Protein 6KA4 (pdb70)

Secondary structure (DSSP, 8-state):
--SHHHHHHHHHHHHHHHHTGGG-SS-HHHHHHHHHHHHHHHHHHHHHHHHH--GGGTTTTTGGGHHHHHHHHHHHHHHHHHHHHHH-SSS-HHHHHHHHTT--HIIIIIHHHHHHHHHHHHHHHHHHHHT-SS-HHHHHHHHHHHHHHS-TT--SHHHHHHHHTGGGT--HHHHHHHHTTTHHHHHHHHHHHHHHHHH-SSHHHHHHHHHHHHHTTSTT-----EETHHHHHSS--PEEPP--EEEE-TTSS-EEEEEEES-HHHHHHHHTTGGG---TTB--EEEEEESSS-SEEEEEEE----BHHHHHHHH----HHHHHHHHHHHHHHHHHHHHTT---S---STTEEEEE--SSS-SS-EEEEE---S-----TTSS-HHHHT-----TTTTHHHHHHHHHHHHH-S-S-SGGGGSSSTHHHHHHTT--PPPPTTS-HHHHHHHHHHS-SSTTTSPPHHHHHHHHHHHHHHHHH-GGGT-----SS-HHHHHHHHHHHHTGGG-SS--GGGHHHHHHHHHHHHHHT--/--SHHHHHHHHHHHHHHHHTGGG-SS-HHHHHHHHHHHHHHHHHHHHHHHHH--GGGTTTTTGGGHHHHHHHHHHHHHHHHHHHHHH-SSS-HHHHHHHHTT--HIIIIIHHHHHHHHHHHHHHHHHHHHT-SS-HHHHHHHHHHHHHHS-TT--SHHHHHHHHTGGGT--HHHHHHHHTTTHHHHHHHHHHHHHHHHH-SSHHHHHHHHHHHHHTTSTT-----EETHHHHHSS--PEEPP--EEEE-TTSS-EEEEEEES-HHHHHHHHTTGGG---TTB--EEEEEESSS-SEEEEEEE----BHHHHHHHH----HHHHHHHHHHHHHHHHHHHHTT---S---STTEEEEE--SSS-SS-EEEEE---S-----TTSS-HHHHT-----TTTTHHHHHHHHHHHHH-S-S-SGGGGSSSTHHHHHHTT--PPPPTTS-HHHHHHHHHHS-SSTTTSPPHHHHHHHHHHHHHHHHH-GGGT-----SS-HHHHHHHHHHHHTGGG-SS--GGGHHHHHHHHHHHHHHT--/--SHHHHHHHHHHHHHHHHTGGG-SS-HHHHHHHHHHHHHHHHHHHHHHHHH--GGGTTTTTGGGHHHHHHHHHHHHHHHHHHHHHH-SSS-HHHHHHHHTT--HIIIIIHHHHHHHHHHHHHHHHHHHHT-SS-HHHHHHHHHHHHHHS-TT--SHHHHHHHHTGGGT--HHHHHHHHTTTHHHHHHHHHHHHHHHHH-SSHHHHHHHHHHHHHTTSTT-----EETHHHHHSS--PEEPP--EEEE-TTSS-EEEEEEES-HHHHHHHHTTGGG---TTB--EEEEEESSS-SEEEEEEE----BHHHHHHHH----HHHHHHHHHHHHHHHHHHHHTT---S---STTEEEEE--SSS-SS-EEEEE---S-----TTSS-HHHHT-----TTTTHHHHHHHHHHHHH-S-S-SGGGGSSSTHHHHHHTT--PPPPTTS-HHHHHHHHHHS-SSTTTSPPHHHHHHHHHHHHHHHHH-GGGT-----SS-HHHHHHHHHHHHTGGG-SS--GGGHHHHHHHHHHHHHHT--/--SHHHHHHHHHHHHHHHHTGGG-SS-HHHHHHHHHHHHHHHHHHHHHHHHH--GGGTTTTTGGGHHHHHHHHHHHHHHHHHHHHHH-SSS-HHHHHHHHTT--HIIIIIHHHHHHHHHHHHHHHHHHHHT-SS-HHHHHHHHHHHHHHS-TT--SHHHHHHHHTGGGT--HHHHHHHHTTTHHHHHHHHHHHHHHHHH-SSHHHHHHHHHHHHHTTSTT-----EETHHHHHSS--PEEPP--EEEE-TTSS-EEEEEEES-HHHHHHHHTTGGG---TTB--EEEEEESSS-SEEEEEEE----BHHHHHHHH----HHHHHHHHHHHHHHHHHHHHTT---S---STTEEEEE--SSS-SS-EEEEE---S-----TTSS-HHHHT-----TTTTHHHHHHHHHHHHH-S-S-SGGGGSSSTHHHHHHTT--PPPPTTS-HHHHHHHHHHS-SSTTTSPPHHHHHHHHHHHHHHHHH-GGGT-----SS-HHHHHHHHHHHHTGGG-SS--GGGHHHHHHHHHHHHHHT--

Organism: Arabidopsis thaliana (NCBI:txid3702)

Solvent-accessible surface area: 88966 Å² total; per-residue (Å²): 32,82,25,1,44,32,2,2,31,9,1,2,0,1,72,0,8,11,34,4,64,59,41,5,56,6,0,49,63,6,0,25,1,1,26,58,0,3,42,22,2,21,98,29,3,10,73,24,0,89,59,42,11,80,15,147,32,46,76,102,66,18,146,61,3,62,17,0,2,79,22,4,9,38,15,3,41,22,0,16,30,9,0,93,64,1,9,55,40,149,58,46,23,27,2,11,0,0,21,8,10,15,8,65,23,0,9,35,21,15,0,7,30,0,0,1,5,1,11,0,0,9,12,0,3,14,41,1,1,30,71,4,4,216,54,109,113,28,18,61,39,14,109,63,23,16,53,23,15,11,43,133,74,4,17,44,43,62,4,0,45,58,62,19,0,115,62,5,7,4,39,119,76,29,30,64,68,17,115,33,8,60,33,7,10,46,46,39,3,36,78,45,0,98,94,48,100,121,55,12,108,53,159,45,48,85,70,1,0,42,2,0,12,79,28,6,48,86,63,135,99,57,65,64,31,9,71,9,46,11,1,90,76,10,210,112,52,93,65,94,162,145,128,78,58,58,30,0,29,2,43,72,53,32,0,7,0,20,34,10,125,28,95,7,90,61,37,63,95,80,3,31,68,8,20,75,6,11,14,3,4,2,4,22,8,6,0,0,0,10,57,129,135,95,154,34,0,42,0,0,6,60,30,22,171,84,20,0,16,90,29,7,144,100,78,97,105,26,50,27,14,5,1,0,21,0,2,5,12,0,0,16,0,0,8,26,0,22,24,91,145,41,67,1,21,64,0,28,10,68,28,0,11,4,92,76,28,47,96,121,9,9,135,50,14,5,18,0,18,0,34,28,14,6,16,90,52,115,127,49,27,35,93,1,14,74,38,27,59,112,190,168,91,46,63,37,8,1,1,1,3,5,1,0,0,5,6,8,1,22,15,11,90,101,13,24,93,112,18,126,151,73,58,95,122,29,30,166,40,4,158,52,80,56,41,13,144,27,53,195,124,24,27,136,12,2,2,35,8,0,96,53,1,14,85,66,53,56,116,91,3,9,63,4,10,2,0,0,3,0,0,1,0,0,24,7,20,4,1,27,28,42,109,24,66,115,150,82,33,38,132,27,48,3,4,96,0,1,60,78,0,37,143,90,33,68,23,130,84,65,99,65,16,120,15,10,42,1,0,7,6,6,6,0,1,49,1,10,19,64,68,81,104,161,32,82,25,1,44,32,2,2,32,8,1,2,0,1,71,0,8,10,33,4,63,59,42,5,57,6,0,50,63,6,0,23,1,1,26,57,0,4,43,23,1,23,97,30,4,11,73,23,0,88,60,43,11,80,16,151,32,47,75,102,68,16,146,61,3,62,18,0,2,78,23,3,8,37,14,4,40,21,0,16,29,10,0,93,64,1,10,55,40,148,57,45,22,27,2,11,0,0,21,7,12,14,7,65,24,0,10,34,21,15,0,7,29,0,0,1,5,1,11,0,0,9,11,0,2,14,42,1,1,29,71,3,5,219,55,110,113,28,18,60,40,14,114,64,23,15,54,23,15,10,43,133,72,4,16,42,42,63,4,0,44,56,60,17,0,114,62,6,7,5,38,118,76,32,29,61,68,17,115,34,9,57,33,7,10,47,47,41,2,35,77,45,0,99,94,48,100,120,57,12,108,54,159,44,49,87,68,1,0,43,2,0,12,80,28,7,48,85,64,136,98,56,65,64,30,9,72,10,47,11,1,90,76,9,212,112,50,92,65,94,162,144,125,78,57,58,29,0,28,3,42,71,52,33,0,8,1,19,33,9,126,29,94,7,90,62,37,61,96,82,2,32,69,8,20,76,5,12,13,3,3,1,4,23,7,6,0,0,0,10,57,128,134,92,154,34,0,42,0,0,7,59,31,21,169,84,19,0,16,89,30,6,144,100,79,97,105,26,50,28,14,5,1,0,20,1,2,6,12,0,0,16,0,0,8,26,0,23,24,90,143,43,68,1,21,66,0,27,11,68,28,0,12,5,91,76,29,47,97,121,8,9,136,50,17,5,20,0,18,0,36,29,14,5,16,92,53,118,128,48,28,36,96,1,14,72,38,26,59,112,190,171,90,46,62,37,9,0,1,1,3,5,1,0,1,4,6,7,2,22,16,12,87,102,12,26,93,113,18,125,147,74,57,95,124,29,29,165,40,3,158,51,80,56,40,11,145,25,54,195,128,22,27,134,12,2,3,36,8,0,95,55,1,13,88,66,52,56,118,90,2,9,64,4,9,2,0,0,4,0,0,1,0,0,23,8,20,5,1,29,28,43,108,24,64,116,150,82,34,40,133,28,47,3,4,95,0,0,60,78,0,37,143,93,32,67,23,132,84,66,100,66,16,120,15,10,42,2,0,7,6,5,7,0,1,49,2,10,20,63,69,79,105,162,32,82,25,0,44,32,2,2,31,8,1,1,1,0,72,0,8,10,36,4,63,58,40,5,54,7,0,49,65,5,0,23,1,1,27,57,0,4,43,23,1,22,98,29,3,10,75,23,0,88,61,43,12,82,16,149,32,46,76,102,68,18,144,61,3,60,16,0,2,80,23,3,8,35,13,3,42,21,0,15,30,9,0,92,66,1,9,56,40,148,58,44,23,27,1,11,0,0,24,6,10,15,8,66,24,0,9,34,19,15,0,6,29,0,0,1,5,0,11,0,0,9,12,0,2,14,43,1,2,30,70,4,4,217,53,110,113,26,19,59,41,14,109,65,21,15,55,23,15,10,43,135,73,4,17,41,44,62,4,1,44,57,62,18,0,115,61,6,8,4,39,121,77,30,29,61,66,17,116,33,9,59,34,6,11,46,48,41,2,36,79,45,0,98,94,48,100,120,56,13,107,53,160,44,50,86,71,2,0,43,3,0,12,81,27,6,49,86,63,134,99,57,66,64,31,8,72,9,47,12,2,91,76,10,212,111,50,93,64,93,163,145,126,78,59,58,29,0,30,2,42,71,53,33,0,9,1,20,34,10,128,29,94,8,90,60,37,64,95,82,2,33,68,8,19,77,6,12,14,3,4,1,5,23,7,6,0,0,0,10,57,128,137,92,156,35,0,43,0,0,6,59,30,20,169,84,18,1,16,89,29,6,143,101,80,97,106,27,51,27,16,6,1,0,20,0,2,6,11,1,0,16,0,0,8,28,0,22,24,92,145,41,67,0,20,64,0,28,11,69,26,0,12,5,90,78,28,47,97,121,9,9,135,50,14,6,20,0,18,0,34,29,14,6,16,92,52,114,126,49,28,36,94,1,15,74,37,28,59,112,191,164,90,45,62,36,9,0,1,1,3,5,0,0,1,5,6,7,1,23,16,11,88,101,12,26,93,113,16,125,148,74,58,93,122,29,30,166,39,4,159,51,78,56,42,12,143,24,53,194,126,22,27,134,12,1,4,35,7,0,96,54,0,15,85,65,51,58,119,90,3,8,64,4,10,1,0,0,4,0,0,1,0,0,24,7,21,5,0,26,27,43,108,24,66,116,148,83,33,39,132,27,46,4,6,94,0,0,60,78,0,36,142,92,32,67,23,130,84,68,97,65,16,119,14,11,42,1,1,6,6,7,7,0,1,49,1,10,21,66,67,80,105,161,32,84,26,0,43,33,2,2,32,8,1,2,0,0,70,0,8,10,35,4,62,57,41,5,55,5,0,50,66,5,0,23,1,1,27,58,0,4,42,23,2,24,97,27,3,11,75,23,0,89,59,44,11,83,15,151,32,45,76,102,68,18,147,60,3,61,18,0,2,79,22,3,9,35,15,3,41,22,0,16,29,11,0,92,66,1,9,57,39,149,59,46,24,27,2,10,0,0,22,8,10,14,7,66,26,0,10,35,20,16,0,6,29,0,0,1,5,0,11,0,0,10,12,0,2,14,42,1,2,31,71,3,5,219,55,111,113,28,18,61,38,14,112,63,22,14,53,22,15,10,41,132,75,4,17,41,43,63,3,1,43,58,61,18,0,114,63,5,7,5,38,120,76,30,29,61,67,17,113,33,9,61,34,6,10,46,46,40,2,35,79,44,0,98,93,48,99,119,57,13,107,54,156,44,48,86,67,1,0,44,2,0,12,80,28,6,49,85,64,134,98,56,65,63,31,9,72,9,47,11,1,90,76,10,214,111,51,95,66,94,164,146,127,76,57,60,28,0,29,2,43,72,53,34,0,8,0,20,34,10,126,29,94,8,88,60,36,63,96,81,2,33,69,7,18,76,6,12,13,2,3,1,3,23,8,7,0,0,0,10,58,130,136,92,155,34,0,43,0,0,7,60,30,22,170,84,20,0,16,88,29,7,144,101,80,96,104,29,51,26,14,5,1,0,21,0,2,7,10,1,0,16,0,0,7,27,0,22,24,92,147,43,67,0,21,65,0,29,11,69,28,0,12,4,92,76,28,48,97,120,9,8,136,50,14,5,20,0,19,0,35,29,15,5,16,92,54,116,126,47,26,36,97,1,14,74,38,26,59,112,190,166,89,45,63,36,9,0,1,1,3,5,1,0,0,5,6,8,1,23,16,11,87,100,12,25,93,110,18,126,150,75,57,95,122,30,30,166,38,4,157,52,81,56,42,13,144,26,54,195,126,22,27,135,11,2,4,35,8,0,94,53,1,14,88,65,53,55,118,89,2,10,63,5,10,1,0,0,4,0,0,2,0,0,24,7,20,6,1,27,28,44,107,24,67,116,150,84,33,39,131,27,47,3,4,94,0,1,59,78,0,38,145,91,32,67,22,129,84,68,98,66,15,121,16,11,42,1,1,6,6,5,6,0,1,51,1,11,20,66,68,79,105,162

Nearest PDB structures (foldseek):
  6ka4-assembly1_A  TM=1.002E+00  e=5.781E-83  Arabidopsis thaliana
  8bio-assembly1_A  TM=7.791E-01  e=4.865E-10  Homo sapiens
  2xvd-assembly1_A  TM=7.569E-01  e=4.105E-09  Homo sapiens
  5ap6-assembly1_A  TM=7.247E-01  e=1.006E-07  Homo sapiens
  5o91-assembly1_A  TM=7.457E-01  e=2.447E-07  Homo sapiens

Radius of gyration: 41.65 Å; Cα contacts (8 Å, |Δi|>4): 3086; chains: 4; bounding box: 110×105×90 Å

Structure (mmCIF, N/CA/C/O backbone):
data_6KA4
#
_entry.id   6KA4
#
loop_
_atom_site.group_PDB
_atom_site.id
_atom_site.type_symbol
_atom_site.label_atom_id
_atom_site.label_alt_id
_atom_site.label_comp_id
_atom_site.label_asym_id
_atom_site.label_entity_id
_atom_site.label_seq_id
_atom_site.pdbx_PDB_ins_code
_atom_site.Cartn_x
_atom_site.Cartn_y
_atom_site.Cartn_z
_atom_site.occupancy
_atom_site.B_iso_or_equiv
_atom_site.auth_seq_id
_atom_site.auth_comp_id
_atom_site.auth_asym_id
_atom_site.auth_atom_id
_atom_site.pdbx_PDB_model_num
ATOM 1 N N . MET A 1 1 ? 137.748 110.428 142.722 1.00 51.88 1 MET A N 1
ATOM 2 C CA . MET A 1 1 ? 137.888 110.114 141.306 1.00 51.88 1 MET A CA 1
ATOM 3 C C . MET A 1 1 ? 137.361 108.719 141.020 1.00 51.88 1 MET A C 1
ATOM 4 O O . MET A 1 1 ? 137.078 107.960 141.944 1.00 51.88 1 MET A O 1
ATOM 9 N N . ASP A 1 2 ? 137.202 108.415 139.730 1.00 51.42 2 ASP A N 1
ATOM 10 C CA . ASP A 1 2 ? 136.705 107.143 139.214 1.00 51.42 2 ASP A CA 1
ATOM 11 C C . ASP A 1 2 ? 135.214 106.967 139.450 1.00 51.42 2 ASP A C 1
ATOM 12 O O . ASP A 1 2 ? 134.611 106.018 138.944 1.00 51.42 2 ASP A O 1
ATOM 17 N N . GLN A 1 3 ? 134.607 107.875 140.206 1.00 46.62 3 GLN A N 1
ATOM 18 C CA . GLN A 1 3 ? 133.162 107.973 140.313 1.00 46.62 3 GLN A CA 1
ATOM 19 C C . GLN A 1 3 ? 132.799 109.373 139.862 1.00 46.62 3 GLN A C 1
ATOM 20 O O . GLN A 1 3 ? 131.794 109.585 139.182 1.00 46.62 3 GLN A O 1
ATOM 26 N N . PHE A 1 4 ? 133.639 110.332 140.251 1.00 41.44 4 PHE A N 1
ATOM 27 C CA . PHE A 1 4 ? 133.468 111.714 139.827 1.00 41.44 4 PHE A CA 1
ATOM 28 C C . PHE A 1 4 ? 133.595 111.849 138.319 1.00 41.44 4 PHE A C 1
ATOM 29 O O . PHE A 1 4 ? 132.807 112.556 137.679 1.00 41.44 4 PHE A O 1
ATOM 37 N N . ARG A 1 5 ? 134.580 111.174 137.733 1.00 42.74 5 ARG A N 1
ATOM 38 C CA . ARG A 1 5 ? 134.733 111.208 136.287 1.00 42.74 5 ARG A CA 1
ATOM 39 C C . ARG A 1 5 ? 133.551 110.555 135.584 1.00 42.74 5 ARG A C 1
ATOM 40 O O . ARG A 1 5 ? 133.133 111.015 134.517 1.00 42.74 5 ARG A O 1
ATOM 48 N N . GLU A 1 6 ? 132.989 109.497 136.165 1.00 41.99 6 GLU A N 1
ATOM 49 C CA . GLU A 1 6 ? 131.815 108.875 135.566 1.00 41.99 6 GLU A CA 1
ATOM 50 C C . GLU A 1 6 ? 130.621 109.817 135.596 1.00 41.99 6 GLU A C 1
ATOM 51 O O . GLU A 1 6 ? 129.837 109.866 134.642 1.00 41.99 6 GLU A O 1
ATOM 57 N N . ILE A 1 7 ? 130.461 110.567 136.685 1.00 39.43 7 ILE A N 1
ATOM 58 C CA . ILE A 1 7 ? 129.423 111.589 136.734 1.00 39.43 7 ILE A CA 1
ATOM 59 C C . ILE A 1 7 ? 129.654 112.626 135.652 1.00 39.43 7 ILE A C 1
ATOM 60 O O . ILE A 1 7 ? 128.716 113.048 134.965 1.00 39.43 7 ILE A O 1
ATOM 65 N N . GLY A 1 8 ? 130.900 113.063 135.489 1.00 39.42 8 GLY A N 1
ATOM 66 C CA . GLY A 1 8 ? 131.193 114.027 134.444 1.00 39.42 8 GLY A CA 1
ATOM 67 C C . GLY A 1 8 ? 130.817 113.510 133.072 1.00 39.42 8 GLY A C 1
ATOM 68 O O . GLY A 1 8 ? 130.256 114.238 132.250 1.00 39.42 8 GLY A O 1
ATOM 69 N N . GLU A 1 9 ? 131.094 112.233 132.813 1.00 41.45 9 GLU A N 1
ATOM 70 C CA . GLU A 1 9 ? 130.831 111.705 131.481 1.00 41.45 9 GLU A CA 1
ATOM 71 C C . GLU A 1 9 ? 129.340 111.493 131.252 1.00 41.45 9 GLU A C 1
ATOM 72 O O . GLU A 1 9 ? 128.842 111.713 130.145 1.00 41.45 9 GLU A O 1
ATOM 78 N N . VAL A 1 10 ? 128.600 111.093 132.284 1.00 37.23 10 VAL A N 1
ATOM 79 C CA . VAL A 1 10 ? 127.157 110.960 132.120 1.00 37.23 10 VAL A CA 1
ATOM 80 C C . VAL A 1 10 ? 126.525 112.326 131.897 1.00 37.23 10 VAL A C 1
ATOM 81 O O . VAL A 1 10 ? 125.591 112.480 131.099 1.00 37.23 10 VAL A O 1
ATOM 85 N N . LEU A 1 11 ? 127.039 113.346 132.581 1.00 35.87 11 LEU A N 1
ATOM 86 C CA . LEU A 1 11 ? 126.556 114.702 132.362 1.00 35.87 11 LEU A CA 1
ATOM 87 C C . LEU A 1 11 ? 126.870 115.176 130.950 1.00 35.87 11 LEU A C 1
ATOM 88 O O . LEU A 1 11 ? 126.047 115.843 130.312 1.00 35.87 11 LEU A O 1
ATOM 93 N N . GLY A 1 12 ? 128.053 114.840 130.441 1.00 38.95 12 GLY A N 1
ATOM 94 C CA . GLY A 1 12 ? 128.361 115.154 129.057 1.00 38.95 12 GLY A CA 1
ATOM 95 C C . GLY A 1 12 ? 127.441 114.442 128.084 1.00 38.95 12 GLY A C 1
ATOM 96 O O . GLY A 1 12 ? 127.063 114.997 127.050 1.00 38.95 12 GLY A O 1
ATOM 97 N N . SER A 1 13 ? 127.075 113.202 128.397 1.00 37.95 13 SER A N 1
ATOM 98 C CA . SER A 1 13 ? 126.119 112.479 127.567 1.00 37.95 13 SER A CA 1
ATOM 99 C C . SER A 1 13 ? 124.778 113.194 127.537 1.00 37.95 13 SER A C 1
ATOM 100 O O . SER A 1 13 ? 124.146 113.316 126.481 1.00 37.95 13 SER A O 1
ATOM 103 N N . ILE A 1 14 ? 124.323 113.673 128.695 1.00 38.31 14 ILE A N 1
ATOM 104 C CA . ILE A 1 14 ? 123.064 114.414 128.736 1.00 38.31 14 ILE A CA 1
ATOM 105 C C . ILE A 1 14 ? 123.166 115.690 127.914 1.00 38.31 14 ILE A C 1
ATOM 106 O O . ILE A 1 14 ? 122.218 116.074 127.224 1.00 38.31 14 ILE A O 1
ATOM 111 N N . ARG A 1 15 ? 124.305 116.379 127.985 1.00 38.08 15 ARG A N 1
ATOM 112 C CA . ARG A 1 15 ? 124.468 117.588 127.182 1.00 38.08 15 ARG A CA 1
ATOM 113 C C . ARG A 1 15 ? 124.424 117.274 125.691 1.00 38.08 15 ARG A C 1
ATOM 114 O O . ARG A 1 15 ? 123.808 118.007 124.905 1.00 38.08 15 ARG A O 1
ATOM 122 N N . ALA A 1 16 ? 125.069 116.180 125.285 1.00 40.76 16 ALA A N 1
ATOM 123 C CA . ALA A 1 16 ? 125.022 115.772 123.885 1.00 40.76 16 ALA A CA 1
ATOM 124 C C . ALA A 1 16 ? 123.598 115.476 123.450 1.00 40.76 16 ALA A C 1
ATOM 125 O O . ALA A 1 16 ? 123.184 115.856 122.351 1.00 40.76 16 ALA A O 1
ATOM 127 N N . LEU A 1 17 ? 122.837 114.788 124.298 1.00 42.00 17 LEU A N 1
ATOM 128 C CA . LEU A 1 17 ? 121.438 114.525 123.989 1.00 42.00 17 LEU A CA 1
ATOM 129 C C . LEU A 1 17 ? 120.654 115.821 123.861 1.00 42.00 17 LEU A C 1
ATOM 130 O O . LEU A 1 17 ? 119.839 115.977 122.948 1.00 42.00 17 LEU A O 1
ATOM 135 N N . MET A 1 18 ? 120.890 116.762 124.769 1.00 44.56 18 MET A N 1
ATOM 136 C CA . MET A 1 18 ? 120.130 117.999 124.811 1.00 44.56 18 MET A CA 1
ATOM 137 C C . MET A 1 18 ? 120.556 118.981 123.734 1.00 44.56 18 MET A C 1
ATOM 138 O O . MET A 1 18 ? 119.939 120.042 123.614 1.00 44.56 18 MET A O 1
ATOM 143 N N . VAL A 1 19 ? 121.617 118.679 122.984 1.00 43.54 19 VAL A N 1
ATOM 144 C CA . VAL A 1 19 ? 121.933 119.486 121.805 1.00 43.54 19 VAL A CA 1
ATOM 145 C C . VAL A 1 19 ? 120.714 119.608 120.903 1.00 43.54 19 VAL A C 1
ATOM 146 O O . VAL A 1 19 ? 120.360 120.702 120.450 1.00 43.54 19 VAL A O 1
ATOM 150 N N . PHE A 1 20 ? 120.054 118.487 120.627 1.00 47.70 20 PHE A N 1
ATOM 151 C CA . PHE A 1 20 ? 118.811 118.489 119.857 1.00 47.70 20 PHE A CA 1
ATOM 152 C C . PHE A 1 20 ? 117.633 118.821 120.771 1.00 47.70 20 PHE A C 1
ATOM 153 O O . PHE A 1 20 ? 116.703 118.044 120.963 1.00 47.70 20 PHE A O 1
ATOM 161 N N . LYS A 1 21 ? 117.704 120.024 121.338 1.00 49.49 21 LYS A N 1
ATOM 162 C CA . LYS A 1 21 ? 116.748 120.432 122.358 1.00 49.49 21 LYS A CA 1
ATOM 163 C C . LYS A 1 21 ? 115.368 120.667 121.766 1.00 49.49 21 LYS A C 1
ATOM 164 O O . LYS A 1 21 ? 114.358 120.305 122.376 1.00 49.49 21 LYS A O 1
ATOM 170 N N . ASP A 1 22 ? 115.303 121.265 120.579 1.00 53.34 22 ASP A N 1
ATOM 171 C CA . ASP A 1 22 ? 114.013 121.640 120.015 1.00 53.34 22 ASP A CA 1
ATOM 172 C C . ASP A 1 22 ? 113.201 120.425 119.594 1.00 53.34 22 ASP A C 1
ATOM 173 O O . ASP A 1 22 ? 111.994 120.539 119.365 1.00 53.34 22 ASP A O 1
ATOM 178 N N . SER A 1 23 ? 113.834 119.258 119.486 1.00 51.82 23 SER A N 1
ATOM 179 C CA . SER A 1 23 ? 113.086 118.061 119.122 1.00 51.82 23 SER A CA 1
ATOM 180 C C . SER A 1 23 ? 112.197 117.594 120.265 1.00 51.82 23 SER A C 1
ATOM 181 O O . SER A 1 23 ? 111.286 116.785 120.060 1.00 51.82 23 SER A O 1
ATOM 184 N N . ILE A 1 24 ? 112.452 118.079 121.480 1.00 51.37 24 ILE A N 1
ATOM 185 C CA . ILE A 1 24 ? 111.553 117.789 122.587 1.00 51.37 24 ILE A CA 1
ATOM 186 C C . ILE A 1 24 ? 110.336 118.688 122.479 1.00 51.37 24 ILE A C 1
ATOM 187 O O . ILE A 1 24 ? 110.455 119.916 122.385 1.00 51.37 24 ILE A O 1
ATOM 192 N N . GLN A 1 25 ? 109.154 118.083 122.497 1.00 57.63 25 GLN A N 1
ATOM 193 C CA . GLN A 1 25 ? 107.917 118.821 122.286 1.00 57.63 25 GLN A CA 1
ATOM 194 C C . GLN A 1 25 ? 107.234 119.219 123.587 1.00 57.63 25 GLN A C 1
ATOM 195 O O . GLN A 1 25 ? 106.477 120.193 123.616 1.00 57.63 25 GLN A O 1
ATOM 201 N N . ILE A 1 26 ? 107.481 118.481 124.669 1.00 53.64 26 ILE A N 1
ATOM 202 C CA . ILE A 1 26 ? 106.727 118.674 125.902 1.00 53.64 26 ILE A CA 1
ATOM 203 C C . ILE A 1 26 ? 107.598 119.002 127.108 1.00 53.64 26 ILE A C 1
ATOM 204 O O . ILE A 1 26 ? 107.141 119.727 128.005 1.00 53.64 26 ILE A O 1
ATOM 209 N N . ASN A 1 27 ? 108.839 118.525 127.151 1.00 49.83 27 ASN A N 1
ATOM 210 C CA . ASN A 1 27 ? 109.672 118.670 128.337 1.00 49.83 27 ASN A CA 1
ATOM 211 C C . ASN A 1 27 ? 110.887 119.553 128.099 1.00 49.83 27 ASN A C 1
ATOM 212 O O . ASN A 1 27 ? 111.911 119.368 128.762 1.00 49.83 27 ASN A O 1
ATOM 217 N N . GLN A 1 28 ? 110.817 120.497 127.164 1.00 49.83 28 GLN A N 1
ATOM 218 C CA . GLN A 1 28 ? 111.996 121.307 126.884 1.00 49.83 28 GLN A CA 1
ATOM 219 C C . GLN A 1 28 ? 112.419 122.097 128.113 1.00 49.83 28 GLN A C 1
ATOM 220 O O . GLN A 1 28 ? 113.607 122.157 128.447 1.00 49.83 28 GLN A O 1
ATOM 226 N N . ARG A 1 29 ? 111.454 122.687 128.817 1.00 48.22 29 ARG A N 1
ATOM 227 C CA . ARG A 1 29 ? 111.779 123.456 130.010 1.00 48.22 29 ARG A CA 1
ATOM 228 C C . ARG A 1 29 ? 112.248 122.556 131.145 1.00 48.22 29 ARG A C 1
ATOM 229 O O . ARG A 1 29 ? 113.210 122.886 131.845 1.00 48.22 29 ARG A O 1
ATOM 237 N N . GLN A 1 30 ? 111.589 121.416 131.345 1.00 47.27 30 GLN A N 1
ATOM 238 C CA . GLN A 1 30 ? 112.000 120.516 132.415 1.00 47.27 30 GLN A CA 1
ATOM 239 C C . GLN A 1 30 ? 113.351 119.880 132.124 1.00 47.27 30 GLN A C 1
ATOM 240 O O . GLN A 1 30 ? 114.176 119.727 133.030 1.00 47.27 30 GLN A O 1
ATOM 246 N N . CYS A 1 31 ? 113.598 119.491 130.874 1.00 44.44 31 CYS A N 1
ATOM 247 C CA . CYS A 1 31 ? 114.908 118.949 130.535 1.00 44.44 31 CYS A CA 1
ATOM 248 C C . CYS A 1 31 ? 115.993 120.006 130.687 1.00 44.44 31 CYS A C 1
ATOM 249 O O . CYS A 1 31 ? 117.093 119.714 131.173 1.00 44.44 31 CYS A O 1
ATOM 252 N N . SER A 1 32 ? 115.706 121.242 130.281 1.00 43.01 32 SER A N 1
ATOM 253 C CA . SER A 1 32 ? 116.663 122.316 130.507 1.00 43.01 32 SER A CA 1
ATOM 254 C C . SER A 1 32 ? 116.928 122.537 131.986 1.00 43.01 32 SER A C 1
ATOM 255 O O . SER A 1 32 ? 118.072 122.784 132.369 1.00 43.01 32 SER A O 1
ATOM 258 N N . LEU A 1 33 ? 115.897 122.460 132.826 1.00 42.52 33 LEU A N 1
ATOM 259 C CA . LEU A 1 33 ? 116.106 122.595 134.261 1.00 42.52 33 LEU A CA 1
ATOM 260 C C . LEU A 1 33 ? 116.948 121.458 134.816 1.00 42.52 33 LEU A C 1
ATOM 261 O O . LEU A 1 33 ? 117.815 121.688 135.663 1.00 42.52 33 LEU A O 1
ATOM 266 N N . LEU A 1 34 ? 116.707 120.229 134.365 1.00 40.49 34 LEU A N 1
ATOM 267 C CA . LEU A 1 34 ? 117.544 119.119 134.802 1.00 40.49 34 LEU A CA 1
ATOM 268 C C . LEU A 1 34 ? 118.996 119.346 134.424 1.00 40.49 34 LEU A C 1
ATOM 269 O O . LEU A 1 34 ? 119.895 119.117 135.238 1.00 40.49 34 LEU A O 1
ATOM 274 N N . LEU A 1 35 ? 119.245 119.782 133.194 1.00 40.99 35 LEU A N 1
ATOM 275 C CA . LEU A 1 35 ? 120.620 120.044 132.796 1.00 40.99 35 LEU A CA 1
ATOM 276 C C . LEU A 1 35 ? 121.232 121.161 133.630 1.00 40.99 35 LEU A C 1
ATOM 277 O O . LEU A 1 35 ? 122.374 121.044 134.089 1.00 40.99 35 LEU A O 1
ATOM 282 N N . ASP A 1 36 ? 120.488 122.245 133.848 1.00 42.77 36 ASP A N 1
ATOM 283 C CA . ASP A 1 36 ? 121.013 123.386 134.581 1.00 42.77 36 ASP A CA 1
ATOM 284 C C . ASP A 1 36 ? 121.245 123.085 136.051 1.00 42.77 36 ASP A C 1
ATOM 285 O O . ASP A 1 36 ? 122.065 123.757 136.680 1.00 42.77 36 ASP A O 1
ATOM 290 N N . LEU A 1 37 ? 120.538 122.109 136.614 1.00 40.11 37 LEU A N 1
ATOM 291 C CA . LEU A 1 37 ? 120.812 121.709 137.987 1.00 40.11 37 LEU A CA 1
ATOM 292 C C . LEU A 1 37 ? 121.941 120.701 138.084 1.00 40.11 37 LEU A C 1
ATOM 293 O O . LEU A 1 37 ? 122.766 120.791 138.996 1.00 40.11 37 LEU A O 1
ATOM 298 N N . PHE A 1 38 ? 121.987 119.721 137.185 1.00 37.29 38 PHE A N 1
ATOM 299 C CA . PHE A 1 38 ? 123.094 118.782 137.228 1.00 37.29 38 PHE A CA 1
ATOM 300 C C . PHE A 1 38 ? 124.413 119.491 136.986 1.00 37.29 38 PHE A C 1
ATOM 301 O O . PHE A 1 38 ? 125.405 119.200 137.661 1.00 37.29 38 PHE A O 1
ATOM 309 N N . THR A 1 39 ? 124.439 120.444 136.055 1.00 37.93 39 THR A N 1
ATOM 310 C CA . THR A 1 39 ? 125.657 121.200 135.810 1.00 37.93 39 THR A CA 1
ATOM 311 C C . THR A 1 39 ? 126.068 122.000 137.036 1.00 37.93 39 THR A C 1
ATOM 312 O O . THR A 1 39 ? 127.250 122.039 137.383 1.00 37.93 39 THR A O 1
ATOM 316 N N . ALA A 1 40 ? 125.113 122.640 137.709 1.00 38.22 40 ALA A N 1
ATOM 317 C CA . ALA A 1 40 ? 125.451 123.425 138.891 1.00 38.22 40 ALA A CA 1
ATOM 318 C C . ALA A 1 40 ? 125.945 122.549 140.031 1.00 38.22 40 ALA A C 1
ATOM 319 O O . ALA A 1 40 ? 126.909 122.912 140.717 1.00 38.22 40 ALA A O 1
ATOM 321 N N . ALA A 1 41 ? 125.303 121.403 140.253 1.00 40.13 41 ALA A N 1
ATOM 322 C CA . ALA A 1 41 ? 125.776 120.479 141.274 1.00 40.13 41 ALA A CA 1
ATOM 323 C C . ALA A 1 41 ? 127.177 119.987 140.965 1.00 40.13 41 ALA A C 1
ATOM 324 O O . ALA A 1 41 ? 128.022 119.913 141.863 1.00 40.13 41 ALA A O 1
ATOM 326 N N . TYR A 1 42 ? 127.439 119.653 139.707 1.00 39.65 42 TYR A N 1
ATOM 327 C CA . TYR A 1 42 ? 128.768 119.232 139.299 1.00 39.65 42 TYR A CA 1
ATOM 328 C C . TYR A 1 42 ? 129.799 120.332 139.497 1.00 39.65 42 TYR A C 1
ATOM 329 O O . TYR A 1 42 ? 130.904 120.056 139.969 1.00 39.65 42 TYR A O 1
ATOM 338 N N . GLU A 1 43 ? 129.459 121.574 139.154 1.00 43.53 43 GLU A N 1
ATOM 339 C CA . GLU A 1 43 ? 130.381 122.685 139.367 1.00 43.53 43 GLU A CA 1
ATOM 340 C C . GLU A 1 43 ? 130.704 122.861 140.841 1.00 43.53 43 GLU A C 1
ATOM 341 O O . GLU A 1 43 ? 131.872 123.021 141.210 1.00 43.53 43 GLU A O 1
ATOM 347 N N . SER A 1 44 ? 129.686 122.842 141.699 1.00 40.80 44 SER A N 1
ATOM 348 C CA . SER A 1 44 ? 129.939 123.008 143.124 1.00 40.80 44 SER A CA 1
ATOM 349 C C . SER A 1 44 ? 130.761 121.861 143.690 1.00 40.80 44 SER A C 1
ATOM 350 O O . SER A 1 44 ? 131.665 122.095 144.498 1.00 40.80 44 SER A O 1
ATOM 353 N N . ILE A 1 45 ? 130.474 120.628 143.279 1.00 39.81 45 ILE A N 1
ATOM 354 C CA . ILE A 1 45 ? 131.246 119.491 143.766 1.00 39.81 45 ILE A CA 1
ATOM 355 C C . ILE A 1 45 ? 132.695 119.592 143.317 1.00 39.81 45 ILE A C 1
ATOM 356 O O . ILE A 1 45 ? 133.619 119.336 144.097 1.00 39.81 45 ILE A O 1
ATOM 361 N N . SER A 1 46 ? 132.923 119.966 142.058 1.00 40.74 46 SER A N 1
ATOM 362 C CA . SER A 1 46 ? 134.290 120.117 141.578 1.00 40.74 46 SER A CA 1
ATOM 363 C C . SER A 1 46 ? 135.031 121.211 142.329 1.00 40.74 46 SER A C 1
ATOM 364 O O . SER A 1 46 ? 136.200 121.034 142.685 1.00 40.74 46 SER A O 1
ATOM 367 N N . VAL A 1 47 ? 134.376 122.345 142.575 1.00 42.61 47 VAL A N 1
ATOM 368 C CA . VAL A 1 47 ? 135.025 123.424 143.309 1.00 42.61 47 VAL A CA 1
ATOM 369 C C . VAL A 1 47 ? 135.361 122.980 144.724 1.00 42.61 47 VAL A C 1
ATOM 370 O O . VAL A 1 47 ? 136.449 123.266 145.238 1.00 42.61 47 VAL A O 1
ATOM 374 N N . SER A 1 48 ? 134.441 122.275 145.378 1.00 44.11 48 SER A N 1
ATOM 375 C CA . SER A 1 48 ? 134.692 121.845 146.744 1.00 44.11 48 SER A CA 1
ATOM 376 C C . SER A 1 48 ? 135.751 120.760 146.829 1.00 44.11 48 SER A C 1
ATOM 377 O O . SER A 1 48 ? 136.402 120.639 147.868 1.00 44.11 48 SER A O 1
ATOM 380 N N . MET A 1 49 ? 135.932 119.961 145.778 1.00 44.17 49 MET A N 1
ATOM 381 C CA . MET A 1 49 ? 137.037 119.008 145.782 1.00 44.17 49 MET A CA 1
ATOM 382 C C . MET A 1 49 ? 138.366 119.692 145.497 1.00 44.17 49 MET A C 1
ATOM 383 O O . MET A 1 49 ? 139.391 119.333 146.082 1.00 44.17 49 MET A O 1
ATOM 388 N N . ARG A 1 50 ? 138.373 120.673 144.597 1.00 49.38 50 ARG A N 1
ATOM 389 C CA . ARG A 1 50 ? 139.579 121.470 144.397 1.00 49.38 50 ARG A CA 1
ATOM 390 C C . ARG A 1 50 ? 140.026 122.123 145.695 1.00 49.38 50 ARG A C 1
ATOM 391 O O . ARG A 1 50 ? 141.198 122.032 146.074 1.00 49.38 50 ARG A O 1
ATOM 399 N N . SER A 1 51 ? 139.108 122.792 146.385 1.00 48.92 51 SER A N 1
ATOM 400 C CA . SER A 1 51 ? 139.491 123.541 147.570 1.00 48.92 51 SER A CA 1
ATOM 401 C C . SER A 1 51 ? 139.891 122.636 148.724 1.00 48.92 51 SER A C 1
ATOM 402 O O . SER A 1 51 ? 140.807 122.975 149.477 1.00 48.92 51 SER A O 1
ATOM 405 N N . ASN A 1 52 ? 139.240 121.485 148.875 1.00 50.00 52 ASN A N 1
ATOM 406 C CA . ASN A 1 52 ? 139.382 120.702 150.094 1.00 50.00 52 ASN A CA 1
ATOM 407 C C . ASN A 1 52 ? 140.378 119.557 149.959 1.00 50.00 52 ASN A C 1
ATOM 408 O O . ASN A 1 52 ? 141.189 119.332 150.860 1.00 50.00 52 ASN A O 1
ATOM 413 N N . LEU A 1 53 ? 140.337 118.831 148.854 1.00 49.16 53 LEU A N 1
ATOM 414 C CA . LEU A 1 53 ? 141.021 117.554 148.752 1.00 49.16 53 LEU A CA 1
ATOM 415 C C . LEU A 1 53 ? 142.350 117.684 148.022 1.00 49.16 53 LEU A C 1
ATOM 416 O O . LEU A 1 53 ? 142.570 118.601 147.230 1.00 49.16 53 LEU A O 1
ATOM 421 N N . ARG A 1 54 ? 143.242 116.740 148.305 1.00 57.64 54 ARG A N 1
ATOM 422 C CA . ARG A 1 54 ? 144.555 116.667 147.683 1.00 57.64 54 ARG A CA 1
ATOM 423 C C . ARG A 1 54 ? 144.595 115.476 146.741 1.00 57.64 54 ARG A C 1
ATOM 424 O O . ARG A 1 54 ? 144.254 114.359 147.137 1.00 57.64 54 ARG A O 1
ATOM 432 N N . PHE A 1 55 ? 145.018 115.715 145.503 1.00 53.69 55 PHE A N 1
ATOM 433 C CA . PHE A 1 55 ? 145.030 114.663 144.499 1.00 53.69 55 PHE A CA 1
ATOM 434 C C . PHE A 1 55 ? 146.131 113.638 144.719 1.00 53.69 55 PHE A C 1
ATOM 435 O O . PHE A 1 55 ? 145.989 112.501 144.261 1.00 53.69 55 PHE A O 1
ATOM 443 N N . LYS A 1 56 ? 147.216 114.009 145.399 1.00 54.93 56 LYS A N 1
ATOM 444 C CA . LYS A 1 56 ? 148.300 113.062 145.638 1.00 54.93 56 LYS A CA 1
ATOM 445 C C . LYS A 1 56 ? 147.809 111.850 146.415 1.00 54.93 56 LYS A C 1
ATOM 446 O O . LYS A 1 56 ? 148.299 110.733 146.215 1.00 54.93 56 LYS A O 1
ATOM 452 N N . GLU A 1 57 ? 146.835 112.050 147.299 1.00 57.48 57 GLU A N 1
ATOM 453 C CA . GLU A 1 57 ? 146.267 110.993 148.122 1.00 57.48 57 GLU A CA 1
ATOM 454 C C . GLU A 1 57 ? 144.986 110.430 147.527 1.00 57.48 57 GLU A C 1
ATOM 455 O O . GLU A 1 57 ? 144.076 110.051 148.268 1.00 57.48 57 GLU A O 1
ATOM 461 N N . LYS A 1 58 ? 144.906 110.369 146.198 1.00 57.21 58 LYS A N 1
ATOM 462 C CA . LYS A 1 58 ? 143.685 109.943 145.527 1.00 57.21 58 LYS A CA 1
ATOM 463 C C . LYS A 1 58 ? 143.282 108.529 145.912 1.00 57.21 58 LYS A C 1
ATOM 464 O O . LYS A 1 58 ? 142.104 108.260 146.166 1.00 57.21 58 LYS A O 1
ATOM 470 N N . ASN A 1 59 ? 144.243 107.613 145.959 1.00 59.93 59 ASN A N 1
ATOM 471 C CA . ASN A 1 59 ? 143.915 106.197 146.016 1.00 59.93 59 ASN A CA 1
ATOM 472 C C . ASN A 1 59 ? 143.696 105.676 147.429 1.00 59.93 59 ASN A C 1
ATOM 473 O O . ASN A 1 59 ? 143.168 104.572 147.586 1.00 59.93 59 ASN A O 1
ATOM 478 N N . THR A 1 60 ? 144.074 106.432 148.455 1.00 58.86 60 THR A N 1
ATOM 479 C CA . THR A 1 60 ? 144.021 105.934 149.823 1.00 58.86 60 THR A CA 1
ATOM 480 C C . THR A 1 60 ? 143.008 106.659 150.693 1.00 58.86 60 THR A C 1
ATOM 481 O O . THR A 1 60 ? 142.261 106.015 151.434 1.00 58.86 60 THR A O 1
ATOM 485 N N . LYS A 1 61 ? 142.961 107.985 150.635 1.00 56.14 61 LYS A N 1
ATOM 486 C CA . LYS A 1 61 ? 142.153 108.766 151.557 1.00 56.14 61 LYS A CA 1
ATOM 487 C C . LYS A 1 61 ? 140.842 109.244 150.952 1.00 56.14 61 LYS A C 1
ATOM 488 O O . LYS A 1 61 ? 140.176 110.094 151.548 1.00 56.14 61 LYS A O 1
ATOM 494 N N . TRP A 1 62 ? 140.456 108.735 149.784 1.00 50.93 62 TRP A N 1
ATOM 495 C CA . TRP A 1 62 ? 139.183 109.097 149.175 1.00 50.93 62 TRP A CA 1
ATOM 496 C C . TRP A 1 62 ? 138.183 107.951 149.212 1.00 50.93 62 TRP A C 1
ATOM 497 O O . TRP A 1 62 ? 137.189 107.978 148.483 1.00 50.93 62 TRP A O 1
ATOM 508 N N . LYS A 1 63 ? 138.427 106.939 150.040 1.00 52.05 63 LYS A N 1
ATOM 509 C CA . LYS A 1 63 ? 137.524 105.800 150.108 1.00 52.05 63 LYS A CA 1
ATOM 510 C C . LYS A 1 63 ? 136.133 106.185 150.586 1.00 52.05 63 LYS A C 1
ATOM 511 O O . LYS A 1 63 ? 135.166 105.501 150.243 1.00 52.05 63 LYS A O 1
ATOM 517 N N . ILE A 1 64 ? 136.006 107.267 151.349 1.00 47.67 64 ILE A N 1
ATOM 518 C CA . ILE A 1 64 ? 134.702 107.662 151.863 1.00 47.67 64 ILE A CA 1
ATOM 519 C C . ILE A 1 64 ? 133.826 108.314 150.799 1.00 47.67 64 ILE A C 1
ATOM 520 O O . ILE A 1 64 ? 132.595 108.292 150.928 1.00 47.67 64 ILE A O 1
ATOM 525 N N . LEU A 1 65 ? 134.416 108.872 149.745 1.00 44.86 65 LEU A N 1
ATOM 526 C CA . LEU A 1 65 ? 133.638 109.523 148.700 1.00 44.86 65 LEU A CA 1
ATOM 527 C C . LEU A 1 65 ? 133.057 108.558 147.684 1.00 44.86 65 LEU A C 1
ATOM 528 O O . LEU A 1 65 ? 132.319 108.997 146.800 1.00 44.86 65 LEU A O 1
ATOM 533 N N . GLU A 1 66 ? 133.381 107.271 147.765 1.00 48.73 66 GLU A N 1
ATOM 534 C CA . GLU A 1 66 ? 132.968 106.346 146.720 1.00 48.73 66 GLU A CA 1
ATOM 535 C C . GLU A 1 66 ? 131.450 106.239 146.641 1.00 48.73 66 GLU A C 1
ATOM 536 O O . GLU A 1 66 ? 130.861 106.384 145.566 1.00 48.73 66 GLU A O 1
ATOM 542 N N . GLN A 1 67 ? 130.794 106.010 147.775 1.00 48.34 67 GLN A N 1
ATOM 543 C CA . GLN A 1 67 ? 129.364 105.723 147.734 1.00 48.34 67 GLN A CA 1
ATOM 544 C C . GLN A 1 67 ? 128.486 106.954 147.541 1.00 48.34 67 GLN A C 1
ATOM 545 O O . GLN A 1 67 ? 127.498 106.853 146.793 1.00 48.34 67 GLN A O 1
ATOM 551 N N . PRO A 1 68 ? 128.728 108.097 148.188 1.00 44.08 68 PRO A N 1
ATOM 552 C CA . PRO A 1 68 ? 127.927 109.280 147.845 1.00 44.08 68 PRO A CA 1
ATOM 553 C C . PRO A 1 68 ? 128.040 109.669 146.384 1.00 44.08 68 PRO A C 1
ATOM 554 O O . PRO A 1 68 ? 127.041 110.042 145.752 1.00 44.08 68 PRO A O 1
ATOM 558 N N . LEU A 1 69 ? 129.241 109.564 145.817 1.00 42.80 69 LEU A N 1
ATOM 559 C CA . LEU A 1 69 ? 129.404 109.866 144.404 1.00 42.80 69 LEU A CA 1
ATOM 560 C C . LEU A 1 69 ? 128.727 108.812 143.543 1.00 42.80 69 LEU A C 1
ATOM 561 O O . LEU A 1 69 ? 128.206 109.127 142.473 1.00 42.80 69 LEU A O 1
ATOM 566 N N . ARG A 1 70 ? 128.708 107.557 143.995 1.00 44.90 70 ARG A N 1
ATOM 567 C CA . ARG A 1 70 ? 127.931 106.551 143.281 1.00 44.90 70 ARG A CA 1
ATOM 568 C C . ARG A 1 70 ? 126.458 106.907 143.257 1.00 44.90 70 ARG A C 1
ATOM 569 O O . ARG A 1 70 ? 125.793 106.752 142.227 1.00 44.90 70 ARG A O 1
ATOM 577 N N . GLU A 1 71 ? 125.923 107.365 144.383 1.00 46.55 71 GLU A N 1
ATOM 578 C CA . GLU A 1 71 ? 124.508 107.711 144.426 1.00 46.55 71 GLU A CA 1
ATOM 579 C C . GLU A 1 71 ? 124.194 108.906 143.542 1.00 46.55 71 GLU A C 1
ATOM 580 O O . GLU A 1 71 ? 123.167 108.912 142.852 1.00 46.55 71 GLU A O 1
ATOM 586 N N . LEU A 1 72 ? 125.064 109.913 143.528 1.00 40.47 72 LEU A N 1
ATOM 587 C CA . LEU A 1 72 ? 124.882 111.008 142.584 1.00 40.47 72 LEU A CA 1
ATOM 588 C C . LEU A 1 72 ? 125.005 110.555 141.140 1.00 40.47 72 LEU A C 1
ATOM 589 O O . LEU A 1 72 ? 124.273 111.052 140.278 1.00 40.47 72 LEU A O 1
ATOM 594 N N . LEU A 1 73 ? 125.907 109.618 140.866 1.00 41.52 73 LEU A N 1
ATOM 595 C CA . LEU A 1 73 ? 125.994 109.021 139.542 1.00 41.52 73 LEU A CA 1
ATOM 596 C C . LEU A 1 73 ? 124.676 108.381 139.152 1.00 41.52 73 LEU A C 1
ATOM 597 O O . LEU A 1 73 ? 124.218 108.538 138.020 1.00 41.52 73 LEU A O 1
ATOM 602 N N . TRP A 1 74 ? 124.064 107.642 140.071 1.00 46.21 74 TRP A N 1
ATOM 603 C CA . TRP A 1 74 ? 122.780 107.019 139.788 1.00 46.21 74 TRP A CA 1
ATOM 604 C C . TRP A 1 74 ? 121.700 108.053 139.518 1.00 46.21 74 TRP A C 1
ATOM 605 O O . TRP A 1 74 ? 120.883 107.871 138.607 1.00 46.21 74 TRP A O 1
ATOM 616 N N . VAL A 1 75 ? 121.685 109.136 140.287 1.00 40.24 75 VAL A N 1
ATOM 617 C CA . VAL A 1 75 ? 120.695 110.181 140.057 1.00 40.24 75 VAL A CA 1
ATOM 618 C C . VAL A 1 75 ? 120.872 110.793 138.673 1.00 40.24 75 VAL A C 1
ATOM 619 O O . VAL A 1 75 ? 119.897 111.007 137.941 1.00 40.24 75 VAL A O 1
ATOM 623 N N . VAL A 1 76 ? 122.113 111.085 138.289 1.00 40.07 76 VAL A N 1
ATOM 624 C CA . VAL A 1 76 ? 122.338 111.669 136.970 1.00 40.07 76 VAL A CA 1
ATOM 625 C C . VAL A 1 76 ? 122.011 110.667 135.870 1.00 40.07 76 VAL A C 1
ATOM 626 O O . VAL A 1 76 ? 121.496 111.044 134.812 1.00 40.07 76 VAL A O 1
ATOM 630 N N . ARG A 1 77 ? 122.289 109.385 136.090 1.00 44.32 77 ARG A N 1
ATOM 631 C CA . ARG A 1 77 ? 121.946 108.374 135.099 1.00 44.32 77 ARG A CA 1
ATOM 632 C C . ARG A 1 77 ? 120.447 108.217 134.936 1.00 44.32 77 ARG A C 1
ATOM 633 O O . ARG A 1 77 ? 119.992 107.850 133.850 1.00 44.32 77 ARG A O 1
ATOM 641 N N . GLU A 1 78 ? 119.674 108.456 135.989 1.00 47.30 78 GLU A N 1
ATOM 642 C CA . GLU A 1 78 ? 118.228 108.497 135.840 1.00 47.30 78 GLU A CA 1
ATOM 643 C C . GLU A 1 78 ? 117.749 109.759 135.143 1.00 47.30 78 GLU A C 1
ATOM 644 O O . GLU A 1 78 ? 116.788 109.698 134.369 1.00 47.30 78 GLU A O 1
ATOM 650 N N . GLY A 1 79 ? 118.396 110.894 135.393 1.00 41.65 79 GLY A N 1
ATOM 651 C CA . GLY A 1 79 ? 118.089 112.084 134.622 1.00 41.65 79 GLY A CA 1
ATOM 652 C C . GLY A 1 79 ? 118.330 111.893 133.139 1.00 41.65 79 GLY A C 1
ATOM 653 O O . GLY A 1 79 ? 117.553 112.376 132.310 1.00 41.65 79 GLY A O 1
ATOM 654 N N . GLU A 1 80 ? 119.401 111.183 132.787 1.00 42.17 80 GLU A N 1
ATOM 655 C CA . GLU A 1 80 ? 119.678 110.903 131.381 1.00 42.17 80 GLU A CA 1
ATOM 656 C C . GLU A 1 80 ? 118.588 110.041 130.762 1.00 42.17 80 GLU A C 1
ATOM 657 O O . GLU A 1 80 ? 118.175 110.276 129.621 1.00 42.17 80 GLU A O 1
ATOM 663 N N . ALA A 1 81 ? 118.127 109.026 131.488 1.00 41.46 81 ALA A N 1
ATOM 664 C CA . ALA A 1 81 ? 117.020 108.220 131.000 1.00 41.46 81 ALA A CA 1
ATOM 665 C C . ALA A 1 81 ? 115.758 109.045 130.834 1.00 41.46 81 ALA A C 1
ATOM 666 O O . ALA A 1 81 ? 115.022 108.839 129.868 1.00 41.46 81 ALA A O 1
ATOM 668 N N . TYR A 1 82 ? 115.498 109.974 131.749 1.00 42.59 82 TYR A N 1
ATOM 669 C CA . TYR A 1 82 ? 114.357 110.867 131.589 1.00 42.59 82 TYR A CA 1
ATOM 670 C C . TYR A 1 82 ? 114.481 111.698 130.323 1.00 42.59 82 TYR A C 1
ATOM 671 O O . TYR A 1 82 ? 113.498 111.885 129.597 1.00 42.59 82 TYR A O 1
ATOM 680 N N . VAL A 1 83 ? 115.677 112.216 130.042 1.00 40.64 83 VAL A N 1
ATOM 681 C CA . VAL A 1 83 ? 115.854 113.018 128.834 1.00 40.64 83 VAL A CA 1
ATOM 682 C C . VAL A 1 83 ? 115.639 112.171 127.586 1.00 40.64 83 VAL A C 1
ATOM 683 O O . VAL A 1 83 ? 114.936 112.584 126.658 1.00 40.64 83 VAL A O 1
ATOM 687 N N . ARG A 1 84 ? 116.232 110.977 127.536 1.00 45.50 84 ARG A N 1
ATOM 688 C CA . ARG A 1 84 ? 116.000 110.109 126.384 1.00 45.50 84 ARG A CA 1
ATOM 689 C C . ARG A 1 84 ? 114.539 109.716 126.240 1.00 45.50 84 ARG A C 1
ATOM 690 O O . ARG A 1 84 ? 114.066 109.553 125.114 1.00 45.50 84 ARG A O 1
ATOM 698 N N . MET A 1 85 ? 113.820 109.554 127.346 1.00 47.58 85 MET A N 1
ATOM 699 C CA . MET A 1 85 ? 112.389 109.297 127.258 1.00 47.58 85 MET A CA 1
ATOM 700 C C . MET A 1 85 ? 111.656 110.492 126.671 1.00 47.58 85 MET A C 1
ATOM 701 O O . MET A 1 85 ? 110.758 110.330 125.841 1.00 47.58 85 MET A O 1
ATOM 706 N N . SER A 1 86 ? 112.020 111.699 127.092 1.00 45.50 86 SER A N 1
ATOM 707 C CA . SER A 1 86 ? 111.312 112.884 126.629 1.00 45.50 86 SER A CA 1
ATOM 708 C C . SER A 1 86 ? 111.717 113.304 125.228 1.00 45.50 86 SER A C 1
ATOM 709 O O . SER A 1 86 ? 111.040 114.144 124.631 1.00 45.50 86 SER A O 1
ATOM 712 N N . LEU A 1 87 ? 112.797 112.747 124.691 1.00 47.43 87 LEU A N 1
ATOM 713 C CA . LEU A 1 87 ? 113.337 113.194 123.417 1.00 47.43 87 LEU A CA 1
ATOM 714 C C . LEU A 1 87 ? 113.258 112.150 122.315 1.00 47.43 87 LEU A C 1
ATOM 715 O O . LEU A 1 87 ? 113.335 112.515 121.139 1.00 47.43 87 LEU A O 1
ATOM 720 N N . GLU A 1 88 ? 113.087 110.879 122.654 1.00 58.82 88 GLU A N 1
ATOM 721 C CA . GLU A 1 88 ? 113.066 109.840 121.641 1.00 58.82 88 GLU A CA 1
ATOM 722 C C . GLU A 1 88 ? 111.874 110.027 120.707 1.00 58.82 88 GLU A C 1
ATOM 723 O O . GLU A 1 88 ? 110.823 110.524 121.116 1.00 58.82 88 GLU A O 1
ATOM 729 N N . PRO A 1 89 ? 112.019 109.651 119.437 1.00 65.02 89 PRO A N 1
ATOM 730 C CA . PRO A 1 89 ? 110.895 109.699 118.498 1.00 65.02 89 PRO A CA 1
ATOM 731 C C . PRO A 1 89 ? 110.103 108.405 118.396 1.00 65.02 89 PRO A C 1
ATOM 732 O O . PRO A 1 89 ? 109.296 108.274 117.471 1.00 65.02 89 PRO A O 1
ATOM 736 N N . LYS A 1 90 ? 110.324 107.458 119.309 1.00 69.22 90 LYS A N 1
ATOM 737 C CA . LYS A 1 90 ? 109.644 106.170 119.230 1.00 69.22 90 LYS A CA 1
ATOM 738 C C . LYS A 1 90 ? 108.133 106.338 119.322 1.00 69.22 90 LYS A C 1
ATOM 739 O O . LYS A 1 90 ? 107.380 105.676 118.597 1.00 69.22 90 LYS A O 1
ATOM 745 N N . LEU A 1 91 ? 107.673 107.216 120.204 1.00 69.05 91 LEU A N 1
ATOM 746 C CA . LEU A 1 91 ? 106.250 107.455 120.401 1.00 69.05 91 LEU A CA 1
ATOM 747 C C . LEU A 1 91 ? 105.824 108.718 119.668 1.00 69.05 91 LEU A C 1
ATOM 748 O O . LEU A 1 91 ? 106.619 109.643 119.488 1.00 69.05 91 LEU A O 1
ATOM 753 N N . GLY A 1 92 ? 104.563 108.750 119.250 1.00 66.85 92 GLY A N 1
ATOM 754 C CA . GLY A 1 92 ? 104.050 109.908 118.553 1.00 66.85 92 GLY A CA 1
ATOM 755 C C . GLY A 1 92 ? 103.809 111.079 119.482 1.00 66.85 92 GLY A C 1
ATOM 756 O O . GLY A 1 92 ? 103.929 110.981 120.702 1.00 66.85 92 GLY A O 1
ATOM 757 N N . PHE A 1 93 ? 103.462 112.219 118.881 1.00 63.80 93 PHE A N 1
ATOM 758 C CA . PHE A 1 93 ? 103.223 113.420 119.672 1.00 63.80 93 PHE A CA 1
ATOM 759 C C . PHE A 1 93 ? 102.040 113.243 120.612 1.00 63.80 93 PHE A C 1
ATOM 760 O O . PHE A 1 93 ? 102.073 113.711 121.752 1.00 63.80 93 PHE A O 1
ATOM 768 N N . TRP A 1 94 ? 100.972 112.597 120.145 1.00 69.04 94 TRP A N 1
ATOM 769 C CA . TRP A 1 94 ? 99.792 112.434 120.986 1.00 69.04 94 TRP A CA 1
ATOM 770 C C . TRP A 1 94 ? 100.049 111.448 122.117 1.00 69.04 94 TRP A C 1
ATOM 771 O O . TRP A 1 94 ? 99.638 111.680 123.260 1.00 69.04 94 TRP A O 1
ATOM 782 N N . ALA A 1 95 ? 100.711 110.331 121.812 1.00 66.63 95 ALA A N 1
ATOM 783 C CA . ALA A 1 95 ? 101.041 109.367 122.854 1.00 66.63 95 ALA A CA 1
ATOM 784 C C . ALA A 1 95 ? 101.956 109.987 123.893 1.00 66.63 95 ALA A C 1
ATOM 785 O O . ALA A 1 95 ? 101.912 109.619 125.071 1.00 66.63 95 ALA A O 1
ATOM 787 N N . LYS A 1 96 ? 102.801 110.925 123.472 1.00 62.81 96 LYS A N 1
ATOM 788 C CA . LYS A 1 96 ? 103.664 111.617 124.418 1.00 62.81 96 LYS A CA 1
ATOM 789 C C . LYS A 1 96 ? 102.880 112.642 125.222 1.00 62.81 96 LYS A C 1
ATOM 790 O O . LYS A 1 96 ? 103.135 112.832 126.414 1.00 62.81 96 LYS A O 1
ATOM 796 N N . ALA A 1 97 ? 101.914 113.310 124.588 1.00 61.34 97 ALA A N 1
ATOM 797 C CA . ALA A 1 97 ? 101.171 114.363 125.268 1.00 61.34 97 ALA A CA 1
ATOM 798 C C . ALA A 1 97 ? 100.233 113.792 126.313 1.00 61.34 97 ALA A C 1
ATOM 799 O O . ALA A 1 97 ? 99.985 114.422 127.345 1.00 61.34 97 ALA A O 1
ATOM 801 N N . ILE A 1 98 ? 99.687 112.604 126.060 1.00 64.74 98 ILE A N 1
ATOM 802 C CA . ILE A 1 98 ? 98.811 111.991 127.051 1.00 64.74 98 ILE A CA 1
ATOM 803 C C . ILE A 1 98 ? 99.589 111.629 128.306 1.00 64.74 98 ILE A C 1
ATOM 804 O O . ILE A 1 98 ? 99.065 111.723 129.421 1.00 64.74 98 ILE A O 1
ATOM 809 N N . VAL A 1 99 ? 100.849 111.224 128.156 1.00 60.27 99 VAL A N 1
ATOM 810 C CA . VAL A 1 99 ? 101.609 110.740 129.303 1.00 60.27 99 VAL A CA 1
ATOM 811 C C . VAL A 1 99 ? 102.311 111.879 130.032 1.00 60.27 99 VAL A C 1
ATOM 812 O O . VAL A 1 99 ? 102.330 111.917 131.265 1.00 60.27 99 VAL A O 1
ATOM 816 N N . LEU A 1 100 ? 102.900 112.819 129.298 1.00 55.65 100 LEU A N 1
ATOM 817 C CA . LEU A 1 100 ? 103.815 113.789 129.884 1.00 55.65 100 LEU A CA 1
ATOM 818 C C . LEU A 1 100 ? 103.208 115.173 130.068 1.00 55.65 100 LEU A C 1
ATOM 819 O O . LEU A 1 100 ? 103.938 116.111 130.397 1.00 55.65 100 LEU A O 1
ATOM 824 N N . HIS A 1 101 ? 101.904 115.335 129.865 1.00 60.80 101 HIS A N 1
ATOM 825 C CA . HIS A 1 101 ? 101.318 116.657 130.037 1.00 60.80 101 HIS A CA 1
ATOM 826 C C . HIS A 1 101 ? 101.264 117.086 131.493 1.00 60.80 101 HIS A C 1
ATOM 827 O O . HIS A 1 101 ? 101.218 118.288 131.770 1.00 60.80 101 HIS A O 1
ATOM 834 N N . SER A 1 102 ? 101.262 116.138 132.423 1.00 57.02 102 SER A N 1
ATOM 835 C CA . SER A 1 102 ? 101.193 116.425 133.851 1.00 57.02 102 SER A CA 1
ATOM 836 C C . SER A 1 102 ? 102.159 115.521 134.599 1.00 57.02 102 SER A C 1
ATOM 837 O O . SER A 1 102 ? 101.811 114.884 135.593 1.00 57.02 102 SER A O 1
ATOM 840 N N . ASN A 1 103 ? 103.390 115.434 134.106 1.00 54.21 103 ASN A N 1
ATOM 841 C CA . ASN A 1 103 ? 104.321 114.436 134.608 1.00 54.21 103 ASN A CA 1
ATOM 842 C C . ASN A 1 103 ? 104.760 114.717 136.036 1.00 54.21 103 ASN A C 1
ATOM 843 O O . ASN A 1 103 ? 104.526 113.898 136.929 1.00 54.21 103 ASN A O 1
ATOM 848 N N . ARG A 1 104 ? 105.400 115.861 136.258 1.00 52.96 104 ARG A N 1
ATOM 849 C CA . ARG A 1 104 ? 106.048 116.218 137.516 1.00 52.96 104 ARG A CA 1
ATOM 850 C C . ARG A 1 104 ? 107.142 115.240 137.914 1.00 52.96 104 ARG A C 1
ATOM 851 O O . ARG A 1 104 ? 107.561 115.238 139.072 1.00 52.96 104 ARG A O 1
ATOM 859 N N . ASP A 1 105 ? 107.610 114.395 136.994 1.00 49.96 105 ASP A N 1
ATOM 860 C CA . ASP A 1 105 ? 108.705 113.492 137.330 1.00 49.96 105 ASP A CA 1
ATOM 861 C C . ASP A 1 105 ? 109.979 114.257 137.626 1.00 49.96 105 ASP A C 1
ATOM 862 O O . ASP A 1 105 ? 110.783 113.818 138.452 1.00 49.96 105 ASP A O 1
ATOM 867 N N . CYS A 1 106 ? 110.182 115.394 136.970 1.00 48.71 106 CYS A N 1
ATOM 868 C CA . CYS A 1 106 ? 111.402 116.166 137.151 1.00 48.71 106 CYS A CA 1
ATOM 869 C C . CYS A 1 106 ? 111.617 116.545 138.607 1.00 48.71 106 CYS A C 1
ATOM 870 O O . CYS A 1 106 ? 112.515 116.009 139.261 1.00 48.71 106 CYS A O 1
ATOM 873 N N . THR A 1 107 ? 110.753 117.407 139.142 1.00 47.10 107 THR A N 1
ATOM 874 C CA . THR A 1 107 ? 111.025 117.993 140.449 1.00 47.10 107 THR A CA 1
ATOM 875 C C . THR A 1 107 ? 110.765 117.014 141.583 1.00 47.10 107 THR A C 1
ATOM 876 O O . THR A 1 107 ? 111.278 117.208 142.689 1.00 47.10 107 THR A O 1
ATOM 880 N N . GLU A 1 108 ? 109.969 115.977 141.353 1.00 47.35 108 GLU A N 1
ATOM 881 C CA . GLU A 1 108 ? 109.662 115.057 142.439 1.00 47.35 108 GLU A CA 1
ATOM 882 C C . GLU A 1 108 ? 110.564 113.832 142.449 1.00 47.35 108 GLU A C 1
ATOM 883 O O . GLU A 1 108 ? 110.916 113.340 143.523 1.00 47.35 108 GLU A O 1
ATOM 889 N N . LEU A 1 109 ? 110.910 113.288 141.285 1.00 45.10 109 LEU A N 1
ATOM 890 C CA . LEU A 1 109 ? 111.924 112.240 141.277 1.00 45.10 109 LEU A CA 1
ATOM 891 C C . LEU A 1 109 ? 113.330 112.815 141.212 1.00 45.10 109 LEU A C 1
ATOM 892 O O . LEU A 1 109 ? 114.102 112.700 142.166 1.00 45.10 109 LEU A O 1
ATOM 897 N N . HIS A 1 110 ? 113.666 113.475 140.108 1.00 44.56 110 HIS A N 1
ATOM 898 C CA . HIS A 1 110 ? 115.066 113.710 139.797 1.00 44.56 110 HIS A CA 1
ATOM 899 C C . HIS A 1 110 ? 115.635 114.861 140.606 1.00 44.56 110 HIS A C 1
ATOM 900 O O . HIS A 1 110 ? 116.700 114.729 141.210 1.00 44.56 110 HIS A O 1
ATOM 907 N N . ILE A 1 111 ? 114.937 115.991 140.637 1.00 42.50 111 ILE A N 1
ATOM 908 C CA . ILE A 1 111 ? 115.431 117.118 141.416 1.00 42.50 111 ILE A CA 1
ATOM 909 C C . ILE A 1 111 ? 115.435 116.773 142.897 1.00 42.50 111 ILE A C 1
ATOM 910 O O . ILE A 1 111 ? 116.349 117.154 143.635 1.00 42.50 111 ILE A O 1
ATOM 915 N N . HIS A 1 112 ? 114.421 116.042 143.353 1.00 42.36 112 HIS A N 1
ATOM 916 C CA . HIS A 1 112 ? 114.375 115.638 144.752 1.00 42.36 112 HIS A CA 1
ATOM 917 C C . HIS A 1 112 ? 115.539 114.725 145.105 1.00 42.36 112 HIS A C 1
ATOM 918 O O . HIS A 1 112 ? 116.186 114.909 146.140 1.00 42.36 112 HIS A O 1
ATOM 925 N N . ASN A 1 113 ? 115.824 113.734 144.259 1.00 40.14 113 ASN A N 1
ATOM 926 C CA . ASN A 1 113 ? 116.954 112.853 144.524 1.00 40.14 113 ASN A CA 1
ATOM 927 C C . ASN A 1 113 ? 118.264 113.624 144.500 1.00 40.14 113 ASN A C 1
ATOM 928 O O . ASN A 1 113 ? 119.137 113.400 145.344 1.00 40.14 113 ASN A O 1
ATOM 933 N N . LEU A 1 114 ? 118.417 114.544 143.550 1.00 38.69 114 LEU A N 1
ATOM 934 C CA . LEU A 1 114 ? 119.635 115.342 143.484 1.00 38.69 114 LEU A CA 1
ATOM 935 C C . LEU A 1 114 ? 119.817 116.176 144.744 1.00 38.69 114 LEU A C 1
ATOM 936 O O . LEU A 1 114 ? 120.921 116.263 145.294 1.00 38.69 114 LEU A O 1
ATOM 941 N N . LEU A 1 115 ? 118.742 116.806 145.216 1.00 39.24 115 LEU A N 1
ATOM 942 C CA . LEU A 1 115 ? 118.867 117.702 146.358 1.00 39.24 115 LEU A CA 1
ATOM 943 C C . LEU A 1 115 ? 118.963 116.931 147.662 1.00 39.24 115 LEU A C 1
ATOM 944 O O . LEU A 1 115 ? 119.383 117.482 148.683 1.00 39.24 115 LEU A O 1
ATOM 949 N N . SER A 1 116 ? 118.559 115.662 147.662 1.00 40.19 116 SER A N 1
ATOM 950 C CA . SER A 1 116 ? 118.785 114.849 148.850 1.00 40.19 116 SER A CA 1
ATOM 951 C C . SER A 1 116 ? 120.128 114.138 148.778 1.00 40.19 116 SER A C 1
ATOM 952 O O . SER A 1 116 ? 120.576 113.548 149.766 1.00 40.19 116 SER A O 1
ATOM 955 N N . CYS A 1 117 ? 120.776 114.161 147.612 1.00 42.52 117 CYS A N 1
ATOM 956 C CA . CYS A 1 117 ? 122.058 113.478 147.484 1.00 42.52 117 CYS A CA 1
ATOM 957 C C . CYS A 1 117 ? 123.228 114.444 147.612 1.00 42.52 117 CYS A C 1
ATOM 958 O O . CYS A 1 117 ? 124.327 114.038 147.998 1.00 42.52 117 CYS A O 1
ATOM 961 N N . LEU A 1 118 ? 123.027 115.716 147.276 1.00 41.27 118 LEU A N 1
ATOM 962 C CA . LEU A 1 118 ? 124.105 116.685 147.472 1.00 41.27 118 LEU A CA 1
ATOM 963 C C . LEU A 1 118 ? 124.553 116.830 148.920 1.00 41.27 118 LEU A C 1
ATOM 964 O O . LEU A 1 118 ? 125.773 116.915 149.142 1.00 41.27 118 LEU A O 1
ATOM 969 N N . PRO A 1 119 ? 123.674 116.918 149.921 1.00 41.44 119 PRO A N 1
ATOM 970 C CA . PRO A 1 119 ? 124.179 117.015 151.298 1.00 41.44 119 PRO A CA 1
ATOM 971 C C . PRO A 1 119 ? 125.084 115.866 151.686 1.00 41.44 119 PRO A C 1
ATOM 972 O O . PRO A 1 119 ? 126.084 116.080 152.383 1.00 41.44 119 PRO A O 1
ATOM 976 N N . ILE A 1 120 ? 124.771 114.653 151.239 1.00 41.68 120 ILE A N 1
ATOM 977 C CA . ILE A 1 120 ? 125.620 113.510 151.547 1.00 41.68 120 ILE A CA 1
ATOM 978 C C . ILE A 1 120 ? 127.011 113.716 150.977 1.00 41.68 120 ILE A C 1
ATOM 979 O O . ILE A 1 120 ? 128.017 113.491 151.658 1.00 41.68 120 ILE A O 1
ATOM 984 N N . ILE A 1 121 ? 127.092 114.158 149.722 1.00 41.15 121 ILE A N 1
ATOM 985 C CA . ILE A 1 121 ? 128.387 114.367 149.085 1.00 41.15 121 ILE A CA 1
ATOM 986 C C . ILE A 1 121 ? 129.156 115.475 149.782 1.00 41.15 121 ILE A C 1
ATOM 987 O O . ILE A 1 121 ? 130.359 115.350 150.028 1.00 41.15 121 ILE A O 1
ATOM 992 N N . VAL A 1 122 ? 128.485 116.579 150.097 1.00 43.54 122 VAL A N 1
ATOM 993 C CA . VAL A 1 122 ? 129.171 117.693 150.744 1.00 43.54 122 VAL A CA 1
ATOM 994 C C . VAL A 1 122 ? 129.734 117.258 152.086 1.00 43.54 122 VAL A C 1
ATOM 995 O O . VAL A 1 122 ? 130.902 117.519 152.400 1.00 43.54 122 VAL A O 1
ATOM 999 N N . GLU A 1 123 ? 128.925 116.571 152.889 1.00 47.47 123 GLU A N 1
ATOM 1000 C CA . GLU A 1 123 ? 129.382 116.152 154.206 1.00 47.47 123 GLU A CA 1
ATOM 1001 C C . GLU A 1 123 ? 130.514 115.137 154.090 1.00 47.47 123 GLU A C 1
ATOM 1002 O O . GLU A 1 123 ? 131.480 115.177 154.862 1.00 47.47 123 GLU A O 1
ATOM 1008 N N . ALA A 1 124 ? 130.426 114.232 153.113 1.00 43.60 124 ALA A N 1
ATOM 1009 C CA . ALA A 1 124 ? 131.502 113.272 152.905 1.00 43.60 124 ALA A CA 1
ATOM 1010 C C . ALA A 1 124 ? 132.789 113.968 152.497 1.00 43.60 124 ALA A C 1
ATOM 1011 O O . ALA A 1 124 ? 133.877 113.571 152.924 1.00 43.60 124 ALA A O 1
ATOM 1013 N N . ILE A 1 125 ? 132.689 115.002 151.663 1.00 43.74 125 ILE A N 1
ATOM 1014 C CA . ILE A 1 125 ? 133.877 115.745 151.257 1.00 43.74 125 ILE A CA 1
ATOM 1015 C C . ILE A 1 125 ? 134.504 116.443 152.452 1.00 43.74 125 ILE A C 1
ATOM 1016 O O . ILE A 1 125 ? 135.731 116.457 152.601 1.00 43.74 125 ILE A O 1
ATOM 1021 N N . GLU A 1 126 ? 133.684 117.040 153.321 1.00 49.43 126 GLU A N 1
ATOM 1022 C CA . GLU A 1 126 ? 134.249 117.641 154.526 1.00 49.43 126 GLU A CA 1
ATOM 1023 C C . GLU A 1 126 ? 134.973 116.604 155.374 1.00 49.43 126 GLU A C 1
ATOM 1024 O O . GLU A 1 126 ? 136.097 116.843 155.834 1.00 49.43 126 GLU A O 1
ATOM 1030 N N . THR A 1 127 ? 134.357 115.441 155.584 1.00 48.76 127 THR A N 1
ATOM 1031 C CA . THR A 1 127 ? 135.008 114.425 156.405 1.00 48.76 127 THR A CA 1
ATOM 1032 C C . THR A 1 127 ? 136.280 113.905 155.751 1.00 48.76 127 THR A C 1
ATOM 1033 O O . THR A 1 127 ? 137.219 113.499 156.442 1.00 48.76 127 THR A O 1
ATOM 1037 N N . ALA A 1 128 ? 136.325 113.887 154.420 1.00 48.29 128 ALA A N 1
ATOM 1038 C CA . ALA A 1 128 ? 137.538 113.453 153.737 1.00 48.29 128 ALA A CA 1
ATOM 1039 C C . ALA A 1 128 ? 138.613 114.525 153.801 1.00 48.29 128 ALA A C 1
ATOM 1040 O O . ALA A 1 128 ? 139.809 114.219 153.765 1.00 48.29 128 ALA A O 1
ATOM 1042 N N . SER A 1 129 ? 138.206 115.793 153.879 1.00 50.27 129 SER A N 1
ATOM 1043 C CA . SER A 1 129 ? 139.178 116.875 153.961 1.00 50.27 129 SER A CA 1
ATOM 1044 C C . SER A 1 129 ? 139.855 116.905 155.323 1.00 50.27 129 SER A C 1
ATOM 1045 O O . SER A 1 129 ? 141.053 117.191 155.420 1.00 50.27 129 SER A O 1
ATOM 1048 N N . GLU A 1 130 ? 139.104 116.616 156.388 1.00 54.92 130 GLU A N 1
ATOM 1049 C CA . GLU A 1 130 ? 139.689 116.655 157.724 1.00 54.92 130 GLU A CA 1
ATOM 1050 C C . GLU A 1 130 ? 140.838 115.667 157.857 1.00 54.92 130 GLU A C 1
ATOM 1051 O O . GLU A 1 130 ? 141.864 115.980 158.465 1.00 54.92 130 GLU A O 1
ATOM 1057 N N . VAL A 1 131 ? 140.686 114.466 157.301 1.00 55.29 131 VAL A N 1
ATOM 1058 C CA . VAL A 1 131 ? 141.740 113.463 157.423 1.00 55.29 131 VAL A CA 1
ATOM 1059 C C . VAL A 1 131 ? 142.787 113.656 156.332 1.00 55.29 131 VAL A C 1
ATOM 1060 O O . VAL A 1 131 ? 143.827 112.986 156.321 1.00 55.29 131 VAL A O 1
ATOM 1064 N N . SER A 1 132 ? 142.532 114.563 155.397 1.00 58.16 132 SER A N 1
ATOM 1065 C CA . SER A 1 132 ? 143.479 114.793 154.313 1.00 58.16 132 SER A CA 1
ATOM 1066 C C . SER A 1 132 ? 144.733 115.483 154.830 1.00 58.16 132 SER A C 1
ATOM 1067 O O . SER A 1 132 ? 144.695 116.224 155.814 1.00 58.16 132 SER A O 1
ATOM 1070 N N . GLY A 1 133 ? 145.848 115.235 154.157 1.00 65.30 133 GLY A N 1
ATOM 1071 C CA . GLY A 1 133 ? 147.101 115.870 154.502 1.00 65.30 133 GLY A CA 1
ATOM 1072 C C . GLY A 1 133 ? 147.893 115.086 155.533 1.00 65.30 133 GLY A C 1
ATOM 1073 O O . GLY A 1 133 ? 147.497 114.014 155.989 1.00 65.30 133 GLY A O 1
ATOM 1074 N N . TRP A 1 134 ? 149.048 115.637 155.891 1.00 77.19 134 TRP A N 1
ATOM 1075 C CA . TRP A 1 134 ? 149.904 115.063 156.917 1.00 77.19 134 TRP A CA 1
ATOM 1076 C C . TRP A 1 134 ? 150.160 116.027 158.066 1.00 77.19 134 TRP A C 1
ATOM 1077 O O . TRP A 1 134 ? 150.865 115.670 159.014 1.00 77.19 134 TRP A O 1
ATOM 1088 N N . ASP A 1 135 ? 149.608 117.234 158.004 1.00 73.59 135 ASP A N 1
ATOM 1089 C CA . ASP A 1 135 ? 149.821 118.261 159.016 1.00 73.59 135 ASP A CA 1
ATOM 1090 C C . ASP A 1 135 ? 148.628 118.266 159.962 1.00 73.59 135 ASP A C 1
ATOM 1091 O O . ASP A 1 135 ? 147.491 118.480 159.532 1.00 73.59 135 ASP A O 1
ATOM 1096 N N . GLU A 1 136 ? 148.893 118.036 161.248 1.00 70.37 136 GLU A N 1
ATOM 1097 C CA . GLU A 1 136 ? 147.809 117.967 162.222 1.00 70.37 136 GLU A CA 1
ATOM 1098 C C . GLU A 1 136 ? 147.169 119.331 162.436 1.00 70.37 136 GLU A C 1
ATOM 1099 O O . GLU A 1 136 ? 145.996 119.423 162.813 1.00 70.37 136 GLU A O 1
ATOM 1105 N N . GLU A 1 137 ? 147.927 120.405 162.213 1.00 68.27 137 GLU A N 1
ATOM 1106 C CA . GLU A 1 137 ? 147.346 121.736 162.326 1.00 68.27 137 GLU A CA 1
ATOM 1107 C C . GLU A 1 137 ? 146.272 121.953 161.272 1.00 68.27 137 GLU A C 1
ATOM 1108 O O . GLU A 1 137 ? 145.213 122.522 161.562 1.00 68.27 137 GLU A O 1
ATOM 1114 N N . GLU A 1 138 ? 146.517 121.489 160.046 1.00 64.76 138 GLU A N 1
ATOM 1115 C CA . GLU A 1 138 ? 145.499 121.566 159.005 1.00 64.76 138 GLU A CA 1
ATOM 1116 C C . GLU A 1 138 ? 144.255 120.792 159.405 1.00 64.76 138 GLU A C 1
ATOM 1117 O O . GLU A 1 138 ? 143.129 121.261 159.207 1.00 64.76 138 GLU A O 1
ATOM 1123 N N . MET A 1 139 ? 144.446 119.598 159.960 1.00 62.48 139 MET A N 1
ATOM 1124 C CA . MET A 1 139 ? 143.317 118.777 160.368 1.00 62.48 139 MET A CA 1
ATOM 1125 C C . MET A 1 139 ? 142.503 119.476 161.447 1.00 62.48 139 MET A C 1
ATOM 1126 O O . MET A 1 139 ? 141.269 119.512 161.381 1.00 62.48 139 MET A O 1
ATOM 1131 N N . SER A 1 140 ? 143.179 120.051 162.441 1.00 59.63 140 SER A N 1
ATOM 1132 C CA . SER A 1 140 ? 142.474 120.743 163.512 1.00 59.63 140 SER A CA 1
ATOM 1133 C C . SER A 1 140 ? 141.719 121.952 162.982 1.00 59.63 140 SER A C 1
ATOM 1134 O O . SER A 1 140 ? 140.577 122.207 163.381 1.00 59.63 140 SER A O 1
ATOM 1137 N N . LYS A 1 141 ? 142.339 122.711 162.081 1.00 56.59 141 LYS A N 1
ATOM 1138 C CA . LYS A 1 141 ? 141.679 123.886 161.524 1.00 56.59 141 LYS A CA 1
ATOM 1139 C C . LYS A 1 141 ? 140.450 123.501 160.710 1.00 56.59 141 LYS A C 1
ATOM 1140 O O . LYS A 1 141 ? 139.398 124.145 160.814 1.00 56.59 141 LYS A O 1
ATOM 1146 N N . LYS A 1 142 ? 140.553 122.447 159.900 1.00 55.55 142 LYS A N 1
ATOM 1147 C CA . LYS A 1 142 ? 139.389 121.998 159.146 1.00 55.55 142 LYS A CA 1
ATOM 1148 C C . LYS A 1 142 ? 138.290 121.497 160.068 1.00 55.55 142 LYS A C 1
ATOM 1149 O O . LYS A 1 142 ? 137.104 121.750 159.815 1.00 55.55 142 LYS A O 1
ATOM 1155 N N . ARG A 1 143 ? 138.658 120.781 161.131 1.00 54.26 143 ARG A N 1
ATOM 1156 C CA . ARG A 1 143 ? 137.662 120.364 162.104 1.00 54.26 143 ARG A CA 1
ATOM 1157 C C . ARG A 1 143 ? 136.965 121.561 162.723 1.00 54.26 143 ARG A C 1
ATOM 1158 O O . ARG A 1 143 ? 135.749 121.532 162.921 1.00 54.26 143 ARG A O 1
ATOM 1166 N N . LEU A 1 144 ? 137.713 122.619 163.026 1.00 51.17 144 LEU A N 1
ATOM 1167 C CA . LEU A 1 144 ? 137.096 123.830 163.548 1.00 51.17 144 LEU A CA 1
ATOM 1168 C C . LEU A 1 144 ? 136.119 124.441 162.555 1.00 51.17 144 LEU A C 1
ATOM 1169 O O . LEU A 1 144 ? 135.018 124.847 162.944 1.00 51.17 144 LEU A O 1
ATOM 1174 N N . VAL A 1 145 ? 136.497 124.509 161.278 1.00 50.30 145 VAL A N 1
ATOM 1175 C CA . VAL A 1 145 ? 135.604 125.087 160.275 1.00 50.30 145 VAL A CA 1
ATOM 1176 C C . VAL A 1 145 ? 134.306 124.295 160.200 1.00 50.30 145 VAL A C 1
ATOM 1177 O O . VAL A 1 145 ? 133.204 124.860 160.240 1.00 50.30 145 VAL A O 1
ATOM 1181 N N . HIS A 1 146 ? 134.415 122.972 160.103 1.00 51.61 146 HIS A N 1
ATOM 1182 C CA . HIS A 1 146 ? 133.215 122.158 159.967 1.00 51.61 146 HIS A CA 1
ATOM 1183 C C . HIS A 1 146 ? 132.389 122.119 161.242 1.00 51.61 146 HIS A C 1
ATOM 1184 O O . HIS A 1 146 ? 131.167 121.967 161.172 1.00 51.61 146 HIS A O 1
ATOM 1191 N N . SER A 1 147 ? 133.017 122.257 162.408 1.00 52.07 147 SER A N 1
ATOM 1192 C CA . SER A 1 147 ? 132.245 122.323 163.638 1.00 52.07 147 SER A CA 1
ATOM 1193 C C . SER A 1 147 ? 131.534 123.653 163.789 1.00 52.07 147 SER A C 1
ATOM 1194 O O . SER A 1 147 ? 130.463 123.700 164.398 1.00 52.07 147 SER A O 1
ATOM 1197 N N . ASN A 1 148 ? 132.099 124.731 163.260 1.00 50.33 148 ASN A N 1
ATOM 1198 C CA . ASN A 1 148 ? 131.399 126.005 163.273 1.00 50.33 148 ASN A CA 1
ATOM 1199 C C . ASN A 1 148 ? 130.366 126.120 162.169 1.00 50.33 148 ASN A C 1
ATOM 1200 O O . ASN A 1 148 ? 129.526 127.022 162.223 1.00 50.33 148 ASN A O 1
ATOM 1205 N N . LYS A 1 149 ? 130.407 125.242 161.167 1.00 47.67 149 LYS A N 1
ATOM 1206 C CA . LYS A 1 149 ? 129.329 125.230 160.185 1.00 47.67 149 LYS A CA 1
ATOM 1207 C C . LYS A 1 149 ? 128.041 124.673 160.778 1.00 47.67 149 LYS A C 1
ATOM 1208 O O . LYS A 1 149 ? 126.965 125.244 160.580 1.00 47.67 149 LYS A O 1
ATOM 1214 N N . TYR A 1 150 ? 128.130 123.573 161.521 1.00 49.52 150 TYR A N 1
ATOM 1215 C CA . TYR A 1 150 ? 126.966 122.851 162.032 1.00 49.52 150 TYR A CA 1
ATOM 1216 C C . TYR A 1 150 ? 126.585 123.261 163.445 1.00 49.52 150 TYR A C 1
ATOM 1217 O O . TYR A 1 150 ? 126.016 122.463 164.189 1.00 49.52 150 TYR A O 1
ATOM 1226 N N . MET A 1 151 ? 126.886 124.483 163.852 1.00 53.37 151 MET A N 1
ATOM 1227 C CA . MET A 1 151 ? 126.507 124.911 165.186 1.00 53.37 151 MET A CA 1
ATOM 1228 C C . MET A 1 151 ? 125.073 125.434 165.200 1.00 53.37 151 MET A C 1
ATOM 1229 O O . MET A 1 151 ? 124.502 125.797 164.170 1.00 53.37 151 MET A O 1
ATOM 1234 N N . LYS A 1 152 ? 124.493 125.457 166.399 1.00 55.11 152 LYS A N 1
ATOM 1235 C CA . LYS A 1 152 ? 123.044 125.520 166.554 1.00 55.11 152 LYS A CA 1
ATOM 1236 C C . LYS A 1 152 ? 122.424 126.803 166.025 1.00 55.11 152 LYS A C 1
ATOM 1237 O O . LYS A 1 152 ? 121.278 126.769 165.573 1.00 55.11 152 LYS A O 1
ATOM 1243 N N . GLN A 1 153 ? 123.126 127.933 166.078 1.00 53.49 153 GLN A N 1
ATOM 1244 C CA . GLN A 1 153 ? 122.467 129.180 165.713 1.00 53.49 153 GLN A CA 1
ATOM 1245 C C . GLN A 1 153 ? 122.097 129.239 164.239 1.00 53.49 153 GLN A C 1
ATOM 1246 O O . GLN A 1 153 ? 121.286 130.086 163.856 1.00 53.49 153 GLN A O 1
ATOM 1252 N N . TRP A 1 154 ? 122.653 128.362 163.410 1.00 49.73 154 TRP A N 1
ATOM 1253 C CA . TRP A 1 154 ? 122.227 128.276 162.014 1.00 49.73 154 TRP A CA 1
ATOM 1254 C C . TRP A 1 154 ? 121.065 127.308 161.847 1.00 49.73 154 TRP A C 1
ATOM 1255 O O . TRP A 1 154 ? 121.098 126.417 161.007 1.00 49.73 154 TRP A O 1
ATOM 1266 N N . ASN A 1 155 ? 120.015 127.472 162.643 1.00 52.99 155 ASN A N 1
ATOM 1267 C CA . ASN A 1 155 ? 118.809 126.660 162.503 1.00 52.99 155 ASN A CA 1
ATOM 1268 C C . ASN A 1 155 ? 117.675 127.594 162.116 1.00 52.99 155 ASN A C 1
ATOM 1269 O O . ASN A 1 155 ? 116.900 128.054 162.956 1.00 52.99 155 ASN A O 1
ATOM 1274 N N . ASP A 1 156 ? 117.584 127.864 160.822 1.00 52.84 156 ASP A N 1
ATOM 1275 C CA . ASP A 1 156 ? 116.463 128.570 160.231 1.00 52.84 156 ASP A CA 1
ATOM 1276 C C . ASP A 1 156 ? 116.588 128.421 158.730 1.00 52.84 156 ASP A C 1
ATOM 1277 O O . ASP A 1 156 ? 117.693 128.457 158.186 1.00 52.84 156 ASP A O 1
ATOM 1282 N N . SER A 1 157 ? 115.448 128.236 158.068 1.00 50.29 157 SER A N 1
ATOM 1283 C CA . SER A 1 157 ? 115.472 128.093 156.620 1.00 50.29 157 SER A CA 1
ATOM 1284 C C . SER A 1 157 ? 116.135 129.289 155.958 1.00 50.29 157 SER A C 1
ATOM 1285 O O . SER A 1 157 ? 116.932 129.121 155.029 1.00 50.29 157 SER A O 1
ATOM 1288 N N . GLN A 1 158 ? 115.851 130.494 156.438 1.00 53.43 158 GLN A N 1
ATOM 1289 C CA . GLN A 1 158 ? 116.434 131.671 155.817 1.00 53.43 158 GLN A CA 1
ATOM 1290 C C . GLN A 1 158 ? 117.902 131.837 156.181 1.00 53.43 158 GLN A C 1
ATOM 1291 O O . GLN A 1 158 ? 118.707 132.217 155.325 1.00 53.43 158 GLN A O 1
ATOM 1297 N N . MET A 1 159 ? 118.268 131.538 157.426 1.00 50.56 159 MET A N 1
ATOM 1298 C CA . MET A 1 159 ? 119.677 131.520 157.804 1.00 50.56 159 MET A CA 1
ATOM 1299 C C . MET A 1 159 ? 120.467 130.565 156.923 1.00 50.56 159 MET A C 1
ATOM 1300 O O . MET A 1 159 ? 121.539 130.916 156.411 1.00 50.56 159 MET A O 1
ATOM 1305 N N . PHE A 1 160 ? 119.949 129.354 156.740 1.00 45.47 160 PHE A N 1
ATOM 1306 C CA . PHE A 1 160 ? 120.648 128.348 155.956 1.00 45.47 160 PHE A CA 1
ATOM 1307 C C . PHE A 1 160 ? 120.725 128.745 154.490 1.00 45.47 160 PHE A C 1
ATOM 1308 O O . PHE A 1 160 ? 121.767 128.570 153.852 1.00 45.47 160 PHE A O 1
ATOM 1316 N N . THR A 1 161 ? 119.634 129.274 153.932 1.00 47.93 161 THR A N 1
ATOM 1317 C CA . THR A 1 161 ? 119.678 129.721 152.546 1.00 47.93 161 THR A CA 1
ATOM 1318 C C . THR A 1 161 ? 120.626 130.890 152.353 1.00 47.93 161 THR A C 1
ATOM 1319 O O . THR A 1 161 ? 121.169 131.055 151.258 1.00 47.93 161 THR A O 1
ATOM 1323 N N . TRP A 1 162 ? 120.830 131.713 153.380 1.00 50.34 162 TRP A N 1
ATOM 1324 C CA . TRP A 1 162 ? 121.824 132.770 153.268 1.00 50.34 162 TRP A CA 1
ATOM 1325 C C . TRP A 1 162 ? 123.231 132.202 153.288 1.00 50.34 162 TRP A C 1
ATOM 1326 O O . TRP A 1 162 ? 124.001 132.395 152.343 1.00 50.34 162 TRP A O 1
ATOM 1337 N N . LYS A 1 163 ? 123.587 131.498 154.360 1.00 46.41 163 LYS A N 1
ATOM 1338 C CA . LYS A 1 163 ? 124.968 131.055 154.509 1.00 46.41 163 LYS A CA 1
ATOM 1339 C C . LYS A 1 163 ? 125.323 129.962 153.511 1.00 46.41 163 LYS A C 1
ATOM 1340 O O . LYS A 1 163 ? 126.361 130.028 152.846 1.00 46.41 163 LYS A O 1
ATOM 1346 N N . PHE A 1 164 ? 124.466 128.952 153.379 1.00 45.87 164 PHE A N 1
ATOM 1347 C CA . PHE A 1 164 ? 124.814 127.726 152.672 1.00 45.87 164 PHE A CA 1
ATOM 1348 C C . PHE A 1 164 ? 123.945 127.497 151.444 1.00 45.87 164 PHE A C 1
ATOM 1349 O O . PHE A 1 164 ? 123.829 126.368 150.968 1.00 45.87 164 PHE A O 1
ATOM 1357 N N . GLY A 1 165 ? 123.320 128.552 150.927 1.00 47.81 165 GLY A N 1
ATOM 1358 C CA . GLY A 1 165 ? 122.406 128.371 149.812 1.00 47.81 165 GLY A CA 1
ATOM 1359 C C . GLY A 1 165 ? 123.095 127.847 148.568 1.00 47.81 165 GLY A C 1
ATOM 1360 O O . GLY A 1 165 ? 122.681 126.838 147.994 1.00 47.81 165 GLY A O 1
ATOM 1361 N N . ARG A 1 166 ? 124.174 128.509 148.151 1.00 48.38 166 ARG A N 1
ATOM 1362 C CA . ARG A 1 166 ? 124.841 128.144 146.908 1.00 48.38 166 ARG A CA 1
ATOM 1363 C C . ARG A 1 166 ? 125.462 126.758 146.962 1.00 48.38 166 ARG A C 1
ATOM 1364 O O . ARG A 1 166 ? 125.603 126.116 145.919 1.00 48.38 166 ARG A O 1
ATOM 1372 N N . GLU A 1 167 ? 125.841 126.287 148.148 1.00 52.26 167 GLU A N 1
ATOM 1373 C CA . GLU A 1 167 ? 126.486 124.984 148.253 1.00 52.26 167 GLU A CA 1
ATOM 1374 C C . GLU A 1 167 ? 125.520 123.855 147.924 1.00 52.26 167 GLU A C 1
ATOM 1375 O O . GLU A 1 167 ? 125.910 122.860 147.304 1.00 52.26 167 GLU A O 1
ATOM 1381 N N . TYR A 1 168 ? 124.258 123.987 148.329 1.00 47.01 168 TYR A N 1
ATOM 1382 C CA . TYR A 1 168 ? 123.275 122.920 148.199 1.00 47.01 168 TYR A CA 1
ATOM 1383 C C . TYR A 1 168 ? 122.238 123.211 147.121 1.00 47.01 168 TYR A C 1
ATOM 1384 O O . TYR A 1 168 ? 121.161 122.615 147.121 1.00 47.01 168 TYR A O 1
ATOM 1393 N N . LEU A 1 169 ? 122.546 124.126 146.205 1.00 45.61 169 LEU A N 1
ATOM 1394 C CA . LEU A 1 169 ? 121.674 124.442 145.075 1.00 45.61 169 LEU A CA 1
ATOM 1395 C C . LEU A 1 169 ? 120.293 124.897 145.517 1.00 45.61 169 LEU A C 1
ATOM 1396 O O . LEU A 1 169 ? 119.288 124.542 144.903 1.00 45.61 169 LEU A O 1
ATOM 1401 N N . VAL A 1 170 ? 120.222 125.682 146.578 1.00 48.35 170 VAL A N 1
ATOM 1402 C CA . VAL A 1 170 ? 118.985 126.327 146.984 1.00 48.35 170 VAL A CA 1
ATOM 1403 C C . VAL A 1 170 ? 119.275 127.818 147.007 1.00 48.35 170 VAL A C 1
ATOM 1404 O O . VAL A 1 170 ? 119.784 128.359 147.995 1.00 48.35 170 VAL A O 1
ATOM 1408 N N . THR A 1 171 ? 118.928 128.453 145.907 1.00 53.45 171 THR A N 1
ATOM 1409 C CA . THR A 1 171 ? 119.093 129.875 145.700 1.00 53.45 171 THR A CA 1
ATOM 1410 C C . THR A 1 171 ? 117.757 130.410 145.193 1.00 53.45 171 THR A C 1
ATOM 1411 O O . THR A 1 171 ? 116.878 129.645 144.784 1.00 53.45 171 THR A O 1
ATOM 1415 N N . GLU A 1 172 ? 117.579 131.723 145.213 1.00 55.25 172 GLU A N 1
ATOM 1416 C CA . GLU A 1 172 ? 116.307 132.271 144.765 1.00 55.25 172 GLU A CA 1
ATOM 1417 C C . GLU A 1 172 ? 116.020 131.905 143.307 1.00 55.25 172 GLU A C 1
ATOM 1418 O O . GLU A 1 172 ? 114.886 131.574 142.969 1.00 55.25 172 GLU A O 1
ATOM 1424 N N . ASP A 1 173 ? 117.030 131.961 142.445 1.00 55.38 173 ASP A N 1
ATOM 1425 C CA . ASP A 1 173 ? 116.820 131.586 141.057 1.00 55.38 173 ASP A CA 1
ATOM 1426 C C . ASP A 1 173 ? 116.440 130.111 140.896 1.00 55.38 173 ASP A C 1
ATOM 1427 O O . ASP A 1 173 ? 115.525 129.789 140.146 1.00 55.38 173 ASP A O 1
ATOM 1432 N N . PHE A 1 174 ? 117.140 129.213 141.590 1.00 50.28 174 PHE A N 1
ATOM 1433 C CA . PHE A 1 174 ? 116.835 127.780 141.500 1.00 50.28 174 PHE A CA 1
ATOM 1434 C C . PHE A 1 174 ? 115.470 127.404 142.066 1.00 50.28 174 PHE A C 1
ATOM 1435 O O . PHE A 1 174 ? 114.753 126.593 141.490 1.00 50.28 174 PHE A O 1
ATOM 1443 N N . CYS A 1 175 ? 115.135 127.989 143.208 1.00 52.67 175 CYS A N 1
ATOM 1444 C CA . CYS A 1 175 ? 113.846 127.790 143.861 1.00 52.67 175 CYS A CA 1
ATOM 1445 C C . CYS A 1 175 ? 112.705 128.322 143.006 1.00 52.67 175 CYS A C 1
ATOM 1446 O O . CYS A 1 175 ? 111.619 127.733 142.980 1.00 52.67 175 CYS A O 1
ATOM 1449 N N . ASN A 1 176 ? 112.925 129.432 142.299 1.00 52.79 176 ASN A N 1
ATOM 1450 C CA . ASN A 1 176 ? 111.908 129.912 141.373 1.00 52.79 176 ASN A CA 1
ATOM 1451 C C . ASN A 1 176 ? 111.753 128.984 140.179 1.00 52.79 176 ASN A C 1
ATOM 1452 O O . ASN A 1 176 ? 110.632 128.763 139.711 1.00 52.79 176 ASN A O 1
ATOM 1457 N N . ARG A 1 177 ? 112.851 128.441 139.668 1.00 48.97 177 ARG A N 1
ATOM 1458 C CA . ARG A 1 177 ? 112.775 127.582 138.497 1.00 48.97 177 ARG A CA 1
ATOM 1459 C C . ARG A 1 177 ? 112.249 126.191 138.809 1.00 48.97 177 ARG A C 1
ATOM 1460 O O . ARG A 1 177 ? 111.830 125.490 137.887 1.00 48.97 177 ARG A O 1
ATOM 1468 N N . PHE A 1 178 ? 112.267 125.766 140.073 1.00 47.97 178 PHE A N 1
ATOM 1469 C CA . PHE A 1 178 ? 111.668 124.479 140.407 1.00 47.97 178 PHE A CA 1
ATOM 1470 C C . PHE A 1 178 ? 110.180 124.468 140.105 1.00 47.97 178 PHE A C 1
ATOM 1471 O O . PHE A 1 178 ? 109.629 123.422 139.747 1.00 47.97 178 PHE A O 1
ATOM 1479 N N . GLU A 1 179 ? 109.513 125.608 140.251 1.00 54.54 179 GLU A N 1
ATOM 1480 C CA . GLU A 1 179 ? 108.077 125.697 140.029 1.00 54.54 179 GLU A CA 1
ATOM 1481 C C . GLU A 1 179 ? 107.719 126.271 138.668 1.00 54.54 179 GLU A C 1
ATOM 1482 O O . GLU A 1 179 ? 106.828 125.745 137.999 1.00 54.54 179 GLU A O 1
ATOM 1488 N N . SER A 1 180 ? 108.400 127.329 138.230 1.00 52.16 180 SER A N 1
ATOM 1489 C CA . SER A 1 180 ? 108.061 128.003 136.984 1.00 52.16 180 SER A CA 1
ATOM 1490 C C . SER A 1 180 ? 108.700 127.352 135.771 1.00 52.16 180 SER A C 1
ATOM 1491 O O . SER A 1 180 ? 108.803 127.987 134.716 1.00 52.16 180 SER A O 1
ATOM 1494 N N . ALA A 1 181 ? 109.151 126.108 135.891 1.00 51.00 181 ALA A N 1
ATOM 1495 C CA . ALA A 1 181 ? 109.590 125.342 134.740 1.00 51.00 181 ALA A CA 1
ATOM 1496 C C . ALA A 1 181 ? 108.615 124.247 134.363 1.00 51.00 181 ALA A C 1
ATOM 1497 O O . ALA A 1 181 ? 108.818 123.586 133.342 1.00 51.00 181 ALA A O 1
ATOM 1499 N N . TRP A 1 182 ? 107.580 124.023 135.164 1.00 52.40 182 TRP A N 1
ATOM 1500 C CA . TRP A 1 182 ? 106.486 123.146 134.788 1.00 52.40 182 TRP A CA 1
ATOM 1501 C C . TRP A 1 182 ? 105.264 123.908 134.313 1.00 52.40 182 TRP A C 1
ATOM 1502 O O . TRP A 1 182 ? 104.462 123.362 133.555 1.00 52.40 182 TRP A O 1
ATOM 1513 N N . THR A 1 183 ? 105.100 125.156 134.740 1.00 51.47 183 THR A N 1
ATOM 1514 C CA . THR A 1 183 ? 104.053 125.982 134.162 1.00 51.47 183 THR A CA 1
ATOM 1515 C C . THR A 1 183 ? 104.427 126.481 132.778 1.00 51.47 183 THR A C 1
ATOM 1516 O O . THR A 1 183 ? 103.539 126.676 131.942 1.00 51.47 183 THR A O 1
ATOM 1520 N N . GLU A 1 184 ? 105.729 126.695 132.551 1.00 53.69 184 GLU A N 1
ATOM 1521 C CA . GLU A 1 184 ? 106.262 127.193 131.276 1.00 53.69 184 GLU A CA 1
ATOM 1522 C C . GLU A 1 184 ? 106.042 126.263 130.091 1.00 53.69 184 GLU A C 1
ATOM 1523 O O . GLU A 1 184 ? 105.645 126.708 129.020 1.00 53.69 184 GLU A O 1
ATOM 1529 N N . ASP A 1 185 ? 106.317 124.977 130.276 1.00 53.34 185 ASP A N 1
ATOM 1530 C CA . ASP A 1 185 ? 106.053 123.987 129.245 1.00 53.34 185 ASP A CA 1
ATOM 1531 C C . ASP A 1 185 ? 104.583 123.621 129.156 1.00 53.34 185 ASP A C 1
ATOM 1532 O O . ASP A 1 185 ? 104.123 123.232 128.082 1.00 53.34 185 ASP A O 1
ATOM 1537 N N . ARG A 1 186 ? 103.838 123.747 130.251 1.00 53.75 186 ARG A N 1
ATOM 1538 C CA . ARG A 1 186 ? 102.388 123.635 130.175 1.00 53.75 186 ARG A CA 1
ATOM 1539 C C . ARG A 1 186 ? 101.805 124.708 129.265 1.00 53.75 186 ARG A C 1
ATOM 1540 O O . ARG A 1 186 ? 100.975 124.409 128.400 1.00 53.75 186 ARG A O 1
ATOM 1548 N N . TRP A 1 187 ? 102.236 125.958 129.434 1.00 50.74 187 TRP A N 1
ATOM 1549 C CA . TRP A 1 187 ? 101.775 127.020 128.547 1.00 50.74 187 TRP A CA 1
ATOM 1550 C C . TRP A 1 187 ? 102.165 126.744 127.105 1.00 50.74 187 TRP A C 1
ATOM 1551 O O . TRP A 1 187 ? 101.370 126.967 126.185 1.00 50.74 187 TRP A O 1
ATOM 1562 N N . ILE A 1 188 ? 103.397 126.283 126.886 1.00 50.77 188 ILE A N 1
ATOM 1563 C CA . ILE A 1 188 ? 103.847 125.991 125.530 1.00 50.77 188 ILE A CA 1
ATOM 1564 C C . ILE A 1 188 ? 103.006 124.885 124.915 1.00 50.77 188 ILE A C 1
ATOM 1565 O O . ILE A 1 188 ? 102.650 124.942 123.733 1.00 50.77 188 ILE A O 1
ATOM 1570 N N . LEU A 1 189 ? 102.688 123.857 125.696 1.00 52.17 189 LEU A N 1
ATOM 1571 C CA . LEU A 1 189 ? 101.839 122.785 125.202 1.00 52.17 189 LEU A CA 1
ATOM 1572 C C . LEU A 1 189 ? 100.448 123.296 124.868 1.00 52.17 189 LEU A C 1
ATOM 1573 O O . LEU A 1 189 ? 99.867 122.884 123.861 1.00 52.17 189 LEU A O 1
ATOM 1578 N N . ILE A 1 190 ? 99.898 124.186 125.693 1.00 55.78 190 ILE A N 1
ATOM 1579 C CA . ILE A 1 190 ? 98.596 124.765 125.380 1.00 55.78 190 ILE A CA 1
ATOM 1580 C C . ILE A 1 190 ? 98.653 125.526 124.064 1.00 55.78 190 ILE A C 1
ATOM 1581 O O . ILE A 1 190 ? 97.736 125.440 123.242 1.00 55.78 190 ILE A O 1
ATOM 1586 N N . LYS A 1 191 ? 99.722 126.292 123.848 1.00 56.22 191 LYS A N 1
ATOM 1587 C CA . LYS A 1 191 ? 99.840 127.034 122.597 1.00 56.22 191 LYS A CA 1
ATOM 1588 C C . LYS A 1 191 ? 99.952 126.093 121.405 1.00 56.22 191 LYS A C 1
ATOM 1589 O O . LYS A 1 191 ? 99.287 126.291 120.381 1.00 56.22 191 LYS A O 1
ATOM 1595 N N . GLU A 1 192 ? 100.778 125.058 121.522 1.00 62.31 192 GLU A N 1
ATOM 1596 C CA . GLU A 1 192 ? 100.926 124.089 120.445 1.00 62.31 192 GLU A CA 1
ATOM 1597 C C . GLU A 1 192 ? 99.643 123.325 120.170 1.00 62.31 192 GLU A C 1
ATOM 1598 O O . GLU A 1 192 ? 99.412 122.922 119.026 1.00 62.31 192 GLU A O 1
ATOM 1604 N N . LEU A 1 193 ? 98.805 123.120 121.181 1.00 61.65 193 LEU A N 1
ATOM 1605 C CA . LEU A 1 193 ? 97.502 122.507 120.984 1.00 61.65 193 LEU A CA 1
ATOM 1606 C C . LEU A 1 193 ? 96.496 123.442 120.344 1.00 61.65 193 LEU A C 1
ATOM 1607 O O . LEU A 1 193 ? 95.707 122.998 119.510 1.00 61.65 193 LEU A O 1
ATOM 1612 N N . GLN A 1 194 ? 96.486 124.718 120.727 1.00 62.71 194 GLN A N 1
ATOM 1613 C CA . GLN A 1 194 ? 95.599 125.665 120.066 1.00 62.71 194 GLN A CA 1
ATOM 1614 C C . GLN A 1 194 ? 95.921 125.778 118.587 1.00 62.71 194 GLN A C 1
ATOM 1615 O O . GLN A 1 194 ? 95.015 125.962 117.768 1.00 62.71 194 GLN A O 1
ATOM 1621 N N . GLU A 1 195 ? 97.201 125.682 118.227 1.00 68.51 195 GLU A N 1
ATOM 1622 C CA . GLU A 1 195 ? 97.561 125.676 116.815 1.00 68.51 195 GLU A CA 1
ATOM 1623 C C . GLU A 1 195 ? 96.975 124.471 116.095 1.00 68.51 195 GLU A C 1
ATOM 1624 O O . GLU A 1 195 ? 96.432 124.610 114.994 1.00 68.51 195 GLU A O 1
ATOM 1630 N N . LYS A 1 196 ? 97.064 123.288 116.696 1.00 68.93 196 LYS A N 1
ATOM 1631 C CA . LYS A 1 196 ? 96.491 122.087 116.112 1.00 68.93 196 LYS A CA 1
ATOM 1632 C C . LYS A 1 196 ? 94.977 122.032 116.247 1.00 68.93 196 LYS A C 1
ATOM 1633 O O . LYS A 1 196 ? 94.342 121.207 115.586 1.00 68.93 196 LYS A O 1
ATOM 1639 N N . LYS A 1 197 ? 94.394 122.880 117.094 1.00 72.00 197 LYS A N 1
ATOM 1640 C CA . LYS A 1 197 ? 92.945 122.913 117.238 1.00 72.00 197 LYS A CA 1
ATOM 1641 C C . LYS A 1 197 ? 92.274 123.325 115.941 1.00 72.00 197 LYS A C 1
ATOM 1642 O O . LYS A 1 197 ? 91.211 122.801 115.593 1.00 72.00 197 LYS A O 1
ATOM 1648 N N . GLN A 1 198 ? 92.866 124.277 115.226 1.00 73.44 198 GLN A N 1
ATOM 1649 C CA . GLN A 1 198 ? 92.286 124.782 113.996 1.00 73.44 198 GLN A CA 1
ATOM 1650 C C . GLN A 1 198 ? 93.095 124.454 112.751 1.00 73.44 198 GLN A C 1
ATOM 1651 O O . GLN A 1 198 ? 92.538 124.498 111.650 1.00 73.44 198 GLN A O 1
ATOM 1657 N N . SER A 1 199 ? 94.377 124.121 112.887 1.00 74.42 199 SER A N 1
ATOM 1658 C CA . SER A 1 199 ? 95.208 123.797 111.736 1.00 74.42 199 SER A CA 1
ATOM 1659 C C . SER A 1 199 ? 95.635 122.336 111.712 1.00 74.42 199 SER A C 1
ATOM 1660 O O . SER A 1 199 ? 96.610 121.996 111.034 1.00 74.42 199 SER A O 1
ATOM 1663 N N . GLY A 1 200 ? 94.935 121.466 112.430 1.00 82.54 200 GLY A N 1
ATOM 1664 C CA . GLY A 1 200 ? 95.264 120.056 112.409 1.00 82.54 200 GLY A CA 1
ATOM 1665 C C . GLY A 1 200 ? 94.946 119.415 111.075 1.00 82.54 200 GLY A C 1
ATOM 1666 O O . GLY A 1 200 ? 94.171 119.966 110.287 1.00 82.54 200 GLY A O 1
ATOM 1667 N N . SER A 1 201 ? 95.542 118.255 110.806 1.00 91.03 201 SER A N 1
ATOM 1668 C CA . SER A 1 201 ? 95.329 117.599 109.521 1.00 91.03 201 SER A CA 1
ATOM 1669 C C . SER A 1 201 ? 93.955 116.942 109.442 1.00 91.03 201 SER A C 1
ATOM 1670 O O . SER A 1 201 ? 93.265 117.057 108.424 1.00 91.03 201 SER A O 1
ATOM 1673 N N . SER A 1 202 ? 93.537 116.257 110.503 1.00 92.03 202 SER A N 1
ATOM 1674 C CA . SER A 1 202 ? 92.358 115.401 110.467 1.00 92.03 202 SER A CA 1
ATOM 1675 C C . SER A 1 202 ? 91.318 115.879 111.467 1.00 92.03 202 SER A C 1
ATOM 1676 O O . SER A 1 202 ? 91.640 116.613 112.406 1.00 92.03 202 SER A O 1
ATOM 1679 N N . LYS A 1 203 ? 90.071 115.459 111.256 1.00 91.97 203 LYS A N 1
ATOM 1680 C CA . LYS A 1 203 ? 88.980 115.749 112.175 1.00 91.97 203 LYS A CA 1
ATOM 1681 C C . LYS A 1 203 ? 89.197 115.053 113.509 1.00 91.97 203 LYS A C 1
ATOM 1682 O O . LYS A 1 203 ? 88.848 115.593 114.567 1.00 91.97 203 LYS A O 1
ATOM 1688 N N . HIS A 1 204 ? 89.759 113.845 113.475 1.00 93.63 204 HIS A N 1
ATOM 1689 C CA . HIS A 1 204 ? 90.059 113.159 114.726 1.00 93.63 204 HIS A CA 1
ATOM 1690 C C . HIS A 1 204 ? 91.055 113.952 115.557 1.00 93.63 204 HIS A C 1
ATOM 1691 O O . HIS A 1 204 ? 90.882 114.101 116.771 1.00 93.63 204 HIS A O 1
ATOM 1698 N N . GLU A 1 205 ? 92.106 114.473 114.924 1.00 87.04 205 GLU A N 1
ATOM 1699 C CA . GLU A 1 205 ? 93.014 115.358 115.639 1.00 87.04 205 GLU A CA 1
ATOM 1700 C C . GLU A 1 205 ? 92.343 116.666 116.027 1.00 87.04 205 GLU A C 1
ATOM 1701 O O . GLU A 1 205 ? 92.698 117.245 117.058 1.00 87.04 205 GLU A O 1
ATOM 1707 N N . ARG A 1 206 ? 91.385 117.139 115.228 1.00 85.34 206 ARG A N 1
ATOM 1708 C CA . ARG A 1 206 ? 90.596 118.297 115.632 1.00 85.34 206 ARG A CA 1
ATOM 1709 C C . ARG A 1 206 ? 89.939 118.055 116.982 1.00 85.34 206 ARG A C 1
ATOM 1710 O O . ARG A 1 206 ? 89.953 118.929 117.856 1.00 85.34 206 ARG A O 1
ATOM 1718 N N . LYS A 1 207 ? 89.354 116.874 117.170 1.00 86.52 207 LYS A N 1
ATOM 1719 C CA . LYS A 1 207 ? 88.745 116.540 118.448 1.00 86.52 207 LYS A CA 1
ATOM 1720 C C . LYS A 1 207 ? 89.768 116.244 119.534 1.00 86.52 207 LYS A C 1
ATOM 1721 O O . LYS A 1 207 ? 89.513 116.548 120.702 1.00 86.52 207 LYS A O 1
ATOM 1727 N N . MET A 1 208 ? 90.913 115.663 119.176 1.00 81.63 208 MET A N 1
ATOM 1728 C CA . MET A 1 208 ? 91.963 115.400 120.157 1.00 81.63 208 MET A CA 1
ATOM 1729 C C . MET A 1 208 ? 92.481 116.690 120.775 1.00 81.63 208 MET A C 1
ATOM 1730 O O . MET A 1 208 ? 92.706 116.762 121.990 1.00 81.63 208 MET A O 1
ATOM 1735 N N . ALA A 1 209 ? 92.697 117.712 119.948 1.00 79.05 209 ALA A N 1
ATOM 1736 C CA . ALA A 1 209 ? 93.171 118.990 120.464 1.00 79.05 209 ALA A CA 1
ATOM 1737 C C . ALA A 1 209 ? 92.157 119.608 121.415 1.00 79.05 209 ALA A C 1
ATOM 1738 O O . ALA A 1 209 ? 92.530 120.138 122.466 1.00 79.05 209 ALA A O 1
ATOM 1740 N N . ASP A 1 210 ? 90.870 119.557 121.063 1.00 82.36 210 ASP A N 1
ATOM 1741 C CA . ASP A 1 210 ? 89.840 120.064 121.964 1.00 82.36 210 ASP A CA 1
ATOM 1742 C C . ASP A 1 210 ? 89.838 119.285 123.268 1.00 82.36 210 ASP A C 1
ATOM 1743 O O . ASP A 1 210 ? 89.727 119.866 124.355 1.00 82.36 210 ASP A O 1
ATOM 1748 N N . PHE A 1 211 ? 89.962 117.962 123.169 1.00 79.96 211 PHE A N 1
ATOM 1749 C CA . PHE A 1 211 ? 90.065 117.111 124.345 1.00 79.96 211 PHE A CA 1
ATOM 1750 C C . PHE A 1 211 ? 91.165 117.568 125.278 1.00 79.96 211 PHE A C 1
ATOM 1751 O O . PHE A 1 211 ? 90.925 117.804 126.465 1.00 79.96 211 PHE A O 1
ATOM 1759 N N . LEU A 1 212 ? 92.373 117.717 124.761 1.00 75.24 212 LEU A N 1
ATOM 1760 C CA . LEU A 1 212 ? 93.481 118.045 125.639 1.00 75.24 212 LEU A CA 1
ATOM 1761 C C . LEU A 1 212 ? 93.439 119.485 126.126 1.00 75.24 212 LEU A C 1
ATOM 1762 O O . LEU A 1 212 ? 93.818 119.742 127.273 1.00 75.24 212 LEU A O 1
ATOM 1767 N N . LEU A 1 213 ? 92.966 120.423 125.305 1.00 74.44 213 LEU A N 1
ATOM 1768 C CA . LEU A 1 213 ? 92.812 121.795 125.771 1.00 74.44 213 LEU A CA 1
ATOM 1769 C C . LEU A 1 213 ? 91.825 121.876 126.925 1.00 74.44 213 LEU A C 1
ATOM 1770 O O . LEU A 1 213 ? 92.094 122.533 127.936 1.00 74.44 213 LEU A O 1
ATOM 1775 N N . LYS A 1 214 ? 90.671 121.217 126.798 1.00 80.20 214 LYS A N 1
ATOM 1776 C CA . LYS A 1 214 ? 89.728 121.210 127.908 1.00 80.20 214 LYS A CA 1
ATOM 1777 C C . LYS A 1 214 ? 90.281 120.423 129.086 1.00 80.20 214 LYS A C 1
ATOM 1778 O O . LYS A 1 214 ? 89.941 120.698 130.242 1.00 80.20 214 LYS A O 1
ATOM 1784 N N . HIS A 1 215 ? 91.138 119.440 128.813 1.00 76.95 215 HIS A N 1
ATOM 1785 C CA . HIS A 1 215 ? 91.714 118.646 129.886 1.00 76.95 215 HIS A CA 1
ATOM 1786 C C . HIS A 1 215 ? 92.735 119.433 130.686 1.00 76.95 215 HIS A C 1
ATOM 1787 O O . HIS A 1 215 ? 92.992 119.109 131.849 1.00 76.95 215 HIS A O 1
ATOM 1794 N N . LEU A 1 216 ? 93.335 120.456 130.089 1.00 72.37 216 LEU A N 1
ATOM 1795 C CA . LEU A 1 216 ? 94.404 121.205 130.743 1.00 72.37 216 LEU A CA 1
ATOM 1796 C C . LEU A 1 216 ? 93.909 122.607 131.072 1.00 72.37 216 LEU A C 1
ATOM 1797 O O . LEU A 1 216 ? 94.152 123.546 130.310 1.00 72.37 216 LEU A O 1
ATOM 1802 N N . GLY A 1 217 ? 93.225 122.735 132.204 1.00 89.47 217 GLY A N 1
ATOM 1803 C CA . GLY A 1 217 ? 93.012 124.043 132.817 1.00 89.47 217 GLY A CA 1
ATOM 1804 C C . GLY A 1 217 ? 92.485 125.114 131.890 1.00 89.47 217 GLY A C 1
ATOM 1805 O O . GLY A 1 217 ? 93.012 126.233 131.877 1.00 89.47 217 GLY A O 1
ATOM 1806 N N . ASP A 1 218 ? 91.461 124.799 131.102 1.00 98.58 218 ASP A N 1
ATOM 1807 C CA . ASP A 1 218 ? 90.840 125.789 130.224 1.00 98.58 218 ASP A CA 1
ATOM 1808 C C . ASP A 1 218 ? 89.672 126.417 130.975 1.00 98.58 218 ASP A C 1
ATOM 1809 O O . ASP A 1 218 ? 88.633 125.783 131.176 1.00 98.58 218 ASP A O 1
ATOM 1814 N N . GLY A 1 219 ? 89.843 127.669 131.395 1.00 104.83 219 GLY A N 1
ATOM 1815 C CA . GLY A 1 219 ? 88.827 128.317 132.198 1.00 104.83 219 GLY A CA 1
ATOM 1816 C C . GLY A 1 219 ? 88.816 127.886 133.645 1.00 104.83 219 GLY A C 1
ATOM 1817 O O . GLY A 1 219 ? 87.831 128.130 134.347 1.00 104.83 219 GLY A O 1
ATOM 1818 N N . ASN A 1 220 ? 89.889 127.238 134.106 1.00 108.34 220 ASN A N 1
ATOM 1819 C CA . ASN A 1 220 ? 89.989 126.704 135.467 1.00 108.34 220 ASN A CA 1
ATOM 1820 C C . ASN A 1 220 ? 88.849 125.731 135.760 1.00 108.34 220 ASN A C 1
ATOM 1821 O O . ASN A 1 220 ? 88.412 125.569 136.902 1.00 108.34 220 ASN A O 1
ATOM 1826 N N . GLU A 1 221 ? 88.366 125.070 134.713 1.00 108.63 221 GLU A N 1
ATOM 1827 C CA . GLU A 1 221 ? 87.348 124.036 134.823 1.00 108.63 221 GLU A CA 1
ATOM 1828 C C . GLU A 1 221 ? 87.952 122.643 134.883 1.00 108.63 221 GLU A C 1
ATOM 1829 O O . GLU A 1 221 ? 87.345 121.699 134.370 1.00 108.63 221 GLU A O 1
ATOM 1835 N N . SER A 1 222 ? 88.969 122.448 135.710 1.00 105.93 222 SER A N 1
ATOM 1836 C CA . SER A 1 222 ? 89.728 121.191 135.712 1.00 105.93 222 SER A CA 1
ATOM 1837 C C . SER A 1 222 ? 89.021 119.842 135.925 1.00 105.93 222 SER A C 1
ATOM 1838 O O . SER A 1 222 ? 89.384 118.866 135.266 1.00 105.93 222 SER A O 1
ATOM 1841 N N . PRO A 1 223 ? 88.023 119.764 136.818 1.00 101.00 223 PRO A N 1
ATOM 1842 C CA . PRO A 1 223 ? 87.433 118.427 136.980 1.00 101.00 223 PRO A CA 1
ATOM 1843 C C . PRO A 1 223 ? 86.275 118.121 136.023 1.00 101.00 223 PRO A C 1
ATOM 1844 O O . PRO A 1 223 ? 85.179 118.653 136.192 1.00 101.00 223 PRO A O 1
ATOM 1848 N N . LYS A 1 224 ? 86.529 117.259 135.038 1.00 95.90 224 LYS A N 1
ATOM 1849 C CA . LYS A 1 224 ? 85.514 116.854 134.062 1.00 95.90 224 LYS A CA 1
ATOM 1850 C C . LYS A 1 224 ? 85.866 115.549 133.337 1.00 95.90 224 LYS A C 1
ATOM 1851 O O . LYS A 1 224 ? 87.016 115.120 133.343 1.00 95.90 224 LYS A O 1
ATOM 1857 N N . LEU A 1 225 ? 84.867 114.928 132.715 1.00 92.66 225 LEU A N 1
ATOM 1858 C CA . LEU A 1 225 ? 85.054 113.697 131.960 1.00 92.66 225 LEU A CA 1
ATOM 1859 C C . LEU A 1 225 ? 84.505 113.867 130.550 1.00 92.66 225 LEU A C 1
ATOM 1860 O O . LEU A 1 225 ? 83.416 114.419 130.359 1.00 92.66 225 LEU A O 1
ATOM 1865 N N . PHE A 1 226 ? 85.261 113.391 129.572 1.00 89.71 226 PHE A N 1
ATOM 1866 C CA . PHE A 1 226 ? 84.990 113.642 128.170 1.00 89.71 226 PHE A CA 1
ATOM 1867 C C . PHE A 1 226 ? 84.373 112.415 127.510 1.00 89.71 226 PHE A C 1
ATOM 1868 O O . PHE A 1 226 ? 84.503 111.298 128.016 1.00 89.71 226 PHE A O 1
ATOM 1876 N N . PRO A 1 227 ? 83.681 112.596 126.385 1.00 90.66 227 PRO A N 1
ATOM 1877 C CA . PRO A 1 227 ? 83.040 111.454 125.727 1.00 90.66 227 PRO A CA 1
ATOM 1878 C C . PRO A 1 227 ? 84.048 110.380 125.350 1.00 90.66 227 PRO A C 1
ATOM 1879 O O . PRO A 1 227 ? 85.157 110.666 124.899 1.00 90.66 227 PRO A O 1
ATOM 1883 N N . SER A 1 228 ? 83.640 109.126 125.540 1.00 92.61 228 SER A N 1
ATOM 1884 C CA . SER A 1 228 ? 84.515 107.991 125.280 1.00 92.61 228 SER A CA 1
ATOM 1885 C C . SER A 1 228 ? 84.723 107.734 123.798 1.00 92.61 228 SER A C 1
ATOM 1886 O O . SER A 1 228 ? 85.527 106.865 123.447 1.00 92.61 228 SER A O 1
ATOM 1889 N N . SER A 1 229 ? 84.016 108.455 122.926 1.00 92.81 229 SER A N 1
ATOM 1890 C CA . SER A 1 229 ? 84.166 108.242 121.493 1.00 92.81 229 SER A CA 1
ATOM 1891 C C . SER A 1 229 ? 85.599 108.489 121.043 1.00 92.81 229 SER A C 1
ATOM 1892 O O . SER A 1 229 ? 86.050 107.918 120.044 1.00 92.81 229 SER A O 1
ATOM 1895 N N . LEU A 1 230 ? 86.331 109.334 121.771 1.00 90.94 230 LEU A N 1
ATOM 1896 C CA . LEU A 1 230 ? 87.711 109.624 121.398 1.00 90.94 230 LEU A CA 1
ATOM 1897 C C . LEU A 1 230 ? 88.573 108.375 121.459 1.00 90.94 230 LEU A C 1
ATOM 1898 O O . LEU A 1 230 ? 89.575 108.267 120.745 1.00 90.94 230 LEU A O 1
ATOM 1903 N N . LEU A 1 231 ? 88.266 107.465 122.378 1.00 93.18 231 LEU A N 1
ATOM 1904 C CA . LEU A 1 231 ? 89.021 106.221 122.434 1.00 93.18 231 LEU A CA 1
ATOM 1905 C C . LEU A 1 231 ? 88.759 105.374 121.188 1.00 93.18 231 LEU A C 1
ATOM 1906 O O . LEU A 1 231 ? 89.678 104.832 120.576 1.00 93.18 231 LEU A O 1
ATOM 1911 N N . ASP A 1 232 ? 87.482 105.274 120.828 1.00 96.32 232 ASP A N 1
ATOM 1912 C CA . ASP A 1 232 ? 87.018 104.509 119.670 1.00 96.32 232 ASP A CA 1
ATOM 1913 C C . ASP A 1 232 ? 87.438 105.066 118.313 1.00 96.32 232 ASP A C 1
ATOM 1914 O O . ASP A 1 232 ? 87.782 104.324 117.396 1.00 96.32 232 ASP A O 1
ATOM 1919 N N . ASN A 1 233 ? 87.379 106.381 118.181 1.00 96.99 233 ASN A N 1
ATOM 1920 C CA . ASN A 1 233 ? 87.696 107.021 116.915 1.00 96.99 233 ASN A CA 1
ATOM 1921 C C . ASN A 1 233 ? 89.122 106.832 116.413 1.00 96.99 233 ASN A C 1
ATOM 1922 O O . ASN A 1 233 ? 89.337 106.642 115.217 1.00 96.99 233 ASN A O 1
ATOM 1927 N N . THR A 1 234 ? 90.099 106.869 117.310 1.00 30.00 234 THR A N 1
ATOM 1928 C CA . THR A 1 234 ? 91.477 106.793 116.852 1.00 30.00 234 THR A CA 1
ATOM 1929 C C . THR A 1 234 ? 91.753 105.615 115.924 1.00 30.00 234 THR A C 1
ATOM 1930 O O . THR A 1 234 ? 91.336 104.484 116.168 1.00 30.00 234 THR A O 1
ATOM 1934 N N . LYS A 1 235 ? 92.473 105.924 114.851 1.00 100.77 235 LYS A N 1
ATOM 1935 C CA . LYS A 1 235 ? 92.880 104.971 113.830 1.00 100.77 235 LYS A CA 1
ATOM 1936 C C . LYS A 1 235 ? 93.115 103.598 114.447 1.00 100.77 235 LYS A C 1
ATOM 1937 O O . LYS A 1 235 ? 92.670 102.590 113.903 1.00 100.77 235 LYS A O 1
ATOM 1943 N N . ASP A 1 236 ? 93.796 103.556 115.588 1.00 103.92 236 ASP A N 1
ATOM 1944 C CA . ASP A 1 236 ? 94.031 102.287 116.264 1.00 103.92 236 ASP A CA 1
ATOM 1945 C C . ASP A 1 236 ? 93.637 102.341 117.736 1.00 103.92 236 ASP A C 1
ATOM 1946 O O . ASP A 1 236 ? 94.190 103.123 118.506 1.00 103.92 236 ASP A O 1
ATOM 1951 N N . TYR A 1 237 ? 92.677 101.506 118.119 1.00 98.57 237 TYR A N 1
ATOM 1952 C CA . TYR A 1 237 ? 92.239 101.424 119.508 1.00 98.57 237 TYR A CA 1
ATOM 1953 C C . TYR A 1 237 ? 91.884 99.995 119.899 1.00 98.57 237 TYR A C 1
ATOM 1954 O O . TYR A 1 237 ? 90.711 99.673 120.076 1.00 98.57 237 TYR A O 1
ATOM 1963 N N . GLN A 1 238 ? 92.883 99.136 120.038 1.00 99.09 238 GLN A N 1
ATOM 1964 C CA . GLN A 1 238 ? 92.605 97.758 120.407 1.00 99.09 238 GLN A CA 1
ATOM 1965 C C . GLN A 1 238 ? 92.664 97.643 121.916 1.00 99.09 238 GLN A C 1
ATOM 1966 O O . GLN A 1 238 ? 93.660 98.021 122.527 1.00 99.09 238 GLN A O 1
ATOM 1972 N N . VAL A 1 239 ? 91.605 97.122 122.526 1.00 99.12 239 VAL A N 1
ATOM 1973 C CA . VAL A 1 239 ? 91.609 96.992 123.979 1.00 99.12 239 VAL A CA 1
ATOM 1974 C C . VAL A 1 239 ? 92.035 95.564 124.309 1.00 99.12 239 VAL A C 1
ATOM 1975 O O . VAL A 1 239 ? 91.410 94.591 123.888 1.00 99.12 239 VAL A O 1
ATOM 1979 N N . LYS A 1 240 ? 93.143 95.439 125.028 1.00 99.63 240 LYS A N 1
ATOM 1980 C CA . LYS A 1 240 ? 93.707 94.128 125.300 1.00 99.63 240 LYS A CA 1
ATOM 1981 C C . LYS A 1 240 ? 93.020 93.490 126.502 1.00 99.63 240 LYS A C 1
ATOM 1982 O O . LYS A 1 240 ? 92.371 94.162 127.306 1.00 99.63 240 LYS A O 1
ATOM 1988 N N . LYS A 1 241 ? 93.159 92.171 126.608 1.00 103.94 241 LYS A N 1
ATOM 1989 C CA . LYS A 1 241 ? 92.480 91.421 127.656 1.00 103.94 241 LYS A CA 1
ATOM 1990 C C . LYS A 1 241 ? 93.120 91.677 129.014 1.00 103.94 241 LYS A C 1
ATOM 1991 O O . LYS A 1 241 ? 94.343 91.794 129.131 1.00 103.94 241 LYS A O 1
ATOM 1997 N N . ARG A 1 242 ? 92.280 91.754 130.041 1.00 105.36 242 ARG A N 1
ATOM 1998 C CA . ARG A 1 242 ? 92.731 92.180 131.358 1.00 105.36 242 ARG A CA 1
ATOM 1999 C C . ARG A 1 242 ? 93.415 91.041 132.101 1.00 105.36 242 ARG A C 1
ATOM 2000 O O . ARG A 1 242 ? 93.029 89.875 131.983 1.00 105.36 242 ARG A O 1
ATOM 2008 N N . LEU A 1 243 ? 94.438 91.390 132.875 1.00 103.18 243 LEU A N 1
ATOM 2009 C CA . LEU A 1 243 ? 95.180 90.414 133.660 1.00 103.18 243 LEU A CA 1
ATOM 2010 C C . LEU A 1 243 ? 95.766 91.055 134.915 1.00 103.18 243 LEU A C 1
ATOM 2011 O O . LEU A 1 243 ? 95.714 92.272 135.083 1.00 103.18 243 LEU A O 1
ATOM 2013 N N . GLN A 1 248 ? 89.178 94.369 136.386 1.00 97.22 248 GLN A N 1
ATOM 2014 C CA . GLN A 1 248 ? 88.702 95.739 136.248 1.00 97.22 248 GLN A CA 1
ATOM 2015 C C . GLN A 1 248 ? 89.763 96.622 135.604 1.00 97.22 248 GLN A C 1
ATOM 2016 O O . GLN A 1 248 ? 89.508 97.782 135.294 1.00 97.22 248 GLN A O 1
ATOM 2022 N N . TYR A 1 249 ? 90.939 96.054 135.382 1.00 94.33 249 TYR A N 1
ATOM 2023 C CA . TYR A 1 249 ? 92.011 96.781 134.730 1.00 94.33 249 TYR A CA 1
ATOM 2024 C C . TYR A 1 249 ? 92.299 96.090 133.405 1.00 94.33 249 TYR A C 1
ATOM 2025 O O . TYR A 1 249 ? 92.514 94.879 133.358 1.00 94.33 249 TYR A O 1
ATOM 2034 N N . LYS A 1 250 ? 92.304 96.867 132.329 1.00 91.79 250 LYS A N 1
ATOM 2035 C CA . LYS A 1 250 ? 92.544 96.324 131.001 1.00 91.79 250 LYS A CA 1
ATOM 2036 C C . LYS A 1 250 ? 93.681 97.071 130.334 1.00 91.79 250 LYS A C 1
ATOM 2037 O O . LYS A 1 250 ? 93.934 98.233 130.640 1.00 91.79 250 LYS A O 1
ATOM 2043 N N . GLU A 1 251 ? 94.363 96.397 129.418 1.00 93.72 251 GLU A N 1
ATOM 2044 C CA . GLU A 1 251 ? 95.536 96.982 128.762 1.00 93.72 251 GLU A CA 1
ATOM 2045 C C . GLU A 1 251 ? 95.190 97.707 127.464 1.00 93.72 251 GLU A C 1
ATOM 2046 O O . GLU A 1 251 ? 95.519 97.251 126.372 1.00 93.72 251 GLU A O 1
ATOM 2052 N N . ILE A 1 252 ? 94.540 98.865 127.572 1.00 88.03 252 ILE A N 1
ATOM 2053 C CA . ILE A 1 252 ? 94.312 99.695 126.397 1.00 88.03 252 ILE A CA 1
ATOM 2054 C C . ILE A 1 252 ? 95.649 100.169 125.841 1.00 88.03 252 ILE A C 1
ATOM 2055 O O . ILE A 1 252 ? 96.606 100.407 126.588 1.00 88.03 252 ILE A O 1
ATOM 2060 N N . THR A 1 253 ? 95.735 100.273 124.509 1.00 88.66 253 THR A N 1
ATOM 2061 C CA . THR A 1 253 ? 96.964 100.670 123.811 1.00 88.66 253 THR A CA 1
ATOM 2062 C C . THR A 1 253 ? 96.603 101.718 122.755 1.00 88.66 253 THR A C 1
ATOM 2063 O O . THR A 1 253 ? 97.001 101.616 121.597 1.00 88.66 253 THR A O 1
ATOM 2067 N N . TRP A 1 254 ? 95.844 102.734 123.162 1.00 86.03 254 TRP A N 1
ATOM 2068 C CA . TRP A 1 254 ? 95.022 103.444 122.187 1.00 86.03 254 TRP A CA 1
ATOM 2069 C C . TRP A 1 254 ? 95.818 104.472 121.387 1.00 86.03 254 TRP A C 1
ATOM 2070 O O . TRP A 1 254 ? 95.357 104.922 120.334 1.00 86.03 254 TRP A O 1
ATOM 2081 N N . LEU A 1 255 ? 97.012 104.844 121.838 1.00 83.13 255 LEU A N 1
ATOM 2082 C CA . LEU A 1 255 ? 97.913 105.637 121.007 1.00 83.13 255 LEU A CA 1
ATOM 2083 C C . LEU A 1 255 ? 99.143 104.868 120.558 1.00 83.13 255 LEU A C 1
ATOM 2084 O O . LEU A 1 255 ? 100.137 105.487 120.169 1.00 83.13 255 LEU A O 1
ATOM 2089 N N . GLY A 1 256 ? 99.106 103.545 120.600 1.00 87.04 256 GLY A N 1
ATOM 2090 C CA . GLY A 1 256 ? 100.279 102.746 120.338 1.00 87.04 256 GLY A CA 1
ATOM 2091 C C . GLY A 1 256 ? 101.150 102.530 121.553 1.00 87.04 256 GLY A C 1
ATOM 2092 O O . GLY A 1 256 ? 102.029 101.663 121.523 1.00 87.04 256 GLY A O 1
ATOM 2093 N N . GLU A 1 257 ? 100.926 103.294 122.615 1.00 86.02 257 GLU A N 1
ATOM 2094 C CA . GLU A 1 257 ? 101.581 103.089 123.896 1.00 86.02 257 GLU A CA 1
ATOM 2095 C C . GLU A 1 257 ? 100.584 102.443 124.843 1.00 86.02 257 GLU A C 1
ATOM 2096 O O . GLU A 1 257 ? 99.491 102.976 125.057 1.00 86.02 257 GLU A O 1
ATOM 2102 N N . SER A 1 258 ? 100.956 101.295 125.398 1.00 81.42 258 SER A N 1
ATOM 2103 C CA . SER A 1 258 ? 100.038 100.529 126.224 1.00 81.42 258 SER A CA 1
ATOM 2104 C C . SER A 1 258 ? 99.714 101.263 127.520 1.00 81.42 258 SER A C 1
ATOM 2105 O O . SER A 1 258 ? 100.600 101.801 128.187 1.00 81.42 258 SER A O 1
ATOM 2108 N N . PHE A 1 259 ? 98.432 101.277 127.874 1.00 78.62 259 PHE A N 1
ATOM 2109 C CA . PHE A 1 259 ? 97.951 101.905 129.094 1.00 78.62 259 PHE A CA 1
ATOM 2110 C C . PHE A 1 259 ? 97.074 100.926 129.853 1.00 78.62 259 PHE A C 1
ATOM 2111 O O . PHE A 1 259 ? 96.472 100.026 129.267 1.00 78.62 259 PHE A O 1
ATOM 2119 N N . ALA A 1 260 ? 96.993 101.112 131.164 1.00 79.43 260 ALA A N 1
ATOM 2120 C CA . ALA A 1 260 ? 96.062 100.341 131.970 1.00 79.43 260 ALA A CA 1
ATOM 2121 C C . ALA A 1 260 ? 94.724 101.060 132.017 1.00 79.43 260 ALA A C 1
ATOM 2122 O O . ALA A 1 260 ? 94.669 102.272 132.243 1.00 79.43 260 ALA A O 1
ATOM 2124 N N . LEU A 1 261 ? 93.646 100.318 131.795 1.00 87.40 261 LEU A N 1
ATOM 2125 C CA . LEU A 1 261 ? 92.309 100.887 131.709 1.00 87.40 261 LEU A CA 1
A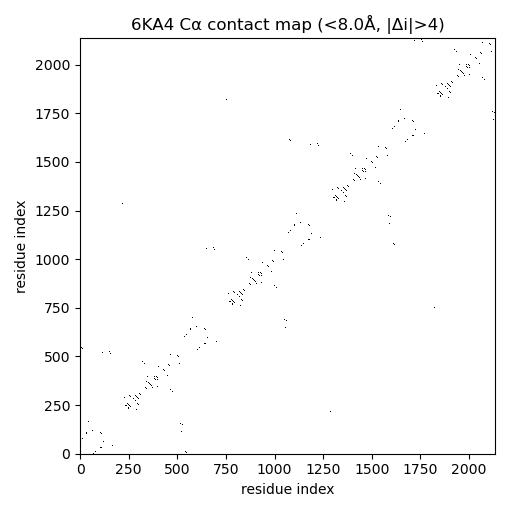TOM 2126 C C . LEU A 1 261 ? 91.442 100.337 132.826 1.00 87.40 261 LEU A C 1
ATOM 2127 O O . LEU A 1 261 ? 91.242 99.123 132.920 1.00 87.40 261 LEU A O 1
ATOM 2132 N N . ARG A 1 262 ? 90.910 101.229 133.654 1.00 90.75 262 ARG A N 1
ATOM 2133 C CA . ARG A 1 262 ? 89.940 100.863 134.675 1.00 90.75 262 ARG A CA 1
ATOM 2134 C C . ARG A 1 262 ? 88.575 101.370 134.244 1.00 90.75 262 ARG A C 1
ATOM 2135 O O . ARG A 1 262 ? 88.393 102.574 134.042 1.00 90.75 262 ARG A O 1
ATOM 2143 N N . HIS A 1 263 ? 87.622 100.455 134.110 1.00 96.35 263 HIS A N 1
ATOM 2144 C CA . HIS A 1 263 ? 86.278 100.805 133.684 1.00 96.35 263 HIS A CA 1
ATOM 2145 C C . HIS A 1 263 ? 85.273 100.122 134.596 1.00 96.35 263 HIS A C 1
ATOM 2146 O O . HIS A 1 263 ? 85.413 98.943 134.929 1.00 96.35 263 HIS A O 1
ATOM 2153 N N . PHE A 1 264 ? 84.258 100.881 134.994 1.00 96.56 264 PHE A N 1
ATOM 2154 C CA . PHE A 1 264 ? 83.292 100.441 135.985 1.00 96.56 264 PHE A CA 1
ATOM 2155 C C . PHE A 1 264 ? 81.928 101.004 135.625 1.00 96.56 264 PHE A C 1
ATOM 2156 O O . PHE A 1 264 ? 81.821 101.993 134.896 1.00 96.56 264 PHE A O 1
ATOM 2164 N N . PHE A 1 265 ? 80.884 100.367 136.144 1.00 98.87 265 PHE A N 1
ATOM 2165 C CA . PHE A 1 265 ? 79.508 100.748 135.854 1.00 98.87 265 PHE A CA 1
ATOM 2166 C C . PHE A 1 265 ? 78.847 101.273 137.119 1.00 98.87 265 PHE A C 1
ATOM 2167 O O . PHE A 1 265 ? 78.923 100.638 138.176 1.00 98.87 265 PHE A O 1
ATOM 2175 N N . GLY A 1 266 ? 78.208 102.432 137.004 1.00 101.93 266 GLY A N 1
ATOM 2176 C CA . GLY A 1 266 ? 77.489 103.046 138.104 1.00 101.93 266 GLY A CA 1
ATOM 2177 C C . GLY A 1 266 ? 76.914 104.362 137.637 1.00 101.93 266 GLY A C 1
ATOM 2178 O O . GLY A 1 266 ? 77.158 104.807 136.514 1.00 101.93 266 GLY A O 1
ATOM 2179 N N . ASP A 1 267 ? 76.142 104.993 138.519 1.00 104.83 267 ASP A N 1
ATOM 2180 C CA . ASP A 1 267 ? 75.555 106.293 138.206 1.00 104.83 267 ASP A CA 1
ATOM 2181 C C . ASP A 1 267 ? 76.669 107.339 138.294 1.00 104.83 267 ASP A C 1
ATOM 2182 O O . ASP A 1 267 ? 76.892 107.987 139.316 1.00 104.83 267 ASP A O 1
ATOM 2187 N N . ILE A 1 268 ? 77.375 107.483 137.175 1.00 104.51 268 ILE A N 1
ATOM 2188 C CA . ILE A 1 268 ? 78.610 108.253 137.106 1.00 104.51 268 ILE A CA 1
ATOM 2189 C C . ILE A 1 268 ? 78.331 109.704 137.464 1.00 104.51 268 ILE A C 1
ATOM 2190 O O . ILE A 1 268 ? 79.150 110.362 138.115 1.00 104.51 268 ILE A O 1
ATOM 2195 N N . ASP A 1 269 ? 77.172 110.210 137.047 1.00 106.15 269 ASP A N 1
ATOM 2196 C CA . ASP A 1 269 ? 76.790 111.566 137.423 1.00 106.15 269 ASP A CA 1
ATOM 2197 C C . ASP A 1 269 ? 76.690 111.700 138.938 1.00 106.15 269 ASP A C 1
ATOM 2198 O O . ASP A 1 269 ? 77.037 112.745 139.501 1.00 106.15 269 ASP A O 1
ATOM 2203 N N . ALA A 1 270 ? 76.228 110.648 139.617 1.00 101.31 270 ALA A N 1
ATOM 2204 C CA . ALA A 1 270 ? 76.166 110.685 141.075 1.00 101.31 270 ALA A CA 1
ATOM 2205 C C . ALA A 1 270 ? 77.546 110.504 141.694 1.00 101.31 270 ALA A C 1
ATOM 2206 O O . ALA A 1 270 ? 77.845 111.088 142.741 1.00 101.31 270 ALA A O 1
ATOM 2208 N N . LEU A 1 271 ? 78.395 109.693 141.069 1.00 96.51 271 LEU A N 1
ATOM 2209 C CA . LEU A 1 271 ? 79.753 109.465 141.546 1.00 96.51 271 LEU A CA 1
ATOM 2210 C C . LEU A 1 271 ? 80.725 110.531 141.066 1.00 96.51 271 LEU A C 1
ATOM 2211 O O . LEU A 1 271 ? 81.905 110.484 141.423 1.00 96.51 271 LEU A O 1
ATOM 2216 N N . LEU A 1 272 ? 80.253 111.482 140.264 1.00 94.14 272 LEU A N 1
ATOM 2217 C CA . LEU A 1 272 ? 81.128 112.535 139.758 1.00 94.14 272 LEU A CA 1
ATOM 2218 C C . LEU A 1 272 ? 81.821 113.349 140.845 1.00 94.14 272 LEU A C 1
ATOM 2219 O O . LEU A 1 272 ? 83.039 113.566 140.724 1.00 94.14 272 LEU A O 1
ATOM 2224 N N . PRO A 1 273 ? 81.149 113.829 141.900 1.00 94.35 273 PRO A N 1
ATOM 2225 C CA . PRO A 1 273 ? 81.842 114.739 142.827 1.00 94.35 273 PRO A CA 1
ATOM 2226 C C . PRO A 1 273 ? 82.975 114.092 143.604 1.00 94.35 273 PRO A C 1
ATOM 2227 O O . PRO A 1 273 ? 83.777 114.811 144.211 1.00 94.35 273 PRO A O 1
ATOM 2231 N N . GLN A 1 274 ? 83.064 112.762 143.627 1.00 92.13 274 GLN A N 1
ATOM 2232 C CA . GLN A 1 274 ? 84.157 112.136 144.364 1.00 92.13 274 GLN A CA 1
ATOM 2233 C C . GLN A 1 274 ? 85.272 111.681 143.431 1.00 92.13 274 GLN A C 1
ATOM 2234 O O . GLN A 1 274 ? 86.394 111.423 143.880 1.00 92.13 274 GLN A O 1
ATOM 2240 N N . ILE A 1 275 ? 84.989 111.573 142.132 1.00 86.54 275 ILE A N 1
ATOM 2241 C CA . ILE A 1 275 ? 86.046 111.263 141.172 1.00 86.54 275 ILE A CA 1
ATOM 2242 C C . ILE A 1 275 ? 86.684 112.549 140.664 1.00 86.54 275 ILE A C 1
ATOM 2243 O O . ILE A 1 275 ? 87.820 112.555 140.170 1.00 86.54 275 ILE A O 1
ATOM 2248 N N . THR A 1 276 ? 85.964 113.657 140.788 1.00 87.05 276 THR A N 1
ATOM 2249 C CA . THR A 1 276 ? 86.424 114.992 140.437 1.00 87.05 276 THR A CA 1
ATOM 2250 C C . THR A 1 276 ? 87.718 115.357 141.161 1.00 87.05 276 THR A C 1
ATOM 2251 O O . THR A 1 276 ? 88.652 115.848 140.516 1.00 87.05 276 THR A O 1
ATOM 2255 N N . PRO A 1 277 ? 87.832 115.154 142.480 1.00 82.16 277 PRO A N 1
ATOM 2256 C CA . PRO A 1 277 ? 89.140 115.376 143.112 1.00 82.16 277 PRO A CA 1
ATOM 2257 C C . PRO A 1 277 ? 90.204 114.427 142.604 1.00 82.16 277 PRO A C 1
ATOM 2258 O O . PRO A 1 277 ? 91.387 114.779 142.561 1.00 82.16 277 PRO A O 1
ATOM 2262 N N . LEU A 1 278 ? 89.799 113.221 142.206 1.00 75.13 278 LEU A N 1
ATOM 2263 C CA . LEU A 1 278 ? 90.762 112.173 141.895 1.00 75.13 278 LEU A CA 1
ATOM 2264 C C . LEU A 1 278 ? 91.510 112.457 140.602 1.00 75.13 278 LEU A C 1
ATOM 2265 O O . LEU A 1 278 ? 92.677 112.082 140.456 1.00 75.13 278 LEU A O 1
ATOM 2270 N N . LEU A 1 279 ? 90.852 113.104 139.642 1.00 75.38 279 LEU A N 1
ATOM 2271 C CA . LEU A 1 279 ? 91.471 113.276 138.332 1.00 75.38 279 LEU A CA 1
ATOM 2272 C C . LEU A 1 279 ? 92.570 114.333 138.356 1.00 75.38 279 LEU A C 1
ATOM 2273 O O . LEU A 1 279 ? 93.285 114.513 137.366 1.00 75.38 279 LEU A O 1
ATOM 2278 N N . SER A 1 280 ? 92.712 115.053 139.469 1.00 70.73 280 SER A N 1
ATOM 2279 C CA . SER A 1 280 ? 93.651 116.170 139.497 1.00 70.73 280 SER A CA 1
ATOM 2280 C C . SER A 1 280 ? 95.053 115.733 139.913 1.00 70.73 280 SER A C 1
ATOM 2281 O O . SER A 1 280 ? 96.024 116.467 139.698 1.00 70.73 280 SER A O 1
ATOM 2284 N N . LEU A 1 281 ? 95.183 114.549 140.510 1.00 63.83 281 LEU A N 1
ATOM 2285 C CA . LEU A 1 281 ? 96.449 114.118 141.097 1.00 63.83 281 LEU A CA 1
ATOM 2286 C C . LEU A 1 281 ? 97.543 113.876 140.068 1.00 63.83 281 LEU A C 1
ATOM 2287 O O . LEU A 1 281 ? 97.262 113.472 138.937 1.00 63.83 281 LEU A O 1
ATOM 2292 N N . SER A 1 282 ? 98.797 114.109 140.461 1.00 58.68 282 SER A N 1
ATOM 2293 C CA . SER A 1 282 ? 99.947 113.815 139.606 1.00 58.68 282 SER A CA 1
ATOM 2294 C C . SER A 1 282 ? 101.181 113.740 140.500 1.00 58.68 282 SER A C 1
ATOM 2295 O O . SER A 1 282 ? 101.603 114.753 141.058 1.00 58.68 282 SER A O 1
ATOM 2298 N N . HIS A 1 283 ? 101.754 112.548 140.623 1.00 52.46 283 HIS A N 1
ATOM 2299 C CA . HIS A 1 283 ? 102.968 112.343 141.392 1.00 52.46 283 HIS A CA 1
ATOM 2300 C C . HIS A 1 283 ? 103.718 111.146 140.830 1.00 52.46 283 HIS A C 1
ATOM 2301 O O . HIS A 1 283 ? 103.095 110.181 140.375 1.00 52.46 283 HIS A O 1
ATOM 2308 N N . PRO A 1 284 ? 105.050 111.185 140.839 1.00 51.57 284 PRO A N 1
ATOM 2309 C CA . PRO A 1 284 ? 105.814 110.052 140.305 1.00 51.57 284 PRO A CA 1
ATOM 2310 C C . PRO A 1 284 ? 105.556 108.747 141.023 1.00 51.57 284 PRO A C 1
ATOM 2311 O O . PRO A 1 284 ? 105.651 107.686 140.397 1.00 51.57 284 PRO A O 1
ATOM 2315 N N . ASN A 1 285 ? 105.247 108.780 142.316 1.00 51.58 285 ASN A N 1
ATOM 2316 C CA . ASN A 1 285 ? 104.998 107.568 143.079 1.00 51.58 285 ASN A CA 1
ATOM 2317 C C . ASN A 1 285 ? 103.514 107.266 143.210 1.00 51.58 285 ASN A C 1
ATOM 2318 O O . ASN A 1 285 ? 103.103 106.573 144.143 1.00 51.58 285 ASN A O 1
ATOM 2323 N N . ILE A 1 286 ? 102.707 107.773 142.285 1.00 53.71 286 ILE A N 1
ATOM 2324 C CA . ILE A 1 286 ? 101.272 107.557 142.270 1.00 53.71 286 ILE A CA 1
ATOM 2325 C C . ILE A 1 286 ? 100.882 107.093 140.877 1.00 53.71 286 ILE A C 1
ATOM 2326 O O . ILE A 1 286 ? 101.247 107.703 139.872 1.00 53.71 286 ILE A O 1
ATOM 2331 N N . VAL A 1 287 ? 100.136 105.999 140.820 1.00 55.20 287 VAL A N 1
ATOM 2332 C CA . VAL A 1 287 ? 99.551 105.533 139.568 1.00 55.20 287 VAL A CA 1
ATOM 2333 C C . VAL A 1 287 ? 98.244 106.300 139.427 1.00 55.20 287 VAL A C 1
ATOM 2334 O O . VAL A 1 287 ? 97.184 105.851 139.858 1.00 55.20 287 VAL A O 1
ATOM 2338 N N . TYR A 1 288 ? 98.325 107.481 138.831 1.00 59.09 288 TYR A N 1
ATOM 2339 C CA . TYR A 1 288 ? 97.193 108.387 138.750 1.00 59.09 288 TYR A CA 1
ATOM 2340 C C . TYR A 1 288 ? 96.492 108.258 137.409 1.00 59.09 288 TYR A C 1
ATOM 2341 O O . TYR A 1 288 ? 96.990 107.628 136.475 1.00 59.09 288 TYR A O 1
ATOM 2350 N N . TYR A 1 289 ? 95.321 108.872 137.326 1.00 69.64 289 TYR A N 1
ATOM 2351 C CA . TYR A 1 289 ? 94.450 108.752 136.167 1.00 69.64 289 TYR A CA 1
ATOM 2352 C C . TYR A 1 289 ? 94.755 109.889 135.205 1.00 69.64 289 TYR A C 1
ATOM 2353 O O . TYR A 1 289 ? 94.573 111.062 135.538 1.00 69.64 289 TYR A O 1
ATOM 2362 N N . LEU A 1 290 ? 95.222 109.533 134.010 1.00 71.96 290 LEU A N 1
ATOM 2363 C CA . LEU A 1 290 ? 95.585 110.540 133.022 1.00 71.96 290 LEU A CA 1
ATOM 2364 C C . LEU A 1 290 ? 94.355 111.249 132.471 1.00 71.96 290 LEU A C 1
ATOM 2365 O O . LEU A 1 290 ? 94.328 112.482 132.383 1.00 71.96 290 LEU A O 1
ATOM 2370 N N . CYS A 1 291 ? 93.326 110.490 132.102 1.00 80.92 291 CYS A N 1
ATOM 2371 C CA . CYS A 1 291 ? 92.145 111.039 131.457 1.00 80.92 291 CYS A CA 1
ATOM 2372 C C . CYS A 1 291 ? 90.917 110.263 131.906 1.00 80.92 291 CYS A C 1
ATOM 2373 O O . CYS A 1 291 ? 91.010 109.098 132.299 1.00 80.92 291 CYS A O 1
ATOM 2376 N N . GLY A 1 292 ? 89.763 110.918 131.835 1.00 87.27 292 GLY A N 1
ATOM 2377 C CA . GLY A 1 292 ? 88.513 110.278 132.196 1.00 87.27 292 GLY A CA 1
ATOM 2378 C C . GLY A 1 292 ? 87.514 110.271 131.059 1.00 87.27 292 GLY A C 1
ATOM 2379 O O . GLY A 1 292 ? 87.389 111.261 130.335 1.00 87.27 292 GLY A O 1
ATOM 2380 N N . PHE A 1 293 ? 86.793 109.168 130.886 1.00 90.74 293 PHE A N 1
ATOM 2381 C CA . PHE A 1 293 ? 85.858 109.015 129.781 1.00 90.74 293 PHE A CA 1
ATOM 2382 C C . PHE A 1 293 ? 84.529 108.460 130.268 1.00 90.74 293 PHE A C 1
ATOM 2383 O O . PHE A 1 293 ? 84.496 107.460 130.992 1.00 90.74 293 PHE A O 1
ATOM 2391 N N . THR A 1 294 ? 83.441 109.109 129.859 1.00 98.86 294 THR A N 1
ATOM 2392 C CA . THR A 1 294 ? 82.088 108.583 129.987 1.00 98.86 294 THR A CA 1
ATOM 2393 C C . THR A 1 294 ? 81.449 108.635 128.611 1.00 98.86 294 THR A C 1
ATOM 2394 O O . THR A 1 294 ? 81.765 109.528 127.820 1.00 98.86 294 THR A O 1
ATOM 2398 N N . ASP A 1 295 ? 80.563 107.682 128.317 1.00 103.65 295 ASP A N 1
ATOM 2399 C CA . ASP A 1 295 ? 79.968 107.630 126.985 1.00 103.65 295 ASP A CA 1
ATOM 2400 C C . ASP A 1 295 ? 79.126 108.870 126.703 1.00 103.65 295 ASP A C 1
ATOM 2401 O O . ASP A 1 295 ? 79.505 109.721 125.889 1.00 103.65 295 ASP A O 1
ATOM 2406 N N . GLU A 1 296 ? 77.979 108.988 127.367 1.00 108.81 296 GLU A N 1
ATOM 2407 C CA . GLU A 1 296 ? 77.121 110.162 127.251 1.00 108.81 296 GLU A CA 1
ATOM 2408 C C . GLU A 1 296 ? 76.581 110.543 128.620 1.00 108.81 296 GLU A C 1
ATOM 2409 O O . GLU A 1 296 ? 75.374 110.762 128.774 1.00 108.81 296 GLU A O 1
ATOM 2415 N N . GLU A 1 297 ? 77.463 110.601 129.619 1.00 110.95 297 GLU A N 1
ATOM 2416 C CA . GLU A 1 297 ? 77.099 110.661 131.030 1.00 110.95 297 GLU A CA 1
ATOM 2417 C C . GLU A 1 297 ? 76.274 109.455 131.442 1.00 110.95 297 GLU A C 1
ATOM 2418 O O . GLU A 1 297 ? 75.388 109.567 132.295 1.00 110.95 297 GLU A O 1
ATOM 2424 N N . LYS A 1 298 ? 76.558 108.303 130.846 1.00 106.72 298 LYS A N 1
ATOM 2425 C CA . LYS A 1 298 ? 75.743 107.104 130.950 1.00 106.72 298 LYS A CA 1
ATOM 2426 C C . LYS A 1 298 ? 76.454 106.069 131.803 1.00 106.72 298 LYS A C 1
ATOM 2427 O O . LYS A 1 298 ? 77.410 106.391 132.515 1.00 106.72 298 LYS A O 1
ATOM 2433 N N . LYS A 1 299 ? 75.948 104.841 131.742 1.00 105.31 299 LYS A N 1
ATOM 2434 C CA . LYS A 1 299 ? 76.308 103.692 132.577 1.00 105.31 299 LYS A CA 1
ATOM 2435 C C . LYS A 1 299 ? 77.806 103.704 132.877 1.00 105.31 299 LYS A C 1
ATOM 2436 O O . LYS A 1 299 ? 78.185 103.787 134.056 1.00 105.31 299 LYS A O 1
ATOM 2442 N N . GLU A 1 300 ? 78.682 103.660 131.876 1.00 100.46 300 GLU A N 1
ATOM 2443 C CA . GLU A 1 300 ? 80.055 103.260 132.141 1.00 100.46 300 GLU A CA 1
ATOM 2444 C C . GLU A 1 300 ? 81.002 104.456 132.099 1.00 100.46 300 GLU A C 1
ATOM 2445 O O . GLU A 1 300 ? 80.786 105.438 131.386 1.00 100.46 300 GLU A O 1
ATOM 2451 N N . CYS A 1 301 ? 82.070 104.353 132.887 1.00 96.44 301 CYS A N 1
ATOM 2452 C CA . CYS A 1 301 ? 83.155 105.321 132.899 1.00 96.44 301 CYS A CA 1
ATOM 2453 C C . CYS A 1 301 ? 84.461 104.623 132.556 1.00 96.44 301 CYS A C 1
ATOM 2454 O O . CYS A 1 301 ? 84.708 103.497 132.996 1.00 96.44 301 CYS A O 1
ATOM 2457 N N . PHE A 1 302 ? 85.293 105.297 131.771 1.00 92.07 302 PHE A N 1
ATOM 2458 C CA . PHE A 1 302 ? 86.575 104.761 131.342 1.00 92.07 302 PHE A CA 1
ATOM 2459 C C . PHE A 1 302 ? 87.684 105.600 131.955 1.00 92.07 302 PHE A C 1
ATOM 2460 O O . PHE A 1 302 ? 87.798 106.794 131.660 1.00 92.07 302 PHE A O 1
ATOM 2468 N N . LEU A 1 303 ? 88.498 104.975 132.797 1.00 83.74 303 LEU A N 1
ATOM 2469 C CA . LEU A 1 303 ? 89.600 105.642 133.474 1.00 83.74 303 LEU A CA 1
ATOM 2470 C C . LEU A 1 303 ? 90.902 105.049 132.962 1.00 83.74 303 LEU A C 1
ATOM 2471 O O . LEU A 1 303 ? 91.114 103.837 133.059 1.00 83.74 303 LEU A O 1
ATOM 2476 N N . VAL A 1 304 ? 91.768 105.897 132.427 1.00 77.62 304 VAL A N 1
ATOM 2477 C CA . VAL A 1 304 ? 93.007 105.455 131.807 1.00 77.62 304 VAL A CA 1
ATOM 2478 C C . VAL A 1 304 ? 94.167 105.753 132.744 1.00 77.62 304 VAL A C 1
ATOM 2479 O O . VAL A 1 304 ? 94.235 106.828 133.354 1.00 77.62 304 VAL A O 1
ATOM 2483 N N . MET A 1 305 ? 95.064 104.784 132.885 1.00 74.97 305 MET A N 1
ATOM 2484 C CA . MET A 1 305 ? 96.175 104.843 133.819 1.00 74.97 305 MET A CA 1
ATOM 2485 C C . MET A 1 305 ? 97.463 104.552 133.070 1.00 74.97 305 MET A C 1
ATOM 2486 O O . MET A 1 305 ? 97.448 104.143 131.907 1.00 74.97 305 MET A O 1
ATOM 2491 N N . GLU A 1 306 ? 98.590 104.761 133.740 1.00 74.54 306 GLU A N 1
ATOM 2492 C CA . GLU A 1 306 ? 99.855 104.281 133.212 1.00 74.54 306 GLU A CA 1
ATOM 2493 C C . GLU A 1 306 ? 100.013 102.802 133.532 1.00 74.54 306 GLU A C 1
ATOM 2494 O O . GLU A 1 306 ? 99.624 102.334 134.605 1.00 74.54 306 GLU A O 1
ATOM 2500 N N . LEU A 1 307 ? 100.585 102.062 132.589 1.00 75.81 307 LEU A N 1
ATOM 2501 C CA . LEU A 1 307 ? 100.611 100.608 132.674 1.00 75.81 307 LEU A CA 1
ATOM 2502 C C . LEU A 1 307 ? 101.848 100.141 133.424 1.00 75.81 307 LEU A C 1
ATOM 2503 O O . LEU A 1 307 ? 102.977 100.395 132.994 1.00 75.81 307 LEU A O 1
ATOM 2508 N N . MET A 1 308 ? 101.629 99.459 134.543 1.00 74.08 308 MET A N 1
ATOM 2509 C CA . MET A 1 308 ? 102.665 98.720 135.245 1.00 74.08 308 MET A CA 1
ATOM 2510 C C . MET A 1 308 ? 102.105 97.361 135.618 1.00 74.08 308 MET A C 1
ATOM 2511 O O . MET A 1 308 ? 100.917 97.234 135.924 1.00 74.08 308 MET A O 1
ATOM 2516 N N . ARG A 1 309 ? 102.961 96.345 135.592 1.00 77.26 309 ARG A N 1
ATOM 2517 C CA . ARG A 1 309 ? 102.509 94.966 135.700 1.00 77.26 309 ARG A CA 1
ATOM 2518 C C . ARG A 1 309 ? 102.901 94.317 137.018 1.00 77.26 309 ARG A C 1
ATOM 2519 O O . ARG A 1 309 ? 102.036 93.830 137.747 1.00 77.26 309 ARG A O 1
ATOM 2527 N N . LYS A 1 310 ? 104.188 94.304 137.342 1.00 72.40 310 LYS A N 1
ATOM 2528 C CA . LYS A 1 310 ? 104.685 93.578 138.501 1.00 72.40 310 LYS A CA 1
ATOM 2529 C C . LYS A 1 310 ? 104.480 94.405 139.760 1.00 72.40 310 LYS A C 1
ATOM 2530 O O . LYS A 1 310 ? 104.808 95.595 139.787 1.00 72.40 310 LYS A O 1
ATOM 2536 N N . THR A 1 311 ? 103.931 93.777 140.795 1.00 69.89 311 THR A N 1
ATOM 2537 C CA . THR A 1 311 ? 103.765 94.441 142.074 1.00 69.89 311 THR A CA 1
ATOM 2538 C C . THR A 1 311 ? 104.911 94.075 143.007 1.00 69.89 311 THR A C 1
ATOM 2539 O O . THR A 1 311 ? 105.656 93.120 142.783 1.00 69.89 311 THR A O 1
ATOM 2543 N N . LEU A 1 312 ? 105.044 94.848 144.078 1.00 67.45 312 LEU A N 1
ATOM 2544 C CA . LEU A 1 312 ? 106.036 94.551 145.099 1.00 67.45 312 LEU A CA 1
ATOM 2545 C C . LEU A 1 312 ? 105.779 93.202 145.753 1.00 67.45 312 LEU A C 1
ATOM 2546 O O . LEU A 1 312 ? 106.730 92.463 146.042 1.00 67.45 312 LEU A O 1
ATOM 2551 N N . GLY A 1 313 ? 104.508 92.862 145.972 1.00 71.72 313 GLY A N 1
ATOM 2552 C CA . GLY A 1 313 ? 104.187 91.599 146.610 1.00 71.72 313 GLY A CA 1
ATOM 2553 C C . GLY A 1 313 ? 104.656 90.398 145.813 1.00 71.72 313 GLY A C 1
ATOM 2554 O O . GLY A 1 313 ? 105.261 89.478 146.365 1.00 71.72 313 GLY A O 1
ATOM 2555 N N . MET A 1 314 ? 104.394 90.390 144.506 1.00 75.42 314 MET A N 1
ATOM 2556 C CA . MET A 1 314 ? 104.853 89.264 143.706 1.00 75.42 314 MET A CA 1
ATOM 2557 C C . MET A 1 314 ? 106.244 89.479 143.132 1.00 75.42 314 MET A C 1
ATOM 2558 O O . MET A 1 314 ? 106.720 88.629 142.373 1.00 75.42 314 MET A O 1
ATOM 2563 N N . HIS A 1 315 ? 106.897 90.588 143.461 1.00 72.97 315 HIS A N 1
ATOM 2564 C CA . HIS A 1 315 ? 108.307 90.745 143.140 1.00 72.97 315 HIS A CA 1
ATOM 2565 C C . HIS A 1 315 ? 109.209 90.210 144.237 1.00 72.97 315 HIS A C 1
ATOM 2566 O O . HIS A 1 315 ? 110.209 89.541 143.943 1.00 72.97 315 HIS A O 1
ATOM 2573 N N . ILE A 1 316 ? 108.881 90.494 145.498 1.00 76.13 316 ILE A N 1
ATOM 2574 C CA . ILE A 1 316 ? 109.686 89.956 146.586 1.00 76.13 316 ILE A CA 1
ATOM 2575 C C . ILE A 1 316 ? 109.643 88.436 146.582 1.00 76.13 316 ILE A C 1
ATOM 2576 O O . ILE A 1 316 ? 110.676 87.778 146.745 1.00 76.13 316 ILE A O 1
ATOM 2581 N N . LYS A 1 317 ? 108.463 87.850 146.381 1.00 79.69 317 LYS A N 1
ATOM 2582 C CA . LYS A 1 317 ? 108.418 86.398 146.282 1.00 79.69 317 LYS A CA 1
ATOM 2583 C C . LYS A 1 317 ? 109.082 85.883 145.014 1.00 79.69 317 LYS A C 1
ATOM 2584 O O . LYS A 1 317 ? 109.373 84.686 144.936 1.00 79.69 317 LYS A O 1
ATOM 2590 N N . GLU A 1 318 ? 109.321 86.745 144.024 1.00 81.60 318 GLU A N 1
ATOM 2591 C CA . GLU A 1 318 ? 110.090 86.322 142.859 1.00 81.60 318 GLU A CA 1
ATOM 2592 C C . GLU A 1 318 ? 111.561 86.138 143.209 1.00 81.60 318 GLU A C 1
ATOM 2593 O O . GLU A 1 318 ? 112.169 85.120 142.859 1.00 81.60 318 GLU A O 1
ATOM 2599 N N . VAL A 1 319 ? 112.154 87.114 143.910 1.00 81.10 319 VAL A N 1
ATOM 2600 C CA . VAL A 1 319 ? 113.590 87.054 144.192 1.00 81.10 319 VAL A CA 1
ATOM 2601 C C . VAL A 1 319 ? 113.925 86.233 145.425 1.00 81.10 319 VAL A C 1
ATOM 2602 O O . VAL A 1 319 ? 115.096 86.185 145.823 1.00 81.10 319 VAL A O 1
ATOM 2606 N N . CYS A 1 320 ? 112.945 85.580 146.038 1.00 83.03 320 CYS A N 1
ATOM 2607 C CA . CYS A 1 320 ? 113.207 84.753 147.208 1.00 83.03 320 CYS A CA 1
ATOM 2608 C C . CYS A 1 320 ? 112.616 83.360 147.036 1.00 83.03 320 CYS A C 1
ATOM 2609 O O . CYS A 1 320 ? 112.760 82.504 147.909 1.00 83.03 320 CYS A O 1
ATOM 2612 N N . THR A 1 327 ? 117.319 89.039 151.867 1.00 73.76 327 THR A N 1
ATOM 2613 C CA . THR A 1 327 ? 116.517 89.340 150.688 1.00 73.76 327 THR A CA 1
ATOM 2614 C C . THR A 1 327 ? 117.001 90.627 150.034 1.00 73.76 327 THR A C 1
ATOM 2615 O O . THR A 1 327 ? 118.158 90.725 149.634 1.00 73.76 327 THR A O 1
ATOM 2619 N N . LEU A 1 328 ? 116.109 91.608 149.922 1.00 67.27 328 LEU A N 1
ATOM 2620 C CA . LEU A 1 328 ? 116.503 92.911 149.412 1.00 67.27 328 LEU A CA 1
ATOM 2621 C C . LEU A 1 328 ? 117.511 93.561 150.348 1.00 67.27 328 LEU A C 1
ATOM 2622 O O . LEU A 1 328 ? 117.430 93.437 151.572 1.00 67.27 328 LEU A O 1
ATOM 2627 N N . SER A 1 329 ? 118.476 94.257 149.758 1.00 61.33 329 SER A N 1
ATOM 2628 C CA . SER A 1 329 ? 119.474 94.935 150.561 1.00 61.33 329 SER A CA 1
ATOM 2629 C C . SER A 1 329 ? 118.858 96.141 151.262 1.00 61.33 329 SER A C 1
ATOM 2630 O O . SER A 1 329 ? 117.764 96.609 150.924 1.00 61.33 329 SER A O 1
ATOM 2633 N N . LEU A 1 330 ? 119.575 96.631 152.267 1.00 57.80 330 LEU A N 1
ATOM 2634 C CA . LEU A 1 330 ? 119.102 97.796 153.004 1.00 57.80 330 LEU A CA 1
ATOM 2635 C C . LEU A 1 330 ? 118.927 99.033 152.139 1.00 57.80 330 LEU A C 1
ATOM 2636 O O . LEU A 1 330 ? 117.894 99.703 152.291 1.00 57.80 330 LEU A O 1
ATOM 2641 N N . PRO A 1 331 ? 119.867 99.423 151.273 1.00 56.82 331 PRO A N 1
ATOM 2642 C CA . PRO A 1 331 ? 119.610 100.614 150.451 1.00 56.82 331 PRO A CA 1
ATOM 2643 C C . PRO A 1 331 ? 118.406 100.463 149.540 1.00 56.82 331 PRO A C 1
ATOM 2644 O O . PRO A 1 331 ? 117.657 101.428 149.347 1.00 56.82 331 PRO A O 1
ATOM 2648 N N . VAL A 1 332 ? 118.184 99.271 148.985 1.00 56.68 332 VAL A N 1
ATOM 2649 C CA . VAL A 1 332 ? 117.017 99.062 148.136 1.00 56.68 332 VAL A CA 1
ATOM 2650 C C . VAL A 1 332 ? 115.737 99.210 148.944 1.00 56.68 332 VAL A C 1
ATOM 2651 O O . VAL A 1 332 ? 114.785 99.880 148.517 1.00 56.68 332 VAL A O 1
ATOM 2655 N N . ALA A 1 333 ? 115.694 98.593 150.125 1.00 56.93 333 ALA A N 1
ATOM 2656 C CA . ALA A 1 333 ? 114.516 98.719 150.968 1.00 56.93 333 ALA A CA 1
ATOM 2657 C C . ALA A 1 333 ? 114.284 100.160 151.388 1.00 56.93 333 ALA A C 1
ATOM 2658 O O . ALA A 1 333 ? 113.141 100.620 151.405 1.00 56.93 333 ALA A O 1
ATOM 2660 N N . VAL A 1 334 ? 115.350 100.889 151.714 1.00 54.99 334 VAL A N 1
ATOM 2661 C CA . VAL A 1 334 ? 115.199 102.274 152.140 1.00 54.99 334 VAL A CA 1
ATOM 2662 C C . VAL A 1 334 ? 114.698 103.139 150.994 1.00 54.99 334 VAL A C 1
ATOM 2663 O O . VAL A 1 334 ? 113.866 104.026 151.196 1.00 54.99 334 VAL A O 1
ATOM 2667 N N . ASP A 1 335 ? 115.191 102.908 149.775 1.00 57.17 335 ASP A N 1
ATOM 2668 C CA . ASP A 1 335 ? 114.672 103.671 148.645 1.00 57.17 335 ASP A CA 1
ATOM 2669 C C . ASP A 1 335 ? 113.205 103.371 148.380 1.00 57.17 335 ASP A C 1
ATOM 2670 O O . ASP A 1 335 ? 112.430 104.293 148.095 1.00 57.17 335 ASP A O 1
ATOM 2675 N N . LEU A 1 336 ? 112.799 102.103 148.466 1.00 55.21 336 LEU A N 1
ATOM 2676 C CA . LEU A 1 336 ? 111.378 101.808 148.329 1.00 55.21 336 LEU A CA 1
ATOM 2677 C C . LEU A 1 336 ? 110.564 102.504 149.407 1.00 55.21 336 LEU A C 1
ATOM 2678 O O . LEU A 1 336 ? 109.501 103.071 149.122 1.00 55.21 336 LEU A O 1
ATOM 2683 N N . MET A 1 337 ? 111.044 102.470 150.649 1.00 55.14 337 MET A N 1
ATOM 2684 C CA . MET A 1 337 ? 110.315 103.112 151.733 1.00 55.14 337 MET A CA 1
ATOM 2685 C C . MET A 1 337 ? 110.200 104.604 151.504 1.00 55.14 337 MET A C 1
ATOM 2686 O O . MET A 1 337 ? 109.139 105.185 151.734 1.00 55.14 337 MET A O 1
ATOM 2691 N N . LEU A 1 338 ? 111.280 105.236 151.054 1.00 50.02 338 LEU A N 1
ATOM 2692 C CA . LEU A 1 338 ? 111.249 106.666 150.793 1.00 50.02 338 LEU A CA 1
ATOM 2693 C C . LEU A 1 338 ? 110.274 107.012 149.681 1.00 50.02 338 LEU A C 1
ATOM 2694 O O . LEU A 1 338 ? 109.527 107.987 149.799 1.00 50.02 338 LEU A O 1
ATOM 2699 N N . GLN A 1 339 ? 110.260 106.231 148.602 1.00 52.52 339 GLN A N 1
ATOM 2700 C CA . GLN A 1 339 ? 109.316 106.514 147.528 1.00 52.52 339 GLN A CA 1
ATOM 2701 C C . GLN A 1 339 ? 107.874 106.332 147.982 1.00 52.52 339 GLN A C 1
ATOM 2702 O O . GLN A 1 339 ? 107.014 107.160 147.663 1.00 52.52 339 GLN A O 1
ATOM 2708 N N . ILE A 1 340 ? 107.593 105.269 148.735 1.00 49.75 340 ILE A N 1
ATOM 2709 C CA . ILE A 1 340 ? 106.237 105.055 149.224 1.00 49.75 340 ILE A CA 1
ATOM 2710 C C . ILE A 1 340 ? 105.822 106.176 150.166 1.00 49.75 340 ILE A C 1
ATOM 2711 O O . ILE A 1 340 ? 104.690 106.671 150.104 1.00 49.75 340 ILE A O 1
ATOM 2716 N N . ALA A 1 341 ? 106.723 106.593 151.056 1.00 50.54 341 ALA A N 1
ATOM 2717 C CA . ALA A 1 341 ? 106.411 107.678 151.975 1.00 50.54 341 ALA A CA 1
ATOM 2718 C C . ALA A 1 341 ? 106.178 108.984 151.237 1.00 50.54 341 ALA A C 1
ATOM 2719 O O . ALA A 1 341 ? 105.301 109.762 151.623 1.00 50.54 341 ALA A O 1
ATOM 2721 N N . LEU A 1 342 ? 106.952 109.249 150.189 1.00 49.75 342 LEU A N 1
ATOM 2722 C CA . LEU A 1 342 ? 106.721 110.439 149.384 1.00 49.75 342 LEU A CA 1
ATOM 2723 C C . LEU A 1 342 ? 105.374 110.390 148.685 1.00 49.75 342 LEU A C 1
ATOM 2724 O O . LEU A 1 342 ? 104.699 111.419 148.582 1.00 49.75 342 LEU A O 1
ATOM 2729 N N . GLY A 1 343 ? 104.972 109.219 148.193 1.00 52.47 343 GLY A N 1
ATOM 2730 C CA . GLY A 1 343 ? 103.645 109.103 147.617 1.00 52.47 343 GLY A CA 1
ATOM 2731 C C . GLY A 1 343 ? 102.551 109.372 148.631 1.00 52.47 343 GLY A C 1
ATOM 2732 O O . GLY A 1 343 ? 101.629 110.155 148.376 1.00 52.47 343 GLY A O 1
ATOM 2733 N N . MET A 1 344 ? 102.652 108.754 149.806 1.00 54.74 344 MET A N 1
ATOM 2734 C CA . MET A 1 344 ? 101.608 108.937 150.804 1.00 54.74 344 MET A CA 1
ATOM 2735 C C . MET A 1 344 ? 101.556 110.345 151.368 1.00 54.74 344 MET A C 1
ATOM 2736 O O . MET A 1 344 ? 100.464 110.824 151.680 1.00 54.74 344 MET A O 1
ATOM 2741 N N . GLU A 1 345 ? 102.689 111.026 151.533 1.00 56.49 345 GLU A N 1
ATOM 2742 C CA . GLU A 1 345 ? 102.579 112.396 152.009 1.00 56.49 345 GLU A CA 1
ATOM 2743 C C . GLU A 1 345 ? 101.894 113.285 150.989 1.00 56.49 345 GLU A C 1
ATOM 2744 O O . GLU A 1 345 ? 101.203 114.232 151.376 1.00 56.49 345 GLU A O 1
ATOM 2750 N N . TYR A 1 346 ? 102.055 112.993 149.698 1.00 56.37 346 TYR A N 1
ATOM 2751 C CA . TYR A 1 346 ? 101.316 113.736 148.690 1.00 56.37 346 TYR A CA 1
ATOM 2752 C C . TYR A 1 346 ? 99.831 113.430 148.773 1.00 56.37 346 TYR A C 1
ATOM 2753 O O . TYR A 1 346 ? 99.002 114.343 148.722 1.00 56.37 346 TYR A O 1
ATOM 2762 N N . LEU A 1 347 ? 99.477 112.149 148.902 1.00 56.72 347 LEU A N 1
ATOM 2763 C CA . LEU A 1 347 ? 98.065 111.803 149.012 1.00 56.72 347 LEU A CA 1
ATOM 2764 C C . LEU A 1 347 ? 97.432 112.436 150.242 1.00 56.72 347 LEU A C 1
ATOM 2765 O O . LEU A 1 347 ? 96.341 113.008 150.160 1.00 56.72 347 LEU A O 1
ATOM 2770 N N . HIS A 1 348 ? 98.107 112.352 151.385 1.00 57.58 348 HIS A N 1
ATOM 2771 C CA . HIS A 1 348 ? 97.566 112.932 152.605 1.00 57.58 348 HIS A CA 1
ATOM 2772 C C . HIS A 1 348 ? 97.478 114.444 152.511 1.00 57.58 348 HIS A C 1
ATOM 2773 O O . HIS A 1 348 ? 96.575 115.048 153.097 1.00 57.58 348 HIS A O 1
ATOM 2780 N N . SER A 1 349 ? 98.399 115.073 151.781 1.00 61.72 349 SER A N 1
ATOM 2781 C CA . SER A 1 349 ? 98.308 116.511 151.575 1.00 61.72 349 SER A CA 1
ATOM 2782 C C . SER A 1 349 ? 97.051 116.886 150.810 1.00 61.72 349 SER A C 1
ATOM 2783 O O . SER A 1 349 ? 96.571 118.017 150.925 1.00 61.72 349 SER A O 1
ATOM 2786 N N . LYS A 1 350 ? 96.507 115.959 150.021 1.00 61.86 350 LYS A N 1
ATOM 2787 C CA . LYS A 1 350 ? 95.293 116.204 149.258 1.00 61.86 350 LYS A CA 1
ATOM 2788 C C . LYS A 1 350 ? 94.077 115.532 149.880 1.00 61.86 350 LYS A C 1
ATOM 2789 O O . LYS A 1 350 ? 93.142 115.155 149.169 1.00 61.86 350 LYS A O 1
ATOM 2795 N N . ARG A 1 351 ? 94.092 115.354 151.199 1.00 67.46 351 ARG A N 1
ATOM 2796 C CA . ARG A 1 351 ? 92.921 114.987 151.991 1.00 67.46 351 ARG A CA 1
ATOM 2797 C C . ARG A 1 351 ? 92.298 113.664 151.567 1.00 67.46 351 ARG A C 1
ATOM 2798 O O . ARG A 1 351 ? 91.136 113.400 151.883 1.00 67.46 351 ARG A O 1
ATOM 2806 N N . ILE A 1 352 ? 93.034 112.817 150.855 1.00 63.00 352 ILE A N 1
ATOM 2807 C CA . ILE A 1 352 ? 92.546 111.497 150.484 1.00 63.00 352 ILE A CA 1
ATOM 2808 C C . ILE A 1 352 ? 93.547 110.462 150.967 1.00 63.00 352 ILE A C 1
ATOM 2809 O O . ILE A 1 352 ? 94.759 110.644 150.831 1.00 63.00 352 ILE A O 1
ATOM 2814 N N . TYR A 1 353 ? 93.035 109.382 151.548 1.00 66.11 353 TYR A N 1
ATOM 2815 C CA . TYR A 1 353 ? 93.855 108.416 152.257 1.00 66.11 353 TYR A CA 1
ATOM 2816 C C . TYR A 1 353 ? 93.672 107.036 151.651 1.00 66.11 353 TYR A C 1
ATOM 2817 O O . TYR A 1 353 ? 92.558 106.629 151.315 1.00 66.11 353 TYR A O 1
ATOM 2826 N N . HIS A 1 354 ? 94.757 106.295 151.479 1.00 63.54 354 HIS A N 1
ATOM 2827 C CA . HIS A 1 354 ? 94.601 104.963 150.925 1.00 63.54 354 HIS A CA 1
ATOM 2828 C C . HIS A 1 354 ? 93.787 104.230 151.970 1.00 63.54 354 HIS A C 1
ATOM 2829 O O . HIS A 1 354 ? 94.101 104.308 153.155 1.00 63.54 354 HIS A O 1
ATOM 2836 N N . GLY A 1 355 ? 92.746 103.517 151.558 1.00 64.20 355 GLY A N 1
ATOM 2837 C CA . GLY A 1 355 ? 91.941 102.811 152.537 1.00 64.20 355 GLY A CA 1
ATOM 2838 C C . GLY A 1 355 ? 92.771 101.756 153.233 1.00 64.20 355 GLY A C 1
ATOM 2839 O O . GLY A 1 355 ? 92.744 101.623 154.454 1.00 64.20 355 GLY A O 1
ATOM 2840 N N . GLU A 1 356 ? 93.431 100.932 152.432 1.00 67.21 356 GLU A N 1
ATOM 2841 C CA . GLU A 1 356 ? 94.309 99.903 152.949 1.00 67.21 356 GLU A CA 1
ATOM 2842 C C . GLU A 1 356 ? 95.582 99.915 152.126 1.00 67.21 356 GLU A C 1
ATOM 2843 O O . GLU A 1 356 ? 95.525 99.910 150.900 1.00 67.21 356 GLU A O 1
ATOM 2849 N N . LEU A 1 357 ? 96.731 99.912 152.787 1.00 63.81 357 LEU A N 1
ATOM 2850 C CA . LEU A 1 357 ? 97.987 99.898 152.059 1.00 63.81 357 LEU A CA 1
ATOM 2851 C C . LEU A 1 357 ? 98.611 98.535 152.284 1.00 63.81 357 LEU A C 1
ATOM 2852 O O . LEU A 1 357 ? 98.868 98.134 153.415 1.00 63.81 357 LEU A O 1
ATOM 2857 N N . ASN A 1 358 ? 98.871 97.837 151.191 1.00 67.37 358 ASN A N 1
ATOM 2858 C CA . ASN A 1 358 ? 99.420 96.494 151.237 1.00 67.37 358 ASN A CA 1
ATOM 2859 C C . ASN A 1 358 ? 100.576 96.401 150.275 1.00 67.37 358 ASN A C 1
ATOM 2860 O O . ASN A 1 358 ? 100.754 97.272 149.430 1.00 67.37 358 ASN A O 1
ATOM 2865 N N . PRO A 1 359 ? 101.383 95.340 150.400 1.00 67.47 359 PRO A N 1
ATOM 2866 C CA . PRO A 1 359 ? 102.510 95.112 149.495 1.00 67.47 359 PRO A CA 1
ATOM 2867 C C . PRO A 1 359 ? 102.002 94.925 148.067 1.00 67.47 359 PRO A C 1
ATOM 2868 O O . PRO A 1 359 ? 102.615 95.427 147.132 1.00 67.47 359 PRO A O 1
ATOM 2872 N N . SER A 1 360 ? 100.886 94.222 147.909 1.00 64.52 360 SER A N 1
ATOM 2873 C CA . SER A 1 360 ? 100.295 93.989 146.604 1.00 64.52 360 SER A CA 1
ATOM 2874 C C . SER A 1 360 ? 99.905 95.306 145.944 1.00 64.52 360 SER A C 1
ATOM 2875 O O . SER A 1 360 ? 100.047 95.458 144.734 1.00 64.52 360 SER A O 1
ATOM 2878 N N . ASN A 1 361 ? 99.398 96.252 146.728 1.00 63.46 361 ASN A N 1
ATOM 2879 C CA . ASN A 1 361 ? 98.972 97.527 146.168 1.00 63.46 361 ASN A CA 1
ATOM 2880 C C . ASN A 1 361 ? 100.133 98.481 145.930 1.00 63.46 361 ASN A C 1
ATOM 2881 O O . ASN A 1 361 ? 99.954 99.698 146.010 1.00 63.46 361 ASN A O 1
ATOM 2886 N N . ILE A 1 362 ? 101.320 97.959 145.649 1.00 61.88 362 ILE A N 1
ATOM 2887 C CA . ILE A 1 362 ? 102.481 98.779 145.344 1.00 61.88 362 ILE A CA 1
ATOM 2888 C C . ILE A 1 362 ? 103.114 98.221 144.080 1.00 61.88 362 ILE A C 1
ATOM 2889 O O . ILE A 1 362 ? 103.824 97.210 144.129 1.00 61.88 362 ILE A O 1
ATOM 2894 N N . LEU A 1 363 ? 102.861 98.873 142.952 1.00 61.40 363 LEU A N 1
ATOM 2895 C CA . LEU A 1 363 ? 103.453 98.476 141.684 1.00 61.40 363 LEU A CA 1
ATOM 2896 C C . LEU A 1 363 ? 104.897 98.942 141.636 1.00 61.40 363 LEU A C 1
ATOM 2897 O O . LEU A 1 363 ? 105.183 100.108 141.912 1.00 61.40 363 LEU A O 1
ATOM 2902 N N . VAL A 1 364 ? 105.799 98.039 141.276 1.00 60.74 364 VAL A N 1
ATOM 2903 C CA . VAL A 1 364 ? 107.210 98.367 141.184 1.00 60.74 364 VAL A CA 1
ATOM 2904 C C . VAL A 1 364 ? 107.704 98.078 139.776 1.00 60.74 364 VAL A C 1
ATOM 2905 O O . VAL A 1 364 ? 107.184 97.218 139.060 1.00 60.74 364 VAL A O 1
ATOM 2909 N N . LYS A 1 365 ? 108.725 98.822 139.380 1.00 59.62 365 LYS A N 1
ATOM 2910 C CA . LYS A 1 365 ? 109.390 98.673 138.098 1.00 59.62 365 LYS A CA 1
ATOM 2911 C C . LYS A 1 365 ? 110.869 98.961 138.293 1.00 59.62 365 LYS A C 1
ATOM 2912 O O . LYS A 1 365 ? 111.223 100.015 138.832 1.00 59.62 365 LYS A O 1
ATOM 2918 N N . PRO A 1 366 ? 111.756 98.064 137.883 1.00 57.72 366 PRO A N 1
ATOM 2919 C CA . PRO A 1 366 ? 113.183 98.284 138.117 1.00 57.72 366 PRO A CA 1
ATOM 2920 C C . PRO A 1 366 ? 113.685 99.519 137.389 1.00 57.72 366 PRO A C 1
ATOM 2921 O O . PRO A 1 366 ? 113.092 99.993 136.419 1.00 57.72 366 PRO A O 1
ATOM 2925 N N . ARG A 1 367 ? 114.803 100.036 137.879 1.00 61.36 367 ARG A N 1
ATOM 2926 C CA . ARG A 1 367 ? 115.393 101.250 137.347 1.00 61.36 367 ARG A CA 1
ATOM 2927 C C . ARG A 1 367 ? 116.049 100.971 136.001 1.00 61.36 367 ARG A C 1
ATOM 2928 O O . ARG A 1 367 ? 115.834 99.931 135.375 1.00 61.36 367 ARG A O 1
ATOM 2936 N N . SER A 1 368 ? 116.854 101.933 135.548 1.00 62.91 368 SER A N 1
ATOM 2937 C CA . SER A 1 368 ? 117.576 101.774 134.292 1.00 62.91 368 SER A CA 1
ATOM 2938 C C . SER A 1 368 ? 118.464 100.538 134.288 1.00 62.91 368 SER A C 1
ATOM 2939 O O . SER A 1 368 ? 118.790 100.026 133.211 1.00 62.91 368 SER A O 1
ATOM 2942 N N . ASN A 1 369 ? 118.874 100.065 135.465 1.00 66.56 369 ASN A N 1
ATOM 2943 C CA . ASN A 1 369 ? 119.796 98.957 135.701 1.00 66.56 369 ASN A CA 1
ATOM 2944 C C . ASN A 1 369 ? 121.226 99.332 135.349 1.00 66.56 369 ASN A C 1
ATOM 2945 O O . ASN A 1 369 ? 122.148 98.569 135.658 1.00 66.56 369 ASN A O 1
ATOM 2950 N N . GLN A 1 370 ? 121.444 100.487 134.722 1.00 62.23 370 GLN A N 1
ATOM 2951 C CA . GLN A 1 370 ? 122.785 101.038 134.614 1.00 62.23 370 GLN A CA 1
ATOM 2952 C C . GLN A 1 370 ? 123.203 101.675 135.930 1.00 62.23 370 GLN A C 1
ATOM 2953 O O . GLN A 1 370 ? 124.396 101.743 136.242 1.00 62.23 370 GLN A O 1
ATOM 2959 N N . SER A 1 371 ? 122.226 102.138 136.712 1.00 61.38 371 SER A N 1
ATOM 2960 C CA . SER A 1 371 ? 122.534 102.789 137.978 1.00 61.38 371 SER A CA 1
ATOM 2961 C C . SER A 1 371 ? 122.968 101.778 139.033 1.00 61.38 371 SER A C 1
ATOM 2962 O O . SER A 1 371 ? 124.114 101.808 139.492 1.00 61.38 371 SER A O 1
ATOM 2965 N N . GLY A 1 372 ? 122.081 100.866 139.416 1.00 65.34 372 GLY A N 1
ATOM 2966 C CA . GLY A 1 372 ? 122.419 99.940 140.479 1.00 65.34 372 GLY A CA 1
ATOM 2967 C C . GLY A 1 372 ? 121.797 98.585 140.240 1.00 65.34 372 GLY A C 1
ATOM 2968 O O . GLY A 1 372 ? 121.042 98.378 139.289 1.00 65.34 372 GLY A O 1
ATOM 2969 N N . ASP A 1 373 ? 122.132 97.656 141.130 1.00 66.22 373 ASP A N 1
ATOM 2970 C CA . ASP A 1 373 ? 121.641 96.288 141.070 1.00 66.22 373 ASP A CA 1
ATOM 2971 C C . ASP A 1 373 ? 120.575 96.090 142.133 1.00 66.22 373 ASP A C 1
ATOM 2972 O O . ASP A 1 373 ? 120.838 96.273 143.325 1.00 66.22 373 ASP A O 1
ATOM 2977 N N . GLY A 1 374 ? 119.376 95.717 141.699 1.00 62.16 374 GLY A N 1
ATOM 2978 C CA . GLY A 1 374 ? 118.274 95.501 142.603 1.00 62.16 374 GLY A CA 1
ATOM 2979 C C . GLY A 1 374 ? 117.508 96.744 142.986 1.00 62.16 374 GLY A C 1
ATOM 2980 O O . GLY A 1 374 ? 116.481 96.629 143.664 1.00 62.16 374 GLY A O 1
ATOM 2981 N N . TYR A 1 375 ? 117.964 97.924 142.577 1.00 58.30 375 TYR A N 1
ATOM 2982 C CA . TYR A 1 375 ? 117.232 99.155 142.825 1.00 58.30 375 TYR A CA 1
ATOM 2983 C C . TYR A 1 375 ? 115.998 99.190 141.946 1.00 58.30 375 TYR A C 1
ATOM 2984 O O . TYR A 1 375 ? 116.020 98.717 140.807 1.00 58.30 375 TYR A O 1
ATOM 2993 N N . LEU A 1 376 ? 114.922 99.754 142.478 1.00 55.56 376 LEU A N 1
ATOM 2994 C CA . LEU A 1 376 ? 113.662 99.757 141.759 1.00 55.56 376 LEU A CA 1
ATOM 2995 C C . LEU A 1 376 ? 112.767 100.839 142.333 1.00 55.56 376 LEU A C 1
ATOM 2996 O O . LEU A 1 376 ? 112.787 101.092 143.538 1.00 55.56 376 LEU A O 1
ATOM 3001 N N . LEU A 1 377 ? 112.000 101.480 141.462 1.00 56.01 377 LEU A N 1
ATOM 3002 C CA . LEU A 1 377 ? 111.080 102.530 141.861 1.00 56.01 377 LEU A CA 1
ATOM 3003 C C . LEU A 1 377 ? 109.657 102.001 141.806 1.00 56.01 377 LEU A C 1
ATOM 3004 O O . LEU A 1 377 ? 109.269 101.327 140.850 1.00 56.01 377 LEU A O 1
ATOM 3009 N N . GLY A 1 378 ? 108.892 102.295 142.842 1.00 53.94 378 GLY A N 1
ATOM 3010 C CA . GLY A 1 378 ? 107.555 101.750 142.995 1.00 53.94 378 GLY A CA 1
ATOM 3011 C C . GLY A 1 378 ? 106.527 102.847 143.173 1.00 53.94 378 GLY A C 1
ATOM 3012 O O . GLY A 1 378 ? 106.836 103.918 143.692 1.00 53.94 378 GLY A O 1
ATOM 3013 N N . LYS A 1 379 ? 105.305 102.568 142.743 1.00 55.59 379 LYS A N 1
ATOM 3014 C CA . LYS A 1 379 ? 104.192 103.485 142.892 1.00 55.59 379 LYS A CA 1
ATOM 3015 C C . LYS A 1 379 ? 103.060 102.776 143.616 1.00 55.59 379 LYS A C 1
ATOM 3016 O O . LYS A 1 379 ? 103.066 101.554 143.778 1.00 55.59 379 LYS A O 1
ATOM 3022 N N . ILE A 1 380 ? 102.079 103.558 144.045 1.00 54.97 380 ILE A N 1
ATOM 3023 C CA . ILE A 1 380 ? 100.937 103.066 144.801 1.00 54.97 380 ILE A CA 1
ATOM 3024 C C . ILE A 1 380 ? 99.671 103.371 144.014 1.00 54.97 380 ILE A C 1
ATOM 3025 O O . ILE A 1 380 ? 99.557 104.438 143.403 1.00 54.97 380 ILE A O 1
ATOM 3030 N N . PHE A 1 381 ? 98.735 102.428 144.006 1.00 61.18 381 PHE A N 1
ATOM 3031 C CA . PHE A 1 381 ? 97.501 102.595 143.257 1.00 61.18 381 PHE A CA 1
ATOM 3032 C C . PHE A 1 381 ? 96.337 102.006 144.038 1.00 61.18 381 PHE A C 1
ATOM 3033 O O . PHE A 1 381 ? 96.517 101.335 145.056 1.00 61.18 381 PHE A O 1
ATOM 3041 N N . GLY A 1 382 ? 95.135 102.257 143.533 1.00 64.76 382 GLY A N 1
ATOM 3042 C CA . GLY A 1 382 ? 93.928 101.762 144.152 1.00 64.76 382 GLY A CA 1
ATOM 3043 C C . GLY A 1 382 ? 93.372 102.636 145.246 1.00 64.76 382 GLY A C 1
ATOM 3044 O O . GLY A 1 382 ? 92.353 102.277 145.846 1.00 64.76 382 GLY A O 1
ATOM 3045 N N . PHE A 1 383 ? 94.007 103.772 145.524 1.00 63.75 383 PHE A N 1
ATOM 3046 C CA . PHE A 1 383 ? 93.518 104.664 146.568 1.00 63.75 383 PHE A CA 1
ATOM 3047 C C . PHE A 1 383 ? 92.142 105.222 146.237 1.00 63.75 383 PHE A C 1
ATOM 3048 O O . PHE A 1 383 ? 91.284 105.332 147.120 1.00 63.75 383 PHE A O 1
ATOM 3056 N N . GLY A 1 384 ? 91.907 105.575 144.982 1.00 77.84 384 GLY A N 1
ATOM 3057 C CA . GLY A 1 384 ? 90.663 106.222 144.634 1.00 77.84 384 GLY A CA 1
ATOM 3058 C C . GLY A 1 384 ? 89.503 105.253 144.538 1.00 77.84 384 GLY A C 1
ATOM 3059 O O . GLY A 1 384 ? 89.672 104.036 144.462 1.00 77.84 384 GLY A O 1
ATOM 3060 N N . LEU A 1 385 ? 88.298 105.824 144.530 1.00 90.19 385 LEU A N 1
ATOM 3061 C CA . LEU A 1 385 ? 87.055 105.061 144.437 1.00 90.19 385 LEU A CA 1
ATOM 3062 C C . LEU A 1 385 ? 87.031 103.917 145.444 1.00 90.19 385 LEU A C 1
ATOM 3063 O O . LEU A 1 385 ? 86.957 102.740 145.088 1.00 90.19 385 LEU A O 1
ATOM 3068 N N . ASN A 1 386 ? 87.111 104.279 146.724 1.00 92.59 386 ASN A N 1
ATOM 3069 C CA . ASN A 1 386 ? 86.984 103.282 147.779 1.00 92.59 386 ASN A CA 1
ATOM 3070 C C . ASN A 1 386 ? 85.652 102.547 147.678 1.00 92.59 386 ASN A C 1
ATOM 3071 O O . ASN A 1 386 ? 85.601 101.318 147.795 1.00 92.59 386 ASN A O 1
ATOM 3076 N N . SER A 1 387 ? 84.568 103.282 147.451 1.00 96.30 387 SER A N 1
ATOM 3077 C CA . SER A 1 387 ? 83.284 102.652 147.183 1.00 96.30 387 SER A CA 1
ATOM 3078 C C . SER A 1 387 ? 83.269 102.063 145.779 1.00 96.30 387 SER A C 1
ATOM 3079 O O . SER A 1 387 ? 83.818 102.646 144.840 1.00 96.30 387 SER A O 1
ATOM 3082 N N . VAL A 1 388 ? 82.632 100.901 145.643 1.00 96.98 388 VAL A N 1
ATOM 3083 C CA . VAL A 1 388 ? 82.530 100.186 144.372 1.00 96.98 388 VAL A CA 1
ATOM 3084 C C . VAL A 1 388 ? 83.912 99.892 143.801 1.00 96.98 388 VAL A C 1
ATOM 3085 O O . VAL A 1 388 ? 84.359 100.551 142.862 1.00 96.98 388 VAL A O 1
ATOM 3089 N N . PRO A 1 406 ? 95.137 88.807 154.669 1.00 91.89 406 PRO A N 1
ATOM 3090 C CA . PRO A 1 406 ? 93.861 89.225 155.258 1.00 91.89 406 PRO A CA 1
ATOM 3091 C C . PRO A 1 406 ? 94.010 90.289 156.343 1.00 91.89 406 PRO A C 1
ATOM 3092 O O . PRO A 1 406 ? 94.481 91.389 156.065 1.00 91.89 406 PRO A O 1
ATOM 3096 N N . PHE A 1 407 ? 93.610 89.956 157.570 1.00 93.73 407 PHE A N 1
ATOM 3097 C CA . PHE A 1 407 ? 93.565 90.924 158.668 1.00 93.73 407 PHE A CA 1
ATOM 3098 C C . PHE A 1 407 ? 94.953 91.066 159.298 1.00 93.73 407 PHE A C 1
ATOM 3099 O O . PHE A 1 407 ? 95.232 90.616 160.409 1.00 93.73 407 PHE A O 1
ATOM 3107 N N . ILE A 1 408 ? 95.841 91.716 158.557 1.00 82.40 408 ILE A N 1
ATOM 3108 C CA . ILE A 1 408 ? 97.188 92.013 159.022 1.00 82.40 408 ILE A CA 1
ATOM 3109 C C . ILE A 1 408 ? 97.518 93.490 158.867 1.00 82.40 408 ILE A C 1
ATOM 3110 O O . ILE A 1 408 ? 97.874 94.161 159.833 1.00 82.40 408 ILE A O 1
ATOM 3115 N N . TRP A 1 409 ? 97.393 94.013 157.649 1.00 77.08 409 TRP A N 1
ATOM 3116 C CA . TRP A 1 409 ? 97.840 95.373 157.377 1.00 77.08 409 TRP A CA 1
ATOM 3117 C C . TRP A 1 409 ? 96.908 96.403 157.996 1.00 77.08 409 TRP A C 1
ATOM 3118 O O . TRP A 1 409 ? 97.223 97.597 158.022 1.00 77.08 409 TRP A O 1
ATOM 3129 N N . TYR A 1 410 ? 95.756 95.966 158.492 1.00 80.63 410 TYR A N 1
ATOM 3130 C CA . TYR A 1 410 ? 94.832 96.885 159.138 1.00 80.63 410 TYR A CA 1
ATOM 3131 C C . TYR A 1 410 ? 95.390 97.358 160.472 1.00 80.63 410 TYR A C 1
ATOM 3132 O O . TYR A 1 410 ? 96.026 96.599 161.208 1.00 80.63 410 TYR A O 1
ATOM 3141 N N . SER A 1 411 ? 95.136 98.623 160.790 1.00 82.80 411 SER A N 1
ATOM 3142 C CA . SER A 1 411 ? 95.513 99.154 162.084 1.00 82.80 411 SER A CA 1
ATOM 3143 C C . SER A 1 411 ? 94.654 98.519 163.175 1.00 82.80 411 SER A C 1
ATOM 3144 O O . SER A 1 411 ? 93.538 98.068 162.909 1.00 82.80 411 SER A O 1
ATOM 3147 N N . PRO A 1 412 ? 95.161 98.459 164.409 1.00 85.49 412 PRO A N 1
ATOM 3148 C CA . PRO A 1 412 ? 94.420 97.751 165.467 1.00 85.49 412 PRO A CA 1
ATOM 3149 C C . PRO A 1 412 ? 93.004 98.256 165.682 1.00 85.49 412 PRO A C 1
ATOM 3150 O O . PRO A 1 412 ? 92.062 97.455 165.692 1.00 85.49 412 PRO A O 1
ATOM 3154 N N . GLU A 1 413 ? 92.823 99.567 165.849 1.00 87.21 413 GLU A N 1
ATOM 3155 C CA . GLU A 1 413 ? 91.485 100.092 166.098 1.00 87.21 413 GLU A CA 1
ATOM 3156 C C . GLU A 1 413 ? 90.556 99.815 164.921 1.00 87.21 413 GLU A C 1
ATOM 3157 O O . GLU A 1 413 ? 89.380 99.492 165.115 1.00 87.21 413 GLU A O 1
ATOM 3163 N N . VAL A 1 414 ? 91.067 99.924 163.696 1.00 87.71 414 VAL A N 1
ATOM 3164 C CA . VAL A 1 414 ? 90.276 99.521 162.541 1.00 87.71 414 VAL A CA 1
ATOM 3165 C C . VAL A 1 414 ? 90.059 98.019 162.554 1.00 87.71 414 VAL A C 1
ATOM 3166 O O . VAL A 1 414 ? 88.989 97.533 162.170 1.00 87.71 414 VAL A O 1
ATOM 3170 N N . LEU A 1 415 ? 91.054 97.257 163.009 1.00 90.18 415 LEU A N 1
ATOM 3171 C CA . LEU A 1 415 ? 90.911 95.807 163.047 1.00 90.18 415 LEU A CA 1
ATOM 3172 C C . LEU A 1 415 ? 89.831 95.387 164.036 1.00 90.18 415 LEU A C 1
ATOM 3173 O O . LEU A 1 415 ? 89.171 94.358 163.851 1.00 90.18 415 LEU A O 1
ATOM 3178 N N . GLU A 1 416 ? 89.629 96.176 165.086 1.00 91.66 416 GLU A N 1
ATOM 3179 C CA . GLU A 1 416 ? 88.578 95.924 166.059 1.00 91.66 416 GLU A CA 1
ATOM 3180 C C . GLU A 1 416 ? 87.300 96.683 165.746 1.00 91.66 416 GLU A C 1
ATOM 3181 O O . GLU A 1 416 ? 86.606 97.112 166.672 1.00 91.66 416 GLU A O 1
ATOM 3187 N N . GLU A 1 417 ? 86.986 96.878 164.469 1.00 92.49 417 GLU A N 1
ATOM 3188 C CA . GLU A 1 417 ? 85.762 97.564 164.080 1.00 92.49 417 GLU A CA 1
ATOM 3189 C C . GLU A 1 417 ? 84.656 96.541 163.864 1.00 92.49 417 GLU A C 1
ATOM 3190 O O . GLU A 1 417 ? 84.670 95.797 162.878 1.00 92.49 417 GLU A O 1
ATOM 3196 N N . GLN A 1 418 ? 83.699 96.497 164.788 1.00 94.32 418 GLN A N 1
ATOM 3197 C CA . GLN A 1 418 ? 82.528 95.640 164.649 1.00 94.32 418 GLN A CA 1
ATOM 3198 C C . GLN A 1 418 ? 81.261 96.472 164.483 1.00 94.32 418 GLN A C 1
ATOM 3199 O O . GLN A 1 418 ? 80.972 97.350 165.296 1.00 94.32 418 GLN A O 1
ATOM 3205 N N . LYS A 1 428 ? 88.597 104.473 160.151 1.00 77.56 428 LYS A N 1
ATOM 3206 C CA . LYS A 1 428 ? 87.959 104.564 158.842 1.00 77.56 428 LYS A CA 1
ATOM 3207 C C . LYS A 1 428 ? 88.761 105.439 157.885 1.00 77.56 428 LYS A C 1
ATOM 3208 O O . LYS A 1 428 ? 88.490 106.634 157.759 1.00 77.56 428 LYS A O 1
ATOM 3214 N N . TYR A 1 429 ? 89.744 104.836 157.215 1.00 75.44 429 TYR A N 1
ATOM 3215 C CA . TYR A 1 429 ? 90.587 105.538 156.252 1.00 75.44 429 TYR A CA 1
ATOM 3216 C C . TYR A 1 429 ? 91.266 106.747 156.873 1.00 75.44 429 TYR A C 1
ATOM 3217 O O . TYR A 1 429 ? 91.495 107.749 156.190 1.00 75.44 429 TYR A O 1
ATOM 3226 N N . SER A 1 430 ? 91.588 106.676 158.160 1.00 73.22 430 SER A N 1
ATOM 3227 C CA . SER A 1 430 ? 92.209 107.814 158.822 1.00 73.22 430 SER A CA 1
ATOM 3228 C C . SER A 1 430 ? 93.639 107.989 158.337 1.00 73.22 430 SER A C 1
ATOM 3229 O O . SER A 1 430 ? 94.259 107.038 157.853 1.00 73.22 430 SER A O 1
ATOM 3232 N N . ASP A 1 431 ? 94.167 109.207 158.458 1.00 72.12 431 ASP A N 1
ATOM 3233 C CA . ASP A 1 431 ? 95.540 109.473 158.059 1.00 72.12 431 ASP A CA 1
ATOM 3234 C C . ASP A 1 431 ? 96.550 108.652 158.844 1.00 72.12 431 ASP A C 1
ATOM 3235 O O . ASP A 1 431 ? 97.640 108.386 158.334 1.00 72.12 431 ASP A O 1
ATOM 3240 N N . LYS A 1 432 ? 96.222 108.254 160.070 1.00 70.54 432 LYS A N 1
ATOM 3241 C CA . LYS A 1 432 ? 97.120 107.443 160.876 1.00 70.54 432 LYS A CA 1
ATOM 3242 C C . LYS A 1 432 ? 96.871 105.951 160.725 1.00 70.54 432 LYS A C 1
ATOM 3243 O O . LYS A 1 432 ? 97.725 105.155 161.124 1.00 70.54 432 LYS A O 1
ATOM 3249 N N . SER A 1 433 ? 95.730 105.555 160.166 1.00 71.97 433 SER A N 1
ATOM 3250 C CA . SER A 1 433 ? 95.418 104.139 160.032 1.00 71.97 433 SER A CA 1
ATOM 3251 C C . SER A 1 433 ? 96.212 103.466 158.926 1.00 71.97 433 SER A C 1
ATOM 3252 O O . SER A 1 433 ? 96.319 102.236 158.923 1.00 71.97 433 SER A O 1
ATOM 3255 N N . ASP A 1 434 ? 96.764 104.233 157.989 1.00 67.16 434 ASP A N 1
ATOM 3256 C CA . ASP A 1 434 ? 97.626 103.669 156.962 1.00 67.16 434 ASP A CA 1
ATOM 3257 C C . ASP A 1 434 ? 99.102 103.927 157.220 1.00 67.16 434 ASP A C 1
ATOM 3258 O O . ASP A 1 434 ? 99.941 103.284 156.588 1.00 67.16 434 ASP A O 1
ATOM 3263 N N . VAL A 1 435 ? 99.442 104.858 158.114 1.00 63.54 435 VAL A N 1
ATOM 3264 C CA . VAL A 1 435 ? 100.818 104.937 158.588 1.00 63.54 435 VAL A CA 1
ATOM 3265 C C . VAL A 1 435 ? 101.191 103.644 159.291 1.00 63.54 435 VAL A C 1
ATOM 3266 O O . VAL A 1 435 ? 102.310 103.140 159.151 1.00 63.54 435 VAL A O 1
ATOM 3270 N N . TYR A 1 436 ? 100.252 103.083 160.052 1.00 70.44 436 TYR A N 1
ATOM 3271 C CA . TYR A 1 436 ? 100.442 101.743 160.588 1.00 70.44 436 TYR A CA 1
ATOM 3272 C C . TYR A 1 436 ? 100.686 100.747 159.468 1.00 70.44 436 TYR A C 1
ATOM 3273 O O . TYR A 1 436 ? 101.577 99.896 159.565 1.00 70.44 436 TYR A O 1
ATOM 3282 N N . SER A 1 437 ? 99.899 100.832 158.399 1.00 67.84 437 SER A N 1
ATOM 3283 C CA . SER A 1 437 ? 100.101 99.933 157.274 1.00 67.84 437 SER A CA 1
ATOM 3284 C C . SER A 1 437 ? 101.466 100.139 156.635 1.00 67.84 437 SER A C 1
ATOM 3285 O O . SER A 1 437 ? 102.129 99.162 156.272 1.00 67.84 437 SER A O 1
ATOM 3288 N N . PHE A 1 438 ? 101.899 101.391 156.486 1.00 62.64 438 PHE A N 1
ATOM 3289 C CA . PHE A 1 438 ? 103.201 101.641 155.884 1.00 62.64 438 PHE A CA 1
ATOM 3290 C C . PHE A 1 438 ? 104.312 101.048 156.730 1.00 62.64 438 PHE A C 1
ATOM 3291 O O . PHE A 1 438 ? 105.250 100.448 156.197 1.00 62.64 438 PHE A O 1
ATOM 3299 N N . GLY A 1 439 ? 104.232 101.215 158.049 1.00 66.54 439 GLY A N 1
ATOM 3300 C CA . GLY A 1 439 ? 105.182 100.562 158.927 1.00 66.54 439 GLY A CA 1
ATOM 3301 C C . GLY A 1 439 ? 105.123 99.057 158.852 1.00 66.54 439 GLY A C 1
ATOM 3302 O O . GLY A 1 439 ? 106.155 98.393 158.995 1.00 66.54 439 GLY A O 1
ATOM 3303 N N . MET A 1 440 ? 103.934 98.507 158.630 1.00 70.58 440 MET A N 1
ATOM 3304 C CA . MET A 1 440 ? 103.764 97.068 158.499 1.00 70.58 440 MET A CA 1
ATOM 3305 C C . MET A 1 440 ? 104.477 96.558 157.250 1.00 70.58 440 MET A C 1
ATOM 3306 O O . MET A 1 440 ? 105.224 95.570 157.303 1.00 70.58 440 MET A O 1
ATOM 3311 N N . VAL A 1 441 ? 104.276 97.252 156.127 1.00 69.32 441 VAL A N 1
ATOM 3312 C CA . VAL A 1 441 ? 104.984 96.947 154.888 1.00 69.32 441 VAL A CA 1
ATOM 3313 C C . VAL A 1 441 ? 106.475 97.193 155.051 1.00 69.32 441 VAL A C 1
ATOM 3314 O O . VAL A 1 441 ? 107.299 96.485 154.462 1.00 69.32 441 VAL A O 1
ATOM 3318 N N . SER A 1 442 ? 106.848 98.204 155.834 1.00 68.21 442 SER A N 1
ATOM 3319 C CA . SER A 1 442 ? 108.254 98.453 156.115 1.00 68.21 442 SER A CA 1
ATOM 3320 C C . SER A 1 442 ? 108.911 97.250 156.768 1.00 68.21 442 SER A C 1
ATOM 3321 O O . SER A 1 442 ? 110.020 96.862 156.382 1.00 68.21 442 SER A O 1
ATOM 3324 N N . PHE A 1 443 ? 108.237 96.642 157.745 1.00 73.19 443 PHE A N 1
ATOM 3325 C CA . PHE A 1 443 ? 108.745 95.403 158.317 1.00 73.19 443 PHE A CA 1
ATOM 3326 C C . PHE A 1 443 ? 108.885 94.335 157.248 1.00 73.19 443 PHE A C 1
ATOM 3327 O O . PHE A 1 443 ? 109.883 93.604 157.215 1.00 73.19 443 PHE A O 1
ATOM 3335 N N . GLU A 1 444 ? 107.892 94.232 156.365 1.00 74.66 444 GLU A N 1
ATOM 3336 C CA . GLU A 1 444 ? 107.944 93.229 155.310 1.00 74.66 444 GLU A CA 1
ATOM 3337 C C . GLU A 1 444 ? 109.149 93.438 154.402 1.00 74.66 444 GLU A C 1
ATOM 3338 O O . GLU A 1 444 ? 109.816 92.468 154.031 1.00 74.66 444 GLU A O 1
ATOM 3344 N N . LEU A 1 445 ? 109.441 94.687 154.035 1.00 70.61 445 LEU A N 1
ATOM 3345 C CA . LEU A 1 445 ? 110.592 94.958 153.179 1.00 70.61 445 LEU A CA 1
ATOM 3346 C C . LEU A 1 445 ? 111.897 94.574 153.861 1.00 70.61 445 LEU A C 1
ATOM 3347 O O . LEU A 1 445 ? 112.772 93.965 153.238 1.00 70.61 445 LEU A O 1
ATOM 3352 N N . LEU A 1 446 ? 112.045 94.917 155.141 1.00 70.13 446 LEU A N 1
ATOM 3353 C CA . LEU A 1 446 ? 113.297 94.640 155.838 1.00 70.13 446 LEU A CA 1
ATOM 3354 C C . LEU A 1 446 ? 113.531 93.145 155.991 1.00 70.13 446 LEU A C 1
ATOM 3355 O O . LEU A 1 446 ? 114.511 92.603 155.471 1.00 70.13 446 LEU A O 1
ATOM 3360 N N . THR A 1 447 ? 112.641 92.459 156.707 1.00 73.78 447 THR A N 1
ATOM 3361 C CA . THR A 1 447 ? 112.870 91.045 156.965 1.00 73.78 447 THR A CA 1
ATOM 3362 C C . THR A 1 447 ? 112.656 90.194 155.727 1.00 73.78 447 THR A C 1
ATOM 3363 O O . THR A 1 447 ? 113.100 89.043 155.696 1.00 73.78 447 THR A O 1
ATOM 3367 N N . GLY A 1 448 ? 111.975 90.722 154.715 1.00 78.33 448 GLY A N 1
ATOM 3368 C CA . GLY A 1 448 ? 111.733 89.975 153.504 1.00 78.33 448 GLY A CA 1
ATOM 3369 C C . GLY A 1 448 ? 110.700 88.885 153.631 1.00 78.33 448 GLY A C 1
ATOM 3370 O O . GLY A 1 448 ? 110.415 88.209 152.636 1.00 78.33 448 GLY A O 1
ATOM 3371 N N . LYS A 1 449 ? 110.127 88.692 154.813 1.00 82.84 449 LYS A N 1
ATOM 3372 C CA . LYS A 1 449 ? 109.128 87.667 155.059 1.00 82.84 449 LYS A CA 1
ATOM 3373 C C . LYS A 1 449 ? 107.778 88.326 155.283 1.00 82.84 449 LYS A C 1
ATOM 3374 O O . LYS A 1 449 ? 107.699 89.424 155.842 1.00 82.84 449 LYS A O 1
ATOM 3380 N N . VAL A 1 450 ? 106.719 87.661 154.839 1.00 86.27 450 VAL A N 1
ATOM 3381 C CA . VAL A 1 450 ? 105.382 88.138 155.201 1.00 86.27 450 VAL A CA 1
ATOM 3382 C C . VAL A 1 450 ? 105.220 88.045 156.711 1.00 86.27 450 VAL A C 1
ATOM 3383 O O . VAL A 1 450 ? 105.644 87.047 157.318 1.00 86.27 450 VAL A O 1
ATOM 3387 N N . PRO A 1 451 ? 104.671 89.058 157.361 1.00 86.96 451 PRO A N 1
ATOM 3388 C CA . PRO A 1 451 ? 104.657 89.080 158.824 1.00 86.96 451 PRO A CA 1
ATOM 3389 C C . PRO A 1 451 ? 103.741 88.018 159.407 1.00 86.96 451 PRO A C 1
ATOM 3390 O O . PRO A 1 451 ? 102.852 87.490 158.736 1.00 86.96 451 PRO A O 1
ATOM 3394 N N . PHE A 1 452 ? 103.981 87.708 160.681 1.00 95.50 452 PHE A N 1
ATOM 3395 C CA . PHE A 1 452 ? 103.220 86.696 161.407 1.00 95.50 452 PHE A CA 1
ATOM 3396 C C . PHE A 1 452 ? 103.313 85.338 160.722 1.00 95.50 452 PHE A C 1
ATOM 3397 O O . PHE A 1 452 ? 102.340 84.585 160.652 1.00 95.50 452 PHE A O 1
ATOM 3405 N N . GLU A 1 453 ? 104.497 85.034 160.193 1.00 110.09 453 GLU A N 1
ATOM 3406 C CA . GLU A 1 453 ? 104.783 83.675 159.754 1.00 110.09 453 GLU A CA 1
ATOM 3407 C C . GLU A 1 453 ? 104.763 82.710 160.933 1.00 110.09 453 GLU A C 1
ATOM 3408 O O . GLU A 1 453 ? 104.219 81.605 160.834 1.00 110.09 453 GLU A O 1
ATOM 3414 N N . ASP A 1 454 ? 105.344 83.121 162.064 1.00 116.52 454 ASP A N 1
ATOM 3415 C CA . ASP A 1 454 ? 105.405 82.255 163.237 1.00 116.52 454 ASP A CA 1
ATOM 3416 C C . ASP A 1 454 ? 104.027 82.005 163.836 1.00 116.52 454 ASP A C 1
ATOM 3417 O O . ASP A 1 454 ? 103.722 80.877 164.239 1.00 116.52 454 ASP A O 1
ATOM 3422 N N . SER A 1 455 ? 103.182 83.030 163.897 1.00 115.17 455 SER A N 1
ATOM 3423 C CA . SER A 1 455 ? 101.862 82.909 164.499 1.00 115.17 455 SER A CA 1
ATOM 3424 C C . SER A 1 455 ? 100.882 82.150 163.618 1.00 115.17 455 SER A C 1
ATOM 3425 O O . SER A 1 455 ? 99.686 82.127 163.922 1.00 115.17 455 SER A O 1
ATOM 3428 N N . HIS A 1 456 ? 101.365 81.518 162.544 1.00 119.24 456 HIS A N 1
ATOM 3429 C CA . HIS A 1 456 ? 100.479 80.812 161.625 1.00 119.24 456 HIS A CA 1
ATOM 3430 C C . HIS A 1 456 ? 99.709 79.700 162.322 1.00 119.24 456 HIS A C 1
ATOM 3431 O O . HIS A 1 456 ? 98.677 79.248 161.814 1.00 119.24 456 HIS A O 1
ATOM 3438 N N . LEU A 1 457 ? 100.201 79.234 163.472 1.00 120.46 457 LEU A N 1
ATOM 3439 C CA . LEU A 1 457 ? 99.475 78.219 164.225 1.00 120.46 457 LEU A CA 1
ATOM 3440 C C . LEU A 1 457 ? 98.115 78.735 164.670 1.00 120.46 457 LEU A C 1
ATOM 3441 O O . LEU A 1 457 ? 97.109 78.021 164.579 1.00 120.46 457 LEU A O 1
ATOM 3446 N N . GLN A 1 458 ? 98.062 79.972 165.150 1.00 118.36 458 GLN A N 1
ATOM 3447 C CA . GLN A 1 458 ? 96.800 80.550 165.587 1.00 118.36 458 GLN A CA 1
ATOM 3448 C C . GLN A 1 458 ? 95.890 80.814 164.395 1.00 118.36 458 GLN A C 1
ATOM 3449 O O . GLN A 1 458 ? 96.328 81.304 163.352 1.00 118.36 458 GLN A O 1
ATOM 3455 N N . GLY A 1 459 ? 94.614 80.478 164.555 1.00 116.21 459 GLY A N 1
ATOM 3456 C CA . GLY A 1 459 ? 93.631 80.748 163.527 1.00 116.21 459 GLY A CA 1
ATOM 3457 C C . GLY A 1 459 ? 92.641 81.806 163.963 1.00 116.21 459 GLY A C 1
ATOM 3458 O O . GLY A 1 459 ? 91.804 81.561 164.836 1.00 116.21 459 GLY A O 1
ATOM 3459 N N . ASP A 1 460 ? 92.756 82.999 163.382 1.00 110.59 460 ASP A N 1
ATOM 3460 C CA . ASP A 1 460 ? 91.907 84.157 163.649 1.00 110.59 460 ASP A CA 1
ATOM 3461 C C . ASP A 1 460 ? 92.067 84.693 165.066 1.00 110.59 460 ASP A C 1
ATOM 3462 O O . ASP A 1 460 ? 91.454 85.711 165.412 1.00 110.59 460 ASP A O 1
ATOM 3467 N N . LYS A 1 461 ? 92.882 84.049 165.897 1.00 111.80 461 LYS A N 1
ATOM 3468 C CA . LYS A 1 461 ? 93.244 84.612 167.188 1.00 111.80 461 LYS A CA 1
ATOM 3469 C C . LYS A 1 461 ? 94.183 85.796 167.053 1.00 111.80 461 LYS A C 1
ATOM 3470 O O . LYS A 1 461 ? 94.321 86.572 168.006 1.00 111.80 461 LYS A O 1
ATOM 3476 N N . MET A 1 462 ? 94.828 85.943 165.893 1.00 108.52 462 MET A N 1
ATOM 3477 C CA . MET A 1 462 ? 95.640 87.123 165.630 1.00 108.52 462 MET A CA 1
ATOM 3478 C C . MET A 1 462 ? 94.829 88.396 165.791 1.00 108.52 462 MET A C 1
ATOM 3479 O O . MET A 1 462 ? 95.347 89.400 166.284 1.00 108.52 462 MET A O 1
ATOM 3484 N N . SER A 1 463 ? 93.557 88.371 165.387 1.00 105.48 463 SER A N 1
ATOM 3485 C CA . SER A 1 463 ? 92.730 89.569 165.448 1.00 105.48 463 SER A CA 1
ATOM 3486 C C . SER A 1 463 ? 92.627 90.113 166.865 1.00 105.48 463 SER A C 1
ATOM 3487 O O . SER A 1 463 ? 92.740 91.325 167.070 1.00 105.48 463 SER A O 1
ATOM 3490 N N . ARG A 1 464 ? 92.422 89.243 167.849 1.00 106.15 464 ARG A N 1
ATOM 3491 C CA . ARG A 1 464 ? 92.461 89.669 169.241 1.00 106.15 464 ARG A CA 1
ATOM 3492 C C . ARG A 1 464 ? 93.873 89.984 169.707 1.00 106.15 464 ARG A C 1
ATOM 3493 O O . ARG A 1 464 ? 94.060 90.885 170.533 1.00 106.15 464 ARG A O 1
ATOM 3501 N N . ASN A 1 465 ? 94.870 89.266 169.187 1.00 103.71 465 ASN A N 1
ATOM 3502 C CA . ASN A 1 465 ? 96.248 89.504 169.596 1.00 103.71 465 ASN A CA 1
ATOM 3503 C C . ASN A 1 465 ? 96.721 90.899 169.213 1.00 103.71 465 ASN A C 1
ATOM 3504 O O . ASN A 1 465 ? 97.434 91.540 169.991 1.00 103.71 465 ASN A O 1
ATOM 3509 N N . ILE A 1 466 ? 96.343 91.381 168.029 1.00 100.64 466 ILE A N 1
ATOM 3510 C CA . ILE A 1 466 ? 96.781 92.702 167.589 1.00 100.64 466 ILE A CA 1
ATOM 3511 C C . ILE A 1 466 ? 96.220 93.779 168.505 1.00 100.64 466 ILE A C 1
ATOM 3512 O O . ILE A 1 466 ? 96.864 94.806 168.744 1.00 100.64 466 ILE A O 1
ATOM 3517 N N . ARG A 1 467 ? 95.006 93.572 169.017 1.00 105.35 467 ARG A N 1
ATOM 3518 C CA . ARG A 1 467 ? 94.465 94.504 169.999 1.00 105.35 467 ARG A CA 1
ATOM 3519 C C . ARG A 1 467 ? 95.374 94.596 171.213 1.00 105.35 467 ARG A C 1
ATOM 3520 O O . ARG A 1 467 ? 95.651 95.694 171.710 1.00 105.35 467 ARG A O 1
ATOM 3528 N N . ALA A 1 468 ? 95.846 93.457 171.706 1.00 104.61 468 ALA A N 1
ATOM 3529 C CA . ALA A 1 468 ? 96.891 93.468 172.716 1.00 104.61 468 ALA A CA 1
ATOM 3530 C C . ALA A 1 468 ? 98.186 93.970 172.096 1.00 104.61 468 ALA A C 1
ATOM 3531 O O . ALA A 1 468 ? 98.359 93.946 170.875 1.00 104.61 468 ALA A O 1
ATOM 3533 N N . GLY A 1 469 ? 99.101 94.430 172.937 1.00 102.56 469 GLY A N 1
ATOM 3534 C CA . GLY A 1 469 ? 100.325 95.000 172.417 1.00 102.56 469 GLY A CA 1
ATOM 3535 C C . GLY A 1 469 ? 101.282 93.962 171.872 1.00 102.56 469 GLY A C 1
ATOM 3536 O O . GLY A 1 469 ? 102.388 93.798 172.395 1.00 102.56 469 GLY A O 1
ATOM 3537 N N . GLU A 1 470 ? 100.876 93.253 170.820 1.00 93.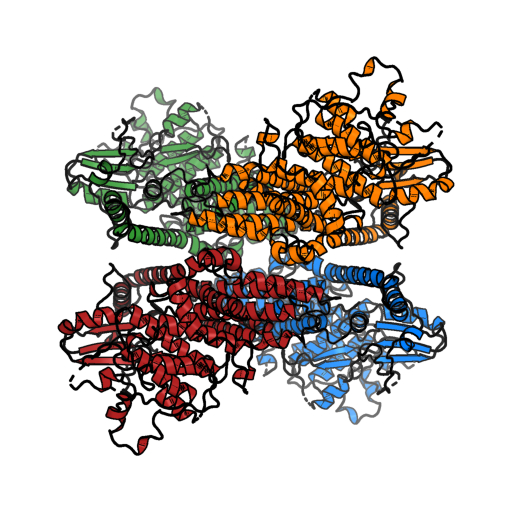58 470 GLU A N 1
ATOM 3538 C CA . GLU A 1 470 ? 101.724 92.262 170.177 1.00 93.58 470 GLU A CA 1
ATOM 3539 C C . GLU A 1 470 ? 101.946 92.652 168.725 1.00 93.58 470 GLU A C 1
ATOM 3540 O O . GLU A 1 470 ? 100.988 92.873 167.980 1.00 93.58 470 GLU A O 1
ATOM 3546 N N . ARG A 1 471 ? 103.212 92.718 168.331 1.00 81.21 471 ARG A N 1
ATOM 3547 C CA . ARG A 1 471 ? 103.640 93.059 166.986 1.00 81.21 471 ARG A CA 1
ATOM 3548 C C . ARG A 1 471 ? 104.703 92.070 166.537 1.00 81.21 471 ARG A C 1
ATOM 3549 O O . ARG A 1 471 ? 105.366 91.453 167.375 1.00 81.21 471 ARG A O 1
ATOM 3557 N N . PRO A 1 472 ? 104.881 91.885 165.230 1.00 79.16 472 PRO A N 1
ATOM 3558 C CA . PRO A 1 472 ? 105.890 90.929 164.761 1.00 79.16 472 PRO A CA 1
ATOM 3559 C C . PRO A 1 472 ? 107.284 91.352 165.188 1.00 79.16 472 PRO A C 1
ATOM 3560 O O . PRO A 1 472 ? 107.590 92.543 165.271 1.00 79.16 472 PRO A O 1
ATOM 3564 N N . LEU A 1 473 ? 108.128 90.366 165.466 1.00 75.95 473 LEU A N 1
ATOM 3565 C CA . LEU A 1 473 ? 109.463 90.631 165.978 1.00 75.95 473 LEU A CA 1
ATOM 3566 C C . LEU A 1 473 ? 110.502 90.551 164.866 1.00 75.95 473 LEU A C 1
ATOM 3567 O O . LEU A 1 473 ? 110.454 89.688 163.988 1.00 75.95 473 LEU A O 1
ATOM 3572 N N . PHE A 1 474 ? 111.445 91.466 164.916 1.00 74.39 474 PHE A N 1
ATOM 3573 C CA . PHE A 1 474 ? 112.511 91.557 163.940 1.00 74.39 474 PHE A CA 1
ATOM 3574 C C . PHE A 1 474 ? 113.601 90.544 164.231 1.00 74.39 474 PHE A C 1
ATOM 3575 O O . PHE A 1 474 ? 113.741 90.071 165.362 1.00 74.39 474 PHE A O 1
ATOM 3583 N N . PRO A 1 475 ? 114.381 90.165 163.226 1.00 78.36 475 PRO A N 1
ATOM 3584 C CA . PRO A 1 475 ? 115.652 89.499 163.506 1.00 78.36 475 PRO A CA 1
ATOM 3585 C C . PRO A 1 475 ? 116.623 90.479 164.141 1.00 78.36 475 PRO A C 1
ATOM 3586 O O . PRO A 1 475 ? 116.580 91.685 163.887 1.00 78.36 475 PRO A O 1
ATOM 3590 N N . PHE A 1 476 ? 117.505 89.948 164.986 1.00 82.65 476 PHE A N 1
ATOM 3591 C CA . PHE A 1 476 ? 118.417 90.812 165.727 1.00 82.65 476 PHE A CA 1
ATOM 3592 C C . PHE A 1 476 ? 119.440 91.464 164.806 1.00 82.65 476 PHE A C 1
ATOM 3593 O O . PHE A 1 476 ? 119.993 92.521 165.131 1.00 82.65 476 PHE A O 1
ATOM 3601 N N . ASN A 1 477 ? 119.705 90.853 163.649 1.00 82.83 477 ASN A N 1
ATOM 3602 C CA . ASN A 1 477 ? 120.679 91.414 162.718 1.00 82.83 477 ASN A CA 1
ATOM 3603 C C . ASN A 1 477 ? 120.256 92.769 162.168 1.00 82.83 477 ASN A C 1
ATOM 3604 O O . ASN A 1 477 ? 121.121 93.551 161.758 1.00 82.83 477 ASN A O 1
ATOM 3609 N N . SER A 1 478 ? 118.961 93.061 162.144 1.00 75.53 478 SER A N 1
ATOM 3610 C CA . SER A 1 478 ? 118.495 94.293 161.527 1.00 75.53 478 SER A CA 1
ATOM 3611 C C . SER A 1 478 ? 119.013 95.502 162.302 1.00 75.53 478 SER A C 1
ATOM 3612 O O . SER A 1 478 ? 119.011 95.498 163.536 1.00 75.53 478 SER A O 1
ATOM 3615 N N . PRO A 1 479 ? 119.456 96.545 161.610 1.00 69.22 479 PRO A N 1
ATOM 3616 C CA . PRO A 1 479 ? 120.053 97.696 162.288 1.00 69.22 479 PRO A CA 1
ATOM 3617 C C . PRO A 1 479 ? 119.026 98.454 163.116 1.00 69.22 479 PRO A C 1
ATOM 3618 O O . PRO A 1 479 ? 117.839 98.509 162.798 1.00 69.22 479 PRO A O 1
ATOM 3622 N N . LYS A 1 480 ? 119.521 99.057 164.195 1.00 66.73 480 LYS A N 1
ATOM 3623 C CA . LYS A 1 480 ? 118.632 99.703 165.152 1.00 66.73 480 LYS A CA 1
ATOM 3624 C C . LYS A 1 480 ? 117.919 100.900 164.542 1.00 66.73 480 LYS A C 1
ATOM 3625 O O . LYS A 1 480 ? 116.722 101.099 164.777 1.00 66.73 480 LYS A O 1
ATOM 3631 N N . PHE A 1 481 ? 118.631 101.709 163.763 1.00 65.45 481 PHE A N 1
ATOM 3632 C CA . PHE A 1 481 ? 118.102 102.996 163.337 1.00 65.45 481 PHE A CA 1
ATOM 3633 C C . PHE A 1 481 ? 116.876 102.833 162.447 1.00 65.45 481 PHE A C 1
ATOM 3634 O O . PHE A 1 481 ? 115.887 103.557 162.582 1.00 65.45 481 PHE A O 1
ATOM 3642 N N . ILE A 1 482 ? 116.955 101.882 161.522 1.00 65.14 482 ILE A N 1
ATOM 3643 C CA . ILE A 1 482 ? 115.864 101.657 160.582 1.00 65.14 482 ILE A CA 1
ATOM 3644 C C . ILE A 1 482 ? 114.631 101.129 161.296 1.00 65.14 482 ILE A C 1
ATOM 3645 O O . ILE A 1 482 ? 113.528 101.658 161.117 1.00 65.14 482 ILE A O 1
ATOM 3650 N N . THR A 1 483 ? 114.801 100.095 162.118 1.00 66.82 483 THR A N 1
ATOM 3651 C CA . THR A 1 483 ? 113.666 99.424 162.734 1.00 66.82 483 THR A CA 1
ATOM 3652 C C . THR A 1 483 ? 112.952 100.260 163.779 1.00 66.82 483 THR A C 1
ATOM 3653 O O . THR A 1 483 ? 111.860 99.887 164.199 1.00 66.82 483 THR A O 1
ATOM 3657 N N . ASN A 1 484 ? 113.526 101.386 164.195 1.00 66.29 484 ASN A N 1
ATOM 3658 C CA . ASN A 1 484 ? 112.837 102.238 165.155 1.00 66.29 484 ASN A CA 1
ATOM 3659 C C . ASN A 1 484 ? 111.615 102.887 164.526 1.00 66.29 484 ASN A C 1
ATOM 3660 O O . ASN A 1 484 ? 110.634 103.185 165.218 1.00 66.29 484 ASN A O 1
ATOM 3665 N N . LEU A 1 485 ? 111.659 103.128 163.215 1.00 64.82 485 LEU A N 1
ATOM 3666 C CA . LEU A 1 485 ? 110.472 103.607 162.518 1.00 64.82 485 LEU A CA 1
ATOM 3667 C C . LEU A 1 485 ? 109.350 102.588 162.592 1.00 64.82 485 LEU A C 1
ATOM 3668 O O . LEU A 1 485 ? 108.191 102.944 162.824 1.00 64.82 485 LEU A O 1
ATOM 3673 N N . THR A 1 486 ? 109.669 101.316 162.371 1.00 68.63 486 THR A N 1
ATOM 3674 C CA . THR A 1 486 ? 108.645 100.286 162.447 1.00 68.63 486 THR A CA 1
ATOM 3675 C C . THR A 1 486 ? 108.064 100.191 163.850 1.00 68.63 486 THR A C 1
ATOM 3676 O O . THR A 1 486 ? 106.843 100.079 164.009 1.00 68.63 486 THR A O 1
ATOM 3680 N N . LYS A 1 487 ? 108.909 100.260 164.884 1.00 69.79 487 LYS A N 1
ATOM 3681 C CA . LYS A 1 487 ? 108.369 100.299 166.238 1.00 69.79 487 LYS A CA 1
ATOM 3682 C C . LYS A 1 487 ? 107.512 101.532 166.481 1.00 69.79 487 LYS A C 1
ATOM 3683 O O . LYS A 1 487 ? 106.563 101.472 167.268 1.00 69.79 487 LYS A O 1
ATOM 3689 N N . ARG A 1 488 ? 107.813 102.652 165.829 1.00 69.81 488 ARG A N 1
ATOM 3690 C CA . ARG A 1 488 ? 107.059 103.859 166.141 1.00 69.81 488 ARG A CA 1
ATOM 3691 C C . ARG A 1 488 ? 105.776 103.937 165.325 1.00 69.81 488 ARG A C 1
ATOM 3692 O O . ARG A 1 488 ? 104.793 104.548 165.758 1.00 69.81 488 ARG A O 1
ATOM 3700 N N . CYS A 1 489 ? 105.763 103.327 164.141 1.00 70.40 489 CYS A N 1
ATOM 3701 C CA . CYS A 1 489 ? 104.525 103.233 163.379 1.00 70.40 489 CYS A CA 1
ATOM 3702 C C . CYS A 1 489 ? 103.614 102.157 163.954 1.00 70.40 489 CYS A C 1
ATOM 3703 O O . CYS A 1 489 ? 102.388 102.232 163.821 1.00 70.40 489 CYS A O 1
ATOM 3706 N N . TRP A 1 490 ? 104.195 101.152 164.606 1.00 74.36 490 TRP A N 1
ATOM 3707 C CA . TRP A 1 490 ? 103.413 100.105 165.246 1.00 74.36 490 TRP A CA 1
ATOM 3708 C C . TRP A 1 490 ? 102.702 100.577 166.499 1.00 74.36 490 TRP A C 1
ATOM 3709 O O . TRP A 1 490 ? 101.873 99.831 167.028 1.00 74.36 490 TRP A O 1
ATOM 3720 N N . HIS A 1 491 ? 103.009 101.774 166.986 1.00 76.57 491 HIS A N 1
ATOM 3721 C CA . HIS A 1 491 ? 102.595 102.172 168.324 1.00 76.57 491 HIS A CA 1
ATOM 3722 C C . HIS A 1 491 ? 101.084 102.084 168.473 1.00 76.57 491 HIS A C 1
ATOM 3723 O O . HIS A 1 491 ? 100.334 102.465 167.571 1.00 76.57 491 HIS A O 1
ATOM 3730 N N . ALA A 1 492 ? 100.641 101.559 169.616 1.00 78.48 492 ALA A N 1
ATOM 3731 C CA . ALA A 1 492 ? 99.215 101.343 169.827 1.00 78.48 492 ALA A CA 1
ATOM 3732 C C . ALA A 1 492 ? 98.445 102.655 169.803 1.00 78.48 492 ALA A C 1
ATOM 3733 O O . ALA A 1 492 ? 97.353 102.730 169.230 1.00 78.48 492 ALA A O 1
ATOM 3735 N N . ASP A 1 493 ? 98.995 103.696 170.416 1.00 78.90 493 ASP A N 1
ATOM 3736 C CA . ASP A 1 493 ? 98.308 104.977 170.443 1.00 78.90 493 ASP A CA 1
ATOM 3737 C C . ASP A 1 493 ? 98.286 105.576 169.040 1.00 78.90 493 ASP A C 1
ATOM 3738 O O . ASP A 1 493 ? 99.344 105.804 168.446 1.00 78.90 493 ASP A O 1
ATOM 3743 N N . PRO A 1 494 ? 97.102 105.838 168.480 1.00 77.75 494 PRO A N 1
ATOM 3744 C CA . PRO A 1 494 ? 97.055 106.400 167.120 1.00 77.75 494 PRO A CA 1
ATOM 3745 C C . PRO A 1 494 ? 97.764 107.732 166.991 1.00 77.75 494 PRO A C 1
ATOM 3746 O O . PRO A 1 494 ? 98.328 108.026 165.931 1.00 77.75 494 PRO A O 1
ATOM 3750 N N . ASN A 1 495 ? 97.749 108.553 168.041 1.00 79.26 495 ASN A N 1
ATOM 3751 C CA . ASN A 1 495 ? 98.333 109.886 167.942 1.00 79.26 495 ASN A CA 1
ATOM 3752 C C . ASN A 1 495 ? 99.844 109.825 167.781 1.00 79.26 495 ASN A C 1
ATOM 3753 O O . ASN A 1 495 ? 100.432 110.641 167.063 1.00 79.26 495 ASN A O 1
ATOM 3758 N N . GLN A 1 496 ? 100.494 108.867 168.442 1.00 77.31 496 GLN A N 1
ATOM 3759 C CA . GLN A 1 496 ? 101.949 108.907 168.527 1.00 77.31 496 GLN A CA 1
ATOM 3760 C C . GLN A 1 496 ? 102.609 108.456 167.232 1.00 77.31 496 GLN A C 1
ATOM 3761 O O . GLN A 1 496 ? 103.816 108.647 167.048 1.00 77.31 496 GLN A O 1
ATOM 3767 N N . ARG A 1 497 ? 101.851 107.846 166.328 1.00 72.21 497 ARG A N 1
ATOM 3768 C CA . ARG A 1 497 ? 102.429 107.474 165.047 1.00 72.21 497 ARG A CA 1
ATOM 3769 C C . ARG A 1 497 ? 102.837 108.729 164.283 1.00 72.21 497 ARG A C 1
ATOM 3770 O O . ARG A 1 497 ? 102.046 109.672 164.167 1.00 72.21 497 ARG A O 1
ATOM 3778 N N . PRO A 1 498 ? 104.056 108.784 163.758 1.00 64.87 498 PRO A N 1
ATOM 3779 C CA . PRO A 1 498 ? 104.498 109.977 163.039 1.00 64.87 498 PRO A CA 1
ATOM 3780 C C . PRO A 1 498 ? 103.771 110.134 161.718 1.00 64.87 498 PRO A C 1
ATOM 3781 O O . PRO A 1 498 ? 103.362 109.161 161.082 1.00 64.87 498 PRO A O 1
ATOM 3785 N N . THR A 1 499 ? 103.618 111.387 161.304 1.00 59.28 499 THR A N 1
ATOM 3786 C CA . THR A 1 499 ? 103.019 111.657 160.010 1.00 59.28 499 THR A CA 1
ATOM 3787 C C . THR A 1 499 ? 103.974 111.255 158.895 1.00 59.28 499 THR A C 1
ATOM 3788 O O . THR A 1 499 ? 105.152 110.973 159.120 1.00 59.28 499 THR A O 1
ATOM 3792 N N . PHE A 1 500 ? 103.446 111.219 157.675 1.00 55.12 500 PHE A N 1
ATOM 3793 C CA . PHE A 1 500 ? 104.284 110.842 156.547 1.00 55.12 500 PHE A CA 1
ATOM 3794 C C . PHE A 1 500 ? 105.293 111.920 156.195 1.00 55.12 500 PHE A C 1
ATOM 3795 O O . PHE A 1 500 ? 106.401 111.593 155.761 1.00 55.12 500 PHE A O 1
ATOM 3803 N N . SER A 1 501 ? 104.949 113.192 156.381 1.00 57.04 501 SER A N 1
ATOM 3804 C CA . SER A 1 501 ? 105.925 114.247 156.152 1.00 57.04 501 SER A CA 1
ATOM 3805 C C . SER A 1 501 ? 107.090 114.160 157.122 1.00 57.04 501 SER A C 1
ATOM 3806 O O . SER A 1 501 ? 108.149 114.732 156.848 1.00 57.04 501 SER A O 1
ATOM 3809 N N . SER A 1 502 ? 106.922 113.468 158.247 1.00 56.37 502 SER A N 1
ATOM 3810 C CA . SER A 1 502 ? 108.025 113.228 159.167 1.00 56.37 502 SER A CA 1
ATOM 3811 C C . SER A 1 502 ? 108.739 111.921 158.884 1.00 56.37 502 SER A C 1
ATOM 3812 O O . SER A 1 502 ? 109.965 111.852 159.013 1.00 56.37 502 SER A O 1
ATOM 3815 N N . ILE A 1 503 ? 108.000 110.881 158.499 1.00 53.02 503 ILE A N 1
ATOM 3816 C CA . ILE A 1 503 ? 108.646 109.630 158.140 1.00 53.02 503 ILE A CA 1
ATOM 3817 C C . ILE A 1 503 ? 109.547 109.801 156.933 1.00 53.02 503 ILE A C 1
ATOM 3818 O O . ILE A 1 503 ? 110.638 109.223 156.892 1.00 53.02 503 ILE A O 1
ATOM 3823 N N . SER A 1 504 ? 109.130 110.592 155.945 1.00 51.95 504 SER A N 1
ATOM 3824 C CA . SER A 1 504 ? 109.962 110.788 154.764 1.00 51.95 504 SER A CA 1
ATOM 3825 C C . SER A 1 504 ? 111.286 111.440 155.128 1.00 51.95 504 SER A C 1
ATOM 3826 O O . SER A 1 504 ? 112.352 110.978 154.709 1.00 51.95 504 SER A O 1
ATOM 3829 N N . ARG A 1 505 ? 111.245 112.513 155.915 1.00 53.17 505 ARG A N 1
ATOM 3830 C CA . ARG A 1 505 ? 112.480 113.210 156.241 1.00 53.17 505 ARG A CA 1
ATOM 3831 C C . ARG A 1 505 ? 113.327 112.466 157.259 1.00 53.17 505 ARG A C 1
ATOM 3832 O O . ARG A 1 505 ? 114.517 112.763 157.379 1.00 53.17 505 ARG A O 1
ATOM 3840 N N . ILE A 1 506 ? 112.756 111.518 157.997 1.00 50.41 506 ILE A N 1
ATOM 3841 C CA . ILE A 1 506 ? 113.591 110.574 158.729 1.00 50.41 506 ILE A CA 1
ATOM 3842 C C . ILE A 1 506 ? 114.284 109.632 157.757 1.00 50.41 506 ILE A C 1
ATOM 3843 O O . ILE A 1 506 ? 115.491 109.390 157.854 1.00 50.41 506 ILE A O 1
ATOM 3848 N N . LEU A 1 507 ? 113.528 109.099 156.795 1.00 49.00 507 LEU A N 1
ATOM 3849 C CA . LEU A 1 507 ? 114.068 108.093 155.891 1.00 49.00 507 LEU A CA 1
ATOM 3850 C C . LEU A 1 507 ? 115.196 108.634 155.031 1.00 49.00 507 LEU A C 1
ATOM 3851 O O . LEU A 1 507 ? 116.195 107.938 154.826 1.00 49.00 507 LEU A O 1
ATOM 3856 N N . ARG A 1 508 ? 115.065 109.847 154.503 1.00 47.72 508 ARG A N 1
ATOM 3857 C CA . ARG A 1 508 ? 116.144 110.347 153.666 1.00 47.72 508 ARG A CA 1
ATOM 3858 C C . ARG A 1 508 ? 117.405 110.634 154.464 1.00 47.72 508 ARG A C 1
ATOM 3859 O O . ARG A 1 508 ? 118.506 110.522 153.915 1.00 47.72 508 ARG A O 1
ATOM 3867 N N . TYR A 1 509 ? 117.285 110.953 155.749 1.00 49.40 509 TYR A N 1
ATOM 3868 C CA . TYR A 1 509 ? 118.470 111.076 156.582 1.00 49.40 509 TYR A CA 1
ATOM 3869 C C . TYR A 1 509 ? 119.094 109.732 156.913 1.00 49.40 509 TYR A C 1
ATOM 3870 O O . TYR A 1 509 ? 120.324 109.629 156.982 1.00 49.40 509 TYR A O 1
ATOM 3879 N N . ILE A 1 510 ? 118.282 108.699 157.124 1.00 49.00 510 ILE A N 1
ATOM 3880 C CA . ILE A 1 510 ? 118.851 107.365 157.252 1.00 49.00 510 ILE A CA 1
ATOM 3881 C C . ILE A 1 510 ? 119.529 106.931 155.968 1.00 49.00 510 ILE A C 1
ATOM 3882 O O . ILE A 1 510 ? 120.546 106.231 156.017 1.00 49.00 510 ILE A O 1
ATOM 3887 N N . LYS A 1 511 ? 118.992 107.326 154.819 1.00 48.48 511 LYS A N 1
ATOM 3888 C CA . LYS A 1 511 ? 119.671 107.063 153.560 1.00 48.48 511 LYS A CA 1
ATOM 3889 C C . LYS A 1 511 ? 121.017 107.768 153.507 1.00 48.48 511 LYS A C 1
ATOM 3890 O O . LYS A 1 511 ? 121.987 107.206 152.990 1.00 48.48 511 LYS A O 1
ATOM 3896 N N . ARG A 1 512 ? 121.100 108.988 154.043 1.00 49.65 512 ARG A N 1
ATOM 3897 C CA . ARG A 1 512 ? 122.382 109.683 154.109 1.00 49.65 512 ARG A CA 1
ATOM 3898 C C . ARG A 1 512 ? 123.393 108.900 154.929 1.00 49.65 512 ARG A C 1
ATOM 3899 O O . ARG A 1 512 ? 124.522 108.662 154.482 1.00 49.65 512 ARG A O 1
ATOM 3907 N N . PHE A 1 513 ? 123.008 108.492 156.136 1.00 54.58 513 PHE A N 1
ATOM 3908 C CA . PHE A 1 513 ? 123.922 107.711 156.960 1.00 54.58 513 PHE A CA 1
ATOM 3909 C C . PHE A 1 513 ? 124.302 106.411 156.270 1.00 54.58 513 PHE A C 1
ATOM 3910 O O . PHE A 1 513 ? 125.467 106.007 156.287 1.00 54.58 513 PHE A O 1
ATOM 3918 N N . LEU A 1 514 ? 123.330 105.747 155.650 1.00 51.49 514 LEU A N 1
ATOM 3919 C CA . LEU A 1 514 ? 123.610 104.489 154.975 1.00 51.49 514 LEU A CA 1
ATOM 3920 C C . LEU A 1 514 ? 124.506 104.702 153.762 1.00 51.49 514 LEU A C 1
ATOM 3921 O O . LEU A 1 514 ? 125.098 103.751 153.242 1.00 51.49 514 LEU A O 1
ATOM 3926 N N . ALA A 1 515 ? 124.609 105.945 153.289 1.00 51.06 515 ALA A N 1
ATOM 3927 C CA . ALA A 1 515 ? 125.476 106.229 152.151 1.00 51.06 515 ALA A CA 1
ATOM 3928 C C . ALA A 1 515 ? 126.910 106.481 152.592 1.00 51.06 515 ALA A C 1
ATOM 3929 O O . ALA A 1 515 ? 127.855 106.133 151.877 1.00 51.06 515 ALA A O 1
ATOM 3931 N N . LEU A 1 516 ? 127.096 107.096 153.759 1.00 50.53 516 LEU A N 1
ATOM 3932 C CA . LEU A 1 516 ? 128.445 107.427 154.207 1.00 50.53 516 LEU A CA 1
ATOM 3933 C C . LEU A 1 516 ? 129.275 106.177 154.462 1.00 50.53 516 LEU A C 1
ATOM 3934 O O . LEU A 1 516 ? 130.417 106.075 154.004 1.00 50.53 516 LEU A O 1
ATOM 3939 N N . ASN A 1 517 ? 128.722 105.213 155.191 1.00 60.07 517 ASN A N 1
ATOM 3940 C CA . ASN A 1 517 ? 129.454 104.000 155.536 1.00 60.07 517 ASN A CA 1
ATOM 3941 C C . ASN A 1 517 ? 128.787 102.773 154.929 1.00 60.07 517 ASN A C 1
ATOM 3942 O O . ASN A 1 517 ? 127.854 102.213 155.526 1.00 60.07 517 ASN A O 1
ATOM 3947 N N . PRO A 1 518 ? 129.223 102.334 153.747 1.00 64.40 518 PRO A N 1
ATOM 3948 C CA . PRO A 1 518 ? 128.598 101.156 153.132 1.00 64.40 518 PRO A CA 1
ATOM 3949 C C . PRO A 1 518 ? 128.669 99.906 153.986 1.00 64.40 518 PRO A C 1
ATOM 3950 O O . PRO A 1 518 ? 127.786 99.046 153.884 1.00 64.40 518 PRO A O 1
ATOM 3954 N N . GLU A 1 519 ? 129.698 99.774 154.825 1.00 69.66 519 GLU A N 1
ATOM 3955 C CA . GLU A 1 519 ? 129.902 98.530 155.562 1.00 69.66 519 GLU A CA 1
ATOM 3956 C C . GLU A 1 519 ? 128.742 98.239 156.505 1.00 69.66 519 GLU A C 1
ATOM 3957 O O . GLU A 1 519 ? 128.584 97.107 156.974 1.00 69.66 519 GLU A O 1
ATOM 3963 N N . CYS A 1 520 ? 127.926 99.250 156.801 1.00 70.68 520 CYS A N 1
ATOM 3964 C CA . CYS A 1 520 ? 126.784 99.047 157.683 1.00 70.68 520 CYS A CA 1
ATOM 3965 C C . CYS A 1 520 ? 125.806 98.031 157.111 1.00 70.68 520 CYS A C 1
ATOM 3966 O O . CYS A 1 520 ? 125.297 97.172 157.839 1.00 70.68 520 CYS A O 1
ATOM 3969 N N . TYR A 1 521 ? 125.520 98.115 155.809 1.00 67.74 521 TYR A N 1
ATOM 3970 C CA . TYR A 1 521 ? 124.495 97.248 155.239 1.00 67.74 521 TYR A CA 1
ATOM 3971 C C . TYR A 1 521 ? 125.092 95.981 154.641 1.00 67.74 521 TYR A C 1
ATOM 3972 O O . TYR A 1 521 ? 124.422 94.944 154.583 1.00 67.74 521 TYR A O 1
ATOM 3981 N N . SER A 1 522 ? 126.340 96.038 154.191 1.00 72.89 522 SER A N 1
ATOM 3982 C CA . SER A 1 522 ? 126.967 94.876 153.572 1.00 72.89 522 SER A CA 1
ATOM 3983 C C . SER A 1 522 ? 127.774 94.072 154.585 1.00 72.89 522 SER A C 1
ATOM 3984 O O . SER A 1 522 ? 128.267 92.988 154.277 1.00 72.89 522 SER A O 1
ATOM 3987 N N . SER A 1 529 ? 128.879 96.961 165.820 1.00 79.38 529 SER A N 1
ATOM 3988 C CA . SER A 1 529 ? 127.839 97.982 165.784 1.00 79.38 529 SER A CA 1
ATOM 3989 C C . SER A 1 529 ? 128.291 99.187 164.969 1.00 79.38 529 SER A C 1
ATOM 3990 O O . SER A 1 529 ? 129.198 99.916 165.367 1.00 79.38 529 SER A O 1
ATOM 3993 N N . ILE A 1 530 ? 127.648 99.387 163.821 1.00 74.43 530 ILE A N 1
ATOM 3994 C CA . ILE A 1 530 ? 128.023 100.447 162.894 1.00 74.43 530 ILE A CA 1
ATOM 3995 C C . ILE A 1 530 ? 126.966 101.545 162.964 1.00 74.43 530 ILE A C 1
ATOM 3996 O O . ILE A 1 530 ? 127.135 102.629 162.395 1.00 74.43 530 ILE A O 1
ATOM 4001 N N . ALA A 1 531 ? 125.886 101.285 163.697 1.00 70.25 531 ALA A N 1
ATOM 4002 C CA . ALA A 1 531 ? 124.754 102.187 163.833 1.00 70.25 531 ALA A CA 1
ATOM 4003 C C . ALA A 1 531 ? 125.170 103.490 164.506 1.00 70.25 531 ALA A C 1
ATOM 4004 O O . ALA A 1 531 ? 126.136 103.513 165.274 1.00 70.25 531 ALA A O 1
ATOM 4006 N N . PRO A 1 532 ? 124.467 104.588 164.237 1.00 68.48 532 PRO A N 1
ATOM 4007 C CA . PRO A 1 532 ? 124.822 105.862 164.863 1.00 68.48 532 PRO A CA 1
ATOM 4008 C C . PRO A 1 532 ? 124.472 105.883 166.340 1.00 68.48 532 PRO A C 1
ATOM 4009 O O . PRO A 1 532 ? 124.006 104.901 166.921 1.00 68.48 532 PRO A O 1
ATOM 4013 N N . THR A 1 533 ? 124.703 107.045 166.946 1.00 69.86 533 THR A N 1
ATOM 4014 C CA . THR A 1 533 ? 124.472 107.207 168.375 1.00 69.86 533 THR A CA 1
ATOM 4015 C C . THR A 1 533 ? 123.029 107.604 168.664 1.00 69.86 533 THR A C 1
ATOM 4016 O O . THR A 1 533 ? 122.322 106.923 169.414 1.00 69.86 533 THR A O 1
ATOM 4020 N N . VAL A 1 534 ? 122.578 108.708 168.072 1.00 68.34 534 VAL A N 1
ATOM 4021 C CA . VAL A 1 534 ? 121.282 109.275 168.418 1.00 68.34 534 VAL A CA 1
ATOM 4022 C C . VAL A 1 534 ? 120.173 108.512 167.705 1.00 68.34 534 VAL A C 1
ATOM 4023 O O . VAL A 1 534 ? 120.356 108.003 166.593 1.00 68.34 534 VAL A O 1
ATOM 4027 N N . ASP A 1 535 ? 119.016 108.414 168.355 1.00 67.80 535 ASP A N 1
ATOM 4028 C CA . ASP A 1 535 ? 117.822 107.904 167.699 1.00 67.80 535 ASP A CA 1
ATOM 4029 C C . ASP A 1 535 ? 117.231 109.001 166.827 1.00 67.80 535 ASP A C 1
ATOM 4030 O O . ASP A 1 535 ? 117.000 110.119 167.293 1.00 67.80 535 ASP A O 1
ATOM 4035 N N . TYR A 1 536 ? 116.975 108.675 165.560 1.00 63.23 536 TYR A N 1
ATOM 4036 C CA . TYR A 1 536 ? 116.518 109.691 164.619 1.00 63.23 536 TYR A CA 1
ATOM 4037 C C . TYR A 1 536 ? 115.111 110.166 164.950 1.00 63.23 536 TYR A C 1
ATOM 4038 O O . TYR A 1 536 ? 114.779 111.339 164.744 1.00 63.23 536 TYR A O 1
ATOM 4047 N N . CYS A 1 537 ? 114.267 109.269 165.457 1.00 68.94 537 CYS A N 1
ATOM 4048 C CA . CYS A 1 537 ? 112.909 109.661 165.811 1.00 68.94 537 CYS A CA 1
ATOM 4049 C C . CYS A 1 537 ? 112.907 110.732 166.892 1.00 68.94 537 CYS A C 1
ATOM 4050 O O . CYS A 1 537 ? 112.081 111.651 166.854 1.00 68.94 537 CYS A O 1
ATOM 4053 N N . GLU A 1 538 ? 113.851 110.628 167.820 1.00 69.21 538 GLU A N 1
ATOM 4054 C CA . GLU A 1 538 ? 113.988 111.598 168.892 1.00 69.21 538 GLU A CA 1
ATOM 4055 C C . GLU A 1 538 ? 114.311 112.945 168.271 1.00 69.21 538 GLU A C 1
ATOM 4056 O O . GLU A 1 538 ? 113.826 113.980 168.718 1.00 69.21 538 GLU A O 1
ATOM 4062 N N . ILE A 1 539 ? 115.150 112.927 167.241 1.00 64.41 539 ILE A N 1
ATOM 4063 C CA . ILE A 1 539 ? 115.520 114.151 166.552 1.00 64.41 539 ILE A CA 1
ATOM 4064 C C . ILE A 1 539 ? 114.297 114.785 165.910 1.00 64.41 539 ILE A C 1
ATOM 4065 O O . ILE A 1 539 ? 114.120 115.998 165.961 1.00 64.41 539 ILE A O 1
ATOM 4070 N N . GLU A 1 540 ? 113.449 113.958 165.309 1.00 63.19 540 GLU A N 1
ATOM 4071 C CA . GLU A 1 540 ? 112.244 114.460 164.665 1.00 63.19 540 GLU A CA 1
ATOM 4072 C C . GLU A 1 540 ? 111.317 115.110 165.675 1.00 63.19 540 GLU A C 1
ATOM 4073 O O . GLU A 1 540 ? 110.740 116.159 165.409 1.00 63.19 540 GLU A O 1
ATOM 4079 N N . THR A 1 541 ? 111.182 114.490 166.840 1.00 66.31 541 THR A N 1
ATOM 4080 C CA . THR A 1 541 ? 110.326 115.044 167.873 1.00 66.31 541 THR A CA 1
ATOM 4081 C C . THR A 1 541 ? 110.871 116.398 168.310 1.00 66.31 541 THR A C 1
ATOM 4082 O O . THR A 1 541 ? 110.110 117.332 168.546 1.00 66.31 541 THR A O 1
ATOM 4086 N N . LYS A 1 542 ? 112.192 116.505 168.419 1.00 67.43 542 LYS A N 1
ATOM 4087 C CA . LYS A 1 542 ? 112.798 117.774 168.804 1.00 67.43 542 LYS A CA 1
ATOM 4088 C C . LYS A 1 542 ? 112.556 118.852 167.759 1.00 67.43 542 LYS A C 1
ATOM 4089 O O . LYS A 1 542 ? 112.173 119.980 168.095 1.00 67.43 542 LYS A O 1
ATOM 4095 N N . LEU A 1 543 ? 112.761 118.518 166.488 1.00 65.47 543 LEU A N 1
ATOM 4096 C CA . LEU A 1 543 ? 112.694 119.512 165.429 1.00 65.47 543 LEU A CA 1
ATOM 4097 C C . LEU A 1 543 ? 111.273 119.922 165.088 1.00 65.47 543 LEU A C 1
ATOM 4098 O O . LEU A 1 543 ? 111.069 121.041 164.610 1.00 65.47 543 LEU A O 1
ATOM 4103 N N . LEU A 1 544 ? 110.290 119.048 165.311 1.00 68.66 544 LEU A N 1
ATOM 4104 C CA . LEU A 1 544 ? 108.911 119.437 165.046 1.00 68.66 544 LEU A CA 1
ATOM 4105 C C . LEU A 1 544 ? 108.480 120.606 165.916 1.00 68.66 544 LEU A C 1
ATOM 4106 O O . LEU A 1 544 ? 107.863 121.552 165.416 1.00 68.66 544 LEU A O 1
ATOM 4111 N N . GLN A 1 545 ? 108.792 120.569 167.210 1.00 70.95 545 GLN A N 1
ATOM 4112 C CA . GLN A 1 545 ? 108.430 121.693 168.062 1.00 70.95 545 GLN A CA 1
ATOM 4113 C C . GLN A 1 545 ? 109.376 122.872 167.865 1.00 70.95 545 GLN A C 1
ATOM 4114 O O . GLN A 1 545 ? 108.941 124.028 167.902 1.00 70.95 545 GLN A O 1
ATOM 4120 N N . LYS A 1 546 ? 110.666 122.606 167.646 1.00 67.46 546 LYS A N 1
ATOM 4121 C CA . LYS A 1 546 ? 111.622 123.702 167.530 1.00 67.46 546 LYS A CA 1
ATOM 4122 C C . LYS A 1 546 ? 111.402 124.506 166.258 1.00 67.46 546 LYS A C 1
ATOM 4123 O O . LYS A 1 546 ? 111.470 125.740 166.278 1.00 67.46 546 LYS A O 1
ATOM 4129 N N . LEU A 1 547 ? 111.133 123.832 165.142 1.00 67.05 547 LEU A N 1
ATOM 4130 C CA . LEU A 1 547 ? 111.063 124.489 163.846 1.00 67.05 547 LEU A CA 1
ATOM 4131 C C . LEU A 1 547 ? 109.651 124.613 163.298 1.00 67.05 547 LEU A C 1
ATOM 4132 O O . LEU A 1 547 ? 109.466 125.267 162.266 1.00 67.05 547 LEU A O 1
ATOM 4137 N N . SER A 1 548 ? 108.660 124.012 163.954 1.00 70.27 548 SER A N 1
ATOM 4138 C CA . SER A 1 548 ? 107.267 124.059 163.512 1.00 70.27 548 SER A CA 1
ATOM 4139 C C . SER A 1 548 ? 107.120 123.491 162.100 1.00 70.27 548 SER A C 1
ATOM 4140 O O . SER A 1 548 ? 106.545 124.108 161.202 1.00 70.27 548 SER A O 1
ATOM 4143 N N . TRP A 1 549 ? 107.660 122.287 161.917 1.00 64.50 549 TRP A N 1
ATOM 4144 C CA . TRP A 1 549 ? 107.525 121.589 160.647 1.00 64.50 549 TRP A CA 1
ATOM 4145 C C . TRP A 1 549 ? 106.141 120.995 160.443 1.00 64.50 549 TRP A C 1
ATOM 4146 O O . TRP A 1 549 ? 105.787 120.667 159.306 1.00 64.50 549 TRP A O 1
ATOM 4157 N N . GLU A 1 550 ? 105.354 120.848 161.508 1.00 75.32 550 GLU A N 1
ATOM 4158 C CA . GLU A 1 550 ? 104.006 120.310 161.381 1.00 75.32 550 GLU A CA 1
ATOM 4159 C C . GLU A 1 550 ? 103.037 121.298 160.750 1.00 75.32 550 GLU A C 1
ATOM 4160 O O . GLU A 1 550 ? 101.896 120.921 160.464 1.00 75.32 550 GLU A O 1
ATOM 4166 N N . SER A 1 551 ? 103.455 122.547 160.538 1.00 76.94 551 SER A N 1
ATOM 4167 C CA . SER A 1 551 ? 102.566 123.528 159.928 1.00 76.94 551 SER A CA 1
ATOM 4168 C C . SER A 1 551 ? 102.227 123.150 158.494 1.00 76.94 551 SER A C 1
ATOM 4169 O O . SER A 1 551 ? 101.114 123.409 158.022 1.00 76.94 551 SER A O 1
ATOM 4172 N N . THR A 1 552 ? 103.171 122.541 157.783 1.00 76.56 552 THR A N 1
ATOM 4173 C CA . THR A 1 552 ? 102.993 122.174 156.386 1.00 76.56 552 THR A CA 1
ATOM 4174 C C . THR A 1 552 ? 102.766 120.674 156.276 1.00 76.56 552 THR A C 1
ATOM 4175 O O . THR A 1 552 ? 103.565 119.883 156.789 1.00 76.56 552 THR A O 1
ATOM 4179 N N . GLU A 1 553 ? 101.677 120.288 155.609 1.00 76.76 553 GLU A N 1
ATOM 4180 C CA . GLU A 1 553 ? 101.419 118.871 155.375 1.00 76.76 553 GLU A CA 1
ATOM 4181 C C . GLU A 1 553 ? 102.420 118.283 154.389 1.00 76.76 553 GLU A C 1
ATOM 4182 O O . GLU A 1 553 ? 102.909 117.166 154.581 1.00 76.76 553 GLU A O 1
ATOM 4188 N N . LEU A 1 554 ? 102.733 119.017 153.325 1.00 66.90 554 LEU A N 1
ATOM 4189 C CA . LEU A 1 554 ? 103.646 118.558 152.288 1.00 66.90 554 LEU A CA 1
ATOM 4190 C C . LEU A 1 554 ? 104.859 119.474 152.242 1.00 66.90 554 LEU A C 1
ATOM 4191 O O . LEU A 1 554 ? 104.733 120.689 152.426 1.00 66.90 554 LEU A O 1
ATOM 4196 N N . THR A 1 555 ? 106.027 118.889 151.990 1.00 62.01 555 THR A N 1
ATOM 4197 C CA . THR A 1 555 ? 107.284 119.623 151.959 1.00 62.01 555 THR A CA 1
ATOM 4198 C C . THR A 1 555 ? 107.721 119.822 150.515 1.00 62.01 555 THR A C 1
ATOM 4199 O O . THR A 1 555 ? 107.922 118.848 149.784 1.00 62.01 555 THR A O 1
ATOM 4203 N N . LYS A 1 556 ? 107.874 121.080 150.114 1.00 53.58 556 LYS A N 1
ATOM 4204 C CA . LYS A 1 556 ? 108.377 121.389 148.787 1.00 53.58 556 LYS A CA 1
ATOM 4205 C C . LYS A 1 556 ? 109.859 121.049 148.686 1.00 53.58 556 LYS A C 1
ATOM 4206 O O . LYS A 1 556 ? 110.578 121.001 149.686 1.00 53.58 556 LYS A O 1
ATOM 4212 N N . VAL A 1 557 ? 110.311 120.803 147.455 1.00 47.66 557 VAL A N 1
ATOM 4213 C CA . VAL A 1 557 ? 111.627 120.206 147.238 1.00 47.66 557 VAL A CA 1
ATOM 4214 C C . VAL A 1 557 ? 112.736 121.173 147.625 1.00 47.66 557 VAL A C 1
ATOM 4215 O O . VAL A 1 557 ? 113.829 120.758 148.023 1.00 47.66 557 VAL A O 1
ATOM 4219 N N . SER A 1 558 ? 112.476 122.475 147.527 1.00 49.07 558 SER A N 1
ATOM 4220 C CA . SER A 1 558 ? 113.505 123.446 147.872 1.00 49.07 558 SER A CA 1
ATOM 4221 C C . SER A 1 558 ? 113.864 123.407 149.349 1.00 49.07 558 SER A C 1
ATOM 4222 O O . SER A 1 558 ? 114.871 124.000 149.746 1.00 49.07 558 SER A O 1
ATOM 4225 N N . GLN A 1 559 ? 113.063 122.734 150.171 1.00 47.94 559 GLN A N 1
ATOM 4226 C CA . GLN A 1 559 ? 113.317 122.632 151.599 1.00 47.94 559 GLN A CA 1
ATOM 4227 C C . GLN A 1 559 ? 114.095 121.385 151.989 1.00 47.94 559 GLN A C 1
ATOM 4228 O O . GLN A 1 559 ? 114.432 121.237 153.165 1.00 47.94 559 GLN A O 1
ATOM 4234 N N . VAL A 1 560 ? 114.376 120.486 151.047 1.00 43.31 560 VAL A N 1
ATOM 4235 C CA . VAL A 1 560 ? 115.009 119.213 151.406 1.00 43.31 560 VAL A CA 1
ATOM 4236 C C . VAL A 1 560 ? 116.396 119.395 152.000 1.00 43.31 560 VAL A C 1
ATOM 4237 O O . VAL A 1 560 ? 116.669 118.818 153.064 1.00 43.31 560 VAL A O 1
ATOM 4241 N N . PRO A 1 561 ? 117.325 120.141 151.389 1.00 43.88 561 PRO A N 1
ATOM 4242 C CA . PRO A 1 561 ? 118.661 120.241 151.992 1.00 43.88 561 PRO A CA 1
ATOM 4243 C C . PRO A 1 561 ? 118.654 120.891 153.357 1.00 43.88 561 PRO A C 1
ATOM 4244 O O . PRO A 1 561 ? 119.468 120.523 154.211 1.00 43.88 561 PRO A O 1
ATOM 4248 N N . PHE A 1 562 ? 117.757 121.847 153.596 1.00 45.62 562 PHE A N 1
ATOM 4249 C CA . PHE A 1 562 ? 117.701 122.462 154.915 1.00 45.62 562 PHE A CA 1
ATOM 4250 C C . PHE A 1 562 ? 117.295 121.454 155.973 1.00 45.62 562 PHE A C 1
ATOM 4251 O O . PHE A 1 562 ? 117.833 121.460 157.082 1.00 45.62 562 PHE A O 1
ATOM 4259 N N . GLN A 1 563 ? 116.333 120.590 155.658 1.00 48.82 563 GLN A N 1
ATOM 4260 C CA . GLN A 1 563 ? 115.922 119.582 156.624 1.00 48.82 563 GLN A CA 1
ATOM 4261 C C . GLN A 1 563 ? 117.044 118.601 156.925 1.00 48.82 563 GLN A C 1
ATOM 4262 O O . GLN A 1 563 ? 117.289 118.287 158.095 1.00 48.82 563 GLN A O 1
ATOM 4268 N N . MET A 1 564 ? 117.746 118.121 155.897 1.00 45.83 564 MET A N 1
ATOM 4269 C CA . MET A 1 564 ? 118.877 117.239 156.158 1.00 45.83 564 MET A CA 1
ATOM 4270 C C . MET A 1 564 ? 119.992 117.966 156.890 1.00 45.83 564 MET A C 1
ATOM 4271 O O . MET A 1 564 ? 120.799 117.329 157.573 1.00 45.83 564 MET A O 1
ATOM 4276 N N . PHE A 1 565 ? 120.063 119.287 156.750 1.00 46.31 565 PHE A N 1
ATOM 4277 C CA . PHE A 1 565 ? 121.044 120.070 157.490 1.00 46.31 565 PHE A CA 1
ATOM 4278 C C . PHE A 1 565 ? 120.644 120.227 158.949 1.00 46.31 565 PHE A C 1
ATOM 4279 O O . PHE A 1 565 ? 121.490 120.127 159.844 1.00 46.31 565 PHE A O 1
ATOM 4287 N N . ALA A 1 566 ? 119.360 120.470 159.207 1.00 49.29 566 ALA A N 1
ATOM 4288 C CA . ALA A 1 566 ? 118.891 120.606 160.579 1.00 49.29 566 ALA A CA 1
ATOM 4289 C C . ALA A 1 566 ? 119.083 119.320 161.359 1.00 49.29 566 ALA A C 1
ATOM 4290 O O . ALA A 1 566 ? 119.425 119.365 162.544 1.00 49.29 566 ALA A O 1
ATOM 4292 N N . TYR A 1 567 ? 118.868 118.172 160.723 1.00 54.00 567 TYR A N 1
ATOM 4293 C CA . TYR A 1 567 ? 119.108 116.910 161.410 1.00 54.00 567 TYR A CA 1
ATOM 4294 C C . TYR A 1 567 ? 120.560 116.793 161.846 1.00 54.00 567 TYR A C 1
ATOM 4295 O O . TYR A 1 567 ? 120.847 116.384 162.978 1.00 54.00 567 TYR A O 1
ATOM 4304 N N . ARG A 1 568 ? 121.490 117.146 160.959 1.00 52.60 568 ARG A N 1
ATOM 4305 C CA . ARG A 1 568 ? 122.905 117.050 161.291 1.00 52.60 568 ARG A CA 1
ATOM 4306 C C . ARG A 1 568 ? 123.276 117.996 162.421 1.00 52.60 568 ARG A C 1
ATOM 4307 O O . ARG A 1 568 ? 124.127 117.663 163.252 1.00 52.60 568 ARG A O 1
ATOM 4315 N N . VAL A 1 569 ? 122.654 119.172 162.468 1.00 52.38 569 VAL A N 1
ATOM 4316 C CA . VAL A 1 569 ? 122.917 120.096 163.564 1.00 52.38 569 VAL A CA 1
ATOM 4317 C C . VAL A 1 569 ? 122.516 119.473 164.893 1.00 52.38 569 VAL A C 1
ATOM 4318 O O . VAL A 1 569 ? 123.248 119.569 165.885 1.00 52.38 569 VAL A O 1
ATOM 4322 N N . VAL A 1 570 ? 121.357 118.815 164.936 1.00 56.37 570 VAL A N 1
ATOM 4323 C CA . VAL A 1 570 ? 120.902 118.221 166.186 1.00 56.37 570 VAL A CA 1
ATOM 4324 C C . VAL A 1 570 ? 121.803 117.071 166.613 1.00 56.37 570 VAL A C 1
ATOM 4325 O O . VAL A 1 570 ? 122.057 116.895 167.809 1.00 56.37 570 VAL A O 1
ATOM 4329 N N . GLU A 1 571 ? 122.297 116.266 165.671 1.00 58.29 571 GLU A N 1
ATOM 4330 C CA . GLU A 1 571 ? 123.272 115.248 166.057 1.00 58.29 571 GLU A CA 1
ATOM 4331 C C . GLU A 1 571 ? 124.524 115.878 166.645 1.00 58.29 571 GLU A C 1
ATOM 4332 O O . GLU A 1 571 ? 125.006 115.454 167.702 1.00 58.29 571 GLU A O 1
ATOM 4338 N N . ARG A 1 572 ? 125.071 116.887 165.968 1.00 59.36 572 ARG A N 1
ATOM 4339 C CA . ARG A 1 572 ? 126.312 117.490 166.436 1.00 59.36 572 ARG A CA 1
ATOM 4340 C C . ARG A 1 572 ? 126.151 118.090 167.823 1.00 59.36 572 ARG A C 1
ATOM 4341 O O . ARG A 1 572 ? 127.052 117.968 168.659 1.00 59.36 572 ARG A O 1
ATOM 4349 N N . ALA A 1 573 ? 125.015 118.735 168.090 1.00 64.98 573 ALA A N 1
ATOM 4350 C CA . ALA A 1 573 ? 124.755 119.248 169.427 1.00 64.98 573 ALA A CA 1
ATOM 4351 C C . ALA A 1 573 ? 124.619 118.135 170.456 1.00 64.98 573 ALA A C 1
ATOM 4352 O O . ALA A 1 573 ? 124.777 118.393 171.653 1.00 64.98 573 ALA A O 1
ATOM 4354 N N . LYS A 1 574 ? 124.336 116.907 170.023 1.00 67.27 574 LYS A N 1
ATOM 4355 C CA . LYS A 1 574 ? 124.124 115.788 170.927 1.00 67.27 574 LYS A CA 1
ATOM 4356 C C . LYS A 1 574 ? 125.290 114.807 170.934 1.00 67.27 574 LYS A C 1
ATOM 4357 O O . LYS A 1 574 ? 125.102 113.636 171.277 1.00 67.27 574 LYS A O 1
ATOM 4363 N N . THR A 1 575 ? 126.487 115.253 170.549 1.00 72.69 575 THR A N 1
ATOM 4364 C CA . THR A 1 575 ? 127.656 114.391 170.680 1.00 72.69 575 THR A CA 1
ATOM 4365 C C . THR A 1 575 ? 128.015 114.179 172.143 1.00 72.69 575 THR A C 1
ATOM 4366 O O . THR A 1 575 ? 128.408 113.075 172.538 1.00 72.69 575 THR A O 1
ATOM 4370 N N . CYS A 1 576 ? 127.888 115.223 172.958 1.00 77.05 576 CYS A N 1
ATOM 4371 C CA . CYS A 1 576 ? 128.199 115.169 174.386 1.00 77.05 576 CYS A CA 1
ATOM 4372 C C . CYS A 1 576 ? 129.614 114.658 174.647 1.00 77.05 576 CYS A C 1
ATOM 4373 O O . CYS A 1 576 ? 130.061 114.596 175.792 1.00 77.05 576 CYS A O 1
ATOM 4376 N N . MET B 1 1 ? 123.560 110.392 116.001 1.00 51.88 1 MET D N 1
ATOM 4377 C CA . MET B 1 1 ? 123.421 110.079 117.418 1.00 51.88 1 MET D CA 1
ATOM 4378 C C . MET B 1 1 ? 123.950 108.685 117.705 1.00 51.88 1 MET D C 1
ATOM 4379 O O . MET B 1 1 ? 124.233 107.925 116.782 1.00 51.88 1 MET D O 1
ATOM 4384 N N . ASP B 1 2 ? 124.110 108.383 118.996 1.00 51.42 2 ASP D N 1
ATOM 4385 C CA . ASP B 1 2 ? 124.608 107.112 119.513 1.00 51.42 2 ASP D CA 1
ATOM 4386 C C . ASP B 1 2 ? 126.099 106.937 119.276 1.00 51.42 2 ASP D C 1
ATOM 4387 O O . ASP B 1 2 ? 126.703 105.989 119.783 1.00 51.42 2 ASP D O 1
ATOM 4392 N N . GLN B 1 3 ? 126.705 107.844 118.519 1.00 46.62 3 GLN D N 1
ATOM 4393 C CA . GLN B 1 3 ? 128.150 107.943 118.411 1.00 46.62 3 GLN D CA 1
ATOM 4394 C C . GLN B 1 3 ? 128.512 109.344 118.860 1.00 46.62 3 GLN D C 1
ATOM 4395 O O . GLN B 1 3 ? 129.517 109.558 119.539 1.00 46.62 3 GLN D O 1
ATOM 4401 N N . PHE B 1 4 ? 127.671 110.302 118.470 1.00 41.44 4 PHE D N 1
ATOM 4402 C CA . PHE B 1 4 ? 127.841 111.685 118.892 1.00 41.44 4 PHE D CA 1
ATOM 4403 C C . PHE B 1 4 ? 127.715 111.821 120.400 1.00 41.44 4 PHE D C 1
ATOM 4404 O O . PHE B 1 4 ? 128.503 112.530 121.039 1.00 41.44 4 PHE D O 1
ATOM 4412 N N . ARG B 1 5 ? 126.731 111.146 120.987 1.00 42.74 5 ARG D N 1
ATOM 4413 C CA . ARG B 1 5 ? 126.579 111.182 122.433 1.00 42.74 5 ARG D CA 1
ATOM 4414 C C . ARG B 1 5 ? 127.762 110.531 123.137 1.00 42.74 5 ARG D C 1
ATOM 4415 O O . ARG B 1 5 ? 128.180 110.993 124.203 1.00 42.74 5 ARG D O 1
ATOM 4423 N N . GLU B 1 6 ? 128.324 109.473 122.557 1.00 41.99 6 GLU D N 1
ATOM 4424 C CA . GLU B 1 6 ? 129.499 108.852 123.156 1.00 41.99 6 GLU D CA 1
ATOM 4425 C C . GLU B 1 6 ? 130.692 109.795 123.124 1.00 41.99 6 GLU D C 1
ATOM 4426 O O . GLU B 1 6 ? 131.477 109.846 124.077 1.00 41.99 6 GLU D O 1
ATOM 4432 N N . ILE B 1 7 ? 130.851 110.544 122.034 1.00 39.43 7 ILE D N 1
ATOM 4433 C CA . ILE B 1 7 ? 131.888 111.567 121.983 1.00 39.43 7 ILE D CA 1
ATOM 4434 C C . ILE B 1 7 ? 131.657 112.605 123.064 1.00 39.43 7 ILE D C 1
ATOM 4435 O O . ILE B 1 7 ? 132.595 113.028 123.749 1.00 39.43 7 ILE D O 1
ATOM 4440 N N . GLY B 1 8 ? 130.411 113.041 123.227 1.00 39.42 8 GLY D N 1
ATOM 4441 C CA . GLY B 1 8 ? 130.118 114.006 124.271 1.00 39.42 8 GLY D CA 1
ATOM 4442 C C . GLY B 1 8 ? 130.495 113.491 125.643 1.00 39.42 8 GLY D C 1
ATOM 4443 O O . GLY B 1 8 ? 131.056 114.221 126.464 1.00 39.42 8 GLY D O 1
ATOM 4444 N N . GLU B 1 9 ? 130.219 112.214 125.904 1.00 41.45 9 GLU D N 1
ATOM 4445 C CA . GLU B 1 9 ? 130.483 111.688 127.236 1.00 41.45 9 GLU D CA 1
ATOM 4446 C C . GLU B 1 9 ? 131.975 111.478 127.465 1.00 41.45 9 GLU D C 1
ATOM 4447 O O . GLU B 1 9 ? 132.473 111.699 128.571 1.00 41.45 9 GLU D O 1
ATOM 4453 N N . VAL B 1 10 ? 132.714 111.077 126.433 1.00 37.23 10 VAL D N 1
ATOM 4454 C CA . VAL B 1 10 ? 134.157 110.945 126.596 1.00 37.23 10 VAL D CA 1
ATOM 4455 C C . VAL B 1 10 ? 134.789 112.312 126.817 1.00 37.23 10 VAL D C 1
ATOM 4456 O O . VAL B 1 10 ? 135.723 112.468 127.614 1.00 37.23 10 VAL D O 1
ATOM 4460 N N . LEU B 1 11 ? 134.273 113.331 126.132 1.00 35.87 11 LEU D N 1
ATOM 4461 C CA . LEU B 1 11 ? 134.755 114.687 126.349 1.00 35.87 11 LEU D CA 1
ATOM 4462 C C . LEU B 1 11 ? 134.442 115.163 127.761 1.00 35.87 11 LEU D C 1
ATOM 4463 O O . LEU B 1 11 ? 135.265 115.831 128.397 1.00 35.87 11 LEU D O 1
ATOM 4468 N N . GLY B 1 12 ? 133.259 114.827 128.271 1.00 38.95 12 GLY D N 1
ATOM 4469 C CA . GLY B 1 12 ? 132.952 115.142 129.655 1.00 38.95 12 GLY D CA 1
ATOM 4470 C C . GLY B 1 12 ? 133.873 114.432 130.628 1.00 38.95 12 GLY D C 1
ATOM 4471 O O . GLY B 1 12 ? 134.251 114.989 131.661 1.00 38.95 12 GLY D O 1
ATOM 4472 N N . SER B 1 13 ? 134.240 113.192 130.316 1.00 37.95 13 SER D N 1
ATOM 4473 C CA . SER B 1 13 ? 135.197 112.471 131.147 1.00 37.95 13 SER D CA 1
ATOM 4474 C C . SER B 1 13 ? 136.538 113.187 131.175 1.00 37.95 13 SER D C 1
ATOM 4475 O O . SER B 1 13 ? 137.170 113.311 132.230 1.00 37.95 13 SER D O 1
ATOM 4478 N N . ILE B 1 14 ? 136.991 113.665 130.016 1.00 38.31 14 ILE D N 1
ATOM 4479 C CA . ILE B 1 14 ? 138.250 114.407 129.973 1.00 38.31 14 ILE D CA 1
ATOM 4480 C C . ILE B 1 14 ? 138.147 115.684 130.794 1.00 38.31 14 ILE D C 1
ATOM 4481 O O . ILE B 1 14 ? 139.095 116.069 131.483 1.00 38.31 14 ILE D O 1
ATOM 4486 N N . ARG B 1 15 ? 137.008 116.372 130.723 1.00 38.08 15 ARG D N 1
ATOM 4487 C CA . ARG B 1 15 ? 136.844 117.581 131.524 1.00 38.08 15 ARG D CA 1
ATOM 4488 C C . ARG B 1 15 ? 136.889 117.269 133.015 1.00 38.08 15 ARG D C 1
ATOM 4489 O O . ARG B 1 15 ? 137.505 118.004 133.800 1.00 38.08 15 ARG D O 1
ATOM 4497 N N . ALA B 1 16 ? 136.246 116.175 133.423 1.00 40.76 16 ALA D N 1
ATOM 4498 C CA . ALA B 1 16 ? 136.294 115.769 134.824 1.00 40.76 16 ALA D CA 1
ATOM 4499 C C . ALA B 1 16 ? 137.718 115.475 135.258 1.00 40.76 16 ALA D C 1
ATOM 4500 O O . ALA B 1 16 ? 138.133 115.857 136.356 1.00 40.76 16 ALA D O 1
ATOM 4502 N N . LEU B 1 17 ? 138.479 114.786 134.411 1.00 42.00 17 LEU D N 1
ATOM 4503 C CA . LEU B 1 17 ? 139.879 114.525 134.719 1.00 42.00 17 LEU D CA 1
ATOM 4504 C C . LEU B 1 17 ? 140.662 115.822 134.845 1.00 42.00 17 LEU D C 1
ATOM 4505 O O . LEU B 1 17 ? 141.477 115.979 135.757 1.00 42.00 17 LEU D O 1
ATOM 4510 N N . MET B 1 18 ? 140.424 116.761 133.936 1.00 44.56 18 MET D N 1
ATOM 4511 C CA . MET B 1 18 ? 141.183 117.999 133.892 1.00 44.56 18 MET D CA 1
ATOM 4512 C C . MET B 1 18 ? 140.757 118.982 134.968 1.00 44.56 18 MET D C 1
ATOM 4513 O O . MET B 1 18 ? 141.374 120.044 135.086 1.00 44.56 18 MET D O 1
ATOM 4518 N N . VAL B 1 19 ? 139.697 118.680 135.719 1.00 43.54 19 VAL D N 1
ATOM 4519 C CA . VAL B 1 19 ? 139.381 119.488 136.897 1.00 43.54 19 VAL D CA 1
ATOM 4520 C C . VAL B 1 19 ? 140.601 119.612 137.798 1.00 43.54 19 VAL D C 1
ATOM 4521 O O . VAL B 1 19 ? 140.954 120.707 138.250 1.00 43.54 19 VAL D O 1
ATOM 4525 N N . PHE B 1 20 ? 141.262 118.492 138.075 1.00 47.70 20 PHE D N 1
ATOM 4526 C CA . PHE B 1 20 ? 142.505 118.496 138.844 1.00 47.70 20 PHE D CA 1
ATOM 4527 C C . PHE B 1 20 ? 143.682 118.828 137.929 1.00 47.70 20 PHE D C 1
ATOM 4528 O O . PHE B 1 20 ? 144.613 118.051 137.738 1.00 47.70 20 PHE D O 1
ATOM 4536 N N . LYS B 1 21 ? 143.610 120.030 137.361 1.00 49.49 21 LYS D N 1
ATOM 4537 C CA . LYS B 1 21 ? 144.565 120.438 136.340 1.00 49.49 21 LYS D CA 1
ATOM 4538 C C . LYS B 1 21 ? 145.945 120.674 136.931 1.00 49.49 21 LYS D C 1
ATOM 4539 O O . LYS B 1 21 ? 146.955 120.312 136.320 1.00 49.49 21 LYS D O 1
ATOM 4545 N N . ASP B 1 22 ? 146.011 121.274 138.117 1.00 53.34 22 ASP D N 1
ATOM 4546 C CA . ASP B 1 22 ? 147.301 121.651 138.680 1.00 53.34 22 ASP D CA 1
ATOM 4547 C C . ASP B 1 22 ? 148.114 120.437 139.102 1.00 53.34 22 ASP D C 1
ATOM 4548 O O . ASP B 1 22 ? 149.321 120.552 139.330 1.00 53.34 22 ASP D O 1
ATOM 4553 N N . SER B 1 23 ? 147.482 119.269 139.211 1.00 51.82 23 SER D N 1
ATOM 4554 C CA . SER B 1 23 ? 148.231 118.073 139.577 1.00 51.82 23 SER D CA 1
ATOM 4555 C C . SER B 1 23 ? 149.120 117.606 138.434 1.00 51.82 23 SER D C 1
ATOM 4556 O O . SER B 1 23 ? 150.031 116.798 138.639 1.00 51.82 23 SER D O 1
ATOM 4559 N N . ILE B 1 24 ? 148.863 118.089 137.218 1.00 51.37 24 ILE D N 1
ATOM 4560 C CA . ILE B 1 24 ? 149.762 117.798 136.111 1.00 51.37 24 ILE D CA 1
ATOM 4561 C C . ILE B 1 24 ? 150.978 118.698 136.217 1.00 51.37 24 ILE D C 1
ATOM 4562 O O . ILE B 1 24 ? 150.858 119.926 136.310 1.00 51.37 24 ILE D O 1
ATOM 4567 N N . GLN B 1 25 ? 152.161 118.094 136.199 1.00 57.63 25 GLN D N 1
ATOM 4568 C CA . GLN B 1 25 ? 153.397 118.833 136.408 1.00 57.63 25 GLN D CA 1
ATOM 4569 C C . GLN B 1 25 ? 154.079 119.230 135.106 1.00 57.63 25 GLN D C 1
ATOM 4570 O O . GLN B 1 25 ? 154.835 120.205 135.076 1.00 57.63 25 GLN D O 1
ATOM 4576 N N . ILE B 1 26 ? 153.832 118.491 134.026 1.00 53.64 26 ILE D N 1
ATOM 4577 C CA . ILE B 1 26 ? 154.585 118.683 132.792 1.00 53.64 26 ILE D CA 1
ATOM 4578 C C . ILE B 1 26 ? 153.713 119.009 131.586 1.00 53.64 26 ILE D C 1
ATOM 4579 O O . ILE B 1 26 ? 154.169 119.733 130.688 1.00 53.64 26 ILE D O 1
ATOM 4584 N N . ASN B 1 27 ? 152.473 118.531 131.544 1.00 49.83 27 ASN D N 1
ATOM 4585 C CA . ASN B 1 27 ? 151.639 118.673 130.359 1.00 49.83 27 ASN D CA 1
ATOM 4586 C C . ASN B 1 27 ? 150.423 119.556 130.596 1.00 49.83 27 ASN D C 1
ATOM 4587 O O . ASN B 1 27 ? 149.399 119.369 129.934 1.00 49.83 27 ASN D O 1
ATOM 4592 N N . GLN B 1 28 ? 150.493 120.501 131.530 1.00 49.83 28 GLN D N 1
ATOM 4593 C CA . GLN B 1 28 ? 149.314 121.311 131.810 1.00 49.83 28 GLN D CA 1
ATOM 4594 C C . GLN B 1 28 ? 148.889 122.099 130.580 1.00 49.83 28 GLN D C 1
ATOM 4595 O O . GLN B 1 28 ? 147.701 122.157 130.247 1.00 49.83 28 GLN D O 1
ATOM 4601 N N . ARG B 1 29 ? 149.853 122.688 129.875 1.00 48.22 29 ARG D N 1
ATOM 4602 C CA . ARG B 1 29 ? 149.527 123.456 128.681 1.00 48.22 29 ARG D CA 1
ATOM 4603 C C . ARG B 1 29 ? 149.058 122.554 127.547 1.00 48.22 29 ARG D C 1
ATOM 4604 O O . ARG B 1 29 ? 148.095 122.882 126.848 1.00 48.22 29 ARG D O 1
ATOM 4612 N N . GLN B 1 30 ? 149.718 121.414 127.348 1.00 47.27 30 GLN D N 1
ATOM 4613 C CA . GLN B 1 30 ? 149.307 120.513 126.280 1.00 47.27 30 GLN D CA 1
ATOM 4614 C C . GLN B 1 30 ? 147.957 119.876 126.572 1.00 47.27 30 GLN D C 1
ATOM 4615 O O . GLN B 1 30 ? 147.131 119.721 125.667 1.00 47.27 30 GLN D O 1
ATOM 4621 N N . CYS B 1 31 ? 147.711 119.488 127.823 1.00 44.44 31 CYS D N 1
ATOM 4622 C CA . CYS B 1 31 ? 146.401 118.946 128.164 1.00 44.44 31 CYS D CA 1
ATOM 4623 C C . CYS B 1 31 ? 145.315 120.002 128.011 1.00 44.44 31 CYS D C 1
ATOM 4624 O O . CYS B 1 31 ? 144.215 119.708 127.526 1.00 44.44 31 CYS D O 1
ATOM 4627 N N . SER B 1 32 ? 145.602 121.238 128.415 1.00 43.01 32 SER D N 1
ATOM 4628 C CA . SER B 1 32 ? 144.644 122.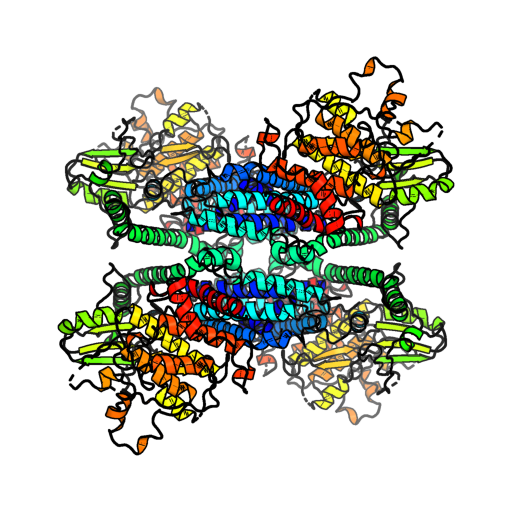311 128.188 1.00 43.01 32 SER D CA 1
ATOM 4629 C C . SER B 1 32 ? 144.378 122.530 126.709 1.00 43.01 32 SER D C 1
ATOM 4630 O O . SER B 1 32 ? 143.233 122.776 126.327 1.00 43.01 32 SER D O 1
ATOM 4633 N N . LEU B 1 33 ? 145.408 122.453 125.869 1.00 42.52 33 LEU D N 1
ATOM 4634 C CA . LEU B 1 33 ? 145.198 122.586 124.434 1.00 42.52 33 LEU D CA 1
ATOM 4635 C C . LEU B 1 33 ? 144.357 121.448 123.881 1.00 42.52 33 LEU D C 1
ATOM 4636 O O . LEU B 1 33 ? 143.489 121.676 123.034 1.00 42.52 33 LEU D O 1
ATOM 4641 N N . LEU B 1 34 ? 144.599 120.219 124.333 1.00 40.49 34 LEU D N 1
ATOM 4642 C CA . LEU B 1 34 ? 143.762 119.108 123.898 1.00 40.49 34 LEU D CA 1
ATOM 4643 C C . LEU B 1 34 ? 142.311 119.335 124.277 1.00 40.49 34 LEU D C 1
ATOM 4644 O O . LEU B 1 34 ? 141.411 119.104 123.463 1.00 40.49 34 LEU D O 1
ATOM 4649 N N . LEU B 1 35 ? 142.062 119.772 125.506 1.00 40.99 35 LEU D N 1
ATOM 4650 C CA . LEU B 1 35 ? 140.687 120.033 125.905 1.00 40.99 35 LEU D CA 1
ATOM 4651 C C . LEU B 1 35 ? 140.074 121.149 125.070 1.00 40.99 35 LEU D C 1
ATOM 4652 O O . LEU B 1 35 ? 138.931 121.030 124.611 1.00 40.99 35 LEU D O 1
ATOM 4657 N N . ASP B 1 36 ? 140.817 122.233 124.850 1.00 42.77 36 ASP D N 1
ATOM 4658 C CA . ASP B 1 36 ? 140.290 123.373 124.116 1.00 42.77 36 ASP D CA 1
ATOM 4659 C C . ASP B 1 36 ? 140.058 123.070 122.646 1.00 42.77 36 ASP D C 1
ATOM 4660 O O . ASP B 1 36 ? 139.237 123.740 122.017 1.00 42.77 36 ASP D O 1
ATOM 4665 N N . LEU B 1 37 ? 140.765 122.094 122.084 1.00 40.11 37 LEU D N 1
ATOM 4666 C CA . LEU B 1 37 ? 140.491 121.692 120.712 1.00 40.11 37 LEU D CA 1
ATOM 4667 C C . LEU B 1 37 ? 139.362 120.683 120.617 1.00 40.11 37 LEU D C 1
ATOM 4668 O O . LEU B 1 37 ? 138.537 120.771 119.705 1.00 40.11 37 LEU D O 1
ATOM 4673 N N . PHE B 1 38 ? 139.318 119.704 121.517 1.00 37.29 38 PHE D N 1
ATOM 4674 C CA . PHE B 1 38 ? 138.211 118.764 121.476 1.00 37.29 38 PHE D CA 1
ATOM 4675 C C . PHE B 1 38 ? 136.892 119.472 121.718 1.00 37.29 38 PHE D C 1
ATOM 4676 O O . PHE B 1 38 ? 135.900 119.180 121.044 1.00 37.29 38 PHE D O 1
ATOM 4684 N N . THR B 1 39 ? 136.866 120.426 122.647 1.00 37.93 39 THR D N 1
ATOM 4685 C CA . THR B 1 39 ? 135.647 121.182 122.892 1.00 37.93 39 THR D CA 1
ATOM 4686 C C . THR B 1 39 ? 135.235 121.980 121.666 1.00 37.93 39 THR D C 1
ATOM 4687 O O . THR B 1 39 ? 134.053 122.017 121.319 1.00 37.93 39 THR D O 1
ATOM 4691 N N . ALA B 1 40 ? 136.189 122.620 120.991 1.00 38.22 40 ALA D N 1
ATOM 4692 C CA . ALA B 1 40 ? 135.850 123.403 119.808 1.00 38.22 40 ALA D CA 1
ATOM 4693 C C . ALA B 1 40 ? 135.356 122.525 118.670 1.00 38.22 40 ALA D C 1
ATOM 4694 O O . ALA B 1 40 ? 134.391 122.886 117.984 1.00 38.22 40 ALA D O 1
ATOM 4696 N N . ALA B 1 41 ? 135.998 121.379 118.449 1.00 40.13 41 ALA D N 1
ATOM 4697 C CA . ALA B 1 41 ? 135.525 120.454 117.429 1.00 40.13 41 ALA D CA 1
ATOM 4698 C C . ALA B 1 41 ? 134.125 119.961 117.740 1.00 40.13 41 ALA D C 1
ATOM 4699 O O . ALA B 1 41 ? 133.280 119.885 116.842 1.00 40.13 41 ALA D O 1
ATOM 4701 N N . TYR B 1 42 ? 133.864 119.628 118.998 1.00 39.65 42 TYR D N 1
ATOM 4702 C CA . TYR B 1 42 ? 132.536 119.207 119.408 1.00 39.65 42 TYR D CA 1
ATOM 4703 C C . TYR B 1 42 ? 131.504 120.306 119.209 1.00 39.65 42 TYR D C 1
ATOM 4704 O O . TYR B 1 42 ? 130.399 120.028 118.738 1.00 39.65 42 TYR D O 1
ATOM 4713 N N . GLU B 1 43 ? 131.843 121.548 119.550 1.00 43.53 43 GLU D N 1
ATOM 4714 C CA . GLU B 1 43 ? 130.920 122.658 119.336 1.00 43.53 43 GLU D CA 1
ATOM 4715 C C . GLU B 1 43 ? 130.596 122.832 117.862 1.00 43.53 43 GLU D C 1
ATOM 4716 O O . GLU B 1 43 ? 129.428 122.991 117.494 1.00 43.53 43 GLU D O 1
ATOM 4722 N N . SER B 1 44 ? 131.613 122.813 117.004 1.00 40.80 44 SER D N 1
ATOM 4723 C CA . SER B 1 44 ? 131.359 122.977 115.579 1.00 40.80 44 SER D CA 1
ATOM 4724 C C . SER B 1 44 ? 130.538 121.829 115.015 1.00 40.80 44 SER D C 1
ATOM 4725 O O . SER B 1 44 ? 129.633 122.061 114.207 1.00 40.80 44 SER D O 1
ATOM 4728 N N . ILE B 1 45 ? 130.826 120.596 115.427 1.00 39.81 45 ILE D N 1
ATOM 4729 C CA . ILE B 1 45 ? 130.055 119.458 114.942 1.00 39.81 45 ILE D CA 1
ATOM 4730 C C . ILE B 1 45 ? 128.606 119.559 115.392 1.00 39.81 45 ILE D C 1
ATOM 4731 O O . ILE B 1 45 ? 127.682 119.301 114.613 1.00 39.81 45 ILE D O 1
ATOM 4736 N N . SER B 1 46 ? 128.378 119.934 116.650 1.00 40.74 46 SER D N 1
ATOM 4737 C CA . SER B 1 46 ? 127.012 120.085 117.131 1.00 40.74 46 SER D CA 1
ATOM 4738 C C . SER B 1 46 ? 126.269 121.177 116.379 1.00 40.74 46 SER D C 1
ATOM 4739 O O . SER B 1 46 ? 125.100 120.999 116.024 1.00 40.74 46 SER D O 1
ATOM 4742 N N . VAL B 1 47 ? 126.923 122.311 116.131 1.00 42.61 47 VAL D N 1
ATOM 4743 C CA . VAL B 1 47 ? 126.273 123.389 115.396 1.00 42.61 47 VAL D CA 1
ATOM 4744 C C . VAL B 1 47 ? 125.936 122.943 113.982 1.00 42.61 47 VAL D C 1
ATOM 4745 O O . VAL B 1 47 ? 124.848 123.227 113.468 1.00 42.61 47 VAL D O 1
ATOM 4749 N N . SER B 1 48 ? 126.857 122.238 113.328 1.00 44.11 48 SER D N 1
ATOM 4750 C CA . SER B 1 48 ? 126.605 121.806 111.963 1.00 44.11 48 SER D CA 1
ATOM 4751 C C . SER B 1 48 ? 125.547 120.720 111.880 1.00 44.11 48 SER D C 1
ATOM 4752 O O . SER B 1 48 ? 124.895 120.597 110.842 1.00 44.11 48 SER D O 1
ATOM 4755 N N . MET B 1 49 ? 125.367 119.922 112.932 1.00 44.17 49 MET D N 1
ATOM 4756 C CA . MET B 1 49 ? 124.263 118.968 112.930 1.00 44.17 49 MET D CA 1
ATOM 4757 C C . MET B 1 49 ? 122.934 119.652 113.215 1.00 44.17 49 MET D C 1
ATOM 4758 O O . MET B 1 49 ? 121.908 119.291 112.631 1.00 44.17 49 MET D O 1
ATOM 4763 N N . ARG B 1 50 ? 122.926 120.634 114.114 1.00 49.38 50 ARG D N 1
ATOM 4764 C CA . ARG B 1 50 ? 121.720 121.430 114.313 1.00 49.38 50 ARG D CA 1
ATOM 4765 C C . ARG B 1 50 ? 121.272 122.081 113.015 1.00 49.38 50 ARG D C 1
ATOM 4766 O O . ARG B 1 50 ? 120.099 121.989 112.637 1.00 49.38 50 ARG D O 1
ATOM 4774 N N . SER B 1 51 ? 122.189 122.750 112.323 1.00 48.92 51 SER D N 1
ATOM 4775 C CA . SER B 1 51 ? 121.804 123.497 111.138 1.00 48.92 51 SER D CA 1
ATOM 4776 C C . SER B 1 51 ? 121.404 122.590 109.985 1.00 48.92 51 SER D C 1
ATOM 4777 O O . SER B 1 51 ? 120.488 122.928 109.232 1.00 48.92 51 SER D O 1
ATOM 4780 N N . ASN B 1 52 ? 122.056 121.440 109.835 1.00 50.00 52 ASN D N 1
ATOM 4781 C CA . ASN B 1 52 ? 121.914 120.655 108.617 1.00 50.00 52 ASN D CA 1
ATOM 4782 C C . ASN B 1 52 ? 120.919 119.509 108.754 1.00 50.00 52 ASN D C 1
ATOM 4783 O O . ASN B 1 52 ? 120.108 119.283 107.854 1.00 50.00 52 ASN D O 1
ATOM 4788 N N . LEU B 1 53 ? 120.961 118.785 109.860 1.00 49.16 53 LEU D N 1
ATOM 4789 C CA . LEU B 1 53 ? 120.278 117.507 109.964 1.00 49.16 53 LEU D CA 1
ATOM 4790 C C . LEU B 1 53 ? 118.950 117.637 110.695 1.00 49.16 53 LEU D C 1
ATOM 4791 O O . LEU B 1 53 ? 118.729 118.555 111.486 1.00 49.16 53 LEU D O 1
ATOM 4796 N N . ARG B 1 54 ? 118.058 116.692 110.414 1.00 57.64 54 ARG D N 1
ATOM 4797 C CA . ARG B 1 54 ? 116.746 116.619 111.037 1.00 57.64 54 ARG D CA 1
ATOM 4798 C C . ARG B 1 54 ? 116.707 115.429 111.980 1.00 57.64 54 ARG D C 1
ATOM 4799 O O . ARG B 1 54 ? 117.049 114.312 111.585 1.00 57.64 54 ARG D O 1
ATOM 4807 N N . PHE B 1 55 ? 116.285 115.669 113.218 1.00 53.69 55 PHE D N 1
ATOM 4808 C CA . PHE B 1 55 ? 116.274 114.619 114.223 1.00 53.69 55 PHE D CA 1
ATOM 4809 C C . PHE B 1 55 ? 115.174 113.593 114.005 1.00 53.69 55 PHE D C 1
ATOM 4810 O O . PHE B 1 55 ? 115.317 112.456 114.465 1.00 53.69 55 PHE D O 1
ATOM 4818 N N . LYS B 1 56 ? 114.088 113.962 113.326 1.00 54.93 56 LYS D N 1
ATOM 4819 C CA . LYS B 1 56 ? 113.005 113.014 113.088 1.00 54.93 56 LYS D CA 1
ATOM 4820 C C . LYS B 1 56 ? 113.496 111.801 112.313 1.00 54.93 56 LYS D C 1
ATOM 4821 O O . LYS B 1 56 ? 113.007 110.684 112.514 1.00 54.93 56 LYS D O 1
ATOM 4827 N N . GLU B 1 57 ? 114.469 112.001 111.428 1.00 57.48 57 GLU D N 1
ATOM 4828 C CA . GLU B 1 57 ? 115.038 110.943 110.606 1.00 57.48 57 GLU D CA 1
ATOM 4829 C C . GLU B 1 57 ? 116.319 110.382 111.201 1.00 57.48 57 GLU D C 1
ATOM 4830 O O . GLU B 1 57 ? 117.229 110.003 110.460 1.00 57.48 57 GLU D O 1
ATOM 4836 N N . LYS B 1 58 ? 116.400 110.323 112.530 1.00 57.21 58 LYS D N 1
ATOM 4837 C CA . LYS B 1 58 ? 117.622 109.898 113.201 1.00 57.21 58 LYS D CA 1
ATOM 4838 C C . LYS B 1 58 ? 118.026 108.484 112.817 1.00 57.21 58 LYS D C 1
ATOM 4839 O O . LYS B 1 58 ? 119.204 108.216 112.563 1.00 57.21 58 LYS D O 1
ATOM 4845 N N . ASN B 1 59 ? 117.066 107.567 112.772 1.00 59.93 59 ASN D N 1
ATOM 4846 C CA . ASN B 1 59 ? 117.395 106.152 112.716 1.00 59.93 59 ASN D CA 1
ATOM 4847 C C . ASN B 1 59 ? 117.613 105.629 111.304 1.00 59.93 59 ASN D C 1
ATOM 4848 O O . ASN B 1 59 ? 118.142 104.525 111.148 1.00 59.93 59 ASN D O 1
ATOM 4853 N N . THR B 1 60 ? 117.234 106.383 110.277 1.00 58.86 60 THR D N 1
ATOM 4854 C CA . THR B 1 60 ? 117.287 105.884 108.910 1.00 58.86 60 THR D CA 1
ATOM 4855 C C . THR B 1 60 ? 118.298 106.608 108.038 1.00 58.86 60 THR D C 1
ATOM 4856 O O . THR B 1 60 ? 119.045 105.964 107.298 1.00 58.86 60 THR D O 1
ATOM 4860 N N . LYS B 1 61 ? 118.344 107.935 108.095 1.00 56.14 61 LYS D N 1
ATOM 4861 C CA . LYS B 1 61 ? 119.151 108.715 107.171 1.00 56.14 61 LYS D CA 1
ATOM 4862 C C . LYS B 1 61 ? 120.462 109.195 107.775 1.00 56.14 61 LYS D C 1
ATOM 4863 O O . LYS B 1 61 ? 121.127 110.045 107.177 1.00 56.14 61 LYS D O 1
ATOM 4869 N N . TRP B 1 62 ? 120.849 108.688 108.943 1.00 50.93 62 TRP D N 1
ATOM 4870 C CA . TRP B 1 62 ? 122.122 109.051 109.551 1.00 50.93 62 TRP D CA 1
ATOM 4871 C C . TRP B 1 62 ? 123.123 107.906 109.515 1.00 50.93 62 TRP D C 1
ATOM 4872 O O . TRP B 1 62 ? 124.118 107.935 110.243 1.00 50.93 62 TRP D O 1
ATOM 4883 N N . LYS B 1 63 ? 122.880 106.893 108.688 1.00 52.05 63 LYS D N 1
ATOM 4884 C CA . LYS B 1 63 ? 123.783 105.754 108.621 1.00 52.05 63 LYS D CA 1
ATOM 4885 C C . LYS B 1 63 ? 125.174 106.140 108.142 1.00 52.05 63 LYS D C 1
ATOM 4886 O O . LYS B 1 63 ? 126.142 105.457 108.485 1.00 52.05 63 LYS D O 1
ATOM 4892 N N . ILE B 1 64 ? 125.300 107.221 107.377 1.00 47.67 64 ILE D N 1
ATOM 4893 C CA . ILE B 1 64 ? 126.603 107.616 106.862 1.00 47.67 64 ILE D CA 1
ATOM 4894 C C . ILE B 1 64 ? 127.479 108.270 107.925 1.00 47.67 64 ILE D C 1
ATOM 4895 O O . ILE B 1 64 ? 128.710 108.249 107.795 1.00 47.67 64 ILE D O 1
ATOM 4900 N N . LEU B 1 65 ? 126.889 108.829 108.978 1.00 44.86 65 LEU D N 1
ATOM 4901 C CA . LEU B 1 65 ? 127.667 109.482 110.022 1.00 44.86 65 LEU D CA 1
ATOM 4902 C C . LEU B 1 65 ? 128.250 108.519 111.039 1.00 44.86 65 LEU D C 1
ATOM 4903 O O . LEU B 1 65 ? 128.988 108.960 111.922 1.00 44.86 65 LEU D O 1
ATOM 4908 N N . GLU B 1 66 ? 127.927 107.232 110.960 1.00 48.73 66 GLU D N 1
ATOM 4909 C CA . GLU B 1 66 ? 128.341 106.308 112.006 1.00 48.73 66 GLU D CA 1
ATOM 4910 C C . GLU B 1 66 ? 129.859 106.202 112.084 1.00 48.73 66 GLU D C 1
ATOM 4911 O O . GLU B 1 66 ? 130.449 106.349 113.158 1.00 48.73 66 GLU D O 1
ATOM 4917 N N . GLN B 1 67 ? 130.515 105.973 110.950 1.00 48.34 67 GLN D N 1
ATOM 4918 C CA . GLN B 1 67 ? 131.945 105.687 110.990 1.00 48.34 67 GLN D CA 1
ATOM 4919 C C . GLN B 1 67 ? 132.822 106.919 111.181 1.00 48.34 67 GLN D C 1
ATOM 4920 O O . GLN B 1 67 ? 133.811 106.819 111.929 1.00 48.34 67 GLN D O 1
ATOM 4926 N N . PRO B 1 68 ? 132.579 108.061 110.533 1.00 44.08 68 PRO D N 1
ATOM 4927 C CA . PRO B 1 68 ? 133.379 109.245 110.874 1.00 44.08 68 PRO D CA 1
ATOM 4928 C C . PRO B 1 68 ? 133.267 109.635 112.334 1.00 44.08 68 PRO D C 1
ATOM 4929 O O . PRO B 1 68 ? 134.266 110.010 112.965 1.00 44.08 68 PRO D O 1
ATOM 4933 N N . LEU B 1 69 ? 132.066 109.530 112.902 1.00 42.80 69 LEU D N 1
ATOM 4934 C CA . LEU B 1 69 ? 131.904 109.834 114.315 1.00 42.80 69 LEU D CA 1
ATOM 4935 C C . LEU B 1 69 ? 132.582 108.782 115.177 1.00 42.80 69 LEU D C 1
ATOM 4936 O O . LEU B 1 69 ? 133.104 109.098 116.246 1.00 42.80 69 LEU D O 1
ATOM 4941 N N . ARG B 1 70 ? 132.602 107.526 114.726 1.00 44.90 70 ARG D N 1
ATOM 4942 C CA . ARG B 1 70 ? 133.380 106.521 115.441 1.00 44.90 70 ARG D CA 1
ATOM 4943 C C . ARG B 1 70 ? 134.853 106.879 115.464 1.00 44.90 70 ARG D C 1
ATOM 4944 O O . ARG B 1 70 ? 135.519 106.725 116.494 1.00 44.90 70 ARG D O 1
ATOM 4952 N N . GLU B 1 71 ? 135.387 107.336 114.337 1.00 46.55 71 GLU D N 1
ATOM 4953 C CA . GLU B 1 71 ? 136.801 107.683 114.293 1.00 46.55 71 GLU D CA 1
ATOM 4954 C C . GLU B 1 71 ? 137.115 108.879 115.175 1.00 46.55 71 GLU D C 1
ATOM 4955 O O . GLU B 1 71 ? 138.142 108.887 115.864 1.00 46.55 71 GLU D O 1
ATOM 4961 N N . LEU B 1 72 ? 136.244 109.885 115.188 1.00 40.47 72 LEU D N 1
ATOM 4962 C CA . LEU B 1 72 ? 136.426 110.982 116.131 1.00 40.47 72 LEU D CA 1
ATOM 4963 C C . LEU B 1 72 ? 136.304 110.530 117.575 1.00 40.47 72 LEU D C 1
ATOM 4964 O O . LEU B 1 72 ? 137.036 111.029 118.436 1.00 40.47 72 LEU D O 1
ATOM 4969 N N . LEU B 1 73 ? 135.403 109.593 117.851 1.00 41.52 73 LEU D N 1
ATOM 4970 C CA . LEU B 1 73 ? 135.317 108.998 119.176 1.00 41.52 73 LEU D CA 1
ATOM 4971 C C . LEU B 1 73 ? 136.636 108.359 119.566 1.00 41.52 73 LEU D C 1
ATOM 4972 O O . LEU B 1 73 ? 137.095 108.518 120.697 1.00 41.52 73 LEU D O 1
ATOM 4977 N N . TRP B 1 74 ? 137.248 107.620 118.647 1.00 46.21 74 TRP D N 1
ATOM 4978 C CA . TRP B 1 74 ? 138.533 106.998 118.930 1.00 46.21 74 TRP D CA 1
ATOM 4979 C C . TRP B 1 74 ? 139.612 108.033 119.198 1.00 46.21 74 TRP D C 1
ATOM 4980 O O . TRP B 1 74 ? 140.430 107.853 120.109 1.00 46.21 74 TRP D O 1
ATOM 4991 N N . VAL B 1 75 ? 139.626 109.115 118.428 1.00 40.24 75 VAL D N 1
ATOM 4992 C CA . VAL B 1 75 ? 140.615 110.161 118.656 1.00 40.24 75 VAL D CA 1
ATOM 4993 C C . VAL B 1 75 ? 140.439 110.775 120.039 1.00 40.24 75 VAL D C 1
ATOM 4994 O O . VAL B 1 75 ? 141.414 110.990 120.771 1.00 40.24 75 VAL D O 1
ATOM 4998 N N . VAL B 1 76 ? 139.198 111.066 120.424 1.00 40.07 76 VAL D N 1
ATOM 4999 C CA . VAL B 1 76 ? 138.973 111.652 121.742 1.00 40.07 76 VAL D CA 1
ATOM 5000 C C . VAL B 1 76 ? 139.301 110.651 122.843 1.00 40.07 76 VAL D C 1
ATOM 5001 O O . VAL B 1 76 ? 139.817 111.030 123.901 1.00 40.07 76 VAL D O 1
ATOM 5005 N N . ARG B 1 77 ? 139.024 109.369 122.625 1.00 44.32 77 ARG D N 1
ATOM 5006 C CA . ARG B 1 77 ? 139.369 108.359 123.617 1.00 44.32 77 ARG D CA 1
ATOM 5007 C C . ARG B 1 77 ? 140.868 108.204 123.779 1.00 44.32 77 ARG D C 1
ATOM 5008 O O . ARG B 1 77 ? 141.324 107.839 124.866 1.00 44.32 77 ARG D O 1
ATOM 5016 N N . GLU B 1 78 ? 141.640 108.442 122.726 1.00 47.30 78 GLU D N 1
ATOM 5017 C CA . GLU B 1 78 ? 143.086 108.484 122.874 1.00 47.30 78 GLU D CA 1
ATOM 5018 C C . GLU B 1 78 ? 143.565 109.748 123.569 1.00 47.30 78 GLU D C 1
ATOM 5019 O O . GLU B 1 78 ? 144.526 109.688 124.342 1.00 47.30 78 GLU D O 1
ATOM 5025 N N . GLY B 1 79 ? 142.916 110.882 123.318 1.00 41.65 79 GLY D N 1
ATOM 5026 C CA . GLY B 1 79 ? 143.223 112.073 124.087 1.00 41.65 79 GLY D CA 1
ATOM 5027 C C . GLY B 1 79 ? 142.983 111.884 125.571 1.00 41.65 79 GLY D C 1
ATOM 5028 O O . GLY B 1 79 ? 143.760 112.368 126.398 1.00 41.65 79 GLY D O 1
ATOM 5029 N N . GLU B 1 80 ? 141.913 111.173 125.924 1.00 42.17 80 GLU D N 1
ATOM 5030 C CA . GLU B 1 80 ? 141.637 110.895 127.331 1.00 42.17 80 GLU D CA 1
ATOM 5031 C C . GLU B 1 80 ? 142.728 110.035 127.950 1.00 42.17 80 GLU D C 1
ATOM 5032 O O . GLU B 1 80 ? 143.142 110.271 129.090 1.00 42.17 80 GLU D O 1
ATOM 5038 N N . ALA B 1 81 ? 143.189 109.019 127.225 1.00 41.46 81 ALA D N 1
ATOM 5039 C CA . ALA B 1 81 ? 144.297 108.214 127.713 1.00 41.46 81 ALA D CA 1
ATOM 5040 C C . ALA B 1 81 ? 145.559 109.041 127.878 1.00 41.46 81 ALA D C 1
ATOM 5041 O O . ALA B 1 81 ? 146.295 108.836 128.843 1.00 41.46 81 ALA D O 1
ATOM 5043 N N . TYR B 1 82 ? 145.817 109.969 126.961 1.00 42.59 82 TYR D N 1
ATOM 5044 C CA . TYR B 1 82 ? 146.958 110.863 127.119 1.00 42.59 82 TYR D CA 1
ATOM 5045 C C . TYR B 1 82 ? 146.834 111.695 128.384 1.00 42.59 82 TYR D C 1
ATOM 5046 O O . TYR B 1 82 ? 147.817 111.884 129.110 1.00 42.59 82 TYR D O 1
ATOM 5055 N N . VAL B 1 83 ? 145.638 112.213 128.666 1.00 40.64 83 VAL D N 1
ATOM 5056 C CA . VAL B 1 83 ? 145.461 113.016 129.873 1.00 40.64 83 VAL D CA 1
ATOM 5057 C C . VAL B 1 83 ? 145.677 112.171 131.122 1.00 40.64 83 VAL D C 1
ATOM 5058 O O . VAL B 1 83 ? 146.381 112.586 132.049 1.00 40.64 83 VAL D O 1
ATOM 5062 N N . ARG B 1 84 ? 145.085 110.976 131.173 1.00 45.50 84 ARG D N 1
ATOM 5063 C CA . ARG B 1 84 ? 145.319 110.110 132.326 1.00 45.50 84 ARG D CA 1
ATOM 5064 C C . ARG B 1 84 ? 146.780 109.718 132.470 1.00 45.50 84 ARG D C 1
ATOM 5065 O O . ARG B 1 84 ? 147.254 109.557 133.596 1.00 45.50 84 ARG D O 1
ATOM 5073 N N . MET B 1 85 ? 147.498 109.556 131.364 1.00 47.58 85 MET D N 1
ATOM 5074 C CA . MET B 1 85 ? 148.930 109.300 131.451 1.00 47.58 85 MET D CA 1
ATOM 5075 C C . MET B 1 85 ? 149.662 110.496 132.036 1.00 47.58 85 MET D C 1
ATOM 5076 O O . MET B 1 85 ? 150.561 110.336 132.866 1.00 47.58 85 MET D O 1
ATOM 5081 N N . SER B 1 86 ? 149.297 111.702 131.614 1.00 45.50 86 SER D N 1
ATOM 5082 C CA . SER B 1 86 ? 150.004 112.888 132.075 1.00 45.50 86 SER D CA 1
ATOM 5083 C C . SER B 1 86 ? 149.600 113.310 133.476 1.00 45.50 86 SER D C 1
ATOM 5084 O O . SER B 1 86 ? 150.277 114.151 134.071 1.00 45.50 86 SER D O 1
ATOM 5087 N N . LEU B 1 87 ? 148.521 112.753 134.014 1.00 47.43 87 LEU D N 1
ATOM 5088 C CA . LEU B 1 87 ? 147.981 113.201 135.288 1.00 47.43 87 LEU D CA 1
ATOM 5089 C C . LEU B 1 87 ? 148.062 112.158 136.391 1.00 47.43 87 LEU D C 1
ATOM 5090 O O . LEU B 1 87 ? 147.985 112.525 137.567 1.00 47.43 87 LEU D O 1
ATOM 5095 N N . GLU B 1 88 ? 148.233 110.887 136.054 1.00 58.82 88 GLU D N 1
ATOM 5096 C CA . GLU B 1 88 ? 148.256 109.849 137.068 1.00 58.82 88 GLU D CA 1
ATOM 5097 C C . GLU B 1 88 ? 149.448 110.038 138.001 1.00 58.82 88 GLU D C 1
ATOM 5098 O O . GLU B 1 88 ? 150.499 110.536 137.591 1.00 58.82 88 GLU D O 1
ATOM 5104 N N . PRO B 1 89 ? 149.304 109.664 139.272 1.00 65.02 89 PRO D N 1
ATOM 5105 C CA . PRO B 1 89 ? 150.429 109.714 140.210 1.00 65.02 89 PRO D CA 1
ATOM 5106 C C . PRO B 1 89 ? 151.222 108.421 140.313 1.00 65.02 89 PRO D C 1
ATOM 5107 O O . PRO B 1 89 ? 152.029 108.292 141.238 1.00 65.02 89 PRO D O 1
ATOM 5111 N N . LYS B 1 90 ? 151.001 107.472 139.401 1.00 69.22 90 LYS D N 1
ATOM 5112 C CA . LYS B 1 90 ? 151.682 106.185 139.481 1.00 69.22 90 LYS D CA 1
ATOM 5113 C C . LYS B 1 90 ? 153.193 106.354 139.388 1.00 69.22 90 LYS D C 1
ATOM 5114 O O . LYS B 1 90 ? 153.947 105.694 140.114 1.00 69.22 90 LYS D O 1
ATOM 5120 N N . LEU B 1 91 ? 153.652 107.231 138.505 1.00 69.05 91 LEU D N 1
ATOM 5121 C CA . LEU B 1 91 ? 155.074 107.471 138.307 1.00 69.05 91 LEU D CA 1
ATOM 5122 C C . LEU B 1 91 ? 155.500 108.735 139.038 1.00 69.05 91 LEU D C 1
ATOM 5123 O O . LEU B 1 91 ? 154.704 109.660 139.217 1.00 69.05 91 LEU D O 1
ATOM 5128 N N . GLY B 1 92 ? 156.761 108.769 139.455 1.00 66.85 92 GLY D N 1
ATOM 5129 C CA . GLY B 1 92 ? 157.274 109.928 140.150 1.00 66.85 92 GLY D CA 1
ATOM 5130 C C . GLY B 1 92 ? 157.513 111.098 139.220 1.00 66.85 92 GLY D C 1
ATOM 5131 O O . GLY B 1 92 ? 157.392 110.999 138.000 1.00 66.85 92 GLY D O 1
ATOM 5132 N N . PHE B 1 93 ? 157.860 112.239 139.819 1.00 63.80 93 PHE D N 1
ATOM 5133 C CA . PHE B 1 93 ? 158.097 113.439 139.026 1.00 63.80 93 PHE D CA 1
ATOM 5134 C C . PHE B 1 93 ? 159.280 113.262 138.086 1.00 63.80 93 PHE D C 1
ATOM 5135 O O . PHE B 1 93 ? 159.246 113.729 136.945 1.00 63.80 93 PHE D O 1
ATOM 5143 N N . TRP B 1 94 ? 160.348 112.618 138.553 1.00 69.04 94 TRP D N 1
ATOM 5144 C CA . TRP B 1 94 ? 161.528 112.454 137.712 1.00 69.04 94 TRP D CA 1
ATOM 5145 C C . TRP B 1 94 ? 161.271 111.467 136.582 1.00 69.04 94 TRP D C 1
ATOM 5146 O O . TRP B 1 94 ? 161.681 111.698 135.438 1.00 69.04 94 TRP D O 1
ATOM 5157 N N . ALA B 1 95 ? 160.610 110.350 136.889 1.00 66.63 95 ALA D N 1
ATOM 5158 C CA . ALA B 1 95 ? 160.280 109.384 135.848 1.00 66.63 95 ALA D CA 1
ATOM 5159 C C . ALA B 1 95 ? 159.364 110.002 134.809 1.00 66.63 95 ALA D C 1
ATOM 5160 O O . ALA B 1 95 ? 159.408 109.633 133.631 1.00 66.63 95 ALA D O 1
ATOM 5162 N N . LYS B 1 96 ? 158.519 110.940 135.229 1.00 62.81 96 LYS D N 1
ATOM 5163 C CA . LYS B 1 96 ? 157.655 111.630 134.283 1.00 62.81 96 LYS D CA 1
ATOM 5164 C C . LYS B 1 96 ? 158.437 112.655 133.477 1.00 62.81 96 LYS D C 1
ATOM 5165 O O . LYS B 1 96 ? 158.181 112.843 132.285 1.00 62.81 96 LYS D O 1
ATOM 5171 N N . ALA B 1 97 ? 159.403 113.324 134.110 1.00 61.34 97 ALA D N 1
ATOM 5172 C CA . ALA B 1 97 ? 160.145 114.377 133.428 1.00 61.34 97 ALA D CA 1
ATOM 5173 C C . ALA B 1 97 ? 161.083 113.805 132.383 1.00 61.34 97 ALA D C 1
ATOM 5174 O O . ALA B 1 97 ? 161.330 114.434 131.350 1.00 61.34 97 ALA D O 1
ATOM 5176 N N . ILE B 1 98 ? 161.630 112.618 132.637 1.00 64.74 98 ILE D N 1
ATOM 5177 C CA . ILE B 1 98 ? 162.506 112.004 131.646 1.00 64.74 98 ILE D CA 1
ATOM 5178 C C . ILE B 1 98 ? 161.727 111.640 130.392 1.00 64.74 98 ILE D C 1
ATOM 5179 O O . ILE B 1 98 ? 162.250 111.733 129.277 1.00 64.74 98 ILE D O 1
ATOM 5184 N N . VAL B 1 99 ? 160.468 111.235 130.544 1.00 60.27 99 VAL D N 1
ATOM 5185 C CA . VAL B 1 99 ? 159.707 110.748 129.398 1.00 60.27 99 VAL D CA 1
ATOM 5186 C C . VAL B 1 99 ? 159.004 111.886 128.668 1.00 60.27 99 VAL D C 1
ATOM 5187 O O . VAL B 1 99 ? 158.984 111.922 127.435 1.00 60.27 99 VAL D O 1
ATOM 5191 N N . LEU B 1 100 ? 158.415 112.826 129.401 1.00 55.65 100 LEU D N 1
ATOM 5192 C CA . LEU B 1 100 ? 157.499 113.795 128.814 1.00 55.65 100 LEU D CA 1
ATOM 5193 C C . LEU B 1 100 ? 158.104 115.179 128.628 1.00 55.65 100 LEU D C 1
ATOM 5194 O O . LEU B 1 100 ? 157.374 116.116 128.298 1.00 55.65 100 LEU D O 1
ATOM 5199 N N . HIS B 1 101 ? 159.408 115.343 128.830 1.00 60.80 101 HIS D N 1
ATOM 5200 C CA . HIS B 1 101 ? 159.993 116.665 128.656 1.00 60.80 101 HIS D CA 1
ATOM 5201 C C . HIS B 1 101 ? 160.046 117.092 127.200 1.00 60.80 101 HIS D C 1
ATOM 5202 O O . HIS B 1 101 ? 160.091 118.294 126.921 1.00 60.80 101 HIS D O 1
ATOM 5209 N N . SER B 1 102 ? 160.048 116.143 126.271 1.00 57.02 102 SER D N 1
ATOM 5210 C CA . SER B 1 102 ? 160.116 116.428 124.842 1.00 57.02 102 SER D CA 1
ATOM 5211 C C . SER B 1 102 ? 159.150 115.522 124.096 1.00 57.02 102 SER D C 1
ATOM 5212 O O . SER B 1 102 ? 159.498 114.884 123.103 1.00 57.02 102 SER D O 1
ATOM 5215 N N . ASN B 1 103 ? 157.920 115.435 124.590 1.00 54.21 103 ASN D N 1
ATOM 5216 C CA . ASN B 1 103 ? 156.989 114.436 124.090 1.00 54.21 103 ASN D CA 1
ATOM 5217 C C . ASN B 1 103 ? 156.549 114.715 122.662 1.00 54.21 103 ASN D C 1
ATOM 5218 O O . ASN B 1 103 ? 156.783 113.895 121.770 1.00 54.21 103 ASN D O 1
ATOM 5223 N N . ARG B 1 104 ? 155.908 115.858 122.439 1.00 52.96 104 ARG D N 1
ATOM 5224 C CA . ARG B 1 104 ? 155.259 116.213 121.181 1.00 52.96 104 ARG D CA 1
ATOM 5225 C C . ARG B 1 104 ? 154.166 115.233 120.784 1.00 52.96 104 ARG D C 1
ATOM 5226 O O . ARG B 1 104 ? 153.746 115.230 119.627 1.00 52.96 104 ARG D O 1
ATOM 5234 N N . ASP B 1 105 ? 153.699 114.389 121.706 1.00 49.96 105 ASP D N 1
ATOM 5235 C CA . ASP B 1 105 ? 152.604 113.485 121.372 1.00 49.96 105 ASP D CA 1
ATOM 5236 C C . ASP B 1 105 ? 151.330 114.248 121.075 1.00 49.96 105 ASP D C 1
ATOM 5237 O O . ASP B 1 105 ? 150.525 113.808 120.250 1.00 49.96 105 ASP D O 1
ATOM 5242 N N . CYS B 1 106 ? 151.126 115.386 121.730 1.00 48.71 106 CYS D N 1
ATOM 5243 C CA . CYS B 1 106 ? 149.905 116.157 121.549 1.00 48.71 106 CYS D CA 1
ATOM 5244 C C . CYS B 1 106 ? 149.689 116.534 120.093 1.00 48.71 106 CYS D C 1
ATOM 5245 O O . CYS B 1 106 ? 148.791 115.996 119.440 1.00 48.71 106 CYS D O 1
ATOM 5248 N N . THR B 1 107 ? 150.552 117.396 119.556 1.00 47.10 107 THR D N 1
ATOM 5249 C CA . THR B 1 107 ? 150.279 117.980 118.248 1.00 47.10 107 THR D CA 1
ATOM 5250 C C . THR B 1 107 ? 150.539 117.000 117.115 1.00 47.10 107 THR D C 1
ATOM 5251 O O . THR B 1 107 ? 150.025 117.192 116.010 1.00 47.10 107 THR D O 1
ATOM 5255 N N . GLU B 1 108 ? 151.336 115.964 117.346 1.00 47.35 108 GLU D N 1
ATOM 5256 C CA . GLU B 1 108 ? 151.643 115.043 116.261 1.00 47.35 108 GLU D CA 1
ATOM 5257 C C . GLU B 1 108 ? 150.742 113.817 116.253 1.00 47.35 108 GLU D C 1
ATOM 5258 O O . GLU B 1 108 ? 150.390 113.323 115.180 1.00 47.35 108 GLU D O 1
ATOM 5264 N N . LEU B 1 109 ? 150.397 113.274 117.418 1.00 45.10 109 LEU D N 1
ATOM 5265 C CA . LEU B 1 109 ? 149.384 112.225 117.428 1.00 45.10 109 LEU D CA 1
ATOM 5266 C C . LEU B 1 109 ? 147.977 112.799 117.493 1.00 45.10 109 LEU D C 1
ATOM 5267 O O . LEU B 1 109 ? 147.205 112.683 116.540 1.00 45.10 109 LEU D O 1
ATOM 5272 N N . HIS B 1 110 ? 147.642 113.460 118.597 1.00 44.56 110 HIS D N 1
ATOM 5273 C CA . HIS B 1 110 ? 146.242 113.695 118.908 1.00 44.56 110 HIS D CA 1
ATOM 5274 C C . HIS B 1 110 ? 145.671 114.844 118.098 1.00 44.56 110 HIS D C 1
ATOM 5275 O O . HIS B 1 110 ? 144.606 114.711 117.495 1.00 44.56 110 HIS D O 1
ATOM 5282 N N . ILE B 1 111 ? 146.368 115.975 118.065 1.00 42.50 111 ILE D N 1
ATOM 5283 C CA . ILE B 1 111 ? 145.873 117.100 117.285 1.00 42.50 111 ILE D CA 1
ATOM 5284 C C . ILE B 1 111 ? 145.868 116.754 115.805 1.00 42.50 111 ILE D C 1
ATOM 5285 O O . ILE B 1 111 ? 144.954 117.133 115.067 1.00 42.50 111 ILE D O 1
ATOM 5290 N N . HIS B 1 112 ? 146.883 116.023 115.349 1.00 42.36 112 HIS D N 1
ATOM 5291 C CA . HIS B 1 112 ? 146.928 115.617 113.950 1.00 42.36 112 HIS D CA 1
ATOM 5292 C C . HIS B 1 112 ? 145.765 114.703 113.599 1.00 42.36 112 HIS D C 1
ATOM 5293 O O . HIS B 1 112 ? 145.117 114.885 112.564 1.00 42.36 112 HIS D O 1
ATOM 5300 N N . ASN B 1 113 ? 145.481 113.713 114.447 1.00 40.14 113 ASN D N 1
ATOM 5301 C CA . ASN B 1 113 ? 144.351 112.830 114.184 1.00 40.14 113 ASN D CA 1
ATOM 5302 C C . ASN B 1 113 ? 143.041 113.600 114.207 1.00 40.14 113 ASN D C 1
ATOM 5303 O O . ASN B 1 113 ? 142.167 113.375 113.364 1.00 40.14 113 ASN D O 1
ATOM 5308 N N . LEU B 1 114 ? 142.888 114.521 115.156 1.00 38.69 114 LEU D N 1
ATOM 5309 C CA . LEU B 1 114 ? 141.669 115.319 115.222 1.00 38.69 114 LEU D CA 1
ATOM 5310 C C . LEU B 1 114 ? 141.486 116.151 113.961 1.00 38.69 114 LEU D C 1
ATOM 5311 O O . LEU B 1 114 ? 140.381 116.236 113.412 1.00 38.69 114 LEU D O 1
ATOM 5316 N N . LEU B 1 115 ? 142.560 116.781 113.488 1.00 39.24 115 LEU D N 1
ATOM 5317 C CA . LEU B 1 115 ? 142.434 117.676 112.345 1.00 39.24 115 LEU D CA 1
ATOM 5318 C C . LEU B 1 115 ? 142.337 116.903 111.042 1.00 39.24 115 LEU D C 1
ATOM 5319 O O . LEU B 1 115 ? 141.916 117.452 110.020 1.00 39.24 115 LEU D O 1
ATOM 5324 N N . SER B 1 116 ? 142.742 115.634 111.043 1.00 40.19 116 SER D N 1
ATOM 5325 C CA . SER B 1 116 ? 142.516 114.819 109.856 1.00 40.19 116 SER D CA 1
ATOM 5326 C C . SER B 1 116 ? 141.174 114.108 109.930 1.00 40.19 116 SER D C 1
ATOM 5327 O O . SER B 1 116 ? 140.726 113.516 108.943 1.00 40.19 116 SER D O 1
ATOM 5330 N N . CYS B 1 117 ? 140.527 114.132 111.096 1.00 42.52 117 CYS D N 1
ATOM 5331 C CA . CYS B 1 117 ? 139.245 113.448 111.226 1.00 42.52 117 CYS D CA 1
ATOM 5332 C C . CYS B 1 117 ? 138.074 114.413 111.097 1.00 42.52 117 CYS D C 1
ATOM 5333 O O . CYS B 1 117 ? 136.975 114.005 110.713 1.00 42.52 117 CYS D O 1
ATOM 5336 N N . LEU B 1 118 ? 138.275 115.685 111.432 1.00 41.27 118 LEU D N 1
ATOM 5337 C CA . LEU B 1 118 ? 137.196 116.653 111.235 1.00 41.27 118 LEU D CA 1
ATOM 5338 C C . LEU B 1 118 ? 136.747 116.796 109.787 1.00 41.27 118 LEU D C 1
ATOM 5339 O O . LEU B 1 118 ? 135.526 116.880 109.566 1.00 41.27 118 LEU D O 1
ATOM 5344 N N . PRO B 1 119 ? 137.625 116.883 108.785 1.00 41.44 119 PRO D N 1
ATOM 5345 C CA . PRO B 1 119 ? 137.119 116.978 107.409 1.00 41.44 119 PRO D CA 1
ATOM 5346 C C . PRO B 1 119 ? 136.215 115.828 107.023 1.00 41.44 119 PRO D C 1
ATOM 5347 O O . PRO B 1 119 ? 135.214 116.040 106.326 1.00 41.44 119 PRO D O 1
ATOM 5351 N N . ILE B 1 120 ? 136.529 114.616 107.471 1.00 41.68 120 ILE D N 1
ATOM 5352 C CA . ILE B 1 120 ? 135.681 113.472 107.165 1.00 41.68 120 ILE D CA 1
ATOM 5353 C C . ILE B 1 120 ? 134.290 113.677 107.736 1.00 41.68 120 ILE D C 1
ATOM 5354 O O . ILE B 1 120 ? 133.284 113.451 107.055 1.00 41.68 120 ILE D O 1
ATOM 5359 N N . ILE B 1 121 ? 134.209 114.121 108.990 1.00 41.15 121 ILE D N 1
ATOM 5360 C CA . ILE B 1 121 ? 132.914 114.330 109.628 1.00 41.15 121 ILE D CA 1
ATOM 5361 C C . ILE B 1 121 ? 132.144 115.436 108.930 1.00 41.15 121 ILE D C 1
ATOM 5362 O O . ILE B 1 121 ? 130.941 115.310 108.685 1.00 41.15 121 ILE D O 1
ATOM 5367 N N . VAL B 1 122 ? 132.814 116.540 108.613 1.00 43.54 122 VAL D N 1
ATOM 5368 C CA . VAL B 1 122 ? 132.127 117.653 107.965 1.00 43.54 122 VAL D CA 1
ATOM 5369 C C . VAL B 1 122 ? 131.563 117.216 106.624 1.00 43.54 122 VAL D C 1
ATOM 5370 O O . VAL B 1 122 ? 130.395 117.476 106.310 1.00 43.54 122 VAL D O 1
ATOM 5374 N N . GLU B 1 123 ? 132.372 116.529 105.821 1.00 47.47 123 GLU D N 1
ATOM 5375 C CA . GLU B 1 123 ? 131.915 116.108 104.505 1.00 47.47 123 GLU D CA 1
ATOM 5376 C C . GLU B 1 123 ? 130.784 115.092 104.623 1.00 47.47 123 GLU D C 1
ATOM 5377 O O . GLU B 1 123 ? 129.817 115.130 103.851 1.00 47.47 123 GLU D O 1
ATOM 5383 N N . ALA B 1 124 ? 130.873 114.188 105.601 1.00 43.60 124 ALA D N 1
ATOM 5384 C CA . ALA B 1 124 ? 129.798 113.228 105.811 1.00 43.60 124 ALA D CA 1
ATOM 5385 C C . ALA B 1 124 ? 128.511 113.923 106.219 1.00 43.60 124 ALA D C 1
ATOM 5386 O O . ALA B 1 124 ? 127.423 113.525 105.793 1.00 43.60 124 ALA D O 1
ATOM 5388 N N . ILE B 1 125 ? 128.610 114.958 107.051 1.00 43.74 125 ILE D N 1
ATOM 5389 C CA . ILE B 1 125 ? 127.422 115.701 107.457 1.00 43.74 125 ILE D CA 1
ATOM 5390 C C . ILE B 1 125 ? 126.794 116.397 106.262 1.00 43.74 125 ILE D C 1
ATOM 5391 O O . ILE B 1 125 ? 125.567 116.410 106.113 1.00 43.74 125 ILE D O 1
ATOM 5396 N N . GLU B 1 126 ? 127.613 116.993 105.391 1.00 49.43 126 GLU D N 1
ATOM 5397 C CA . GLU B 1 126 ? 127.047 117.592 104.186 1.00 49.43 126 GLU D CA 1
ATOM 5398 C C . GLU B 1 126 ? 126.323 116.554 103.340 1.00 49.43 126 GLU D C 1
ATOM 5399 O O . GLU B 1 126 ? 125.198 116.791 102.880 1.00 49.43 126 GLU D O 1
ATOM 5405 N N . THR B 1 127 ? 126.940 115.391 103.131 1.00 48.76 127 THR D N 1
ATOM 5406 C CA . THR B 1 127 ? 126.289 114.373 102.312 1.00 48.76 127 THR D CA 1
ATOM 5407 C C . THR B 1 127 ? 125.018 113.853 102.967 1.00 48.76 127 THR D C 1
ATOM 5408 O O . THR B 1 127 ? 124.079 113.446 102.277 1.00 48.76 127 THR D O 1
ATOM 5412 N N . ALA B 1 128 ? 124.974 113.837 104.298 1.00 48.29 128 ALA D N 1
ATOM 5413 C CA . ALA B 1 128 ? 123.761 113.403 104.982 1.00 48.29 128 ALA D CA 1
ATOM 5414 C C . ALA B 1 128 ? 122.685 114.474 104.918 1.00 48.29 128 ALA D C 1
ATOM 5415 O O . ALA B 1 128 ? 121.490 114.167 104.955 1.00 48.29 128 ALA D O 1
ATOM 5417 N N . SER B 1 129 ? 123.091 115.742 104.838 1.00 50.27 129 SER D N 1
ATOM 5418 C CA . SER B 1 129 ? 122.119 116.823 104.755 1.00 50.27 129 SER D CA 1
ATOM 5419 C C . SER B 1 129 ? 121.441 116.851 103.393 1.00 50.27 129 SER D C 1
ATOM 5420 O O . SER B 1 129 ? 120.242 117.136 103.297 1.00 50.27 129 SER D O 1
ATOM 5423 N N . GLU B 1 130 ? 122.191 116.561 102.328 1.00 54.92 130 GLU D N 1
ATOM 5424 C CA . GLU B 1 130 ? 121.605 116.598 100.993 1.00 54.92 130 GLU D CA 1
ATOM 5425 C C . GLU B 1 130 ? 120.457 115.609 100.862 1.00 54.92 130 GLU D C 1
ATOM 5426 O O . GLU B 1 130 ? 119.430 115.920 100.254 1.00 54.92 130 GLU D O 1
ATOM 5432 N N . VAL B 1 131 ? 120.610 114.409 101.419 1.00 55.29 131 VAL D N 1
ATOM 5433 C CA . VAL B 1 131 ? 119.557 113.405 101.299 1.00 55.29 131 VAL D CA 1
ATOM 5434 C C . VAL B 1 131 ? 118.511 113.598 102.390 1.00 55.29 131 VAL D C 1
ATOM 5435 O O . VAL B 1 131 ? 117.471 112.928 102.403 1.00 55.29 131 VAL D O 1
ATOM 5439 N N . SER B 1 132 ? 118.765 114.507 103.324 1.00 58.16 132 SER D N 1
ATOM 5440 C CA . SER B 1 132 ? 117.819 114.737 104.408 1.00 58.16 132 SER D CA 1
ATOM 5441 C C . SER B 1 132 ? 116.564 115.426 103.891 1.00 58.16 132 SER D C 1
ATOM 5442 O O . SER B 1 132 ? 116.601 116.166 102.906 1.00 58.16 132 SER D O 1
ATOM 5445 N N . GLY B 1 133 ? 115.450 115.178 104.565 1.00 65.30 133 GLY D N 1
ATOM 5446 C CA . GLY B 1 133 ? 114.196 115.811 104.220 1.00 65.30 133 GLY D CA 1
ATOM 5447 C C . GLY B 1 133 ? 113.404 115.026 103.191 1.00 65.30 133 GLY D C 1
ATOM 5448 O O . GLY B 1 133 ? 113.801 113.953 102.736 1.00 65.30 133 GLY D O 1
ATOM 5449 N N . TRP B 1 134 ? 112.248 115.575 102.833 1.00 77.19 134 TRP D N 1
ATOM 5450 C CA . TRP B 1 134 ? 111.392 114.999 101.808 1.00 77.19 134 TRP D CA 1
ATOM 5451 C C . TRP B 1 134 ? 111.135 115.962 100.658 1.00 77.19 134 TRP D C 1
ATOM 5452 O O . TRP B 1 134 ? 110.429 115.603 99.711 1.00 77.19 134 TRP D O 1
ATOM 5463 N N . ASP B 1 135 ? 111.686 117.169 100.718 1.00 73.59 135 ASP D N 1
ATOM 5464 C CA . ASP B 1 135 ? 111.471 118.195 99.705 1.00 73.59 135 ASP D CA 1
ATOM 5465 C C . ASP B 1 135 ? 112.664 118.199 98.758 1.00 73.59 135 ASP D C 1
ATOM 5466 O O . ASP B 1 135 ? 113.801 118.415 99.187 1.00 73.59 135 ASP D O 1
ATOM 5471 N N . GLU B 1 136 ? 112.398 117.968 97.473 1.00 70.37 136 GLU D N 1
ATOM 5472 C CA . GLU B 1 136 ? 113.482 117.898 96.498 1.00 70.37 136 GLU D CA 1
ATOM 5473 C C . GLU B 1 136 ? 114.120 119.262 96.282 1.00 70.37 136 GLU D C 1
ATOM 5474 O O . GLU B 1 136 ? 115.293 119.355 95.904 1.00 70.37 136 GLU D O 1
ATOM 5480 N N . GLU B 1 137 ? 113.362 120.336 96.504 1.00 68.27 137 GLU D N 1
ATOM 5481 C CA . GLU B 1 137 ? 113.942 121.667 96.389 1.00 68.27 137 GLU D CA 1
ATOM 5482 C C . GLU B 1 137 ? 115.016 121.887 97.442 1.00 68.27 137 GLU D C 1
ATOM 5483 O O . GLU B 1 137 ? 116.075 122.456 97.151 1.00 68.27 137 GLU D O 1
ATOM 5489 N N . GLU B 1 138 ? 114.772 121.424 98.669 1.00 64.76 138 GLU D N 1
ATOM 5490 C CA . GLU B 1 138 ? 115.791 121.503 99.709 1.00 64.76 138 GLU D CA 1
ATOM 5491 C C . GLU B 1 138 ? 117.035 120.729 99.309 1.00 64.76 138 GLU D C 1
ATOM 5492 O O . GLU B 1 138 ? 118.161 121.200 99.506 1.00 64.76 138 GLU D O 1
ATOM 5498 N N . MET B 1 139 ? 116.845 119.535 98.756 1.00 62.48 139 MET D N 1
ATOM 5499 C CA . MET B 1 139 ? 117.974 118.714 98.348 1.00 62.48 139 MET D CA 1
ATOM 5500 C C . MET B 1 139 ? 118.787 119.412 97.268 1.00 62.48 139 MET D C 1
ATOM 5501 O O . MET B 1 139 ? 120.021 119.449 97.333 1.00 62.48 139 MET D O 1
ATOM 5506 N N . SER B 1 140 ? 118.110 119.985 96.273 1.00 59.63 140 SER D N 1
ATOM 5507 C CA . SER B 1 140 ? 118.814 120.677 95.201 1.00 59.63 140 SER D CA 1
ATOM 5508 C C . SER B 1 140 ? 119.568 121.887 95.729 1.00 59.63 140 SER D C 1
ATOM 5509 O O . SER B 1 140 ? 120.710 122.142 95.329 1.00 59.63 140 SER D O 1
ATOM 5512 N N . LYS B 1 141 ? 118.948 122.647 96.630 1.00 56.59 141 LYS D N 1
ATOM 5513 C CA . LYS B 1 141 ? 119.607 123.823 97.185 1.00 56.59 141 LYS D CA 1
ATOM 5514 C C . LYS B 1 141 ? 120.837 123.440 97.998 1.00 56.59 141 LYS D C 1
ATOM 5515 O O . LYS B 1 141 ? 121.889 124.084 97.893 1.00 56.59 141 LYS D O 1
ATOM 5521 N N . LYS B 1 142 ? 120.736 122.387 98.810 1.00 55.55 142 LYS D N 1
ATOM 5522 C CA . LYS B 1 142 ? 121.900 121.940 99.564 1.00 55.55 142 LYS D CA 1
ATOM 5523 C C . LYS B 1 142 ? 122.999 121.438 98.642 1.00 55.55 142 LYS D C 1
ATOM 5524 O O . LYS B 1 142 ? 124.185 121.692 98.894 1.00 55.55 142 LYS D O 1
ATOM 5530 N N . ARG B 1 143 ? 122.631 120.721 97.580 1.00 54.26 143 ARG D N 1
ATOM 5531 C CA . ARG B 1 143 ? 123.627 120.303 96.607 1.00 54.26 143 ARG D CA 1
ATOM 5532 C C . ARG B 1 143 ? 124.323 121.500 95.986 1.00 54.26 143 ARG D C 1
ATOM 5533 O O . ARG B 1 143 ? 125.538 121.472 95.787 1.00 54.26 143 ARG D O 1
ATOM 5541 N N . LEU B 1 144 ? 123.574 122.557 95.682 1.00 51.17 144 LEU D N 1
ATOM 5542 C CA . LEU B 1 144 ? 124.189 123.768 95.158 1.00 51.17 144 LEU D CA 1
ATOM 5543 C C . LEU B 1 144 ? 125.166 124.381 96.150 1.00 51.17 144 LEU D C 1
ATOM 5544 O O . LEU B 1 144 ? 126.267 124.787 95.759 1.00 51.17 144 LEU D O 1
ATOM 5549 N N . VAL B 1 145 ? 124.789 124.450 97.427 1.00 50.30 145 VAL D N 1
ATOM 5550 C CA . VAL B 1 145 ? 125.682 125.030 98.428 1.00 50.30 145 VAL D CA 1
ATOM 5551 C C . VAL B 1 145 ? 126.981 124.239 98.504 1.00 50.30 145 VAL D C 1
ATOM 5552 O O . VAL B 1 145 ? 128.083 124.805 98.462 1.00 50.30 145 VAL D O 1
ATOM 5556 N N . HIS B 1 146 ? 126.873 122.916 98.602 1.00 51.61 146 HIS D N 1
ATOM 5557 C CA . HIS B 1 146 ? 128.074 122.103 98.739 1.00 51.61 146 HIS D CA 1
ATOM 5558 C C . HIS B 1 146 ? 128.899 122.063 97.463 1.00 51.61 146 HIS D C 1
ATOM 5559 O O . HIS B 1 146 ? 130.121 121.912 97.533 1.00 51.61 146 HIS D O 1
ATOM 5566 N N . SER B 1 147 ? 128.270 122.199 96.297 1.00 52.07 147 SER D N 1
ATOM 5567 C CA . SER B 1 147 ? 129.041 122.264 95.067 1.00 52.07 147 SER D CA 1
ATOM 5568 C C . SER B 1 147 ? 129.751 123.595 94.914 1.00 52.07 147 SER D C 1
ATOM 5569 O O . SER B 1 147 ? 130.822 123.642 94.304 1.00 52.07 147 SER D O 1
ATOM 5572 N N . ASN B 1 148 ? 129.186 124.673 95.442 1.00 50.33 148 ASN D N 1
ATOM 5573 C CA . ASN B 1 148 ? 129.885 125.947 95.427 1.00 50.33 148 ASN D CA 1
ATOM 5574 C C . ASN B 1 148 ? 130.918 126.065 96.530 1.00 50.33 148 ASN D C 1
ATOM 5575 O O . ASN B 1 148 ? 131.758 126.967 96.474 1.00 50.33 148 ASN D O 1
ATOM 5580 N N . LYS B 1 149 ? 130.879 125.188 97.533 1.00 47.67 149 LYS D N 1
ATOM 5581 C CA . LYS B 1 149 ? 131.957 125.178 98.514 1.00 47.67 149 LYS D CA 1
ATOM 5582 C C . LYS B 1 149 ? 133.245 124.621 97.921 1.00 47.67 149 LYS D C 1
ATOM 5583 O O . LYS B 1 149 ? 134.321 125.193 98.118 1.00 47.67 149 LYS D O 1
ATOM 5589 N N . TYR B 1 150 ? 133.157 123.520 97.180 1.00 49.52 150 TYR D N 1
ATOM 5590 C CA . TYR B 1 150 ? 134.321 122.798 96.669 1.00 49.52 150 TYR D CA 1
ATOM 5591 C C . TYR B 1 150 ? 134.701 123.207 95.255 1.00 49.52 150 TYR D C 1
ATOM 5592 O O . TYR B 1 150 ? 135.270 122.408 94.512 1.00 49.52 150 TYR D O 1
ATOM 5601 N N . MET B 1 151 ? 134.399 124.428 94.847 1.00 53.37 151 MET D N 1
ATOM 5602 C CA . MET B 1 151 ? 134.776 124.855 93.512 1.00 53.37 151 MET D CA 1
ATOM 5603 C C . MET B 1 151 ? 136.210 125.379 93.497 1.00 53.37 151 MET D C 1
ATOM 5604 O O . MET B 1 151 ? 136.781 125.744 94.526 1.00 53.37 151 MET D O 1
ATOM 5609 N N . LYS B 1 152 ? 136.789 125.401 92.297 1.00 55.11 152 LYS D N 1
ATOM 5610 C CA . LYS B 1 152 ? 138.238 125.465 92.141 1.00 55.11 152 LYS D CA 1
ATOM 5611 C C . LYS B 1 152 ? 138.857 126.749 92.668 1.00 55.11 152 LYS D C 1
ATOM 5612 O O . LYS B 1 152 ? 140.004 126.716 93.120 1.00 55.11 152 LYS D O 1
ATOM 5618 N N . GLN B 1 153 ? 138.155 127.878 92.614 1.00 53.49 153 GLN D N 1
ATOM 5619 C CA . GLN B 1 153 ? 138.813 129.126 92.977 1.00 53.49 153 GLN D CA 1
ATOM 5620 C C . GLN B 1 153 ? 139.184 129.187 94.451 1.00 53.49 153 GLN D C 1
ATOM 5621 O O . GLN B 1 153 ? 139.994 130.036 94.832 1.00 53.49 153 GLN D O 1
ATOM 5627 N N . TRP B 1 154 ? 138.629 128.311 95.281 1.00 49.73 154 TRP D N 1
ATOM 5628 C CA . TRP B 1 154 ? 139.056 128.227 96.677 1.00 49.73 154 TRP D CA 1
ATOM 5629 C C . TRP B 1 154 ? 140.219 127.260 96.845 1.00 49.73 154 TRP D C 1
ATOM 5630 O O . TRP B 1 154 ? 140.187 126.370 97.686 1.00 49.73 154 TRP D O 1
ATOM 5641 N N . ASN B 1 155 ? 141.268 127.424 96.048 1.00 52.99 155 ASN D N 1
ATOM 5642 C CA . ASN B 1 155 ? 142.475 126.613 96.188 1.00 52.99 155 ASN D CA 1
ATOM 5643 C C . ASN B 1 155 ? 143.608 127.549 96.573 1.00 52.99 155 ASN D C 1
ATOM 5644 O O . ASN B 1 155 ? 144.382 128.008 95.732 1.00 52.99 155 ASN D O 1
ATOM 5649 N N . ASP B 1 156 ? 143.700 127.820 97.867 1.00 52.84 156 ASP D N 1
ATOM 5650 C CA . ASP B 1 156 ? 144.821 128.528 98.456 1.00 52.84 156 ASP D CA 1
ATOM 5651 C C . ASP B 1 156 ? 144.697 128.381 99.958 1.00 52.84 156 ASP D C 1
ATOM 5652 O O . ASP B 1 156 ? 143.592 128.416 100.502 1.00 52.84 156 ASP D O 1
ATOM 5657 N N . SER B 1 157 ? 145.837 128.197 100.619 1.00 50.29 157 SER D N 1
ATOM 5658 C CA . SER B 1 157 ? 145.814 128.056 102.067 1.00 50.29 157 SER D CA 1
ATOM 5659 C C . SER B 1 157 ? 145.151 129.253 102.728 1.00 50.29 157 SER D C 1
ATOM 5660 O O . SER B 1 157 ? 144.354 129.085 103.658 1.00 50.29 157 SER D O 1
ATOM 5663 N N . GLN B 1 158 ? 145.433 130.457 102.247 1.00 53.43 158 GLN D N 1
ATOM 5664 C CA . GLN B 1 158 ? 144.850 131.634 102.866 1.00 53.43 158 GLN D CA 1
ATOM 5665 C C . GLN B 1 158 ? 143.382 131.799 102.503 1.00 53.43 158 GLN D C 1
ATOM 5666 O O . GLN B 1 158 ? 142.577 132.179 103.359 1.00 53.43 158 GLN D O 1
ATOM 5672 N N . MET B 1 159 ? 143.015 131.498 101.259 1.00 50.56 159 MET D N 1
ATOM 5673 C CA . MET B 1 159 ? 141.606 131.478 100.882 1.00 50.56 159 MET D CA 1
ATOM 5674 C C . MET B 1 159 ? 140.817 130.524 101.764 1.00 50.56 159 MET D C 1
ATOM 5675 O O . MET B 1 159 ? 139.745 130.875 102.276 1.00 50.56 159 MET D O 1
ATOM 5680 N N . PHE B 1 160 ? 141.336 129.314 101.948 1.00 45.47 160 PHE D N 1
ATOM 5681 C CA . PHE B 1 160 ? 140.638 128.308 102.734 1.00 45.47 160 PHE D CA 1
ATOM 5682 C C . PHE B 1 160 ? 140.562 128.707 104.200 1.00 45.47 160 PHE D C 1
ATOM 5683 O O . PHE B 1 160 ? 139.521 128.532 104.839 1.00 45.47 160 PHE D O 1
ATOM 5691 N N . THR B 1 161 ? 141.653 129.237 104.756 1.00 47.93 161 THR D N 1
ATOM 5692 C CA . THR B 1 161 ? 141.609 129.686 106.142 1.00 47.93 161 THR D CA 1
ATOM 5693 C C . THR B 1 161 ? 140.661 130.855 106.334 1.00 47.93 161 THR D C 1
ATOM 5694 O O . THR B 1 161 ? 140.118 131.021 107.429 1.00 47.93 161 THR D O 1
ATOM 5698 N N . TRP B 1 162 ? 140.455 131.676 105.306 1.00 50.34 162 TRP D N 1
ATOM 5699 C CA . TRP B 1 162 ? 139.461 132.733 105.417 1.00 50.34 162 TRP D CA 1
ATOM 5700 C C . TRP B 1 162 ? 138.054 132.163 105.399 1.00 50.34 162 TRP D C 1
ATOM 5701 O O . TRP B 1 162 ? 137.285 132.357 106.344 1.00 50.34 162 TRP D O 1
ATOM 5712 N N . LYS B 1 163 ? 137.698 131.458 104.328 1.00 46.41 163 LYS D N 1
ATOM 5713 C CA . LYS B 1 163 ? 136.317 131.014 104.180 1.00 46.41 163 LYS D CA 1
ATOM 5714 C C . LYS B 1 163 ? 135.964 129.922 105.180 1.00 46.41 163 LYS D C 1
ATOM 5715 O O . LYS B 1 163 ? 134.926 129.988 105.846 1.00 46.41 163 LYS D O 1
ATOM 5721 N N . PHE B 1 164 ? 136.822 128.912 105.313 1.00 45.87 164 PHE D N 1
ATOM 5722 C CA . PHE B 1 164 ? 136.475 127.687 106.022 1.00 45.87 164 PHE D CA 1
ATOM 5723 C C . PHE B 1 164 ? 137.345 127.460 107.249 1.00 45.87 164 PHE D C 1
ATOM 5724 O O . PHE B 1 164 ? 137.462 126.332 107.727 1.00 45.87 164 PHE D O 1
ATOM 5732 N N . GLY B 1 165 ? 137.969 128.516 107.765 1.00 47.81 165 GLY D N 1
ATOM 5733 C CA . GLY B 1 165 ? 138.884 128.337 108.879 1.00 47.81 165 GLY D CA 1
ATOM 5734 C C . GLY B 1 165 ? 138.196 127.814 110.124 1.00 47.81 165 GLY D C 1
ATOM 5735 O O . GLY B 1 165 ? 138.611 126.807 110.699 1.00 47.81 165 GLY D O 1
ATOM 5736 N N . ARG B 1 166 ? 137.117 128.476 110.541 1.00 48.38 166 ARG D N 1
ATOM 5737 C CA . ARG B 1 166 ? 136.451 128.112 111.785 1.00 48.38 166 ARG D CA 1
ATOM 5738 C C . ARG B 1 166 ? 135.831 126.726 111.733 1.00 48.38 166 ARG D C 1
ATOM 5739 O O . ARG B 1 166 ? 135.691 126.085 112.777 1.00 48.38 166 ARG D O 1
ATOM 5747 N N . GLU B 1 167 ? 135.452 126.253 110.548 1.00 52.26 167 GLU D N 1
ATOM 5748 C CA . GLU B 1 167 ? 134.808 124.949 110.445 1.00 52.26 167 GLU D CA 1
ATOM 5749 C C . GLU B 1 167 ? 135.775 123.821 110.775 1.00 52.26 167 GLU D C 1
ATOM 5750 O O . GLU B 1 167 ? 135.386 122.827 111.396 1.00 52.26 167 GLU D O 1
ATOM 5756 N N . TYR B 1 168 ? 137.036 123.954 110.369 1.00 47.01 168 TYR D N 1
ATOM 5757 C CA . TYR B 1 168 ? 138.020 122.888 110.500 1.00 47.01 168 TYR D CA 1
ATOM 5758 C C . TYR B 1 168 ? 139.058 123.181 111.577 1.00 47.01 168 TYR D C 1
ATOM 5759 O O . TYR B 1 168 ? 140.135 122.586 111.577 1.00 47.01 168 TYR D O 1
ATOM 5768 N N . LEU B 1 169 ? 138.750 124.097 112.492 1.00 45.61 169 LEU D N 1
ATOM 5769 C CA . LEU B 1 169 ? 139.622 124.415 113.621 1.00 45.61 169 LEU D CA 1
ATOM 5770 C C . LEU B 1 169 ? 141.002 124.871 113.177 1.00 45.61 169 LEU D C 1
ATOM 5771 O O . LEU B 1 169 ? 142.008 124.517 113.791 1.00 45.61 169 LEU D O 1
ATOM 5776 N N . VAL B 1 170 ? 141.072 125.654 112.115 1.00 48.35 170 VAL D N 1
ATOM 5777 C CA . VAL B 1 170 ? 142.308 126.300 111.708 1.00 48.35 170 VAL D CA 1
ATOM 5778 C C . VAL B 1 170 ? 142.017 127.790 111.683 1.00 48.35 170 VAL D C 1
ATOM 5779 O O . VAL B 1 170 ? 141.507 128.330 110.695 1.00 48.35 170 VAL D O 1
ATOM 5783 N N . THR B 1 171 ? 142.364 128.427 112.782 1.00 53.45 171 THR D N 1
ATOM 5784 C CA . THR B 1 171 ? 142.199 129.849 112.987 1.00 53.45 171 THR D CA 1
ATOM 5785 C C . THR B 1 171 ? 143.534 130.386 113.493 1.00 53.45 171 THR D C 1
ATOM 5786 O O . THR B 1 171 ? 144.414 129.622 113.902 1.00 53.45 171 THR D O 1
ATOM 5790 N N . GLU B 1 172 ? 143.711 131.699 113.471 1.00 55.25 172 GLU D N 1
ATOM 5791 C CA . GLU B 1 172 ? 144.983 132.249 113.918 1.00 55.25 172 GLU D CA 1
ATOM 5792 C C . GLU B 1 172 ? 145.271 131.885 115.376 1.00 55.25 172 GLU D C 1
ATOM 5793 O O . GLU B 1 172 ? 146.406 131.555 115.714 1.00 55.25 172 GLU D O 1
ATOM 5799 N N . ASP B 1 173 ? 144.262 131.941 116.238 1.00 55.38 173 ASP D N 1
ATOM 5800 C CA . ASP B 1 173 ? 144.473 131.568 117.627 1.00 55.38 173 ASP D CA 1
ATOM 5801 C C . ASP B 1 173 ? 144.854 130.093 117.789 1.00 55.38 173 ASP D C 1
ATOM 5802 O O . ASP B 1 173 ? 145.770 129.773 118.539 1.00 55.38 173 ASP D O 1
ATOM 5807 N N . PHE B 1 174 ? 144.155 129.194 117.097 1.00 50.28 174 PHE D N 1
ATOM 5808 C CA . PHE B 1 174 ? 144.461 127.761 117.189 1.00 50.28 174 PHE D CA 1
ATOM 5809 C C . PHE B 1 174 ? 145.826 127.386 116.622 1.00 50.28 174 PHE D C 1
ATOM 5810 O O . PHE B 1 174 ? 146.544 126.576 117.199 1.00 50.28 174 PHE D O 1
ATOM 5818 N N . CYS B 1 175 ? 146.159 127.969 115.479 1.00 52.67 175 CYS D N 1
ATOM 5819 C CA . CYS B 1 175 ? 147.448 127.771 114.826 1.00 52.67 175 CYS D CA 1
ATOM 5820 C C . CYS B 1 175 ? 148.589 128.305 115.679 1.00 52.67 175 CYS D C 1
ATOM 5821 O O . CYS B 1 175 ? 149.676 127.716 115.705 1.00 52.67 175 CYS D O 1
ATOM 5824 N N . ASN B 1 176 ? 148.369 129.415 116.385 1.00 52.79 176 ASN D N 1
ATOM 5825 C CA . ASN B 1 176 ? 149.386 129.897 117.310 1.00 52.79 176 ASN D CA 1
ATOM 5826 C C . ASN B 1 176 ? 149.543 128.971 118.505 1.00 52.79 176 ASN D C 1
ATOM 5827 O O . ASN B 1 176 ? 150.664 128.751 118.973 1.00 52.79 176 ASN D O 1
ATOM 5832 N N . ARG B 1 177 ? 148.445 128.428 119.017 1.00 48.97 177 ARG D N 1
ATOM 5833 C CA . ARG B 1 177 ? 148.523 127.570 120.189 1.00 48.97 177 ARG D CA 1
ATOM 5834 C C . ARG B 1 177 ? 149.050 126.179 119.879 1.00 48.97 177 ARG D C 1
ATOM 5835 O O . ARG B 1 177 ? 149.470 125.480 120.801 1.00 48.97 177 ARG D O 1
ATOM 5843 N N . PHE B 1 178 ? 149.031 125.753 118.615 1.00 47.97 178 PHE D N 1
ATOM 5844 C CA . PHE B 1 178 ? 149.631 124.466 118.283 1.00 47.97 178 PHE D CA 1
ATOM 5845 C C . PHE B 1 178 ? 151.119 124.456 118.584 1.00 47.97 178 PHE D C 1
ATOM 5846 O O . PHE B 1 178 ? 151.671 123.411 118.943 1.00 47.97 178 PHE D O 1
ATOM 5854 N N . GLU B 1 179 ? 151.785 125.597 118.436 1.00 54.54 179 GLU D N 1
ATOM 5855 C CA . GLU B 1 179 ? 153.221 125.687 118.657 1.00 54.54 179 GLU D CA 1
ATOM 5856 C C . GLU B 1 179 ? 153.580 126.263 120.017 1.00 54.54 179 GLU D C 1
ATOM 5857 O O . GLU B 1 179 ? 154.471 125.738 120.686 1.00 54.54 179 GLU D O 1
ATOM 5863 N N . SER B 1 180 ? 152.898 127.321 120.454 1.00 52.16 180 SER D N 1
ATOM 5864 C CA . SER B 1 180 ? 153.237 127.997 121.699 1.00 52.16 180 SER D CA 1
ATOM 5865 C C . SER B 1 180 ? 152.600 127.347 122.913 1.00 52.16 180 SER D C 1
ATOM 5866 O O . SER B 1 180 ? 152.497 127.983 123.967 1.00 52.16 180 SER D O 1
ATOM 5869 N N . ALA B 1 181 ? 152.149 126.102 122.795 1.00 51.00 181 ALA D N 1
ATOM 5870 C CA . ALA B 1 181 ? 151.712 125.337 123.947 1.00 51.00 181 ALA D CA 1
ATOM 5871 C C . ALA B 1 181 ? 152.688 124.244 124.325 1.00 51.00 181 ALA D C 1
ATOM 5872 O O . ALA B 1 181 ? 152.486 123.584 125.347 1.00 51.00 181 ALA D O 1
ATOM 5874 N N . TRP B 1 182 ? 153.722 124.019 123.524 1.00 52.40 182 TRP D N 1
ATOM 5875 C CA . TRP B 1 182 ? 154.817 123.144 123.900 1.00 52.40 182 TRP D CA 1
ATOM 5876 C C . TRP B 1 182 ? 156.039 123.907 124.373 1.00 52.40 182 TRP D C 1
ATOM 5877 O O . TRP B 1 182 ? 156.842 123.363 125.132 1.00 52.40 182 TRP D O 1
ATOM 5888 N N . THR B 1 183 ? 156.202 125.155 123.945 1.00 51.47 183 THR D N 1
ATOM 5889 C CA . THR B 1 183 ? 157.249 125.982 124.521 1.00 51.47 183 THR D CA 1
ATOM 5890 C C . THR B 1 183 ? 156.875 126.483 125.905 1.00 51.47 183 THR D C 1
ATOM 5891 O O . THR B 1 183 ? 157.763 126.680 126.740 1.00 51.47 183 THR D O 1
ATOM 5895 N N . GLU B 1 184 ? 155.573 126.696 126.132 1.00 53.69 184 GLU D N 1
ATOM 5896 C CA . GLU B 1 184 ? 155.040 127.195 127.407 1.00 53.69 184 GLU D CA 1
ATOM 5897 C C . GLU B 1 184 ? 155.262 126.267 128.593 1.00 53.69 184 GLU D C 1
ATOM 5898 O O . GLU B 1 184 ? 155.659 126.714 129.663 1.00 53.69 184 GLU D O 1
ATOM 5904 N N . ASP B 1 185 ? 154.988 124.981 128.410 1.00 53.34 185 ASP D N 1
ATOM 5905 C CA . ASP B 1 185 ? 155.253 123.992 129.442 1.00 53.34 185 ASP D CA 1
ATOM 5906 C C . ASP B 1 185 ? 156.723 123.627 129.530 1.00 53.34 185 ASP D C 1
ATOM 5907 O O . ASP B 1 185 ? 157.184 123.240 130.605 1.00 53.34 185 ASP D O 1
ATOM 5912 N N . ARG B 1 186 ? 157.468 123.753 128.435 1.00 53.75 186 ARG D N 1
ATOM 5913 C CA . ARG B 1 186 ? 158.918 123.642 128.510 1.00 53.75 186 ARG D CA 1
ATOM 5914 C C . ARG B 1 186 ? 159.501 124.716 129.418 1.00 53.75 186 ARG D C 1
ATOM 5915 O O . ARG B 1 186 ? 160.331 124.419 130.283 1.00 53.75 186 ARG D O 1
ATOM 5923 N N . TRP B 1 187 ? 159.068 125.966 129.248 1.00 50.74 187 TRP D N 1
ATOM 5924 C CA . TRP B 1 187 ? 159.529 127.029 130.133 1.00 50.74 187 TRP D CA 1
ATOM 5925 C C . TRP B 1 187 ? 159.140 126.755 131.576 1.00 50.74 187 TRP D C 1
ATOM 5926 O O . TRP B 1 187 ? 159.936 126.980 132.495 1.00 50.74 187 TRP D O 1
ATOM 5937 N N . ILE B 1 188 ? 157.909 126.293 131.796 1.00 50.77 188 ILE D N 1
ATOM 5938 C CA . ILE B 1 188 ? 157.460 126.003 133.153 1.00 50.77 188 ILE D CA 1
ATOM 5939 C C . ILE B 1 188 ? 158.302 124.898 133.769 1.00 50.77 188 ILE D C 1
ATOM 5940 O O . ILE B 1 188 ? 158.659 124.957 134.950 1.00 50.77 188 ILE D O 1
ATOM 5945 N N . LEU B 1 189 ? 158.620 123.869 132.989 1.00 52.17 189 LEU D N 1
ATOM 5946 C CA . LEU B 1 189 ? 159.471 122.798 133.484 1.00 52.17 189 LEU D CA 1
ATOM 5947 C C . LEU B 1 189 ? 160.861 123.311 133.816 1.00 52.17 189 LEU D C 1
ATOM 5948 O O . LEU B 1 189 ? 161.443 122.901 134.823 1.00 52.17 189 LEU D O 1
ATOM 5953 N N . ILE B 1 190 ? 161.410 124.200 132.990 1.00 55.78 190 ILE D N 1
ATOM 5954 C CA . ILE B 1 190 ? 162.712 124.781 133.301 1.00 55.78 190 ILE D CA 1
ATOM 5955 C C . ILE B 1 190 ? 162.655 125.543 134.616 1.00 55.78 190 ILE D C 1
ATOM 5956 O O . ILE B 1 190 ? 163.573 125.459 135.438 1.00 55.78 190 ILE D O 1
ATOM 5961 N N . LYS B 1 191 ? 161.586 126.309 134.832 1.00 56.22 191 LYS D N 1
ATOM 5962 C CA . LYS B 1 191 ? 161.468 127.052 136.082 1.00 56.22 191 LYS D CA 1
ATOM 5963 C C . LYS B 1 191 ? 161.357 126.113 137.275 1.00 56.22 191 LYS D C 1
ATOM 5964 O O . LYS B 1 191 ? 162.023 126.313 138.299 1.00 56.22 191 LYS D O 1
ATOM 5970 N N . GLU B 1 192 ? 160.532 125.077 137.160 1.00 62.31 192 GLU D N 1
ATOM 5971 C CA . GLU B 1 192 ? 160.385 124.109 138.238 1.00 62.31 192 GLU D CA 1
ATOM 5972 C C . GLU B 1 192 ? 161.669 123.347 138.514 1.00 62.31 192 GLU D C 1
ATOM 5973 O O . GLU B 1 192 ? 161.901 122.945 139.658 1.00 62.31 192 GLU D O 1
ATOM 5979 N N . LEU B 1 193 ? 162.507 123.141 137.502 1.00 61.65 193 LEU D N 1
ATOM 5980 C CA . LEU B 1 193 ? 163.810 122.529 137.699 1.00 61.65 193 LEU D CA 1
ATOM 5981 C C . LEU B 1 193 ? 164.816 123.466 138.338 1.00 61.65 193 LEU D C 1
ATOM 5982 O O . LEU B 1 193 ? 165.606 123.023 139.172 1.00 61.65 193 LEU D O 1
ATOM 5987 N N . GLN B 1 194 ? 164.825 124.741 137.953 1.00 62.71 194 GLN D N 1
ATOM 5988 C CA . GLN B 1 194 ? 165.711 125.690 138.612 1.00 62.71 194 GLN D CA 1
ATOM 5989 C C . GLN B 1 194 ? 165.390 125.804 140.091 1.00 62.71 194 GLN D C 1
ATOM 5990 O O . GLN B 1 194 ? 166.297 125.990 140.909 1.00 62.71 194 GLN D O 1
ATOM 5996 N N . GLU B 1 195 ? 164.111 125.708 140.452 1.00 68.51 195 GLU D N 1
ATOM 5997 C CA . GLU B 1 195 ? 163.751 125.703 141.864 1.00 68.51 195 GLU D CA 1
ATOM 5998 C C . GLU B 1 195 ? 164.339 124.500 142.586 1.00 68.51 195 GLU D C 1
ATOM 5999 O O . GLU B 1 195 ? 164.882 124.641 143.686 1.00 68.51 195 GLU D O 1
ATOM 6005 N N . LYS B 1 196 ? 164.250 123.316 141.986 1.00 68.93 196 LYS D N 1
ATOM 6006 C CA . LYS B 1 196 ? 164.825 122.116 142.571 1.00 68.93 196 LYS D CA 1
ATOM 6007 C C . LYS B 1 196 ? 166.339 122.062 142.435 1.00 68.93 196 LYS D C 1
ATOM 6008 O O . LYS B 1 196 ? 166.975 121.238 143.097 1.00 68.93 196 LYS D O 1
ATOM 6014 N N . LYS B 1 197 ? 166.920 122.909 141.587 1.00 72.00 197 LYS D N 1
ATOM 6015 C CA . LYS B 1 197 ? 168.369 122.943 141.442 1.00 72.00 197 LYS D CA 1
ATOM 6016 C C . LYS B 1 197 ? 169.041 123.358 142.738 1.00 72.00 197 LYS D C 1
ATOM 6017 O O . LYS B 1 197 ? 170.104 122.835 143.086 1.00 72.00 197 LYS D O 1
ATOM 6023 N N . GLN B 1 198 ? 168.448 124.310 143.452 1.00 73.44 198 GLN D N 1
ATOM 6024 C CA . GLN B 1 198 ? 169.029 124.817 144.681 1.00 73.44 198 GLN D CA 1
ATOM 6025 C C . GLN B 1 198 ? 168.221 124.490 145.927 1.00 73.44 198 GLN D C 1
ATOM 6026 O O . GLN B 1 198 ? 168.778 124.536 147.028 1.00 73.44 198 GLN D O 1
ATOM 6032 N N . SER B 1 199 ? 166.939 124.156 145.792 1.00 74.42 199 SER D N 1
ATOM 6033 C CA . SER B 1 199 ? 166.109 123.833 146.944 1.00 74.42 199 SER D CA 1
ATOM 6034 C C . SER B 1 199 ? 165.683 122.371 146.970 1.00 74.42 199 SER D C 1
ATOM 6035 O O . SER B 1 199 ? 164.709 122.031 147.649 1.00 74.42 199 SER D O 1
ATOM 6038 N N . GLY B 1 200 ? 166.383 121.501 146.253 1.00 82.54 200 GLY D N 1
ATOM 6039 C CA . GLY B 1 200 ? 166.055 120.091 146.276 1.00 82.54 200 GLY D CA 1
ATOM 6040 C C . GLY B 1 200 ? 166.375 119.452 147.611 1.00 82.54 200 GLY D C 1
ATOM 6041 O O . GLY B 1 200 ? 167.150 120.004 148.398 1.00 82.54 200 GLY D O 1
ATOM 6042 N N . SER B 1 201 ? 165.780 118.292 147.882 1.00 91.03 201 SER D N 1
ATOM 6043 C CA . SER B 1 201 ? 165.994 117.637 149.167 1.00 91.03 201 SER D CA 1
ATOM 6044 C C . SER B 1 201 ? 167.369 116.982 149.246 1.00 91.03 201 SER D C 1
ATOM 6045 O O . SER B 1 201 ? 168.059 117.098 150.264 1.00 91.03 201 SER D O 1
ATOM 6048 N N . SER B 1 202 ? 167.787 116.296 148.186 1.00 92.03 202 SER D N 1
ATOM 6049 C CA . SER B 1 202 ? 168.966 115.440 148.222 1.00 92.03 202 SER D CA 1
ATOM 6050 C C . SER B 1 202 ? 170.005 115.918 147.221 1.00 92.03 202 SER D C 1
ATOM 6051 O O . SER B 1 202 ? 169.682 116.651 146.281 1.00 92.03 202 SER D O 1
ATOM 6054 N N . LYS B 1 203 ? 171.253 115.499 147.432 1.00 91.97 203 LYS D N 1
ATOM 6055 C CA . LYS B 1 203 ? 172.343 115.789 146.512 1.00 91.97 203 LYS D CA 1
ATOM 6056 C C . LYS B 1 203 ? 172.126 115.091 145.179 1.00 91.97 203 LYS D C 1
ATOM 6057 O O . LYS B 1 203 ? 172.474 115.630 144.120 1.00 91.97 203 LYS D O 1
ATOM 6063 N N . HIS B 1 204 ? 171.565 113.883 145.215 1.00 93.63 204 HIS D N 1
ATOM 6064 C CA . HIS B 1 204 ? 171.264 113.195 143.965 1.00 93.63 204 HIS D CA 1
ATOM 6065 C C . HIS B 1 204 ? 170.267 113.986 143.133 1.00 93.63 204 HIS D C 1
ATOM 6066 O O . HIS B 1 204 ? 170.439 114.134 141.919 1.00 93.63 204 HIS D O 1
ATOM 6073 N N . GLU B 1 205 ? 169.216 114.507 143.766 1.00 87.04 205 GLU D N 1
ATOM 6074 C CA . GLU B 1 205 ? 168.307 115.390 143.051 1.00 87.04 205 GLU D CA 1
ATOM 6075 C C . GLU B 1 205 ? 168.977 116.698 142.661 1.00 87.04 205 GLU D C 1
ATOM 6076 O O . GLU B 1 205 ? 168.621 117.276 141.629 1.00 87.04 205 GLU D O 1
ATOM 6082 N N . ARG B 1 206 ? 169.935 117.173 143.458 1.00 85.34 206 ARG D N 1
ATOM 6083 C CA . ARG B 1 206 ? 170.723 118.331 143.052 1.00 85.34 206 ARG D CA 1
ATOM 6084 C C . ARG B 1 206 ? 171.379 118.088 141.702 1.00 85.34 206 ARG D C 1
ATOM 6085 O O . ARG B 1 206 ? 171.364 118.961 140.827 1.00 85.34 206 ARG D O 1
ATOM 6093 N N . LYS B 1 207 ? 171.965 116.907 141.515 1.00 86.52 207 LYS D N 1
ATOM 6094 C CA . LYS B 1 207 ? 172.573 116.572 140.238 1.00 86.52 207 LYS D CA 1
ATOM 6095 C C . LYS B 1 207 ? 171.550 116.274 139.153 1.00 86.52 207 LYS D C 1
ATOM 6096 O O . LYS B 1 207 ? 171.804 116.577 137.984 1.00 86.52 207 LYS D O 1
ATOM 6102 N N . MET B 1 208 ? 170.406 115.693 139.512 1.00 81.63 208 MET D N 1
ATOM 6103 C CA . MET B 1 208 ? 169.355 115.428 138.532 1.00 81.63 208 MET D CA 1
ATOM 6104 C C . MET B 1 208 ? 168.836 116.716 137.913 1.00 81.63 208 MET D C 1
ATOM 6105 O O . MET B 1 208 ? 168.610 116.787 136.698 1.00 81.63 208 MET D O 1
ATOM 6110 N N . ALA B 1 209 ? 168.620 117.739 138.738 1.00 79.05 209 ALA D N 1
ATOM 6111 C CA . ALA B 1 209 ? 168.144 119.016 138.221 1.00 79.05 209 ALA D CA 1
ATOM 6112 C C . ALA B 1 209 ? 169.157 119.634 137.269 1.00 79.05 209 ALA D C 1
ATOM 6113 O O . ALA B 1 209 ? 168.783 120.162 136.217 1.00 79.05 209 ALA D O 1
ATOM 6115 N N . ASP B 1 210 ? 170.445 119.584 137.620 1.00 82.36 210 ASP D N 1
ATOM 6116 C CA . ASP B 1 210 ? 171.474 120.091 136.718 1.00 82.36 210 ASP D CA 1
ATOM 6117 C C . ASP B 1 210 ? 171.475 119.310 135.415 1.00 82.36 210 ASP D C 1
ATOM 6118 O O . ASP B 1 210 ? 171.585 119.890 134.327 1.00 82.36 210 ASP D O 1
ATOM 6123 N N . PHE B 1 211 ? 171.352 117.987 135.515 1.00 79.96 211 PHE D N 1
ATOM 6124 C CA . PHE B 1 211 ? 171.249 117.135 134.341 1.00 79.96 211 PHE D CA 1
ATOM 6125 C C . PHE B 1 211 ? 170.149 117.590 133.408 1.00 79.96 211 PHE D C 1
ATOM 6126 O O . PHE B 1 211 ? 170.388 117.824 132.220 1.00 79.96 211 PHE D O 1
ATOM 6134 N N . LEU B 1 212 ? 168.941 117.738 133.925 1.00 75.24 212 LEU D N 1
ATOM 6135 C CA . LEU B 1 212 ? 167.832 118.064 133.048 1.00 75.24 212 LEU D CA 1
ATOM 6136 C C . LEU B 1 212 ? 167.872 119.504 132.559 1.00 75.24 212 LEU D C 1
ATOM 6137 O O . LEU B 1 212 ? 167.493 119.759 131.412 1.00 75.24 212 LEU D O 1
ATOM 6142 N N . LEU B 1 213 ? 168.345 120.443 133.378 1.00 74.44 213 LEU D N 1
ATOM 6143 C CA . LEU B 1 213 ? 168.498 121.815 132.910 1.00 74.44 213 LEU D CA 1
ATOM 6144 C C . LEU B 1 213 ? 169.484 121.895 131.756 1.00 74.44 213 LEU D C 1
ATOM 6145 O O . LEU B 1 213 ? 169.214 122.551 130.744 1.00 74.44 213 LEU D O 1
ATOM 6150 N N . LYS B 1 214 ? 170.639 121.237 131.883 1.00 80.20 214 LYS D N 1
ATOM 6151 C CA . LYS B 1 214 ? 171.581 121.229 130.772 1.00 80.20 214 LYS D CA 1
ATOM 6152 C C . LYS B 1 214 ? 171.028 120.441 129.596 1.00 80.20 214 LYS D C 1
ATOM 6153 O O . LYS B 1 214 ? 171.367 120.714 128.439 1.00 80.20 214 LYS D O 1
ATOM 6159 N N . HIS B 1 215 ? 170.172 119.457 129.870 1.00 76.95 215 HIS D N 1
ATOM 6160 C CA . HIS B 1 215 ? 169.596 118.661 128.799 1.00 76.95 215 HIS D CA 1
ATOM 6161 C C . HIS B 1 215 ? 168.574 119.447 127.998 1.00 76.95 215 HIS D C 1
ATOM 6162 O O . HIS B 1 215 ? 168.316 119.121 126.836 1.00 76.95 215 HIS D O 1
ATOM 6169 N N . LEU B 1 216 ? 167.973 120.470 128.594 1.00 72.37 216 LEU D N 1
ATOM 6170 C CA . LEU B 1 216 ? 166.903 121.217 127.940 1.00 72.37 216 LEU D CA 1
ATOM 6171 C C . LEU B 1 216 ? 167.397 122.619 127.609 1.00 72.37 216 LEU D C 1
ATOM 6172 O O . LEU B 1 216 ? 167.154 123.559 128.370 1.00 72.37 216 LEU D O 1
ATOM 6177 N N . GLY B 1 217 ? 168.080 122.746 126.476 1.00 89.47 217 GLY D N 1
ATOM 6178 C CA . GLY B 1 217 ? 168.292 124.054 125.862 1.00 89.47 217 GLY D CA 1
ATOM 6179 C C . GLY B 1 217 ? 168.819 125.126 126.787 1.00 89.47 217 GLY D C 1
ATOM 6180 O O . GLY B 1 217 ? 168.291 126.245 126.799 1.00 89.47 217 GLY D O 1
ATOM 6181 N N . ASP B 1 218 ? 169.843 124.813 127.575 1.00 98.58 218 ASP D N 1
ATOM 6182 C CA . ASP B 1 218 ? 170.464 125.805 128.451 1.00 98.58 218 ASP D CA 1
ATOM 6183 C C . ASP B 1 218 ? 171.631 126.433 127.699 1.00 98.58 218 ASP D C 1
ATOM 6184 O O . ASP B 1 218 ? 172.671 125.799 127.498 1.00 98.58 218 ASP D O 1
ATOM 6189 N N . GLY B 1 219 ? 171.459 127.684 127.277 1.00 104.83 219 GLY D N 1
ATOM 6190 C CA . GLY B 1 219 ? 172.474 128.332 126.473 1.00 104.83 219 GLY D CA 1
ATOM 6191 C C . GLY B 1 219 ? 172.484 127.899 125.026 1.00 104.83 219 GLY D C 1
ATOM 6192 O O . GLY B 1 219 ? 173.469 128.143 124.323 1.00 104.83 219 GLY D O 1
ATOM 6193 N N . ASN B 1 220 ? 171.412 127.249 124.567 1.00 108.34 220 ASN D N 1
ATOM 6194 C CA . ASN B 1 220 ? 171.311 126.714 123.206 1.00 108.34 220 ASN D CA 1
ATOM 6195 C C . ASN B 1 220 ? 172.452 125.741 122.914 1.00 108.34 220 ASN D C 1
ATOM 6196 O O . ASN B 1 220 ? 172.888 125.578 121.772 1.00 108.34 220 ASN D O 1
ATOM 6201 N N . GLU B 1 221 ? 172.936 125.082 123.962 1.00 108.63 221 GLU D N 1
ATOM 6202 C CA . GLU B 1 221 ? 173.955 124.049 123.852 1.00 108.63 221 GLU D CA 1
ATOM 6203 C C . GLU B 1 221 ? 173.352 122.655 123.794 1.00 108.63 221 GLU D C 1
ATOM 6204 O O . GLU B 1 221 ? 173.960 121.712 124.308 1.00 108.63 221 GLU D O 1
ATOM 6210 N N . SER B 1 222 ? 172.334 122.458 122.968 1.00 105.93 222 SER D N 1
ATOM 6211 C CA . SER B 1 222 ? 171.576 121.201 122.968 1.00 105.93 222 SER D CA 1
ATOM 6212 C C . SER B 1 222 ? 172.284 119.852 122.757 1.00 105.93 222 SER D C 1
ATOM 6213 O O . SER B 1 222 ? 171.922 118.876 123.417 1.00 105.93 222 SER D O 1
ATOM 6216 N N . PRO B 1 223 ? 173.282 119.773 121.863 1.00 101.00 223 PRO D N 1
ATOM 6217 C CA . PRO B 1 223 ? 173.873 118.437 121.702 1.00 101.00 223 PRO D CA 1
ATOM 6218 C C . PRO B 1 223 ? 175.032 118.133 122.659 1.00 101.00 223 PRO D C 1
ATOM 6219 O O . PRO B 1 223 ? 176.127 118.665 122.489 1.00 101.00 223 PRO D O 1
ATOM 6223 N N . LYS B 1 224 ? 174.779 117.272 123.645 1.00 95.90 224 LYS D N 1
ATOM 6224 C CA . LYS B 1 224 ? 175.795 116.869 124.621 1.00 95.90 224 LYS D CA 1
ATOM 6225 C C . LYS B 1 224 ? 175.444 115.565 125.348 1.00 95.90 224 LYS D C 1
ATOM 6226 O O . LYS B 1 224 ? 174.294 115.135 125.343 1.00 95.90 224 LYS D O 1
ATOM 6232 N N . LEU B 1 225 ? 176.444 114.945 125.970 1.00 92.66 225 LEU D N 1
ATOM 6233 C CA . LEU B 1 225 ? 176.258 113.715 126.727 1.00 92.66 225 LEU D CA 1
ATOM 6234 C C . LEU B 1 225 ? 176.808 113.887 128.136 1.00 92.66 225 LEU D C 1
ATOM 6235 O O . LEU B 1 225 ? 177.897 114.440 128.326 1.00 92.66 225 LEU D O 1
ATOM 6240 N N . PHE B 1 226 ? 176.053 113.412 129.115 1.00 89.71 226 PHE D N 1
ATOM 6241 C CA . PHE B 1 226 ? 176.325 113.665 130.517 1.00 89.71 226 PHE D CA 1
ATOM 6242 C C . PHE B 1 226 ? 176.943 112.439 131.178 1.00 89.71 226 PHE D C 1
ATOM 6243 O O . PHE B 1 226 ? 176.814 111.321 130.674 1.00 89.71 226 PHE D O 1
ATOM 6251 N N . PRO B 1 227 ? 177.636 112.622 132.302 1.00 90.66 227 PRO D N 1
ATOM 6252 C CA . PRO B 1 227 ? 178.278 111.481 132.961 1.00 90.66 227 PRO D CA 1
ATOM 6253 C C . PRO B 1 227 ? 177.271 110.407 133.340 1.00 90.66 227 PRO D C 1
ATOM 6254 O O . PRO B 1 227 ? 176.162 110.693 133.792 1.00 90.66 227 PRO D O 1
ATOM 6258 N N . SER B 1 228 ? 177.680 109.153 133.152 1.00 92.61 228 SER D N 1
ATOM 6259 C CA . SER B 1 228 ? 176.806 108.018 133.414 1.00 92.61 228 SER D CA 1
ATOM 6260 C C . SER B 1 228 ? 176.599 107.763 134.896 1.00 92.61 228 SER D C 1
ATOM 6261 O O . SER B 1 228 ? 175.796 106.893 135.249 1.00 92.61 228 SER D O 1
ATOM 6264 N N . SER B 1 229 ? 177.306 108.485 135.767 1.00 92.81 229 SER D N 1
ATOM 6265 C CA . SER B 1 229 ? 177.157 108.274 137.200 1.00 92.81 229 SER D CA 1
ATOM 6266 C C . SER B 1 229 ? 175.724 108.520 137.651 1.00 92.81 229 SER D C 1
ATOM 6267 O O . SER B 1 229 ? 175.274 107.950 138.651 1.00 92.81 229 SER D O 1
ATOM 6270 N N . LEU B 1 230 ? 174.991 109.364 136.922 1.00 90.94 230 LEU D N 1
ATOM 6271 C CA . LEU B 1 230 ? 173.611 109.653 137.296 1.00 90.94 230 LEU D CA 1
ATOM 6272 C C . LEU B 1 230 ? 172.750 108.403 137.237 1.00 90.94 230 LEU D C 1
ATOM 6273 O O . LEU B 1 230 ? 171.748 108.296 137.952 1.00 90.94 230 LEU D O 1
ATOM 6278 N N . LEU B 1 231 ? 173.057 107.493 136.319 1.00 93.18 231 LEU D N 1
ATOM 6279 C CA . LEU B 1 231 ? 172.303 106.248 136.265 1.00 93.18 231 LEU D CA 1
ATOM 6280 C C . LEU B 1 231 ? 172.566 105.403 137.512 1.00 93.18 231 LEU D C 1
ATOM 6281 O O . LEU B 1 231 ? 171.648 104.861 138.125 1.00 93.18 231 LEU D O 1
ATOM 6286 N N . ASP B 1 232 ? 173.844 105.304 137.871 1.00 96.32 232 ASP D N 1
ATOM 6287 C CA . ASP B 1 232 ? 174.309 104.541 139.030 1.00 96.32 232 ASP D CA 1
ATOM 6288 C C . ASP B 1 232 ? 173.889 105.099 140.386 1.00 96.32 232 ASP D C 1
ATOM 6289 O O . ASP B 1 232 ? 173.547 104.358 141.304 1.00 96.32 232 ASP D O 1
ATOM 6294 N N . ASN B 1 233 ? 173.947 106.415 140.517 1.00 96.99 233 ASN D N 1
ATOM 6295 C CA . ASN B 1 233 ? 173.631 107.056 141.782 1.00 96.99 233 ASN D CA 1
ATOM 6296 C C . ASN B 1 233 ? 172.205 106.866 142.285 1.00 96.99 233 ASN D C 1
ATOM 6297 O O . ASN B 1 233 ? 171.991 106.678 143.481 1.00 96.99 233 ASN D O 1
ATOM 6302 N N . THR B 1 234 ? 171.228 106.902 141.389 1.00 30.00 234 THR D N 1
ATOM 6303 C CA . THR B 1 234 ? 169.850 106.825 141.848 1.00 30.00 234 THR D CA 1
ATOM 6304 C C . THR B 1 234 ? 169.575 105.648 142.777 1.00 30.00 234 THR D C 1
ATOM 6305 O O . THR B 1 234 ? 169.993 104.517 142.534 1.00 30.00 234 THR D O 1
ATOM 6309 N N . LYS B 1 235 ? 168.856 105.958 143.850 1.00 100.77 235 LYS D N 1
ATOM 6310 C CA . LYS B 1 235 ? 168.450 105.006 144.873 1.00 100.77 235 LYS D CA 1
ATOM 6311 C C . LYS B 1 235 ? 168.216 103.632 144.258 1.00 100.77 235 LYS D C 1
ATOM 6312 O O . LYS B 1 235 ? 168.662 102.625 144.803 1.00 100.77 235 LYS D O 1
ATOM 6318 N N . ASP B 1 236 ? 167.534 103.588 143.117 1.00 103.92 236 ASP D N 1
ATOM 6319 C CA . ASP B 1 236 ? 167.300 102.318 142.443 1.00 103.92 236 ASP D CA 1
ATOM 6320 C C . ASP B 1 236 ? 167.693 102.370 140.970 1.00 103.92 236 ASP D C 1
ATOM 6321 O O . ASP B 1 236 ? 167.139 103.151 140.200 1.00 103.92 236 ASP D O 1
ATOM 6326 N N . TYR B 1 237 ? 168.653 101.536 140.588 1.00 98.57 237 TYR D N 1
ATOM 6327 C CA . TYR B 1 237 ? 169.091 101.452 139.199 1.00 98.57 237 TYR D CA 1
ATOM 6328 C C . TYR B 1 237 ? 169.446 100.023 138.809 1.00 98.57 237 TYR D C 1
ATOM 6329 O O . TYR B 1 237 ? 170.620 99.702 138.632 1.00 98.57 237 TYR D O 1
ATOM 6338 N N . GLN B 1 238 ? 168.448 99.163 138.672 1.00 99.09 238 GLN D N 1
ATOM 6339 C CA . GLN B 1 238 ? 168.727 97.785 138.305 1.00 99.09 238 GLN D CA 1
ATOM 6340 C C . GLN B 1 238 ? 168.667 97.668 136.796 1.00 99.09 238 GLN D C 1
ATOM 6341 O O . GLN B 1 238 ? 167.670 98.044 136.185 1.00 99.09 238 GLN D O 1
ATOM 6347 N N . VAL B 1 239 ? 169.726 97.147 136.186 1.00 99.12 239 VAL D N 1
ATOM 6348 C CA . VAL B 1 239 ? 169.721 97.015 134.733 1.00 99.12 239 VAL D CA 1
ATOM 6349 C C . VAL B 1 239 ? 169.296 95.586 134.405 1.00 99.12 239 VAL D C 1
ATOM 6350 O O . VAL B 1 239 ? 169.922 94.614 134.827 1.00 99.12 239 VAL D O 1
ATOM 6354 N N . LYS B 1 240 ? 168.188 95.459 133.687 1.00 99.63 240 LYS D N 1
ATOM 6355 C CA . LYS B 1 240 ? 167.625 94.148 133.417 1.00 99.63 240 LYS D CA 1
ATOM 6356 C C . LYS B 1 240 ? 168.311 93.509 132.215 1.00 99.63 240 LYS D C 1
ATOM 6357 O O . LYS B 1 240 ? 168.959 94.180 131.410 1.00 99.63 240 LYS D O 1
ATOM 6363 N N . LYS B 1 241 ? 168.173 92.189 132.111 1.00 103.94 241 LYS D N 1
ATOM 6364 C CA . LYS B 1 241 ? 168.852 91.439 131.064 1.00 103.94 241 LYS D CA 1
ATOM 6365 C C . LYS B 1 241 ? 168.211 91.692 129.706 1.00 103.94 241 LYS D C 1
ATOM 6366 O O . LYS B 1 241 ? 166.988 91.808 129.589 1.00 103.94 241 LYS D O 1
ATOM 6372 N N . ARG B 1 242 ? 169.051 91.769 128.678 1.00 105.36 242 ARG D N 1
ATOM 6373 C CA . ARG B 1 242 ? 168.598 92.193 127.361 1.00 105.36 242 ARG D CA 1
ATOM 6374 C C . ARG B 1 242 ? 167.915 91.052 126.620 1.00 105.36 242 ARG D C 1
ATOM 6375 O O . ARG B 1 242 ? 168.302 89.887 126.739 1.00 105.36 242 ARG D O 1
ATOM 6383 N N . LEU B 1 243 ? 166.891 91.400 125.846 1.00 103.18 243 LEU D N 1
ATOM 6384 C CA . LEU B 1 243 ? 166.149 90.422 125.063 1.00 103.18 243 LEU D CA 1
ATOM 6385 C C . LEU B 1 243 ? 165.562 91.061 123.807 1.00 103.18 243 LEU D C 1
ATOM 6386 O O . LEU B 1 243 ? 165.613 92.278 123.638 1.00 103.18 243 LEU D O 1
ATOM 6388 N N . GLN B 1 248 ? 172.147 94.378 122.328 1.00 97.22 248 GLN D N 1
ATOM 6389 C CA . GLN B 1 248 ? 172.622 95.749 122.464 1.00 97.22 248 GLN D CA 1
ATOM 6390 C C . GLN B 1 248 ? 171.560 96.632 123.107 1.00 97.22 248 GLN D C 1
ATOM 6391 O O . GLN B 1 248 ? 171.815 97.792 123.416 1.00 97.22 248 GLN D O 1
ATOM 6397 N N . TYR B 1 249 ? 170.385 96.063 123.331 1.00 94.33 249 TYR D N 1
ATOM 6398 C CA . TYR B 1 249 ? 169.313 96.790 123.983 1.00 94.33 249 TYR D CA 1
ATOM 6399 C C . TYR B 1 249 ? 169.026 96.101 125.309 1.00 94.33 249 TYR D C 1
ATOM 6400 O O . TYR B 1 249 ? 168.812 94.889 125.357 1.00 94.33 249 TYR D O 1
ATOM 6409 N N . LYS B 1 250 ? 169.021 96.879 126.384 1.00 91.79 250 LYS D N 1
ATOM 6410 C CA . LYS B 1 250 ? 168.782 96.337 127.712 1.00 91.79 250 LYS D CA 1
ATOM 6411 C C . LYS B 1 250 ? 167.645 97.084 128.379 1.00 91.79 250 LYS D C 1
ATOM 6412 O O . LYS B 1 250 ? 167.391 98.246 128.072 1.00 91.79 250 LYS D O 1
ATOM 6418 N N . GLU B 1 251 ? 166.964 96.411 129.296 1.00 93.72 251 GLU D N 1
ATOM 6419 C CA . GLU B 1 251 ? 165.791 96.996 129.952 1.00 93.72 251 GLU D CA 1
ATOM 6420 C C . GLU B 1 251 ? 166.138 97.723 131.249 1.00 93.72 251 GLU D C 1
ATOM 6421 O O . GLU B 1 251 ? 165.810 97.268 132.342 1.00 93.72 251 GLU D O 1
ATOM 6427 N N . ILE B 1 252 ? 166.787 98.881 131.139 1.00 88.03 252 ILE D N 1
ATOM 6428 C CA . ILE B 1 252 ? 167.015 99.713 132.313 1.00 88.03 252 ILE D CA 1
ATOM 6429 C C . ILE B 1 252 ? 165.678 100.186 132.869 1.00 88.03 252 ILE D C 1
ATOM 6430 O O . ILE B 1 252 ? 164.720 100.423 132.123 1.00 88.03 252 ILE D O 1
ATOM 6435 N N . THR B 1 253 ? 165.592 100.292 134.201 1.00 88.66 253 THR D N 1
ATOM 6436 C CA . THR B 1 253 ? 164.363 100.689 134.900 1.00 88.66 253 THR D CA 1
ATOM 6437 C C . THR B 1 253 ? 164.724 101.739 135.954 1.00 88.66 253 THR D C 1
ATOM 6438 O O . THR B 1 253 ? 164.327 101.638 137.112 1.00 88.66 253 THR D O 1
ATOM 6442 N N . TRP B 1 254 ? 165.482 102.755 135.545 1.00 86.03 254 TRP D N 1
ATOM 6443 C CA . TRP B 1 254 ? 166.304 103.467 136.519 1.00 86.03 254 TRP D CA 1
ATOM 6444 C C . TRP B 1 254 ? 165.508 104.495 137.318 1.00 86.03 254 TRP D C 1
ATOM 6445 O O . TRP B 1 254 ? 165.969 104.947 138.370 1.00 86.03 254 TRP D O 1
ATOM 6456 N N . LEU B 1 255 ? 164.313 104.865 136.867 1.00 83.13 255 LEU D N 1
ATOM 6457 C CA . LEU B 1 255 ? 163.412 105.659 137.698 1.00 83.13 255 LEU D CA 1
ATOM 6458 C C . LEU B 1 255 ? 162.183 104.889 138.149 1.00 83.13 255 LEU D C 1
ATOM 6459 O O . LEU B 1 255 ? 161.189 105.508 138.537 1.00 83.13 255 LEU D O 1
ATOM 6464 N N . GLY B 1 256 ? 162.221 103.566 138.108 1.00 87.04 256 GLY D N 1
ATOM 6465 C CA . GLY B 1 256 ? 161.049 102.767 138.372 1.00 87.04 256 GLY D CA 1
ATOM 6466 C C . GLY B 1 256 ? 160.177 102.549 137.158 1.00 87.04 256 GLY D C 1
ATOM 6467 O O . GLY B 1 256 ? 159.299 101.681 137.189 1.00 87.04 256 GLY D O 1
ATOM 6468 N N . GLU B 1 257 ? 160.400 103.311 136.095 1.00 86.02 257 GLU D N 1
ATOM 6469 C CA . GLU B 1 257 ? 159.745 103.104 134.814 1.00 86.02 257 GLU D CA 1
ATOM 6470 C C . GLU B 1 257 ? 160.741 102.458 133.868 1.00 86.02 257 GLU D C 1
ATOM 6471 O O . GLU B 1 257 ? 161.834 102.992 133.652 1.00 86.02 257 GLU D O 1
ATOM 6477 N N . SER B 1 258 ? 160.370 101.309 133.314 1.00 81.42 258 SER D N 1
ATOM 6478 C CA . SER B 1 258 ? 161.288 100.543 132.489 1.00 81.42 258 SER D CA 1
ATOM 6479 C C . SER B 1 258 ? 161.611 101.275 131.192 1.00 81.42 258 SER D C 1
ATOM 6480 O O . SER B 1 258 ? 160.724 101.812 130.524 1.00 81.42 258 SER D O 1
ATOM 6483 N N . PHE B 1 259 ? 162.893 101.290 130.837 1.00 78.62 259 PHE D N 1
ATOM 6484 C CA . PHE B 1 259 ? 163.372 101.917 129.616 1.00 78.62 259 PHE D CA 1
ATOM 6485 C C . PHE B 1 259 ? 164.250 100.937 128.857 1.00 78.62 259 PHE D C 1
ATOM 6486 O O . PHE B 1 259 ? 164.853 100.039 129.444 1.00 78.62 259 PHE D O 1
ATOM 6494 N N . ALA B 1 260 ? 164.330 101.122 127.546 1.00 79.43 260 ALA D N 1
ATOM 6495 C CA . ALA B 1 260 ? 165.261 100.350 126.741 1.00 79.43 260 ALA D CA 1
ATOM 6496 C C . ALA B 1 260 ? 166.598 101.070 126.692 1.00 79.43 260 ALA D C 1
ATOM 6497 O O . ALA B 1 260 ? 166.652 102.282 126.464 1.00 79.43 260 ALA D O 1
ATOM 6499 N N . LEU B 1 261 ? 167.677 100.330 126.914 1.00 87.40 261 LEU D N 1
ATOM 6500 C CA . LEU B 1 261 ? 169.013 100.900 126.999 1.00 87.40 261 LEU D CA 1
ATOM 6501 C C . LEU B 1 261 ? 169.880 100.349 125.882 1.00 87.40 261 LEU D C 1
ATOM 6502 O O . LEU B 1 261 ? 170.081 99.135 125.789 1.00 87.40 261 LEU D O 1
ATOM 6507 N N . ARG B 1 262 ? 170.411 101.240 125.052 1.00 90.75 262 ARG D N 1
ATOM 6508 C CA . ARG B 1 262 ? 171.381 100.874 124.031 1.00 90.75 262 ARG D CA 1
ATOM 6509 C C . ARG B 1 262 ? 172.746 101.382 124.461 1.00 90.75 262 ARG D C 1
ATOM 6510 O O . ARG B 1 262 ? 172.927 102.587 124.661 1.00 90.75 262 ARG D O 1
ATOM 6518 N N . HIS B 1 263 ? 173.699 100.468 124.595 1.00 96.35 263 HIS D N 1
ATOM 6519 C CA . HIS B 1 263 ? 175.043 100.820 125.020 1.00 96.35 263 HIS D CA 1
ATOM 6520 C C . HIS B 1 263 ? 176.048 100.136 124.108 1.00 96.35 263 HIS D C 1
ATOM 6521 O O . HIS B 1 263 ? 175.909 98.957 123.777 1.00 96.35 263 HIS D O 1
ATOM 6528 N N . PHE B 1 264 ? 177.062 100.896 123.709 1.00 96.56 264 PHE D N 1
ATOM 6529 C CA . PHE B 1 264 ? 178.028 100.455 122.718 1.00 96.56 264 PHE D CA 1
ATOM 6530 C C . PHE B 1 264 ? 179.392 101.020 123.076 1.00 96.56 264 PHE D C 1
ATOM 6531 O O . PHE B 1 264 ? 179.499 102.010 123.804 1.00 96.56 264 PHE D O 1
ATOM 6539 N N . PHE B 1 265 ? 180.436 100.383 122.557 1.00 98.87 265 PHE D N 1
ATOM 6540 C CA . PHE B 1 265 ? 181.812 100.765 122.846 1.00 98.87 265 PHE D CA 1
ATOM 6541 C C . PHE B 1 265 ? 182.472 101.289 121.580 1.00 98.87 265 PHE D C 1
ATOM 6542 O O . PHE B 1 265 ? 182.396 100.653 120.524 1.00 98.87 265 PHE D O 1
ATOM 6550 N N . GLY B 1 266 ? 183.110 102.449 121.693 1.00 101.93 266 GLY D N 1
ATOM 6551 C CA . GLY B 1 266 ? 183.828 103.062 120.592 1.00 101.93 266 GLY D CA 1
ATOM 6552 C C . GLY B 1 266 ? 184.402 104.379 121.057 1.00 101.93 266 GLY D C 1
ATOM 6553 O O . GLY B 1 266 ? 184.159 104.825 122.179 1.00 101.93 266 GLY D O 1
ATOM 6554 N N . ASP B 1 267 ? 185.173 105.010 120.173 1.00 104.83 267 ASP D N 1
ATOM 6555 C CA . ASP B 1 267 ? 185.759 106.310 120.484 1.00 104.83 267 ASP D CA 1
ATOM 6556 C C . ASP B 1 267 ? 184.644 107.355 120.396 1.00 104.83 267 ASP D C 1
ATOM 6557 O O . ASP B 1 267 ? 184.420 108.002 119.373 1.00 104.83 267 ASP D O 1
ATOM 6562 N N . ILE B 1 268 ? 183.939 107.500 121.515 1.00 104.51 268 ILE D N 1
ATOM 6563 C CA . ILE B 1 268 ? 182.703 108.269 121.584 1.00 104.51 268 ILE D CA 1
ATOM 6564 C C . ILE B 1 268 ? 182.981 109.720 121.224 1.00 104.51 268 ILE D C 1
ATOM 6565 O O . ILE B 1 268 ? 182.161 110.377 120.573 1.00 104.51 268 ILE D O 1
ATOM 6570 N N . ASP B 1 269 ? 184.140 110.228 121.639 1.00 106.15 269 ASP D N 1
ATOM 6571 C CA . ASP B 1 269 ? 184.521 111.583 121.262 1.00 106.15 269 ASP D CA 1
ATOM 6572 C C . ASP B 1 269 ? 184.620 111.716 119.746 1.00 106.15 269 ASP D C 1
ATOM 6573 O O . ASP B 1 269 ? 184.272 112.760 119.182 1.00 106.15 269 ASP D O 1
ATOM 6578 N N . ALA B 1 270 ? 185.082 110.663 119.068 1.00 101.31 270 ALA D N 1
ATOM 6579 C CA . ALA B 1 270 ? 185.143 110.698 117.610 1.00 101.31 270 ALA D CA 1
ATOM 6580 C C . ALA B 1 270 ? 183.763 110.515 116.992 1.00 101.31 270 ALA D C 1
ATOM 6581 O O . ALA B 1 270 ? 183.463 111.098 115.945 1.00 101.31 270 ALA D O 1
ATOM 6583 N N . LEU B 1 271 ? 182.915 109.705 117.619 1.00 96.51 271 LEU D N 1
ATOM 6584 C CA . LEU B 1 271 ? 181.557 109.475 117.143 1.00 96.51 271 LEU D CA 1
ATOM 6585 C C . LEU B 1 271 ? 180.584 110.541 117.622 1.00 96.51 271 LEU D C 1
ATOM 6586 O O . LEU B 1 271 ? 179.404 110.492 117.266 1.00 96.51 271 LEU D O 1
ATOM 6591 N N . LEU B 1 272 ? 181.056 111.493 118.423 1.00 94.14 272 LEU D N 1
ATOM 6592 C CA . LEU B 1 272 ? 180.181 112.546 118.928 1.00 94.14 272 LEU D CA 1
ATOM 6593 C C . LEU B 1 272 ? 179.486 113.358 117.840 1.00 94.14 272 LEU D C 1
ATOM 6594 O O . LEU B 1 272 ? 178.268 113.574 117.962 1.00 94.14 272 LEU D O 1
ATOM 6599 N N . PRO B 1 273 ? 180.157 113.837 116.784 1.00 94.35 273 PRO D N 1
ATOM 6600 C CA . PRO B 1 273 ? 179.463 114.746 115.857 1.00 94.35 273 PRO D CA 1
ATOM 6601 C C . PRO B 1 273 ? 178.330 114.097 115.081 1.00 94.35 273 PRO D C 1
ATOM 6602 O O . PRO B 1 273 ? 177.527 114.814 114.474 1.00 94.35 273 PRO D O 1
ATOM 6606 N N . GLN B 1 274 ? 178.242 112.767 115.060 1.00 92.13 274 GLN D N 1
ATOM 6607 C CA . GLN B 1 274 ? 177.149 112.139 114.324 1.00 92.13 274 GLN D CA 1
ATOM 6608 C C . GLN B 1 274 ? 176.035 111.684 115.259 1.00 92.13 274 GLN D C 1
ATOM 6609 O O . GLN B 1 274 ? 174.913 111.425 114.811 1.00 92.13 274 GLN D O 1
ATOM 6615 N N . ILE B 1 275 ? 176.319 111.578 116.558 1.00 86.54 275 ILE D N 1
ATOM 6616 C CA . ILE B 1 275 ? 175.263 111.268 117.519 1.00 86.54 275 ILE D CA 1
ATOM 6617 C C . ILE B 1 275 ? 174.624 112.555 118.025 1.00 86.54 275 ILE D C 1
ATOM 6618 O O . ILE B 1 275 ? 173.488 112.560 118.520 1.00 86.54 275 ILE D O 1
ATOM 6623 N N . THR B 1 276 ? 175.343 113.663 117.900 1.00 87.05 276 THR D N 1
ATOM 6624 C CA . THR B 1 276 ? 174.882 114.998 118.249 1.00 87.05 276 THR D CA 1
ATOM 6625 C C . THR B 1 276 ? 173.588 115.361 117.525 1.00 87.05 276 THR D C 1
ATOM 6626 O O . THR B 1 276 ? 172.654 115.852 118.170 1.00 87.05 276 THR D O 1
ATOM 6630 N N . PRO B 1 277 ? 173.473 115.156 116.207 1.00 82.16 277 PRO D N 1
ATOM 6631 C CA . PRO B 1 277 ? 172.164 115.377 115.575 1.00 82.16 277 PRO D CA 1
ATOM 6632 C C . PRO B 1 277 ? 171.101 114.427 116.085 1.00 82.16 277 PRO D C 1
ATOM 6633 O O . PRO B 1 277 ? 169.918 114.779 116.128 1.00 82.16 277 PRO D O 1
ATOM 6637 N N . LEU B 1 278 ? 171.508 113.222 116.484 1.00 75.13 278 LEU D N 1
ATOM 6638 C CA . LEU B 1 278 ? 170.546 112.174 116.797 1.00 75.13 278 LEU D CA 1
ATOM 6639 C C . LEU B 1 278 ? 169.798 112.459 118.090 1.00 75.13 278 LEU D C 1
ATOM 6640 O O . LEU B 1 278 ? 168.631 112.083 118.238 1.00 75.13 278 LEU D O 1
ATOM 6645 N N . LEU B 1 279 ? 170.456 113.108 119.049 1.00 75.38 279 LEU D N 1
ATOM 6646 C CA . LEU B 1 279 ? 169.838 113.281 120.359 1.00 75.38 279 LEU D CA 1
ATOM 6647 C C . LEU B 1 279 ? 168.738 114.337 120.335 1.00 75.38 279 LEU D C 1
ATOM 6648 O O . LEU B 1 279 ? 168.023 114.518 121.325 1.00 75.38 279 LEU D O 1
ATOM 6653 N N . SER B 1 280 ? 168.595 115.055 119.221 1.00 70.73 280 SER D N 1
ATOM 6654 C CA . SER B 1 280 ? 167.655 116.172 119.192 1.00 70.73 280 SER D CA 1
ATOM 6655 C C . SER B 1 280 ? 166.253 115.733 118.777 1.00 70.73 280 SER D C 1
ATOM 6656 O O . SER B 1 280 ? 165.282 116.467 118.992 1.00 70.73 280 SER D O 1
ATOM 6659 N N . LEU B 1 281 ? 166.124 114.548 118.182 1.00 63.83 281 LEU D N 1
ATOM 6660 C CA . LEU B 1 281 ? 164.858 114.116 117.596 1.00 63.83 281 LEU D CA 1
ATOM 6661 C C . LEU B 1 281 ? 163.764 113.874 118.626 1.00 63.83 281 LEU D C 1
ATOM 6662 O O . LEU B 1 281 ? 164.046 113.472 119.758 1.00 63.83 281 LEU D O 1
ATOM 6667 N N . SER B 1 282 ? 162.510 114.106 118.234 1.00 58.68 282 SER D N 1
ATOM 6668 C CA . SER B 1 282 ? 161.361 113.812 119.090 1.00 58.68 282 SER D CA 1
ATOM 6669 C C . SER B 1 282 ? 160.126 113.735 118.197 1.00 58.68 282 SER D C 1
ATOM 6670 O O . SER B 1 282 ? 159.703 114.747 117.638 1.00 58.68 282 SER D O 1
ATOM 6673 N N . HIS B 1 283 ? 159.554 112.542 118.076 1.00 52.46 283 HIS D N 1
ATOM 6674 C CA . HIS B 1 283 ? 158.340 112.335 117.308 1.00 52.46 283 HIS D CA 1
ATOM 6675 C C . HIS B 1 283 ? 157.591 111.138 117.872 1.00 52.46 283 HIS D C 1
ATOM 6676 O O . HIS B 1 283 ? 158.215 110.174 118.327 1.00 52.46 283 HIS D O 1
ATOM 6683 N N . PRO B 1 284 ? 156.259 111.176 117.863 1.00 51.57 284 PRO D N 1
ATOM 6684 C CA . PRO B 1 284 ? 155.496 110.043 118.399 1.00 51.57 284 PRO D CA 1
ATOM 6685 C C . PRO B 1 284 ? 155.755 108.738 117.683 1.00 51.57 284 PRO D C 1
ATOM 6686 O O . PRO B 1 284 ? 155.661 107.677 118.310 1.00 51.57 284 PRO D O 1
ATOM 6690 N N . ASN B 1 285 ? 156.063 108.769 116.389 1.00 51.58 285 ASN D N 1
ATOM 6691 C CA . ASN B 1 285 ? 156.312 107.556 115.628 1.00 51.58 285 ASN D CA 1
ATOM 6692 C C . ASN B 1 285 ? 157.797 107.255 115.496 1.00 51.58 285 ASN D C 1
ATOM 6693 O O . ASN B 1 285 ? 158.207 106.562 114.564 1.00 51.58 285 ASN D O 1
ATOM 6698 N N . ILE B 1 286 ? 158.604 107.764 116.420 1.00 53.71 286 ILE D N 1
ATOM 6699 C CA . ILE B 1 286 ? 160.039 107.549 116.435 1.00 53.71 286 ILE D CA 1
ATOM 6700 C C . ILE B 1 286 ? 160.430 107.087 117.828 1.00 53.71 286 ILE D C 1
ATOM 6701 O O . ILE B 1 286 ? 160.065 107.698 118.832 1.00 53.71 286 ILE D O 1
ATOM 6706 N N . VAL B 1 287 ? 161.177 105.994 117.886 1.00 55.20 287 VAL D N 1
ATOM 6707 C CA . VAL B 1 287 ? 161.763 105.530 119.138 1.00 55.20 287 VAL D CA 1
ATOM 6708 C C . VAL B 1 287 ? 163.070 106.298 119.277 1.00 55.20 287 VAL D C 1
ATOM 6709 O O . VAL B 1 287 ? 164.130 105.850 118.846 1.00 55.20 287 VAL D O 1
ATOM 6713 N N . TYR B 1 288 ? 162.988 107.480 119.872 1.00 59.09 288 TYR D N 1
ATOM 6714 C CA . TYR B 1 288 ? 164.119 108.387 119.951 1.00 59.09 288 TYR D CA 1
ATOM 6715 C C . TYR B 1 288 ? 164.821 108.260 121.292 1.00 59.09 288 TYR D C 1
ATOM 6716 O O . TYR B 1 288 ? 164.324 107.631 122.227 1.00 59.09 288 TYR D O 1
ATOM 6725 N N . TYR B 1 289 ? 165.992 108.875 121.373 1.00 69.64 289 TYR D N 1
ATOM 6726 C CA . TYR B 1 289 ? 166.864 108.757 122.532 1.00 69.64 289 TYR D CA 1
ATOM 6727 C C . TYR B 1 289 ? 166.558 109.895 123.493 1.00 69.64 289 TYR D C 1
ATOM 6728 O O . TYR B 1 289 ? 166.739 111.068 123.158 1.00 69.64 289 TYR D O 1
ATOM 6737 N N . LEU B 1 290 ? 166.092 109.540 124.688 1.00 71.96 290 LEU D N 1
ATOM 6738 C CA . LEU B 1 290 ? 165.729 110.548 125.675 1.00 71.96 290 LEU D CA 1
ATOM 6739 C C . LEU B 1 290 ? 166.959 111.259 126.225 1.00 71.96 290 LEU D C 1
ATOM 6740 O O . LEU B 1 290 ? 166.985 112.492 126.311 1.00 71.96 290 LEU D O 1
ATOM 6745 N N . CYS B 1 291 ? 167.989 110.501 126.594 1.00 80.92 291 CYS D N 1
ATOM 6746 C CA . CYS B 1 291 ? 169.170 111.052 127.238 1.00 80.92 291 CYS D CA 1
ATOM 6747 C C . CYS B 1 291 ? 170.398 110.276 126.789 1.00 80.92 291 CYS D C 1
ATOM 6748 O O . CYS B 1 291 ? 170.306 109.111 126.397 1.00 80.92 291 CYS D O 1
ATOM 6751 N N . GLY B 1 292 ? 171.552 110.932 126.858 1.00 87.27 292 GLY D N 1
ATOM 6752 C CA . GLY B 1 292 ? 172.802 110.293 126.497 1.00 87.27 292 GLY D CA 1
ATOM 6753 C C . GLY B 1 292 ? 173.802 110.288 127.634 1.00 87.27 292 GLY D C 1
ATOM 6754 O O . GLY B 1 292 ? 173.926 111.279 128.356 1.00 87.27 292 GLY D O 1
ATOM 6755 N N . PHE B 1 293 ? 174.524 109.186 127.808 1.00 90.74 293 PHE D N 1
ATOM 6756 C CA . PHE B 1 293 ? 175.459 109.035 128.912 1.00 90.74 293 PHE D CA 1
ATOM 6757 C C . PHE B 1 293 ? 176.788 108.480 128.425 1.00 90.74 293 PHE D C 1
ATOM 6758 O O . PHE B 1 293 ? 176.822 107.480 127.702 1.00 90.74 293 PHE D O 1
ATOM 6766 N N . THR B 1 294 ? 177.876 109.131 128.833 1.00 98.86 294 THR D N 1
ATOM 6767 C CA . THR B 1 294 ? 179.230 108.606 128.705 1.00 98.86 294 THR D CA 1
ATOM 6768 C C . THR B 1 294 ? 179.869 108.660 130.080 1.00 98.86 294 THR D C 1
ATOM 6769 O O . THR B 1 294 ? 179.553 109.554 130.870 1.00 98.86 294 THR D O 1
ATOM 6773 N N . ASP B 1 295 ? 180.756 107.708 130.375 1.00 103.65 295 ASP D N 1
ATOM 6774 C CA . ASP B 1 295 ? 181.352 107.658 131.706 1.00 103.65 295 ASP D CA 1
ATOM 6775 C C . ASP B 1 295 ? 182.193 108.899 131.986 1.00 103.65 295 ASP D C 1
ATOM 6776 O O . ASP B 1 295 ? 181.814 109.751 132.800 1.00 103.65 295 ASP D O 1
ATOM 6781 N N . GLU B 1 296 ? 183.340 109.017 131.322 1.00 108.81 296 GLU D N 1
ATOM 6782 C CA . GLU B 1 296 ? 184.197 110.192 131.436 1.00 108.81 296 GLU D CA 1
ATOM 6783 C C . GLU B 1 296 ? 184.736 110.572 130.066 1.00 108.81 296 GLU D C 1
ATOM 6784 O O . GLU B 1 296 ? 185.943 110.791 129.911 1.00 108.81 296 GLU D O 1
ATOM 6790 N N . GLU B 1 297 ? 183.853 110.628 129.067 1.00 110.95 297 GLU D N 1
ATOM 6791 C CA . GLU B 1 297 ? 184.216 110.686 127.656 1.00 110.95 297 GLU D CA 1
ATOM 6792 C C . GLU B 1 297 ? 185.042 109.480 127.245 1.00 110.95 297 GLU D C 1
ATOM 6793 O O . GLU B 1 297 ? 185.927 109.592 126.391 1.00 110.95 297 GLU D O 1
ATOM 6799 N N . LYS B 1 298 ? 184.759 108.329 127.843 1.00 106.72 298 LYS D N 1
ATOM 6800 C CA . LYS B 1 298 ? 185.575 107.130 127.740 1.00 106.72 298 LYS D CA 1
ATOM 6801 C C . LYS B 1 298 ? 184.864 106.094 126.888 1.00 106.72 298 LYS D C 1
ATOM 6802 O O . LYS B 1 298 ? 183.908 106.414 126.176 1.00 106.72 298 LYS D O 1
ATOM 6808 N N . LYS B 1 299 ? 185.371 104.866 126.951 1.00 105.31 299 LYS D N 1
ATOM 6809 C CA . LYS B 1 299 ? 185.012 103.716 126.117 1.00 105.31 299 LYS D CA 1
ATOM 6810 C C . LYS B 1 299 ? 183.514 103.726 125.818 1.00 105.31 299 LYS D C 1
ATOM 6811 O O . LYS B 1 299 ? 183.134 103.808 124.639 1.00 105.31 299 LYS D O 1
ATOM 6817 N N . GLU B 1 300 ? 182.638 103.683 126.820 1.00 100.46 300 GLU D N 1
ATOM 6818 C CA . GLU B 1 300 ? 181.265 103.282 126.556 1.00 100.46 300 GLU D CA 1
ATOM 6819 C C . GLU B 1 300 ? 180.317 104.477 126.597 1.00 100.46 300 GLU D C 1
ATOM 6820 O O . GLU B 1 300 ? 180.533 105.460 127.309 1.00 100.46 300 GLU D O 1
ATOM 6826 N N . CYS B 1 301 ? 179.249 104.372 125.810 1.00 96.44 301 CYS D N 1
ATOM 6827 C CA . CYS B 1 301 ? 178.163 105.339 125.797 1.00 96.44 301 CYS D CA 1
ATOM 6828 C C . CYS B 1 301 ? 176.858 104.641 126.142 1.00 96.44 301 CYS D C 1
ATOM 6829 O O . CYS B 1 301 ? 176.612 103.514 125.704 1.00 96.44 301 CYS D O 1
ATOM 6832 N N . PHE B 1 302 ? 176.026 105.315 126.927 1.00 92.07 302 PHE D N 1
ATOM 6833 C CA . PHE B 1 302 ? 174.745 104.779 127.357 1.00 92.07 302 PHE D CA 1
ATOM 6834 C C . PHE B 1 302 ? 173.635 105.616 126.744 1.00 92.07 302 PHE D C 1
ATOM 6835 O O . PHE B 1 302 ? 173.520 106.810 127.037 1.00 92.07 302 PHE D O 1
ATOM 6843 N N . LEU B 1 303 ? 172.821 104.989 125.903 1.00 83.74 303 LEU D N 1
ATOM 6844 C CA . LEU B 1 303 ? 171.718 105.654 125.226 1.00 83.74 303 LEU D CA 1
ATOM 6845 C C . LEU B 1 303 ? 170.416 105.061 125.739 1.00 83.74 303 LEU D C 1
ATOM 6846 O O . LEU B 1 303 ? 170.205 103.849 125.644 1.00 83.74 303 LEU D O 1
ATOM 6851 N N . VAL B 1 304 ? 169.550 105.909 126.274 1.00 77.62 304 VAL D N 1
ATOM 6852 C CA . VAL B 1 304 ? 168.312 105.467 126.895 1.00 77.62 304 VAL D CA 1
ATOM 6853 C C . VAL B 1 304 ? 167.151 105.763 125.959 1.00 77.62 304 VAL D C 1
ATOM 6854 O O . VAL B 1 304 ? 167.082 106.837 125.347 1.00 77.62 304 VAL D O 1
ATOM 6858 N N . MET B 1 305 ? 166.255 104.793 125.819 1.00 74.97 305 MET D N 1
ATOM 6859 C CA . MET B 1 305 ? 165.143 104.850 124.886 1.00 74.97 305 MET D CA 1
ATOM 6860 C C . MET B 1 305 ? 163.856 104.559 125.636 1.00 74.97 305 MET D C 1
ATOM 6861 O O . MET B 1 305 ? 163.872 104.151 126.800 1.00 74.97 305 MET D O 1
ATOM 6866 N N . GLU B 1 306 ? 162.728 104.766 124.966 1.00 74.54 306 GLU D N 1
ATOM 6867 C CA . GLU B 1 306 ? 161.464 104.286 125.496 1.00 74.54 306 GLU D CA 1
ATOM 6868 C C . GLU B 1 306 ? 161.307 102.806 125.178 1.00 74.54 306 GLU D C 1
ATOM 6869 O O . GLU B 1 306 ? 161.696 102.337 124.105 1.00 74.54 306 GLU D O 1
ATOM 6875 N N . LEU B 1 307 ? 160.736 102.067 126.122 1.00 75.81 307 LEU D N 1
ATOM 6876 C CA . LEU B 1 307 ? 160.711 100.613 126.039 1.00 75.81 307 LEU D CA 1
ATOM 6877 C C . LEU B 1 307 ? 159.474 100.144 125.290 1.00 75.81 307 LEU D C 1
ATOM 6878 O O . LEU B 1 307 ? 158.345 100.398 125.721 1.00 75.81 307 LEU D O 1
ATOM 6883 N N . MET B 1 308 ? 159.693 99.461 124.172 1.00 74.08 308 MET D N 1
ATOM 6884 C CA . MET B 1 308 ? 158.657 98.720 123.472 1.00 74.08 308 MET D CA 1
ATOM 6885 C C . MET B 1 308 ? 159.218 97.361 123.100 1.00 74.08 308 MET D C 1
ATOM 6886 O O . MET B 1 308 ? 160.406 97.235 122.793 1.00 74.08 308 MET D O 1
ATOM 6891 N N . ARG B 1 309 ? 158.363 96.345 123.128 1.00 77.26 309 ARG D N 1
ATOM 6892 C CA . ARG B 1 309 ? 158.816 94.966 123.021 1.00 77.26 309 ARG D CA 1
ATOM 6893 C C . ARG B 1 309 ? 158.423 94.315 121.704 1.00 77.26 309 ARG D C 1
ATOM 6894 O O . ARG B 1 309 ? 159.288 93.827 120.975 1.00 77.26 309 ARG D O 1
ATOM 6902 N N . LYS B 1 310 ? 157.136 94.300 121.381 1.00 72.40 310 LYS D N 1
ATOM 6903 C CA . LYS B 1 310 ? 156.639 93.572 120.223 1.00 72.40 310 LYS D CA 1
ATOM 6904 C C . LYS B 1 310 ? 156.843 94.398 118.963 1.00 72.40 310 LYS D C 1
ATOM 6905 O O . LYS B 1 310 ? 156.514 95.588 118.935 1.00 72.40 310 LYS D O 1
ATOM 6911 N N . THR B 1 311 ? 157.391 93.769 117.929 1.00 69.89 311 THR D N 1
ATOM 6912 C CA . THR B 1 311 ? 157.556 94.432 116.649 1.00 69.89 311 THR D CA 1
ATOM 6913 C C . THR B 1 311 ? 156.410 94.064 115.717 1.00 69.89 311 THR D C 1
ATOM 6914 O O . THR B 1 311 ? 155.666 93.108 115.943 1.00 69.89 311 THR D O 1
ATOM 6918 N N . LEU B 1 312 ? 156.276 94.835 114.645 1.00 67.45 312 LEU D N 1
ATOM 6919 C CA . LEU B 1 312 ? 155.283 94.536 113.625 1.00 67.45 312 LEU D CA 1
ATOM 6920 C C . LEU B 1 312 ? 155.541 93.186 112.973 1.00 67.45 312 LEU D C 1
ATOM 6921 O O . LEU B 1 312 ? 154.590 92.446 112.685 1.00 67.45 312 LEU D O 1
ATOM 6926 N N . GLY B 1 313 ? 156.812 92.847 112.753 1.00 71.72 313 GLY D N 1
ATOM 6927 C CA . GLY B 1 313 ? 157.134 91.584 112.117 1.00 71.72 313 GLY D CA 1
ATOM 6928 C C . GLY B 1 313 ? 156.666 90.383 112.915 1.00 71.72 313 GLY D C 1
ATOM 6929 O O . GLY B 1 313 ? 156.061 89.462 112.365 1.00 71.72 313 GLY D O 1
ATOM 6930 N N . MET B 1 314 ? 156.929 90.377 114.222 1.00 75.42 314 MET D N 1
ATOM 6931 C CA . MET B 1 314 ? 156.471 89.252 115.024 1.00 75.42 314 MET D CA 1
ATOM 6932 C C . MET B 1 314 ? 155.080 89.466 115.599 1.00 75.42 314 MET D C 1
ATOM 6933 O O . MET B 1 314 ? 154.605 88.617 116.359 1.00 75.42 314 MET D O 1
ATOM 6938 N N . HIS B 1 315 ? 154.426 90.575 115.269 1.00 72.97 315 HIS D N 1
ATOM 6939 C CA . HIS B 1 315 ? 153.016 90.731 115.590 1.00 72.97 315 HIS D CA 1
ATOM 6940 C C . HIS B 1 315 ? 152.114 90.194 114.494 1.00 72.97 315 HIS D C 1
ATOM 6941 O O . HIS B 1 315 ? 151.115 89.524 114.790 1.00 72.97 315 HIS D O 1
ATOM 6948 N N . ILE B 1 316 ? 152.441 90.476 113.233 1.00 76.13 316 ILE D N 1
ATOM 6949 C CA . ILE B 1 316 ? 151.636 89.936 112.146 1.00 76.13 316 ILE D CA 1
ATOM 6950 C C . ILE B 1 316 ? 151.680 88.416 112.152 1.00 76.13 316 ILE D C 1
ATOM 6951 O O . ILE B 1 316 ? 150.647 87.757 111.990 1.00 76.13 316 ILE D O 1
ATOM 6956 N N . LYS B 1 317 ? 152.861 87.832 112.353 1.00 79.69 317 LYS D N 1
ATOM 6957 C CA . LYS B 1 317 ? 152.907 86.380 112.454 1.00 79.69 317 LYS D CA 1
ATOM 6958 C C . LYS B 1 317 ? 152.244 85.866 113.723 1.00 79.69 317 LYS D C 1
ATOM 6959 O O . LYS B 1 317 ? 151.954 84.669 113.802 1.00 79.69 317 LYS D O 1
ATOM 6965 N N . GLU B 1 318 ? 152.005 86.729 114.712 1.00 81.60 318 GLU D N 1
ATOM 6966 C CA . GLU B 1 318 ? 151.237 86.307 115.878 1.00 81.60 318 GLU D CA 1
ATOM 6967 C C . GLU B 1 318 ? 149.766 86.121 115.529 1.00 81.60 318 GLU D C 1
ATOM 6968 O O . GLU B 1 318 ? 149.159 85.103 115.881 1.00 81.60 318 GLU D O 1
ATOM 6974 N N . VAL B 1 319 ? 149.172 87.096 114.827 1.00 81.10 319 VAL D N 1
ATOM 6975 C CA . VAL B 1 319 ? 147.736 87.034 114.546 1.00 81.10 319 VAL D CA 1
ATOM 6976 C C . VAL B 1 319 ? 147.400 86.212 113.314 1.00 81.10 319 VAL D C 1
ATOM 6977 O O . VAL B 1 319 ? 146.229 86.162 112.917 1.00 81.10 319 VAL D O 1
ATOM 6981 N N . CYS B 1 320 ? 148.381 85.559 112.702 1.00 83.03 320 CYS D N 1
ATOM 6982 C CA . CYS B 1 320 ? 148.118 84.730 111.533 1.00 83.03 320 CYS D CA 1
ATOM 6983 C C . CYS B 1 320 ? 148.711 83.338 111.706 1.00 83.03 320 CYS D C 1
ATOM 6984 O O . CYS B 1 320 ? 148.567 82.480 110.834 1.00 83.03 320 CYS D O 1
ATOM 6987 N N . THR B 1 327 ? 144.000 89.007 106.871 1.00 73.76 327 THR D N 1
ATOM 6988 C CA . THR B 1 327 ? 144.803 89.310 108.049 1.00 73.76 327 THR D CA 1
ATOM 6989 C C . THR B 1 327 ? 144.318 90.597 108.702 1.00 73.76 327 THR D C 1
ATOM 6990 O O . THR B 1 327 ? 143.161 90.695 109.102 1.00 73.76 327 THR D O 1
ATOM 6994 N N . LEU B 1 328 ? 145.210 91.579 108.812 1.00 67.27 328 LEU D N 1
ATOM 6995 C CA . LEU B 1 328 ? 144.815 92.883 109.320 1.00 67.27 328 LEU D CA 1
ATOM 6996 C C . LEU B 1 328 ? 143.806 93.531 108.384 1.00 67.27 328 LEU D C 1
ATOM 6997 O O . LEU B 1 328 ? 143.886 93.405 107.160 1.00 67.27 328 LEU D O 1
ATOM 7002 N N . SER B 1 329 ? 142.841 94.227 108.974 1.00 61.33 329 SER D N 1
ATOM 7003 C CA . SER B 1 329 ? 141.842 94.903 108.171 1.00 61.33 329 SER D CA 1
ATOM 7004 C C . SER B 1 329 ? 142.456 96.108 107.468 1.00 61.33 329 SER D C 1
ATOM 7005 O O . SER B 1 329 ? 143.550 96.578 107.805 1.00 61.33 329 SER D O 1
ATOM 7008 N N . LEU B 1 330 ? 141.738 96.597 106.463 1.00 57.80 330 LEU D N 1
ATOM 7009 C CA . LEU B 1 330 ? 142.210 97.761 105.724 1.00 57.80 330 LEU D CA 1
ATOM 7010 C C . LEU B 1 330 ? 142.384 98.999 106.587 1.00 57.80 330 LEU D C 1
ATOM 7011 O O . LEU B 1 330 ? 143.417 99.670 106.434 1.00 57.80 330 LEU D O 1
ATOM 7016 N N . PRO B 1 331 ? 141.445 99.390 107.453 1.00 56.82 331 PRO D N 1
ATOM 7017 C CA . PRO B 1 331 ? 141.701 100.582 108.274 1.00 56.82 331 PRO D CA 1
ATOM 7018 C C . PRO B 1 331 ? 142.906 100.433 109.184 1.00 56.82 331 PRO D C 1
ATOM 7019 O O . PRO B 1 331 ? 143.654 101.399 109.375 1.00 56.82 331 PRO D O 1
ATOM 7023 N N . VAL B 1 332 ? 143.129 99.242 109.740 1.00 56.68 332 VAL D N 1
ATOM 7024 C CA . VAL B 1 332 ? 144.297 99.035 110.589 1.00 56.68 332 VAL D CA 1
ATOM 7025 C C . VAL B 1 332 ? 145.576 99.183 109.780 1.00 56.68 332 VAL D C 1
ATOM 7026 O O . VAL B 1 332 ? 146.528 99.854 110.206 1.00 56.68 332 VAL D O 1
ATOM 7030 N N . ALA B 1 333 ? 145.619 98.564 108.600 1.00 56.93 333 ALA D N 1
ATOM 7031 C CA . ALA B 1 333 ? 146.796 98.690 107.756 1.00 56.93 333 ALA D CA 1
ATOM 7032 C C . ALA B 1 333 ? 147.027 100.131 107.334 1.00 56.93 333 ALA D C 1
ATOM 7033 O O . ALA B 1 333 ? 148.170 100.592 107.316 1.00 56.93 333 ALA D O 1
ATOM 7035 N N . VAL B 1 334 ? 145.960 100.859 107.008 1.00 54.99 334 VAL D N 1
ATOM 7036 C CA . VAL B 1 334 ? 146.110 102.243 106.580 1.00 54.99 334 VAL D CA 1
ATOM 7037 C C . VAL B 1 334 ? 146.611 103.110 107.724 1.00 54.99 334 VAL D C 1
ATOM 7038 O O . VAL B 1 334 ? 147.442 103.997 107.521 1.00 54.99 334 VAL D O 1
ATOM 7042 N N . ASP B 1 335 ? 146.119 102.880 108.944 1.00 57.17 335 ASP D N 1
ATOM 7043 C CA . ASP B 1 335 ? 146.638 103.645 110.073 1.00 57.17 335 ASP D CA 1
ATOM 7044 C C . ASP B 1 335 ? 148.105 103.346 110.337 1.00 57.17 335 ASP D C 1
ATOM 7045 O O . ASP B 1 335 ? 148.880 104.269 110.621 1.00 57.17 335 ASP D O 1
ATOM 7050 N N . LEU B 1 336 ? 148.512 102.079 110.253 1.00 55.21 336 LEU D N 1
ATOM 7051 C CA . LEU B 1 336 ? 149.934 101.785 110.389 1.00 55.21 336 LEU D CA 1
ATOM 7052 C C . LEU B 1 336 ? 150.746 102.480 109.310 1.00 55.21 336 LEU D C 1
ATOM 7053 O O . LEU B 1 336 ? 151.809 103.048 109.593 1.00 55.21 336 LEU D O 1
ATOM 7058 N N . MET B 1 337 ? 150.266 102.444 108.068 1.00 55.14 337 MET D N 1
ATOM 7059 C CA . MET B 1 337 ? 150.994 103.085 106.983 1.00 55.14 337 MET D CA 1
ATOM 7060 C C . MET B 1 337 ? 151.108 104.578 107.210 1.00 55.14 337 MET D C 1
ATOM 7061 O O . MET B 1 337 ? 152.168 105.159 106.978 1.00 55.14 337 MET D O 1
ATOM 7066 N N . LEU B 1 338 ? 150.027 105.209 107.660 1.00 50.02 338 LEU D N 1
ATOM 7067 C CA . LEU B 1 338 ? 150.057 106.640 107.919 1.00 50.02 338 LEU D CA 1
ATOM 7068 C C . LEU B 1 338 ? 151.033 106.988 109.030 1.00 50.02 338 LEU D C 1
ATOM 7069 O O . LEU B 1 338 ? 151.779 107.963 108.910 1.00 50.02 338 LEU D O 1
ATOM 7074 N N . GLN B 1 339 ? 151.048 106.208 110.110 1.00 52.52 339 GLN D N 1
ATOM 7075 C CA . GLN B 1 339 ? 151.992 106.493 111.183 1.00 52.52 339 GLN D CA 1
ATOM 7076 C C . GLN B 1 339 ? 153.434 106.312 110.728 1.00 52.52 339 GLN D C 1
ATOM 7077 O O . GLN B 1 339 ? 154.294 107.141 111.046 1.00 52.52 339 GLN D O 1
ATOM 7083 N N . ILE B 1 340 ? 153.716 105.248 109.976 1.00 49.75 340 ILE D N 1
ATOM 7084 C CA . ILE B 1 340 ? 155.072 105.035 109.487 1.00 49.75 340 ILE D CA 1
ATOM 7085 C C . ILE B 1 340 ? 155.485 106.155 108.543 1.00 49.75 340 ILE D C 1
ATOM 7086 O O . ILE B 1 340 ? 156.617 106.651 108.604 1.00 49.75 340 ILE D O 1
ATOM 7091 N N . ALA B 1 341 ? 154.583 106.570 107.653 1.00 50.54 341 ALA D N 1
ATOM 7092 C CA . ALA B 1 341 ? 154.894 107.654 106.733 1.00 50.54 341 ALA D CA 1
ATOM 7093 C C . ALA B 1 341 ? 155.126 108.961 107.469 1.00 50.54 341 ALA D C 1
ATOM 7094 O O . ALA B 1 341 ? 156.002 109.739 107.081 1.00 50.54 341 ALA D O 1
ATOM 7096 N N . LEU B 1 342 ? 154.353 109.227 108.517 1.00 49.75 342 LEU D N 1
ATOM 7097 C CA . LEU B 1 342 ? 154.583 110.418 109.320 1.00 49.75 342 LEU D CA 1
ATOM 7098 C C . LEU B 1 342 ? 155.931 110.371 110.019 1.00 49.75 342 LEU D C 1
ATOM 7099 O O . LEU B 1 342 ? 156.605 111.401 110.120 1.00 49.75 342 LEU D O 1
ATOM 7104 N N . GLY B 1 343 ? 156.334 109.201 110.512 1.00 52.47 343 GLY D N 1
ATOM 7105 C CA . GLY B 1 343 ? 157.661 109.087 111.087 1.00 52.47 343 GLY D CA 1
ATOM 7106 C C . GLY B 1 343 ? 158.755 109.355 110.072 1.00 52.47 343 GLY D C 1
ATOM 7107 O O . GLY B 1 343 ? 159.676 110.139 110.326 1.00 52.47 343 GLY D O 1
ATOM 7108 N N . MET B 1 344 ? 158.653 108.736 108.898 1.00 54.74 344 MET D N 1
ATOM 7109 C CA . MET B 1 344 ? 159.697 108.918 107.899 1.00 54.74 344 MET D CA 1
ATOM 7110 C C . MET B 1 344 ? 159.747 110.326 107.333 1.00 54.74 344 MET D C 1
ATOM 7111 O O . MET B 1 344 ? 160.839 110.805 107.020 1.00 54.74 344 MET D O 1
ATOM 7116 N N . GLU B 1 345 ? 158.614 111.006 107.168 1.00 56.49 345 GLU D N 1
ATOM 7117 C CA . GLU B 1 345 ? 158.722 112.375 106.690 1.00 56.49 345 GLU D CA 1
ATOM 7118 C C . GLU B 1 345 ? 159.407 113.266 107.709 1.00 56.49 345 GLU D C 1
ATOM 7119 O O . GLU B 1 345 ? 160.097 114.213 107.320 1.00 56.49 345 GLU D O 1
ATOM 7125 N N . TYR B 1 346 ? 159.247 112.975 109.000 1.00 56.37 346 TYR D N 1
ATOM 7126 C CA . TYR B 1 346 ? 159.986 113.720 110.007 1.00 56.37 346 TYR D CA 1
ATOM 7127 C C . TYR B 1 346 ? 161.471 113.415 109.923 1.00 56.37 346 TYR D C 1
ATOM 7128 O O . TYR B 1 346 ? 162.300 114.329 109.973 1.00 56.37 346 TYR D O 1
ATOM 7137 N N . LEU B 1 347 ? 161.826 112.134 109.796 1.00 56.72 347 LEU D N 1
ATOM 7138 C CA . LEU B 1 347 ? 163.238 111.789 109.685 1.00 56.72 347 LEU D CA 1
ATOM 7139 C C . LEU B 1 347 ? 163.870 112.421 108.454 1.00 56.72 347 LEU D C 1
ATOM 7140 O O . LEU B 1 347 ? 164.961 112.994 108.535 1.00 56.72 347 LEU D O 1
ATOM 7145 N N . HIS B 1 348 ? 163.195 112.335 107.312 1.00 57.58 348 HIS D N 1
ATOM 7146 C CA . HIS B 1 348 ? 163.734 112.914 106.091 1.00 57.58 348 HIS D CA 1
ATOM 7147 C C . HIS B 1 348 ? 163.821 114.426 106.183 1.00 57.58 348 HIS D C 1
ATOM 7148 O O . HIS B 1 348 ? 164.723 115.030 105.595 1.00 57.58 348 HIS D O 1
ATOM 7155 N N . SER B 1 349 ? 162.900 115.056 106.912 1.00 61.72 349 SER D N 1
ATOM 7156 C CA . SER B 1 349 ? 162.990 116.494 107.116 1.00 61.72 349 SER D CA 1
ATOM 7157 C C . SER B 1 349 ? 164.247 116.871 107.880 1.00 61.72 349 SER D C 1
ATOM 7158 O O . SER B 1 349 ? 164.726 118.002 107.763 1.00 61.72 349 SER D O 1
ATOM 7161 N N . LYS B 1 350 ? 164.793 115.945 108.670 1.00 61.86 350 LYS D N 1
ATOM 7162 C CA . LYS B 1 350 ? 166.007 116.192 109.432 1.00 61.86 350 LYS D CA 1
ATOM 7163 C C . LYS B 1 350 ? 167.223 115.520 108.810 1.00 61.86 350 LYS D C 1
ATOM 7164 O O . LYS B 1 350 ? 168.159 115.145 109.521 1.00 61.86 350 LYS D O 1
ATOM 7170 N N . ARG B 1 351 ? 167.207 115.341 107.491 1.00 67.46 351 ARG D N 1
ATOM 7171 C CA . ARG B 1 351 ? 168.378 114.973 106.699 1.00 67.46 351 ARG D CA 1
ATOM 7172 C C . ARG B 1 351 ? 169.002 113.652 107.124 1.00 67.46 351 ARG D C 1
ATOM 7173 O O . ARG B 1 351 ? 170.164 113.388 106.808 1.00 67.46 351 ARG D O 1
ATOM 7181 N N . ILE B 1 352 ? 168.268 112.805 107.838 1.00 63.00 352 ILE D N 1
ATOM 7182 C CA . ILE B 1 352 ? 168.757 111.486 108.210 1.00 63.00 352 ILE D CA 1
ATOM 7183 C C . ILE B 1 352 ? 167.756 110.449 107.729 1.00 63.00 352 ILE D C 1
ATOM 7184 O O . ILE B 1 352 ? 166.544 110.631 107.866 1.00 63.00 352 ILE D O 1
ATOM 7189 N N . TYR B 1 353 ? 168.269 109.369 107.149 1.00 66.11 353 TYR D N 1
ATOM 7190 C CA . TYR B 1 353 ? 167.449 108.401 106.442 1.00 66.11 353 TYR D CA 1
ATOM 7191 C C . TYR B 1 353 ? 167.634 107.022 107.050 1.00 66.11 353 TYR D C 1
ATOM 7192 O O . TYR B 1 353 ? 168.748 106.617 107.385 1.00 66.11 353 TYR D O 1
ATOM 7201 N N . HIS B 1 354 ? 166.549 106.281 107.223 1.00 63.54 354 HIS D N 1
ATOM 7202 C CA . HIS B 1 354 ? 166.707 104.950 107.779 1.00 63.54 354 HIS D CA 1
ATOM 7203 C C . HIS B 1 354 ? 167.521 104.216 106.734 1.00 63.54 354 HIS D C 1
ATOM 7204 O O . HIS B 1 354 ? 167.206 104.292 105.549 1.00 63.54 354 HIS D O 1
ATOM 7211 N N . GLY B 1 355 ? 168.562 103.504 107.146 1.00 64.20 355 GLY D N 1
ATOM 7212 C CA . GLY B 1 355 ? 169.367 102.798 106.168 1.00 64.20 355 GLY D CA 1
ATOM 7213 C C . GLY B 1 355 ? 168.538 101.741 105.474 1.00 64.20 355 GLY D C 1
ATOM 7214 O O . GLY B 1 355 ? 168.564 101.607 104.253 1.00 64.20 355 GLY D O 1
ATOM 7215 N N . GLU B 1 356 ? 167.879 100.918 106.276 1.00 67.21 356 GLU D N 1
ATOM 7216 C CA . GLU B 1 356 ? 167.001 99.887 105.761 1.00 67.21 356 GLU D CA 1
ATOM 7217 C C . GLU B 1 356 ? 165.729 99.899 106.585 1.00 67.21 356 GLU D C 1
ATOM 7218 O O . GLU B 1 356 ? 165.786 99.896 107.811 1.00 67.21 356 GLU D O 1
ATOM 7224 N N . LEU B 1 357 ? 164.579 99.895 105.925 1.00 63.81 357 LEU D N 1
ATOM 7225 C CA . LEU B 1 357 ? 163.324 99.880 106.653 1.00 63.81 357 LEU D CA 1
ATOM 7226 C C . LEU B 1 357 ? 162.701 98.517 106.430 1.00 63.81 357 LEU D C 1
ATOM 7227 O O . LEU B 1 357 ? 162.443 98.114 105.300 1.00 63.81 357 LEU D O 1
ATOM 7232 N N . ASN B 1 358 ? 162.442 97.820 107.524 1.00 67.37 358 ASN D N 1
ATOM 7233 C CA . ASN B 1 358 ? 161.894 96.477 107.481 1.00 67.37 358 ASN D CA 1
ATOM 7234 C C . ASN B 1 358 ? 160.739 96.384 108.444 1.00 67.37 358 ASN D C 1
ATOM 7235 O O . ASN B 1 358 ? 160.560 97.255 109.287 1.00 67.37 358 ASN D O 1
ATOM 7240 N N . PRO B 1 359 ? 159.933 95.322 108.320 1.00 67.47 359 PRO D N 1
ATOM 7241 C CA . PRO B 1 359 ? 158.806 95.094 109.227 1.00 67.47 359 PRO D CA 1
ATOM 7242 C C . PRO B 1 359 ? 159.315 94.909 110.654 1.00 67.47 359 PRO D C 1
ATOM 7243 O O . PRO B 1 359 ? 158.702 95.412 111.588 1.00 67.47 359 PRO D O 1
ATOM 7247 N N . SER B 1 360 ? 160.432 94.207 110.813 1.00 64.52 360 SER D N 1
ATOM 7248 C CA . SER B 1 360 ? 161.024 93.977 112.117 1.00 64.52 360 SER D CA 1
ATOM 7249 C C . SER B 1 360 ? 161.413 95.295 112.775 1.00 64.52 360 SER D C 1
ATOM 7250 O O . SER B 1 360 ? 161.271 95.448 113.985 1.00 64.52 360 SER D O 1
ATOM 7253 N N . ASN B 1 361 ? 161.919 96.240 111.990 1.00 63.46 361 ASN D N 1
ATOM 7254 C CA . ASN B 1 361 ? 162.344 97.516 112.548 1.00 63.46 361 ASN D CA 1
ATOM 7255 C C . ASN B 1 361 ? 161.183 98.470 112.785 1.00 63.46 361 ASN D C 1
ATOM 7256 O O . ASN B 1 361 ? 161.361 99.687 112.704 1.00 63.46 361 ASN D O 1
ATOM 7261 N N . ILE B 1 362 ? 159.996 97.947 113.068 1.00 61.88 362 ILE D N 1
ATOM 7262 C CA . ILE B 1 362 ? 158.835 98.767 113.372 1.00 61.88 362 ILE D CA 1
ATOM 7263 C C . ILE B 1 362 ? 158.203 98.210 114.638 1.00 61.88 362 ILE D C 1
ATOM 7264 O O . ILE B 1 362 ? 157.494 97.198 114.590 1.00 61.88 362 ILE D O 1
ATOM 7269 N N . LEU B 1 363 ? 158.456 98.863 115.765 1.00 61.40 363 LEU D N 1
ATOM 7270 C CA . LEU B 1 363 ? 157.865 98.467 117.033 1.00 61.40 363 LEU D CA 1
ATOM 7271 C C . LEU B 1 363 ? 156.421 98.932 117.082 1.00 61.40 363 LEU D C 1
ATOM 7272 O O . LEU B 1 363 ? 156.134 100.098 116.804 1.00 61.40 363 LEU D O 1
ATOM 7277 N N . VAL B 1 364 ? 155.520 98.029 117.443 1.00 60.74 364 VAL D N 1
ATOM 7278 C CA . VAL B 1 364 ? 154.109 98.356 117.536 1.00 60.74 364 VAL D CA 1
ATOM 7279 C C . VAL B 1 364 ? 153.616 98.069 118.945 1.00 60.74 364 VAL D C 1
ATOM 7280 O O . VAL B 1 364 ? 154.137 97.210 119.661 1.00 60.74 364 VAL D O 1
ATOM 7284 N N . LYS B 1 365 ? 152.594 98.812 119.340 1.00 59.62 365 LYS D N 1
ATOM 7285 C CA . LYS B 1 365 ? 151.930 98.664 120.623 1.00 59.62 365 LYS D CA 1
ATOM 7286 C C . LYS B 1 365 ? 150.451 98.951 120.428 1.00 59.62 365 LYS D C 1
ATOM 7287 O O . LYS B 1 365 ? 150.096 100.004 119.888 1.00 59.62 365 LYS D O 1
ATOM 7293 N N . PRO B 1 366 ? 149.565 98.054 120.840 1.00 57.72 366 PRO D N 1
ATOM 7294 C CA . PRO B 1 366 ? 148.138 98.272 120.607 1.00 57.72 366 PRO D CA 1
ATOM 7295 C C . PRO B 1 366 ? 147.635 99.508 121.333 1.00 57.72 366 PRO D C 1
ATOM 7296 O O . PRO B 1 366 ? 148.228 99.984 122.302 1.00 57.72 366 PRO D O 1
ATOM 7300 N N . ARG B 1 367 ? 146.516 100.023 120.843 1.00 61.36 367 ARG D N 1
ATOM 7301 C CA . ARG B 1 367 ? 145.926 101.238 121.374 1.00 61.36 367 ARG D CA 1
ATOM 7302 C C . ARG B 1 367 ? 145.271 100.960 122.721 1.00 61.36 367 ARG D C 1
ATOM 7303 O O . ARG B 1 367 ? 145.487 99.921 123.348 1.00 61.36 367 ARG D O 1
ATOM 7311 N N . SER B 1 368 ? 144.465 101.922 123.173 1.00 62.91 368 SER D N 1
ATOM 7312 C CA . SER B 1 368 ? 143.744 101.764 124.430 1.00 62.91 368 SER D CA 1
ATOM 7313 C C . SER B 1 368 ? 142.857 100.527 124.436 1.00 62.91 368 SER D C 1
ATOM 7314 O O . SER B 1 368 ? 142.532 100.016 125.514 1.00 62.91 368 SER D O 1
ATOM 7317 N N . ASN B 1 369 ? 142.447 100.052 123.260 1.00 66.56 369 ASN D N 1
ATOM 7318 C CA . ASN B 1 369 ? 141.526 98.943 123.026 1.00 66.56 369 ASN D CA 1
ATOM 7319 C C . ASN B 1 369 ? 140.095 99.318 123.378 1.00 66.56 369 ASN D C 1
ATOM 7320 O O . ASN B 1 369 ? 139.174 98.554 123.071 1.00 66.56 369 ASN D O 1
ATOM 7325 N N . GLN B 1 370 ? 139.877 100.473 124.004 1.00 62.23 370 GLN D N 1
ATOM 7326 C CA . GLN B 1 370 ? 138.536 101.023 124.112 1.00 62.23 370 GLN D CA 1
ATOM 7327 C C . GLN B 1 370 ? 138.116 101.658 122.795 1.00 62.23 370 GLN D C 1
ATOM 7328 O O . GLN B 1 370 ? 136.923 101.725 122.484 1.00 62.23 370 GLN D O 1
ATOM 7334 N N . SER B 1 371 ? 139.092 102.121 122.012 1.00 61.38 371 SER D N 1
ATOM 7335 C CA . SER B 1 371 ? 138.783 102.770 120.746 1.00 61.38 371 SER D CA 1
ATOM 7336 C C . SER B 1 371 ? 138.349 101.758 119.692 1.00 61.38 371 SER D C 1
ATOM 7337 O O . SER B 1 371 ? 137.203 101.786 119.234 1.00 61.38 371 SER D O 1
ATOM 7340 N N . GLY B 1 372 ? 139.237 100.846 119.310 1.00 65.34 372 GLY D N 1
ATOM 7341 C CA . GLY B 1 372 ? 138.899 99.918 118.248 1.00 65.34 372 GLY D CA 1
ATOM 7342 C C . GLY B 1 372 ? 139.522 98.564 118.489 1.00 65.34 372 GLY D C 1
ATOM 7343 O O . GLY B 1 372 ? 140.278 98.359 119.439 1.00 65.34 372 GLY D O 1
ATOM 7344 N N . ASP B 1 373 ? 139.187 97.634 117.600 1.00 66.22 373 ASP D N 1
ATOM 7345 C CA . ASP B 1 373 ? 139.679 96.266 117.661 1.00 66.22 373 ASP D CA 1
ATOM 7346 C C . ASP B 1 373 ? 140.745 96.068 116.598 1.00 66.22 373 ASP D C 1
ATOM 7347 O O . ASP B 1 373 ? 140.481 96.249 115.406 1.00 66.22 373 ASP D O 1
ATOM 7352 N N . GLY B 1 374 ? 141.944 95.696 117.032 1.00 62.16 374 GLY D N 1
ATOM 7353 C CA . GLY B 1 374 ? 143.046 95.480 116.127 1.00 62.16 374 GLY D CA 1
ATOM 7354 C C . GLY B 1 374 ? 143.811 96.723 115.742 1.00 62.16 374 GLY D C 1
ATOM 7355 O O . GLY B 1 374 ? 144.837 96.608 115.064 1.00 62.16 374 GLY D O 1
ATOM 7356 N N . TYR B 1 375 ? 143.354 97.903 116.150 1.00 58.30 375 TYR D N 1
ATOM 7357 C CA . TYR B 1 375 ? 144.085 99.134 115.900 1.00 58.30 375 TYR D CA 1
ATOM 7358 C C . TYR B 1 375 ? 145.320 99.171 116.778 1.00 58.30 375 TYR D C 1
ATOM 7359 O O . TYR B 1 375 ? 145.299 98.700 117.918 1.00 58.30 375 TYR D O 1
ATOM 7368 N N . LEU B 1 376 ? 146.395 99.736 116.245 1.00 55.56 376 LEU D N 1
ATOM 7369 C CA . LEU B 1 376 ? 147.655 99.740 116.963 1.00 55.56 376 LEU D CA 1
ATOM 7370 C C . LEU B 1 376 ? 148.549 100.822 116.387 1.00 55.56 376 LEU D C 1
ATOM 7371 O O . LEU B 1 376 ? 148.528 101.074 115.182 1.00 55.56 376 LEU D O 1
ATOM 7376 N N . LEU B 1 377 ? 149.316 101.465 117.257 1.00 56.01 377 LEU D N 1
ATOM 7377 C CA . LEU B 1 377 ? 150.235 102.515 116.856 1.00 56.01 377 LEU D CA 1
ATOM 7378 C C . LEU B 1 377 ? 151.658 101.987 116.911 1.00 56.01 377 LEU D C 1
ATOM 7379 O O . LEU B 1 377 ? 152.048 101.315 117.867 1.00 56.01 377 LEU D O 1
ATOM 7384 N N . GLY B 1 378 ? 152.423 102.281 115.874 1.00 53.94 378 GLY D N 1
ATOM 7385 C CA . GLY B 1 378 ? 153.760 101.737 115.721 1.00 53.94 378 GLY D CA 1
ATOM 7386 C C . GLY B 1 378 ? 154.787 102.834 115.541 1.00 53.94 378 GLY D C 1
ATOM 7387 O O . GLY B 1 378 ? 154.477 103.904 115.021 1.00 53.94 378 GLY D O 1
ATOM 7388 N N . LYS B 1 379 ? 156.009 102.557 115.970 1.00 55.59 379 LYS D N 1
ATOM 7389 C CA . LYS B 1 379 ? 157.122 103.474 115.820 1.00 55.59 379 LYS D CA 1
ATOM 7390 C C . LYS B 1 379 ? 158.254 102.765 115.096 1.00 55.59 379 LYS D C 1
ATOM 7391 O O . LYS B 1 379 ? 158.249 101.543 114.935 1.00 55.59 379 LYS D O 1
ATOM 7397 N N . ILE B 1 380 ? 159.234 103.547 114.665 1.00 54.97 380 ILE D N 1
ATOM 7398 C CA . ILE B 1 380 ? 160.376 103.055 113.909 1.00 54.97 380 ILE D CA 1
ATOM 7399 C C . ILE B 1 380 ? 161.642 103.362 114.695 1.00 54.97 380 ILE D C 1
ATOM 7400 O O . ILE B 1 380 ? 161.756 104.430 115.304 1.00 54.97 380 ILE D O 1
ATOM 7405 N N . PHE B 1 381 ? 162.579 102.420 114.704 1.00 61.18 381 PHE D N 1
ATOM 7406 C CA . PHE B 1 381 ? 163.813 102.589 115.452 1.00 61.18 381 PHE D CA 1
ATOM 7407 C C . PHE B 1 381 ? 164.977 102.000 114.671 1.00 61.18 381 PHE D C 1
ATOM 7408 O O . PHE B 1 381 ? 164.797 101.328 113.654 1.00 61.18 381 PHE D O 1
ATOM 7416 N N . GLY B 1 382 ? 166.179 102.252 115.175 1.00 64.76 382 GLY D N 1
ATOM 7417 C CA . GLY B 1 382 ? 167.386 101.758 114.555 1.00 64.76 382 GLY D CA 1
ATOM 7418 C C . GLY B 1 382 ? 167.941 102.631 113.460 1.00 64.76 382 GLY D C 1
ATOM 7419 O O . GLY B 1 382 ? 168.960 102.272 112.860 1.00 64.76 382 GLY D O 1
ATOM 7420 N N . PHE B 1 383 ? 167.305 103.766 113.181 1.00 63.75 383 PHE D N 1
ATOM 7421 C CA . PHE B 1 383 ? 167.792 104.657 112.136 1.00 63.75 383 PHE D CA 1
ATOM 7422 C C . PHE B 1 383 ? 169.168 105.216 112.465 1.00 63.75 383 PHE D C 1
ATOM 7423 O O . PHE B 1 383 ? 170.026 105.326 111.581 1.00 63.75 383 PHE D O 1
ATOM 7431 N N . GLY B 1 384 ? 169.404 105.571 113.719 1.00 77.84 384 GLY D N 1
ATOM 7432 C CA . GLY B 1 384 ? 170.647 106.220 114.066 1.00 77.84 384 GLY D CA 1
ATOM 7433 C C . GLY B 1 384 ? 171.808 105.252 114.162 1.00 77.84 384 GLY D C 1
ATOM 7434 O O . GLY B 1 384 ? 171.640 104.035 114.240 1.00 77.84 384 GLY D O 1
ATOM 7435 N N . LEU B 1 385 ? 173.013 105.824 114.169 1.00 90.19 385 LEU D N 1
ATOM 7436 C CA . LEU B 1 385 ? 174.256 105.062 114.262 1.00 90.19 385 LEU D CA 1
ATOM 7437 C C . LEU B 1 385 ? 174.281 103.916 113.256 1.00 90.19 385 LEU D C 1
ATOM 7438 O O . LEU B 1 385 ? 174.356 102.740 113.614 1.00 90.19 385 LEU D O 1
ATOM 7443 N N . ASN B 1 386 ? 174.200 104.277 111.976 1.00 92.59 386 ASN D N 1
ATOM 7444 C CA . ASN B 1 386 ? 174.327 103.278 110.922 1.00 92.59 386 ASN D CA 1
ATOM 7445 C C . ASN B 1 386 ? 175.659 102.545 111.023 1.00 92.59 386 ASN D C 1
ATOM 7446 O O . ASN B 1 386 ? 175.711 101.315 110.908 1.00 92.59 386 ASN D O 1
ATOM 7451 N N . SER B 1 387 ? 176.743 103.281 111.249 1.00 96.30 387 SER D N 1
ATOM 7452 C CA . SER B 1 387 ? 178.028 102.652 111.517 1.00 96.30 387 SER D CA 1
ATOM 7453 C C . SER B 1 387 ? 178.044 102.065 112.922 1.00 96.30 387 SER D C 1
ATOM 7454 O O . SER B 1 387 ? 177.495 102.649 113.860 1.00 96.30 387 SER D O 1
ATOM 7457 N N . VAL B 1 388 ? 178.682 100.903 113.059 1.00 96.98 388 VAL D N 1
ATOM 7458 C CA . VAL B 1 388 ? 178.785 100.190 114.330 1.00 96.98 388 VAL D CA 1
ATOM 7459 C C . VAL B 1 388 ? 177.404 99.896 114.903 1.00 96.98 388 VAL D C 1
ATOM 7460 O O . VAL B 1 388 ? 176.957 100.556 115.841 1.00 96.98 388 VAL D O 1
ATOM 7464 N N . PRO B 1 406 ? 166.181 88.788 104.056 1.00 91.89 406 PRO D N 1
ATOM 7465 C CA . PRO B 1 406 ? 167.456 89.207 103.465 1.00 91.89 406 PRO D CA 1
ATOM 7466 C C . PRO B 1 406 ? 167.306 90.269 102.379 1.00 91.89 406 PRO D C 1
ATOM 7467 O O . PRO B 1 406 ? 166.834 91.369 102.656 1.00 91.89 406 PRO D O 1
ATOM 7471 N N . PHE B 1 407 ? 167.705 89.935 101.152 1.00 93.73 407 PHE D N 1
ATOM 7472 C CA . PHE B 1 407 ? 167.749 90.902 100.053 1.00 93.73 407 PHE D CA 1
ATOM 7473 C C . PHE B 1 407 ? 166.360 91.042 99.424 1.00 93.73 407 PHE D C 1
ATOM 7474 O O . PHE B 1 407 ? 166.081 90.590 98.313 1.00 93.73 407 PHE D O 1
ATOM 7482 N N . ILE B 1 408 ? 165.472 91.692 100.164 1.00 82.40 408 ILE D N 1
ATOM 7483 C CA . ILE B 1 408 ? 164.125 91.987 99.700 1.00 82.40 408 ILE D CA 1
ATOM 7484 C C . ILE B 1 408 ? 163.794 93.464 99.853 1.00 82.40 408 ILE D C 1
ATOM 7485 O O . ILE B 1 408 ? 163.436 94.134 98.886 1.00 82.40 408 ILE D O 1
ATOM 7490 N N . TRP B 1 409 ? 163.919 93.989 101.070 1.00 77.08 409 TRP D N 1
ATOM 7491 C CA . TRP B 1 409 ? 163.471 95.349 101.341 1.00 77.08 409 TRP D CA 1
ATOM 7492 C C . TRP B 1 409 ? 164.402 96.379 100.720 1.00 77.08 409 TRP D C 1
ATOM 7493 O O . TRP B 1 409 ? 164.086 97.573 100.693 1.00 77.08 409 TRP D O 1
ATOM 7504 N N . TYR B 1 410 ? 165.554 95.942 100.224 1.00 80.63 410 TYR D N 1
ATOM 7505 C CA . TYR B 1 410 ? 166.477 96.861 99.576 1.00 80.63 410 TYR D CA 1
ATOM 7506 C C . TYR B 1 410 ? 165.918 97.332 98.242 1.00 80.63 410 TYR D C 1
ATOM 7507 O O . TYR B 1 410 ? 165.282 96.571 97.507 1.00 80.63 410 TYR D O 1
ATOM 7516 N N . SER B 1 411 ? 166.170 98.597 97.922 1.00 82.80 411 SER D N 1
ATOM 7517 C CA . SER B 1 411 ? 165.792 99.126 96.628 1.00 82.80 411 SER D CA 1
ATOM 7518 C C . SER B 1 411 ? 166.651 98.490 95.537 1.00 82.80 411 SER D C 1
ATOM 7519 O O . SER B 1 411 ? 167.768 98.040 95.803 1.00 82.80 411 SER D O 1
ATOM 7522 N N . PRO B 1 412 ? 166.143 98.428 94.303 1.00 85.49 412 PRO D N 1
ATOM 7523 C CA . PRO B 1 412 ? 166.884 97.719 93.246 1.00 85.49 412 PRO D CA 1
ATOM 7524 C C . PRO B 1 412 ? 168.300 98.225 93.029 1.00 85.49 412 PRO D C 1
ATOM 7525 O O . PRO B 1 412 ? 169.242 97.425 93.020 1.00 85.49 412 PRO D O 1
ATOM 7529 N N . GLU B 1 413 ? 168.480 99.536 92.861 1.00 87.21 413 GLU D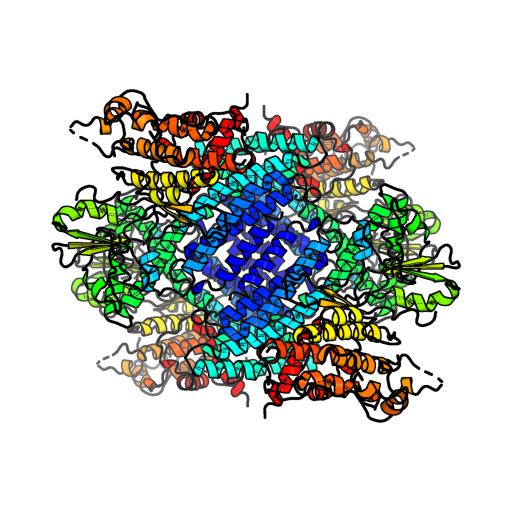 N 1
ATOM 7530 C CA . GLU B 1 413 ? 169.817 100.062 92.610 1.00 87.21 413 GLU D CA 1
ATOM 7531 C C . GLU B 1 413 ? 170.747 99.787 93.787 1.00 87.21 413 GLU D C 1
ATOM 7532 O O . GLU B 1 413 ? 171.923 99.465 93.593 1.00 87.21 413 GLU D O 1
ATOM 7538 N N . VAL B 1 414 ? 170.237 99.897 95.012 1.00 87.71 414 VAL D N 1
ATOM 7539 C CA . VAL B 1 414 ? 171.029 99.496 96.167 1.00 87.71 414 VAL D CA 1
ATOM 7540 C C . VAL B 1 414 ? 171.247 97.994 96.156 1.00 87.71 414 VAL D C 1
ATOM 7541 O O . VAL B 1 414 ? 172.317 97.510 96.540 1.00 87.71 414 VAL D O 1
ATOM 7545 N N . LEU B 1 415 ? 170.252 97.231 95.702 1.00 90.18 415 LEU D N 1
ATOM 7546 C CA . LEU B 1 415 ? 170.396 95.781 95.666 1.00 90.18 415 LEU D CA 1
ATOM 7547 C C . LEU B 1 415 ? 171.476 95.361 94.677 1.00 90.18 415 LEU D C 1
ATOM 7548 O O . LEU B 1 415 ? 172.137 94.332 94.863 1.00 90.18 415 LEU D O 1
ATOM 7553 N N . GLU B 1 416 ? 171.677 96.148 93.626 1.00 91.66 416 GLU D N 1
ATOM 7554 C CA . GLU B 1 416 ? 172.727 95.896 92.653 1.00 91.66 416 GLU D CA 1
ATOM 7555 C C . GLU B 1 416 ? 174.005 96.656 92.964 1.00 91.66 416 GLU D C 1
ATOM 7556 O O . GLU B 1 416 ? 174.698 97.085 92.037 1.00 91.66 416 GLU D O 1
ATOM 7562 N N . GLU B 1 417 ? 174.320 96.853 94.240 1.00 92.49 417 GLU D N 1
ATOM 7563 C CA . GLU B 1 417 ? 175.543 97.541 94.628 1.00 92.49 417 GLU D CA 1
ATOM 7564 C C . GLU B 1 417 ? 176.650 96.519 94.844 1.00 92.49 417 GLU D C 1
ATOM 7565 O O . GLU B 1 417 ? 176.637 95.776 95.831 1.00 92.49 417 GLU D O 1
ATOM 7571 N N . GLN B 1 418 ? 177.607 96.474 93.920 1.00 94.32 418 GLN D N 1
ATOM 7572 C CA . GLN B 1 418 ? 178.778 95.619 94.059 1.00 94.32 418 GLN D CA 1
ATOM 7573 C C . GLN B 1 418 ? 180.045 96.452 94.223 1.00 94.32 418 GLN D C 1
ATOM 7574 O O . GLN B 1 418 ? 180.333 97.329 93.409 1.00 94.32 418 GLN D O 1
ATOM 7580 N N . LYS B 1 428 ? 172.705 104.453 98.550 1.00 77.56 428 LYS D N 1
ATOM 7581 C CA . LYS B 1 428 ? 173.344 104.546 99.858 1.00 77.56 428 LYS D CA 1
ATOM 7582 C C . LYS B 1 428 ? 172.542 105.421 100.815 1.00 77.56 428 LYS D C 1
ATOM 7583 O O . LYS B 1 428 ? 172.812 106.617 100.939 1.00 77.56 428 LYS D O 1
ATOM 7589 N N . TYR B 1 429 ? 171.560 104.818 101.486 1.00 75.44 429 TYR D N 1
ATOM 7590 C CA . TYR B 1 429 ? 170.717 105.521 102.449 1.00 75.44 429 TYR D CA 1
ATOM 7591 C C . TYR B 1 429 ? 170.037 106.729 101.827 1.00 75.44 429 TYR D C 1
ATOM 7592 O O . TYR B 1 429 ? 169.807 107.731 102.508 1.00 75.44 429 TYR D O 1
ATOM 7601 N N . SER B 1 430 ? 169.714 106.656 100.540 1.00 73.22 430 SER D N 1
ATOM 7602 C CA . SER B 1 430 ? 169.092 107.792 99.877 1.00 73.22 430 SER D CA 1
ATOM 7603 C C . SER B 1 430 ? 167.662 107.967 100.362 1.00 73.22 430 SER D C 1
ATOM 7604 O O . SER B 1 430 ? 167.043 107.016 100.848 1.00 73.22 430 SER D O 1
ATOM 7607 N N . ASP B 1 431 ? 167.133 109.184 100.240 1.00 72.12 431 ASP D N 1
ATOM 7608 C CA . ASP B 1 431 ? 165.760 109.450 100.640 1.00 72.12 431 ASP D CA 1
ATOM 7609 C C . ASP B 1 431 ? 164.750 108.627 99.856 1.00 72.12 431 ASP D C 1
ATOM 7610 O O . ASP B 1 431 ? 163.660 108.361 100.367 1.00 72.12 431 ASP D O 1
ATOM 7615 N N . LYS B 1 432 ? 165.077 108.228 98.631 1.00 70.54 432 LYS D N 1
ATOM 7616 C CA . LYS B 1 432 ? 164.180 107.415 97.826 1.00 70.54 432 LYS D CA 1
ATOM 7617 C C . LYS B 1 432 ? 164.430 105.923 97.979 1.00 70.54 432 LYS D C 1
ATOM 7618 O O . LYS B 1 432 ? 163.576 105.126 97.581 1.00 70.54 432 LYS D O 1
ATOM 7624 N N . SER B 1 433 ? 165.571 105.529 98.538 1.00 71.97 433 SER D N 1
ATOM 7625 C CA . SER B 1 433 ? 165.885 104.113 98.673 1.00 71.97 433 SER D CA 1
ATOM 7626 C C . SER B 1 433 ? 165.092 103.441 99.781 1.00 71.97 433 SER D C 1
ATOM 7627 O O . SER B 1 433 ? 164.986 102.211 99.785 1.00 71.97 433 SER D O 1
ATOM 7630 N N . ASP B 1 434 ? 164.540 104.209 100.717 1.00 67.16 434 ASP D N 1
ATOM 7631 C CA . ASP B 1 434 ? 163.679 103.646 101.745 1.00 67.16 434 ASP D CA 1
ATOM 7632 C C . ASP B 1 434 ? 162.203 103.902 101.488 1.00 67.16 434 ASP D C 1
ATOM 7633 O O . ASP B 1 434 ? 161.364 103.259 102.121 1.00 67.16 434 ASP D O 1
ATOM 7638 N N . VAL B 1 435 ? 161.861 104.832 100.593 1.00 63.54 435 VAL D N 1
ATOM 7639 C CA . VAL B 1 435 ? 160.485 104.909 100.120 1.00 63.54 435 VAL D CA 1
ATOM 7640 C C . VAL B 1 435 ? 160.112 103.615 99.419 1.00 63.54 435 VAL D C 1
ATOM 7641 O O . VAL B 1 435 ? 158.994 103.110 99.560 1.00 63.54 435 VAL D O 1
ATOM 7645 N N . TYR B 1 436 ? 161.051 103.054 98.658 1.00 70.44 436 TYR D N 1
ATOM 7646 C CA . TYR B 1 436 ? 160.862 101.713 98.123 1.00 70.44 436 TYR D CA 1
ATOM 7647 C C . TYR B 1 436 ? 160.620 100.718 99.245 1.00 70.44 436 TYR D C 1
ATOM 7648 O O . TYR B 1 436 ? 159.729 99.866 99.149 1.00 70.44 436 TYR D O 1
ATOM 7657 N N . SER B 1 437 ? 161.407 100.805 100.313 1.00 67.84 437 SER D N 1
ATOM 7658 C CA . SER B 1 437 ? 161.207 99.907 101.440 1.00 67.84 437 SER D CA 1
ATOM 7659 C C . SER B 1 437 ? 159.842 100.113 102.079 1.00 67.84 437 SER D C 1
ATOM 7660 O O . SER B 1 437 ? 159.180 99.136 102.444 1.00 67.84 437 SER D O 1
ATOM 7663 N N . PHE B 1 438 ? 159.408 101.365 102.227 1.00 62.64 438 PHE D N 1
ATOM 7664 C CA . PHE B 1 438 ? 158.106 101.615 102.829 1.00 62.64 438 PHE D CA 1
ATOM 7665 C C . PHE B 1 438 ? 156.995 101.020 101.985 1.00 62.64 438 PHE D C 1
ATOM 7666 O O . PHE B 1 438 ? 156.058 100.420 102.519 1.00 62.64 438 PHE D O 1
ATOM 7674 N N . GLY B 1 439 ? 157.074 101.185 100.665 1.00 66.54 439 GLY D N 1
ATOM 7675 C CA . GLY B 1 439 ? 156.124 100.530 99.789 1.00 66.54 439 GLY D CA 1
ATOM 7676 C C . GLY B 1 439 ? 156.184 99.025 99.866 1.00 66.54 439 GLY D C 1
ATOM 7677 O O . GLY B 1 439 ? 155.153 98.360 99.724 1.00 66.54 439 GLY D O 1
ATOM 7678 N N . MET B 1 440 ? 157.374 98.477 100.088 1.00 70.58 440 MET D N 1
ATOM 7679 C CA . MET B 1 440 ? 157.545 97.038 100.220 1.00 70.58 440 MET D CA 1
ATOM 7680 C C . MET B 1 440 ? 156.833 96.529 101.470 1.00 70.58 440 MET D C 1
ATOM 7681 O O . MET B 1 440 ? 156.087 95.540 101.419 1.00 70.58 440 MET D O 1
ATOM 7686 N N . VAL B 1 441 ? 157.034 97.224 102.592 1.00 69.32 441 VAL D N 1
ATOM 7687 C CA . VAL B 1 441 ? 156.327 96.921 103.832 1.00 69.32 441 VAL D CA 1
ATOM 7688 C C . VAL B 1 441 ? 154.836 97.165 103.670 1.00 69.32 441 VAL D C 1
ATOM 7689 O O . VAL B 1 441 ? 154.013 96.457 104.260 1.00 69.32 441 VAL D O 1
ATOM 7693 N N . SER B 1 442 ? 154.462 98.175 102.886 1.00 68.21 442 SER D N 1
ATOM 7694 C CA . SER B 1 442 ? 153.055 98.422 102.605 1.00 68.21 442 SER D CA 1
ATOM 7695 C C . SER B 1 442 ? 152.399 97.218 101.954 1.00 68.21 442 SER D C 1
ATOM 7696 O O . SER B 1 442 ? 151.291 96.830 102.341 1.00 68.21 442 SER D O 1
ATOM 7699 N N . PHE B 1 443 ? 153.073 96.609 100.978 1.00 73.19 443 PHE D N 1
ATOM 7700 C CA . PHE B 1 443 ? 152.565 95.369 100.408 1.00 73.19 443 PHE D CA 1
ATOM 7701 C C . PHE B 1 443 ? 152.427 94.303 101.478 1.00 73.19 443 PHE D C 1
ATOM 7702 O O . PHE B 1 443 ? 151.430 93.571 101.513 1.00 73.19 443 PHE D O 1
ATOM 7710 N N . GLU B 1 444 ? 153.421 94.201 102.361 1.00 74.66 444 GLU D N 1
ATOM 7711 C CA . GLU B 1 444 ? 153.370 93.200 103.417 1.00 74.66 444 GLU D CA 1
ATOM 7712 C C . GLU B 1 444 ? 152.165 93.409 104.325 1.00 74.66 444 GLU D C 1
ATOM 7713 O O . GLU B 1 444 ? 151.499 92.439 104.698 1.00 74.66 444 GLU D O 1
ATOM 7719 N N . LEU B 1 445 ? 151.873 94.658 104.691 1.00 70.61 445 LEU D N 1
ATOM 7720 C CA . LEU B 1 445 ? 150.722 94.929 105.547 1.00 70.61 445 LEU D CA 1
ATOM 7721 C C . LEU B 1 445 ? 149.417 94.543 104.867 1.00 70.61 445 LEU D C 1
ATOM 7722 O O . LEU B 1 445 ? 148.543 93.935 105.491 1.00 70.61 445 LEU D O 1
ATOM 7727 N N . LEU B 1 446 ? 149.268 94.885 103.586 1.00 70.13 446 LEU D N 1
ATOM 7728 C CA . LEU B 1 446 ? 148.016 94.606 102.890 1.00 70.13 446 LEU D CA 1
ATOM 7729 C C . LEU B 1 446 ? 147.783 93.111 102.739 1.00 70.13 446 LEU D C 1
ATOM 7730 O O . LEU B 1 446 ? 146.803 92.568 103.261 1.00 70.13 446 LEU D O 1
ATOM 7735 N N . THR B 1 447 ? 148.673 92.424 102.024 1.00 73.78 447 THR D N 1
ATOM 7736 C CA . THR B 1 447 ? 148.445 91.010 101.768 1.00 73.78 447 THR D CA 1
ATOM 7737 C C . THR B 1 447 ? 148.660 90.161 103.007 1.00 73.78 447 THR D C 1
ATOM 7738 O O . THR B 1 447 ? 148.217 89.009 103.039 1.00 73.78 447 THR D O 1
ATOM 7742 N N . GLY B 1 448 ? 149.341 90.690 104.017 1.00 78.33 448 GLY D N 1
ATOM 7743 C CA . GLY B 1 448 ? 149.585 89.945 105.229 1.00 78.33 448 GLY D CA 1
ATOM 7744 C C . GLY B 1 448 ? 150.618 88.856 105.103 1.00 78.33 448 GLY D C 1
ATOM 7745 O O . GLY B 1 448 ? 150.905 88.181 106.099 1.00 78.33 448 GLY D O 1
ATOM 7746 N N . LYS B 1 449 ? 151.191 88.662 103.921 1.00 82.84 449 LYS D N 1
ATOM 7747 C CA . LYS B 1 449 ? 152.190 87.637 103.676 1.00 82.84 449 LYS D CA 1
ATOM 7748 C C . LYS B 1 449 ? 153.540 88.297 103.450 1.00 82.84 449 LYS D C 1
ATOM 7749 O O . LYS B 1 449 ? 153.618 89.394 102.889 1.00 82.84 449 LYS D O 1
ATOM 7755 N N . VAL B 1 450 ? 154.600 87.633 103.894 1.00 86.27 450 VAL D N 1
ATOM 7756 C CA . VAL B 1 450 ? 155.936 88.111 103.531 1.00 86.27 450 VAL D CA 1
ATOM 7757 C C . VAL B 1 450 ? 156.097 88.016 102.021 1.00 86.27 450 VAL D C 1
ATOM 7758 O O . VAL B 1 450 ? 155.674 87.017 101.415 1.00 86.27 450 VAL D O 1
ATOM 7762 N N . PRO B 1 451 ? 156.645 89.029 101.369 1.00 86.96 451 PRO D N 1
ATOM 7763 C CA . PRO B 1 451 ? 156.658 89.049 99.906 1.00 86.96 451 PRO D CA 1
ATOM 7764 C C . PRO B 1 451 ? 157.575 87.987 99.324 1.00 86.96 451 PRO D C 1
ATOM 7765 O O . PRO B 1 451 ? 158.464 87.460 99.995 1.00 86.96 451 PRO D O 1
ATOM 7769 N N . PHE B 1 452 ? 157.334 87.675 98.050 1.00 95.50 452 PHE D N 1
ATOM 7770 C CA . PHE B 1 452 ? 158.095 86.663 97.325 1.00 95.50 452 PHE D CA 1
ATOM 7771 C C . PHE B 1 452 ? 158.004 85.305 98.012 1.00 95.50 452 PHE D C 1
ATOM 7772 O O . PHE B 1 452 ? 158.977 84.553 98.082 1.00 95.50 452 PHE D O 1
ATOM 7780 N N . GLU B 1 453 ? 156.820 85.001 98.542 1.00 110.09 453 GLU D N 1
ATOM 7781 C CA . GLU B 1 453 ? 156.536 83.643 98.983 1.00 110.09 453 GLU D CA 1
ATOM 7782 C C . GLU B 1 453 ? 156.556 82.676 97.805 1.00 110.09 453 GLU D C 1
ATOM 7783 O O . GLU B 1 453 ? 157.101 81.572 97.905 1.00 110.09 453 GLU D O 1
ATOM 7789 N N . ASP B 1 454 ? 155.974 83.085 96.674 1.00 116.52 454 ASP D N 1
ATOM 7790 C CA . ASP B 1 454 ? 155.913 82.218 95.502 1.00 116.52 454 ASP D CA 1
ATOM 7791 C C . ASP B 1 454 ? 157.290 81.968 94.903 1.00 116.52 454 ASP D C 1
ATOM 7792 O O . ASP B 1 454 ? 157.596 80.840 94.501 1.00 116.52 454 ASP D O 1
ATOM 7797 N N . SER B 1 455 ? 158.135 82.994 94.840 1.00 115.17 455 SER D N 1
ATOM 7798 C CA . SER B 1 455 ? 159.454 82.873 94.237 1.00 115.17 455 SER D CA 1
ATOM 7799 C C . SER B 1 455 ? 160.435 82.116 95.119 1.00 115.17 455 SER D C 1
ATOM 7800 O O . SER B 1 455 ? 161.631 82.093 94.814 1.00 115.17 455 SER D O 1
ATOM 7803 N N . HIS B 1 456 ? 159.954 81.485 96.194 1.00 119.24 456 HIS D N 1
ATOM 7804 C CA . HIS B 1 456 ? 160.841 80.780 97.113 1.00 119.24 456 HIS D CA 1
ATOM 7805 C C . HIS B 1 456 ? 161.611 79.668 96.417 1.00 119.24 456 HIS D C 1
ATOM 7806 O O . HIS B 1 456 ? 162.644 79.218 96.925 1.00 119.24 456 HIS D O 1
ATOM 7813 N N . LEU B 1 457 ? 161.119 79.200 95.268 1.00 120.46 457 LEU D N 1
ATOM 7814 C CA . LEU B 1 457 ? 161.845 78.185 94.516 1.00 120.46 457 LEU D CA 1
ATOM 7815 C C . LEU B 1 457 ? 163.204 78.701 94.069 1.00 120.46 457 LEU D C 1
ATOM 7816 O O . LEU B 1 457 ? 164.211 77.988 94.160 1.00 120.46 457 LEU D O 1
ATOM 7821 N N . GLN B 1 458 ? 163.256 79.938 93.588 1.00 118.36 458 GLN D N 1
ATOM 7822 C CA . GLN B 1 458 ? 164.518 80.516 93.149 1.00 118.36 458 GLN D CA 1
ATOM 7823 C C . GLN B 1 458 ? 165.428 80.783 94.340 1.00 118.36 458 GLN D C 1
ATOM 7824 O O . GLN B 1 458 ? 164.990 81.274 95.383 1.00 118.36 458 GLN D O 1
ATOM 7830 N N . GLY B 1 459 ? 166.704 80.447 94.180 1.00 116.21 459 GLY D N 1
ATOM 7831 C CA . GLY B 1 459 ? 167.688 80.719 95.207 1.00 116.21 459 GLY D CA 1
ATOM 7832 C C . GLY B 1 459 ? 168.677 81.778 94.769 1.00 116.21 459 GLY D C 1
ATOM 7833 O O . GLY B 1 459 ? 169.513 81.532 93.896 1.00 116.21 459 GLY D O 1
ATOM 7834 N N . ASP B 1 460 ? 168.561 82.971 95.348 1.00 110.59 460 ASP D N 1
ATOM 7835 C CA . ASP B 1 460 ? 169.409 84.130 95.079 1.00 110.59 460 ASP D CA 1
ATOM 7836 C C . ASP B 1 460 ? 169.248 84.664 93.662 1.00 110.59 460 ASP D C 1
ATOM 7837 O O . ASP B 1 460 ? 169.860 85.682 93.314 1.00 110.59 460 ASP D O 1
ATOM 7842 N N . LYS B 1 461 ? 168.433 84.018 92.832 1.00 111.80 461 LYS D N 1
ATOM 7843 C CA . LYS B 1 461 ? 168.069 84.579 91.541 1.00 111.80 461 LYS D CA 1
ATOM 7844 C C . LYS B 1 461 ? 167.130 85.762 91.675 1.00 111.80 461 LYS D C 1
ATOM 7845 O O . LYS B 1 461 ? 166.990 86.537 90.721 1.00 111.80 461 LYS D O 1
ATOM 7851 N N . MET B 1 462 ? 166.485 85.910 92.835 1.00 108.52 462 MET D N 1
ATOM 7852 C CA . MET B 1 462 ? 165.672 87.090 93.097 1.00 108.52 462 MET D CA 1
ATOM 7853 C C . MET B 1 462 ? 166.482 88.364 92.934 1.00 108.52 462 MET D C 1
ATOM 7854 O O . MET B 1 462 ? 165.963 89.367 92.440 1.00 108.52 462 MET D O 1
ATOM 7859 N N . SER B 1 463 ? 167.755 88.340 93.337 1.00 105.48 463 SER D N 1
ATOM 7860 C CA . SER B 1 463 ? 168.581 89.539 93.274 1.00 105.48 463 SER D CA 1
ATOM 7861 C C . SER B 1 463 ? 168.682 90.081 91.856 1.00 105.48 463 SER D C 1
ATOM 7862 O O . SER B 1 463 ? 168.568 91.293 91.650 1.00 105.48 463 SER D O 1
ATOM 7865 N N . ARG B 1 464 ? 168.887 89.210 90.873 1.00 106.15 464 ARG D N 1
ATOM 7866 C CA . ARG B 1 464 ? 168.847 89.634 89.481 1.00 106.15 464 ARG D CA 1
ATOM 7867 C C . ARG B 1 464 ? 167.435 89.947 89.015 1.00 106.15 464 ARG D C 1
ATOM 7868 O O . ARG B 1 464 ? 167.246 90.847 88.188 1.00 106.15 464 ARG D O 1
ATOM 7876 N N . ASN B 1 465 ? 166.439 89.229 89.537 1.00 103.71 465 ASN D N 1
ATOM 7877 C CA . ASN B 1 465 ? 165.060 89.466 89.128 1.00 103.71 465 ASN D CA 1
ATOM 7878 C C . ASN B 1 465 ? 164.586 90.861 89.510 1.00 103.71 465 ASN D C 1
ATOM 7879 O O . ASN B 1 465 ? 163.872 91.500 88.732 1.00 103.71 465 ASN D O 1
ATOM 7884 N N . ILE B 1 466 ? 164.965 91.345 90.693 1.00 100.64 466 ILE D N 1
ATOM 7885 C CA . ILE B 1 466 ? 164.526 92.666 91.132 1.00 100.64 466 ILE D CA 1
ATOM 7886 C C . ILE B 1 466 ? 165.085 93.742 90.214 1.00 100.64 466 ILE D C 1
ATOM 7887 O O . ILE B 1 466 ? 164.441 94.768 89.974 1.00 100.64 466 ILE D O 1
ATOM 7892 N N . ARG B 1 467 ? 166.299 93.535 89.701 1.00 105.35 467 ARG D N 1
ATOM 7893 C CA . ARG B 1 467 ? 166.839 94.467 88.718 1.00 105.35 467 ARG D CA 1
ATOM 7894 C C . ARG B 1 467 ? 165.929 94.556 87.504 1.00 105.35 467 ARG D C 1
ATOM 7895 O O . ARG B 1 467 ? 165.651 95.653 87.006 1.00 105.35 467 ARG D O 1
ATOM 7903 N N . ALA B 1 468 ? 165.458 93.416 87.013 1.00 104.61 468 ALA D N 1
ATOM 7904 C CA . ALA B 1 468 ? 164.412 93.425 86.004 1.00 104.61 468 ALA D CA 1
ATOM 7905 C C . ALA B 1 468 ? 163.117 93.927 86.624 1.00 104.61 468 ALA D C 1
ATOM 7906 O O . ALA B 1 468 ? 162.945 93.904 87.845 1.00 104.61 468 ALA D O 1
ATOM 7908 N N . GLY B 1 469 ? 162.201 94.385 85.783 1.00 102.56 469 GLY D N 1
ATOM 7909 C CA . GLY B 1 469 ? 160.977 94.955 86.303 1.00 102.56 469 GLY D CA 1
ATOM 7910 C C . GLY B 1 469 ? 160.021 93.917 86.850 1.00 102.56 469 GLY D C 1
ATOM 7911 O O . GLY B 1 469 ? 158.915 93.751 86.328 1.00 102.56 469 GLY D O 1
ATOM 7912 N N . GLU B 1 470 ? 160.428 93.210 87.902 1.00 93.58 470 GLU D N 1
ATOM 7913 C CA . GLU B 1 470 ? 159.582 92.219 88.547 1.00 93.58 470 GLU D CA 1
ATOM 7914 C C . GLU B 1 470 ? 159.360 92.610 89.999 1.00 93.58 470 GLU D C 1
ATOM 7915 O O . GLU B 1 470 ? 160.319 92.833 90.743 1.00 93.58 470 GLU D O 1
ATOM 7921 N N . ARG B 1 471 ? 158.094 92.676 90.394 1.00 81.21 471 ARG D N 1
ATOM 7922 C CA . ARG B 1 471 ? 157.667 93.018 91.738 1.00 81.21 471 ARG D CA 1
ATOM 7923 C C . ARG B 1 471 ? 156.605 92.029 92.189 1.00 81.21 471 ARG D C 1
ATOM 7924 O O . ARG B 1 471 ? 155.942 91.410 91.352 1.00 81.21 471 ARG D O 1
ATOM 7932 N N . PRO B 1 472 ? 156.428 91.846 93.497 1.00 79.16 472 PRO D N 1
ATOM 7933 C CA . PRO B 1 472 ? 155.420 90.889 93.967 1.00 79.16 472 PRO D CA 1
ATOM 7934 C C . PRO B 1 472 ? 154.025 91.311 93.541 1.00 79.16 472 PRO D C 1
ATOM 7935 O O . PRO B 1 472 ? 153.718 92.501 93.456 1.00 79.16 472 PRO D O 1
ATOM 7939 N N . LEU B 1 473 ? 153.182 90.324 93.265 1.00 75.95 473 LEU D N 1
ATOM 7940 C CA . LEU B 1 473 ? 151.846 90.587 92.753 1.00 75.95 473 LEU D CA 1
ATOM 7941 C C . LEU B 1 473 ? 150.808 90.508 93.866 1.00 75.95 473 LEU D C 1
ATOM 7942 O O . LEU B 1 473 ? 150.857 89.646 94.745 1.00 75.95 473 LEU D O 1
ATOM 7947 N N . PHE B 1 474 ? 149.864 91.422 93.815 1.00 74.39 474 PHE D N 1
ATOM 7948 C CA . PHE B 1 474 ? 148.799 91.513 94.792 1.00 74.39 474 PHE D CA 1
ATOM 7949 C C . PHE B 1 474 ? 147.710 90.499 94.503 1.00 74.39 474 PHE D C 1
ATOM 7950 O O . PHE B 1 474 ? 147.569 90.025 93.372 1.00 74.39 474 PHE D O 1
ATOM 7958 N N . PRO B 1 475 ? 146.931 90.121 95.509 1.00 78.36 475 PRO D N 1
ATOM 7959 C CA . PRO B 1 475 ? 145.660 89.453 95.230 1.00 78.36 475 PRO D CA 1
ATOM 7960 C C . PRO B 1 475 ? 144.688 90.432 94.595 1.00 78.36 475 PRO D C 1
ATOM 7961 O O . PRO B 1 475 ? 144.730 91.638 94.847 1.00 78.36 475 PRO D O 1
ATOM 7965 N N . PHE B 1 476 ? 143.806 89.899 93.751 1.00 82.65 476 PHE D N 1
ATOM 7966 C CA . PHE B 1 476 ? 142.892 90.761 93.009 1.00 82.65 476 PHE D CA 1
ATOM 7967 C C . PHE B 1 476 ? 141.870 91.414 93.930 1.00 82.65 476 PHE D C 1
ATOM 7968 O O . PHE B 1 476 ? 141.316 92.470 93.604 1.00 82.65 476 PHE D O 1
ATOM 7976 N N . ASN B 1 477 ? 141.606 90.804 95.088 1.00 82.83 477 ASN D N 1
ATOM 7977 C CA . ASN B 1 477 ? 140.632 91.365 96.019 1.00 82.83 477 ASN D CA 1
ATOM 7978 C C . ASN B 1 477 ? 141.054 92.722 96.567 1.00 82.83 477 ASN D C 1
ATOM 7979 O O . ASN B 1 477 ? 140.189 93.503 96.976 1.00 82.83 477 ASN D O 1
ATOM 7984 N N . SER B 1 478 ? 142.349 93.015 96.590 1.00 75.53 478 SER D N 1
ATOM 7985 C CA . SER B 1 478 ? 142.814 94.248 97.205 1.00 75.53 478 SER D CA 1
ATOM 7986 C C . SER B 1 478 ? 142.295 95.455 96.429 1.00 75.53 478 SER D C 1
ATOM 7987 O O . SER B 1 478 ? 142.296 95.450 95.195 1.00 75.53 478 SER D O 1
ATOM 7990 N N . PRO B 1 479 ? 141.852 96.499 97.120 1.00 69.22 479 PRO D N 1
ATOM 7991 C CA . PRO B 1 479 ? 141.253 97.649 96.441 1.00 69.22 479 PRO D CA 1
ATOM 7992 C C . PRO B 1 479 ? 142.279 98.406 95.611 1.00 69.22 479 PRO D C 1
ATOM 7993 O O . PRO B 1 479 ? 143.466 98.463 95.928 1.00 69.22 479 PRO D O 1
ATOM 7997 N N . LYS B 1 480 ? 141.783 99.008 94.532 1.00 66.73 480 LYS D N 1
ATOM 7998 C CA . LYS B 1 480 ? 142.671 99.653 93.573 1.00 66.73 480 LYS D CA 1
ATOM 7999 C C . LYS B 1 480 ? 143.383 100.851 94.181 1.00 66.73 480 LYS D C 1
ATOM 8000 O O . LYS B 1 480 ? 144.580 101.051 93.945 1.00 66.73 480 LYS D O 1
ATOM 8006 N N . PHE B 1 481 ? 142.671 101.661 94.960 1.00 65.45 481 PHE D N 1
ATOM 8007 C CA . PHE B 1 481 ? 143.200 102.949 95.384 1.00 65.45 481 PHE D CA 1
ATOM 8008 C C . PHE B 1 481 ? 144.426 102.788 96.273 1.00 65.45 481 PHE D C 1
ATOM 8009 O O . PHE B 1 481 ? 145.415 103.512 96.137 1.00 65.45 481 PHE D O 1
ATOM 8017 N N . ILE B 1 482 ? 144.349 101.838 97.199 1.00 65.14 482 ILE D N 1
ATOM 8018 C CA . ILE B 1 482 ? 145.440 101.615 98.139 1.00 65.14 482 ILE D CA 1
ATOM 8019 C C . ILE B 1 482 ? 146.673 101.087 97.425 1.00 65.14 482 ILE D C 1
ATOM 8020 O O . ILE B 1 482 ? 147.776 101.617 97.603 1.00 65.14 482 ILE D O 1
ATOM 8025 N N . THR B 1 483 ? 146.504 100.052 96.604 1.00 66.82 483 THR D N 1
ATOM 8026 C CA . THR B 1 483 ? 147.639 99.381 95.988 1.00 66.82 483 THR D CA 1
ATOM 8027 C C . THR B 1 483 ? 148.351 100.216 94.942 1.00 66.82 483 THR D C 1
ATOM 8028 O O . THR B 1 483 ? 149.443 99.843 94.522 1.00 66.82 483 THR D O 1
ATOM 8032 N N . ASN B 1 484 ? 147.776 101.341 94.525 1.00 66.29 484 ASN D N 1
ATOM 8033 C CA . ASN B 1 484 ? 148.464 102.192 93.563 1.00 66.29 484 ASN D CA 1
ATOM 8034 C C . ASN B 1 484 ? 149.686 102.843 94.191 1.00 66.29 484 ASN D C 1
ATOM 8035 O O . ASN B 1 484 ? 150.666 103.141 93.498 1.00 66.29 484 ASN D O 1
ATOM 8040 N N . LEU B 1 485 ? 149.642 103.086 95.502 1.00 64.82 485 LEU D N 1
ATOM 8041 C CA . LEU B 1 485 ? 150.830 103.567 96.197 1.00 64.82 485 LEU D CA 1
ATOM 8042 C C . LEU B 1 485 ? 151.952 102.548 96.124 1.00 64.82 485 LEU D C 1
ATOM 8043 O O . LEU B 1 485 ? 153.111 102.905 95.891 1.00 64.82 485 LEU D O 1
ATOM 8048 N N . THR B 1 486 ? 151.634 101.276 96.347 1.00 68.63 486 THR D N 1
ATOM 8049 C CA . THR B 1 486 ? 152.659 100.247 96.271 1.00 68.63 486 THR D CA 1
ATOM 8050 C C . THR B 1 486 ? 153.239 100.151 94.868 1.00 68.63 486 THR D C 1
ATOM 8051 O O . THR B 1 486 ? 154.460 100.040 94.708 1.00 68.63 486 THR D O 1
ATOM 8055 N N . LYS B 1 487 ? 152.394 100.218 93.835 1.00 69.79 487 LYS D N 1
ATOM 8056 C CA . LYS B 1 487 ? 152.933 100.256 92.480 1.00 69.79 487 LYS D CA 1
ATOM 8057 C C . LYS B 1 487 ? 153.789 101.489 92.235 1.00 69.79 487 LYS D C 1
ATOM 8058 O O . LYS B 1 487 ? 154.737 101.429 91.448 1.00 69.79 487 LYS D O 1
ATOM 8064 N N . ARG B 1 488 ? 153.487 102.609 92.886 1.00 69.81 488 ARG D N 1
ATOM 8065 C CA . ARG B 1 488 ? 154.240 103.817 92.572 1.00 69.81 488 ARG D CA 1
ATOM 8066 C C . ARG B 1 488 ? 155.524 103.897 93.387 1.00 69.81 488 ARG D C 1
ATOM 8067 O O . ARG B 1 488 ? 156.506 104.508 92.953 1.00 69.81 488 ARG D O 1
ATOM 8075 N N . CYS B 1 489 ? 155.538 103.288 94.572 1.00 70.40 489 CYS D N 1
ATOM 8076 C CA . CYS B 1 489 ? 156.776 103.196 95.333 1.00 70.40 489 CYS D CA 1
ATOM 8077 C C . CYS B 1 489 ? 157.688 102.120 94.759 1.00 70.40 489 CYS D C 1
ATOM 8078 O O . CYS B 1 489 ? 158.914 102.196 94.891 1.00 70.40 489 CYS D O 1
ATOM 8081 N N . TRP B 1 490 ? 157.107 101.114 94.109 1.00 74.36 490 TRP D N 1
ATOM 8082 C CA . TRP B 1 490 ? 157.890 100.067 93.469 1.00 74.36 490 TRP D CA 1
ATOM 8083 C C . TRP B 1 490 ? 158.599 100.538 92.215 1.00 74.36 490 TRP D C 1
ATOM 8084 O O . TRP B 1 490 ? 159.429 99.792 91.687 1.00 74.36 490 TRP D O 1
ATOM 8095 N N . HIS B 1 491 ? 158.291 101.734 91.727 1.00 76.57 491 HIS D N 1
ATOM 8096 C CA . HIS B 1 491 ? 158.704 102.130 90.388 1.00 76.57 491 HIS D CA 1
ATOM 8097 C C . HIS B 1 491 ? 160.215 102.043 90.238 1.00 76.57 491 HIS D C 1
ATOM 8098 O O . HIS B 1 491 ? 160.965 102.426 91.139 1.00 76.57 491 HIS D O 1
ATOM 8105 N N . ALA B 1 492 ? 160.658 101.517 89.096 1.00 78.48 492 ALA D N 1
ATOM 8106 C CA . ALA B 1 492 ? 162.084 101.302 88.884 1.00 78.48 492 ALA D CA 1
ATOM 8107 C C . ALA B 1 492 ? 162.853 102.615 88.906 1.00 78.48 492 ALA D C 1
ATOM 8108 O O . ALA B 1 492 ? 163.945 102.691 89.478 1.00 78.48 492 ALA D O 1
ATOM 8110 N N . ASP B 1 493 ? 162.302 103.654 88.292 1.00 78.90 493 ASP D N 1
ATOM 8111 C CA . ASP B 1 493 ? 162.988 104.936 88.263 1.00 78.90 493 ASP D CA 1
ATOM 8112 C C . ASP B 1 493 ? 163.010 105.537 89.665 1.00 78.90 493 ASP D C 1
ATOM 8113 O O . ASP B 1 493 ? 161.952 105.765 90.260 1.00 78.90 493 ASP D O 1
ATOM 8118 N N . PRO B 1 494 ? 164.194 105.800 90.224 1.00 77.75 494 PRO D N 1
ATOM 8119 C CA . PRO B 1 494 ? 164.242 106.364 91.584 1.00 77.75 494 PRO D CA 1
ATOM 8120 C C . PRO B 1 494 ? 163.532 107.696 91.711 1.00 77.75 494 PRO D C 1
ATOM 8121 O O . PRO B 1 494 ? 162.968 107.991 92.771 1.00 77.75 494 PRO D O 1
ATOM 8125 N N . ASN B 1 495 ? 163.545 108.515 90.660 1.00 79.26 495 ASN D N 1
ATOM 8126 C CA . ASN B 1 495 ? 162.960 109.848 90.758 1.00 79.26 495 ASN D CA 1
ATOM 8127 C C . ASN B 1 495 ? 161.450 109.786 90.920 1.00 79.26 495 ASN D C 1
ATOM 8128 O O . ASN B 1 495 ? 160.861 110.603 91.637 1.00 79.26 495 ASN D O 1
ATOM 8133 N N . GLN B 1 496 ? 160.800 108.827 90.260 1.00 77.31 496 GLN D N 1
ATOM 8134 C CA . GLN B 1 496 ? 159.345 108.866 90.176 1.00 77.31 496 GLN D CA 1
ATOM 8135 C C . GLN B 1 496 ? 158.686 108.416 91.472 1.00 77.31 496 GLN D C 1
ATOM 8136 O O . GLN B 1 496 ? 157.479 108.606 91.657 1.00 77.31 496 GLN D O 1
ATOM 8142 N N . ARG B 1 497 ? 159.445 107.807 92.377 1.00 72.21 497 ARG D N 1
ATOM 8143 C CA . ARG B 1 497 ? 158.868 107.437 93.658 1.00 72.21 497 ARG D CA 1
ATOM 8144 C C . ARG B 1 497 ? 158.460 108.692 94.421 1.00 72.21 497 ARG D C 1
ATOM 8145 O O . ARG B 1 497 ? 159.250 109.636 94.535 1.00 72.21 497 ARG D O 1
ATOM 8153 N N . PRO B 1 498 ? 157.241 108.747 94.947 1.00 64.87 498 PRO D N 1
ATOM 8154 C CA . PRO B 1 498 ? 156.798 109.941 95.665 1.00 64.87 498 PRO D CA 1
ATOM 8155 C C . PRO B 1 498 ? 157.526 110.100 96.985 1.00 64.87 498 PRO D C 1
ATOM 8156 O O . PRO B 1 498 ? 157.936 109.128 97.622 1.00 64.87 498 PRO D O 1
ATOM 8160 N N . THR B 1 499 ? 157.678 111.353 97.397 1.00 59.28 499 THR D N 1
ATOM 8161 C CA . THR B 1 499 ? 158.278 111.626 98.690 1.00 59.28 499 THR D CA 1
ATOM 8162 C C . THR B 1 499 ? 157.324 111.224 99.807 1.00 59.28 499 THR D C 1
ATOM 8163 O O . THR B 1 499 ? 156.146 110.941 99.583 1.00 59.28 499 THR D O 1
ATOM 8167 N N . PHE B 1 500 ? 157.853 111.190 101.026 1.00 55.12 500 PHE D N 1
ATOM 8168 C CA . PHE B 1 500 ? 157.016 110.814 102.155 1.00 55.12 500 PHE D CA 1
ATOM 8169 C C . PHE B 1 500 ? 156.006 111.892 102.507 1.00 55.12 500 PHE D C 1
ATOM 8170 O O . PHE B 1 500 ? 154.899 111.564 102.942 1.00 55.12 500 PHE D O 1
ATOM 8178 N N . SER B 1 501 ? 156.349 113.164 102.319 1.00 57.04 501 SER D N 1
ATOM 8179 C CA . SER B 1 501 ? 155.372 114.218 102.547 1.00 57.04 501 SER D CA 1
ATOM 8180 C C . SER B 1 501 ? 154.207 114.129 101.578 1.00 57.04 501 SER D C 1
ATOM 8181 O O . SER B 1 501 ? 153.147 114.701 101.852 1.00 57.04 501 SER D O 1
ATOM 8184 N N . SER B 1 502 ? 154.375 113.436 100.454 1.00 56.37 502 SER D N 1
ATOM 8185 C CA . SER B 1 502 ? 153.271 113.194 99.535 1.00 56.37 502 SER D CA 1
ATOM 8186 C C . SER B 1 502 ? 152.558 111.887 99.820 1.00 56.37 502 SER D C 1
ATOM 8187 O O . SER B 1 502 ? 151.332 111.816 99.692 1.00 56.37 502 SER D O 1
ATOM 8190 N N . ILE B 1 503 ? 153.298 110.848 100.206 1.00 53.02 503 ILE D N 1
ATOM 8191 C CA . ILE B 1 503 ? 152.654 109.597 100.567 1.00 53.02 503 ILE D CA 1
ATOM 8192 C C . ILE B 1 503 ? 151.753 109.768 101.774 1.00 53.02 503 ILE D C 1
ATOM 8193 O O . ILE B 1 503 ? 150.663 109.190 101.816 1.00 53.02 503 ILE D O 1
ATOM 8198 N N . SER B 1 504 ? 152.170 110.561 102.761 1.00 51.95 504 SER D N 1
ATOM 8199 C CA . SER B 1 504 ? 151.339 110.758 103.942 1.00 51.95 504 SER D CA 1
ATOM 8200 C C . SER B 1 504 ? 150.014 111.408 103.578 1.00 51.95 504 SER D C 1
ATOM 8201 O O . SER B 1 504 ? 148.949 110.946 103.998 1.00 51.95 504 SER D O 1
ATOM 8204 N N . ARG B 1 505 ? 150.054 112.480 102.789 1.00 53.17 505 ARG D N 1
ATOM 8205 C CA . ARG B 1 505 ? 148.818 113.176 102.463 1.00 53.17 505 ARG D CA 1
ATOM 8206 C C . ARG B 1 505 ? 147.971 112.430 101.447 1.00 53.17 505 ARG D C 1
ATOM 8207 O O . ARG B 1 505 ? 146.781 112.726 101.327 1.00 53.17 505 ARG D O 1
ATOM 8215 N N . ILE B 1 506 ? 148.542 111.482 100.710 1.00 50.41 506 ILE D N 1
ATOM 8216 C CA . ILE B 1 506 ? 147.707 110.536 99.979 1.00 50.41 506 ILE D CA 1
ATOM 8217 C C . ILE B 1 506 ? 147.016 109.595 100.953 1.00 50.41 506 ILE D C 1
ATOM 8218 O O . ILE B 1 506 ? 145.809 109.352 100.857 1.00 50.41 506 ILE D O 1
ATOM 8223 N N . LEU B 1 507 ? 147.773 109.063 101.915 1.00 49.00 507 LEU D N 1
ATOM 8224 C CA . LEU B 1 507 ? 147.234 108.058 102.821 1.00 49.00 507 LEU D CA 1
ATOM 8225 C C . LEU B 1 507 ? 146.106 108.599 103.681 1.00 49.00 507 LEU D C 1
ATOM 8226 O O . LEU B 1 507 ? 145.108 107.903 103.887 1.00 49.00 507 LEU D O 1
ATOM 8231 N N . ARG B 1 508 ? 146.237 109.813 104.207 1.00 47.72 508 ARG D N 1
ATOM 8232 C CA . ARG B 1 508 ? 145.158 110.313 105.044 1.00 47.72 508 ARG D CA 1
ATOM 8233 C C . ARG B 1 508 ? 143.896 110.598 104.247 1.00 47.72 508 ARG D C 1
ATOM 8234 O O . ARG B 1 508 ? 142.795 110.486 104.796 1.00 47.72 508 ARG D O 1
ATOM 8242 N N . TYR B 1 509 ? 144.015 110.916 102.961 1.00 49.40 509 TYR D N 1
ATOM 8243 C CA . TYR B 1 509 ? 142.829 111.037 102.129 1.00 49.40 509 TYR D CA 1
ATOM 8244 C C . TYR B 1 509 ? 142.206 109.692 101.800 1.00 49.40 509 TYR D C 1
ATOM 8245 O O . TYR B 1 509 ? 140.976 109.588 101.732 1.00 49.40 509 TYR D O 1
ATOM 8254 N N . ILE B 1 510 ? 143.019 108.659 101.590 1.00 49.00 510 ILE D N 1
ATOM 8255 C CA . ILE B 1 510 ? 142.451 107.325 101.464 1.00 49.00 510 ILE D CA 1
ATOM 8256 C C . ILE B 1 510 ? 141.774 106.892 102.749 1.00 49.00 510 ILE D C 1
ATOM 8257 O O . ILE B 1 510 ? 140.758 106.191 102.701 1.00 49.00 510 ILE D O 1
ATOM 8262 N N . LYS B 1 511 ? 142.311 107.289 103.897 1.00 48.48 511 LYS D N 1
ATOM 8263 C CA . LYS B 1 511 ? 141.633 107.027 105.156 1.00 48.48 511 LYS D CA 1
ATOM 8264 C C . LYS B 1 511 ? 140.287 107.731 105.209 1.00 48.48 511 LYS D C 1
ATOM 8265 O O . LYS B 1 511 ? 139.318 107.169 105.728 1.00 48.48 511 LYS D O 1
ATOM 8271 N N . ARG B 1 512 ? 140.203 108.950 104.672 1.00 49.65 512 ARG D N 1
ATOM 8272 C CA . ARG B 1 512 ? 138.920 109.644 104.606 1.00 49.65 512 ARG D CA 1
ATOM 8273 C C . ARG B 1 512 ? 137.909 108.859 103.787 1.00 49.65 512 ARG D C 1
ATOM 8274 O O . ARG B 1 512 ? 136.781 108.621 104.235 1.00 49.65 512 ARG D O 1
ATOM 8282 N N . PHE B 1 513 ? 138.294 108.450 102.581 1.00 54.58 513 PHE D N 1
ATOM 8283 C CA . PHE B 1 513 ? 137.380 107.667 101.758 1.00 54.58 513 PHE D CA 1
ATOM 8284 C C . PHE B 1 513 ? 137.001 106.368 102.450 1.00 54.58 513 PHE D C 1
ATOM 8285 O O . PHE B 1 513 ? 135.837 105.963 102.434 1.00 54.58 513 PHE D O 1
ATOM 8293 N N . LEU B 1 514 ? 137.974 105.705 103.070 1.00 51.49 514 LEU D N 1
ATOM 8294 C CA . LEU B 1 514 ? 137.695 104.448 103.747 1.00 51.49 514 LEU D CA 1
ATOM 8295 C C . LEU B 1 514 ? 136.800 104.662 104.960 1.00 51.49 514 LEU D C 1
ATOM 8296 O O . LEU B 1 514 ? 136.209 103.711 105.482 1.00 51.49 514 LEU D O 1
ATOM 8301 N N . ALA B 1 515 ? 136.696 105.905 105.432 1.00 51.06 515 ALA D N 1
ATOM 8302 C CA . ALA B 1 515 ? 135.830 106.190 106.570 1.00 51.06 515 ALA D CA 1
ATOM 8303 C C . ALA B 1 515 ? 134.395 106.440 106.130 1.00 51.06 515 ALA D C 1
ATOM 8304 O O . ALA B 1 515 ? 133.451 106.093 106.846 1.00 51.06 515 ALA D O 1
ATOM 8306 N N . LEU B 1 516 ? 134.208 107.054 104.962 1.00 50.53 516 LEU D N 1
ATOM 8307 C CA . LEU B 1 516 ? 132.859 107.383 104.514 1.00 50.53 516 LEU D CA 1
ATOM 8308 C C . LEU B 1 516 ? 132.029 106.132 104.261 1.00 50.53 516 LEU D C 1
ATOM 8309 O O . LEU B 1 516 ? 130.888 106.030 104.720 1.00 50.53 516 LEU D O 1
ATOM 8314 N N . ASN B 1 517 ? 132.583 105.168 103.533 1.00 60.07 517 ASN D N 1
ATOM 8315 C CA . ASN B 1 517 ? 131.852 103.954 103.190 1.00 60.07 517 ASN D CA 1
ATOM 8316 C C . ASN B 1 517 ? 132.520 102.728 103.799 1.00 60.07 517 ASN D C 1
ATOM 8317 O O . ASN B 1 517 ? 133.453 102.168 103.202 1.00 60.07 517 ASN D O 1
ATOM 8322 N N . PRO B 1 518 ? 132.085 102.290 104.981 1.00 64.40 518 PRO D N 1
ATOM 8323 C CA . PRO B 1 518 ? 132.711 101.113 105.597 1.00 64.40 518 PRO D CA 1
ATOM 8324 C C . PRO B 1 518 ? 132.641 99.862 104.745 1.00 64.40 518 PRO D C 1
ATOM 8325 O O . PRO B 1 518 ? 133.524 99.003 104.848 1.00 64.40 518 PRO D O 1
ATOM 8329 N N . GLU B 1 519 ? 131.611 99.728 103.907 1.00 69.66 519 GLU D N 1
ATOM 8330 C CA . GLU B 1 519 ? 131.408 98.483 103.172 1.00 69.66 519 GLU D CA 1
ATOM 8331 C C . GLU B 1 519 ? 132.567 98.192 102.228 1.00 69.66 519 GLU D C 1
ATOM 8332 O O . GLU B 1 519 ? 132.726 97.060 101.761 1.00 69.66 519 GLU D O 1
ATOM 8338 N N . CYS B 1 520 ? 133.382 99.203 101.930 1.00 70.68 520 CYS D N 1
ATOM 8339 C CA . CYS B 1 520 ? 134.524 99.000 101.048 1.00 70.68 520 CYS D CA 1
ATOM 8340 C C . CYS B 1 520 ? 135.503 97.986 101.621 1.00 70.68 520 CYS D C 1
ATOM 8341 O O . CYS B 1 520 ? 136.012 97.126 100.893 1.00 70.68 520 CYS D O 1
ATOM 8344 N N . TYR B 1 521 ? 135.790 98.071 102.922 1.00 67.74 521 TYR D N 1
ATOM 8345 C CA . TYR B 1 521 ? 136.816 97.206 103.493 1.00 67.74 521 TYR D CA 1
ATOM 8346 C C . TYR B 1 521 ? 136.220 95.939 104.093 1.00 67.74 521 TYR D C 1
ATOM 8347 O O . TYR B 1 521 ? 136.891 94.903 104.152 1.00 67.74 521 TYR D O 1
ATOM 8356 N N . SER B 1 522 ? 134.973 95.996 104.544 1.00 72.89 522 SER D N 1
ATOM 8357 C CA . SER B 1 522 ? 134.347 94.834 105.164 1.00 72.89 522 SER D CA 1
ATOM 8358 C C . SER B 1 522 ? 133.540 94.028 104.153 1.00 72.89 522 SER D C 1
ATOM 8359 O O . SER B 1 522 ? 133.048 92.944 104.463 1.00 72.89 522 SER D O 1
ATOM 8362 N N . SER B 1 529 ? 132.426 96.902 92.915 1.00 79.38 529 SER D N 1
ATOM 8363 C CA . SER B 1 529 ? 133.465 97.924 92.949 1.00 79.38 529 SER D CA 1
ATOM 8364 C C . SER B 1 529 ? 133.012 99.130 93.763 1.00 79.38 529 SER D C 1
ATOM 8365 O O . SER B 1 529 ? 132.105 99.858 93.364 1.00 79.38 529 SER D O 1
ATOM 8368 N N . ILE B 1 530 ? 133.656 99.332 94.910 1.00 74.43 530 ILE D N 1
ATOM 8369 C CA . ILE B 1 530 ? 133.281 100.393 95.836 1.00 74.43 530 ILE D CA 1
ATOM 8370 C C . ILE B 1 530 ? 134.337 101.491 95.764 1.00 74.43 530 ILE D C 1
ATOM 8371 O O . ILE B 1 530 ? 134.167 102.576 96.332 1.00 74.43 530 ILE D O 1
ATOM 8376 N N . ALA B 1 531 ? 135.417 101.231 95.031 1.00 70.25 531 ALA D N 1
ATOM 8377 C CA . ALA B 1 531 ? 136.548 102.134 94.893 1.00 70.25 531 ALA D CA 1
ATOM 8378 C C . ALA B 1 531 ? 136.130 103.436 94.218 1.00 70.25 531 ALA D C 1
ATOM 8379 O O . ALA B 1 531 ? 135.164 103.457 93.451 1.00 70.25 531 ALA D O 1
ATOM 8381 N N . PRO B 1 532 ? 136.833 104.535 94.486 1.00 68.48 532 PRO D N 1
ATOM 8382 C CA . PRO B 1 532 ? 136.476 105.808 93.858 1.00 68.48 532 PRO D CA 1
ATOM 8383 C C . PRO B 1 532 ? 136.825 105.827 92.381 1.00 68.48 532 PRO D C 1
ATOM 8384 O O . PRO B 1 532 ? 137.292 104.845 91.801 1.00 68.48 532 PRO D O 1
ATOM 8388 N N . THR B 1 533 ? 136.593 106.988 91.774 1.00 69.86 533 THR D N 1
ATOM 8389 C CA . THR B 1 533 ? 136.823 107.148 90.344 1.00 69.86 533 THR D CA 1
ATOM 8390 C C . THR B 1 533 ? 138.266 107.546 90.054 1.00 69.86 533 THR D C 1
ATOM 8391 O O . THR B 1 533 ? 138.973 106.865 89.304 1.00 69.86 533 THR D O 1
ATOM 8395 N N . VAL B 1 534 ? 138.716 108.651 90.644 1.00 68.34 534 VAL D N 1
ATOM 8396 C CA . VAL B 1 534 ? 140.012 109.219 90.297 1.00 68.34 534 VAL D CA 1
ATOM 8397 C C . VAL B 1 534 ? 141.122 108.458 91.010 1.00 68.34 534 VAL D C 1
ATOM 8398 O O . VAL B 1 534 ? 140.940 107.950 92.123 1.00 68.34 534 VAL D O 1
ATOM 8402 N N . ASP B 1 535 ? 142.278 108.360 90.359 1.00 67.80 535 ASP D N 1
ATOM 8403 C CA . ASP B 1 535 ? 143.473 107.851 91.015 1.00 67.80 535 ASP D CA 1
ATOM 8404 C C . ASP B 1 535 ? 144.064 108.950 91.886 1.00 67.80 535 ASP D C 1
ATOM 8405 O O . ASP B 1 535 ? 144.294 110.068 91.418 1.00 67.80 535 ASP D O 1
ATOM 8410 N N . TYR B 1 536 ? 144.321 108.626 93.153 1.00 63.23 536 TYR D N 1
ATOM 8411 C CA . TYR B 1 536 ? 144.778 109.643 94.092 1.00 63.23 536 TYR D CA 1
ATOM 8412 C C . TYR B 1 536 ? 146.184 110.119 93.760 1.00 63.23 536 TYR D C 1
ATOM 8413 O O . TYR B 1 536 ? 146.515 111.292 93.964 1.00 63.23 536 TYR D O 1
ATOM 8422 N N . CYS B 1 537 ? 147.028 109.222 93.253 1.00 68.94 537 CYS D N 1
ATOM 8423 C CA . CYS B 1 537 ? 148.386 109.615 92.898 1.00 68.94 537 CYS D CA 1
ATOM 8424 C C . CYS B 1 537 ? 148.386 110.684 91.816 1.00 68.94 537 CYS D C 1
ATOM 8425 O O . CYS B 1 537 ? 149.212 111.604 91.852 1.00 68.94 537 CYS D O 1
ATOM 8428 N N . GLU B 1 538 ? 147.442 110.578 90.888 1.00 69.21 538 GLU D N 1
ATOM 8429 C CA . GLU B 1 538 ? 147.303 111.547 89.815 1.00 69.21 538 GLU D CA 1
ATOM 8430 C C . GLU B 1 538 ? 146.980 112.894 90.435 1.00 69.21 538 GLU D C 1
ATOM 8431 O O . GLU B 1 538 ? 147.464 113.929 89.986 1.00 69.21 538 GLU D O 1
ATOM 8437 N N . ILE B 1 539 ? 146.141 112.877 91.465 1.00 64.41 539 ILE D N 1
ATOM 8438 C CA . ILE B 1 539 ? 145.771 114.102 92.153 1.00 64.41 539 ILE D CA 1
ATOM 8439 C C . ILE B 1 539 ? 146.994 114.737 92.793 1.00 64.41 539 ILE D C 1
ATOM 8440 O O . ILE B 1 539 ? 147.170 115.950 92.741 1.00 64.41 539 ILE D O 1
ATOM 8445 N N . GLU B 1 540 ? 147.843 113.912 93.395 1.00 63.19 540 GLU D N 1
ATOM 8446 C CA . GLU B 1 540 ? 149.048 114.416 94.038 1.00 63.19 540 GLU D CA 1
ATOM 8447 C C . GLU B 1 540 ? 149.974 115.065 93.026 1.00 63.19 540 GLU D C 1
ATOM 8448 O O . GLU B 1 540 ? 150.550 116.115 93.291 1.00 63.19 540 GLU D O 1
ATOM 8454 N N . THR B 1 541 ? 150.108 114.444 91.862 1.00 66.31 541 THR D N 1
ATOM 8455 C CA . THR B 1 541 ? 150.963 114.997 90.828 1.00 66.31 541 THR D CA 1
ATOM 8456 C C . THR B 1 541 ? 150.417 116.350 90.389 1.00 66.31 541 THR D C 1
ATOM 8457 O O . THR B 1 541 ? 151.177 117.284 90.152 1.00 66.31 541 THR D O 1
ATOM 8461 N N . LYS B 1 542 ? 149.096 116.456 90.281 1.00 67.43 542 LYS D N 1
ATOM 8462 C CA . LYS B 1 542 ? 148.489 117.724 89.895 1.00 67.43 542 LYS D CA 1
ATOM 8463 C C . LYS B 1 542 ? 148.731 118.803 90.938 1.00 67.43 542 LYS D C 1
ATOM 8464 O O . LYS B 1 542 ? 149.112 119.931 90.601 1.00 67.43 542 LYS D O 1
ATOM 8470 N N . LEU B 1 543 ? 148.527 118.471 92.210 1.00 65.47 543 LEU D N 1
ATOM 8471 C CA . LEU B 1 543 ? 148.593 119.466 93.267 1.00 65.47 543 LEU D CA 1
ATOM 8472 C C . LEU B 1 543 ? 150.014 119.878 93.607 1.00 65.47 543 LEU D C 1
ATOM 8473 O O . LEU B 1 543 ? 150.218 120.997 94.084 1.00 65.47 543 LEU D O 1
ATOM 8478 N N . LEU B 1 544 ? 150.998 119.004 93.385 1.00 68.66 544 LEU D N 1
ATOM 8479 C CA . LEU B 1 544 ? 152.377 119.395 93.648 1.00 68.66 544 LEU D CA 1
ATOM 8480 C C . LEU B 1 544 ? 152.806 120.563 92.777 1.00 68.66 544 LEU D C 1
ATOM 8481 O O . LEU B 1 544 ? 153.423 121.510 93.275 1.00 68.66 544 LEU D O 1
ATOM 8486 N N . GLN B 1 545 ? 152.494 120.524 91.483 1.00 70.95 545 GLN D N 1
ATOM 8487 C CA . GLN B 1 545 ? 152.854 121.647 90.629 1.00 70.95 545 GLN D CA 1
ATOM 8488 C C . GLN B 1 545 ? 151.907 122.826 90.825 1.00 70.95 545 GLN D C 1
ATOM 8489 O O . GLN B 1 545 ? 152.341 123.982 90.786 1.00 70.95 545 GLN D O 1
ATOM 8495 N N . LYS B 1 546 ? 150.618 122.559 91.045 1.00 67.46 546 LYS D N 1
ATOM 8496 C CA . LYS B 1 546 ? 149.661 123.654 91.161 1.00 67.46 546 LYS D CA 1
ATOM 8497 C C . LYS B 1 546 ? 149.881 124.460 92.431 1.00 67.46 546 LYS D C 1
ATOM 8498 O O . LYS B 1 546 ? 149.812 125.694 92.410 1.00 67.46 546 LYS D O 1
ATOM 8504 N N . LEU B 1 547 ? 150.151 123.788 93.548 1.00 67.05 547 LEU D N 1
ATOM 8505 C CA . LEU B 1 547 ? 150.222 124.446 94.843 1.00 67.05 547 LEU D CA 1
ATOM 8506 C C . LEU B 1 547 ? 151.634 124.572 95.390 1.00 67.05 547 LEU D C 1
ATOM 8507 O O . LEU B 1 547 ? 151.819 125.228 96.421 1.00 67.05 547 LEU D O 1
ATOM 8512 N N . SER B 1 548 ? 152.625 123.971 94.734 1.00 70.27 548 SER D N 1
ATOM 8513 C CA . SER B 1 548 ? 154.018 124.020 95.175 1.00 70.27 548 SER D CA 1
ATOM 8514 C C . SER B 1 548 ? 154.166 123.454 96.588 1.00 70.27 548 SER D C 1
ATOM 8515 O O . SER B 1 548 ? 154.741 124.072 97.485 1.00 70.27 548 SER D O 1
ATOM 8518 N N . TRP B 1 549 ? 153.627 122.250 96.773 1.00 64.50 549 TRP D N 1
ATOM 8519 C CA . TRP B 1 549 ? 153.764 121.553 98.044 1.00 64.50 549 TRP D CA 1
ATOM 8520 C C . TRP B 1 549 ? 155.148 120.961 98.248 1.00 64.50 549 TRP D C 1
ATOM 8521 O O . TRP B 1 549 ? 155.503 120.634 99.385 1.00 64.50 549 TRP D O 1
ATOM 8532 N N . GLU B 1 550 ? 155.935 120.813 97.182 1.00 75.32 550 GLU D N 1
ATOM 8533 C CA . GLU B 1 550 ? 157.283 120.276 97.309 1.00 75.32 550 GLU D CA 1
ATOM 8534 C C . GLU B 1 550 ? 158.252 121.266 97.938 1.00 75.32 550 GLU D C 1
ATOM 8535 O O . GLU B 1 550 ? 159.393 120.890 98.224 1.00 75.32 550 GLU D O 1
ATOM 8541 N N . SER B 1 551 ? 157.833 122.515 98.149 1.00 76.94 551 SER D N 1
ATOM 8542 C CA . SER B 1 551 ? 158.722 123.497 98.757 1.00 76.94 551 SER D CA 1
ATOM 8543 C C . SER B 1 551 ? 159.062 123.121 100.191 1.00 76.94 551 SER D C 1
ATOM 8544 O O . SER B 1 551 ? 160.175 123.382 100.662 1.00 76.94 551 SER D O 1
ATOM 8547 N N . THR B 1 552 ? 158.119 122.512 100.904 1.00 76.56 552 THR D N 1
ATOM 8548 C CA . THR B 1 552 ? 158.298 122.147 102.301 1.00 76.56 552 THR D CA 1
ATOM 8549 C C . THR B 1 552 ? 158.526 120.647 102.413 1.00 76.56 552 THR D C 1
ATOM 8550 O O . THR B 1 552 ? 157.727 119.855 101.901 1.00 76.56 552 THR D O 1
ATOM 8554 N N . GLU B 1 553 ? 159.616 120.263 103.080 1.00 76.76 553 GLU D N 1
ATOM 8555 C CA . GLU B 1 553 ? 159.875 118.847 103.315 1.00 76.76 553 GLU D CA 1
ATOM 8556 C C . GLU B 1 553 ? 158.875 118.259 104.303 1.00 76.76 553 GLU D C 1
ATOM 8557 O O . GLU B 1 553 ? 158.387 117.141 104.112 1.00 76.76 553 GLU D O 1
ATOM 8563 N N . LEU B 1 554 ? 158.562 118.994 105.366 1.00 66.90 554 LEU D N 1
ATOM 8564 C CA . LEU B 1 554 ? 157.650 118.536 106.404 1.00 66.90 554 LEU D CA 1
ATOM 8565 C C . LEU B 1 554 ? 156.437 119.451 106.450 1.00 66.90 554 LEU D C 1
ATOM 8566 O O . LEU B 1 554 ? 156.562 120.666 106.264 1.00 66.90 554 LEU D O 1
ATOM 8571 N N . THR B 1 555 ? 155.269 118.865 106.703 1.00 62.01 555 THR D N 1
ATOM 8572 C CA . THR B 1 555 ? 154.012 119.598 106.734 1.00 62.01 555 THR D CA 1
ATOM 8573 C C . THR B 1 555 ? 153.575 119.799 108.178 1.00 62.01 555 THR D C 1
ATOM 8574 O O . THR B 1 555 ? 153.376 118.826 108.910 1.00 62.01 555 THR D O 1
ATOM 8578 N N . LYS B 1 556 ? 153.422 121.057 108.578 1.00 53.58 556 LYS D N 1
ATOM 8579 C CA . LYS B 1 556 ? 152.919 121.368 109.904 1.00 53.58 556 LYS D CA 1
ATOM 8580 C C . LYS B 1 556 ? 151.438 121.027 110.007 1.00 53.58 556 LYS D C 1
ATOM 8581 O O . LYS B 1 556 ? 150.718 120.977 109.007 1.00 53.58 556 LYS D O 1
ATOM 8587 N N . VAL B 1 557 ? 150.986 120.782 111.238 1.00 47.66 557 VAL D N 1
ATOM 8588 C CA . VAL B 1 557 ? 149.671 120.184 111.457 1.00 47.66 557 VAL D CA 1
ATOM 8589 C C . VAL B 1 557 ? 148.561 121.150 111.069 1.00 47.66 557 VAL D C 1
ATOM 8590 O O . VAL B 1 557 ? 147.468 120.733 110.673 1.00 47.66 557 VAL D O 1
ATOM 8594 N N . SER B 1 558 ? 148.820 122.452 111.166 1.00 49.07 558 SER D N 1
ATOM 8595 C CA . SER B 1 558 ? 147.790 123.422 110.820 1.00 49.07 558 SER D CA 1
ATOM 8596 C C . SER B 1 558 ? 147.430 123.381 109.343 1.00 49.07 558 SER D C 1
ATOM 8597 O O . SER B 1 558 ? 146.423 123.972 108.946 1.00 49.07 558 SER D O 1
ATOM 8600 N N . GLN B 1 559 ? 148.231 122.707 108.522 1.00 47.94 559 GLN D N 1
ATOM 8601 C CA . GLN B 1 559 ? 147.977 122.603 107.094 1.00 47.94 559 GLN D CA 1
ATOM 8602 C C . GLN B 1 559 ? 147.199 121.355 106.706 1.00 47.94 559 GLN D C 1
ATOM 8603 O O . GLN B 1 559 ? 146.862 121.205 105.530 1.00 47.94 559 GLN D O 1
ATOM 8609 N N . VAL B 1 560 ? 146.920 120.457 107.649 1.00 43.31 560 VAL D N 1
ATOM 8610 C CA . VAL B 1 560 ? 146.287 119.183 107.292 1.00 43.31 560 VAL D CA 1
ATOM 8611 C C . VAL B 1 560 ? 144.900 119.363 106.699 1.00 43.31 560 VAL D C 1
ATOM 8612 O O . VAL B 1 560 ? 144.627 118.785 105.636 1.00 43.31 560 VAL D O 1
ATOM 8616 N N . PRO B 1 561 ? 143.971 120.109 107.310 1.00 43.88 561 PRO D N 1
ATOM 8617 C CA . PRO B 1 561 ? 142.634 120.208 106.707 1.00 43.88 561 PRO D CA 1
ATOM 8618 C C . PRO B 1 561 ? 142.640 120.856 105.341 1.00 43.88 561 PRO D C 1
ATOM 8619 O O . PRO B 1 561 ? 141.826 120.486 104.488 1.00 43.88 561 PRO D O 1
ATOM 8623 N N . PHE B 1 562 ? 143.536 121.812 105.101 1.00 45.62 562 PHE D N 1
ATOM 8624 C CA . PHE B 1 562 ? 143.591 122.426 103.781 1.00 45.62 562 PHE D CA 1
ATOM 8625 C C . PHE B 1 562 ? 143.997 121.417 102.724 1.00 45.62 562 PHE D C 1
ATOM 8626 O O . PHE B 1 562 ? 143.458 121.421 101.615 1.00 45.62 562 PHE D O 1
ATOM 8634 N N . GLN B 1 563 ? 144.960 120.554 103.039 1.00 48.82 563 GLN D N 1
ATOM 8635 C CA . GLN B 1 563 ? 145.371 119.545 102.074 1.00 48.82 563 GLN D CA 1
ATOM 8636 C C . GLN B 1 563 ? 144.249 118.563 101.775 1.00 48.82 563 GLN D C 1
ATOM 8637 O O . GLN B 1 563 ? 144.004 118.247 100.606 1.00 48.82 563 GLN D O 1
ATOM 8643 N N . MET B 1 564 ? 143.548 118.083 102.804 1.00 45.83 564 MET D N 1
ATOM 8644 C CA . MET B 1 564 ? 142.418 117.200 102.545 1.00 45.83 564 MET D CA 1
ATOM 8645 C C . MET B 1 564 ? 141.302 117.925 101.813 1.00 45.83 564 MET D C 1
ATOM 8646 O O . MET B 1 564 ? 140.495 117.287 101.131 1.00 45.83 564 MET D O 1
ATOM 8651 N N . PHE B 1 565 ? 141.230 119.246 101.951 1.00 46.31 565 PHE D N 1
ATOM 8652 C CA . PHE B 1 565 ? 140.248 120.028 101.211 1.00 46.31 565 PHE D CA 1
ATOM 8653 C C . PHE B 1 565 ? 140.647 120.183 99.751 1.00 46.31 565 PHE D C 1
ATOM 8654 O O . PHE B 1 565 ? 139.800 120.081 98.857 1.00 46.31 565 PHE D O 1
ATOM 8662 N N . ALA B 1 566 ? 141.931 120.427 99.492 1.00 49.29 566 ALA D N 1
ATOM 8663 C CA . ALA B 1 566 ? 142.399 120.562 98.120 1.00 49.29 566 ALA D CA 1
ATOM 8664 C C . ALA B 1 566 ? 142.207 119.274 97.342 1.00 49.29 566 ALA D C 1
ATOM 8665 O O . ALA B 1 566 ? 141.864 119.318 96.157 1.00 49.29 566 ALA D O 1
ATOM 8667 N N . TYR B 1 567 ? 142.423 118.127 97.979 1.00 54.00 567 TYR D N 1
ATOM 8668 C CA . TYR B 1 567 ? 142.184 116.864 97.294 1.00 54.00 567 TYR D CA 1
ATOM 8669 C C . TYR B 1 567 ? 140.732 116.746 96.859 1.00 54.00 567 TYR D C 1
ATOM 8670 O O . TYR B 1 567 ? 140.444 116.335 95.727 1.00 54.00 567 TYR D O 1
ATOM 8679 N N . ARG B 1 568 ? 139.802 117.099 97.746 1.00 52.60 568 ARG D N 1
ATOM 8680 C CA . ARG B 1 568 ? 138.387 117.002 97.415 1.00 52.60 568 ARG D CA 1
ATOM 8681 C C . ARG B 1 568 ? 138.014 117.946 96.284 1.00 52.60 568 ARG D C 1
ATOM 8682 O O . ARG B 1 568 ? 137.163 117.611 95.454 1.00 52.60 568 ARG D O 1
ATOM 8690 N N . VAL B 1 569 ? 138.636 119.122 96.235 1.00 52.38 569 VAL D N 1
ATOM 8691 C CA . VAL B 1 569 ? 138.371 120.045 95.138 1.00 52.38 569 VAL D CA 1
ATOM 8692 C C . VAL B 1 569 ? 138.772 119.420 93.810 1.00 52.38 569 VAL D C 1
ATOM 8693 O O . VAL B 1 569 ? 138.039 119.514 92.818 1.00 52.38 569 VAL D O 1
ATOM 8697 N N . VAL B 1 570 ? 139.931 118.763 93.767 1.00 56.37 570 VAL D N 1
ATOM 8698 C CA . VAL B 1 570 ? 140.386 118.168 92.517 1.00 56.37 570 VAL D CA 1
ATOM 8699 C C . VAL B 1 570 ? 139.486 117.017 92.092 1.00 56.37 570 VAL D C 1
ATOM 8700 O O . VAL B 1 570 ? 139.231 116.839 90.897 1.00 56.37 570 VAL D O 1
ATOM 8704 N N . GLU B 1 571 ? 138.993 116.212 93.035 1.00 58.29 571 GLU D N 1
ATOM 8705 C CA . GLU B 1 571 ? 138.018 115.193 92.651 1.00 58.29 571 GLU D CA 1
ATOM 8706 C C . GLU B 1 571 ? 136.766 115.822 92.063 1.00 58.29 571 GLU D C 1
ATOM 8707 O O . GLU B 1 571 ? 136.283 115.396 91.007 1.00 58.29 571 GLU D O 1
ATOM 8713 N N . ARG B 1 572 ? 136.218 116.831 92.739 1.00 59.36 572 ARG D N 1
ATOM 8714 C CA . ARG B 1 572 ? 134.976 117.432 92.271 1.00 59.36 572 ARG D CA 1
ATOM 8715 C C . ARG B 1 572 ? 135.136 118.031 90.884 1.00 59.36 572 ARG D C 1
ATOM 8716 O O . ARG B 1 572 ? 134.235 117.907 90.048 1.00 59.36 572 ARG D O 1
ATOM 8724 N N . ALA B 1 573 ? 136.271 118.676 90.615 1.00 64.98 573 ALA D N 1
ATOM 8725 C CA . ALA B 1 573 ? 136.530 119.188 89.277 1.00 64.98 573 ALA D CA 1
ATOM 8726 C C . ALA B 1 573 ? 136.666 118.074 88.250 1.00 64.98 573 ALA D C 1
ATOM 8727 O O . ALA B 1 573 ? 136.508 118.330 87.052 1.00 64.98 573 ALA D O 1
ATOM 8729 N N . LYS B 1 574 ? 136.951 116.846 88.684 1.00 67.27 574 LYS D N 1
ATOM 8730 C CA . LYS B 1 574 ? 137.163 115.726 87.781 1.00 67.27 574 LYS D CA 1
ATOM 8731 C C . LYS B 1 574 ? 135.998 114.745 87.776 1.00 67.27 574 LYS D C 1
ATOM 8732 O O . LYS B 1 574 ? 136.186 113.573 87.435 1.00 67.27 574 LYS D O 1
ATOM 8738 N N . THR B 1 575 ? 134.801 115.190 88.161 1.00 72.69 575 THR D N 1
ATOM 8739 C CA . THR B 1 575 ? 133.632 114.327 88.032 1.00 72.69 575 THR D CA 1
ATOM 8740 C C . THR B 1 575 ? 133.273 114.113 86.570 1.00 72.69 575 THR D C 1
ATOM 8741 O O . THR B 1 575 ? 132.880 113.008 86.176 1.00 72.69 575 THR D O 1
ATOM 8745 N N . CYS B 1 576 ? 133.398 115.156 85.753 1.00 77.05 576 CYS D N 1
ATOM 8746 C CA . CYS B 1 576 ? 133.086 115.100 84.325 1.00 77.05 576 CYS D CA 1
ATOM 8747 C C . CYS B 1 576 ? 131.672 114.587 84.066 1.00 77.05 576 CYS D C 1
ATOM 8748 O O . CYS B 1 576 ? 131.224 114.524 82.921 1.00 77.05 576 CYS D O 1
ATOM 8751 N N . MET C 1 1 ? 137.751 150.877 115.976 1.00 51.88 1 MET B N 1
ATOM 8752 C CA . MET C 1 1 ? 137.892 151.191 117.392 1.00 51.88 1 MET B CA 1
ATOM 8753 C C . MET C 1 1 ? 137.365 152.586 117.679 1.00 51.88 1 MET B C 1
ATOM 8754 O O . MET C 1 1 ? 137.081 153.345 116.755 1.00 51.88 1 MET B O 1
ATOM 8759 N N . ASP C 1 2 ? 137.206 152.890 118.969 1.00 51.42 2 ASP B N 1
ATOM 8760 C CA . ASP C 1 2 ? 136.709 154.162 119.485 1.00 51.42 2 ASP B CA 1
ATOM 8761 C C . ASP C 1 2 ? 135.218 154.338 119.249 1.00 51.42 2 ASP B C 1
ATOM 8762 O O . ASP C 1 2 ? 134.615 155.287 119.756 1.00 51.42 2 ASP B O 1
ATOM 8767 N N . GLN C 1 3 ? 134.611 153.430 118.493 1.00 46.62 3 GLN B N 1
ATOM 8768 C CA . GLN C 1 3 ? 133.166 153.332 118.387 1.00 46.62 3 GLN B CA 1
ATOM 8769 C C . GLN C 1 3 ? 132.803 151.932 118.837 1.00 46.62 3 GLN B C 1
ATOM 8770 O O . GLN C 1 3 ? 131.798 151.720 119.517 1.00 46.62 3 GLN B O 1
ATOM 8776 N N . PHE C 1 4 ? 133.643 150.973 118.448 1.00 41.44 4 PHE B N 1
ATOM 8777 C CA . PHE C 1 4 ? 133.472 149.591 118.872 1.00 41.44 4 PHE B CA 1
ATOM 8778 C C . PHE C 1 4 ? 133.599 149.456 120.380 1.00 41.44 4 PHE B C 1
ATOM 8779 O O . PHE C 1 4 ? 132.811 148.748 121.020 1.00 41.44 4 PHE B O 1
ATOM 8787 N N . ARG C 1 5 ? 134.584 150.130 120.966 1.00 42.74 5 ARG B N 1
ATOM 8788 C CA . ARG C 1 5 ? 134.737 150.096 122.412 1.00 42.74 5 ARG B CA 1
ATOM 8789 C C . ARG C 1 5 ? 133.556 150.749 123.115 1.00 42.74 5 ARG B C 1
ATOM 8790 O O . ARG C 1 5 ? 133.138 150.289 124.182 1.00 42.74 5 ARG B O 1
ATOM 8798 N N . GLU C 1 6 ? 132.994 151.807 122.534 1.00 41.99 6 GLU B N 1
ATOM 8799 C CA . GLU C 1 6 ? 131.820 152.429 123.134 1.00 41.99 6 GLU B CA 1
ATOM 8800 C C . GLU C 1 6 ? 130.626 151.487 123.104 1.00 41.99 6 GLU B C 1
ATOM 8801 O O . GLU C 1 6 ? 129.842 151.438 124.058 1.00 41.99 6 GLU B O 1
ATOM 8807 N N . ILE C 1 7 ? 130.465 150.737 122.014 1.00 39.43 7 ILE B N 1
ATOM 8808 C CA . ILE C 1 7 ? 129.427 149.715 121.965 1.00 39.43 7 ILE B CA 1
ATOM 8809 C C . ILE C 1 7 ? 129.659 148.678 123.047 1.00 39.43 7 ILE B C 1
ATOM 8810 O O . ILE C 1 7 ? 128.721 148.256 123.734 1.00 39.43 7 ILE B O 1
ATOM 8815 N N . GLY C 1 8 ? 130.905 148.241 123.210 1.00 39.42 8 GLY B N 1
ATOM 8816 C CA . GLY C 1 8 ? 131.198 147.277 124.255 1.00 39.42 8 GLY B CA 1
ATOM 8817 C C . GLY C 1 8 ? 130.822 147.793 125.627 1.00 39.42 8 GLY B C 1
ATOM 8818 O O . GLY C 1 8 ? 130.261 147.065 126.449 1.00 39.42 8 GLY B O 1
ATOM 8819 N N . GLU C 1 9 ? 131.099 149.070 125.886 1.00 41.45 9 GLU B N 1
ATOM 8820 C CA . GLU C 1 9 ? 130.836 149.598 127.218 1.00 41.45 9 GLU B CA 1
ATOM 8821 C C . GLU C 1 9 ? 129.345 149.810 127.447 1.00 41.45 9 GLU B C 1
ATOM 8822 O O . GLU C 1 9 ? 128.848 149.590 128.554 1.00 41.45 9 GLU B O 1
ATOM 8828 N N . VAL C 1 10 ? 128.605 150.210 126.416 1.00 37.23 10 VAL B N 1
ATOM 8829 C CA . VAL C 1 10 ? 127.162 150.343 126.580 1.00 37.23 10 VAL B CA 1
ATOM 8830 C C . VAL C 1 10 ? 126.530 148.977 126.803 1.00 37.23 10 VAL B C 1
ATOM 8831 O O . VAL C 1 10 ? 125.596 148.823 127.601 1.00 37.23 10 VAL B O 1
ATOM 8835 N N . LEU C 1 11 ? 127.044 147.957 126.118 1.00 35.87 11 LEU B N 1
ATOM 8836 C CA . LEU C 1 11 ? 126.561 146.601 126.337 1.00 35.87 11 LEU B CA 1
ATOM 8837 C C . LEU C 1 11 ? 126.875 146.127 127.749 1.00 35.87 11 LEU B C 1
ATOM 8838 O O . LEU C 1 11 ? 126.053 145.460 128.387 1.00 35.87 11 LEU B O 1
ATOM 8843 N N . GLY C 1 12 ? 128.059 146.463 128.258 1.00 38.95 12 GLY B N 1
ATOM 8844 C CA . GLY C 1 12 ? 128.367 146.149 129.642 1.00 38.95 12 GLY B CA 1
ATOM 8845 C C . GLY C 1 12 ? 127.447 146.860 130.615 1.00 38.95 12 GLY B C 1
ATOM 8846 O O . GLY C 1 12 ? 127.069 146.305 131.649 1.00 38.95 12 GLY B O 1
ATOM 8847 N N . SER C 1 13 ? 127.081 148.100 130.302 1.00 37.95 13 SER B N 1
ATOM 8848 C CA . SER C 1 13 ? 126.125 148.823 131.133 1.00 37.95 13 SER B CA 1
ATOM 8849 C C . SER C 1 13 ? 124.784 148.108 131.163 1.00 37.95 13 SER B C 1
ATOM 8850 O O . SER C 1 13 ? 124.152 147.986 132.219 1.00 37.95 13 SER B O 1
ATOM 8853 N N . ILE C 1 14 ? 124.329 147.630 130.005 1.00 38.31 14 ILE B N 1
ATOM 8854 C CA . ILE C 1 14 ? 123.070 146.889 129.964 1.00 38.31 14 ILE B CA 1
ATOM 8855 C C . ILE C 1 14 ? 123.172 145.612 130.786 1.00 38.31 14 ILE B C 1
ATOM 8856 O O . ILE C 1 14 ? 122.224 145.228 131.476 1.00 38.31 14 ILE B O 1
ATOM 8861 N N . ARG C 1 15 ? 124.311 144.923 130.714 1.00 38.08 15 ARG B N 1
ATOM 8862 C CA . ARG C 1 15 ? 124.474 143.714 131.517 1.00 38.08 15 ARG B CA 1
ATOM 8863 C C . ARG C 1 15 ? 124.430 144.028 133.008 1.00 38.08 15 ARG B C 1
ATOM 8864 O O . ARG C 1 15 ? 123.815 143.295 133.794 1.00 38.08 15 ARG B O 1
ATOM 8872 N N . ALA C 1 16 ? 125.075 145.122 133.414 1.00 40.76 16 ALA B N 1
ATOM 8873 C CA . ALA C 1 16 ? 125.029 145.530 134.814 1.00 40.76 16 ALA B CA 1
ATOM 8874 C C . ALA C 1 16 ? 123.605 145.825 135.250 1.00 40.76 16 ALA B C 1
ATOM 8875 O O . ALA C 1 16 ? 123.191 145.445 136.349 1.00 40.76 16 ALA B O 1
ATOM 8877 N N . LEU C 1 17 ? 122.844 146.514 134.402 1.00 42.00 17 LEU B N 1
ATOM 8878 C CA . LEU C 1 17 ? 121.445 146.777 134.711 1.00 42.00 17 LEU B CA 1
ATOM 8879 C C . LEU C 1 17 ? 120.661 145.481 134.839 1.00 42.00 17 LEU B C 1
ATOM 8880 O O . LEU C 1 17 ? 119.846 145.324 135.752 1.00 42.00 17 LEU B O 1
ATOM 8885 N N . MET C 1 18 ? 120.897 144.540 133.931 1.00 44.56 18 MET B N 1
ATOM 8886 C CA . MET C 1 18 ? 120.137 143.303 133.889 1.00 44.56 18 MET B CA 1
ATOM 8887 C C . MET C 1 18 ? 120.563 142.321 134.965 1.00 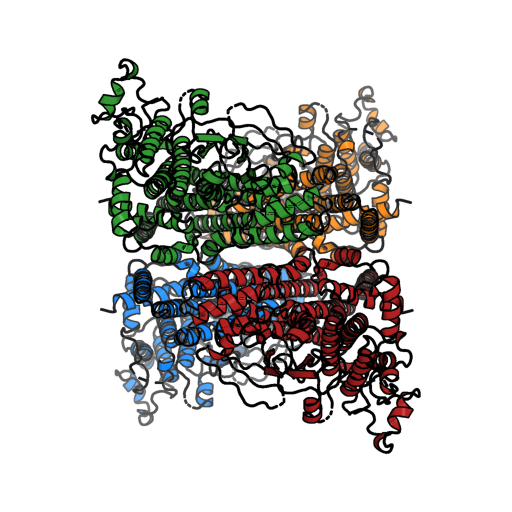44.56 18 MET B C 1
ATOM 8888 O O . MET C 1 18 ? 119.946 141.260 135.085 1.00 44.56 18 MET B O 1
ATOM 8893 N N . VAL C 1 19 ? 121.624 142.622 135.715 1.00 43.54 19 VAL B N 1
ATOM 8894 C CA . VAL C 1 19 ? 121.940 141.815 136.894 1.00 43.54 19 VAL B CA 1
ATOM 8895 C C . VAL C 1 19 ? 120.721 141.693 137.796 1.00 43.54 19 VAL B C 1
ATOM 8896 O O . VAL C 1 19 ? 120.367 140.599 138.249 1.00 43.54 19 VAL B O 1
ATOM 8900 N N . PHE C 1 20 ? 120.061 142.814 138.073 1.00 47.70 20 PHE B N 1
ATOM 8901 C CA . PHE C 1 20 ? 118.818 142.812 138.843 1.00 47.70 20 PHE B CA 1
ATOM 8902 C C . PHE C 1 20 ? 117.640 142.480 137.929 1.00 47.70 20 PHE B C 1
ATOM 8903 O O . PHE C 1 20 ? 116.710 143.257 137.737 1.00 47.70 20 PHE B O 1
ATOM 8911 N N . LYS C 1 21 ? 117.711 141.277 137.362 1.00 49.49 21 LYS B N 1
ATOM 8912 C CA . LYS C 1 21 ? 116.755 140.869 136.342 1.00 49.49 21 LYS B CA 1
ATOM 8913 C C . LYS C 1 21 ? 115.375 140.634 136.934 1.00 49.49 21 LYS B C 1
ATOM 8914 O O . LYS C 1 21 ? 114.365 140.996 136.324 1.00 49.49 21 LYS B O 1
ATOM 8920 N N . ASP C 1 22 ? 115.310 140.036 138.121 1.00 53.34 22 ASP B N 1
ATOM 8921 C CA . ASP C 1 22 ? 114.020 139.661 138.685 1.00 53.34 22 ASP B CA 1
ATOM 8922 C C . ASP C 1 22 ? 113.208 140.876 139.106 1.00 53.34 22 ASP B C 1
ATOM 8923 O O . ASP C 1 22 ? 112.001 140.762 139.336 1.00 53.34 22 ASP B O 1
ATOM 8928 N N . SER C 1 23 ? 113.841 142.043 139.215 1.00 51.82 23 SER B N 1
ATOM 8929 C CA . SER C 1 23 ? 113.094 143.240 139.579 1.00 51.82 23 SER B CA 1
ATOM 8930 C C . SER C 1 23 ? 112.204 143.707 138.436 1.00 51.82 23 SER B C 1
ATOM 8931 O O . SER C 1 23 ? 111.293 144.516 138.642 1.00 51.82 23 SER B O 1
ATOM 8934 N N . ILE C 1 24 ? 112.459 143.222 137.221 1.00 51.37 24 ILE B N 1
ATOM 8935 C CA . ILE C 1 24 ? 111.560 143.512 136.114 1.00 51.37 24 ILE B CA 1
ATOM 8936 C C . ILE C 1 24 ? 110.343 142.613 136.222 1.00 51.37 24 ILE B C 1
ATOM 8937 O O . ILE C 1 24 ? 110.462 141.385 136.316 1.00 51.37 24 ILE B O 1
ATOM 8942 N N . GLN C 1 25 ? 109.161 143.219 136.205 1.00 57.63 25 GLN B N 1
ATOM 8943 C CA . GLN C 1 25 ? 107.924 142.480 136.416 1.00 57.63 25 GLN B CA 1
ATOM 8944 C C . GLN C 1 25 ? 107.241 142.083 135.115 1.00 57.63 25 GLN B C 1
ATOM 8945 O O . GLN C 1 25 ? 106.484 141.109 135.086 1.00 57.63 25 GLN B O 1
ATOM 8951 N N . ILE C 1 26 ? 107.488 142.821 134.033 1.00 53.64 26 ILE B N 1
ATOM 8952 C CA . ILE C 1 26 ? 106.733 142.628 132.800 1.00 53.64 26 ILE B CA 1
ATOM 8953 C C . ILE C 1 26 ? 107.604 142.301 131.594 1.00 53.64 26 ILE B C 1
ATOM 8954 O O . ILE C 1 26 ? 107.147 141.576 130.697 1.00 53.64 26 ILE B O 1
ATOM 8959 N N . ASN C 1 27 ? 108.845 142.778 131.551 1.00 49.83 27 ASN B N 1
ATOM 8960 C CA . ASN C 1 27 ? 109.678 142.633 130.365 1.00 49.83 27 ASN B CA 1
ATOM 8961 C C . ASN C 1 27 ? 110.893 141.750 130.602 1.00 49.83 27 ASN B C 1
ATOM 8962 O O . ASN C 1 27 ? 111.917 141.935 129.939 1.00 49.83 27 ASN B O 1
ATOM 8967 N N . GLN C 1 28 ? 110.823 140.806 131.537 1.00 49.83 28 GLN B N 1
ATOM 8968 C CA . GLN C 1 28 ? 112.002 139.995 131.817 1.00 49.83 28 GLN B CA 1
ATOM 8969 C C . GLN C 1 28 ? 112.425 139.206 130.587 1.00 49.83 28 GLN B C 1
ATOM 8970 O O . GLN C 1 28 ? 113.613 139.146 130.253 1.00 49.83 28 GLN B O 1
ATOM 8976 N N . ARG C 1 29 ? 111.460 138.616 129.883 1.00 48.22 29 ARG B N 1
ATOM 8977 C CA . ARG C 1 29 ? 111.784 137.847 128.690 1.00 48.22 29 ARG B CA 1
ATOM 8978 C C . ARG C 1 29 ? 112.253 138.747 127.555 1.00 48.22 29 ARG B C 1
ATOM 8979 O O . ARG C 1 29 ? 113.215 138.418 126.855 1.00 48.22 29 ARG B O 1
ATOM 8987 N N . GLN C 1 30 ? 111.594 139.887 127.356 1.00 47.27 30 GLN B N 1
ATOM 8988 C CA . GLN C 1 30 ? 112.005 140.788 126.286 1.00 47.27 30 GLN B CA 1
ATOM 8989 C C . GLN C 1 30 ? 113.356 141.424 126.577 1.00 47.27 30 GLN B C 1
ATOM 8990 O O . GLN C 1 30 ? 114.181 141.577 125.670 1.00 47.27 30 GLN B O 1
ATOM 8996 N N . CYS C 1 31 ? 113.603 141.812 127.827 1.00 44.44 31 CYS B N 1
ATOM 8997 C CA . CYS C 1 31 ? 114.913 142.354 128.165 1.00 44.44 31 CYS B CA 1
ATOM 8998 C C . CYS C 1 31 ? 115.998 141.297 128.013 1.00 44.44 31 CYS B C 1
ATOM 8999 O O . CYS C 1 31 ? 117.098 141.589 127.527 1.00 44.44 31 CYS B O 1
ATOM 9002 N N . SER C 1 32 ? 115.711 140.061 128.419 1.00 43.01 32 SER B N 1
ATOM 9003 C CA . SER C 1 32 ? 116.668 138.987 128.192 1.00 43.01 32 SER B CA 1
ATOM 9004 C C . SER C 1 32 ? 116.933 138.766 126.713 1.00 43.01 32 SER B C 1
ATOM 9005 O O . SER C 1 32 ? 118.077 138.520 126.330 1.00 43.01 32 SER B O 1
ATOM 9008 N N . LEU C 1 33 ? 115.902 138.844 125.874 1.00 42.52 33 LEU B N 1
ATOM 9009 C CA . LEU C 1 33 ? 116.111 138.709 124.438 1.00 42.52 33 LEU B CA 1
ATOM 9010 C C . LEU C 1 33 ? 116.953 139.846 123.884 1.00 42.52 33 LEU B C 1
ATOM 9011 O O . LEU C 1 33 ? 117.819 139.616 123.036 1.00 42.52 33 LEU B O 1
ATOM 9016 N N . LEU C 1 34 ? 116.712 141.075 124.335 1.00 40.49 34 LEU B N 1
ATOM 9017 C CA . LEU C 1 34 ? 117.549 142.185 123.898 1.00 40.49 34 LEU B CA 1
ATOM 9018 C C . LEU C 1 34 ? 119.001 141.958 124.276 1.00 40.49 34 LEU B C 1
ATOM 9019 O O . LEU C 1 34 ? 119.900 142.187 123.462 1.00 40.49 34 LEU B O 1
ATOM 9024 N N . LEU C 1 35 ? 119.250 141.522 125.506 1.00 40.99 35 LEU B N 1
ATOM 9025 C CA . LEU C 1 35 ? 120.625 141.260 125.903 1.00 40.99 35 LEU B CA 1
ATOM 9026 C C . LEU C 1 35 ? 121.237 140.143 125.069 1.00 40.99 35 LEU B C 1
ATOM 9027 O O . LEU C 1 35 ? 122.379 140.260 124.610 1.00 40.99 35 LEU B O 1
ATOM 9032 N N . ASP C 1 36 ? 120.493 139.059 124.851 1.00 42.77 36 ASP B N 1
ATOM 9033 C CA . ASP C 1 36 ? 121.018 137.918 124.117 1.00 42.77 36 ASP B CA 1
ATOM 9034 C C . ASP C 1 36 ? 121.249 138.219 122.647 1.00 42.77 36 ASP B C 1
ATOM 9035 O O . ASP C 1 36 ? 122.069 137.547 122.018 1.00 42.77 36 ASP B O 1
ATOM 9040 N N . LEU C 1 37 ? 120.542 139.195 122.085 1.00 40.11 37 LEU B N 1
ATOM 9041 C CA . LEU C 1 37 ? 120.816 139.596 120.712 1.00 40.11 37 LEU B CA 1
ATOM 9042 C C . LEU C 1 37 ? 121.945 140.604 120.615 1.00 40.11 37 LEU B C 1
ATOM 9043 O O . LEU C 1 37 ? 122.770 140.514 119.703 1.00 40.11 37 LEU B O 1
ATOM 9048 N N . PHE C 1 38 ? 121.991 141.584 121.514 1.00 37.29 38 PHE B N 1
ATOM 9049 C CA . PHE C 1 38 ? 123.098 142.523 121.471 1.00 37.29 38 PHE B CA 1
ATOM 9050 C C . PHE C 1 38 ? 124.417 141.813 121.713 1.00 37.29 38 PHE B C 1
ATOM 9051 O O . PHE C 1 38 ? 125.409 142.105 121.037 1.00 37.29 38 PHE B O 1
ATOM 9059 N N . THR C 1 39 ? 124.443 140.860 122.643 1.00 37.93 39 THR B N 1
ATOM 9060 C CA . THR C 1 39 ? 125.661 140.104 122.888 1.00 37.93 39 THR B CA 1
ATOM 9061 C C . THR C 1 39 ? 126.072 139.304 121.662 1.00 37.93 39 THR B C 1
ATOM 9062 O O . THR C 1 39 ? 127.254 139.265 121.315 1.00 37.93 39 THR B O 1
ATOM 9066 N N . ALA C 1 40 ? 125.117 138.665 120.989 1.00 38.22 40 ALA B N 1
ATOM 9067 C CA . ALA C 1 40 ? 125.455 137.880 119.807 1.00 38.22 40 ALA B CA 1
ATOM 9068 C C . ALA C 1 40 ? 125.949 138.756 118.667 1.00 38.22 40 ALA B C 1
ATOM 9069 O O . ALA C 1 40 ? 126.912 138.393 117.980 1.00 38.22 40 ALA B O 1
ATOM 9071 N N . ALA C 1 41 ? 125.307 139.902 118.445 1.00 40.13 41 ALA B N 1
ATOM 9072 C CA . ALA C 1 41 ? 125.779 140.826 117.424 1.00 40.13 41 ALA B CA 1
ATOM 9073 C C . ALA C 1 41 ? 127.180 141.318 117.733 1.00 40.13 41 ALA B C 1
ATOM 9074 O O . ALA C 1 41 ? 128.025 141.392 116.835 1.00 40.13 41 ALA B O 1
ATOM 9076 N N . TYR C 1 42 ? 127.443 141.652 118.991 1.00 39.65 42 TYR B N 1
ATOM 9077 C CA . TYR C 1 42 ? 128.772 142.073 119.399 1.00 39.65 42 TYR B CA 1
ATOM 9078 C C . TYR C 1 42 ? 129.803 140.973 119.200 1.00 39.65 42 TYR B C 1
ATOM 9079 O O . TYR C 1 42 ? 130.908 141.249 118.728 1.00 39.65 42 TYR B O 1
ATOM 9088 N N . GLU C 1 43 ? 129.463 139.731 119.543 1.00 43.53 43 GLU B N 1
ATOM 9089 C CA . GLU C 1 43 ? 130.385 138.620 119.330 1.00 43.53 43 GLU B CA 1
ATOM 9090 C C . GLU C 1 43 ? 130.707 138.444 117.856 1.00 43.53 43 GLU B C 1
ATOM 9091 O O . GLU C 1 43 ? 131.875 138.284 117.486 1.00 43.53 43 GLU B O 1
ATOM 9097 N N . SER C 1 44 ? 129.689 138.463 116.998 1.00 40.80 44 SER B N 1
ATOM 9098 C CA . SER C 1 44 ? 129.942 138.298 115.573 1.00 40.80 44 SER B CA 1
ATOM 9099 C C . SER C 1 44 ? 130.764 139.445 115.007 1.00 40.80 44 SER B C 1
ATOM 9100 O O . SER C 1 44 ? 131.668 139.211 114.199 1.00 40.80 44 SER B O 1
ATOM 9103 N N . ILE C 1 45 ? 130.477 140.678 115.418 1.00 39.81 45 ILE B N 1
ATOM 9104 C CA . ILE C 1 45 ? 131.249 141.815 114.931 1.00 39.81 45 ILE B CA 1
ATOM 9105 C C . ILE C 1 45 ? 132.698 141.714 115.380 1.00 39.81 45 ILE B C 1
ATOM 9106 O O . ILE C 1 45 ? 133.622 141.970 114.600 1.00 39.81 45 ILE B O 1
ATOM 9111 N N . SER C 1 46 ? 132.926 141.339 116.639 1.00 40.74 46 SER B N 1
ATOM 9112 C CA . SER C 1 46 ? 134.293 141.188 117.119 1.00 40.74 46 SER B CA 1
ATOM 9113 C C . SER C 1 46 ? 135.034 140.094 116.367 1.00 40.74 46 SER B C 1
ATOM 9114 O O . SER C 1 46 ? 136.203 140.272 116.011 1.00 40.74 46 SER B O 1
ATOM 9117 N N . VAL C 1 47 ? 134.379 138.961 116.121 1.00 42.61 47 VAL B N 1
ATOM 9118 C CA . VAL C 1 47 ? 135.028 137.882 115.387 1.00 42.61 47 VAL B CA 1
ATOM 9119 C C . VAL C 1 47 ? 135.364 138.326 113.972 1.00 42.61 47 VAL B C 1
ATOM 9120 O O . VAL C 1 47 ? 136.452 138.040 113.458 1.00 42.61 47 VAL B O 1
ATOM 9124 N N . SER C 1 48 ? 134.444 139.031 113.318 1.00 44.11 48 SER B N 1
ATOM 9125 C CA . SER C 1 48 ? 134.694 139.461 111.952 1.00 44.11 48 SER B CA 1
ATOM 9126 C C . SER C 1 48 ? 135.753 140.546 111.867 1.00 44.11 48 SER B C 1
ATOM 9127 O O . SER C 1 48 ? 136.404 140.668 110.828 1.00 44.11 48 SER B O 1
ATOM 9130 N N . MET C 1 49 ? 135.935 141.345 112.918 1.00 44.17 49 MET B N 1
ATOM 9131 C CA . MET C 1 49 ? 137.040 142.298 112.914 1.00 44.17 49 MET B CA 1
ATOM 9132 C C . MET C 1 49 ? 138.369 141.614 113.199 1.00 44.17 49 MET B C 1
ATOM 9133 O O . MET C 1 49 ? 139.394 141.973 112.614 1.00 44.17 49 MET B O 1
ATOM 9138 N N . ARG C 1 50 ? 138.376 140.633 114.099 1.00 49.38 50 ARG B N 1
ATOM 9139 C CA . ARG C 1 50 ? 139.582 139.836 114.298 1.00 49.38 50 ARG B CA 1
ATOM 9140 C C . ARG C 1 50 ? 140.029 139.183 113.000 1.00 49.38 50 ARG B C 1
ATOM 9141 O O . ARG C 1 50 ? 141.200 139.274 112.621 1.00 49.38 50 ARG B O 1
ATOM 9149 N N . SER C 1 51 ? 139.110 138.514 112.310 1.00 48.92 51 SER B N 1
ATOM 9150 C CA . SER C 1 51 ? 139.493 137.766 111.125 1.00 48.92 51 SER B CA 1
ATOM 9151 C C . SER C 1 51 ? 139.893 138.671 109.971 1.00 48.92 51 SER B C 1
ATOM 9152 O O . SER C 1 51 ? 140.809 138.332 109.218 1.00 48.92 51 SER B O 1
ATOM 9155 N N . ASN C 1 52 ? 139.242 139.822 109.820 1.00 50.00 52 ASN B N 1
ATOM 9156 C CA . ASN C 1 52 ? 139.384 140.605 108.602 1.00 50.00 52 ASN B CA 1
ATOM 9157 C C . ASN C 1 52 ? 140.380 141.750 108.737 1.00 50.00 52 ASN B C 1
ATOM 9158 O O . ASN C 1 52 ? 141.191 141.975 107.835 1.00 50.00 52 ASN B O 1
ATOM 9163 N N . LEU C 1 53 ? 140.339 142.476 109.842 1.00 49.16 53 LEU B N 1
ATOM 9164 C CA . LEU C 1 53 ? 141.023 143.753 109.944 1.00 49.16 53 LEU B CA 1
ATOM 9165 C C . LEU C 1 53 ? 142.352 143.623 110.674 1.00 49.16 53 LEU B C 1
ATOM 9166 O O . LEU C 1 53 ? 142.572 142.705 111.465 1.00 49.16 53 LEU B O 1
ATOM 9171 N N . ARG C 1 54 ? 143.244 144.567 110.391 1.00 57.64 54 ARG B N 1
ATOM 9172 C CA . ARG C 1 54 ? 144.557 144.639 111.012 1.00 57.64 54 ARG B CA 1
ATOM 9173 C C . ARG C 1 54 ? 144.597 145.830 111.955 1.00 57.64 54 ARG B C 1
ATOM 9174 O O . ARG C 1 54 ? 144.256 146.947 111.559 1.00 57.64 54 ARG B O 1
ATOM 9182 N N . PHE C 1 55 ? 145.021 145.591 113.193 1.00 53.69 55 PHE B N 1
ATOM 9183 C CA . PHE C 1 55 ? 145.033 146.643 114.197 1.00 53.69 55 PHE B CA 1
ATOM 9184 C C . PHE C 1 55 ? 146.134 147.668 113.977 1.00 53.69 55 PHE B C 1
ATOM 9185 O O . PHE C 1 55 ? 145.992 148.805 114.435 1.00 53.69 55 PHE B O 1
ATOM 9193 N N . LYS C 1 56 ? 147.219 147.297 113.297 1.00 54.93 56 LYS B N 1
ATOM 9194 C CA . LYS C 1 56 ? 148.303 148.244 113.058 1.00 54.93 56 LYS B CA 1
ATOM 9195 C C . LYS C 1 56 ? 147.812 149.456 112.281 1.00 54.93 56 LYS B C 1
ATOM 9196 O O . LYS C 1 56 ? 148.302 150.573 112.481 1.00 54.93 56 LYS B O 1
ATOM 9202 N N . GLU C 1 57 ? 146.837 149.256 111.397 1.00 57.48 57 GLU B N 1
ATOM 9203 C CA . GLU C 1 57 ? 146.269 150.314 110.574 1.00 57.48 57 GLU B CA 1
ATOM 9204 C C . GLU C 1 57 ? 144.988 150.876 111.170 1.00 57.48 57 GLU B C 1
ATOM 9205 O O . GLU C 1 57 ? 144.078 151.256 110.429 1.00 57.48 57 GLU B O 1
ATOM 9211 N N . LYS C 1 58 ? 144.909 150.937 112.499 1.00 57.21 58 LYS B N 1
ATOM 9212 C CA . LYS C 1 58 ? 143.688 151.363 113.170 1.00 57.21 58 LYS B CA 1
ATOM 9213 C C . LYS C 1 58 ? 143.285 152.777 112.785 1.00 57.21 58 LYS B C 1
ATOM 9214 O O . LYS C 1 58 ? 142.107 153.046 112.532 1.00 57.21 58 LYS B O 1
ATOM 9220 N N . ASN C 1 59 ? 144.246 153.693 112.739 1.00 59.93 59 ASN B N 1
ATOM 9221 C CA . ASN C 1 59 ? 143.918 155.109 112.682 1.00 59.93 59 ASN B CA 1
ATOM 9222 C C . ASN C 1 59 ? 143.699 155.630 111.269 1.00 59.93 59 ASN B C 1
ATOM 9223 O O . ASN C 1 59 ? 143.170 156.734 111.112 1.00 59.93 59 ASN B O 1
ATOM 9228 N N . THR C 1 60 ? 144.076 154.875 110.243 1.00 58.86 60 THR B N 1
ATOM 9229 C CA . THR C 1 60 ? 144.023 155.373 108.875 1.00 58.86 60 THR B CA 1
ATOM 9230 C C . THR C 1 60 ? 143.010 154.648 108.005 1.00 58.86 60 THR B C 1
ATOM 9231 O O . THR C 1 60 ? 142.263 155.292 107.264 1.00 58.86 60 THR B O 1
ATOM 9235 N N . LYS C 1 61 ? 142.963 153.322 108.063 1.00 56.14 61 LYS B N 1
ATOM 9236 C CA . LYS C 1 61 ? 142.155 152.541 107.141 1.00 56.14 61 LYS B CA 1
ATOM 9237 C C . LYS C 1 61 ? 140.844 152.063 107.746 1.00 56.14 61 LYS B C 1
ATOM 9238 O O . LYS C 1 61 ? 140.178 151.213 107.150 1.00 56.14 61 LYS B O 1
ATOM 9244 N N . TRP C 1 62 ? 140.458 152.572 108.914 1.00 50.93 62 TRP B N 1
ATOM 9245 C CA . TRP C 1 62 ? 139.185 152.210 109.523 1.00 50.93 62 TRP B CA 1
ATOM 9246 C C . TRP C 1 62 ? 138.185 153.356 109.487 1.00 50.93 62 TRP B C 1
ATOM 9247 O O . TRP C 1 62 ? 137.191 153.329 110.216 1.00 50.93 62 TRP B O 1
ATOM 9258 N N . LYS C 1 63 ? 138.429 154.368 108.659 1.00 52.05 63 LYS B N 1
ATOM 9259 C CA . LYS C 1 63 ? 137.526 155.507 108.591 1.00 52.05 63 LYS B CA 1
ATOM 9260 C C . LYS C 1 63 ? 136.135 155.122 108.113 1.00 52.05 63 LYS B C 1
ATOM 9261 O O . LYS C 1 63 ? 135.168 155.806 108.457 1.00 52.05 63 LYS B O 1
ATOM 9267 N N . ILE C 1 64 ? 136.008 154.040 107.350 1.00 47.67 64 ILE B N 1
ATOM 9268 C CA . ILE C 1 64 ? 134.704 153.646 106.836 1.00 47.67 64 ILE B CA 1
ATOM 9269 C C . ILE C 1 64 ? 133.828 152.993 107.900 1.00 47.67 64 ILE B C 1
ATOM 9270 O O . ILE C 1 64 ? 132.597 153.015 107.772 1.00 47.67 64 ILE B O 1
ATOM 9275 N N . LEU C 1 65 ? 134.418 152.435 108.954 1.00 44.86 65 LEU B N 1
ATOM 9276 C CA . LEU C 1 65 ? 133.640 151.784 109.999 1.00 44.86 65 LEU B CA 1
ATOM 9277 C C . LEU C 1 65 ? 133.059 152.749 111.015 1.00 44.86 65 LEU B C 1
ATOM 9278 O O . LEU C 1 65 ? 132.322 152.309 111.899 1.00 44.86 65 LEU B O 1
ATOM 9283 N N . GLU C 1 66 ? 133.383 154.036 110.935 1.00 48.73 66 GLU B N 1
ATOM 9284 C CA . GLU C 1 66 ? 132.971 154.960 111.980 1.00 48.73 66 GLU B CA 1
ATOM 9285 C C . GLU C 1 66 ? 131.453 155.067 112.059 1.00 48.73 66 GLU B C 1
ATOM 9286 O O . GLU C 1 66 ? 130.864 154.922 113.134 1.00 48.73 66 GLU B O 1
ATOM 9292 N N . GLN C 1 67 ? 130.796 155.297 110.925 1.00 48.34 67 GLN B N 1
ATOM 9293 C CA . GLN C 1 67 ? 129.366 155.584 110.967 1.00 48.34 67 GLN B CA 1
ATOM 9294 C C . GLN C 1 67 ? 128.488 154.353 111.160 1.00 48.34 67 GLN B C 1
ATOM 9295 O O . GLN C 1 67 ? 127.501 154.454 111.908 1.00 48.34 67 GLN B O 1
ATOM 9301 N N . PRO C 1 68 ? 128.730 153.210 110.512 1.00 44.08 68 PRO B N 1
ATOM 9302 C CA . PRO C 1 68 ? 127.929 152.027 110.855 1.00 44.08 68 PRO B CA 1
ATOM 9303 C C . PRO C 1 68 ? 128.043 151.637 112.316 1.00 44.08 68 PRO B C 1
ATOM 9304 O O . PRO C 1 68 ? 127.044 151.264 112.948 1.00 44.08 68 PRO B O 1
ATOM 9308 N N . LEU C 1 69 ? 129.244 151.742 112.883 1.00 42.80 69 LEU B N 1
ATOM 9309 C CA . LEU C 1 69 ? 129.407 151.440 114.296 1.00 42.80 69 LEU B CA 1
ATOM 9310 C C . LEU C 1 69 ? 128.730 152.494 115.157 1.00 42.80 69 LEU B C 1
ATOM 9311 O O . LEU C 1 69 ? 128.209 152.179 116.227 1.00 42.80 69 LEU B O 1
ATOM 9316 N N . ARG C 1 70 ? 128.711 153.749 114.705 1.00 44.90 70 ARG B N 1
ATOM 9317 C CA . ARG C 1 70 ? 127.934 154.755 115.420 1.00 44.90 70 ARG B CA 1
ATOM 9318 C C . ARG C 1 70 ? 126.461 154.399 115.444 1.00 44.90 70 ARG B C 1
ATOM 9319 O O . ARG C 1 70 ? 125.796 154.554 116.474 1.00 44.90 70 ARG B O 1
ATOM 9327 N N . GLU C 1 71 ? 125.926 153.941 114.318 1.00 46.55 71 GLU B N 1
ATOM 9328 C CA . GLU C 1 71 ? 124.511 153.595 114.275 1.00 46.55 71 GLU B CA 1
ATOM 9329 C C . GLU C 1 71 ? 124.197 152.400 115.159 1.00 46.55 71 GLU B C 1
ATOM 9330 O O . GLU C 1 71 ? 123.170 152.394 115.849 1.00 46.55 71 GLU B O 1
ATOM 9336 N N . LEU C 1 72 ? 125.067 151.393 115.173 1.00 40.47 72 LEU B N 1
ATOM 9337 C CA . LEU C 1 72 ? 124.885 150.298 116.116 1.00 40.47 72 LEU B CA 1
ATOM 9338 C C . LEU C 1 72 ? 125.009 150.750 117.560 1.00 40.47 72 LEU B C 1
ATOM 9339 O O . LEU C 1 72 ? 124.277 150.253 118.422 1.00 40.47 72 LEU B O 1
ATOM 9344 N N . LEU C 1 73 ? 125.911 151.687 117.835 1.00 41.52 73 LEU B N 1
ATOM 9345 C CA . LEU C 1 73 ? 125.998 152.284 119.159 1.00 41.52 73 LEU B CA 1
ATOM 9346 C C . LEU C 1 73 ? 124.680 152.924 119.549 1.00 41.52 73 LEU B C 1
ATOM 9347 O O . LEU C 1 73 ? 124.222 152.767 120.681 1.00 41.52 73 LEU B O 1
ATOM 9352 N N . TRP C 1 74 ? 124.068 153.663 118.630 1.00 46.21 74 TRP B N 1
ATOM 9353 C CA . TRP C 1 74 ? 122.784 154.286 118.914 1.00 46.21 74 TRP B CA 1
ATOM 9354 C C . TRP C 1 74 ? 121.704 153.252 119.184 1.00 46.21 74 TRP B C 1
ATOM 9355 O O . TRP C 1 74 ? 120.887 153.434 120.095 1.00 46.21 74 TRP B O 1
ATOM 9366 N N . VAL C 1 75 ? 121.689 152.169 118.414 1.00 40.24 75 VAL B N 1
ATOM 9367 C CA . VAL C 1 75 ? 120.699 151.124 118.644 1.00 40.24 75 VAL B CA 1
ATOM 9368 C C . VAL C 1 75 ? 120.876 150.512 120.028 1.00 40.24 75 VAL B C 1
ATOM 9369 O O . VAL C 1 75 ? 119.901 150.298 120.760 1.00 40.24 75 VAL B O 1
ATOM 9373 N N . VAL C 1 76 ? 122.117 150.220 120.412 1.00 40.07 76 VAL B N 1
ATOM 9374 C CA . VAL C 1 76 ? 122.342 149.635 121.731 1.00 40.07 76 VAL B CA 1
ATOM 9375 C C . VAL C 1 76 ? 122.016 150.637 122.831 1.00 40.07 76 VAL B C 1
ATOM 9376 O O . VAL C 1 76 ? 121.501 150.260 123.889 1.00 40.07 76 VAL B O 1
ATOM 9380 N N . ARG C 1 77 ? 122.294 151.919 122.611 1.00 44.32 77 ARG B N 1
ATOM 9381 C CA . ARG C 1 77 ? 121.951 152.930 123.603 1.00 44.32 77 ARG B CA 1
ATOM 9382 C C . ARG C 1 77 ? 120.452 153.087 123.766 1.00 44.32 77 ARG B C 1
ATOM 9383 O O . ARG C 1 77 ? 119.997 153.454 124.852 1.00 44.32 77 ARG B O 1
ATOM 9391 N N . GLU C 1 78 ? 119.679 152.848 122.713 1.00 47.30 78 GLU B N 1
ATOM 9392 C CA . GLU C 1 78 ? 118.233 152.807 122.862 1.00 47.30 78 GLU B CA 1
ATOM 9393 C C . GLU C 1 78 ? 117.754 151.545 123.559 1.00 47.30 78 GLU B C 1
ATOM 9394 O O . GLU C 1 78 ? 116.793 151.606 124.333 1.00 47.30 78 GLU B O 1
ATOM 9400 N N . GLY C 1 79 ? 118.401 150.410 123.309 1.00 41.65 79 GLY B N 1
ATOM 9401 C CA . GLY C 1 79 ? 118.094 149.220 124.079 1.00 41.65 79 GLY B CA 1
ATOM 9402 C C . GLY C 1 79 ? 118.335 149.411 125.562 1.00 41.65 79 GLY B C 1
ATOM 9403 O O . GLY C 1 79 ? 117.558 148.928 126.391 1.00 41.65 79 GLY B O 1
ATOM 9404 N N . GLU C 1 80 ? 119.406 150.121 125.914 1.00 42.17 80 GLU B N 1
ATOM 9405 C CA . GLU C 1 80 ? 119.683 150.400 127.320 1.00 42.17 80 GLU B CA 1
ATOM 9406 C C . GLU C 1 80 ? 118.594 151.262 127.940 1.00 42.17 80 GLU B C 1
ATOM 9407 O O . GLU C 1 80 ? 118.181 151.027 129.081 1.00 42.17 80 GLU B O 1
ATOM 9413 N N . ALA C 1 81 ? 118.132 152.277 127.214 1.00 41.46 81 ALA B N 1
ATOM 9414 C CA . ALA C 1 81 ? 117.026 153.083 127.702 1.00 41.46 81 ALA B CA 1
ATOM 9415 C C . ALA C 1 81 ? 115.764 152.258 127.869 1.00 41.46 81 ALA B C 1
ATOM 9416 O O . ALA C 1 81 ? 115.028 152.464 128.835 1.00 41.46 81 ALA B O 1
ATOM 9418 N N . TYR C 1 82 ? 115.503 151.329 126.953 1.00 42.59 82 TYR B N 1
ATOM 9419 C CA . TYR C 1 82 ? 114.362 150.436 127.113 1.00 42.59 82 TYR B CA 1
ATOM 9420 C C . TYR C 1 82 ? 114.487 149.605 128.379 1.00 42.59 82 TYR B C 1
ATOM 9421 O O . TYR C 1 82 ? 113.504 149.418 129.105 1.00 42.59 82 TYR B O 1
ATOM 9430 N N . VAL C 1 83 ? 115.683 149.087 128.660 1.00 40.64 83 VAL B N 1
ATOM 9431 C CA . VAL C 1 83 ? 115.860 148.285 129.868 1.00 40.64 83 VAL B CA 1
ATOM 9432 C C . VAL C 1 83 ? 115.645 149.132 131.116 1.00 40.64 83 VAL B C 1
ATOM 9433 O O . VAL C 1 83 ? 114.942 148.718 132.044 1.00 40.64 83 VAL B O 1
ATOM 9437 N N . ARG C 1 84 ? 116.238 150.326 131.166 1.00 45.50 84 ARG B N 1
ATOM 9438 C CA . ARG C 1 84 ? 116.006 151.193 132.318 1.00 45.50 84 ARG B CA 1
ATOM 9439 C C . ARG C 1 84 ? 114.545 151.586 132.463 1.00 45.50 84 ARG B C 1
ATOM 9440 O O . ARG C 1 84 ? 114.073 151.749 133.589 1.00 45.50 84 ARG B O 1
ATOM 9448 N N . MET C 1 85 ? 113.826 151.749 131.357 1.00 47.58 85 MET B N 1
ATOM 9449 C CA . MET C 1 85 ? 112.395 152.006 131.445 1.00 47.58 85 MET B CA 1
ATOM 9450 C C . MET C 1 85 ? 111.662 150.810 132.032 1.00 47.58 85 MET B C 1
ATOM 9451 O O . MET C 1 85 ? 110.764 150.972 132.862 1.00 47.58 85 MET B O 1
ATOM 9456 N N . SER C 1 86 ? 112.026 149.603 131.611 1.00 45.50 86 SER B N 1
ATOM 9457 C CA . SER C 1 86 ? 111.318 148.418 132.074 1.00 45.50 86 SER B CA 1
ATOM 9458 C C . SER C 1 86 ? 111.724 147.998 133.474 1.00 45.50 86 SER B C 1
ATOM 9459 O O . SER C 1 86 ? 111.047 147.158 134.071 1.00 45.50 86 SER B O 1
ATOM 9462 N N . LEU C 1 87 ? 112.804 148.555 134.011 1.00 47.43 87 LEU B N 1
ATOM 9463 C CA . LEU C 1 87 ? 113.344 148.108 135.285 1.00 47.43 87 LEU B CA 1
ATOM 9464 C C . LEU C 1 87 ? 113.265 149.151 136.387 1.00 47.43 87 LEU B C 1
ATOM 9465 O O . LEU C 1 87 ? 113.342 148.786 137.563 1.00 47.43 87 LEU B O 1
ATOM 9470 N N . GLU C 1 88 ? 113.094 150.422 136.049 1.00 58.82 88 GLU B N 1
ATOM 9471 C CA . GLU C 1 88 ? 113.073 151.461 137.062 1.00 58.82 88 GLU B CA 1
ATOM 9472 C C . GLU C 1 88 ? 111.881 151.274 137.996 1.00 58.82 88 GLU B C 1
ATOM 9473 O O . GLU C 1 88 ? 110.830 150.777 137.587 1.00 58.82 88 GLU B O 1
ATOM 9479 N N . PRO C 1 89 ? 112.027 151.650 139.266 1.00 65.02 89 PRO B N 1
ATOM 9480 C CA . PRO C 1 89 ? 110.903 151.602 140.205 1.00 65.02 89 PRO B CA 1
ATOM 9481 C C . PRO C 1 89 ? 110.111 152.896 140.308 1.00 65.02 89 PRO B C 1
ATOM 9482 O O . PRO C 1 89 ? 109.304 153.026 141.233 1.00 65.02 89 PRO B O 1
ATOM 9486 N N . LYS C 1 90 ? 110.332 153.843 139.395 1.00 69.22 90 LYS B N 1
ATOM 9487 C CA . LYS C 1 90 ? 109.652 155.131 139.474 1.00 69.22 90 LYS B CA 1
ATOM 9488 C C . LYS C 1 90 ? 108.141 154.963 139.383 1.00 69.22 90 LYS B C 1
ATOM 9489 O O . LYS C 1 90 ? 107.388 155.625 140.108 1.00 69.22 90 LYS B O 1
ATOM 9495 N N . LEU C 1 91 ? 107.681 154.085 138.500 1.00 69.05 91 LEU B N 1
ATOM 9496 C CA . LEU C 1 91 ? 106.258 153.846 138.304 1.00 69.05 91 LEU B CA 1
ATOM 9497 C C . LEU C 1 91 ? 105.832 152.583 139.036 1.00 69.05 91 LEU B C 1
ATOM 9498 O O . LEU C 1 91 ? 106.627 151.658 139.216 1.00 69.05 91 LEU B O 1
ATOM 9503 N N . GLY C 1 92 ? 104.571 152.551 139.455 1.00 66.85 92 GLY B N 1
ATOM 9504 C CA . GLY C 1 92 ? 104.058 151.393 140.152 1.00 66.85 92 GLY B CA 1
ATOM 9505 C C . GLY C 1 92 ? 103.817 150.222 139.222 1.00 66.85 92 GLY B C 1
ATOM 9506 O O . GLY C 1 92 ? 103.936 150.320 138.002 1.00 66.85 92 GLY B O 1
ATOM 9507 N N . PHE C 1 93 ? 103.470 149.082 139.823 1.00 63.80 93 PHE B N 1
ATOM 9508 C CA . PHE C 1 93 ? 103.231 147.881 139.032 1.00 63.80 93 PHE B CA 1
ATOM 9509 C C . PHE C 1 93 ? 102.047 148.058 138.092 1.00 63.80 93 PHE B C 1
ATOM 9510 O O . PHE C 1 93 ? 102.080 147.590 136.952 1.00 63.80 93 PHE B O 1
ATOM 9518 N N . TRP C 1 94 ? 100.979 148.704 138.560 1.00 69.04 94 TRP B N 1
ATOM 9519 C CA . TRP C 1 94 ? 99.799 148.867 137.719 1.00 69.04 94 TRP B CA 1
ATOM 9520 C C . TRP C 1 94 ? 100.056 149.854 136.588 1.00 69.04 94 TRP B C 1
ATOM 9521 O O . TRP C 1 94 ? 99.645 149.622 135.445 1.00 69.04 94 TRP B O 1
ATOM 9532 N N . ALA C 1 95 ? 100.718 150.971 136.893 1.00 66.63 95 ALA B N 1
ATOM 9533 C CA . ALA C 1 95 ? 101.048 151.935 135.851 1.00 66.63 95 ALA B CA 1
ATOM 9534 C C . ALA C 1 95 ? 101.963 151.315 134.812 1.00 66.63 95 ALA B C 1
ATOM 9535 O O . ALA C 1 95 ? 101.919 151.683 133.634 1.00 66.63 95 ALA B O 1
ATOM 9537 N N . LYS C 1 96 ? 102.808 150.377 135.233 1.00 62.81 96 LYS B N 1
ATOM 9538 C CA . LYS C 1 96 ? 103.671 149.685 134.286 1.00 62.81 96 LYS B CA 1
ATOM 9539 C C . LYS C 1 96 ? 102.887 148.660 133.482 1.00 62.81 96 LYS B C 1
ATOM 9540 O O . LYS C 1 96 ? 103.141 148.470 132.290 1.00 62.81 96 LYS B O 1
ATOM 9546 N N . ALA C 1 97 ? 101.921 147.992 134.116 1.00 61.34 97 ALA B N 1
ATOM 9547 C CA . ALA C 1 97 ? 101.177 146.939 133.436 1.00 61.34 97 ALA B CA 1
ATOM 9548 C C . ALA C 1 97 ? 100.239 147.511 132.391 1.00 61.34 97 ALA B C 1
ATOM 9549 O O . ALA C 1 97 ? 99.991 146.881 131.359 1.00 61.34 97 ALA B O 1
ATOM 9551 N N . ILE C 1 98 ? 99.693 148.698 132.645 1.00 64.74 98 ILE B N 1
ATOM 9552 C CA . ILE C 1 98 ? 98.817 149.312 131.654 1.00 64.74 98 ILE B CA 1
ATOM 9553 C C . ILE C 1 98 ? 99.595 149.674 130.399 1.00 64.74 98 ILE B C 1
ATOM 9554 O O . ILE C 1 98 ? 99.071 149.580 129.284 1.00 64.74 98 ILE B O 1
ATOM 9559 N N . VAL C 1 99 ? 100.855 150.079 130.549 1.00 60.27 99 VAL B N 1
ATOM 9560 C CA . VAL C 1 99 ? 101.615 150.563 129.402 1.00 60.27 99 VAL B CA 1
ATOM 9561 C C . VAL C 1 99 ? 102.317 149.424 128.672 1.00 60.27 99 VAL B C 1
ATOM 9562 O O . VAL C 1 99 ? 102.335 149.387 127.439 1.00 60.27 99 VAL B O 1
ATOM 9566 N N . LEU C 1 100 ? 102.906 148.484 129.406 1.00 55.65 100 LEU B N 1
ATOM 9567 C CA . LEU C 1 100 ? 103.821 147.514 128.820 1.00 55.65 100 LEU B CA 1
ATOM 9568 C C . LEU C 1 100 ? 103.214 146.130 128.636 1.00 55.65 100 LEU B C 1
ATOM 9569 O O . LEU C 1 100 ? 103.944 145.192 128.306 1.00 55.65 100 LEU B O 1
ATOM 9574 N N . HIS C 1 101 ? 101.910 145.968 128.839 1.00 60.80 101 HIS B N 1
ATOM 9575 C CA . HIS C 1 101 ? 101.324 144.646 128.667 1.00 60.80 101 HIS B CA 1
ATOM 9576 C C . HIS C 1 101 ? 101.269 144.218 127.210 1.00 60.80 101 HIS B C 1
ATOM 9577 O O . HIS C 1 101 ? 101.223 143.016 126.933 1.00 60.80 101 HIS B O 1
ATOM 9584 N N . SER C 1 102 ? 101.267 145.166 126.281 1.00 57.02 102 SER B N 1
ATOM 9585 C CA . SER C 1 102 ? 101.198 144.879 124.853 1.00 57.02 102 SER B CA 1
ATOM 9586 C C . SER C 1 102 ? 102.164 145.783 124.105 1.00 57.02 102 SER B C 1
ATOM 9587 O O . SER C 1 102 ? 101.816 146.421 123.111 1.00 57.02 102 SER B O 1
ATOM 9590 N N . ASN C 1 103 ? 103.395 145.870 124.597 1.00 54.21 103 ASN B N 1
ATOM 9591 C CA . ASN C 1 103 ? 104.326 146.868 124.095 1.00 54.21 103 ASN B CA 1
ATOM 9592 C C . ASN C 1 103 ? 104.764 146.588 122.667 1.00 54.21 103 ASN B C 1
ATOM 9593 O O . ASN C 1 103 ? 104.530 147.407 121.775 1.00 54.21 103 ASN B O 1
ATOM 9598 N N . ARG C 1 104 ? 105.404 145.444 122.445 1.00 52.96 104 ARG B N 1
ATOM 9599 C CA . ARG C 1 104 ? 106.052 145.087 121.187 1.00 52.96 104 ARG B CA 1
ATOM 9600 C C . ARG C 1 104 ? 107.146 146.065 120.789 1.00 52.96 104 ARG B C 1
ATOM 9601 O O . ARG C 1 104 ? 107.565 146.067 119.631 1.00 52.96 104 ARG B O 1
ATOM 9609 N N . ASP C 1 105 ? 107.614 146.910 121.709 1.00 49.96 105 ASP B N 1
ATOM 9610 C CA . ASP C 1 105 ? 108.709 147.813 121.373 1.00 49.96 105 ASP B CA 1
ATOM 9611 C C . ASP C 1 105 ? 109.983 147.048 121.076 1.00 49.96 105 ASP B C 1
ATOM 9612 O O . ASP C 1 105 ? 110.787 147.487 120.250 1.00 49.96 105 ASP B O 1
ATOM 9617 N N . CYS C 1 106 ? 110.186 145.911 121.732 1.00 48.71 106 CYS B N 1
ATOM 9618 C CA . CYS C 1 106 ? 111.406 145.139 121.551 1.00 48.71 106 CYS B CA 1
ATOM 9619 C C . CYS C 1 106 ? 111.621 144.760 120.095 1.00 48.71 106 CYS B C 1
ATOM 9620 O O . CYS C 1 106 ? 112.519 145.296 119.441 1.00 48.71 106 CYS B O 1
ATOM 9623 N N . THR C 1 107 ? 110.757 143.898 119.560 1.00 47.10 107 THR B N 1
ATOM 9624 C CA . THR C 1 107 ? 111.029 143.312 118.252 1.00 47.10 107 THR B CA 1
ATOM 9625 C C . THR C 1 107 ? 110.768 144.292 117.119 1.00 47.10 107 THR B C 1
ATOM 9626 O O . THR C 1 107 ? 111.281 144.098 116.013 1.00 47.10 107 THR B O 1
ATOM 9630 N N . GLU C 1 108 ? 109.972 145.329 117.349 1.00 47.35 108 GLU B N 1
ATOM 9631 C CA . GLU C 1 108 ? 109.665 146.249 116.263 1.00 47.35 108 GLU B CA 1
ATOM 9632 C C . GLU C 1 108 ? 110.567 147.474 116.253 1.00 47.35 108 GLU B C 1
ATOM 9633 O O . GLU C 1 108 ? 110.919 147.966 115.179 1.00 47.35 108 GLU B O 1
ATOM 9639 N N . LEU C 1 109 ? 110.914 148.018 117.418 1.00 45.10 109 LEU B N 1
ATOM 9640 C CA . LEU C 1 109 ? 111.928 149.066 117.426 1.00 45.10 109 LEU B CA 1
ATOM 9641 C C . LEU C 1 109 ? 113.334 148.491 117.490 1.00 45.10 109 LEU B C 1
ATOM 9642 O O . LEU C 1 109 ? 114.105 148.606 116.536 1.00 45.10 109 LEU B O 1
ATOM 9647 N N . HIS C 1 110 ? 113.670 147.830 118.594 1.00 44.56 110 HIS B N 1
ATOM 9648 C CA . HIS C 1 110 ? 115.070 147.595 118.905 1.00 44.56 110 HIS B CA 1
ATOM 9649 C C . HIS C 1 110 ? 115.639 146.444 118.095 1.00 44.56 110 HIS B C 1
ATOM 9650 O O . HIS C 1 110 ? 116.704 146.577 117.491 1.00 44.56 110 HIS B O 1
ATOM 9657 N N . ILE C 1 111 ? 114.941 145.314 118.064 1.00 42.50 111 ILE B N 1
ATOM 9658 C CA . ILE C 1 111 ? 115.434 144.188 117.285 1.00 42.50 111 ILE B CA 1
ATOM 9659 C C . ILE C 1 111 ? 115.438 144.533 115.804 1.00 42.50 111 ILE B C 1
ATOM 9660 O O . ILE C 1 111 ? 116.352 144.152 115.066 1.00 42.50 111 ILE B O 1
ATOM 9665 N N . HIS C 1 112 ? 114.424 145.264 115.348 1.00 42.36 112 HIS B N 1
ATOM 9666 C CA . HIS C 1 112 ? 114.378 145.668 113.949 1.00 42.36 112 HIS B CA 1
ATOM 9667 C C . HIS C 1 112 ? 115.542 146.581 113.596 1.00 42.36 112 HIS B C 1
ATOM 9668 O O . HIS C 1 112 ? 116.189 146.398 112.561 1.00 42.36 112 HIS B O 1
ATOM 9675 N N . ASN C 1 113 ? 115.827 147.572 114.442 1.00 40.14 113 ASN B N 1
ATOM 9676 C CA . ASN C 1 113 ? 116.957 148.453 114.177 1.00 40.14 113 ASN B CA 1
ATOM 9677 C C . ASN C 1 113 ? 118.267 147.682 114.201 1.00 40.14 113 ASN B C 1
ATOM 9678 O O . ASN C 1 113 ? 119.140 147.906 113.357 1.00 40.14 113 ASN B O 1
ATOM 9683 N N . LEU C 1 114 ? 118.420 146.762 115.151 1.00 38.69 114 LEU B N 1
ATOM 9684 C CA . LEU C 1 114 ? 119.638 145.964 115.216 1.00 38.69 114 LEU B CA 1
ATOM 9685 C C . LEU C 1 114 ? 119.820 145.130 113.956 1.00 38.69 114 LEU B C 1
ATOM 9686 O O . LEU C 1 114 ? 120.924 145.043 113.406 1.00 38.69 114 LEU B O 1
ATOM 9691 N N . LEU C 1 115 ? 118.745 144.500 113.484 1.00 39.24 115 LEU B N 1
ATOM 9692 C CA . LEU C 1 115 ? 118.869 143.605 112.342 1.00 39.24 115 LEU B CA 1
ATOM 9693 C C . LEU C 1 115 ? 118.965 144.376 111.038 1.00 39.24 115 LEU B C 1
ATOM 9694 O O . LEU C 1 115 ? 119.385 143.825 110.017 1.00 39.24 115 LEU B O 1
ATOM 9699 N N . SER C 1 116 ? 118.561 145.645 111.039 1.00 40.19 116 SER B N 1
ATOM 9700 C CA . SER C 1 116 ? 118.787 146.458 109.851 1.00 40.19 116 SER B CA 1
ATOM 9701 C C . SER C 1 116 ? 120.130 147.169 109.923 1.00 40.19 116 SER B C 1
ATOM 9702 O O . SER C 1 116 ? 120.578 147.759 108.935 1.00 40.19 116 SER B O 1
ATOM 9705 N N . CYS C 1 117 ? 120.778 147.146 111.088 1.00 42.52 117 CYS B N 1
ATOM 9706 C CA . CYS C 1 117 ? 122.060 147.829 111.216 1.00 42.52 117 CYS B CA 1
ATOM 9707 C C . CYS C 1 117 ? 123.230 146.863 111.088 1.00 42.52 117 CYS B C 1
ATOM 9708 O O . CYS C 1 117 ? 124.329 147.269 110.702 1.00 42.52 117 CYS B O 1
ATOM 9711 N N . LEU C 1 118 ? 123.029 145.591 111.424 1.00 41.27 118 LEU B N 1
ATOM 9712 C CA . LEU C 1 118 ? 124.107 144.622 111.227 1.00 41.27 118 LEU B CA 1
ATOM 9713 C C . LEU C 1 118 ? 124.555 144.477 109.779 1.00 41.27 118 LEU B C 1
ATOM 9714 O O . LEU C 1 118 ? 125.775 144.392 109.557 1.00 41.27 118 LEU B O 1
ATOM 9719 N N . PRO C 1 119 ? 123.676 144.389 108.778 1.00 41.44 119 PRO B N 1
ATOM 9720 C CA . PRO C 1 119 ? 124.181 144.293 107.401 1.00 41.44 119 PRO B CA 1
ATOM 9721 C C . PRO C 1 119 ? 125.086 145.442 107.013 1.00 41.44 119 PRO B C 1
ATOM 9722 O O . PRO C 1 119 ? 126.085 145.228 106.316 1.00 41.44 119 PRO B O 1
ATOM 9726 N N . ILE C 1 120 ? 124.773 146.655 107.461 1.00 41.68 120 ILE B N 1
ATOM 9727 C CA . ILE C 1 120 ? 125.622 147.798 107.153 1.00 41.68 120 ILE B CA 1
ATOM 9728 C C . ILE C 1 120 ? 127.013 147.592 107.722 1.00 41.68 120 ILE B C 1
ATOM 9729 O O . ILE C 1 120 ? 128.019 147.817 107.041 1.00 41.68 120 ILE B O 1
ATOM 9734 N N . ILE C 1 121 ? 127.094 147.149 108.977 1.00 41.15 121 ILE B N 1
ATOM 9735 C CA . ILE C 1 121 ? 128.389 146.940 109.614 1.00 41.15 121 ILE B CA 1
ATOM 9736 C C . ILE C 1 121 ? 129.158 145.832 108.917 1.00 41.15 121 ILE B C 1
ATOM 9737 O O . ILE C 1 121 ? 130.361 145.957 108.670 1.00 41.15 121 ILE B O 1
ATOM 9742 N N . VAL C 1 122 ? 128.487 144.728 108.601 1.00 43.54 122 VAL B N 1
ATOM 9743 C CA . VAL C 1 122 ? 129.173 143.614 107.954 1.00 43.54 122 VAL B CA 1
ATOM 9744 C C . VAL C 1 122 ? 129.735 144.050 106.612 1.00 43.54 122 VAL B C 1
ATOM 9745 O O . VAL C 1 122 ? 130.903 143.789 106.298 1.00 43.54 122 VAL B O 1
ATOM 9749 N N . GLU C 1 123 ? 128.926 144.737 105.809 1.00 47.47 123 GLU B N 1
ATOM 9750 C CA . GLU C 1 123 ? 129.383 145.156 104.492 1.00 47.47 123 GLU B CA 1
ATOM 9751 C C . GLU C 1 123 ? 130.515 146.171 104.608 1.00 47.47 123 GLU B C 1
ATOM 9752 O O . GLU C 1 123 ? 131.481 146.131 103.836 1.00 47.47 123 GLU B O 1
ATOM 9758 N N . ALA C 1 124 ? 130.427 147.076 105.586 1.00 43.60 124 ALA B N 1
ATOM 9759 C CA . ALA C 1 124 ? 131.503 148.036 105.794 1.00 43.60 124 ALA B CA 1
ATOM 9760 C C . ALA C 1 124 ? 132.790 147.340 106.201 1.00 43.60 124 ALA B C 1
ATOM 9761 O O . ALA C 1 124 ? 133.878 147.737 105.774 1.00 43.60 124 ALA B O 1
ATOM 9763 N N . ILE C 1 125 ? 132.691 146.306 107.035 1.00 43.74 125 ILE B N 1
ATOM 9764 C CA . ILE C 1 125 ? 133.879 145.562 107.441 1.00 43.74 125 ILE B CA 1
ATOM 9765 C C . ILE C 1 125 ? 134.505 144.865 106.245 1.00 43.74 125 ILE B C 1
ATOM 9766 O O . ILE C 1 125 ? 135.732 144.851 106.096 1.00 43.74 125 ILE B O 1
ATOM 9771 N N . GLU C 1 126 ? 133.685 144.268 105.376 1.00 49.43 126 GLU B N 1
ATOM 9772 C CA . GLU C 1 126 ? 134.250 143.667 104.171 1.00 49.43 126 GLU B CA 1
ATOM 9773 C C . GLU C 1 126 ? 134.974 144.704 103.323 1.00 49.43 126 GLU B C 1
ATOM 9774 O O . GLU C 1 126 ? 136.098 144.465 102.863 1.00 49.43 126 GLU B O 1
ATOM 9780 N N . THR C 1 127 ? 134.358 145.867 103.114 1.00 48.76 127 THR B N 1
ATOM 9781 C CA . THR C 1 127 ? 135.009 146.884 102.293 1.00 48.76 127 THR B CA 1
ATOM 9782 C C . THR C 1 127 ? 136.281 147.403 102.947 1.00 48.76 127 THR B C 1
ATOM 9783 O O . THR C 1 127 ? 137.220 147.810 102.256 1.00 48.76 127 THR B O 1
ATOM 9787 N N . ALA C 1 128 ? 136.326 147.421 104.278 1.00 48.29 128 ALA B N 1
ATOM 9788 C CA . ALA C 1 128 ? 137.539 147.855 104.960 1.00 48.29 128 ALA B CA 1
ATOM 9789 C C . ALA C 1 128 ? 138.614 146.783 104.896 1.00 48.29 128 ALA B C 1
ATOM 9790 O O . ALA C 1 128 ? 139.810 147.089 104.932 1.00 48.29 128 ALA B O 1
ATOM 9792 N N . SER C 1 129 ? 138.207 145.515 104.818 1.00 50.27 129 SER B N 1
ATOM 9793 C CA . SER C 1 129 ? 139.179 144.433 104.735 1.00 50.27 129 SER B CA 1
ATOM 9794 C C . SER C 1 129 ? 139.856 144.403 103.373 1.00 50.27 129 SER B C 1
ATOM 9795 O O . SER C 1 129 ? 141.054 144.117 103.276 1.00 50.27 129 SER B O 1
ATOM 9798 N N . GLU C 1 130 ? 139.105 144.692 102.308 1.00 54.92 130 GLU B N 1
ATOM 9799 C CA . GLU C 1 130 ? 139.689 144.654 100.972 1.00 54.92 130 GLU B CA 1
ATOM 9800 C C . GLU C 1 130 ? 140.838 145.642 100.839 1.00 54.92 130 GLU B C 1
ATOM 9801 O O . GLU C 1 130 ? 141.864 145.329 100.231 1.00 54.92 130 GLU B O 1
ATOM 9807 N N . VAL C 1 131 ? 140.686 146.843 101.396 1.00 55.29 131 VAL B N 1
ATOM 9808 C CA . VAL C 1 131 ? 141.740 147.846 101.274 1.00 55.29 131 VAL B CA 1
ATOM 9809 C C . VAL C 1 131 ? 142.788 147.652 102.364 1.00 55.29 131 VAL B C 1
ATOM 9810 O O . VAL C 1 131 ? 143.828 148.322 102.375 1.00 55.29 131 VAL B O 1
ATOM 9814 N N . SER C 1 132 ? 142.533 146.745 103.299 1.00 58.16 132 SER B N 1
ATOM 9815 C CA . SER C 1 132 ? 143.480 146.515 104.383 1.00 58.16 132 SER B CA 1
ATOM 9816 C C . SER C 1 132 ? 144.734 145.825 103.866 1.00 58.16 132 SER B C 1
ATOM 9817 O O . SER C 1 132 ? 144.696 145.084 102.882 1.00 58.16 132 SER B O 1
ATOM 9820 N N . GLY C 1 133 ? 145.849 146.073 104.539 1.00 65.30 133 GLY B N 1
ATOM 9821 C CA . GLY C 1 133 ? 147.102 145.438 104.193 1.00 65.30 133 GLY B CA 1
ATOM 9822 C C . GLY C 1 133 ? 147.894 146.222 103.162 1.00 65.30 133 GLY B C 1
ATOM 9823 O O . GLY C 1 133 ? 147.498 147.294 102.706 1.00 65.30 133 GLY B O 1
ATOM 9824 N N . TRP C 1 134 ? 149.049 145.671 102.804 1.00 77.19 134 TRP B N 1
ATOM 9825 C CA . TRP C 1 134 ? 149.905 146.245 101.778 1.00 77.19 134 TRP B CA 1
ATOM 9826 C C . TRP C 1 134 ? 150.160 145.282 100.629 1.00 77.19 134 TRP B C 1
ATOM 9827 O O . TRP C 1 134 ? 150.865 145.639 99.680 1.00 77.19 134 TRP B O 1
ATOM 9838 N N . ASP C 1 135 ? 149.608 144.075 100.690 1.00 73.59 135 ASP B N 1
ATOM 9839 C CA . ASP C 1 135 ? 149.821 143.048 99.678 1.00 73.59 135 ASP B CA 1
ATOM 9840 C C . ASP C 1 135 ? 148.628 143.043 98.732 1.00 73.59 135 ASP B C 1
ATOM 9841 O O . ASP C 1 135 ? 147.491 142.829 99.163 1.00 73.59 135 ASP B O 1
ATOM 9846 N N . GLU C 1 136 ? 148.893 143.273 97.446 1.00 70.37 136 GLU B N 1
ATOM 9847 C CA . GLU C 1 136 ? 147.809 143.343 96.473 1.00 70.37 136 GLU B CA 1
ATOM 9848 C C . GLU C 1 136 ? 147.168 141.979 96.258 1.00 70.37 136 GLU B C 1
ATOM 9849 O O . GLU C 1 136 ? 145.995 141.887 95.882 1.00 70.37 136 GLU B O 1
ATOM 9855 N N . GLU C 1 137 ? 147.926 140.905 96.481 1.00 68.27 137 GLU B N 1
ATOM 9856 C CA . GLU C 1 137 ? 147.345 139.574 96.368 1.00 68.27 137 GLU B CA 1
ATOM 9857 C C . GLU C 1 137 ? 146.272 139.356 97.422 1.00 68.27 137 GLU B C 1
ATOM 9858 O O . GLU C 1 137 ? 145.213 138.788 97.132 1.00 68.27 137 GLU B O 1
ATOM 9864 N N . GLU C 1 138 ? 146.517 139.820 98.648 1.00 64.76 138 GLU B N 1
ATOM 9865 C CA . GLU C 1 138 ? 145.499 139.743 99.689 1.00 64.76 138 GLU B CA 1
ATOM 9866 C C . GLU C 1 138 ? 144.255 140.517 99.290 1.00 64.76 138 GLU B C 1
ATOM 9867 O O . GLU C 1 138 ? 143.129 140.048 99.488 1.00 64.76 138 GLU B O 1
ATOM 9873 N N . MET C 1 139 ? 144.446 141.711 98.735 1.00 62.48 139 MET B N 1
ATOM 9874 C CA . MET C 1 139 ? 143.317 142.532 98.327 1.00 62.48 139 MET B CA 1
ATOM 9875 C C . MET C 1 139 ? 142.503 141.834 97.248 1.00 62.48 139 MET B C 1
ATOM 9876 O O . MET C 1 139 ? 141.269 141.798 97.314 1.00 62.48 139 MET B O 1
ATOM 9881 N N . SER C 1 140 ? 143.178 141.259 96.254 1.00 59.63 140 SER B N 1
ATOM 9882 C CA . SER C 1 140 ? 142.473 140.567 95.183 1.00 59.63 140 SER B CA 1
ATOM 9883 C C . SER C 1 140 ? 141.718 139.358 95.713 1.00 59.63 140 SER B C 1
ATOM 9884 O O . SER C 1 140 ? 140.576 139.103 95.314 1.00 59.63 140 SER B O 1
ATOM 9887 N N . LYS C 1 141 ? 142.338 138.599 96.614 1.00 56.59 141 LYS B N 1
ATOM 9888 C CA . LYS C 1 141 ? 141.679 137.424 97.170 1.00 56.59 141 LYS B CA 1
ATOM 9889 C C . LYS C 1 141 ? 140.450 137.808 97.985 1.00 56.59 141 LYS B C 1
ATOM 9890 O O . LYS C 1 141 ? 139.398 137.164 97.881 1.00 56.59 141 LYS B O 1
ATOM 9896 N N . LYS C 1 142 ? 140.553 138.862 98.795 1.00 55.55 142 LYS B N 1
ATOM 9897 C CA . LYS C 1 142 ? 139.389 139.311 99.549 1.00 55.55 142 LYS B CA 1
ATOM 9898 C C . LYS C 1 142 ? 138.290 139.812 98.628 1.00 55.55 142 LYS B C 1
ATOM 9899 O O . LYS C 1 142 ? 137.104 139.559 98.881 1.00 55.55 142 LYS B O 1
ATOM 9905 N N . ARG C 1 143 ? 138.658 140.529 97.565 1.00 54.26 143 ARG B N 1
ATOM 9906 C CA . ARG C 1 143 ? 137.661 140.946 96.592 1.00 54.26 143 ARG B CA 1
ATOM 9907 C C . ARG C 1 143 ? 136.964 139.749 95.973 1.00 54.26 143 ARG B C 1
ATOM 9908 O O . ARG C 1 143 ? 135.748 139.778 95.775 1.00 54.26 143 ARG B O 1
ATOM 9916 N N . LEU C 1 144 ? 137.712 138.691 95.669 1.00 51.17 144 LEU B N 1
ATOM 9917 C CA . LEU C 1 144 ? 137.095 137.480 95.147 1.00 51.17 144 LEU B CA 1
ATOM 9918 C C . LEU C 1 144 ? 136.118 136.869 96.140 1.00 51.17 144 LEU B C 1
ATOM 9919 O O . LEU C 1 144 ? 135.017 136.463 95.751 1.00 51.17 144 LEU B O 1
ATOM 9924 N N . VAL C 1 145 ? 136.497 136.801 97.417 1.00 50.30 145 VAL B N 1
ATOM 9925 C CA . VAL C 1 145 ? 135.604 136.222 98.420 1.00 50.30 145 VAL B CA 1
ATOM 9926 C C . VAL C 1 145 ? 134.306 137.014 98.496 1.00 50.30 145 VAL B C 1
ATOM 9927 O O . VAL C 1 145 ? 133.204 136.449 98.456 1.00 50.30 145 VAL B O 1
ATOM 9931 N N . HIS C 1 146 ? 134.415 138.337 98.593 1.00 51.61 146 HIS B N 1
ATOM 9932 C CA . HIS C 1 146 ? 133.215 139.151 98.729 1.00 51.61 146 HIS B CA 1
ATOM 9933 C C . HIS C 1 146 ? 132.389 139.191 97.455 1.00 51.61 146 HIS B C 1
ATOM 9934 O O . HIS C 1 146 ? 131.167 139.343 97.525 1.00 51.61 146 HIS B O 1
ATOM 9941 N N . SER C 1 147 ? 133.016 139.053 96.288 1.00 52.07 147 SER B N 1
ATOM 9942 C CA . SER C 1 147 ? 132.244 138.987 95.059 1.00 52.07 147 SER B CA 1
ATOM 9943 C C . SER C 1 147 ? 131.533 137.657 94.907 1.00 52.07 147 SER B C 1
ATOM 9944 O O . SER C 1 147 ? 130.462 137.610 94.299 1.00 52.07 147 SER B O 1
ATOM 9947 N N . ASN C 1 148 ? 132.098 136.579 95.436 1.00 50.33 148 ASN B N 1
ATOM 9948 C CA . ASN C 1 148 ? 131.398 135.305 95.423 1.00 50.33 148 ASN B CA 1
ATOM 9949 C C . ASN C 1 148 ? 130.365 135.190 96.527 1.00 50.33 148 ASN B C 1
ATOM 9950 O O . ASN C 1 148 ? 129.525 134.288 96.473 1.00 50.33 148 ASN B O 1
ATOM 9955 N N . LYS C 1 149 ? 130.407 136.068 97.529 1.00 47.67 149 LYS B N 1
ATOM 9956 C CA . LYS C 1 149 ? 129.329 136.080 98.511 1.00 47.67 149 LYS B CA 1
ATOM 9957 C C . LYS C 1 149 ? 128.041 136.637 97.919 1.00 47.67 149 LYS B C 1
ATOM 9958 O O . LYS C 1 149 ? 126.965 136.066 98.117 1.00 47.67 149 LYS B O 1
ATOM 9964 N N . TYR C 1 150 ? 128.130 137.737 97.176 1.00 49.52 150 TYR B N 1
ATOM 9965 C CA . TYR C 1 150 ? 126.965 138.459 96.665 1.00 49.52 150 TYR B CA 1
ATOM 9966 C C . TYR C 1 150 ? 126.584 138.049 95.252 1.00 49.52 150 TYR B C 1
ATOM 9967 O O . TYR C 1 150 ? 126.015 138.847 94.509 1.00 49.52 150 TYR B O 1
ATOM 9976 N N . MET C 1 151 ? 126.885 136.827 94.845 1.00 53.37 151 MET B N 1
ATOM 9977 C CA . MET C 1 151 ? 126.506 136.400 93.511 1.00 53.37 151 MET B CA 1
ATOM 9978 C C . MET C 1 151 ? 125.072 135.877 93.497 1.00 53.37 151 MET B C 1
ATOM 9979 O O . MET C 1 151 ? 124.501 135.513 94.527 1.00 53.37 151 MET B O 1
ATOM 9984 N N . LYS C 1 152 ? 124.492 135.854 92.298 1.00 55.11 152 LYS B N 1
ATOM 9985 C CA . LYS C 1 152 ? 123.043 135.791 92.144 1.00 55.11 152 LYS B CA 1
ATOM 9986 C C . LYS C 1 152 ? 122.423 134.508 92.672 1.00 55.11 152 LYS B C 1
ATOM 9987 O O . LYS C 1 152 ? 121.277 134.542 93.125 1.00 55.11 152 LYS B O 1
ATOM 9993 N N . GLN C 1 153 ? 123.125 133.378 92.619 1.00 53.49 153 GLN B N 1
ATOM 9994 C CA . GLN C 1 153 ? 122.466 132.131 92.984 1.00 53.49 153 GLN B CA 1
ATOM 9995 C C . GLN C 1 153 ? 122.096 132.072 94.458 1.00 53.49 153 GLN B C 1
ATOM 9996 O O . GLN C 1 153 ? 121.285 131.224 94.841 1.00 53.49 153 GLN B O 1
ATOM 10002 N N . TRP C 1 154 ? 122.652 132.948 95.287 1.00 49.73 154 TRP B N 1
ATOM 10003 C CA . TRP C 1 154 ? 122.226 133.034 96.683 1.00 49.73 154 TRP B CA 1
ATOM 10004 C C . TRP C 1 154 ? 121.064 134.002 96.850 1.00 49.73 154 TRP B C 1
ATOM 10005 O O . TRP C 1 154 ? 121.098 134.893 97.691 1.00 49.73 154 TRP B O 1
ATOM 10016 N N . ASN C 1 155 ? 120.014 133.838 96.055 1.00 52.99 155 ASN B N 1
ATOM 10017 C CA . ASN C 1 155 ? 118.808 134.650 96.195 1.00 52.99 155 ASN B CA 1
ATOM 10018 C C . ASN C 1 155 ? 117.674 133.716 96.582 1.00 52.99 155 ASN B C 1
ATOM 10019 O O . ASN C 1 155 ? 116.899 133.256 95.742 1.00 52.99 155 ASN B O 1
ATOM 10024 N N . ASP C 1 156 ? 117.584 133.446 97.876 1.00 52.84 156 ASP B N 1
ATOM 10025 C CA . ASP C 1 156 ? 116.463 132.740 98.467 1.00 52.84 156 ASP B CA 1
ATOM 10026 C C . ASP C 1 156 ? 116.588 132.888 99.968 1.00 52.84 156 ASP B C 1
ATOM 10027 O O . ASP C 1 156 ? 117.693 132.852 100.512 1.00 52.84 156 ASP B O 1
ATOM 10032 N N . SER C 1 157 ? 115.448 133.073 100.630 1.00 50.29 157 SER B N 1
ATOM 10033 C CA . SER C 1 157 ? 115.472 133.216 102.078 1.00 50.29 157 SER B CA 1
ATOM 10034 C C . SER C 1 157 ? 116.135 132.020 102.740 1.00 50.29 157 SER B C 1
ATOM 10035 O O . SER C 1 157 ? 116.933 132.188 103.669 1.00 50.29 157 SER B O 1
ATOM 10038 N N . GLN C 1 158 ? 115.851 130.815 102.260 1.00 53.43 158 GLN B N 1
ATOM 10039 C CA . GLN C 1 158 ? 116.434 129.638 102.880 1.00 53.43 158 GLN B CA 1
ATOM 10040 C C . GLN C 1 158 ? 117.902 129.472 102.516 1.00 53.43 158 GLN B C 1
ATOM 10041 O O . GLN C 1 158 ? 118.708 129.092 103.372 1.00 53.43 158 GLN B O 1
ATOM 10047 N N . MET C 1 159 ? 118.268 129.771 101.271 1.00 50.56 159 MET B N 1
ATOM 10048 C CA . MET C 1 159 ? 119.677 129.789 100.893 1.00 50.56 159 MET B CA 1
ATOM 10049 C C . MET C 1 159 ? 120.467 130.744 101.774 1.00 50.56 159 MET B C 1
ATOM 10050 O O . MET C 1 159 ? 121.539 130.393 102.286 1.00 50.56 159 MET B O 1
ATOM 10055 N N . PHE C 1 160 ? 119.949 131.955 101.957 1.00 45.47 160 PHE B N 1
ATOM 10056 C CA . PHE C 1 160 ? 120.649 132.961 102.741 1.00 45.47 160 PHE B CA 1
ATOM 10057 C C . PHE C 1 160 ? 120.726 132.563 104.207 1.00 45.47 160 PHE B C 1
ATOM 10058 O O . PHE C 1 160 ? 121.768 132.738 104.845 1.00 45.47 160 PHE B O 1
ATOM 10066 N N . THR C 1 161 ? 119.635 132.034 104.765 1.00 47.93 161 THR B N 1
ATOM 10067 C CA . THR C 1 161 ? 119.679 131.587 106.151 1.00 47.93 161 THR B CA 1
ATOM 10068 C C . THR C 1 161 ? 120.627 130.418 106.344 1.00 47.93 161 THR B C 1
ATOM 10069 O O . THR C 1 161 ? 121.170 130.253 107.439 1.00 47.93 161 THR B O 1
ATOM 10073 N N . TRP C 1 162 ? 120.831 129.595 105.317 1.00 50.34 162 TRP B N 1
ATOM 10074 C CA . TRP C 1 162 ? 121.825 128.538 105.428 1.00 50.34 162 TRP B CA 1
ATOM 10075 C C . TRP C 1 162 ? 123.232 129.106 105.408 1.00 50.34 162 TRP B C 1
ATOM 10076 O O . TRP C 1 162 ? 124.002 128.913 106.353 1.00 50.34 162 TRP B O 1
ATOM 10087 N N . LYS C 1 163 ? 123.588 129.810 104.336 1.00 46.41 163 LYS B N 1
ATOM 10088 C CA . LYS C 1 163 ? 124.969 130.253 104.187 1.00 46.41 163 LYS B CA 1
ATOM 10089 C C . LYS C 1 163 ? 125.324 131.346 105.185 1.00 46.41 163 LYS B C 1
ATOM 10090 O O . LYS C 1 163 ? 126.362 131.280 105.850 1.00 46.41 163 LYS B O 1
ATOM 10096 N N . PHE C 1 164 ? 124.467 132.356 105.317 1.00 45.87 164 PHE B N 1
ATOM 10097 C CA . PHE C 1 164 ? 124.815 133.582 106.025 1.00 45.87 164 PHE B CA 1
ATOM 10098 C C . PHE C 1 164 ? 123.946 133.811 107.253 1.00 45.87 164 PHE B C 1
ATOM 10099 O O . PHE C 1 164 ? 123.830 134.940 107.729 1.00 45.87 164 PHE B O 1
ATOM 10107 N N . GLY C 1 165 ? 123.321 132.756 107.770 1.00 47.81 165 GLY B N 1
ATOM 10108 C CA . GLY C 1 165 ? 122.408 132.936 108.885 1.00 47.81 165 GLY B CA 1
ATOM 10109 C C . GLY C 1 165 ? 123.097 133.460 110.129 1.00 47.81 165 GLY B C 1
ATOM 10110 O O . GLY C 1 165 ? 122.683 134.469 110.703 1.00 47.81 165 GLY B O 1
ATOM 10111 N N . ARG C 1 166 ? 124.176 132.798 110.546 1.00 48.38 166 ARG B N 1
ATOM 10112 C CA . ARG C 1 166 ? 124.843 133.163 111.789 1.00 48.38 166 ARG B CA 1
ATOM 10113 C C . ARG C 1 166 ? 125.464 134.549 111.735 1.00 48.38 166 ARG B C 1
ATOM 10114 O O . ARG C 1 166 ? 125.605 135.190 112.778 1.00 48.38 166 ARG B O 1
ATOM 10122 N N . GLU C 1 167 ? 125.843 135.020 110.549 1.00 52.26 167 GLU B N 1
ATOM 10123 C CA . GLU C 1 167 ? 126.488 136.323 110.444 1.00 52.26 167 GLU B CA 1
ATOM 10124 C C . GLU C 1 167 ? 125.522 137.452 110.773 1.00 52.26 167 GLU B C 1
ATOM 10125 O O . GLU C 1 167 ? 125.912 138.447 111.394 1.00 52.26 167 GLU B O 1
ATOM 10131 N N . TYR C 1 168 ? 124.260 137.320 110.369 1.00 47.01 168 TYR B N 1
ATOM 10132 C CA . TYR C 1 168 ? 123.277 138.387 110.499 1.00 47.01 168 TYR B CA 1
ATOM 10133 C C . TYR C 1 168 ? 122.240 138.096 111.577 1.00 47.01 168 TYR B C 1
ATOM 10134 O O . TYR C 1 168 ? 121.163 138.692 111.578 1.00 47.01 168 TYR B O 1
ATOM 10143 N N . LEU C 1 169 ? 122.548 137.181 112.493 1.00 45.61 169 LEU B N 1
ATOM 10144 C CA . LEU C 1 169 ? 121.677 136.864 113.623 1.00 45.61 169 LEU B CA 1
ATOM 10145 C C . LEU C 1 169 ? 120.296 136.409 113.181 1.00 45.61 169 LEU B C 1
ATOM 10146 O O . LEU C 1 169 ? 119.291 136.764 113.795 1.00 45.61 169 LEU B O 1
ATOM 10151 N N . VAL C 1 170 ? 120.224 135.625 112.120 1.00 48.35 170 VAL B N 1
ATOM 10152 C CA . VAL C 1 170 ? 118.987 134.980 111.714 1.00 48.35 170 VAL B CA 1
ATOM 10153 C C . VAL C 1 170 ? 119.277 133.489 111.691 1.00 48.35 170 VAL B C 1
ATOM 10154 O O . VAL C 1 170 ? 119.786 132.948 110.702 1.00 48.35 170 VAL B O 1
ATOM 10158 N N . THR C 1 171 ? 118.930 132.854 112.791 1.00 53.45 171 THR B N 1
ATOM 10159 C CA . THR C 1 171 ? 119.095 131.431 112.997 1.00 53.45 171 THR B CA 1
ATOM 10160 C C . THR C 1 171 ? 117.759 130.896 113.504 1.00 53.45 171 THR B C 1
ATOM 10161 O O . THR C 1 171 ? 116.881 131.661 113.914 1.00 53.45 171 THR B O 1
ATOM 10165 N N . GLU C 1 172 ? 117.581 129.583 113.484 1.00 55.25 172 GLU B N 1
ATOM 10166 C CA . GLU C 1 172 ? 116.310 129.035 113.932 1.00 55.25 172 GLU B CA 1
ATOM 10167 C C . GLU C 1 172 ? 116.023 129.401 115.390 1.00 55.25 172 GLU B C 1
ATOM 10168 O O . GLU C 1 172 ? 114.889 129.732 115.729 1.00 55.25 172 GLU B O 1
ATOM 10174 N N . ASP C 1 173 ? 117.033 129.345 116.252 1.00 55.38 173 ASP B N 1
ATOM 10175 C CA . ASP C 1 173 ? 116.823 129.719 117.640 1.00 55.38 173 ASP B CA 1
ATOM 10176 C C . ASP C 1 173 ? 116.443 131.194 117.802 1.00 55.38 173 ASP B C 1
ATOM 10177 O O . ASP C 1 173 ? 115.528 131.516 118.552 1.00 55.38 173 ASP B O 1
ATOM 10182 N N . PHE C 1 174 ? 117.143 132.093 117.108 1.00 50.28 174 PHE B N 1
ATOM 10183 C CA . PHE C 1 174 ? 116.838 133.526 117.198 1.00 50.28 174 PHE B CA 1
ATOM 10184 C C . PHE C 1 174 ? 115.473 133.902 116.633 1.00 50.28 174 PHE B C 1
ATOM 10185 O O . PHE C 1 174 ? 114.756 134.713 117.209 1.00 50.28 174 PHE B O 1
ATOM 10193 N N . CYS C 1 175 ? 115.138 133.317 115.490 1.00 52.67 175 CYS B N 1
ATOM 10194 C CA . CYS C 1 175 ? 113.849 133.516 114.838 1.00 52.67 175 CYS B CA 1
ATOM 10195 C C . CYS C 1 175 ? 112.708 132.984 115.693 1.00 52.67 175 CYS B C 1
ATOM 10196 O O . CYS C 1 175 ? 111.622 133.573 115.719 1.00 52.67 175 CYS B O 1
ATOM 10199 N N . ASN C 1 176 ? 112.928 131.874 116.400 1.00 52.79 176 ASN B N 1
ATOM 10200 C CA . ASN C 1 176 ? 111.911 131.394 117.326 1.00 52.79 176 ASN B CA 1
ATOM 10201 C C . ASN C 1 176 ? 111.756 132.321 118.520 1.00 52.79 176 ASN B C 1
ATOM 10202 O O . ASN C 1 176 ? 110.636 132.542 118.988 1.00 52.79 176 ASN B O 1
ATOM 10207 N N . ARG C 1 177 ? 112.855 132.864 119.031 1.00 48.97 177 ARG B N 1
ATOM 10208 C CA . ARG C 1 177 ? 112.779 133.723 120.202 1.00 48.97 177 ARG B CA 1
ATOM 10209 C C . ARG C 1 177 ? 112.253 135.114 119.890 1.00 48.97 177 ARG B C 1
ATOM 10210 O O . ARG C 1 177 ? 111.834 135.815 120.813 1.00 48.97 177 ARG B O 1
ATOM 10218 N N . PHE C 1 178 ? 112.271 135.539 118.626 1.00 47.97 178 PHE B N 1
ATOM 10219 C CA . PHE C 1 178 ? 111.671 136.826 118.293 1.00 47.97 178 PHE B CA 1
ATOM 10220 C C . PHE C 1 178 ? 110.184 136.837 118.595 1.00 47.97 178 PHE B C 1
ATOM 10221 O O . PHE C 1 178 ? 109.633 137.883 118.953 1.00 47.97 178 PHE B O 1
ATOM 10229 N N . GLU C 1 179 ? 109.516 135.697 118.449 1.00 54.54 179 GLU B N 1
ATOM 10230 C CA . GLU C 1 179 ? 108.081 135.608 118.671 1.00 54.54 179 GLU B CA 1
ATOM 10231 C C . GLU C 1 179 ? 107.723 135.034 120.032 1.00 54.54 179 GLU B C 1
ATOM 10232 O O . GLU C 1 179 ? 106.832 135.560 120.702 1.00 54.54 179 GLU B O 1
ATOM 10238 N N . SER C 1 180 ? 108.404 133.976 120.470 1.00 52.16 180 SER B N 1
ATOM 10239 C CA . SER C 1 180 ? 108.065 133.302 121.716 1.00 52.16 180 SER B CA 1
ATOM 10240 C C . SER C 1 180 ? 108.704 133.952 122.929 1.00 52.16 180 SER B C 1
ATOM 10241 O O . SER C 1 180 ? 108.807 133.317 123.984 1.00 52.16 180 SER B O 1
ATOM 10244 N N . ALA C 1 181 ? 109.155 135.196 122.809 1.00 51.00 181 ALA B N 1
ATOM 10245 C CA . ALA C 1 181 ? 109.595 135.962 123.960 1.00 51.00 181 ALA B CA 1
ATOM 10246 C C . ALA C 1 181 ? 108.620 137.057 124.338 1.00 51.00 181 ALA B C 1
ATOM 10247 O O . ALA C 1 181 ? 108.823 137.718 125.359 1.00 51.00 181 ALA B O 1
ATOM 10249 N N . TRP C 1 182 ? 107.584 137.281 123.537 1.00 52.40 182 TRP B N 1
ATOM 10250 C CA . TRP C 1 182 ? 106.491 138.158 123.913 1.00 52.40 182 TRP B CA 1
ATOM 10251 C C . TRP C 1 182 ? 105.269 137.396 124.388 1.00 52.40 182 TRP B C 1
ATOM 10252 O O . TRP C 1 182 ? 104.467 137.942 125.146 1.00 52.40 182 TRP B O 1
ATOM 10263 N N . THR C 1 183 ? 105.105 136.148 123.961 1.00 51.47 183 THR B N 1
ATOM 10264 C CA . THR C 1 183 ? 104.058 135.322 124.539 1.00 51.47 183 THR B CA 1
ATOM 10265 C C . THR C 1 183 ? 104.432 134.823 125.923 1.00 51.47 183 THR B C 1
ATOM 10266 O O . THR C 1 183 ? 103.544 134.628 126.759 1.00 51.47 183 THR B O 1
ATOM 10270 N N . GLU C 1 184 ? 105.734 134.609 126.149 1.00 53.69 184 GLU B N 1
ATOM 10271 C CA . GLU C 1 184 ? 106.267 134.111 127.424 1.00 53.69 184 GLU B CA 1
ATOM 10272 C C . GLU C 1 184 ? 106.047 135.040 128.610 1.00 53.69 184 GLU B C 1
ATOM 10273 O O . GLU C 1 184 ? 105.651 134.595 129.681 1.00 53.69 184 GLU B O 1
ATOM 10279 N N . ASP C 1 185 ? 106.322 136.326 128.425 1.00 53.34 185 ASP B N 1
ATOM 10280 C CA . ASP C 1 185 ? 106.059 137.316 129.456 1.00 53.34 185 ASP B CA 1
ATOM 10281 C C . ASP C 1 185 ? 104.589 137.682 129.545 1.00 53.34 185 ASP B C 1
ATOM 10282 O O . ASP C 1 185 ? 104.129 138.071 130.620 1.00 53.34 185 ASP B O 1
ATOM 10287 N N . ARG C 1 186 ? 103.843 137.556 128.451 1.00 53.75 186 ARG B N 1
ATOM 10288 C CA . ARG C 1 186 ? 102.393 137.668 128.527 1.00 53.75 186 ARG B CA 1
ATOM 10289 C C . ARG C 1 186 ? 101.811 136.595 129.437 1.00 53.75 186 ARG B C 1
ATOM 10290 O O . ARG C 1 186 ? 100.981 136.894 130.302 1.00 53.75 186 ARG B O 1
ATOM 10298 N N . TRP C 1 187 ? 102.242 135.345 129.267 1.00 50.74 187 TRP B N 1
ATOM 10299 C CA . TRP C 1 187 ? 101.781 134.283 130.154 1.00 50.74 187 TRP B CA 1
ATOM 10300 C C . TRP C 1 187 ? 102.171 134.559 131.596 1.00 50.74 187 TRP B C 1
ATOM 10301 O O . TRP C 1 187 ? 101.376 134.335 132.516 1.00 50.74 187 TRP B O 1
ATOM 10312 N N . ILE C 1 188 ? 103.403 135.020 131.815 1.00 50.77 188 ILE B N 1
ATOM 10313 C CA . ILE C 1 188 ? 103.853 135.311 133.171 1.00 50.77 188 ILE B CA 1
ATOM 10314 C C . ILE C 1 188 ? 103.012 136.417 133.786 1.00 50.77 188 ILE B C 1
ATOM 10315 O O . ILE C 1 188 ? 102.657 136.360 134.968 1.00 50.77 188 ILE B O 1
ATOM 10320 N N . LEU C 1 189 ? 102.694 137.445 133.006 1.00 52.17 189 LEU B N 1
ATOM 10321 C CA . LEU C 1 189 ? 101.845 138.517 133.500 1.00 52.17 189 LEU B CA 1
ATOM 10322 C C . LEU C 1 189 ? 100.454 138.006 133.834 1.00 52.17 189 LEU B C 1
ATOM 10323 O O . LEU C 1 189 ? 99.874 138.418 134.841 1.00 52.17 189 LEU B O 1
ATOM 10328 N N . ILE C 1 190 ? 99.904 137.116 133.009 1.00 55.78 190 ILE B N 1
ATOM 10329 C CA . ILE C 1 190 ? 98.602 136.537 133.322 1.00 55.78 190 ILE B CA 1
ATOM 10330 C C . ILE C 1 190 ? 98.660 135.776 134.638 1.00 55.78 190 ILE B C 1
ATOM 10331 O O . ILE C 1 190 ? 97.743 135.862 135.460 1.00 55.78 190 ILE B O 1
ATOM 10336 N N . LYS C 1 191 ? 99.729 135.010 134.854 1.00 56.22 191 LYS B N 1
ATOM 10337 C CA . LYS C 1 191 ? 99.847 134.268 136.105 1.00 56.22 191 LYS B CA 1
ATOM 10338 C C . LYS C 1 191 ? 99.959 135.208 137.297 1.00 56.22 191 LYS B C 1
ATOM 10339 O O . LYS C 1 191 ? 99.294 135.010 138.321 1.00 56.22 191 LYS B O 1
ATOM 10345 N N . GLU C 1 192 ? 100.785 136.243 137.180 1.00 62.31 192 GLU B N 1
ATOM 10346 C CA . GLU C 1 192 ? 100.933 137.212 138.257 1.00 62.31 192 GLU B CA 1
ATOM 10347 C C . GLU C 1 192 ? 99.650 137.976 138.532 1.00 62.31 192 GLU B C 1
ATOM 10348 O O . GLU C 1 192 ? 99.420 138.379 139.677 1.00 62.31 192 GLU B O 1
ATOM 10354 N N . LEU C 1 193 ? 98.812 138.181 137.522 1.00 61.65 193 LEU B N 1
ATOM 10355 C CA . LEU C 1 193 ? 97.509 138.794 137.719 1.00 61.65 193 LEU B CA 1
ATOM 10356 C C . LEU C 1 193 ? 96.503 137.859 138.359 1.00 61.65 193 LEU B C 1
ATOM 10357 O O . LEU C 1 193 ? 95.714 138.303 139.193 1.00 61.65 193 LEU B O 1
ATOM 10362 N N . GLN C 1 194 ? 96.493 136.583 137.976 1.00 62.71 194 GLN B N 1
ATOM 10363 C CA . GLN C 1 194 ? 95.606 135.636 138.637 1.00 62.71 194 GLN B CA 1
ATOM 10364 C C . GLN C 1 194 ? 95.929 135.523 140.116 1.00 62.71 194 GLN B C 1
ATOM 10365 O O . GLN C 1 194 ? 95.023 135.339 140.935 1.00 62.71 194 GLN B O 1
ATOM 10371 N N . GLU C 1 195 ? 97.209 135.619 140.475 1.00 68.51 195 GLU B N 1
ATOM 10372 C CA . GLU C 1 195 ? 97.569 135.624 141.887 1.00 68.51 195 GLU B CA 1
ATOM 10373 C C . GLU C 1 195 ? 96.983 136.829 142.608 1.00 68.51 195 GLU B C 1
ATOM 10374 O O . GLU C 1 195 ? 96.440 136.690 143.709 1.00 68.51 195 GLU B O 1
ATOM 10380 N N . LYS C 1 196 ? 97.072 138.012 142.007 1.00 68.93 196 LYS B N 1
ATOM 10381 C CA . LYS C 1 196 ? 96.499 139.213 142.591 1.00 68.93 196 LYS B CA 1
ATOM 10382 C C . LYS C 1 196 ? 94.985 139.268 142.457 1.00 68.93 196 LYS B C 1
ATOM 10383 O O . LYS C 1 196 ? 94.350 140.093 143.118 1.00 68.93 196 LYS B O 1
ATOM 10389 N N . LYS C 1 197 ? 94.402 138.421 141.609 1.00 72.00 197 LYS B N 1
ATOM 10390 C CA . LYS C 1 197 ? 92.953 138.388 141.466 1.00 72.00 197 LYS B CA 1
ATOM 10391 C C . LYS C 1 197 ? 92.282 137.975 142.763 1.00 72.00 197 LYS B C 1
ATOM 10392 O O . LYS C 1 197 ? 91.219 138.499 143.111 1.00 72.00 197 LYS B O 1
ATOM 10398 N N . GLN C 1 198 ? 92.874 137.023 143.477 1.00 73.44 198 GLN B N 1
ATOM 10399 C CA . GLN C 1 198 ? 92.294 136.518 144.707 1.00 73.44 198 GLN B CA 1
ATOM 10400 C C . GLN C 1 198 ? 93.104 136.846 145.952 1.00 73.44 198 GLN B C 1
ATOM 10401 O O . GLN C 1 198 ? 92.547 136.801 147.053 1.00 73.44 198 GLN B O 1
ATOM 10407 N N . SER C 1 199 ? 94.386 137.179 145.816 1.00 74.42 199 SER B N 1
ATOM 10408 C CA . SER C 1 199 ? 95.217 137.502 146.967 1.00 74.42 199 SER B CA 1
ATOM 10409 C C . SER C 1 199 ? 95.644 138.963 146.991 1.00 74.42 199 SER B C 1
ATOM 10410 O O . SER C 1 199 ? 96.619 139.303 147.669 1.00 74.42 199 SER B O 1
ATOM 10413 N N . GLY C 1 200 ? 94.944 139.834 146.274 1.00 82.54 200 GLY B N 1
ATOM 10414 C CA . GLY C 1 200 ? 95.273 141.244 146.295 1.00 82.54 200 GLY B CA 1
ATOM 10415 C C . GLY C 1 200 ? 94.955 141.884 147.629 1.00 82.54 200 GLY B C 1
ATOM 10416 O O . GLY C 1 200 ? 94.180 141.333 148.417 1.00 82.54 200 GLY B O 1
ATOM 10417 N N . SER C 1 201 ? 95.551 143.044 147.898 1.00 91.03 201 SER B N 1
ATOM 10418 C CA . SER C 1 201 ? 95.338 143.700 149.183 1.00 91.03 201 SER B CA 1
ATOM 10419 C C . SER C 1 201 ? 93.964 144.357 149.263 1.00 91.03 201 SER B C 1
ATOM 10420 O O . SER C 1 201 ? 93.275 144.242 150.281 1.00 91.03 201 SER B O 1
ATOM 10423 N N . SER C 1 202 ? 93.546 145.042 148.202 1.00 92.03 202 SER B N 1
ATOM 10424 C CA . SER C 1 202 ? 92.367 145.898 148.239 1.00 92.03 202 SER B CA 1
ATOM 10425 C C . SER C 1 202 ? 91.327 145.420 147.239 1.00 92.03 202 SER B C 1
ATOM 10426 O O . SER C 1 202 ? 91.649 144.687 146.299 1.00 92.03 202 SER B O 1
ATOM 10429 N N . LYS C 1 203 ? 90.080 145.840 147.450 1.00 91.97 203 LYS B N 1
ATOM 10430 C CA . LYS C 1 203 ? 88.989 145.551 146.531 1.00 91.97 203 LYS B CA 1
ATOM 10431 C C . LYS C 1 203 ? 89.206 146.247 145.197 1.00 91.97 203 LYS B C 1
ATOM 10432 O O . LYS C 1 203 ? 88.856 145.707 144.139 1.00 91.97 203 LYS B O 1
ATOM 10438 N N . HIS C 1 204 ? 89.768 147.455 145.231 1.00 93.63 204 HIS B N 1
ATOM 10439 C CA . HIS C 1 204 ? 90.067 148.141 143.980 1.00 93.63 204 HIS B CA 1
ATOM 10440 C C . HIS C 1 204 ? 91.063 147.348 143.149 1.00 93.63 204 HIS B C 1
ATOM 10441 O O . HIS C 1 204 ? 90.890 147.200 141.935 1.00 93.63 204 HIS B O 1
ATOM 10448 N N . GLU C 1 205 ? 92.114 146.827 143.782 1.00 87.04 205 GLU B N 1
ATOM 10449 C CA . GLU C 1 205 ? 93.022 145.942 143.066 1.00 87.04 205 GLU B CA 1
ATOM 10450 C C . GLU C 1 205 ? 92.351 144.634 142.678 1.00 87.04 205 GLU B C 1
ATOM 10451 O O . GLU C 1 205 ? 92.706 144.056 141.647 1.00 87.04 205 GLU B O 1
ATOM 10457 N N . ARG C 1 206 ? 91.393 144.161 143.477 1.00 85.34 206 ARG B N 1
ATOM 10458 C CA . ARG C 1 206 ? 90.604 143.003 143.073 1.00 85.34 206 ARG B CA 1
ATOM 10459 C C . ARG C 1 206 ? 89.947 143.246 141.723 1.00 85.34 206 ARG B C 1
ATOM 10460 O O . ARG C 1 206 ? 89.961 142.372 140.849 1.00 85.34 206 ARG B O 1
ATOM 10468 N N . LYS C 1 207 ? 89.362 144.427 141.536 1.00 86.52 207 LYS B N 1
ATOM 10469 C CA . LYS C 1 207 ? 88.753 144.761 140.258 1.00 86.52 207 LYS B CA 1
ATOM 10470 C C . LYS C 1 207 ? 89.776 145.057 139.172 1.00 86.52 207 LYS B C 1
ATOM 10471 O O . LYS C 1 207 ? 89.520 144.753 138.004 1.00 86.52 207 LYS B O 1
ATOM 10477 N N . MET C 1 208 ? 90.921 145.638 139.530 1.00 81.63 208 MET B N 1
ATOM 10478 C CA . MET C 1 208 ? 91.970 145.901 138.549 1.00 81.63 208 MET B CA 1
ATOM 10479 C C . MET C 1 208 ? 92.488 144.611 137.930 1.00 81.63 208 MET B C 1
ATOM 10480 O O . MET C 1 208 ? 92.713 144.540 136.715 1.00 81.63 208 MET B O 1
ATOM 10485 N N . ALA C 1 209 ? 92.704 143.589 138.757 1.00 79.05 209 ALA B N 1
ATOM 10486 C CA . ALA C 1 209 ? 93.178 142.311 138.241 1.00 79.05 209 ALA B CA 1
ATOM 10487 C C . ALA C 1 209 ? 92.164 141.694 137.290 1.00 79.05 209 ALA B C 1
ATOM 10488 O O . ALA C 1 209 ? 92.537 141.164 136.238 1.00 79.05 209 ALA B O 1
ATOM 10490 N N . ASP C 1 210 ? 90.877 141.745 137.642 1.00 82.36 210 ASP B N 1
ATOM 10491 C CA . ASP C 1 210 ? 89.847 141.238 136.741 1.00 82.36 210 ASP B CA 1
ATOM 10492 C C . ASP C 1 210 ? 89.845 142.017 135.437 1.00 82.36 210 ASP B C 1
ATOM 10493 O O . ASP C 1 210 ? 89.734 141.436 134.350 1.00 82.36 210 ASP B O 1
ATOM 10498 N N . PHE C 1 211 ? 89.969 143.340 135.536 1.00 79.96 211 PHE B N 1
ATOM 10499 C CA . PHE C 1 211 ? 90.072 144.191 134.361 1.00 79.96 211 PHE B CA 1
ATOM 10500 C C . PHE C 1 211 ? 91.171 143.734 133.427 1.00 79.96 211 PHE B C 1
ATOM 10501 O O . PHE C 1 211 ? 90.931 143.499 132.240 1.00 79.96 211 PHE B O 1
ATOM 10509 N N . LEU C 1 212 ? 92.380 143.585 133.944 1.00 75.24 212 LEU B N 1
ATOM 10510 C CA . LEU C 1 212 ? 93.487 143.257 133.066 1.00 75.24 212 LEU B CA 1
ATOM 10511 C C . LEU C 1 212 ? 93.445 141.818 132.578 1.00 75.24 212 LEU B C 1
ATOM 10512 O O . LEU C 1 212 ? 93.824 141.561 131.431 1.00 75.24 212 LEU B O 1
ATOM 10517 N N . LEU C 1 213 ? 92.972 140.879 133.399 1.00 74.44 213 LEU B N 1
ATOM 10518 C CA . LEU C 1 213 ? 92.818 139.508 132.933 1.00 74.44 213 LEU B CA 1
ATOM 10519 C C . LEU C 1 213 ? 91.831 139.427 131.779 1.00 74.44 213 LEU B C 1
ATOM 10520 O O . LEU C 1 213 ? 92.100 138.770 130.768 1.00 74.44 213 LEU B O 1
ATOM 10525 N N . LYS C 1 214 ? 90.677 140.086 131.907 1.00 80.20 214 LYS B N 1
ATOM 10526 C CA . LYS C 1 214 ? 89.734 140.093 130.797 1.00 80.20 214 LYS B CA 1
ATOM 10527 C C . LYS C 1 214 ? 90.287 140.880 129.619 1.00 80.20 214 LYS B C 1
ATOM 10528 O O . LYS C 1 214 ? 89.946 140.606 128.463 1.00 80.20 214 LYS B O 1
ATOM 10534 N N . HIS C 1 215 ? 91.144 141.863 129.892 1.00 76.95 215 HIS B N 1
ATOM 10535 C CA . HIS C 1 215 ? 91.720 142.657 128.819 1.00 76.95 215 HIS B CA 1
ATOM 10536 C C . HIS C 1 215 ? 92.740 141.871 128.019 1.00 76.95 215 HIS B C 1
ATOM 10537 O O . HIS C 1 215 ? 92.997 142.195 126.856 1.00 76.95 215 HIS B O 1
ATOM 10544 N N . LEU C 1 216 ? 93.340 140.847 128.615 1.00 72.37 216 LEU B N 1
ATOM 10545 C CA . LEU C 1 216 ? 94.409 140.099 127.961 1.00 72.37 216 LEU B CA 1
ATOM 10546 C C . LEU C 1 216 ? 93.914 138.697 127.632 1.00 72.37 216 LEU B C 1
ATOM 10547 O O . LEU C 1 216 ? 94.157 137.758 128.393 1.00 72.37 216 LEU B O 1
ATOM 10552 N N . GLY C 1 217 ? 93.230 138.569 126.500 1.00 89.47 217 GLY B N 1
ATOM 10553 C CA . GLY C 1 217 ? 93.017 137.261 125.886 1.00 89.47 217 GLY B CA 1
ATOM 10554 C C . GLY C 1 217 ? 92.490 136.190 126.813 1.00 89.47 217 GLY B C 1
ATOM 10555 O O . GLY C 1 217 ? 93.017 135.071 126.826 1.00 89.47 217 GLY B O 1
ATOM 10556 N N . ASP C 1 218 ? 91.466 136.505 127.602 1.00 98.58 218 ASP B N 1
ATOM 10557 C CA . ASP C 1 218 ? 90.845 135.515 128.479 1.00 98.58 218 ASP B CA 1
ATOM 10558 C C . ASP C 1 218 ? 89.677 134.887 127.729 1.00 98.58 218 ASP B C 1
ATOM 10559 O O . ASP C 1 218 ? 88.638 135.521 127.528 1.00 98.58 218 ASP B O 1
ATOM 10564 N N . GLY C 1 219 ? 89.848 133.635 127.308 1.00 104.83 219 GLY B N 1
ATOM 10565 C CA . GLY C 1 219 ? 88.832 132.987 126.505 1.00 104.83 219 GLY B CA 1
ATOM 10566 C C . GLY C 1 219 ? 88.821 133.418 125.058 1.00 104.83 219 GLY B C 1
ATOM 10567 O O . GLY C 1 219 ? 87.836 133.175 124.357 1.00 104.83 219 GLY B O 1
ATOM 10568 N N . ASN C 1 220 ? 89.894 134.066 124.597 1.00 108.34 220 ASN B N 1
ATOM 10569 C CA . ASN C 1 220 ? 89.993 134.601 123.236 1.00 108.34 220 ASN B CA 1
ATOM 10570 C C . ASN C 1 220 ? 88.853 135.574 122.944 1.00 108.34 220 ASN B C 1
ATOM 10571 O O . ASN C 1 220 ? 88.416 135.736 121.802 1.00 108.34 220 ASN B O 1
ATOM 10576 N N . GLU C 1 221 ? 88.371 136.235 123.991 1.00 108.63 221 GLU B N 1
ATOM 10577 C CA . GLU C 1 221 ? 87.353 137.269 123.882 1.00 108.63 221 GLU B CA 1
ATOM 10578 C C . GLU C 1 221 ? 87.957 138.662 123.822 1.00 108.63 221 GLU B C 1
ATOM 10579 O O . GLU C 1 221 ? 87.350 139.606 124.335 1.00 108.63 221 GLU B O 1
ATOM 10585 N N . SER C 1 222 ? 88.973 138.857 122.995 1.00 105.93 222 SER B N 1
ATOM 10586 C CA . SER C 1 222 ? 89.732 140.114 122.993 1.00 105.93 222 SER B CA 1
ATOM 10587 C C . SER C 1 222 ? 89.025 141.463 122.780 1.00 105.93 222 SER B C 1
ATOM 10588 O O . SER C 1 222 ? 89.389 142.439 123.439 1.00 105.93 222 SER B O 1
ATOM 10591 N N . PRO C 1 223 ? 88.027 141.541 121.887 1.00 101.00 223 PRO B N 1
ATOM 10592 C CA . PRO C 1 223 ? 87.437 142.878 121.726 1.00 101.00 223 PRO B CA 1
ATOM 10593 C C . PRO C 1 223 ? 86.279 143.184 122.683 1.00 101.00 223 PRO B C 1
ATOM 10594 O O . PRO C 1 223 ? 85.183 142.652 122.514 1.00 101.00 223 PRO B O 1
ATOM 10598 N N . LYS C 1 224 ? 86.534 144.046 123.668 1.00 95.90 224 LYS B N 1
ATOM 10599 C CA . LYS C 1 224 ? 85.519 144.451 124.644 1.00 95.90 224 LYS B CA 1
ATOM 10600 C C . LYS C 1 224 ? 85.871 145.755 125.370 1.00 95.90 224 LYS B C 1
ATOM 10601 O O . LYS C 1 224 ? 87.021 146.184 125.364 1.00 95.90 224 LYS B O 1
ATOM 10607 N N . LEU C 1 225 ? 84.872 146.376 125.992 1.00 92.66 225 LEU B N 1
ATOM 10608 C CA . LEU C 1 225 ? 85.059 147.607 126.747 1.00 92.66 225 LEU B CA 1
ATOM 10609 C C . LEU C 1 225 ? 84.511 147.437 128.157 1.00 92.66 225 LEU B C 1
ATOM 10610 O O . LEU C 1 225 ? 83.422 146.885 128.348 1.00 92.66 225 LEU B O 1
ATOM 10615 N N . PHE C 1 226 ? 85.267 147.913 129.135 1.00 89.71 226 PHE B N 1
ATOM 10616 C CA . PHE C 1 226 ? 84.996 147.661 130.537 1.00 89.71 226 PHE B CA 1
ATOM 10617 C C . PHE C 1 226 ? 84.379 148.888 131.198 1.00 89.71 226 PHE B C 1
ATOM 10618 O O . PHE C 1 226 ? 84.509 150.005 130.692 1.00 89.71 226 PHE B O 1
ATOM 10626 N N . PRO C 1 227 ? 83.687 148.707 132.323 1.00 90.66 227 PRO B N 1
ATOM 10627 C CA . PRO C 1 227 ? 83.046 149.849 132.981 1.00 90.66 227 PRO B CA 1
ATOM 10628 C C . PRO C 1 227 ? 84.055 150.923 133.358 1.00 90.66 227 PRO B C 1
ATOM 10629 O O . PRO C 1 227 ? 85.164 150.636 133.809 1.00 90.66 227 PRO B O 1
ATOM 10633 N N . SER C 1 228 ? 83.647 152.177 133.169 1.00 92.61 228 SER B N 1
ATOM 10634 C CA . SER C 1 228 ? 84.522 153.312 133.429 1.00 92.61 228 SER B CA 1
ATOM 10635 C C . SER C 1 228 ? 84.730 153.568 134.911 1.00 92.61 228 SER B C 1
ATOM 10636 O O . SER C 1 228 ? 85.534 154.437 135.262 1.00 92.61 228 SER B O 1
ATOM 10639 N N . SER C 1 229 ? 84.023 152.847 135.783 1.00 92.81 229 SER B N 1
ATOM 10640 C CA . SER C 1 229 ? 84.173 153.060 137.216 1.00 92.81 229 SER B CA 1
ATOM 10641 C C . SER C 1 229 ? 85.606 152.813 137.665 1.00 92.81 229 SER B C 1
ATOM 10642 O O . SER C 1 229 ? 86.058 153.383 138.664 1.00 92.81 229 SER B O 1
ATOM 10645 N N . LEU C 1 230 ? 86.338 151.968 136.937 1.00 90.94 230 LEU B N 1
ATOM 10646 C CA . LEU C 1 230 ? 87.718 151.678 137.310 1.00 90.94 230 LEU B CA 1
ATOM 10647 C C . LEU C 1 230 ? 88.580 152.927 137.249 1.00 90.94 230 LEU B C 1
ATOM 10648 O O . LEU C 1 230 ? 89.582 153.034 137.963 1.00 90.94 230 LEU B O 1
ATOM 10653 N N . LEU C 1 231 ? 88.273 153.837 136.330 1.00 93.18 231 LEU B N 1
ATOM 10654 C CA . LEU C 1 231 ? 89.028 155.081 136.274 1.00 93.18 231 LEU B CA 1
ATOM 10655 C C . LEU C 1 231 ? 88.766 155.928 137.520 1.00 93.18 231 LEU B C 1
ATOM 10656 O O . LEU C 1 231 ? 89.686 156.469 138.132 1.00 93.18 231 LEU B O 1
ATOM 10661 N N . ASP C 1 232 ? 87.489 156.028 137.881 1.00 96.32 232 ASP B N 1
ATOM 10662 C CA . ASP C 1 232 ? 87.026 156.792 139.039 1.00 96.32 232 ASP B CA 1
ATOM 10663 C C . ASP C 1 232 ? 87.446 156.235 140.396 1.00 96.32 232 ASP B C 1
ATOM 10664 O O . ASP C 1 232 ? 87.790 156.977 141.313 1.00 96.32 232 ASP B O 1
ATOM 10669 N N . ASN C 1 233 ? 87.387 154.920 140.527 1.00 96.99 233 ASN B N 1
ATOM 10670 C CA . ASN C 1 233 ? 87.704 154.280 141.793 1.00 96.99 233 ASN B CA 1
ATOM 10671 C C . ASN C 1 233 ? 89.130 154.469 142.295 1.00 96.99 233 ASN B C 1
ATOM 10672 O O . ASN C 1 233 ? 89.346 154.658 143.491 1.00 96.99 233 ASN B O 1
ATOM 10677 N N . THR C 1 234 ? 90.107 154.432 141.398 1.00 30.00 234 THR B N 1
ATOM 10678 C CA . THR C 1 234 ? 91.485 154.508 141.856 1.00 30.00 234 THR B CA 1
ATOM 10679 C C . THR C 1 234 ? 91.761 155.685 142.784 1.00 30.00 234 THR B C 1
ATOM 10680 O O . THR C 1 234 ? 91.344 156.816 142.540 1.00 30.00 234 THR B O 1
ATOM 10684 N N . LYS C 1 235 ? 92.482 155.376 143.857 1.00 100.77 235 LYS B N 1
ATOM 10685 C CA . LYS C 1 235 ? 92.889 156.329 144.878 1.00 100.77 235 LYS B CA 1
ATOM 10686 C C . LYS C 1 235 ? 93.124 157.702 144.261 1.00 100.77 235 LYS B C 1
ATOM 10687 O O . LYS C 1 235 ? 92.679 158.710 144.805 1.00 100.77 235 LYS B O 1
ATOM 10693 N N . ASP C 1 236 ? 93.805 157.744 143.120 1.00 103.92 236 ASP B N 1
ATOM 10694 C CA . ASP C 1 236 ? 94.039 159.013 142.444 1.00 103.92 236 ASP B CA 1
ATOM 10695 C C . ASP C 1 236 ? 93.645 158.960 140.972 1.00 103.92 236 ASP B C 1
ATOM 10696 O O . ASP C 1 236 ? 94.198 158.178 140.202 1.00 103.92 236 ASP B O 1
ATOM 10701 N N . TYR C 1 237 ? 92.685 159.795 140.590 1.00 98.57 237 TYR B N 1
ATOM 10702 C CA . TYR C 1 237 ? 92.247 159.877 139.201 1.00 98.57 237 TYR B CA 1
ATOM 10703 C C . TYR C 1 237 ? 91.892 161.306 138.810 1.00 98.57 237 TYR B C 1
ATOM 10704 O O . TYR C 1 237 ? 90.719 161.628 138.633 1.00 98.57 237 TYR B O 1
ATOM 10713 N N . GLN C 1 238 ? 92.891 162.165 138.671 1.00 99.09 238 GLN B N 1
ATOM 10714 C CA . GLN C 1 238 ? 92.613 163.543 138.302 1.00 99.09 238 GLN B CA 1
ATOM 10715 C C . GLN C 1 238 ? 92.671 163.659 136.793 1.00 99.09 238 GLN B C 1
ATOM 10716 O O . GLN C 1 238 ? 93.667 163.281 136.182 1.00 99.09 238 GLN B O 1
ATOM 10722 N N . VAL C 1 239 ? 91.612 164.180 136.184 1.00 99.12 239 VAL B N 1
ATOM 10723 C CA . VAL C 1 239 ? 91.616 164.310 134.731 1.00 99.12 239 VAL B CA 1
ATOM 10724 C C . VAL C 1 239 ? 92.042 165.738 134.401 1.00 99.12 239 VAL B C 1
ATOM 10725 O O . VAL C 1 239 ? 91.417 166.711 134.822 1.00 99.12 239 VAL B O 1
ATOM 10729 N N . LYS C 1 240 ? 93.150 165.863 133.682 1.00 99.63 240 LYS B N 1
ATOM 10730 C CA . LYS C 1 240 ? 93.714 167.174 133.410 1.00 99.63 240 LYS B CA 1
ATOM 10731 C C . LYS C 1 240 ? 93.027 167.813 132.208 1.00 99.63 240 LYS B C 1
ATOM 10732 O O . LYS C 1 240 ? 92.377 167.141 131.404 1.00 99.63 240 LYS B O 1
ATOM 10738 N N . LYS C 1 241 ? 93.166 169.132 132.103 1.00 103.94 241 LYS B N 1
ATOM 10739 C CA . LYS C 1 241 ? 92.486 169.882 131.055 1.00 103.94 241 LYS B CA 1
ATOM 10740 C C . LYS C 1 241 ? 93.126 169.626 129.697 1.00 103.94 241 LYS B C 1
ATOM 10741 O O . LYS C 1 241 ? 94.349 169.509 129.579 1.00 103.94 241 LYS B O 1
ATOM 10747 N N . ARG C 1 242 ? 92.286 169.549 128.670 1.00 105.36 242 ARG B N 1
ATOM 10748 C CA . ARG C 1 242 ? 92.737 169.124 127.353 1.00 105.36 242 ARG B CA 1
ATOM 10749 C C . ARG C 1 242 ? 93.421 170.263 126.610 1.00 105.36 242 ARG B C 1
ATOM 10750 O O . ARG C 1 242 ? 93.035 171.429 126.728 1.00 105.36 242 ARG B O 1
ATOM 10758 N N . LEU C 1 243 ? 94.443 169.914 125.835 1.00 103.18 243 LEU B N 1
ATOM 10759 C CA . LEU C 1 243 ? 95.185 170.890 125.051 1.00 103.18 243 LEU B CA 1
ATOM 10760 C C . LEU C 1 243 ? 95.771 170.250 123.795 1.00 103.18 243 LEU B C 1
ATOM 10761 O O . LEU C 1 243 ? 95.719 169.033 123.627 1.00 103.18 243 LEU B O 1
ATOM 10763 N N . GLN C 1 248 ? 89.183 166.936 122.325 1.00 97.22 248 GLN B N 1
ATOM 10764 C CA . GLN C 1 248 ? 88.707 165.566 122.463 1.00 97.22 248 GLN B CA 1
ATOM 10765 C C . GLN C 1 248 ? 89.768 164.683 123.106 1.00 97.22 248 GLN B C 1
ATOM 10766 O O . GLN C 1 248 ? 89.513 163.523 123.416 1.00 97.22 248 GLN B O 1
ATOM 10772 N N . TYR C 1 249 ? 90.944 165.251 123.328 1.00 94.33 249 TYR B N 1
ATOM 10773 C CA . TYR C 1 249 ? 92.016 164.524 123.980 1.00 94.33 249 TYR B CA 1
ATOM 10774 C C . TYR C 1 249 ? 92.304 165.214 125.305 1.00 94.33 249 TYR B C 1
ATOM 10775 O O . TYR C 1 249 ? 92.519 166.425 125.352 1.00 94.33 249 TYR B O 1
ATOM 10784 N N . LYS C 1 250 ? 92.309 164.437 126.381 1.00 91.79 250 LYS B N 1
ATOM 10785 C CA . LYS C 1 250 ? 92.550 164.980 127.709 1.00 91.79 250 LYS B CA 1
ATOM 10786 C C . LYS C 1 250 ? 93.687 164.233 128.375 1.00 91.79 250 LYS B C 1
ATOM 10787 O O . LYS C 1 250 ? 93.940 163.071 128.069 1.00 91.79 250 LYS B O 1
ATOM 10793 N N . GLU C 1 251 ? 94.369 164.906 129.291 1.00 93.72 251 GLU B N 1
ATOM 10794 C CA . GLU C 1 251 ? 95.542 164.321 129.947 1.00 93.72 251 GLU B CA 1
ATOM 10795 C C . GLU C 1 251 ? 95.196 163.596 131.245 1.00 93.72 251 GLU B C 1
ATOM 10796 O O . GLU C 1 251 ? 95.526 164.052 132.337 1.00 93.72 251 GLU B O 1
ATOM 10802 N N . ILE C 1 252 ? 94.546 162.438 131.137 1.00 88.03 252 ILE B N 1
ATOM 10803 C CA . ILE C 1 252 ? 94.319 161.608 132.312 1.00 88.03 252 ILE B CA 1
ATOM 10804 C C . ILE C 1 252 ? 95.656 161.133 132.867 1.00 88.03 252 ILE B C 1
ATOM 10805 O O . ILE C 1 252 ? 96.613 160.896 132.120 1.00 88.03 252 ILE B O 1
ATOM 10810 N N . THR C 1 253 ? 95.742 161.029 134.199 1.00 88.66 253 THR B N 1
ATOM 10811 C CA . THR C 1 253 ? 96.971 160.632 134.897 1.00 88.66 253 THR B CA 1
ATOM 10812 C C . THR C 1 253 ? 96.610 159.584 135.953 1.00 88.66 253 THR B C 1
ATOM 10813 O O . THR C 1 253 ? 97.008 159.686 137.111 1.00 88.66 253 THR B O 1
ATOM 10817 N N . TRP C 1 254 ? 95.851 158.568 135.546 1.00 86.03 254 TRP B N 1
ATOM 10818 C CA . TRP C 1 254 ? 95.029 157.858 136.521 1.00 86.03 254 TRP B CA 1
ATOM 10819 C C . TRP C 1 254 ? 95.825 156.830 137.320 1.00 86.03 254 TRP B C 1
ATOM 10820 O O . TRP C 1 254 ? 95.365 156.379 138.373 1.00 86.03 254 TRP B O 1
ATOM 10831 N N . LEU C 1 255 ? 97.019 156.458 136.869 1.00 83.13 255 LEU B N 1
ATOM 10832 C CA . LEU C 1 255 ? 97.920 155.664 137.700 1.00 83.13 255 LEU B CA 1
ATOM 10833 C C . LEU C 1 255 ? 99.151 156.433 138.149 1.00 83.13 255 LEU B C 1
ATOM 10834 O O . LEU C 1 255 ? 100.145 155.814 138.537 1.00 83.13 255 LEU B O 1
ATOM 10839 N N . GLY C 1 256 ? 99.114 157.756 138.107 1.00 87.04 256 GLY B N 1
ATOM 10840 C CA . GLY C 1 256 ? 100.287 158.555 138.369 1.00 87.04 256 GLY B CA 1
ATOM 10841 C C . GLY C 1 256 ? 101.157 158.771 137.154 1.00 87.04 256 GLY B C 1
ATOM 10842 O O . GLY C 1 256 ? 102.036 159.638 137.184 1.00 87.04 256 GLY B O 1
ATOM 10843 N N . GLU C 1 257 ? 100.933 158.008 136.092 1.00 86.02 257 GLU B N 1
ATOM 10844 C CA . GLU C 1 257 ? 101.588 158.213 134.811 1.00 86.02 257 GLU B CA 1
ATOM 10845 C C . GLU C 1 257 ? 100.591 158.859 133.864 1.00 86.02 257 GLU B C 1
ATOM 10846 O O . GLU C 1 257 ? 99.498 158.326 133.650 1.00 86.02 257 GLU B O 1
ATOM 10852 N N . SER C 1 258 ? 100.963 160.007 133.309 1.00 81.42 258 SER B N 1
ATOM 10853 C CA . SER C 1 258 ? 100.045 160.774 132.483 1.00 81.42 258 SER B CA 1
ATOM 10854 C C . SER C 1 258 ? 99.720 160.040 131.187 1.00 81.42 258 SER B C 1
ATOM 10855 O O . SER C 1 258 ? 100.606 159.502 130.520 1.00 81.42 258 SER B O 1
ATOM 10858 N N . PHE C 1 259 ? 98.438 160.026 130.834 1.00 78.62 259 PHE B N 1
ATOM 10859 C CA . PHE C 1 259 ? 97.957 159.398 129.613 1.00 78.62 259 PHE B CA 1
ATOM 10860 C C . PHE C 1 259 ? 97.080 160.377 128.855 1.00 78.62 259 PHE B C 1
ATOM 10861 O O . PHE C 1 259 ? 96.478 161.277 129.441 1.00 78.62 259 PHE B O 1
ATOM 10869 N N . ALA C 1 260 ? 96.999 160.192 127.544 1.00 79.43 260 ALA B N 1
ATOM 10870 C CA . ALA C 1 260 ? 96.067 160.963 126.738 1.00 79.43 260 ALA B CA 1
ATOM 10871 C C . ALA C 1 260 ? 94.729 160.244 126.691 1.00 79.43 260 ALA B C 1
ATOM 10872 O O . ALA C 1 260 ? 94.674 159.032 126.465 1.00 79.43 260 ALA B O 1
ATOM 10874 N N . LEU C 1 261 ? 93.652 160.986 126.914 1.00 87.40 261 LEU B N 1
ATOM 10875 C CA . LEU C 1 261 ? 92.315 160.417 127.000 1.00 87.40 261 LEU B CA 1
ATOM 10876 C C . LEU C 1 261 ? 91.447 160.967 125.883 1.00 87.40 261 LEU B C 1
ATOM 10877 O O . LEU C 1 261 ? 91.247 162.181 125.789 1.00 87.40 261 LEU B O 1
ATOM 10882 N N . ARG C 1 262 ? 90.915 160.075 125.055 1.00 90.75 262 ARG B N 1
ATOM 10883 C CA . ARG C 1 262 ? 89.945 160.442 124.034 1.00 90.75 262 ARG B CA 1
ATOM 10884 C C . ARG C 1 262 ? 88.580 159.934 124.465 1.00 90.75 262 ARG B C 1
ATOM 10885 O O . ARG C 1 262 ? 88.398 158.730 124.667 1.00 90.75 262 ARG B O 1
ATOM 10893 N N . HIS C 1 263 ? 87.627 160.849 124.600 1.00 96.35 263 HIS B N 1
ATOM 10894 C CA . HIS C 1 263 ? 86.283 160.499 125.026 1.00 96.35 263 HIS B CA 1
ATOM 10895 C C . HIS C 1 263 ? 85.278 161.183 124.114 1.00 96.35 263 HIS B C 1
ATOM 10896 O O . HIS C 1 263 ? 85.418 162.362 123.781 1.00 96.35 263 HIS B O 1
ATOM 10903 N N . PHE C 1 264 ? 84.263 160.424 123.716 1.00 96.56 264 PHE B N 1
ATOM 10904 C CA . PHE C 1 264 ? 83.297 160.864 122.726 1.00 96.56 264 PHE B CA 1
ATOM 10905 C C . PHE C 1 264 ? 81.933 160.301 123.086 1.00 96.56 264 PHE B C 1
ATOM 10906 O O . PHE C 1 264 ? 81.826 159.312 123.814 1.00 96.56 264 PHE B O 1
ATOM 10914 N N . PHE C 1 265 ? 80.889 160.938 122.567 1.00 98.87 265 PHE B N 1
ATOM 10915 C CA . PHE C 1 265 ? 79.513 160.557 122.857 1.00 98.87 265 PHE B CA 1
ATOM 10916 C C . PHE C 1 265 ? 78.852 160.032 121.592 1.00 98.87 265 PHE B C 1
ATOM 10917 O O . PHE C 1 265 ? 78.927 160.668 120.535 1.00 98.87 265 PHE B O 1
ATOM 10925 N N . GLY C 1 266 ? 78.213 158.873 121.707 1.00 101.93 266 GLY B N 1
ATOM 10926 C CA . GLY C 1 266 ? 77.493 158.260 120.607 1.00 101.93 266 GLY B CA 1
ATOM 10927 C C . GLY C 1 266 ? 76.918 156.943 121.074 1.00 101.93 266 GLY B C 1
ATOM 10928 O O . GLY C 1 266 ? 77.163 156.498 122.197 1.00 101.93 266 GLY B O 1
ATOM 10929 N N . ASP C 1 267 ? 76.146 156.313 120.192 1.00 104.83 267 ASP B N 1
ATOM 10930 C CA . ASP C 1 267 ? 75.559 155.013 120.505 1.00 104.83 267 ASP B CA 1
ATOM 10931 C C . ASP C 1 267 ? 76.673 153.967 120.416 1.00 104.83 267 ASP B C 1
ATOM 10932 O O . ASP C 1 267 ? 76.896 153.319 119.394 1.00 104.83 267 ASP B O 1
ATOM 10937 N N . ILE C 1 268 ? 77.379 153.822 121.535 1.00 104.51 268 ILE B N 1
ATOM 10938 C CA . ILE C 1 268 ? 78.614 153.052 121.604 1.00 104.51 268 ILE B CA 1
ATOM 10939 C C . ILE C 1 268 ? 78.335 151.601 121.245 1.00 104.51 268 ILE B C 1
ATOM 10940 O O . ILE C 1 268 ? 79.154 150.944 120.594 1.00 104.51 268 ILE B O 1
ATOM 10945 N N . ASP C 1 269 ? 77.176 151.095 121.663 1.00 106.15 269 ASP B N 1
ATOM 10946 C CA . ASP C 1 269 ? 76.794 149.739 121.286 1.00 106.15 269 ASP B CA 1
ATOM 10947 C C . ASP C 1 269 ? 76.694 149.606 119.771 1.00 106.15 269 ASP B C 1
ATOM 10948 O O . ASP C 1 269 ? 77.041 148.561 119.208 1.00 106.15 269 ASP B O 1
ATOM 10953 N N . ALA C 1 270 ? 76.232 150.658 119.093 1.00 101.31 270 ALA B N 1
ATOM 10954 C CA . ALA C 1 270 ? 76.170 150.621 117.635 1.00 101.31 270 ALA B CA 1
ATOM 10955 C C . ALA C 1 270 ? 77.549 150.802 117.015 1.00 101.31 270 ALA B C 1
ATOM 10956 O O . ALA C 1 270 ? 77.848 150.219 115.968 1.00 101.31 270 ALA B O 1
ATOM 10958 N N . LEU C 1 271 ? 78.399 151.613 117.640 1.00 96.51 271 LEU B N 1
ATOM 10959 C CA . LEU C 1 271 ? 79.757 151.841 117.163 1.00 96.51 271 LEU B CA 1
ATOM 10960 C C . LEU C 1 271 ? 80.729 150.775 117.643 1.00 96.51 271 LEU B C 1
ATOM 10961 O O . LEU C 1 271 ? 81.909 150.822 117.286 1.00 96.51 271 LEU B O 1
ATOM 10966 N N . LEU C 1 272 ? 80.257 149.824 118.445 1.00 94.14 272 LEU B N 1
ATOM 10967 C CA . LEU C 1 272 ? 81.132 148.771 118.950 1.00 94.14 272 LEU B CA 1
ATOM 10968 C C . LEU C 1 272 ? 81.825 147.957 117.863 1.00 94.14 272 LEU B C 1
ATOM 10969 O O . LEU C 1 272 ? 83.043 147.740 117.984 1.00 94.14 272 LEU B O 1
ATOM 10974 N N . PRO C 1 273 ? 81.152 147.477 116.808 1.00 94.35 273 PRO B N 1
ATOM 10975 C CA . PRO C 1 273 ? 81.845 146.568 115.881 1.00 94.35 273 PRO B CA 1
ATOM 10976 C C . PRO C 1 273 ? 82.978 147.215 115.104 1.00 94.35 273 PRO B C 1
ATOM 10977 O O . PRO C 1 273 ? 83.780 146.496 114.496 1.00 94.35 273 PRO B O 1
ATOM 10981 N N . GLN C 1 274 ? 83.067 148.545 115.081 1.00 92.13 274 GLN B N 1
ATOM 10982 C CA . GLN C 1 274 ? 84.160 149.171 114.344 1.00 92.13 274 GLN B CA 1
ATOM 10983 C C . GLN C 1 274 ? 85.275 149.626 115.277 1.00 92.13 274 GLN B C 1
ATOM 10984 O O . GLN C 1 274 ? 86.397 149.884 114.828 1.00 92.13 274 GLN B O 1
ATOM 10990 N N . ILE C 1 275 ? 84.992 149.733 116.576 1.00 86.54 275 ILE B N 1
ATOM 10991 C CA . ILE C 1 275 ? 86.050 150.043 117.536 1.00 86.54 275 ILE B CA 1
ATOM 10992 C C . ILE C 1 275 ? 86.688 148.757 118.043 1.00 86.54 275 ILE B C 1
ATOM 10993 O O . ILE C 1 275 ? 87.824 148.751 118.537 1.00 86.54 275 ILE B O 1
ATOM 10998 N N . THR C 1 276 ? 85.968 147.649 117.919 1.00 87.05 276 THR B N 1
ATOM 10999 C CA . THR C 1 276 ? 86.428 146.314 118.270 1.00 87.05 276 THR B CA 1
ATOM 11000 C C . THR C 1 276 ? 87.722 145.949 117.545 1.00 87.05 276 THR B C 1
ATOM 11001 O O . THR C 1 276 ? 88.656 145.458 118.190 1.00 87.05 276 THR B O 1
ATOM 11005 N N . PRO C 1 277 ? 87.835 146.152 116.226 1.00 82.16 277 PRO B N 1
ATOM 11006 C CA . PRO C 1 277 ? 89.143 145.930 115.594 1.00 82.16 277 PRO B CA 1
ATOM 11007 C C . PRO C 1 277 ? 90.207 146.879 116.102 1.00 82.16 277 PRO B C 1
ATOM 11008 O O . PRO C 1 277 ? 91.390 146.527 116.145 1.00 82.16 277 PRO B O 1
ATOM 11012 N N . LEU C 1 278 ? 89.802 148.085 116.500 1.00 75.13 278 LEU B N 1
ATOM 11013 C CA . LEU C 1 278 ? 90.765 149.133 116.812 1.00 75.13 278 LEU B CA 1
ATOM 11014 C C . LEU C 1 278 ? 91.514 148.849 118.104 1.00 75.13 278 LEU B C 1
ATOM 11015 O O . LEU C 1 278 ? 92.681 149.224 118.250 1.00 75.13 278 LEU B O 1
ATOM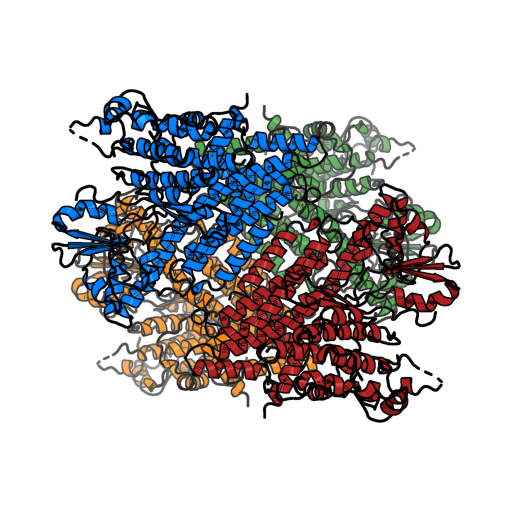 11020 N N . LEU C 1 279 ? 90.856 148.202 119.064 1.00 75.38 279 LEU B N 1
ATOM 11021 C CA . LEU C 1 279 ? 91.475 148.029 120.374 1.00 75.38 279 LEU B CA 1
ATOM 11022 C C . LEU C 1 279 ? 92.574 146.972 120.350 1.00 75.38 279 LEU B C 1
ATOM 11023 O O . LEU C 1 279 ? 93.289 146.792 121.340 1.00 75.38 279 LEU B O 1
ATOM 11028 N N . SER C 1 280 ? 92.716 146.253 119.237 1.00 70.73 280 SER B N 1
ATOM 11029 C CA . SER C 1 280 ? 93.655 145.136 119.208 1.00 70.73 280 SER B CA 1
ATOM 11030 C C . SER C 1 280 ? 95.057 145.573 118.792 1.00 70.73 280 SER B C 1
ATOM 11031 O O . SER C 1 280 ? 96.028 144.839 119.007 1.00 70.73 280 SER B O 1
ATOM 11034 N N . LEU C 1 281 ? 95.187 146.757 118.195 1.00 63.83 281 LEU B N 1
ATOM 11035 C CA . LEU C 1 281 ? 96.453 147.188 117.608 1.00 63.83 281 LEU B CA 1
ATOM 11036 C C . LEU C 1 281 ? 97.547 147.430 118.637 1.00 63.83 281 LEU B C 1
ATOM 11037 O O . LEU C 1 281 ? 97.266 147.833 119.768 1.00 63.83 281 LEU B O 1
ATOM 11042 N N . SER C 1 282 ? 98.801 147.197 118.244 1.00 58.68 282 SER B N 1
ATOM 11043 C CA . SER C 1 282 ? 99.951 147.490 119.098 1.00 58.68 282 SER B CA 1
ATOM 11044 C C . SER C 1 282 ? 101.185 147.566 118.204 1.00 58.68 282 SER B C 1
ATOM 11045 O O . SER C 1 282 ? 101.607 146.553 117.646 1.00 58.68 282 SER B O 1
ATOM 11048 N N . HIS C 1 283 ? 101.758 148.758 118.081 1.00 52.46 283 HIS B N 1
ATOM 11049 C CA . HIS C 1 283 ? 102.972 148.963 117.312 1.00 52.46 283 HIS B CA 1
ATOM 11050 C C . HIS C 1 283 ? 103.722 150.160 117.874 1.00 52.46 283 HIS B C 1
ATOM 11051 O O . HIS C 1 283 ? 103.099 151.125 118.330 1.00 52.46 283 HIS B O 1
ATOM 11058 N N . PRO C 1 284 ? 105.054 150.121 117.865 1.00 51.57 284 PRO B N 1
ATOM 11059 C CA . PRO C 1 284 ? 105.818 151.254 118.399 1.00 51.57 284 PRO B CA 1
ATOM 11060 C C . PRO C 1 284 ? 105.560 152.559 117.682 1.00 51.57 284 PRO B C 1
ATOM 11061 O O . PRO C 1 284 ? 105.655 153.620 118.308 1.00 51.57 284 PRO B O 1
ATOM 11065 N N . ASN C 1 285 ? 105.250 152.526 116.389 1.00 51.58 285 ASN B N 1
ATOM 11066 C CA . ASN C 1 285 ? 105.001 153.738 115.626 1.00 51.58 285 ASN B CA 1
ATOM 11067 C C . ASN C 1 285 ? 103.517 154.040 115.495 1.00 51.58 285 ASN B C 1
ATOM 11068 O O . ASN C 1 285 ? 103.106 154.733 114.562 1.00 51.58 285 ASN B O 1
ATOM 11073 N N . ILE C 1 286 ? 102.710 153.533 116.420 1.00 53.71 286 ILE B N 1
ATOM 11074 C CA . ILE C 1 286 ? 101.275 153.749 116.436 1.00 53.71 286 ILE B CA 1
ATOM 11075 C C . ILE C 1 286 ? 100.886 154.213 117.829 1.00 53.71 286 ILE B C 1
ATOM 11076 O O . ILE C 1 286 ? 101.251 153.603 118.834 1.00 53.71 286 ILE B O 1
ATOM 11081 N N . VAL C 1 287 ? 100.140 155.307 117.886 1.00 55.20 287 VAL B N 1
ATOM 11082 C CA . VAL C 1 287 ? 99.555 155.772 119.138 1.00 55.20 287 VAL B CA 1
ATOM 11083 C C . VAL C 1 287 ? 98.248 155.005 119.279 1.00 55.20 287 VAL B C 1
ATOM 11084 O O . VAL C 1 287 ? 97.188 155.455 118.849 1.00 55.20 287 VAL B O 1
ATOM 11088 N N . TYR C 1 288 ? 98.329 153.824 119.875 1.00 59.09 288 TYR B N 1
ATOM 11089 C CA . TYR C 1 288 ? 97.197 152.918 119.956 1.00 59.09 288 TYR B CA 1
ATOM 11090 C C . TYR C 1 288 ? 96.496 153.047 121.297 1.00 59.09 288 TYR B C 1
ATOM 11091 O O . TYR C 1 288 ? 96.995 153.677 122.231 1.00 59.09 288 TYR B O 1
ATOM 11100 N N . TYR C 1 289 ? 95.325 152.433 121.380 1.00 69.64 289 TYR B N 1
ATOM 11101 C CA . TYR C 1 289 ? 94.455 152.553 122.540 1.00 69.64 289 TYR B CA 1
ATOM 11102 C C . TYR C 1 289 ? 94.760 151.416 123.501 1.00 69.64 289 TYR B C 1
ATOM 11103 O O . TYR C 1 289 ? 94.578 150.243 123.168 1.00 69.64 289 TYR B O 1
ATOM 11112 N N . LEU C 1 290 ? 95.227 151.771 124.696 1.00 71.96 290 LEU B N 1
ATOM 11113 C CA . LEU C 1 290 ? 95.590 150.764 125.684 1.00 71.96 290 LEU B CA 1
ATOM 11114 C C . LEU C 1 290 ? 94.360 150.055 126.235 1.00 71.96 290 LEU B C 1
ATOM 11115 O O . LEU C 1 290 ? 94.333 148.822 126.323 1.00 71.96 290 LEU B O 1
ATOM 11120 N N . CYS C 1 291 ? 93.331 150.814 126.604 1.00 80.92 291 CYS B N 1
ATOM 11121 C CA . CYS C 1 291 ? 92.150 150.265 127.250 1.00 80.92 291 CYS B CA 1
ATOM 11122 C C . CYS C 1 291 ? 90.922 151.041 126.801 1.00 80.92 291 CYS B C 1
ATOM 11123 O O . CYS C 1 291 ? 91.015 152.206 126.408 1.00 80.92 291 CYS B O 1
ATOM 11126 N N . GLY C 1 292 ? 89.768 150.386 126.872 1.00 87.27 292 GLY B N 1
ATOM 11127 C CA . GLY C 1 292 ? 88.518 151.026 126.511 1.00 87.27 292 GLY B CA 1
ATOM 11128 C C . GLY C 1 292 ? 87.519 151.033 127.649 1.00 87.27 292 GLY B C 1
ATOM 11129 O O . GLY C 1 292 ? 87.395 150.043 128.372 1.00 87.27 292 GLY B O 1
ATOM 11130 N N . PHE C 1 293 ? 86.799 152.136 127.822 1.00 90.74 293 PHE B N 1
ATOM 11131 C CA . PHE C 1 293 ? 85.864 152.289 128.927 1.00 90.74 293 PHE B CA 1
ATOM 11132 C C . PHE C 1 293 ? 84.535 152.844 128.441 1.00 90.74 293 PHE B C 1
ATOM 11133 O O . PHE C 1 293 ? 84.502 153.844 127.717 1.00 90.74 293 PHE B O 1
ATOM 11141 N N . THR C 1 294 ? 83.447 152.195 128.850 1.00 98.86 294 THR B N 1
ATOM 11142 C CA . THR C 1 294 ? 82.094 152.721 128.722 1.00 98.86 294 THR B CA 1
ATOM 11143 C C . THR C 1 294 ? 81.455 152.668 130.098 1.00 98.86 294 THR B C 1
ATOM 11144 O O . THR C 1 294 ? 81.771 151.775 130.889 1.00 98.86 294 THR B O 1
ATOM 11148 N N . ASP C 1 295 ? 80.569 153.621 130.392 1.00 103.65 295 ASP B N 1
ATOM 11149 C CA . ASP C 1 295 ? 79.974 153.673 131.725 1.00 103.65 295 ASP B CA 1
ATOM 11150 C C . ASP C 1 295 ? 79.132 152.433 132.006 1.00 103.65 295 ASP B C 1
ATOM 11151 O O . ASP C 1 295 ? 79.511 151.582 132.820 1.00 103.65 295 ASP B O 1
ATOM 11156 N N . GLU C 1 296 ? 77.985 152.315 131.343 1.00 108.81 296 GLU B N 1
ATOM 11157 C CA . GLU C 1 296 ? 77.127 151.141 131.459 1.00 108.81 296 GLU B CA 1
ATOM 11158 C C . GLU C 1 296 ? 76.587 150.760 130.090 1.00 108.81 296 GLU B C 1
ATOM 11159 O O . GLU C 1 296 ? 75.380 150.542 129.936 1.00 108.81 296 GLU B O 1
ATOM 11165 N N . GLU C 1 297 ? 77.469 150.703 129.090 1.00 110.95 297 GLU B N 1
ATOM 11166 C CA . GLU C 1 297 ? 77.104 150.643 127.679 1.00 110.95 297 GLU B CA 1
ATOM 11167 C C . GLU C 1 297 ? 76.279 151.849 127.268 1.00 110.95 297 GLU B C 1
ATOM 11168 O O . GLU C 1 297 ? 75.393 151.737 126.415 1.00 110.95 297 GLU B O 1
ATOM 11174 N N . LYS C 1 298 ? 76.564 153.001 127.864 1.00 106.72 298 LYS B N 1
ATOM 11175 C CA . LYS C 1 298 ? 75.749 154.200 127.760 1.00 106.72 298 LYS B CA 1
ATOM 11176 C C . LYS C 1 298 ? 76.459 155.235 126.908 1.00 106.72 298 LYS B C 1
ATOM 11177 O O . LYS C 1 298 ? 77.415 154.913 126.195 1.00 106.72 298 LYS B O 1
ATOM 11183 N N . LYS C 1 299 ? 75.953 156.463 126.969 1.00 105.31 299 LYS B N 1
ATOM 11184 C CA . LYS C 1 299 ? 76.313 157.612 126.134 1.00 105.31 299 LYS B CA 1
ATOM 11185 C C . LYS C 1 299 ? 77.811 157.600 125.834 1.00 105.31 299 LYS B C 1
ATOM 11186 O O . LYS C 1 299 ? 78.190 157.518 124.655 1.00 105.31 299 LYS B O 1
ATOM 11192 N N . GLU C 1 300 ? 78.687 157.644 126.835 1.00 100.46 300 GLU B N 1
ATOM 11193 C CA . GLU C 1 300 ? 80.060 158.044 126.570 1.00 100.46 300 GLU B CA 1
ATOM 11194 C C . GLU C 1 300 ? 81.007 156.848 126.611 1.00 100.46 300 GLU B C 1
ATOM 11195 O O . GLU C 1 300 ? 80.792 155.866 127.324 1.00 100.46 300 GLU B O 1
ATOM 11201 N N . CYS C 1 301 ? 82.075 156.951 125.823 1.00 96.44 301 CYS B N 1
ATOM 11202 C CA . CYS C 1 301 ? 83.160 155.983 125.810 1.00 96.44 301 CYS B CA 1
ATOM 11203 C C . CYS C 1 301 ? 84.466 156.681 126.153 1.00 96.44 301 CYS B C 1
ATOM 11204 O O . CYS C 1 301 ? 84.713 157.807 125.714 1.00 96.44 301 CYS B O 1
ATOM 11207 N N . PHE C 1 302 ? 85.298 156.007 126.938 1.00 92.07 302 PHE B N 1
ATOM 11208 C CA . PHE C 1 302 ? 86.581 156.543 127.367 1.00 92.07 302 PHE B CA 1
ATOM 11209 C C . PHE C 1 302 ? 87.689 155.704 126.754 1.00 92.07 302 PHE B C 1
ATOM 11210 O O . PHE C 1 302 ? 87.803 154.510 127.048 1.00 92.07 302 PHE B O 1
ATOM 11218 N N . LEU C 1 303 ? 88.503 156.329 125.912 1.00 83.74 303 LEU B N 1
ATOM 11219 C CA . LEU C 1 303 ? 89.605 155.662 125.234 1.00 83.74 303 LEU B CA 1
ATOM 11220 C C . LEU C 1 303 ? 90.907 156.255 125.746 1.00 83.74 303 LEU B C 1
ATOM 11221 O O . LEU C 1 303 ? 91.119 157.467 125.649 1.00 83.74 303 LEU B O 1
ATOM 11226 N N . VAL C 1 304 ? 91.773 155.407 126.281 1.00 77.62 304 VAL B N 1
ATOM 11227 C CA . VAL C 1 304 ? 93.012 155.849 126.901 1.00 77.62 304 VAL B CA 1
ATOM 11228 C C . VAL C 1 304 ? 94.172 155.551 125.963 1.00 77.62 304 VAL B C 1
ATOM 11229 O O . VAL C 1 304 ? 94.240 154.476 125.353 1.00 77.62 304 VAL B O 1
ATOM 11233 N N . MET C 1 305 ? 95.069 156.520 125.822 1.00 74.97 305 MET B N 1
ATOM 11234 C CA . MET C 1 305 ? 96.180 156.461 124.888 1.00 74.97 305 MET B CA 1
ATOM 11235 C C . MET C 1 305 ? 97.468 156.752 125.637 1.00 74.97 305 MET B C 1
ATOM 11236 O O . MET C 1 305 ? 97.453 157.161 126.800 1.00 74.97 305 MET B O 1
ATOM 11241 N N . GLU C 1 306 ? 98.595 156.543 124.967 1.00 74.54 306 GLU B N 1
ATOM 11242 C CA . GLU C 1 306 ? 99.860 157.023 125.495 1.00 74.54 306 GLU B CA 1
ATOM 11243 C C . GLU C 1 306 ? 100.018 158.502 125.175 1.00 74.54 306 GLU B C 1
ATOM 11244 O O . GLU C 1 306 ? 99.629 158.970 124.102 1.00 74.54 306 GLU B O 1
ATOM 11250 N N . LEU C 1 307 ? 100.590 159.242 126.118 1.00 75.81 307 LEU B N 1
ATOM 11251 C CA . LEU C 1 307 ? 100.616 160.696 126.033 1.00 75.81 307 LEU B CA 1
ATOM 11252 C C . LEU C 1 307 ? 101.853 161.163 125.283 1.00 75.81 307 LEU B C 1
ATOM 11253 O O . LEU C 1 307 ? 102.982 160.909 125.713 1.00 75.81 307 LEU B O 1
ATOM 11258 N N . MET C 1 308 ? 101.634 161.845 124.164 1.00 74.08 308 MET B N 1
ATOM 11259 C CA . MET C 1 308 ? 102.670 162.584 123.462 1.00 74.08 308 MET B CA 1
ATOM 11260 C C . MET C 1 308 ? 102.110 163.944 123.090 1.00 74.08 308 MET B C 1
ATOM 11261 O O . MET C 1 308 ? 100.922 164.071 122.784 1.00 74.08 308 MET B O 1
ATOM 11266 N N . ARG C 1 309 ? 102.966 164.960 123.116 1.00 77.26 309 ARG B N 1
ATOM 11267 C CA . ARG C 1 309 ? 102.514 166.339 123.008 1.00 77.26 309 ARG B CA 1
ATOM 11268 C C . ARG C 1 309 ? 102.906 166.988 121.690 1.00 77.26 309 ARG B C 1
ATOM 11269 O O . ARG C 1 309 ? 102.041 167.475 120.961 1.00 77.26 309 ARG B O 1
ATOM 11277 N N . LYS C 1 310 ? 104.193 167.001 121.366 1.00 72.40 310 LYS B N 1
ATOM 11278 C CA . LYS C 1 310 ? 104.689 167.727 120.207 1.00 72.40 310 LYS B CA 1
ATOM 11279 C C . LYS C 1 310 ? 104.484 166.900 118.948 1.00 72.40 310 LYS B C 1
ATOM 11280 O O . LYS C 1 310 ? 104.812 165.710 118.921 1.00 72.40 310 LYS B O 1
ATOM 11286 N N . THR C 1 311 ? 103.935 167.529 117.913 1.00 69.89 311 THR B N 1
ATOM 11287 C CA . THR C 1 311 ? 103.769 166.865 116.634 1.00 69.89 311 THR B CA 1
ATOM 11288 C C . THR C 1 311 ? 104.915 167.231 115.701 1.00 69.89 311 THR B C 1
ATOM 11289 O O . THR C 1 311 ? 105.660 168.186 115.925 1.00 69.89 311 THR B O 1
ATOM 11293 N N . LEU C 1 312 ? 105.047 166.458 114.630 1.00 67.45 312 LEU B N 1
ATOM 11294 C CA . LEU C 1 312 ? 106.039 166.756 113.609 1.00 67.45 312 LEU B CA 1
ATOM 11295 C C . LEU C 1 312 ? 105.782 168.105 112.955 1.00 67.45 312 LEU B C 1
ATOM 11296 O O . LEU C 1 312 ? 106.733 168.844 112.666 1.00 67.45 312 LEU B O 1
ATOM 11301 N N . GLY C 1 313 ? 104.511 168.445 112.736 1.00 71.72 313 GLY B N 1
ATOM 11302 C CA . GLY C 1 313 ? 104.190 169.708 112.099 1.00 71.72 313 GLY B CA 1
ATOM 11303 C C . GLY C 1 313 ? 104.659 170.909 112.896 1.00 71.72 313 GLY B C 1
ATOM 11304 O O . GLY C 1 313 ? 105.264 171.829 112.344 1.00 71.72 313 GLY B O 1
ATOM 11305 N N . MET C 1 314 ? 104.397 170.916 114.203 1.00 75.42 314 MET B N 1
ATOM 11306 C CA . MET C 1 314 ? 104.856 172.042 115.003 1.00 75.42 314 MET B CA 1
ATOM 11307 C C . MET C 1 314 ? 106.248 171.827 115.577 1.00 75.42 314 MET B C 1
ATOM 11308 O O . MET C 1 314 ? 106.724 172.677 116.336 1.00 75.42 314 MET B O 1
ATOM 11313 N N . HIS C 1 315 ? 106.901 170.718 115.247 1.00 72.97 315 HIS B N 1
ATOM 11314 C CA . HIS C 1 315 ? 108.311 170.561 115.568 1.00 72.97 315 HIS B CA 1
ATOM 11315 C C . HIS C 1 315 ? 109.212 171.096 114.471 1.00 72.97 315 HIS B C 1
ATOM 11316 O O . HIS C 1 315 ? 110.212 171.765 114.765 1.00 72.97 315 HIS B O 1
ATOM 11323 N N . ILE C 1 316 ? 108.884 170.813 113.210 1.00 76.13 316 ILE B N 1
ATOM 11324 C CA . ILE C 1 316 ? 109.689 171.351 112.122 1.00 76.13 316 ILE B CA 1
ATOM 11325 C C . ILE C 1 316 ? 109.646 172.871 112.126 1.00 76.13 316 ILE B C 1
ATOM 11326 O O . ILE C 1 316 ? 110.679 173.529 111.963 1.00 76.13 316 ILE B O 1
ATOM 11331 N N . LYS C 1 317 ? 108.466 173.457 112.328 1.00 79.69 317 LYS B N 1
ATOM 11332 C CA . LYS C 1 317 ? 108.421 174.909 112.427 1.00 79.69 317 LYS B CA 1
ATOM 11333 C C . LYS C 1 317 ? 109.085 175.424 113.695 1.00 79.69 317 LYS B C 1
ATOM 11334 O O . LYS C 1 317 ? 109.376 176.620 113.773 1.00 79.69 317 LYS B O 1
ATOM 11340 N N . GLU C 1 318 ? 109.324 174.561 114.685 1.00 81.60 318 GLU B N 1
ATOM 11341 C CA . GLU C 1 318 ? 110.094 174.984 115.850 1.00 81.60 318 GLU B CA 1
ATOM 11342 C C . GLU C 1 318 ? 111.565 175.168 115.499 1.00 81.60 318 GLU B C 1
ATOM 11343 O O . GLU C 1 318 ? 112.173 176.186 115.850 1.00 81.60 318 GLU B O 1
ATOM 11349 N N . VAL C 1 319 ? 112.157 174.192 114.798 1.00 81.10 319 VAL B N 1
ATOM 11350 C CA . VAL C 1 319 ? 113.593 174.252 114.516 1.00 81.10 319 VAL B CA 1
ATOM 11351 C C . VAL C 1 319 ? 113.928 175.074 113.283 1.00 81.10 319 VAL B C 1
ATOM 11352 O O . VAL C 1 319 ? 115.099 175.122 112.885 1.00 81.10 319 VAL B O 1
ATOM 11356 N N . CYS C 1 320 ? 112.948 175.727 112.670 1.00 83.03 320 CYS B N 1
ATOM 11357 C CA . CYS C 1 320 ? 113.210 176.554 111.500 1.00 83.03 320 CYS B CA 1
ATOM 11358 C C . CYS C 1 320 ? 112.619 177.947 111.673 1.00 83.03 320 CYS B C 1
ATOM 11359 O O . CYS C 1 320 ? 112.763 178.803 110.800 1.00 83.03 320 CYS B O 1
ATOM 11362 N N . THR C 1 327 ? 117.321 172.269 106.840 1.00 73.76 327 THR B N 1
ATOM 11363 C CA . THR C 1 327 ? 116.519 171.968 108.019 1.00 73.76 327 THR B CA 1
ATOM 11364 C C . THR C 1 327 ? 117.003 170.680 108.672 1.00 73.76 327 THR B C 1
ATOM 11365 O O . THR C 1 327 ? 118.160 170.582 109.072 1.00 73.76 327 THR B O 1
ATOM 11369 N N . LEU C 1 328 ? 116.111 169.699 108.784 1.00 67.27 328 LEU B N 1
ATOM 11370 C CA . LEU C 1 328 ? 116.505 168.396 109.294 1.00 67.27 328 LEU B CA 1
ATOM 11371 C C . LEU C 1 328 ? 117.513 167.747 108.358 1.00 67.27 328 LEU B C 1
ATOM 11372 O O . LEU C 1 328 ? 117.432 167.871 107.134 1.00 67.27 328 LEU B O 1
ATOM 11377 N N . SER C 1 329 ? 118.478 167.050 108.947 1.00 61.33 329 SER B N 1
ATOM 11378 C CA . SER C 1 329 ? 119.476 166.373 108.144 1.00 61.33 329 SER B CA 1
ATOM 11379 C C . SER C 1 329 ? 118.860 165.167 107.443 1.00 61.33 329 SER B C 1
ATOM 11380 O O . SER C 1 329 ? 117.766 164.699 107.781 1.00 61.33 329 SER B O 1
ATOM 11383 N N . LEU C 1 330 ? 119.577 164.677 106.438 1.00 57.80 330 LEU B N 1
ATOM 11384 C CA . LEU C 1 330 ? 119.104 163.512 105.700 1.00 57.80 330 LEU B CA 1
ATOM 11385 C C . LEU C 1 330 ? 118.929 162.275 106.565 1.00 57.80 330 LEU B C 1
ATOM 11386 O O . LEU C 1 330 ? 117.896 161.605 106.413 1.00 57.80 330 LEU B O 1
ATOM 11391 N N . PRO C 1 331 ? 119.869 161.885 107.431 1.00 56.82 331 PRO B N 1
ATOM 11392 C CA . PRO C 1 331 ? 119.612 160.694 108.253 1.00 56.82 331 PRO B CA 1
ATOM 11393 C C . PRO C 1 331 ? 118.408 160.844 109.164 1.00 56.82 331 PRO B C 1
ATOM 11394 O O . PRO C 1 331 ? 117.659 159.879 109.357 1.00 56.82 331 PRO B O 1
ATOM 11398 N N . VAL C 1 332 ? 118.186 162.036 109.719 1.00 56.68 332 VAL B N 1
ATOM 11399 C CA . VAL C 1 332 ? 117.019 162.245 110.569 1.00 56.68 332 VAL B CA 1
ATOM 11400 C C . VAL C 1 332 ? 115.739 162.097 109.761 1.00 56.68 332 VAL B C 1
ATOM 11401 O O . VAL C 1 332 ? 114.787 161.427 110.188 1.00 56.68 332 VAL B O 1
ATOM 11405 N N . ALA C 1 333 ? 115.696 162.715 108.580 1.00 56.93 333 ALA B N 1
ATOM 11406 C CA . ALA C 1 333 ? 114.518 162.589 107.737 1.00 56.93 333 ALA B CA 1
ATOM 11407 C C . ALA C 1 333 ? 114.286 161.148 107.317 1.00 56.93 333 ALA B C 1
ATOM 11408 O O . ALA C 1 333 ? 113.143 160.688 107.300 1.00 56.93 333 ALA B O 1
ATOM 11410 N N . VAL C 1 334 ? 115.352 160.419 106.990 1.00 54.99 334 VAL B N 1
ATOM 11411 C CA . VAL C 1 334 ? 115.201 159.034 106.564 1.00 54.99 334 VAL B CA 1
ATOM 11412 C C . VAL C 1 334 ? 114.700 158.169 107.710 1.00 54.99 334 VAL B C 1
ATOM 11413 O O . VAL C 1 334 ? 113.868 157.282 107.508 1.00 54.99 334 VAL B O 1
ATOM 11417 N N . ASP C 1 335 ? 115.193 158.399 108.929 1.00 57.17 335 ASP B N 1
ATOM 11418 C CA . ASP C 1 335 ? 114.674 157.636 110.059 1.00 57.17 335 ASP B CA 1
ATOM 11419 C C . ASP C 1 335 ? 113.207 157.936 110.324 1.00 57.17 335 ASP B C 1
ATOM 11420 O O . ASP C 1 335 ? 112.432 157.014 110.609 1.00 57.17 335 ASP B O 1
ATOM 11425 N N . LEU C 1 336 ? 112.801 159.204 110.239 1.00 55.21 336 LEU B N 1
ATOM 11426 C CA . LEU C 1 336 ? 111.380 159.499 110.376 1.00 55.21 336 LEU B CA 1
ATOM 11427 C C . LEU C 1 336 ? 110.566 158.803 109.298 1.00 55.21 336 LEU B C 1
ATOM 11428 O O . LEU C 1 336 ? 109.503 158.236 109.583 1.00 55.21 336 LEU B O 1
ATOM 11433 N N . MET C 1 337 ? 111.046 158.838 108.056 1.00 55.14 337 MET B N 1
ATOM 11434 C CA . MET C 1 337 ? 110.317 158.196 106.972 1.00 55.14 337 MET B CA 1
ATOM 11435 C C . MET C 1 337 ? 110.202 156.704 107.201 1.00 55.14 337 MET B C 1
ATOM 11436 O O . MET C 1 337 ? 109.141 156.123 106.971 1.00 55.14 337 MET B O 1
ATOM 11441 N N . LEU C 1 338 ? 111.282 156.072 107.650 1.00 50.02 338 LEU B N 1
ATOM 11442 C CA . LEU C 1 338 ? 111.251 154.642 107.911 1.00 50.02 338 LEU B CA 1
ATOM 11443 C C . LEU C 1 338 ? 110.276 154.296 109.023 1.00 50.02 338 LEU B C 1
ATOM 11444 O O . LEU C 1 338 ? 109.529 153.321 108.905 1.00 50.02 338 LEU B O 1
ATOM 11449 N N . GLN C 1 339 ? 110.262 155.076 110.102 1.00 52.52 339 GLN B N 1
ATOM 11450 C CA . GLN C 1 339 ? 109.318 154.793 111.176 1.00 52.52 339 GLN B CA 1
ATOM 11451 C C . GLN C 1 339 ? 107.876 154.975 110.723 1.00 52.52 339 GLN B C 1
ATOM 11452 O O . GLN C 1 339 ? 107.016 154.147 111.042 1.00 52.52 339 GLN B O 1
ATOM 11458 N N . ILE C 1 340 ? 107.595 156.038 109.970 1.00 49.75 340 ILE B N 1
ATOM 11459 C CA . ILE C 1 340 ? 106.239 156.252 109.481 1.00 49.75 340 ILE B CA 1
ATOM 11460 C C . ILE C 1 340 ? 105.824 155.132 108.539 1.00 49.75 340 ILE B C 1
ATOM 11461 O O . ILE C 1 340 ? 104.692 154.637 108.601 1.00 49.75 340 ILE B O 1
ATOM 11466 N N . ALA C 1 341 ? 106.725 154.715 107.649 1.00 50.54 341 ALA B N 1
ATOM 11467 C CA . ALA C 1 341 ? 106.413 153.630 106.730 1.00 50.54 341 ALA B CA 1
ATOM 11468 C C . ALA C 1 341 ? 106.180 152.324 107.467 1.00 50.54 341 ALA B C 1
ATOM 11469 O O . ALA C 1 341 ? 105.303 151.546 107.081 1.00 50.54 341 ALA B O 1
ATOM 11471 N N . LEU C 1 342 ? 106.954 152.059 108.515 1.00 49.75 342 LEU B N 1
ATOM 11472 C CA . LEU C 1 342 ? 106.723 150.869 109.320 1.00 49.75 342 LEU B CA 1
ATOM 11473 C C . LEU C 1 342 ? 105.376 150.917 110.019 1.00 49.75 342 LEU B C 1
ATOM 11474 O O . LEU C 1 342 ? 104.701 149.888 110.122 1.00 49.75 342 LEU B O 1
ATOM 11479 N N . GLY C 1 343 ? 104.974 152.088 110.512 1.00 52.47 343 GLY B N 1
ATOM 11480 C CA . GLY C 1 343 ? 103.647 152.204 111.088 1.00 52.47 343 GLY B CA 1
ATOM 11481 C C . GLY C 1 343 ? 102.553 151.935 110.074 1.00 52.47 343 GLY B C 1
ATOM 11482 O O . GLY C 1 343 ? 101.631 151.152 110.329 1.00 52.47 343 GLY B O 1
ATOM 11483 N N . MET C 1 344 ? 102.654 152.554 108.899 1.00 54.74 344 MET B N 1
ATOM 11484 C CA . MET C 1 344 ? 101.610 152.371 107.901 1.00 54.74 344 MET B CA 1
ATOM 11485 C C . MET C 1 344 ? 101.558 150.963 107.337 1.00 54.74 344 MET B C 1
ATOM 11486 O O . MET C 1 344 ? 100.466 150.484 107.025 1.00 54.74 344 MET B O 1
ATOM 11491 N N . GLU C 1 345 ? 102.691 150.282 107.172 1.00 56.49 345 GLU B N 1
ATOM 11492 C CA . GLU C 1 345 ? 102.581 148.912 106.695 1.00 56.49 345 GLU B CA 1
ATOM 11493 C C . GLU C 1 345 ? 101.896 148.023 107.715 1.00 56.49 345 GLU B C 1
ATOM 11494 O O . GLU C 1 345 ? 101.205 147.076 107.328 1.00 56.49 345 GLU B O 1
ATOM 11500 N N . TYR C 1 346 ? 102.057 148.315 109.006 1.00 56.37 346 TYR B N 1
ATOM 11501 C CA . TYR C 1 346 ? 101.318 147.571 110.014 1.00 56.37 346 TYR B CA 1
ATOM 11502 C C . TYR C 1 346 ? 99.833 147.878 109.932 1.00 56.37 346 TYR B C 1
ATOM 11503 O O . TYR C 1 346 ? 99.004 146.965 109.982 1.00 56.37 346 TYR B O 1
ATOM 11512 N N . LEU C 1 347 ? 99.479 149.159 109.803 1.00 56.72 347 LEU B N 1
ATOM 11513 C CA . LEU C 1 347 ? 98.067 149.505 109.693 1.00 56.72 347 LEU B CA 1
ATOM 11514 C C . LEU C 1 347 ? 97.434 148.872 108.463 1.00 56.72 347 LEU B C 1
ATOM 11515 O O . LEU C 1 347 ? 96.343 148.300 108.545 1.00 56.72 347 LEU B O 1
ATOM 11520 N N . HIS C 1 348 ? 98.109 148.956 107.320 1.00 57.58 348 HIS B N 1
ATOM 11521 C CA . HIS C 1 348 ? 97.567 148.376 106.100 1.00 57.58 348 HIS B CA 1
ATOM 11522 C C . HIS C 1 348 ? 97.479 146.864 106.194 1.00 57.58 348 HIS B C 1
ATOM 11523 O O . HIS C 1 348 ? 96.576 146.261 105.608 1.00 57.58 348 HIS B O 1
ATOM 11530 N N . SER C 1 349 ? 98.401 146.235 106.923 1.00 61.72 349 SER B N 1
ATOM 11531 C CA . SER C 1 349 ? 98.310 144.797 107.129 1.00 61.72 349 SER B CA 1
ATOM 11532 C C . SER C 1 349 ? 97.053 144.422 107.894 1.00 61.72 349 SER B C 1
ATOM 11533 O O . SER C 1 349 ? 96.573 143.291 107.779 1.00 61.72 349 SER B O 1
ATOM 11536 N N . LYS C 1 350 ? 96.509 145.349 108.684 1.00 61.86 350 LYS B N 1
ATOM 11537 C CA . LYS C 1 350 ? 95.295 145.104 109.447 1.00 61.86 350 LYS B CA 1
ATOM 11538 C C . LYS C 1 350 ? 94.079 145.776 108.825 1.00 61.86 350 LYS B C 1
ATOM 11539 O O . LYS C 1 350 ? 93.144 146.153 109.536 1.00 61.86 350 LYS B O 1
ATOM 11545 N N . ARG C 1 351 ? 94.094 145.954 107.506 1.00 67.46 351 ARG B N 1
ATOM 11546 C CA . ARG C 1 351 ? 92.922 146.321 106.714 1.00 67.46 351 ARG B CA 1
ATOM 11547 C C . ARG C 1 351 ? 92.300 147.644 107.139 1.00 67.46 351 ARG B C 1
ATOM 11548 O O . ARG C 1 351 ? 91.138 147.908 106.823 1.00 67.46 351 ARG B O 1
ATOM 11556 N N . ILE C 1 352 ? 93.036 148.491 107.851 1.00 63.00 352 ILE B N 1
ATOM 11557 C CA . ILE C 1 352 ? 92.548 149.811 108.222 1.00 63.00 352 ILE B CA 1
ATOM 11558 C C . ILE C 1 352 ? 93.549 150.846 107.739 1.00 63.00 352 ILE B C 1
ATOM 11559 O O . ILE C 1 352 ? 94.761 150.664 107.875 1.00 63.00 352 ILE B O 1
ATOM 11564 N N . TYR C 1 353 ? 93.037 151.926 107.159 1.00 66.11 353 TYR B N 1
ATOM 11565 C CA . TYR C 1 353 ? 93.857 152.892 106.450 1.00 66.11 353 TYR B CA 1
ATOM 11566 C C . TYR C 1 353 ? 93.674 154.272 107.056 1.00 66.11 353 TYR B C 1
ATOM 11567 O O . TYR C 1 353 ? 92.560 154.679 107.392 1.00 66.11 353 TYR B O 1
ATOM 11576 N N . HIS C 1 354 ? 94.759 155.013 107.228 1.00 63.54 354 HIS B N 1
ATOM 11577 C CA . HIS C 1 354 ? 94.603 156.345 107.782 1.00 63.54 354 HIS B CA 1
ATOM 11578 C C . HIS C 1 354 ? 93.789 157.078 106.738 1.00 63.54 354 HIS B C 1
ATOM 11579 O O . HIS C 1 354 ? 94.102 157.001 105.553 1.00 63.54 354 HIS B O 1
ATOM 11586 N N . GLY C 1 355 ? 92.748 157.791 107.150 1.00 64.20 355 GLY B N 1
ATOM 11587 C CA . GLY C 1 355 ? 91.943 158.497 106.171 1.00 64.20 355 GLY B CA 1
ATOM 11588 C C . GLY C 1 355 ? 92.772 159.553 105.475 1.00 64.20 355 GLY B C 1
ATOM 11589 O O . GLY C 1 355 ? 92.745 159.686 104.254 1.00 64.20 355 GLY B O 1
ATOM 11590 N N . GLU C 1 356 ? 93.433 160.376 106.277 1.00 67.21 356 GLU B N 1
ATOM 11591 C CA . GLU C 1 356 ? 94.311 161.406 105.759 1.00 67.21 356 GLU B CA 1
ATOM 11592 C C . GLU C 1 356 ? 95.584 161.394 106.582 1.00 67.21 356 GLU B C 1
ATOM 11593 O O . GLU C 1 356 ? 95.527 161.398 107.809 1.00 67.21 356 GLU B O 1
ATOM 11599 N N . LEU C 1 357 ? 96.733 161.396 105.921 1.00 63.81 357 LEU B N 1
ATOM 11600 C CA . LEU C 1 357 ? 97.989 161.410 106.648 1.00 63.81 357 LEU B CA 1
ATOM 11601 C C . LEU C 1 357 ? 98.613 162.773 106.424 1.00 63.81 357 LEU B C 1
ATOM 11602 O O . LEU C 1 357 ? 98.870 163.174 105.294 1.00 63.81 357 LEU B O 1
ATOM 11607 N N . ASN C 1 358 ? 98.873 163.471 107.517 1.00 67.37 358 ASN B N 1
ATOM 11608 C CA . ASN C 1 358 ? 99.422 164.814 107.472 1.00 67.37 358 ASN B CA 1
ATOM 11609 C C . ASN C 1 358 ? 100.578 164.906 108.434 1.00 67.37 358 ASN B C 1
ATOM 11610 O O . ASN C 1 358 ? 100.756 164.036 109.278 1.00 67.37 358 ASN B O 1
ATOM 11615 N N . PRO C 1 359 ? 101.385 165.968 108.308 1.00 67.47 359 PRO B N 1
ATOM 11616 C CA . PRO C 1 359 ? 102.513 166.196 109.214 1.00 67.47 359 PRO B CA 1
ATOM 11617 C C . PRO C 1 359 ? 102.005 166.382 110.641 1.00 67.47 359 PRO B C 1
ATOM 11618 O O . PRO C 1 359 ? 102.618 165.880 111.576 1.00 67.47 359 PRO B O 1
ATOM 11622 N N . SER C 1 360 ? 100.889 167.085 110.800 1.00 64.52 360 SER B N 1
ATOM 11623 C CA . SER C 1 360 ? 100.298 167.318 112.104 1.00 64.52 360 SER B CA 1
ATOM 11624 C C . SER C 1 360 ? 99.908 166.001 112.764 1.00 64.52 360 SER B C 1
ATOM 11625 O O . SER C 1 360 ? 100.051 165.849 113.974 1.00 64.52 360 SER B O 1
ATOM 11628 N N . ASN C 1 361 ? 99.401 165.055 111.980 1.00 63.46 361 ASN B N 1
ATOM 11629 C CA . ASN C 1 361 ? 98.975 163.780 112.540 1.00 63.46 361 ASN B CA 1
ATOM 11630 C C . ASN C 1 361 ? 100.136 162.826 112.778 1.00 63.46 361 ASN B C 1
ATOM 11631 O O . ASN C 1 361 ? 99.957 161.609 112.698 1.00 63.46 361 ASN B O 1
ATOM 11636 N N . ILE C 1 362 ? 101.323 163.348 113.059 1.00 61.88 362 ILE B N 1
ATOM 11637 C CA . ILE C 1 362 ? 102.484 162.528 113.363 1.00 61.88 362 ILE B CA 1
ATOM 11638 C C . ILE C 1 362 ? 103.117 163.085 114.627 1.00 61.88 362 ILE B C 1
ATOM 11639 O O . ILE C 1 362 ? 103.827 164.096 114.578 1.00 61.88 362 ILE B O 1
ATOM 11644 N N . LEU C 1 363 ? 102.864 162.433 115.755 1.00 61.40 363 LEU B N 1
ATOM 11645 C CA . LEU C 1 363 ? 103.457 162.830 117.023 1.00 61.40 363 LEU B CA 1
ATOM 11646 C C . LEU C 1 363 ? 104.901 162.364 117.071 1.00 61.40 363 LEU B C 1
ATOM 11647 O O . LEU C 1 363 ? 105.187 161.198 116.794 1.00 61.40 363 LEU B O 1
ATOM 11652 N N . VAL C 1 364 ? 105.803 163.267 117.431 1.00 60.74 364 VAL B N 1
ATOM 11653 C CA . VAL C 1 364 ? 107.214 162.939 117.523 1.00 60.74 364 VAL B CA 1
ATOM 11654 C C . VAL C 1 364 ? 107.708 163.227 118.930 1.00 60.74 364 VAL B C 1
ATOM 11655 O O . VAL C 1 364 ? 107.188 164.087 119.647 1.00 60.74 364 VAL B O 1
ATOM 11659 N N . LYS C 1 365 ? 108.729 162.483 119.326 1.00 59.62 365 LYS B N 1
ATOM 11660 C CA . LYS C 1 365 ? 109.394 162.632 120.608 1.00 59.62 365 LYS B CA 1
ATOM 11661 C C . LYS C 1 365 ? 110.873 162.344 120.413 1.00 59.62 365 LYS B C 1
ATOM 11662 O O . LYS C 1 365 ? 111.227 161.290 119.873 1.00 59.62 365 LYS B O 1
ATOM 11668 N N . PRO C 1 366 ? 111.760 163.241 120.823 1.00 57.72 366 PRO B N 1
ATOM 11669 C CA . PRO C 1 366 ? 113.187 163.021 120.588 1.00 57.72 366 PRO B CA 1
ATOM 11670 C C . PRO C 1 366 ? 113.689 161.786 121.316 1.00 57.72 366 PRO B C 1
ATOM 11671 O O . PRO C 1 366 ? 113.097 161.312 122.286 1.00 57.72 366 PRO B O 1
ATOM 11675 N N . ARG C 1 367 ? 114.807 161.269 120.826 1.00 61.36 367 ARG B N 1
ATOM 11676 C CA . ARG C 1 367 ? 115.397 160.055 121.357 1.00 61.36 367 ARG B CA 1
ATOM 11677 C C . ARG C 1 367 ? 116.054 160.333 122.703 1.00 61.36 367 ARG B C 1
ATOM 11678 O O . ARG C 1 367 ? 115.839 161.373 123.330 1.00 61.36 367 ARG B O 1
ATOM 11686 N N . SER C 1 368 ? 116.859 159.371 123.156 1.00 62.91 368 SER B N 1
ATOM 11687 C CA . SER C 1 368 ? 117.581 159.530 124.412 1.00 62.91 368 SER B CA 1
ATOM 11688 C C . SER C 1 368 ? 118.469 160.766 124.416 1.00 62.91 368 SER B C 1
ATOM 11689 O O . SER C 1 368 ? 118.795 161.278 125.493 1.00 62.91 368 SER B O 1
ATOM 11692 N N . ASN C 1 369 ? 118.879 161.239 123.239 1.00 66.56 369 ASN B N 1
ATOM 11693 C CA . ASN C 1 369 ? 119.801 162.347 123.003 1.00 66.56 369 ASN B CA 1
ATOM 11694 C C . ASN C 1 369 ? 121.231 161.972 123.355 1.00 66.56 369 ASN B C 1
ATOM 11695 O O . ASN C 1 369 ? 122.153 162.735 123.046 1.00 66.56 369 ASN B O 1
ATOM 11700 N N . GLN C 1 370 ? 121.449 160.817 123.981 1.00 62.23 370 GLN B N 1
ATOM 11701 C CA . GLN C 1 370 ? 122.790 160.266 124.089 1.00 62.23 370 GLN B CA 1
ATOM 11702 C C . GLN C 1 370 ? 123.208 159.629 122.773 1.00 62.23 370 GLN B C 1
ATOM 11703 O O . GLN C 1 370 ? 124.401 159.561 122.461 1.00 62.23 370 GLN B O 1
ATOM 11709 N N . SER C 1 371 ? 122.231 159.166 121.991 1.00 61.38 371 SER B N 1
ATOM 11710 C CA . SER C 1 371 ? 122.538 158.516 120.725 1.00 61.38 371 SER B CA 1
ATOM 11711 C C . SER C 1 371 ? 122.972 159.527 119.670 1.00 61.38 371 SER B C 1
ATOM 11712 O O . SER C 1 371 ? 124.118 159.497 119.211 1.00 61.38 371 SER B O 1
ATOM 11715 N N . GLY C 1 372 ? 122.085 160.439 119.287 1.00 65.34 372 GLY B N 1
ATOM 11716 C CA . GLY C 1 372 ? 122.423 161.365 118.224 1.00 65.34 372 GLY B CA 1
ATOM 11717 C C . GLY C 1 372 ? 121.801 162.720 118.464 1.00 65.34 372 GLY B C 1
ATOM 11718 O O . GLY C 1 372 ? 121.046 162.927 119.415 1.00 65.34 372 GLY B O 1
ATOM 11719 N N . ASP C 1 373 ? 122.136 163.649 117.574 1.00 66.22 373 ASP B N 1
ATOM 11720 C CA . ASP C 1 373 ? 121.645 165.017 117.634 1.00 66.22 373 ASP B CA 1
ATOM 11721 C C . ASP C 1 373 ? 120.579 165.216 116.572 1.00 66.22 373 ASP B C 1
ATOM 11722 O O . ASP C 1 373 ? 120.841 165.033 115.379 1.00 66.22 373 ASP B O 1
ATOM 11727 N N . GLY C 1 374 ? 119.380 165.589 117.006 1.00 62.16 374 GLY B N 1
ATOM 11728 C CA . GLY C 1 374 ? 118.278 165.805 116.102 1.00 62.16 374 GLY B CA 1
ATOM 11729 C C . GLY C 1 374 ? 117.511 164.562 115.719 1.00 62.16 374 GLY B C 1
ATOM 11730 O O . GLY C 1 374 ? 116.484 164.677 115.041 1.00 62.16 374 GLY B O 1
ATOM 11731 N N . TYR C 1 375 ? 117.968 163.382 116.128 1.00 58.30 375 TYR B N 1
ATOM 11732 C CA . TYR C 1 375 ? 117.235 162.151 115.879 1.00 58.30 375 TYR B CA 1
ATOM 11733 C C . TYR C 1 375 ? 116.002 162.116 116.759 1.00 58.30 375 TYR B C 1
ATOM 11734 O O . TYR C 1 375 ? 116.024 162.588 117.898 1.00 58.30 375 TYR B O 1
ATOM 11743 N N . LEU C 1 376 ? 114.926 161.552 116.227 1.00 55.56 376 LEU B N 1
ATOM 11744 C CA . LEU C 1 376 ? 113.666 161.549 116.946 1.00 55.56 376 LEU B CA 1
ATOM 11745 C C . LEU C 1 376 ? 112.771 160.467 116.372 1.00 55.56 376 LEU B C 1
ATOM 11746 O O . LEU C 1 376 ? 112.790 160.214 115.167 1.00 55.56 376 LEU B O 1
ATOM 11751 N N . LEU C 1 377 ? 112.004 159.826 117.243 1.00 56.01 377 LEU B N 1
ATOM 11752 C CA . LEU C 1 377 ? 111.084 158.776 116.844 1.00 56.01 377 LEU B CA 1
ATOM 11753 C C . LEU C 1 377 ? 109.661 159.305 116.899 1.00 56.01 377 LEU B C 1
ATOM 11754 O O . LEU C 1 377 ? 109.273 159.979 117.855 1.00 56.01 377 LEU B O 1
ATOM 11759 N N . GLY C 1 378 ? 108.895 159.011 115.863 1.00 53.94 378 GLY B N 1
ATOM 11760 C CA . GLY C 1 378 ? 107.558 159.556 115.711 1.00 53.94 378 GLY B CA 1
ATOM 11761 C C . GLY C 1 378 ? 106.530 158.459 115.533 1.00 53.94 378 GLY B C 1
ATOM 11762 O O . GLY C 1 378 ? 106.839 157.388 115.013 1.00 53.94 378 GLY B O 1
ATOM 11763 N N . LYS C 1 379 ? 105.308 158.738 115.963 1.00 55.59 379 LYS B N 1
ATOM 11764 C CA . LYS C 1 379 ? 104.195 157.821 115.814 1.00 55.59 379 LYS B CA 1
ATOM 11765 C C . LYS C 1 379 ? 103.063 158.530 115.090 1.00 55.59 379 LYS B C 1
ATOM 11766 O O . LYS C 1 379 ? 103.069 159.752 114.929 1.00 55.59 379 LYS B O 1
ATOM 11772 N N . ILE C 1 380 ? 102.082 157.748 114.661 1.00 54.97 380 ILE B N 1
ATOM 11773 C CA . ILE C 1 380 ? 100.940 158.241 113.906 1.00 54.97 380 ILE B CA 1
ATOM 11774 C C . ILE C 1 380 ? 99.674 157.935 114.693 1.00 54.97 380 ILE B C 1
ATOM 11775 O O . ILE C 1 380 ? 99.560 156.868 115.304 1.00 54.97 380 ILE B O 1
ATOM 11780 N N . PHE C 1 381 ? 98.738 158.878 114.701 1.00 61.18 381 PHE B N 1
ATOM 11781 C CA . PHE C 1 381 ? 97.504 158.711 115.450 1.00 61.18 381 PHE B CA 1
ATOM 11782 C C . PHE C 1 381 ? 96.340 159.301 114.670 1.00 61.18 381 PHE B C 1
ATOM 11783 O O . PHE C 1 381 ? 96.520 159.972 113.652 1.00 61.18 381 PHE B O 1
ATOM 11791 N N . GLY C 1 382 ? 95.138 159.049 115.175 1.00 64.76 382 GLY B N 1
ATOM 11792 C CA . GLY C 1 382 ? 93.931 159.545 114.556 1.00 64.76 382 GLY B CA 1
ATOM 11793 C C . GLY C 1 382 ? 93.375 158.671 113.462 1.00 64.76 382 GLY B C 1
ATOM 11794 O O . GLY C 1 382 ? 92.356 159.030 112.862 1.00 64.76 382 GLY B O 1
ATOM 11795 N N . PHE C 1 383 ? 94.010 157.535 113.184 1.00 63.75 383 PHE B N 1
ATOM 11796 C CA . PHE C 1 383 ? 93.521 156.643 112.140 1.00 63.75 383 PHE B CA 1
ATOM 11797 C C . PHE C 1 383 ? 92.145 156.085 112.471 1.00 63.75 383 PHE B C 1
ATOM 11798 O O . PHE C 1 383 ? 91.287 155.975 111.588 1.00 63.75 383 PHE B O 1
ATOM 11806 N N . GLY C 1 384 ? 91.910 155.732 113.726 1.00 77.84 384 GLY B N 1
ATOM 11807 C CA . GLY C 1 384 ? 90.666 155.085 114.074 1.00 77.84 384 GLY B CA 1
ATOM 11808 C C . GLY C 1 384 ? 89.506 156.054 114.170 1.00 77.84 384 GLY B C 1
ATOM 11809 O O . GLY C 1 384 ? 89.675 157.271 114.247 1.00 77.84 384 GLY B O 1
ATOM 11810 N N . LEU C 1 385 ? 88.301 155.483 114.178 1.00 90.19 385 LEU B N 1
ATOM 11811 C CA . LEU C 1 385 ? 87.058 156.246 114.272 1.00 90.19 385 LEU B CA 1
ATOM 11812 C C . LEU C 1 385 ? 87.034 157.390 113.265 1.00 90.19 385 LEU B C 1
ATOM 11813 O O . LEU C 1 385 ? 86.960 158.567 113.621 1.00 90.19 385 LEU B O 1
ATOM 11818 N N . ASN C 1 386 ? 87.114 157.028 111.985 1.00 92.59 386 ASN B N 1
ATOM 11819 C CA . ASN C 1 386 ? 86.986 158.026 110.930 1.00 92.59 386 ASN B CA 1
ATOM 11820 C C . ASN C 1 386 ? 85.655 158.761 111.032 1.00 92.59 386 ASN B C 1
ATOM 11821 O O . ASN C 1 386 ? 85.604 159.990 110.915 1.00 92.59 386 ASN B O 1
ATOM 11826 N N . SER C 1 387 ? 84.571 158.025 111.259 1.00 96.30 387 SER B N 1
ATOM 11827 C CA . SER C 1 387 ? 83.287 158.655 111.527 1.00 96.30 387 SER B CA 1
ATOM 11828 C C . SER C 1 387 ? 83.272 159.244 112.931 1.00 96.30 387 SER B C 1
ATOM 11829 O O . SER C 1 387 ? 83.821 158.661 113.870 1.00 96.30 387 SER B O 1
ATOM 11832 N N . VAL C 1 388 ? 82.635 160.406 113.068 1.00 96.98 388 VAL B N 1
ATOM 11833 C CA . VAL C 1 388 ? 82.533 161.121 114.339 1.00 96.98 388 VAL B CA 1
ATOM 11834 C C . VAL C 1 388 ? 83.915 161.415 114.910 1.00 96.98 388 VAL B C 1
ATOM 11835 O O . VAL C 1 388 ? 84.362 160.755 115.848 1.00 96.98 388 VAL B O 1
ATOM 11839 N N . PRO C 1 406 ? 95.138 172.502 104.042 1.00 91.89 406 PRO B N 1
ATOM 11840 C CA . PRO C 1 406 ? 93.862 172.084 103.453 1.00 91.89 406 PRO B CA 1
ATOM 11841 C C . PRO C 1 406 ? 94.011 171.020 102.368 1.00 91.89 406 PRO B C 1
ATOM 11842 O O . PRO C 1 406 ? 94.482 169.920 102.645 1.00 91.89 406 PRO B O 1
ATOM 11846 N N . PHE C 1 407 ? 93.611 171.354 101.141 1.00 93.73 407 PHE B N 1
ATOM 11847 C CA . PHE C 1 407 ? 93.566 170.386 100.043 1.00 93.73 407 PHE B CA 1
ATOM 11848 C C . PHE C 1 407 ? 94.954 170.244 99.412 1.00 93.73 407 PHE B C 1
ATOM 11849 O O . PHE C 1 407 ? 95.232 170.694 98.301 1.00 93.73 407 PHE B O 1
ATOM 11857 N N . ILE C 1 408 ? 95.842 169.594 100.153 1.00 82.40 408 ILE B N 1
ATOM 11858 C CA . ILE C 1 408 ? 97.189 169.297 99.688 1.00 82.40 408 ILE B CA 1
ATOM 11859 C C . ILE C 1 408 ? 97.519 167.820 99.842 1.00 82.40 408 ILE B C 1
ATOM 11860 O O . ILE C 1 408 ? 97.874 167.149 98.876 1.00 82.40 408 ILE B O 1
ATOM 11865 N N . TRP C 1 409 ? 97.394 167.297 101.060 1.00 77.08 409 TRP B N 1
ATOM 11866 C CA . TRP C 1 409 ? 97.841 165.936 101.332 1.00 77.08 409 TRP B CA 1
ATOM 11867 C C . TRP C 1 409 ? 96.909 164.907 100.713 1.00 77.08 409 TRP B C 1
ATOM 11868 O O . TR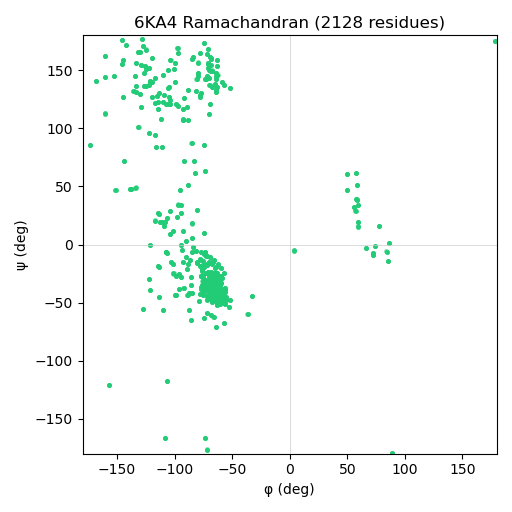P C 1 409 ? 97.224 163.713 100.687 1.00 77.08 409 TRP B O 1
ATOM 11879 N N . TYR C 1 410 ? 95.757 165.344 100.217 1.00 80.63 410 TYR B N 1
ATOM 11880 C CA . TYR C 1 410 ? 94.832 164.425 99.571 1.00 80.63 410 TYR B CA 1
ATOM 11881 C C . TYR C 1 410 ? 95.390 163.952 98.237 1.00 80.63 410 TYR B C 1
ATOM 11882 O O . TYR C 1 410 ? 96.026 164.711 97.501 1.00 80.63 410 TYR B O 1
ATOM 11891 N N . SER C 1 411 ? 95.136 162.687 97.919 1.00 82.80 411 SER B N 1
ATOM 11892 C CA . SER C 1 411 ? 95.513 162.157 96.625 1.00 82.80 411 SER B CA 1
ATOM 11893 C C . SER C 1 411 ? 94.654 162.792 95.534 1.00 82.80 411 SER B C 1
ATOM 11894 O O . SER C 1 411 ? 93.538 163.243 95.800 1.00 82.80 411 SER B O 1
ATOM 11897 N N . PRO C 1 412 ? 95.160 162.852 94.300 1.00 85.49 412 PRO B N 1
ATOM 11898 C CA . PRO C 1 412 ? 94.419 163.560 93.242 1.00 85.49 412 PRO B CA 1
ATOM 11899 C C . PRO C 1 412 ? 93.003 163.055 93.027 1.00 85.49 412 PRO B C 1
ATOM 11900 O O . PRO C 1 412 ? 92.061 163.856 93.018 1.00 85.49 412 PRO B O 1
ATOM 11904 N N . GLU C 1 413 ? 92.822 161.744 92.860 1.00 87.21 413 GLU B N 1
ATOM 11905 C CA . GLU C 1 413 ? 91.484 161.219 92.611 1.00 87.21 413 GLU B CA 1
ATOM 11906 C C . GLU C 1 413 ? 90.555 161.496 93.788 1.00 87.21 413 GLU B C 1
ATOM 11907 O O . GLU C 1 413 ? 89.379 161.819 93.595 1.00 87.21 413 GLU B O 1
ATOM 11913 N N . VAL C 1 414 ? 91.067 161.387 95.013 1.00 87.71 414 VAL B N 1
ATOM 11914 C CA . VAL C 1 414 ? 90.276 161.790 96.168 1.00 87.71 414 VAL B CA 1
ATOM 11915 C C . VAL C 1 414 ? 90.059 163.292 96.156 1.00 87.71 414 VAL B C 1
ATOM 11916 O O . VAL C 1 414 ? 88.989 163.778 96.540 1.00 87.71 414 VAL B O 1
ATOM 11920 N N . LEU C 1 415 ? 91.054 164.054 95.701 1.00 90.18 415 LEU B N 1
ATOM 11921 C CA . LEU C 1 415 ? 90.911 165.504 95.663 1.00 90.18 415 LEU B CA 1
ATOM 11922 C C . LEU C 1 415 ? 89.831 165.924 94.674 1.00 90.18 415 LEU B C 1
ATOM 11923 O O . LEU C 1 415 ? 89.171 166.953 94.860 1.00 90.18 415 LEU B O 1
ATOM 11928 N N . GLU C 1 416 ? 89.628 165.135 93.624 1.00 91.66 416 GLU B N 1
ATOM 11929 C CA . GLU C 1 416 ? 88.577 165.388 92.652 1.00 91.66 416 GLU B CA 1
ATOM 11930 C C . GLU C 1 416 ? 87.299 164.628 92.965 1.00 91.66 416 GLU B C 1
ATOM 11931 O O . GLU C 1 416 ? 86.605 164.200 92.039 1.00 91.66 416 GLU B O 1
ATOM 11937 N N . GLU C 1 417 ? 86.985 164.433 94.242 1.00 92.49 417 GLU B N 1
ATOM 11938 C CA . GLU C 1 417 ? 85.762 163.747 94.631 1.00 92.49 417 GLU B CA 1
ATOM 11939 C C . GLU C 1 417 ? 84.656 164.770 94.847 1.00 92.49 417 GLU B C 1
ATOM 11940 O O . GLU C 1 417 ? 84.670 165.514 95.833 1.00 92.49 417 GLU B O 1
ATOM 11946 N N . GLN C 1 418 ? 83.698 164.814 93.923 1.00 94.32 418 GLN B N 1
ATOM 11947 C CA . GLN C 1 418 ? 82.527 165.671 94.063 1.00 94.32 418 GLN B CA 1
ATOM 11948 C C . GLN C 1 418 ? 81.260 164.839 94.229 1.00 94.32 418 GLN B C 1
ATOM 11949 O O . GLN C 1 418 ? 80.971 163.962 93.416 1.00 94.32 418 GLN B O 1
ATOM 11955 N N . LYS C 1 428 ? 88.597 156.837 98.558 1.00 77.56 428 LYS B N 1
ATOM 11956 C CA . LYS C 1 428 ? 87.959 156.746 99.867 1.00 77.56 428 LYS B CA 1
ATOM 11957 C C . LYS C 1 428 ? 88.762 155.871 100.823 1.00 77.56 428 LYS B C 1
ATOM 11958 O O . LYS C 1 428 ? 88.491 154.676 100.949 1.00 77.56 428 LYS B O 1
ATOM 11964 N N . TYR C 1 429 ? 89.745 156.474 101.493 1.00 75.44 429 TYR B N 1
ATOM 11965 C CA . TYR C 1 429 ? 90.588 155.771 102.456 1.00 75.44 429 TYR B CA 1
ATOM 11966 C C . TYR C 1 429 ? 91.267 154.562 101.835 1.00 75.44 429 TYR B C 1
ATOM 11967 O O . TYR C 1 429 ? 91.496 153.560 102.517 1.00 75.44 429 TYR B O 1
ATOM 11976 N N . SER C 1 430 ? 91.588 154.634 100.548 1.00 73.22 430 SER B N 1
ATOM 11977 C CA . SER C 1 430 ? 92.209 153.496 99.885 1.00 73.22 430 SER B CA 1
ATOM 11978 C C . SER C 1 430 ? 93.639 153.321 100.370 1.00 73.22 430 SER B C 1
ATOM 11979 O O . SER C 1 430 ? 94.260 154.272 100.854 1.00 73.22 430 SER B O 1
ATOM 11982 N N . ASP C 1 431 ? 94.167 152.103 100.249 1.00 72.12 431 ASP B N 1
ATOM 11983 C CA . ASP C 1 431 ? 95.540 151.837 100.647 1.00 72.12 431 ASP B CA 1
ATOM 11984 C C . ASP C 1 431 ? 96.550 152.658 99.862 1.00 72.12 431 ASP B C 1
ATOM 11985 O O . ASP C 1 431 ? 97.640 152.924 100.372 1.00 72.12 431 ASP B O 1
ATOM 11990 N N . LYS C 1 432 ? 96.222 153.056 98.636 1.00 70.54 432 LYS B N 1
ATOM 11991 C CA . LYS C 1 432 ? 97.120 153.867 97.830 1.00 70.54 432 LYS B CA 1
ATOM 11992 C C . LYS C 1 432 ? 96.871 155.359 97.982 1.00 70.54 432 LYS B C 1
ATOM 11993 O O . LYS C 1 432 ? 97.725 156.155 97.583 1.00 70.54 432 LYS B O 1
ATOM 11999 N N . SER C 1 433 ? 95.730 155.755 98.541 1.00 71.97 433 SER B N 1
ATOM 12000 C CA . SER C 1 433 ? 95.418 157.171 98.675 1.00 71.97 433 SER B CA 1
ATOM 12001 C C . SER C 1 433 ? 96.212 157.844 99.781 1.00 71.97 433 SER B C 1
ATOM 12002 O O . SER C 1 433 ? 96.319 159.074 99.785 1.00 71.97 433 SER B O 1
ATOM 12005 N N . ASP C 1 434 ? 96.765 157.077 100.718 1.00 67.16 434 ASP B N 1
ATOM 12006 C CA . ASP C 1 434 ? 97.627 157.640 101.745 1.00 67.16 434 ASP B CA 1
ATOM 12007 C C . ASP C 1 434 ? 99.103 157.382 101.487 1.00 67.16 434 ASP B C 1
ATOM 12008 O O . ASP C 1 434 ? 99.942 158.025 102.119 1.00 67.16 434 ASP B O 1
ATOM 12013 N N . VAL C 1 435 ? 99.443 156.452 100.593 1.00 63.54 435 VAL B N 1
ATOM 12014 C CA . VAL C 1 435 ? 100.818 156.373 100.118 1.00 63.54 435 VAL B CA 1
ATOM 12015 C C . VAL C 1 435 ? 101.191 157.666 99.415 1.00 63.54 435 VAL B C 1
ATOM 12016 O O . VAL C 1 435 ? 102.310 158.170 99.555 1.00 63.54 435 VAL B O 1
ATOM 12020 N N . TYR C 1 436 ? 100.252 158.227 98.655 1.00 70.44 436 TYR B N 1
ATOM 12021 C CA . TYR C 1 436 ? 100.442 159.567 98.119 1.00 70.44 436 TYR B CA 1
ATOM 12022 C C . TYR C 1 436 ? 100.686 160.563 99.239 1.00 70.44 436 TYR B C 1
ATOM 12023 O O . TYR C 1 436 ? 101.577 161.414 99.142 1.00 70.44 436 TYR B O 1
ATOM 12032 N N . SER C 1 437 ? 99.900 160.478 100.308 1.00 67.84 437 SER B N 1
ATOM 12033 C CA . SER C 1 437 ? 100.102 161.376 101.433 1.00 67.84 437 SER B CA 1
ATOM 12034 C C . SER C 1 437 ? 101.467 161.170 102.072 1.00 67.84 437 SER B C 1
ATOM 12035 O O . SER C 1 437 ? 102.130 162.147 102.435 1.00 67.84 437 SER B O 1
ATOM 12038 N N . PHE C 1 438 ? 101.900 159.918 102.221 1.00 62.64 438 PHE B N 1
ATOM 12039 C CA . PHE C 1 438 ? 103.202 159.668 102.823 1.00 62.64 438 PHE B CA 1
ATOM 12040 C C . PHE C 1 438 ? 104.313 160.261 101.976 1.00 62.64 438 PHE B C 1
ATOM 12041 O O . PHE C 1 438 ? 105.251 160.861 102.509 1.00 62.64 438 PHE B O 1
ATOM 12049 N N . GLY C 1 439 ? 104.233 160.094 100.657 1.00 66.54 439 GLY B N 1
ATOM 12050 C CA . GLY C 1 439 ? 105.182 160.748 99.779 1.00 66.54 439 GLY B CA 1
ATOM 12051 C C . GLY C 1 439 ? 105.123 162.253 99.855 1.00 66.54 439 GLY B C 1
ATOM 12052 O O . GLY C 1 439 ? 106.155 162.917 99.712 1.00 66.54 439 GLY B O 1
ATOM 12053 N N . MET C 1 440 ? 103.935 162.803 100.077 1.00 70.58 440 MET B N 1
ATOM 12054 C CA . MET C 1 440 ? 103.765 164.242 100.208 1.00 70.58 440 MET B CA 1
ATOM 12055 C C . MET C 1 440 ? 104.478 164.751 101.457 1.00 70.58 440 MET B C 1
ATOM 12056 O O . MET C 1 440 ? 105.225 165.739 101.404 1.00 70.58 440 MET B O 1
ATOM 12061 N N . VAL C 1 441 ? 104.277 164.057 102.580 1.00 69.32 441 VAL B N 1
ATOM 12062 C CA . VAL C 1 441 ? 104.985 164.362 103.819 1.00 69.32 441 VAL B CA 1
ATOM 12063 C C . VAL C 1 441 ? 106.476 164.116 103.656 1.00 69.32 441 VAL B C 1
ATOM 12064 O O . VAL C 1 441 ? 107.300 164.824 104.245 1.00 69.32 441 VAL B O 1
ATOM 12068 N N . SER C 1 442 ? 106.849 163.105 102.873 1.00 68.21 442 SER B N 1
ATOM 12069 C CA . SER C 1 442 ? 108.255 162.856 102.591 1.00 68.21 442 SER B CA 1
ATOM 12070 C C . SER C 1 442 ? 108.912 164.059 101.938 1.00 68.21 442 SER B C 1
ATOM 12071 O O . SER C 1 442 ? 110.021 164.447 102.324 1.00 68.21 442 SER B O 1
ATOM 12074 N N . PHE C 1 443 ? 108.238 164.667 100.962 1.00 73.19 443 PHE B N 1
ATOM 12075 C CA . PHE C 1 443 ? 108.746 165.906 100.390 1.00 73.19 443 PHE B CA 1
ATOM 12076 C C . PHE C 1 443 ? 108.886 166.974 101.459 1.00 73.19 443 PHE B C 1
ATOM 12077 O O . PHE C 1 443 ? 109.884 167.705 101.492 1.00 73.19 443 PHE B O 1
ATOM 12085 N N . GLU C 1 444 ? 107.893 167.077 102.342 1.00 74.66 444 GLU B N 1
ATOM 12086 C CA . GLU C 1 444 ? 107.945 168.080 103.398 1.00 74.66 444 GLU B CA 1
ATOM 12087 C C . GLU C 1 444 ? 109.150 167.871 104.305 1.00 74.66 444 GLU B C 1
ATOM 12088 O O . GLU C 1 444 ? 109.818 168.840 104.676 1.00 74.66 444 GLU B O 1
ATOM 12094 N N . LEU C 1 445 ? 109.442 166.621 104.672 1.00 70.61 445 LEU B N 1
ATOM 12095 C CA . LEU C 1 445 ? 110.594 166.350 105.528 1.00 70.61 445 LEU B CA 1
ATOM 12096 C C . LEU C 1 445 ? 111.899 166.734 104.845 1.00 70.61 445 LEU B C 1
ATOM 12097 O O . LEU C 1 445 ? 112.774 167.343 105.468 1.00 70.61 445 LEU B O 1
ATOM 12102 N N . LEU C 1 446 ? 112.046 166.392 103.565 1.00 70.13 446 LEU B N 1
ATOM 12103 C CA . LEU C 1 446 ? 113.298 166.669 102.868 1.00 70.13 446 LEU B CA 1
ATOM 12104 C C . LEU C 1 446 ? 113.532 168.164 102.715 1.00 70.13 446 LEU B C 1
ATOM 12105 O O . LEU C 1 446 ? 114.512 168.706 103.235 1.00 70.13 446 LEU B O 1
ATOM 12110 N N . THR C 1 447 ? 112.642 168.850 102.000 1.00 73.78 447 THR B N 1
ATOM 12111 C CA . THR C 1 447 ? 112.871 170.264 101.742 1.00 73.78 447 THR B CA 1
ATOM 12112 C C . THR C 1 447 ? 112.657 171.115 102.980 1.00 73.78 447 THR B C 1
ATOM 12113 O O . THR C 1 447 ? 113.101 172.266 103.011 1.00 73.78 447 THR B O 1
ATOM 12117 N N . GLY C 1 448 ? 111.976 170.587 103.992 1.00 78.33 448 GLY B N 1
ATOM 12118 C CA . GLY C 1 448 ? 111.735 171.333 105.204 1.00 78.33 448 GLY B CA 1
ATOM 12119 C C . GLY C 1 448 ? 110.702 172.423 105.077 1.00 78.33 448 GLY B C 1
ATOM 12120 O O . GLY C 1 448 ? 110.417 173.099 106.072 1.00 78.33 448 GLY B O 1
ATOM 12121 N N . LYS C 1 449 ? 110.128 172.617 103.895 1.00 82.84 449 LYS B N 1
ATOM 12122 C CA . LYS C 1 449 ? 109.129 173.642 103.650 1.00 82.84 449 LYS B CA 1
ATOM 12123 C C . LYS C 1 449 ? 107.779 172.983 103.426 1.00 82.84 449 LYS B C 1
ATOM 12124 O O . LYS C 1 449 ? 107.700 171.885 102.866 1.00 82.84 449 LYS B O 1
ATOM 12130 N N . VAL C 1 450 ? 106.720 173.648 103.870 1.00 86.27 450 VAL B N 1
ATOM 12131 C CA . VAL C 1 450 ? 105.383 173.171 103.508 1.00 86.27 450 VAL B CA 1
ATOM 12132 C C . VAL C 1 450 ? 105.221 173.264 101.998 1.00 86.27 450 VAL B C 1
ATOM 12133 O O . VAL C 1 450 ? 105.645 174.262 101.391 1.00 86.27 450 VAL B O 1
ATOM 12137 N N . PRO C 1 451 ? 104.672 172.251 101.348 1.00 86.96 451 PRO B N 1
ATOM 12138 C CA . PRO C 1 451 ? 104.658 172.230 99.885 1.00 86.96 451 PRO B CA 1
ATOM 12139 C C . PRO C 1 451 ? 103.742 173.292 99.302 1.00 86.96 451 PRO B C 1
ATOM 12140 O O . PRO C 1 451 ? 102.853 173.820 99.974 1.00 86.96 451 PRO B O 1
ATOM 12144 N N . PHE C 1 452 ? 103.981 173.602 98.028 1.00 95.50 452 PHE B N 1
ATOM 12145 C CA . PHE C 1 452 ? 103.220 174.614 97.303 1.00 95.50 452 PHE B CA 1
ATOM 12146 C C . PHE C 1 452 ? 103.313 175.972 97.988 1.00 95.50 452 PHE B C 1
ATOM 12147 O O . PHE C 1 452 ? 102.340 176.725 98.058 1.00 95.50 452 PHE B O 1
ATOM 12155 N N . GLU C 1 453 ? 104.497 176.276 98.517 1.00 110.09 453 GLU B N 1
ATOM 12156 C CA . GLU C 1 453 ? 104.784 177.635 98.956 1.00 110.09 453 GLU B CA 1
ATOM 12157 C C . GLU C 1 453 ? 104.763 178.600 97.777 1.00 110.09 453 GLU B C 1
ATOM 12158 O O . GLU C 1 453 ? 104.219 179.705 97.877 1.00 110.09 453 GLU B O 1
ATOM 12164 N N . ASP C 1 454 ? 105.344 178.189 96.646 1.00 116.52 454 ASP B N 1
ATOM 12165 C CA . ASP C 1 454 ? 105.405 179.056 95.473 1.00 116.52 454 ASP B CA 1
ATOM 12166 C C . ASP C 1 454 ? 104.027 179.306 94.875 1.00 116.52 454 ASP B C 1
ATOM 12167 O O . ASP C 1 454 ? 103.722 180.434 94.472 1.00 116.52 454 ASP B O 1
ATOM 12172 N N . SER C 1 455 ? 103.182 178.281 94.814 1.00 115.17 455 SER B N 1
ATOM 12173 C CA . SER C 1 455 ? 101.862 178.402 94.212 1.00 115.17 455 SER B CA 1
ATOM 12174 C C . SER C 1 455 ? 100.882 179.161 95.093 1.00 115.17 455 SER B C 1
ATOM 12175 O O . SER C 1 455 ? 99.686 179.184 94.790 1.00 115.17 455 SER B O 1
ATOM 12178 N N . HIS C 1 456 ? 101.365 179.793 96.167 1.00 119.24 456 HIS B N 1
ATOM 12179 C CA . HIS C 1 456 ? 100.479 180.498 97.087 1.00 119.24 456 HIS B CA 1
ATOM 12180 C C . HIS C 1 456 ? 99.709 181.611 96.390 1.00 119.24 456 HIS B C 1
ATOM 12181 O O . HIS C 1 456 ? 98.677 182.062 96.898 1.00 119.24 456 HIS B O 1
ATOM 12188 N N . LEU C 1 457 ? 100.201 182.077 95.240 1.00 120.46 457 LEU B N 1
ATOM 12189 C CA . LEU C 1 457 ? 99.475 183.092 94.487 1.00 120.46 457 LEU B CA 1
ATOM 12190 C C . LEU C 1 457 ? 98.115 182.576 94.043 1.00 120.46 457 LEU B C 1
ATOM 12191 O O . LEU C 1 457 ? 97.109 183.290 94.134 1.00 120.46 457 LEU B O 1
ATOM 12196 N N . GLN C 1 458 ? 98.062 181.339 93.562 1.00 118.36 458 GLN B N 1
ATOM 12197 C CA . GLN C 1 458 ? 96.800 180.761 93.125 1.00 118.36 458 GLN B CA 1
ATOM 12198 C C . GLN C 1 458 ? 95.890 180.497 94.318 1.00 118.36 458 GLN B C 1
ATOM 12199 O O . GLN C 1 458 ? 96.328 180.007 95.360 1.00 118.36 458 GLN B O 1
ATOM 12205 N N . GLY C 1 459 ? 94.614 180.833 94.158 1.00 116.21 459 GLY B N 1
ATOM 12206 C CA . GLY C 1 459 ? 93.631 180.563 95.186 1.00 116.21 459 GLY B CA 1
ATOM 12207 C C . GLY C 1 459 ? 92.641 179.505 94.750 1.00 116.21 459 GLY B C 1
ATOM 12208 O O . GLY C 1 459 ? 91.804 179.750 93.877 1.00 116.21 459 GLY B O 1
ATOM 12209 N N . ASP C 1 460 ? 92.756 178.312 95.331 1.00 110.59 460 ASP B N 1
ATOM 12210 C CA . ASP C 1 460 ? 91.907 177.154 95.064 1.00 110.59 460 ASP B CA 1
ATOM 12211 C C . ASP C 1 460 ? 92.067 176.618 93.646 1.00 110.59 460 ASP B C 1
ATOM 12212 O O . ASP C 1 460 ? 91.453 175.600 93.300 1.00 110.59 460 ASP B O 1
ATOM 12217 N N . LYS C 1 461 ? 92.881 177.262 92.815 1.00 111.80 461 LYS B N 1
ATOM 12218 C CA . LYS C 1 461 ? 93.243 176.700 91.524 1.00 111.80 461 LYS B CA 1
ATOM 12219 C C . LYS C 1 461 ? 94.182 175.516 91.659 1.00 111.80 461 LYS B C 1
ATOM 12220 O O . LYS C 1 461 ? 94.320 174.740 90.706 1.00 111.80 461 LYS B O 1
ATOM 12226 N N . MET C 1 462 ? 94.827 175.368 92.819 1.00 108.52 462 MET B N 1
ATOM 12227 C CA . MET C 1 462 ? 95.639 174.188 93.081 1.00 108.52 462 MET B CA 1
ATOM 12228 C C . MET C 1 462 ? 94.828 172.915 92.920 1.00 108.52 462 MET B C 1
ATOM 12229 O O . MET C 1 462 ? 95.346 171.911 92.427 1.00 108.52 462 MET B O 1
ATOM 12234 N N . SER C 1 463 ? 93.556 172.940 93.324 1.00 105.48 463 SER B N 1
ATOM 12235 C CA . SER C 1 463 ? 92.729 171.742 93.263 1.00 105.48 463 SER B CA 1
ATOM 12236 C C . SER C 1 463 ? 92.626 171.199 91.846 1.00 105.48 463 SER B C 1
ATOM 12237 O O . SER C 1 463 ? 92.739 169.987 91.641 1.00 105.48 463 SER B O 1
ATOM 12240 N N . ARG C 1 464 ? 92.421 172.069 90.862 1.00 106.15 464 ARG B N 1
ATOM 12241 C CA . ARG C 1 464 ? 92.460 171.643 89.470 1.00 106.15 464 ARG B CA 1
ATOM 12242 C C . ARG C 1 464 ? 93.872 171.328 89.004 1.00 106.15 464 ARG B C 1
ATOM 12243 O O . ARG C 1 464 ? 94.058 170.427 88.178 1.00 106.15 464 ARG B O 1
ATOM 12251 N N . ASN C 1 465 ? 94.869 172.046 89.524 1.00 103.71 465 ASN B N 1
ATOM 12252 C CA . ASN C 1 465 ? 96.247 171.808 89.115 1.00 103.71 465 ASN B CA 1
ATOM 12253 C C . ASN C 1 465 ? 96.720 170.413 89.497 1.00 103.71 465 ASN B C 1
ATOM 12254 O O . ASN C 1 465 ? 97.433 169.772 88.719 1.00 103.71 465 ASN B O 1
ATOM 12259 N N . ILE C 1 466 ? 96.342 169.931 90.681 1.00 100.64 466 ILE B N 1
ATOM 12260 C CA . ILE C 1 466 ? 96.780 168.610 91.121 1.00 100.64 466 ILE B CA 1
ATOM 12261 C C . ILE C 1 466 ? 96.219 167.533 90.205 1.00 100.64 466 ILE B C 1
ATOM 12262 O O . ILE C 1 466 ? 96.863 166.506 89.965 1.00 100.64 466 ILE B O 1
ATOM 12267 N N . ARG C 1 467 ? 95.005 167.740 89.693 1.00 105.35 467 ARG B N 1
ATOM 12268 C CA . ARG C 1 467 ? 94.463 166.808 88.711 1.00 105.35 467 ARG B CA 1
ATOM 12269 C C . ARG C 1 467 ? 95.372 166.717 87.497 1.00 105.35 467 ARG B C 1
ATOM 12270 O O . ARG C 1 467 ? 95.649 165.619 86.999 1.00 105.35 467 ARG B O 1
ATOM 12278 N N . ALA C 1 468 ? 95.844 167.856 87.004 1.00 104.61 468 ALA B N 1
ATOM 12279 C CA . ALA C 1 468 ? 96.889 167.845 85.994 1.00 104.61 468 ALA B CA 1
ATOM 12280 C C . ALA C 1 468 ? 98.184 167.343 86.613 1.00 104.61 468 ALA B C 1
ATOM 12281 O O . ALA C 1 468 ? 98.357 167.366 87.834 1.00 104.61 468 ALA B O 1
ATOM 12283 N N . GLY C 1 469 ? 99.099 166.883 85.772 1.00 102.56 469 GLY B N 1
ATOM 12284 C CA . GLY C 1 469 ? 100.323 166.313 86.292 1.00 102.56 469 GLY B CA 1
ATOM 12285 C C . GLY C 1 469 ? 101.280 167.351 86.837 1.00 102.56 469 GLY B C 1
ATOM 12286 O O . GLY C 1 469 ? 102.386 167.515 86.313 1.00 102.56 469 GLY B O 1
ATOM 12287 N N . GLU C 1 470 ? 100.874 168.059 87.889 1.00 93.58 470 GLU B N 1
ATOM 12288 C CA . GLU C 1 470 ? 101.722 169.050 88.532 1.00 93.58 470 GLU B CA 1
ATOM 12289 C C . GLU C 1 470 ? 101.945 168.660 89.984 1.00 93.58 470 GLU B C 1
ATOM 12290 O O . GLU C 1 470 ? 100.987 168.439 90.729 1.00 93.58 470 GLU B O 1
ATOM 12296 N N . ARG C 1 471 ? 103.211 168.594 90.378 1.00 81.21 471 ARG B N 1
ATOM 12297 C CA . ARG C 1 471 ? 103.639 168.252 91.722 1.00 81.21 471 ARG B CA 1
ATOM 12298 C C . ARG C 1 471 ? 104.702 169.241 92.171 1.00 81.21 471 ARG B C 1
ATOM 12299 O O . ARG C 1 471 ? 105.365 169.859 91.333 1.00 81.21 471 ARG B O 1
ATOM 12307 N N . PRO C 1 472 ? 104.880 169.426 93.478 1.00 79.16 472 PRO B N 1
ATOM 12308 C CA . PRO C 1 472 ? 105.890 170.382 93.947 1.00 79.16 472 PRO B CA 1
ATOM 12309 C C . PRO C 1 472 ? 107.283 169.959 93.520 1.00 79.16 472 PRO B C 1
ATOM 12310 O O . PRO C 1 472 ? 107.589 168.768 93.437 1.00 79.16 472 PRO B O 1
ATOM 12314 N N . LEU C 1 473 ? 108.127 170.945 93.242 1.00 75.95 473 LEU B N 1
ATOM 12315 C CA . LEU C 1 473 ? 109.462 170.680 92.730 1.00 75.95 473 LEU B CA 1
ATOM 12316 C C . LEU C 1 473 ? 110.502 170.760 93.842 1.00 75.95 473 LEU B C 1
ATOM 12317 O O . LEU C 1 473 ? 110.454 171.623 94.720 1.00 75.95 473 LEU B O 1
ATOM 12322 N N . PHE C 1 474 ? 111.444 169.845 93.791 1.00 74.39 474 PHE B N 1
ATOM 12323 C CA . PHE C 1 474 ? 112.511 169.754 94.767 1.00 74.39 474 PHE B CA 1
ATOM 12324 C C . PHE C 1 474 ? 113.601 170.767 94.476 1.00 74.39 474 PHE B C 1
ATOM 12325 O O . PHE C 1 474 ? 113.740 171.240 93.345 1.00 74.39 474 PHE B O 1
ATOM 12333 N N . PRO C 1 475 ? 114.381 171.145 95.481 1.00 78.36 475 PRO B N 1
ATOM 12334 C CA . PRO C 1 475 ? 115.652 171.811 95.201 1.00 78.36 475 PRO B CA 1
ATOM 12335 C C . PRO C 1 475 ? 116.623 170.832 94.565 1.00 78.36 475 PRO B C 1
ATOM 12336 O O . PRO C 1 475 ? 116.580 169.626 94.819 1.00 78.36 475 PRO B O 1
ATOM 12340 N N . PHE C 1 476 ? 117.505 171.363 93.720 1.00 82.65 476 PHE B N 1
ATOM 12341 C CA . PHE C 1 476 ? 118.416 170.499 92.979 1.00 82.65 476 PHE B CA 1
ATOM 12342 C C . PHE C 1 476 ? 119.440 169.847 93.900 1.00 82.65 476 PHE B C 1
ATOM 12343 O O . PHE C 1 476 ? 119.992 168.790 93.574 1.00 82.65 476 PHE B O 1
ATOM 12351 N N . ASN C 1 477 ? 119.705 170.457 95.057 1.00 82.83 477 ASN B N 1
ATOM 12352 C CA . ASN C 1 477 ? 120.679 169.896 95.988 1.00 82.83 477 ASN B CA 1
ATOM 12353 C C . ASN C 1 477 ? 120.256 168.541 96.537 1.00 82.83 477 ASN B C 1
ATOM 12354 O O . ASN C 1 477 ? 121.121 167.759 96.947 1.00 82.83 477 ASN B O 1
ATOM 12359 N N . SER C 1 478 ? 118.961 168.249 96.561 1.00 75.53 478 SER B N 1
ATOM 12360 C CA . SER C 1 478 ? 118.495 167.017 97.178 1.00 75.53 478 SER B CA 1
ATOM 12361 C C . SER C 1 478 ? 119.013 165.808 96.403 1.00 75.53 478 SER B C 1
ATOM 12362 O O . SER C 1 478 ? 119.011 165.812 95.169 1.00 75.53 478 SER B O 1
ATOM 12365 N N . PRO C 1 479 ? 119.456 164.765 97.095 1.00 69.22 479 PRO B N 1
ATOM 12366 C CA . PRO C 1 479 ? 120.053 163.614 96.416 1.00 69.22 479 PRO B CA 1
ATOM 12367 C C . PRO C 1 479 ? 119.026 162.856 95.588 1.00 69.22 479 PRO B C 1
ATOM 12368 O O . PRO C 1 479 ? 117.839 162.801 95.906 1.00 69.22 479 PRO B O 1
ATOM 12372 N N . LYS C 1 480 ? 119.520 162.254 94.509 1.00 66.73 480 LYS B N 1
ATOM 12373 C CA . LYS C 1 480 ? 118.631 161.608 93.552 1.00 66.73 480 LYS B CA 1
ATOM 12374 C C . LYS C 1 480 ? 117.918 160.411 94.162 1.00 66.73 480 LYS B C 1
ATOM 12375 O O . LYS C 1 480 ? 116.721 160.212 93.927 1.00 66.73 480 LYS B O 1
ATOM 12381 N N . PHE C 1 481 ? 118.631 159.601 94.941 1.00 65.45 481 PHE B N 1
ATOM 12382 C CA . PHE C 1 481 ? 118.102 158.314 95.366 1.00 65.45 481 PHE B CA 1
ATOM 12383 C C . PHE C 1 481 ? 116.876 158.477 96.257 1.00 65.45 481 PHE B C 1
ATOM 12384 O O . PHE C 1 481 ? 115.887 157.753 96.122 1.00 65.45 481 PHE B O 1
ATOM 12392 N N . ILE C 1 482 ? 116.955 159.428 97.182 1.00 65.14 482 ILE B N 1
ATOM 12393 C CA . ILE C 1 482 ? 115.864 159.653 98.122 1.00 65.14 482 ILE B CA 1
ATOM 12394 C C . ILE C 1 482 ? 114.631 160.181 97.409 1.00 65.14 482 ILE B C 1
ATOM 12395 O O . ILE C 1 482 ? 113.528 159.652 97.588 1.00 65.14 482 ILE B O 1
ATOM 12400 N N . THR C 1 483 ? 114.801 161.215 96.587 1.00 66.82 483 THR B N 1
ATOM 12401 C CA . THR C 1 483 ? 113.666 161.886 95.971 1.00 66.82 483 THR B CA 1
ATOM 1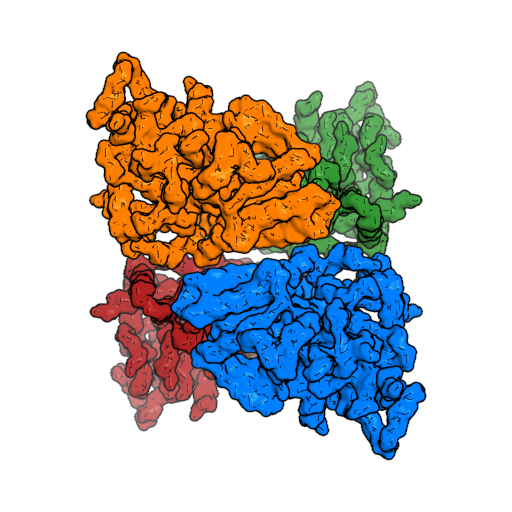2402 C C . THR C 1 483 ? 112.952 161.051 94.926 1.00 66.82 483 THR B C 1
ATOM 12403 O O . THR C 1 483 ? 111.859 161.424 94.506 1.00 66.82 483 THR B O 1
ATOM 12407 N N . ASN C 1 484 ? 113.525 159.925 94.510 1.00 66.29 484 ASN B N 1
ATOM 12408 C CA . ASN C 1 484 ? 112.836 159.073 93.550 1.00 66.29 484 ASN B CA 1
ATOM 12409 C C . ASN C 1 484 ? 111.614 158.424 94.179 1.00 66.29 484 ASN B C 1
ATOM 12410 O O . ASN C 1 484 ? 110.633 158.126 93.487 1.00 66.29 484 ASN B O 1
ATOM 12415 N N . LEU C 1 485 ? 111.659 158.182 95.490 1.00 64.82 485 LEU B N 1
ATOM 12416 C CA . LEU C 1 485 ? 110.472 157.703 96.187 1.00 64.82 485 LEU B CA 1
ATOM 12417 C C . LEU C 1 485 ? 109.350 158.722 96.113 1.00 64.82 485 LEU B C 1
ATOM 12418 O O . LEU C 1 485 ? 108.191 158.366 95.881 1.00 64.82 485 LEU B O 1
ATOM 12423 N N . THR C 1 486 ? 109.669 159.994 96.334 1.00 68.63 486 THR B N 1
ATOM 12424 C CA . THR C 1 486 ? 108.645 161.024 96.259 1.00 68.63 486 THR B CA 1
ATOM 12425 C C . THR C 1 486 ? 108.064 161.120 94.856 1.00 68.63 486 THR B C 1
ATOM 12426 O O . THR C 1 486 ? 106.843 161.232 94.697 1.00 68.63 486 THR B O 1
ATOM 12430 N N . LYS C 1 487 ? 108.908 161.051 93.822 1.00 69.79 487 LYS B N 1
ATOM 12431 C CA . LYS C 1 487 ? 108.368 161.012 92.468 1.00 69.79 487 LYS B CA 1
ATOM 12432 C C . LYS C 1 487 ? 107.511 159.779 92.225 1.00 69.79 487 LYS B C 1
ATOM 12433 O O . LYS C 1 487 ? 106.562 159.839 91.438 1.00 69.79 487 LYS B O 1
ATOM 12439 N N . ARG C 1 488 ? 107.812 158.659 92.876 1.00 69.81 488 ARG B N 1
ATOM 12440 C CA . ARG C 1 488 ? 107.058 157.452 92.564 1.00 69.81 488 ARG B CA 1
ATOM 12441 C C . ARG C 1 488 ? 105.775 157.374 93.381 1.00 69.81 488 ARG B C 1
ATOM 12442 O O . ARG C 1 488 ? 104.792 156.763 92.948 1.00 69.81 488 ARG B O 1
ATOM 12450 N N . CYS C 1 489 ? 105.762 157.984 94.565 1.00 70.40 489 CYS B N 1
ATOM 12451 C CA . CYS C 1 489 ? 104.525 158.078 95.327 1.00 70.40 489 CYS B CA 1
ATOM 12452 C C . CYS C 1 489 ? 103.613 159.154 94.752 1.00 70.40 489 CYS B C 1
ATOM 12453 O O . CYS C 1 489 ? 102.387 159.079 94.886 1.00 70.40 489 CYS B O 1
ATOM 12456 N N . TRP C 1 490 ? 104.194 160.159 94.100 1.00 74.36 490 TRP B N 1
ATOM 12457 C CA . TRP C 1 490 ? 103.412 161.206 93.461 1.00 74.36 490 TRP B CA 1
ATOM 12458 C C . TRP C 1 490 ? 102.701 160.734 92.208 1.00 74.36 490 TRP B C 1
ATOM 12459 O O . TRP C 1 490 ? 101.872 161.481 91.679 1.00 74.36 490 TRP B O 1
ATOM 12470 N N . HIS C 1 491 ? 103.008 159.537 91.721 1.00 76.57 491 HIS B N 1
ATOM 12471 C CA . HIS C 1 491 ? 102.594 159.140 90.383 1.00 76.57 491 HIS B CA 1
ATOM 12472 C C . HIS C 1 491 ? 101.083 159.228 90.234 1.00 76.57 491 HIS B C 1
ATOM 12473 O O . HIS C 1 491 ? 100.333 158.847 91.136 1.00 76.57 491 HIS B O 1
ATOM 12480 N N . ALA C 1 492 ? 100.639 159.753 89.091 1.00 78.48 492 ALA B N 1
ATOM 12481 C CA . ALA C 1 492 ? 99.213 159.969 88.880 1.00 78.48 492 ALA B CA 1
ATOM 12482 C C . ALA C 1 492 ? 98.443 158.657 88.904 1.00 78.48 492 ALA B C 1
ATOM 12483 O O . ALA C 1 492 ? 97.351 158.582 89.477 1.00 78.48 492 ALA B O 1
ATOM 12485 N N . ASP C 1 493 ? 98.993 157.616 88.291 1.00 78.90 493 ASP B N 1
ATOM 12486 C CA . ASP C 1 493 ? 98.306 156.335 88.264 1.00 78.90 493 ASP B CA 1
ATOM 12487 C C . ASP C 1 493 ? 98.284 155.736 89.667 1.00 78.90 493 ASP B C 1
ATOM 12488 O O . ASP C 1 493 ? 99.343 155.508 90.260 1.00 78.90 493 ASP B O 1
ATOM 12493 N N . PRO C 1 494 ? 97.101 155.474 90.227 1.00 77.75 494 PRO B N 1
ATOM 12494 C CA . PRO C 1 494 ? 97.054 154.912 91.587 1.00 77.75 494 PRO B CA 1
ATOM 12495 C C . PRO C 1 494 ? 97.763 153.580 91.715 1.00 77.75 494 PRO B C 1
ATOM 12496 O O . PRO C 1 494 ? 98.327 153.285 92.775 1.00 77.75 494 PRO B O 1
ATOM 12500 N N . ASN C 1 495 ? 97.748 152.759 90.665 1.00 79.26 495 ASN B N 1
ATOM 12501 C CA . ASN C 1 495 ? 98.332 151.426 90.764 1.00 79.26 495 ASN B CA 1
ATOM 12502 C C . ASN C 1 495 ? 99.843 151.487 90.924 1.00 79.26 495 ASN B C 1
ATOM 12503 O O . ASN C 1 495 ? 100.431 150.671 91.642 1.00 79.26 495 ASN B O 1
ATOM 12508 N N . GLN C 1 496 ? 100.493 152.445 90.263 1.00 77.31 496 GLN B N 1
ATOM 12509 C CA . GLN C 1 496 ? 101.947 152.405 90.178 1.00 77.31 496 GLN B CA 1
ATOM 12510 C C . GLN C 1 496 ? 102.608 152.856 91.473 1.00 77.31 496 GLN B C 1
ATOM 12511 O O . GLN C 1 496 ? 103.815 152.664 91.657 1.00 77.31 496 GLN B O 1
ATOM 12517 N N . ARG C 1 497 ? 101.850 153.465 92.377 1.00 72.21 497 ARG B N 1
ATOM 12518 C CA . ARG C 1 497 ? 102.428 153.837 93.658 1.00 72.21 497 ARG B CA 1
ATOM 12519 C C . ARG C 1 497 ? 102.836 152.582 94.422 1.00 72.21 497 ARG B C 1
ATOM 12520 O O . ARG C 1 497 ? 102.045 151.639 94.538 1.00 72.21 497 ARG B O 1
ATOM 12528 N N . PRO C 1 498 ? 104.055 152.527 94.947 1.00 64.87 498 PRO B N 1
ATOM 12529 C CA . PRO C 1 498 ? 104.498 151.334 95.665 1.00 64.87 498 PRO B CA 1
ATOM 12530 C C . PRO C 1 498 ? 103.771 151.176 96.987 1.00 64.87 498 PRO B C 1
ATOM 12531 O O . PRO C 1 498 ? 103.362 152.149 97.623 1.00 64.87 498 PRO B O 1
ATOM 12535 N N . THR C 1 499 ? 103.618 149.923 97.400 1.00 59.28 499 THR B N 1
ATOM 12536 C CA . THR C 1 499 ? 103.019 149.653 98.694 1.00 59.28 499 THR B CA 1
ATOM 12537 C C . THR C 1 499 ? 103.974 150.055 99.809 1.00 59.28 499 THR B C 1
ATOM 12538 O O . THR C 1 499 ? 105.152 150.337 99.584 1.00 59.28 499 THR B O 1
ATOM 12542 N N . PHE C 1 500 ? 103.446 150.090 101.029 1.00 55.12 500 PHE B N 1
ATOM 12543 C CA . PHE C 1 500 ? 104.285 150.467 102.157 1.00 55.12 500 PHE B CA 1
ATOM 12544 C C . PHE C 1 500 ? 105.294 149.389 102.509 1.00 55.12 500 PHE B C 1
ATOM 12545 O O . PHE C 1 500 ? 106.402 149.716 102.943 1.00 55.12 500 PHE B O 1
ATOM 12553 N N . SER C 1 501 ? 104.950 148.117 102.323 1.00 57.04 501 SER B N 1
ATOM 12554 C CA . SER C 1 501 ? 105.926 147.062 102.551 1.00 57.04 501 SER B CA 1
ATOM 12555 C C . SER C 1 501 ? 107.091 147.149 101.581 1.00 57.04 501 SER B C 1
ATOM 12556 O O . SER C 1 501 ? 108.150 146.577 101.855 1.00 57.04 501 SER B O 1
ATOM 12559 N N . SER C 1 502 ? 106.922 147.841 100.456 1.00 56.37 502 SER B N 1
ATOM 12560 C CA . SER C 1 502 ? 108.025 148.082 99.536 1.00 56.37 502 SER B CA 1
ATOM 12561 C C . SER C 1 502 ? 108.739 149.389 99.819 1.00 56.37 502 SER B C 1
ATOM 12562 O O . SER C 1 502 ? 109.965 149.458 99.690 1.00 56.37 502 SER B O 1
ATOM 12565 N N . ILE C 1 503 ? 108.000 150.429 100.205 1.00 53.02 503 ILE B N 1
ATOM 12566 C CA . ILE C 1 503 ? 108.646 151.679 100.564 1.00 53.02 503 ILE B CA 1
ATOM 12567 C C . ILE C 1 503 ? 109.548 151.508 101.771 1.00 53.02 503 ILE B C 1
ATOM 12568 O O . ILE C 1 503 ? 110.639 152.086 101.811 1.00 53.02 503 ILE B O 1
ATOM 12573 N N . SER C 1 504 ? 109.131 150.717 102.758 1.00 51.95 504 SER B N 1
ATOM 12574 C CA . SER C 1 504 ? 109.963 150.521 103.939 1.00 51.95 504 SER B CA 1
ATOM 12575 C C . SER C 1 504 ? 111.287 149.869 103.575 1.00 51.95 504 SER B C 1
ATOM 12576 O O . SER C 1 504 ? 112.353 150.331 103.994 1.00 51.95 504 SER B O 1
ATOM 12579 N N . ARG C 1 505 ? 111.246 148.796 102.788 1.00 53.17 505 ARG B N 1
ATOM 12580 C CA . ARG C 1 505 ? 112.481 148.099 102.461 1.00 53.17 505 ARG B CA 1
ATOM 12581 C C . ARG C 1 505 ? 113.328 148.843 101.443 1.00 53.17 505 ARG B C 1
ATOM 12582 O O . ARG C 1 505 ? 114.518 148.546 101.323 1.00 53.17 505 ARG B O 1
ATOM 12590 N N . ILE C 1 506 ? 112.756 149.791 100.706 1.00 50.41 506 ILE B N 1
ATOM 12591 C CA . ILE C 1 506 ? 113.591 150.735 99.974 1.00 50.41 506 ILE B CA 1
ATOM 12592 C C . ILE C 1 506 ? 114.285 151.677 100.946 1.00 50.41 506 ILE B C 1
ATOM 12593 O O . ILE C 1 506 ? 115.491 151.919 100.849 1.00 50.41 506 ILE B O 1
ATOM 12598 N N . LEU C 1 507 ? 113.529 152.210 101.908 1.00 49.00 507 LEU B N 1
ATOM 12599 C CA . LEU C 1 507 ? 114.069 153.216 102.812 1.00 49.00 507 LEU B CA 1
ATOM 12600 C C . LEU C 1 507 ? 115.197 152.675 103.672 1.00 49.00 507 LEU B C 1
ATOM 12601 O O . LEU C 1 507 ? 116.196 153.371 103.877 1.00 49.00 507 LEU B O 1
ATOM 12606 N N . ARG C 1 508 ? 115.066 151.462 104.199 1.00 47.72 508 ARG B N 1
ATOM 12607 C CA . ARG C 1 508 ? 116.145 150.961 105.036 1.00 47.72 508 ARG B CA 1
ATOM 12608 C C . ARG C 1 508 ? 117.406 150.674 104.238 1.00 47.72 508 ARG B C 1
ATOM 12609 O O . ARG C 1 508 ? 118.507 150.786 104.787 1.00 47.72 508 ARG B O 1
ATOM 12617 N N . TYR C 1 509 ? 117.286 150.356 102.953 1.00 49.40 509 TYR B N 1
ATOM 12618 C CA . TYR C 1 509 ? 118.471 150.233 102.120 1.00 49.40 509 TYR B CA 1
ATOM 12619 C C . TYR C 1 509 ? 119.095 151.577 101.789 1.00 49.40 509 TYR B C 1
ATOM 12620 O O . TYR C 1 509 ? 120.325 151.680 101.720 1.00 49.40 509 TYR B O 1
ATOM 12629 N N . ILE C 1 510 ? 118.283 152.610 101.578 1.00 49.00 510 ILE B N 1
ATOM 12630 C CA . ILE C 1 510 ? 118.852 153.944 101.450 1.00 49.00 510 ILE B CA 1
ATOM 12631 C C . ILE C 1 510 ? 119.530 154.378 102.734 1.00 49.00 510 ILE B C 1
ATOM 12632 O O . ILE C 1 510 ? 120.547 155.078 102.685 1.00 49.00 510 ILE B O 1
ATOM 12637 N N . LYS C 1 511 ? 118.993 153.983 103.883 1.00 48.48 511 LYS B N 1
ATOM 12638 C CA . LYS C 1 511 ? 119.672 154.245 105.142 1.00 48.48 511 LYS B CA 1
ATOM 12639 C C . LYS C 1 511 ? 121.018 153.540 105.195 1.00 48.48 511 LYS B C 1
ATOM 12640 O O . LYS C 1 511 ? 121.988 154.102 105.712 1.00 48.48 511 LYS B O 1
ATOM 12646 N N . ARG C 1 512 ? 121.101 152.320 104.659 1.00 49.65 512 ARG B N 1
ATOM 12647 C CA . ARG C 1 512 ? 122.383 151.625 104.592 1.00 49.65 512 ARG B CA 1
ATOM 12648 C C . ARG C 1 512 ? 123.394 152.408 103.772 1.00 49.65 512 ARG B C 1
ATOM 12649 O O . ARG C 1 512 ? 124.523 152.646 104.219 1.00 49.65 512 ARG B O 1
ATOM 12657 N N . PHE C 1 513 ? 123.009 152.817 102.565 1.00 54.58 513 PHE B N 1
ATOM 12658 C CA . PHE C 1 513 ? 123.923 153.598 101.741 1.00 54.58 513 PHE B CA 1
ATOM 12659 C C . PHE C 1 513 ? 124.303 154.898 102.432 1.00 54.58 513 PHE B C 1
ATOM 12660 O O . PHE C 1 513 ? 125.468 155.302 102.414 1.00 54.58 513 PHE B O 1
ATOM 12668 N N . LEU C 1 514 ? 123.331 155.562 103.052 1.00 51.49 514 LEU B N 1
ATOM 12669 C CA . LEU C 1 514 ? 123.611 156.819 103.727 1.00 51.49 514 LEU B CA 1
ATOM 12670 C C . LEU C 1 514 ? 124.507 156.606 104.940 1.00 51.49 514 LEU B C 1
ATOM 12671 O O . LEU C 1 514 ? 125.099 157.557 105.460 1.00 51.49 514 LEU B O 1
ATOM 12676 N N . ALA C 1 515 ? 124.610 155.363 105.413 1.00 51.06 515 ALA B N 1
ATOM 12677 C CA . ALA C 1 515 ? 125.478 155.079 106.550 1.00 51.06 515 ALA B CA 1
ATOM 12678 C C . ALA C 1 515 ? 126.912 154.827 106.109 1.00 51.06 515 ALA B C 1
ATOM 12679 O O . ALA C 1 515 ? 127.857 155.175 106.824 1.00 51.06 515 ALA B O 1
ATOM 12681 N N . LEU C 1 516 ? 127.097 154.212 104.942 1.00 50.53 516 LEU B N 1
ATOM 12682 C CA . LEU C 1 516 ? 128.446 153.881 104.494 1.00 50.53 516 LEU B CA 1
ATOM 12683 C C . LEU C 1 516 ? 129.276 155.131 104.239 1.00 50.53 516 LEU B C 1
ATOM 12684 O O . LEU C 1 516 ? 130.418 155.233 104.696 1.00 50.53 516 LEU B O 1
ATOM 12689 N N . ASN C 1 517 ? 128.723 156.095 103.510 1.00 60.07 517 ASN B N 1
ATOM 12690 C CA . ASN C 1 517 ? 129.455 157.308 103.165 1.00 60.07 517 ASN B CA 1
ATOM 12691 C C . ASN C 1 517 ? 128.788 158.535 103.772 1.00 60.07 517 ASN B C 1
ATOM 12692 O O . ASN C 1 517 ? 127.855 159.095 103.176 1.00 60.07 517 ASN B O 1
ATOM 12697 N N . PRO C 1 518 ? 129.224 158.974 104.955 1.00 64.40 518 PRO B N 1
ATOM 12698 C CA . PRO C 1 518 ? 128.600 160.152 105.570 1.00 64.40 518 PRO B CA 1
ATOM 12699 C C . PRO C 1 518 ? 128.670 161.402 104.716 1.00 64.40 518 PRO B C 1
ATOM 12700 O O . PRO C 1 518 ? 127.787 162.262 104.819 1.00 64.40 518 PRO B O 1
ATOM 12704 N N . GLU C 1 519 ? 129.699 161.534 103.877 1.00 69.66 519 GLU B N 1
ATOM 12705 C CA . GLU C 1 519 ? 129.903 162.778 103.140 1.00 69.66 519 GLU B CA 1
ATOM 12706 C C . GLU C 1 519 ? 128.743 163.070 102.198 1.00 69.66 519 GLU B C 1
ATOM 12707 O O . GLU C 1 519 ? 128.585 164.202 101.729 1.00 69.66 519 GLU B O 1
ATOM 12713 N N . CYS C 1 520 ? 127.927 162.059 101.901 1.00 70.68 520 CYS B N 1
ATOM 12714 C CA . CYS C 1 520 ? 126.785 162.262 101.020 1.00 70.68 520 CYS B CA 1
ATOM 12715 C C . CYS C 1 520 ? 125.807 163.278 101.592 1.00 70.68 520 CYS B C 1
ATOM 12716 O O . CYS C 1 520 ? 125.298 164.137 100.864 1.00 70.68 520 CYS B O 1
ATOM 12719 N N . TYR C 1 521 ? 125.521 163.194 102.894 1.00 67.74 521 TYR B N 1
ATOM 12720 C CA . TYR C 1 521 ? 124.496 164.060 103.465 1.00 67.74 521 TYR B CA 1
ATOM 12721 C C . TYR C 1 521 ? 125.093 165.327 104.063 1.00 67.74 521 TYR B C 1
ATOM 12722 O O . TYR C 1 521 ? 124.423 166.364 104.121 1.00 67.74 521 TYR B O 1
ATOM 12731 N N . SER C 1 522 ? 126.341 165.270 104.512 1.00 72.89 522 SER B N 1
ATOM 12732 C CA . SER C 1 522 ? 126.969 166.432 105.132 1.00 72.89 522 SER B CA 1
ATOM 12733 C C . SER C 1 522 ? 127.775 167.236 104.119 1.00 72.89 522 SER B C 1
ATOM 12734 O O . SER C 1 522 ? 128.268 168.320 104.427 1.00 72.89 522 SER B O 1
ATOM 12737 N N . SER C 1 529 ? 128.878 164.350 92.883 1.00 79.38 529 SER B N 1
ATOM 12738 C CA . SER C 1 529 ? 127.838 163.329 92.919 1.00 79.38 529 SER B CA 1
ATOM 12739 C C . SER C 1 529 ? 128.290 162.124 93.733 1.00 79.38 529 SER B C 1
ATOM 12740 O O . SER C 1 529 ? 129.197 161.395 93.335 1.00 79.38 529 SER B O 1
ATOM 12743 N N . ILE C 1 530 ? 127.648 161.923 94.881 1.00 74.43 530 ILE B N 1
ATOM 12744 C CA . ILE C 1 530 ? 128.023 160.863 95.808 1.00 74.43 530 ILE B CA 1
ATOM 12745 C C . ILE C 1 530 ? 126.966 159.765 95.738 1.00 74.43 530 ILE B C 1
ATOM 12746 O O . ILE C 1 530 ? 127.135 158.681 96.307 1.00 74.43 530 ILE B O 1
ATOM 12751 N N . ALA C 1 531 ? 125.886 160.025 95.005 1.00 70.25 531 ALA B N 1
ATOM 12752 C CA . ALA C 1 531 ? 124.753 159.123 94.869 1.00 70.25 531 ALA B CA 1
ATOM 12753 C C . ALA C 1 531 ? 125.169 157.821 94.196 1.00 70.25 531 ALA B C 1
ATOM 12754 O O . ALA C 1 531 ? 126.135 157.798 93.428 1.00 70.25 531 ALA B O 1
ATOM 12756 N N . PRO C 1 532 ? 124.466 156.722 94.465 1.00 68.48 532 PRO B N 1
ATOM 12757 C CA . PRO C 1 532 ? 124.821 155.449 93.839 1.00 68.48 532 PRO B CA 1
ATOM 12758 C C . PRO C 1 532 ? 124.471 155.428 92.362 1.00 68.48 532 PRO B C 1
ATOM 12759 O O . PRO C 1 532 ? 124.005 156.410 91.781 1.00 68.48 532 PRO B O 1
ATOM 12763 N N . THR C 1 533 ? 124.702 154.266 91.755 1.00 69.86 533 THR B N 1
ATOM 12764 C CA . THR C 1 533 ? 124.471 154.104 90.326 1.00 69.86 533 THR B CA 1
ATOM 12765 C C . THR C 1 533 ? 123.027 153.707 90.037 1.00 69.86 533 THR B C 1
ATOM 12766 O O . THR C 1 533 ? 122.320 154.389 89.288 1.00 69.86 533 THR B O 1
ATOM 12770 N N . VAL C 1 534 ? 122.577 152.603 90.629 1.00 68.34 534 VAL B N 1
ATOM 12771 C CA . VAL C 1 534 ? 121.281 152.036 90.283 1.00 68.34 534 VAL B CA 1
ATOM 12772 C C . VAL C 1 534 ? 120.172 152.799 90.997 1.00 68.34 534 VAL B C 1
ATOM 12773 O O . VAL C 1 534 ? 120.355 153.308 92.109 1.00 68.34 534 VAL B O 1
ATOM 12777 N N . ASP C 1 535 ? 119.015 152.898 90.347 1.00 67.80 535 ASP B N 1
ATOM 12778 C CA . ASP C 1 535 ? 117.821 153.407 91.003 1.00 67.80 535 ASP B CA 1
ATOM 12779 C C . ASP C 1 535 ? 117.230 152.310 91.875 1.00 67.80 535 ASP B C 1
ATOM 12780 O O . ASP C 1 535 ? 116.999 151.192 91.409 1.00 67.80 535 ASP B O 1
ATOM 12785 N N . TYR C 1 536 ? 116.974 152.636 93.142 1.00 63.23 536 TYR B N 1
ATOM 12786 C CA . TYR C 1 536 ? 116.517 151.620 94.083 1.00 63.23 536 TYR B CA 1
ATOM 12787 C C . TYR C 1 536 ? 115.110 151.145 93.752 1.00 63.23 536 TYR B C 1
ATOM 12788 O O . TYR C 1 536 ? 114.778 149.972 93.958 1.00 63.23 536 TYR B O 1
ATOM 12797 N N . CYS C 1 537 ? 114.266 152.042 93.246 1.00 68.94 537 CYS B N 1
ATOM 12798 C CA . CYS C 1 537 ? 112.908 151.650 92.892 1.00 68.94 537 CYS B CA 1
ATOM 12799 C C . CYS C 1 537 ? 112.906 150.579 91.811 1.00 68.94 537 CYS B C 1
ATOM 12800 O O . CYS C 1 537 ? 112.080 149.660 91.849 1.00 68.94 537 CYS B O 1
ATOM 12803 N N . GLU C 1 538 ? 113.850 150.683 90.883 1.00 69.21 538 GLU B N 1
ATOM 12804 C CA . GLU C 1 538 ? 113.986 149.714 89.810 1.00 69.21 538 GLU B CA 1
ATOM 12805 C C . GLU C 1 538 ? 114.309 148.367 90.431 1.00 69.21 538 GLU B C 1
ATOM 12806 O O . GLU C 1 538 ? 113.824 147.332 89.984 1.00 69.21 538 GLU B O 1
ATOM 12812 N N . ILE C 1 539 ? 115.149 148.384 91.461 1.00 64.41 539 ILE B N 1
ATOM 12813 C CA . ILE C 1 539 ? 115.519 147.160 92.149 1.00 64.41 539 ILE B CA 1
ATOM 12814 C C . ILE C 1 539 ? 114.296 146.526 92.792 1.00 64.41 539 ILE B C 1
ATOM 12815 O O . ILE C 1 539 ? 114.119 145.313 92.740 1.00 64.41 539 ILE B O 1
ATOM 12820 N N . GLU C 1 540 ? 113.448 147.353 93.393 1.00 63.19 540 GLU B N 1
ATOM 12821 C CA . GLU C 1 540 ? 112.243 146.851 94.037 1.00 63.19 540 GLU B CA 1
ATOM 12822 C C . GLU C 1 540 ? 111.316 146.201 93.027 1.00 63.19 540 GLU B C 1
ATOM 12823 O O . GLU C 1 540 ? 110.739 145.152 93.293 1.00 63.19 540 GLU B O 1
ATOM 12829 N N . THR C 1 541 ? 111.181 146.821 91.862 1.00 66.31 541 THR B N 1
ATOM 12830 C CA . THR C 1 541 ? 110.325 146.268 90.829 1.00 66.31 541 THR B CA 1
ATOM 12831 C C . THR C 1 541 ? 110.869 144.914 90.392 1.00 66.31 541 THR B C 1
ATOM 12832 O O . THR C 1 541 ? 110.108 143.980 90.156 1.00 66.31 541 THR B O 1
ATOM 12836 N N . LYS C 1 542 ? 112.190 144.807 90.283 1.00 67.43 542 LYS B N 1
ATOM 12837 C CA . LYS C 1 542 ? 112.796 143.538 89.897 1.00 67.43 542 LYS B CA 1
ATOM 12838 C C . LYS C 1 542 ? 112.554 142.459 90.942 1.00 67.43 542 LYS B C 1
ATOM 12839 O O . LYS C 1 542 ? 112.171 141.332 90.606 1.00 67.43 542 LYS B O 1
ATOM 12845 N N . LEU C 1 543 ? 112.760 142.793 92.213 1.00 65.47 543 LEU B N 1
ATOM 12846 C CA . LEU C 1 543 ? 112.693 141.799 93.272 1.00 65.47 543 LEU B CA 1
ATOM 12847 C C . LEU C 1 543 ? 111.272 141.389 93.613 1.00 65.47 543 LEU B C 1
ATOM 12848 O O . LEU C 1 543 ? 111.068 140.270 94.091 1.00 65.47 543 LEU B O 1
ATOM 12853 N N . LEU C 1 544 ? 110.289 142.263 93.390 1.00 68.66 544 LEU B N 1
ATOM 12854 C CA . LEU C 1 544 ? 108.910 141.874 93.656 1.00 68.66 544 LEU B CA 1
ATOM 12855 C C . LEU C 1 544 ? 108.479 140.705 92.785 1.00 68.66 544 LEU B C 1
ATOM 12856 O O . LEU C 1 544 ? 107.862 139.759 93.285 1.00 68.66 544 LEU B O 1
ATOM 12861 N N . GLN C 1 545 ? 108.791 140.742 91.491 1.00 70.95 545 GLN B N 1
ATOM 12862 C CA . GLN C 1 545 ? 108.428 139.619 90.639 1.00 70.95 545 GLN B CA 1
ATOM 12863 C C . GLN C 1 545 ? 109.374 138.440 90.836 1.00 70.95 545 GLN B C 1
ATOM 12864 O O . GLN C 1 545 ? 108.939 137.284 90.798 1.00 70.95 545 GLN B O 1
ATOM 12870 N N . LYS C 1 546 ? 110.664 138.705 91.054 1.00 67.46 546 LYS B N 1
ATOM 12871 C CA . LYS C 1 546 ? 111.620 137.609 91.170 1.00 67.46 546 LYS B CA 1
ATOM 12872 C C . LYS C 1 546 ? 111.401 136.805 92.442 1.00 67.46 546 LYS B C 1
ATOM 12873 O O . LYS C 1 546 ? 111.469 135.571 92.422 1.00 67.46 546 LYS B O 1
ATOM 12879 N N . LEU C 1 547 ? 111.132 137.479 93.558 1.00 67.05 547 LEU B N 1
ATOM 12880 C CA . LEU C 1 547 ? 111.062 136.822 94.854 1.00 67.05 547 LEU B CA 1
ATOM 12881 C C . LEU C 1 547 ? 109.650 136.698 95.402 1.00 67.05 547 LEU B C 1
ATOM 12882 O O . LEU C 1 547 ? 109.465 136.043 96.434 1.00 67.05 547 LEU B O 1
ATOM 12887 N N . SER C 1 548 ? 108.659 137.299 94.747 1.00 70.27 548 SER B N 1
ATOM 12888 C CA . SER C 1 548 ? 107.266 137.252 95.189 1.00 70.27 548 SER B CA 1
ATOM 12889 C C . SER C 1 548 ? 107.119 137.819 96.601 1.00 70.27 548 SER B C 1
ATOM 12890 O O . SER C 1 548 ? 106.545 137.202 97.499 1.00 70.27 548 SER B O 1
ATOM 12893 N N . TRP C 1 549 ? 107.659 139.023 96.784 1.00 64.50 549 TRP B N 1
ATOM 12894 C CA . TRP C 1 549 ? 107.525 139.721 98.054 1.00 64.50 549 TRP B CA 1
ATOM 12895 C C . TRP C 1 549 ? 106.141 140.315 98.259 1.00 64.50 549 TRP B C 1
ATOM 12896 O O . TRP C 1 549 ? 105.787 140.643 99.396 1.00 64.50 549 TRP B O 1
ATOM 12907 N N . GLU C 1 550 ? 105.354 140.462 97.194 1.00 75.32 550 GLU B N 1
ATOM 12908 C CA . GLU C 1 550 ? 104.006 141.000 97.321 1.00 75.32 550 GLU B CA 1
ATOM 12909 C C . GLU C 1 550 ? 103.037 140.012 97.952 1.00 75.32 550 GLU B C 1
ATOM 12910 O O . GLU C 1 550 ? 101.896 140.389 98.238 1.00 75.32 550 GLU B O 1
ATOM 12916 N N . SER C 1 551 ? 103.455 138.763 98.164 1.00 76.94 551 SER B N 1
ATOM 12917 C CA . SER C 1 551 ? 102.566 137.782 98.774 1.00 76.94 551 SER B CA 1
ATOM 12918 C C . SER C 1 551 ? 102.227 138.160 100.208 1.00 76.94 551 SER B C 1
ATOM 12919 O O . SER C 1 551 ? 101.114 137.901 100.680 1.00 76.94 551 SER B O 1
ATOM 12922 N N . THR C 1 552 ? 103.171 138.768 100.919 1.00 76.56 552 THR B N 1
ATOM 12923 C CA . THR C 1 552 ? 102.994 139.135 102.316 1.00 76.56 552 THR B CA 1
ATOM 12924 C C . THR C 1 552 ? 102.767 140.635 102.426 1.00 76.56 552 THR B C 1
ATOM 12925 O O . THR C 1 552 ? 103.565 141.426 101.913 1.00 76.56 552 THR B O 1
ATOM 12929 N N . GLU C 1 553 ? 101.678 141.021 103.094 1.00 76.76 553 GLU B N 1
ATOM 12930 C CA . GLU C 1 553 ? 101.420 142.438 103.328 1.00 76.76 553 GLU B CA 1
ATOM 12931 C C . GLU C 1 553 ? 102.421 143.026 104.314 1.00 76.76 553 GLU B C 1
ATOM 12932 O O . GLU C 1 553 ? 102.910 144.143 104.122 1.00 76.76 553 GLU B O 1
ATOM 12938 N N . LEU C 1 554 ? 102.734 142.291 105.378 1.00 66.90 554 LEU B N 1
ATOM 12939 C CA . LEU C 1 554 ? 103.647 142.750 106.415 1.00 66.90 554 LEU B CA 1
ATOM 12940 C C . LEU C 1 554 ? 104.860 141.834 106.460 1.00 66.90 554 LEU B C 1
ATOM 12941 O O . LEU C 1 554 ? 104.734 140.619 106.276 1.00 66.90 554 LEU B O 1
ATOM 12946 N N . THR C 1 555 ? 106.028 142.419 106.712 1.00 62.01 555 THR B N 1
ATOM 12947 C CA . THR C 1 555 ? 107.285 141.685 106.743 1.00 62.01 555 THR B CA 1
ATOM 12948 C C . THR C 1 555 ? 107.723 141.486 108.187 1.00 62.01 555 THR B C 1
ATOM 12949 O O . THR C 1 555 ? 107.924 142.460 108.918 1.00 62.01 555 THR B O 1
ATOM 12953 N N . LYS C 1 556 ? 107.876 140.228 108.587 1.00 53.58 556 LYS B N 1
ATOM 12954 C CA . LYS C 1 556 ? 108.379 139.918 109.914 1.00 53.58 556 LYS B CA 1
ATOM 12955 C C . LYS C 1 556 ? 109.861 140.258 110.015 1.00 53.58 556 LYS B C 1
ATOM 12956 O O . LYS C 1 556 ? 110.580 140.307 109.015 1.00 53.58 556 LYS B O 1
ATOM 12962 N N . VAL C 1 557 ? 110.313 140.504 111.246 1.00 47.66 557 VAL B N 1
ATOM 12963 C CA . VAL C 1 557 ? 111.629 141.101 111.463 1.00 47.66 557 VAL B CA 1
ATOM 12964 C C . VAL C 1 557 ? 112.738 140.134 111.075 1.00 47.66 557 VAL B C 1
ATOM 12965 O O . VAL C 1 557 ? 113.831 140.549 110.677 1.00 47.66 557 VAL B O 1
ATOM 12969 N N . SER C 1 558 ? 112.478 138.832 111.173 1.00 49.07 558 SER B N 1
ATOM 12970 C CA . SER C 1 558 ? 113.507 137.861 110.828 1.00 49.07 558 SER B CA 1
ATOM 12971 C C . SER C 1 558 ? 113.866 137.900 109.351 1.00 49.07 558 SER B C 1
ATOM 12972 O O . SER C 1 558 ? 114.873 137.307 108.953 1.00 49.07 558 SER B O 1
ATOM 12975 N N . GLN C 1 559 ? 113.065 138.574 108.529 1.00 47.94 559 GLN B N 1
ATOM 12976 C CA . GLN C 1 559 ? 113.318 138.676 107.101 1.00 47.94 559 GLN B CA 1
ATOM 12977 C C . GLN C 1 559 ? 114.096 139.923 106.711 1.00 47.94 559 GLN B C 1
ATOM 12978 O O . GLN C 1 559 ? 114.433 140.071 105.535 1.00 47.94 559 GLN B O 1
ATOM 12984 N N . VAL C 1 560 ? 114.378 140.822 107.653 1.00 43.31 560 VAL B N 1
ATOM 12985 C CA . VAL C 1 560 ? 115.011 142.095 107.294 1.00 43.31 560 VAL B CA 1
ATOM 12986 C C . VAL C 1 560 ? 116.397 141.913 106.700 1.00 43.31 560 VAL B C 1
ATOM 12987 O O . VAL C 1 560 ? 116.670 142.490 105.636 1.00 43.31 560 VAL B O 1
ATOM 12991 N N . PRO C 1 561 ? 117.327 141.167 107.311 1.00 43.88 561 PRO B N 1
ATOM 12992 C CA . PRO C 1 561 ? 118.662 141.067 106.708 1.00 43.88 561 PRO B CA 1
ATOM 12993 C C . PRO C 1 561 ? 118.655 140.417 105.342 1.00 43.88 561 PRO B C 1
ATOM 12994 O O . PRO C 1 561 ? 119.469 140.785 104.488 1.00 43.88 561 PRO B O 1
ATOM 12998 N N . PHE C 1 562 ? 117.758 139.461 105.103 1.00 45.62 562 PHE B N 1
ATOM 12999 C CA . PHE C 1 562 ? 117.702 138.847 103.784 1.00 45.62 562 PHE B CA 1
ATOM 13000 C C . PHE C 1 562 ? 117.296 139.855 102.726 1.00 45.62 562 PHE B C 1
ATOM 13001 O O . PHE C 1 562 ? 117.833 139.849 101.617 1.00 45.62 562 PHE B O 1
ATOM 13009 N N . GLN C 1 563 ? 116.334 140.719 103.042 1.00 48.82 563 GLN B N 1
ATOM 13010 C CA . GLN C 1 563 ? 115.923 141.727 102.076 1.00 48.82 563 GLN B CA 1
ATOM 13011 C C . GLN C 1 563 ? 117.044 142.708 101.775 1.00 48.82 563 GLN B C 1
ATOM 13012 O O . GLN C 1 563 ? 117.289 143.022 100.605 1.00 48.82 563 GLN B O 1
ATOM 13018 N N . MET C 1 564 ? 117.747 143.188 102.803 1.00 45.83 564 MET B N 1
ATOM 13019 C CA . MET C 1 564 ? 118.878 144.070 102.542 1.00 45.83 564 MET B CA 1
ATOM 13020 C C . MET C 1 564 ? 119.993 143.343 101.810 1.00 45.83 564 MET B C 1
ATOM 13021 O O . MET C 1 564 ? 120.799 143.980 101.127 1.00 45.83 564 MET B O 1
ATOM 13026 N N . PHE C 1 565 ? 120.064 142.022 101.949 1.00 46.31 565 PHE B N 1
ATOM 13027 C CA . PHE C 1 565 ? 121.044 141.239 101.209 1.00 46.31 565 PHE B CA 1
ATOM 13028 C C . PHE C 1 565 ? 120.644 141.082 99.750 1.00 46.31 565 PHE B C 1
ATOM 13029 O O . PHE C 1 565 ? 121.490 141.183 98.855 1.00 46.31 565 PHE B O 1
ATOM 13037 N N . ALA C 1 566 ? 119.360 140.839 99.492 1.00 49.29 566 ALA B N 1
ATOM 13038 C CA . ALA C 1 566 ? 118.891 140.704 98.120 1.00 49.29 566 ALA B CA 1
ATOM 13039 C C . ALA C 1 566 ? 119.083 141.990 97.341 1.00 49.29 566 ALA B C 1
ATOM 13040 O O . ALA C 1 566 ? 119.424 141.945 96.156 1.00 49.29 566 ALA B O 1
ATOM 13042 N N . TYR C 1 567 ? 118.868 143.138 97.977 1.00 54.00 567 TYR B N 1
ATOM 13043 C CA . TYR C 1 567 ? 119.108 144.400 97.290 1.00 54.00 567 TYR B CA 1
ATOM 13044 C C . TYR C 1 567 ? 120.560 144.517 96.854 1.00 54.00 567 TYR B C 1
ATOM 13045 O O . TYR C 1 567 ? 120.846 144.926 95.722 1.00 54.00 567 TYR B O 1
ATOM 13054 N N . ARG C 1 568 ? 121.490 144.164 97.741 1.00 52.60 568 ARG B N 1
ATOM 13055 C CA . ARG C 1 568 ? 122.905 144.260 97.408 1.00 52.60 568 ARG B CA 1
ATOM 13056 C C . ARG C 1 568 ? 123.275 143.314 96.278 1.00 52.60 568 ARG B C 1
ATOM 13057 O O . ARG C 1 568 ? 124.126 143.647 95.447 1.00 52.60 568 ARG B O 1
ATOM 13065 N N . VAL C 1 569 ? 122.653 142.138 96.231 1.00 52.38 569 VAL B N 1
ATOM 13066 C CA . VAL C 1 569 ? 122.916 141.214 95.135 1.00 52.38 569 VAL B CA 1
ATOM 13067 C C . VAL C 1 569 ? 122.515 141.838 93.806 1.00 52.38 569 VAL B C 1
ATOM 13068 O O . VAL C 1 569 ? 123.247 141.742 92.814 1.00 52.38 569 VAL B O 1
ATOM 13072 N N . VAL C 1 570 ? 121.356 142.496 93.763 1.00 56.37 570 VAL B N 1
ATOM 13073 C CA . VAL C 1 570 ? 120.901 143.090 92.514 1.00 56.37 570 VAL B CA 1
ATOM 13074 C C . VAL C 1 570 ? 121.802 144.240 92.087 1.00 56.37 570 VAL B C 1
ATOM 13075 O O . VAL C 1 570 ? 122.055 144.416 90.891 1.00 56.37 570 VAL B O 1
ATOM 13079 N N . GLU C 1 571 ? 122.296 145.045 93.029 1.00 58.29 571 GLU B N 1
ATOM 13080 C CA . GLU C 1 571 ? 123.271 146.063 92.643 1.00 58.29 571 GLU B CA 1
ATOM 13081 C C . GLU C 1 571 ? 124.523 145.433 92.054 1.00 58.29 571 GLU B C 1
ATOM 13082 O O . GLU C 1 571 ? 125.005 145.857 90.997 1.00 58.29 571 GLU B O 1
ATOM 13088 N N . ARG C 1 572 ? 125.070 144.424 92.731 1.00 59.36 572 ARG B N 1
ATOM 13089 C CA . ARG C 1 572 ? 126.311 143.821 92.263 1.00 59.36 572 ARG B CA 1
ATOM 13090 C C . ARG C 1 572 ? 126.149 143.221 90.876 1.00 59.36 572 ARG B C 1
ATOM 13091 O O . ARG C 1 572 ? 127.050 143.343 90.039 1.00 59.36 572 ARG B O 1
ATOM 13099 N N . ALA C 1 573 ? 125.013 142.576 90.609 1.00 64.98 573 ALA B N 1
ATOM 13100 C CA . ALA C 1 573 ? 124.753 142.064 89.272 1.00 64.98 573 ALA B CA 1
ATOM 13101 C C . ALA C 1 573 ? 124.617 143.177 88.243 1.00 64.98 573 ALA B C 1
ATOM 13102 O O . ALA C 1 573 ? 124.775 142.919 87.046 1.00 64.98 573 ALA B O 1
ATOM 13104 N N . LYS C 1 574 ? 124.334 144.405 88.676 1.00 67.27 574 LYS B N 1
ATOM 13105 C CA . LYS C 1 574 ? 124.122 145.524 87.772 1.00 67.27 574 LYS B CA 1
ATOM 13106 C C . LYS C 1 574 ? 125.288 146.505 87.765 1.00 67.27 574 LYS B C 1
ATOM 13107 O O . LYS C 1 574 ? 125.100 147.676 87.423 1.00 67.27 574 LYS B O 1
ATOM 13113 N N . THR C 1 575 ? 126.485 146.059 88.150 1.00 72.69 575 THR B N 1
ATOM 13114 C CA . THR C 1 575 ? 127.654 146.921 88.019 1.00 72.69 575 THR B CA 1
ATOM 13115 C C . THR C 1 575 ? 128.013 147.133 86.556 1.00 72.69 575 THR B C 1
ATOM 13116 O O . THR C 1 575 ? 128.406 148.237 86.161 1.00 72.69 575 THR B O 1
ATOM 13120 N N . CYS C 1 576 ? 127.886 146.089 85.741 1.00 77.05 576 CYS B N 1
ATOM 13121 C CA . CYS C 1 576 ? 128.196 146.144 84.313 1.00 77.05 576 CYS B CA 1
ATOM 13122 C C . CYS C 1 576 ? 129.611 146.655 84.052 1.00 77.05 576 CYS B C 1
ATOM 13123 O O . CYS C 1 576 ? 130.058 146.717 82.907 1.00 77.05 576 CYS B O 1
ATOM 13126 N N . MET D 1 1 ? 123.577 150.891 142.718 1.00 51.88 1 MET C N 1
ATOM 13127 C CA . MET D 1 1 ? 123.436 151.204 141.302 1.00 51.88 1 MET C CA 1
ATOM 13128 C C . MET D 1 1 ? 123.963 152.599 141.015 1.00 51.88 1 MET C C 1
ATOM 13129 O O . MET D 1 1 ? 124.247 153.358 141.938 1.00 51.88 1 MET C O 1
ATOM 13134 N N . ASP D 1 2 ? 124.122 152.902 139.725 1.00 51.42 2 ASP C N 1
ATOM 13135 C CA . ASP D 1 2 ? 124.619 154.174 139.208 1.00 51.42 2 ASP C CA 1
ATOM 13136 C C . ASP D 1 2 ? 126.110 154.350 139.443 1.00 51.42 2 ASP C C 1
ATOM 13137 O O . ASP D 1 2 ? 126.713 155.299 138.936 1.00 51.42 2 ASP C O 1
ATOM 13142 N N . GLN D 1 3 ? 126.717 153.442 140.199 1.00 46.62 3 GLN C N 1
ATOM 13143 C CA . GLN D 1 3 ? 128.162 153.344 140.305 1.00 46.62 3 GLN C CA 1
ATOM 13144 C C . GLN D 1 3 ? 128.525 151.944 139.855 1.00 46.62 3 GLN C C 1
ATOM 13145 O O . GLN D 1 3 ? 129.529 151.731 139.174 1.00 46.62 3 GLN C O 1
ATOM 13151 N N . PHE D 1 4 ? 127.685 150.985 140.244 1.00 41.44 4 PHE C N 1
ATOM 13152 C CA . PHE D 1 4 ? 127.855 149.603 139.821 1.00 41.44 4 PHE C CA 1
ATOM 13153 C C . PHE D 1 4 ? 127.727 149.467 138.313 1.00 41.44 4 PHE C C 1
ATOM 13154 O O . PHE D 1 4 ? 128.515 148.760 137.673 1.00 41.44 4 PHE C O 1
ATOM 13162 N N . ARG D 1 5 ? 126.742 150.142 137.727 1.00 42.74 5 ARG C N 1
ATOM 13163 C CA . ARG D 1 5 ? 126.588 150.108 136.281 1.00 42.74 5 ARG C CA 1
ATOM 13164 C C . ARG D 1 5 ? 127.770 150.760 135.578 1.00 42.74 5 ARG C C 1
ATOM 13165 O O . ARG D 1 5 ? 128.188 150.300 134.510 1.00 42.74 5 ARG C O 1
ATOM 13173 N N . GLU D 1 6 ? 128.333 151.818 136.158 1.00 41.99 6 GLU C N 1
ATOM 13174 C CA . GLU D 1 6 ? 129.506 152.440 135.558 1.00 41.99 6 GLU C CA 1
ATOM 13175 C C . GLU D 1 6 ? 130.700 151.498 135.588 1.00 41.99 6 GLU C C 1
ATOM 13176 O O . GLU D 1 6 ? 131.484 151.448 134.633 1.00 41.99 6 GLU C O 1
ATOM 13182 N N . ILE D 1 7 ? 130.861 150.748 136.677 1.00 39.43 7 ILE C N 1
ATOM 13183 C CA . ILE D 1 7 ? 131.899 149.726 136.726 1.00 39.43 7 ILE C CA 1
ATOM 13184 C C . ILE D 1 7 ? 131.667 148.689 135.644 1.00 39.43 7 ILE C C 1
ATOM 13185 O O . ILE D 1 7 ? 132.605 148.266 134.957 1.00 39.43 7 ILE C O 1
ATOM 13190 N N . GLY D 1 8 ? 130.421 148.252 135.482 1.00 39.42 8 GLY C N 1
ATOM 13191 C CA . GLY D 1 8 ? 130.127 147.287 134.438 1.00 39.42 8 GLY C CA 1
ATOM 13192 C C . GLY D 1 8 ? 130.503 147.804 133.065 1.00 39.42 8 GLY C C 1
ATOM 13193 O O . GLY D 1 8 ? 131.063 147.075 132.243 1.00 39.42 8 GLY C O 1
ATOM 13194 N N . GLU D 1 9 ? 130.226 149.081 132.806 1.00 41.45 9 GLU C N 1
ATOM 13195 C CA . GLU D 1 9 ? 130.488 149.608 131.474 1.00 41.45 9 GLU C CA 1
ATOM 13196 C C . GLU D 1 9 ? 131.979 149.820 131.244 1.00 41.45 9 GLU C C 1
ATOM 13197 O O . GLU D 1 9 ? 132.476 149.599 130.137 1.00 41.45 9 GLU C O 1
ATOM 13203 N N . VAL D 1 10 ? 132.719 150.220 132.275 1.00 37.23 10 VAL C N 1
ATOM 13204 C CA . VAL D 1 10 ? 134.162 150.353 132.110 1.00 37.23 10 VAL C CA 1
ATOM 13205 C C . VAL D 1 10 ? 134.794 148.987 131.888 1.00 37.23 10 VAL C C 1
ATOM 13206 O O . VAL D 1 10 ? 135.728 148.832 131.089 1.00 37.23 10 VAL C O 1
ATOM 13210 N N . LEU D 1 11 ? 134.280 147.967 132.572 1.00 35.87 11 LEU C N 1
ATOM 13211 C CA . LEU D 1 11 ? 134.763 146.611 132.354 1.00 35.87 11 LEU C CA 1
ATOM 13212 C C . LEU D 1 11 ? 134.448 146.136 130.942 1.00 35.87 11 LEU C C 1
ATOM 13213 O O . LEU D 1 11 ? 135.271 145.469 130.304 1.00 35.87 11 LEU C O 1
ATOM 13218 N N . GLY D 1 12 ? 133.265 146.472 130.433 1.00 38.95 12 GLY C N 1
ATOM 13219 C CA . GLY D 1 12 ? 132.956 146.158 129.050 1.00 38.95 12 GLY C CA 1
ATOM 13220 C C . GLY D 1 12 ? 133.876 146.869 128.076 1.00 38.95 12 GLY C C 1
ATOM 13221 O O . GLY D 1 12 ? 134.253 146.314 127.042 1.00 38.95 12 GLY C O 1
ATOM 13222 N N . SER D 1 13 ? 134.242 148.109 128.388 1.00 37.95 13 SER C N 1
ATOM 13223 C CA . SER D 1 13 ? 135.198 148.832 127.557 1.00 37.95 13 SER C CA 1
ATOM 13224 C C . SER D 1 13 ? 136.539 148.117 127.527 1.00 37.95 13 SER C C 1
ATOM 13225 O O . SER D 1 13 ? 137.170 147.994 126.471 1.00 37.95 13 SER C O 1
ATOM 13228 N N . ILE D 1 14 ? 136.994 147.638 128.685 1.00 38.31 14 ILE C N 1
ATOM 13229 C CA . ILE D 1 14 ? 138.253 146.897 128.726 1.00 38.31 14 ILE C CA 1
ATOM 13230 C C . ILE D 1 14 ? 138.151 145.621 127.904 1.00 38.31 14 ILE C C 1
ATOM 13231 O O . ILE D 1 14 ? 139.098 145.236 127.214 1.00 38.31 14 ILE C O 1
ATOM 13236 N N . ARG D 1 15 ? 137.012 144.932 127.976 1.00 38.08 15 ARG C N 1
ATOM 13237 C CA . ARG D 1 15 ? 136.848 143.722 127.174 1.00 38.08 15 ARG C CA 1
ATOM 13238 C C . ARG D 1 15 ? 136.891 144.036 125.683 1.00 38.08 15 ARG C C 1
ATOM 13239 O O . ARG D 1 15 ? 137.507 143.302 124.897 1.00 38.08 15 ARG C O 1
ATOM 13247 N N . ALA D 1 16 ? 136.246 145.130 125.276 1.00 40.76 16 ALA C N 1
ATOM 13248 C CA . ALA D 1 16 ? 136.293 145.537 123.876 1.00 40.76 16 ALA C CA 1
ATOM 13249 C C . ALA D 1 16 ? 137.716 145.833 123.440 1.00 40.76 16 ALA C C 1
ATOM 13250 O O . ALA D 1 16 ? 138.130 145.452 122.341 1.00 40.76 16 ALA C O 1
ATOM 13252 N N . LEU D 1 17 ? 138.478 146.521 124.288 1.00 42.00 17 LEU C N 1
ATOM 13253 C CA . LEU D 1 17 ? 139.877 146.784 123.978 1.00 42.00 17 LEU C CA 1
ATOM 13254 C C . LEU D 1 17 ? 140.660 145.488 123.850 1.00 42.00 17 LEU C C 1
ATOM 13255 O O . LEU D 1 17 ? 141.475 145.331 122.937 1.00 42.00 17 LEU C O 1
ATOM 13260 N N . MET D 1 18 ? 140.425 144.547 124.759 1.00 44.56 18 MET C N 1
ATOM 13261 C CA . MET D 1 18 ? 141.185 143.310 124.801 1.00 44.56 18 MET C CA 1
ATOM 13262 C C . MET D 1 18 ? 140.758 142.328 123.724 1.00 44.56 18 MET C C 1
ATOM 13263 O O . MET D 1 18 ? 141.375 141.266 123.604 1.00 44.56 18 MET C O 1
ATOM 13268 N N . VAL D 1 19 ? 139.697 142.629 122.975 1.00 43.54 19 VAL C N 1
ATOM 13269 C CA . VAL D 1 19 ? 139.380 141.822 121.796 1.00 43.54 19 VAL C CA 1
ATOM 13270 C C . VAL D 1 19 ? 140.598 141.699 120.894 1.00 43.54 19 VAL C C 1
ATOM 13271 O O . VAL D 1 19 ? 140.952 140.605 120.441 1.00 43.54 19 VAL C O 1
ATOM 13275 N N . PHE D 1 20 ? 141.258 142.820 120.617 1.00 47.70 20 PHE C N 1
ATOM 13276 C CA . PHE D 1 20 ? 142.501 142.818 119.846 1.00 47.70 20 PHE C CA 1
ATOM 13277 C C . PHE D 1 20 ? 143.680 142.486 120.760 1.00 47.70 20 PHE C C 1
ATOM 13278 O O . PHE D 1 20 ? 144.610 143.263 120.951 1.00 47.70 20 PHE C O 1
ATOM 13286 N N . LYS D 1 21 ? 143.609 141.283 121.327 1.00 49.49 21 LYS C N 1
ATOM 13287 C CA . LYS D 1 21 ? 144.565 140.875 122.347 1.00 49.49 21 LYS C CA 1
ATOM 13288 C C . LYS D 1 21 ? 145.945 140.640 121.754 1.00 49.49 21 LYS C C 1
ATOM 13289 O O . LYS D 1 21 ? 146.955 141.002 122.364 1.00 49.49 21 LYS C O 1
ATOM 13295 N N . ASP D 1 22 ? 146.009 140.042 120.568 1.00 53.34 22 ASP C N 1
ATOM 13296 C CA . ASP D 1 22 ? 147.299 139.666 120.003 1.00 53.34 22 ASP C CA 1
ATOM 13297 C C . ASP D 1 22 ? 148.111 140.881 119.581 1.00 53.34 22 ASP C C 1
ATOM 13298 O O . ASP D 1 22 ? 149.318 140.767 119.352 1.00 53.34 22 ASP C O 1
ATOM 13303 N N . SER D 1 23 ? 147.478 142.048 119.473 1.00 51.82 23 SER C N 1
ATOM 13304 C CA . SER D 1 23 ? 148.226 143.245 119.108 1.00 51.82 23 SER C CA 1
ATOM 13305 C C . SER D 1 23 ? 149.115 143.712 120.250 1.00 51.82 23 SER C C 1
ATOM 13306 O O . SER D 1 23 ? 150.026 144.521 120.045 1.00 51.82 23 SER C O 1
ATOM 13309 N N . ILE D 1 24 ? 148.861 143.228 121.466 1.00 51.37 24 ILE C N 1
ATOM 13310 C CA . ILE D 1 24 ? 149.761 143.518 122.572 1.00 51.37 24 ILE C CA 1
ATOM 13311 C C . ILE D 1 24 ? 150.977 142.619 122.464 1.00 51.37 24 ILE C C 1
ATOM 13312 O O . ILE D 1 24 ? 150.858 141.391 122.370 1.00 51.37 24 ILE C O 1
ATOM 13317 N N . GLN D 1 25 ? 152.159 143.224 122.481 1.00 57.63 25 GLN C N 1
ATOM 13318 C CA . GLN D 1 25 ? 153.396 142.485 122.270 1.00 57.63 25 GLN C CA 1
ATOM 13319 C C . GLN D 1 25 ? 154.080 142.088 123.571 1.00 57.63 25 GLN C C 1
ATOM 13320 O O . GLN D 1 25 ? 154.837 141.114 123.600 1.00 57.63 25 GLN C O 1
ATOM 13326 N N . ILE D 1 26 ? 153.834 142.826 124.652 1.00 53.64 26 ILE C N 1
ATOM 13327 C CA . ILE D 1 26 ? 154.588 142.634 125.885 1.00 53.64 26 ILE C CA 1
ATOM 13328 C C . ILE D 1 26 ? 153.718 142.306 127.092 1.00 53.64 26 ILE C C 1
ATOM 13329 O O . ILE D 1 26 ? 154.175 141.581 127.989 1.00 53.64 26 ILE C O 1
ATOM 13334 N N . ASN D 1 27 ? 152.477 142.783 127.135 1.00 49.83 27 ASN C N 1
ATOM 13335 C CA . ASN D 1 27 ? 151.644 142.639 128.322 1.00 49.83 27 ASN C CA 1
ATOM 13336 C C . ASN D 1 27 ? 150.429 141.756 128.085 1.00 49.83 27 ASN C C 1
ATOM 13337 O O . ASN D 1 27 ? 149.406 141.941 128.748 1.00 49.83 27 ASN C O 1
ATOM 13342 N N . GLN D 1 28 ? 150.499 140.812 127.150 1.00 49.83 28 GLN C N 1
ATOM 13343 C CA . GLN D 1 28 ? 149.319 140.002 126.871 1.00 49.83 28 GLN C CA 1
ATOM 13344 C C . GLN D 1 28 ? 148.897 139.212 128.100 1.00 49.83 28 GLN C C 1
ATOM 13345 O O . GLN D 1 28 ? 147.709 139.153 128.435 1.00 49.83 28 GLN C O 1
ATOM 13351 N N . ARG D 1 29 ? 149.862 138.622 128.804 1.00 48.22 29 ARG C N 1
ATOM 13352 C CA . ARG D 1 29 ? 149.538 137.854 129.998 1.00 48.22 29 ARG C CA 1
ATOM 13353 C C . ARG D 1 29 ? 149.069 138.754 131.132 1.00 48.22 29 ARG C C 1
ATOM 13354 O O . ARG D 1 29 ? 148.108 138.425 131.833 1.00 48.22 29 ARG C O 1
ATOM 13362 N N . GLN D 1 30 ? 149.729 139.894 131.332 1.00 47.27 30 GLN C N 1
ATOM 13363 C CA . GLN D 1 30 ? 149.318 140.795 132.402 1.00 47.27 30 GLN C CA 1
ATOM 13364 C C . GLN D 1 30 ? 147.967 141.431 132.111 1.00 47.27 30 GLN C C 1
ATOM 13365 O O . GLN D 1 30 ? 147.143 141.584 133.017 1.00 47.27 30 GLN C O 1
ATOM 13371 N N . CYS D 1 31 ? 147.720 141.820 130.861 1.00 44.44 31 CYS C N 1
ATOM 13372 C CA . CYS D 1 31 ? 146.410 142.362 130.522 1.00 44.44 31 CYS C CA 1
ATOM 13373 C C . CYS D 1 31 ? 145.324 141.305 130.675 1.00 44.44 31 CYS C C 1
ATOM 13374 O O . CYS D 1 31 ? 144.225 141.597 131.162 1.00 44.44 31 CYS C O 1
ATOM 13377 N N . SER D 1 32 ? 145.611 140.069 130.270 1.00 43.01 32 SER C N 1
ATOM 13378 C CA . SER D 1 32 ? 144.654 138.995 130.497 1.00 43.01 32 SER C CA 1
ATOM 13379 C C . SER D 1 32 ? 144.390 138.774 131.976 1.00 43.01 32 SER C C 1
ATOM 13380 O O . SER D 1 32 ? 143.246 138.528 132.360 1.00 43.01 32 SER C O 1
ATOM 13383 N N . LEU D 1 33 ? 145.421 138.852 132.815 1.00 42.52 33 LEU C N 1
ATOM 13384 C CA . LEU D 1 33 ? 145.213 138.717 134.250 1.00 42.52 33 LEU C CA 1
ATOM 13385 C C . LEU D 1 33 ? 144.371 139.855 134.805 1.00 42.52 33 LEU C C 1
ATOM 13386 O O . LEU D 1 33 ? 143.505 139.625 135.653 1.00 42.52 33 LEU C O 1
ATOM 13391 N N . LEU D 1 34 ? 144.612 141.083 134.354 1.00 40.49 34 LEU C N 1
ATOM 13392 C CA . LEU D 1 34 ? 143.776 142.194 134.791 1.00 40.49 34 LEU C CA 1
ATOM 13393 C C . LEU D 1 34 ? 142.323 141.967 134.414 1.00 40.49 34 LEU C C 1
ATOM 13394 O O . LEU D 1 34 ? 141.425 142.196 135.228 1.00 40.49 34 LEU C O 1
ATOM 13399 N N . LEU D 1 35 ? 142.074 141.530 133.184 1.00 40.99 35 LEU C N 1
ATOM 13400 C CA . LEU D 1 35 ? 140.699 141.268 132.787 1.00 40.99 35 LEU C CA 1
ATOM 13401 C C . LEU D 1 35 ? 140.087 140.152 133.622 1.00 40.99 35 LEU C C 1
ATOM 13402 O O . LEU D 1 35 ? 138.945 140.269 134.081 1.00 40.99 35 LEU C O 1
ATOM 13407 N N . ASP D 1 36 ? 140.831 139.068 133.840 1.00 42.77 36 ASP C N 1
ATOM 13408 C CA . ASP D 1 36 ? 140.306 137.927 134.573 1.00 42.77 36 ASP C CA 1
ATOM 13409 C C . ASP D 1 36 ? 140.075 138.229 136.043 1.00 42.77 36 ASP C C 1
ATOM 13410 O O . ASP D 1 36 ? 139.255 137.557 136.673 1.00 42.77 36 ASP C O 1
ATOM 13415 N N . LEU D 1 37 ? 140.782 139.205 136.606 1.00 40.11 37 LEU C N 1
ATOM 13416 C CA . LEU D 1 37 ? 140.509 139.605 137.979 1.00 40.11 37 LEU C CA 1
ATOM 13417 C C . LEU D 1 37 ? 139.380 140.614 138.076 1.00 40.11 37 LEU C C 1
ATOM 13418 O O . LEU D 1 37 ? 138.556 140.524 138.988 1.00 40.11 37 LEU C O 1
ATOM 13423 N N . PHE D 1 38 ? 139.334 141.593 137.176 1.00 37.29 38 PHE C N 1
ATOM 13424 C CA . PHE D 1 38 ? 138.227 142.532 137.220 1.00 37.29 38 PHE C CA 1
ATOM 13425 C C . PHE D 1 38 ? 136.908 141.823 136.978 1.00 37.29 38 PHE C C 1
ATOM 13426 O O . PHE D 1 38 ? 135.916 142.115 137.654 1.00 37.29 38 PHE C O 1
ATOM 13434 N N . THR D 1 39 ? 136.881 140.870 136.048 1.00 37.93 39 THR C N 1
ATOM 13435 C CA . THR D 1 39 ? 135.663 140.114 135.804 1.00 37.93 39 THR C CA 1
ATOM 13436 C C . THR D 1 39 ? 135.252 139.315 137.030 1.00 37.93 39 THR C C 1
ATOM 13437 O O . THR D 1 39 ? 134.071 139.276 137.378 1.00 37.93 39 THR C O 1
ATOM 13441 N N . ALA D 1 40 ? 136.208 138.675 137.703 1.00 38.22 40 ALA C N 1
ATOM 13442 C CA . ALA D 1 40 ? 135.870 137.890 138.886 1.00 38.22 40 ALA C CA 1
ATOM 13443 C C . ALA D 1 40 ? 135.377 138.767 140.026 1.00 38.22 40 ALA C C 1
ATOM 13444 O O . ALA D 1 40 ? 134.413 138.404 140.712 1.00 38.22 40 ALA C O 1
ATOM 13446 N N . ALA D 1 41 ? 136.019 139.913 140.247 1.00 40.13 41 ALA C N 1
ATOM 13447 C CA . ALA D 1 41 ? 135.547 140.837 141.268 1.00 40.13 41 ALA C CA 1
ATOM 13448 C C . ALA D 1 41 ? 134.146 141.329 140.959 1.00 40.13 41 ALA C C 1
ATOM 13449 O O . ALA D 1 41 ? 133.301 141.404 141.858 1.00 40.13 41 ALA C O 1
ATOM 13451 N N . TYR D 1 42 ? 133.883 141.663 139.701 1.00 39.65 42 TYR C N 1
ATOM 13452 C CA . TYR D 1 42 ? 132.554 142.084 139.294 1.00 39.65 42 TYR C CA 1
ATOM 13453 C C . TYR D 1 42 ? 131.523 140.984 139.493 1.00 39.65 42 TYR C C 1
ATOM 13454 O O . TYR D 1 42 ? 130.418 141.261 139.965 1.00 39.65 42 TYR C O 1
ATOM 13463 N N . GLU D 1 43 ? 131.863 139.742 139.150 1.00 43.53 43 GLU C N 1
ATOM 13464 C CA . GLU D 1 43 ? 130.941 138.631 139.364 1.00 43.53 43 GLU C CA 1
ATOM 13465 C C . GLU D 1 43 ? 130.618 138.456 140.838 1.00 43.53 43 GLU C C 1
ATOM 13466 O O . GLU D 1 43 ? 129.450 138.296 141.208 1.00 43.53 43 GLU C O 1
ATOM 13472 N N . SER D 1 44 ? 131.637 138.475 141.696 1.00 40.80 44 SER C N 1
ATOM 13473 C CA . SER D 1 44 ? 131.384 138.310 143.121 1.00 40.80 44 SER C CA 1
ATOM 13474 C C . SER D 1 44 ? 130.563 139.457 143.687 1.00 40.80 44 SER C C 1
ATOM 13475 O O . SER D 1 44 ? 129.659 139.224 144.495 1.00 40.80 44 SER C O 1
ATOM 13478 N N . ILE D 1 45 ? 130.850 140.690 143.275 1.00 39.81 45 ILE C N 1
ATOM 13479 C CA . ILE D 1 45 ? 130.078 141.827 143.762 1.00 39.81 45 ILE C CA 1
ATOM 13480 C C . ILE D 1 45 ? 128.629 141.726 143.314 1.00 39.81 45 ILE C C 1
ATOM 13481 O O . ILE D 1 45 ? 127.705 141.983 144.094 1.00 39.81 45 ILE C O 1
ATOM 13486 N N . SER D 1 46 ? 128.400 141.352 142.055 1.00 40.74 46 SER C N 1
ATOM 13487 C CA . SER D 1 46 ? 127.033 141.201 141.576 1.00 40.74 46 SER C CA 1
ATOM 13488 C C . SER D 1 46 ? 126.292 140.107 142.328 1.00 40.74 46 SER C C 1
ATOM 13489 O O . SER D 1 46 ? 125.123 140.284 142.684 1.00 40.74 46 SER C O 1
ATOM 13492 N N . VAL D 1 47 ? 126.947 138.973 142.574 1.00 42.61 47 VAL C N 1
ATOM 13493 C CA . VAL D 1 47 ? 126.298 137.894 143.309 1.00 42.61 47 VAL C CA 1
ATOM 13494 C C . VAL D 1 47 ? 125.963 138.339 144.724 1.00 42.61 47 VAL C C 1
ATOM 13495 O O . VAL D 1 47 ? 124.875 138.053 145.238 1.00 42.61 47 VAL C O 1
ATOM 13499 N N . SER D 1 48 ? 126.884 139.044 145.377 1.00 44.11 48 SER C N 1
ATOM 13500 C CA . SER D 1 48 ? 126.633 139.475 146.743 1.00 44.11 48 SER C CA 1
ATOM 13501 C C . SER D 1 48 ? 125.575 140.560 146.828 1.00 44.11 48 SER C C 1
ATOM 13502 O O . SER D 1 48 ? 124.924 140.682 147.867 1.00 44.11 48 SER C O 1
ATOM 13505 N N . MET D 1 49 ? 125.393 141.359 145.777 1.00 44.17 49 MET C N 1
ATOM 13506 C CA . MET D 1 49 ? 124.288 142.312 145.781 1.00 44.17 49 MET C CA 1
ATOM 13507 C C . MET D 1 49 ? 122.959 141.628 145.497 1.00 44.17 49 MET C C 1
ATOM 13508 O O . MET D 1 49 ? 121.934 141.987 146.082 1.00 44.17 49 MET C O 1
ATOM 13513 N N . ARG D 1 50 ? 122.952 140.646 144.597 1.00 49.38 50 ARG C N 1
ATOM 13514 C CA . ARG D 1 50 ? 121.745 139.850 144.398 1.00 49.38 50 ARG C CA 1
ATOM 13515 C C . ARG D 1 50 ? 121.299 139.197 145.697 1.00 49.38 50 ARG C C 1
ATOM 13516 O O . ARG D 1 50 ? 120.127 139.288 146.076 1.00 49.38 50 ARG C O 1
ATOM 13524 N N . SER D 1 51 ? 122.217 138.528 146.386 1.00 48.92 51 SER C N 1
ATOM 13525 C CA . SER D 1 51 ? 121.835 137.780 147.572 1.00 48.92 51 SER C CA 1
ATOM 13526 C C . SER D 1 51 ? 121.435 138.685 148.726 1.00 48.92 51 SER C C 1
ATOM 13527 O O . SER D 1 51 ? 120.520 138.347 149.479 1.00 48.92 51 SER C O 1
ATOM 13530 N N . ASN D 1 52 ? 122.087 139.836 148.876 1.00 50.00 52 ASN C N 1
ATOM 13531 C CA . ASN D 1 52 ? 121.945 140.620 150.095 1.00 50.00 52 ASN C CA 1
ATOM 13532 C C . ASN D 1 52 ? 120.949 141.765 149.960 1.00 50.00 52 ASN C C 1
ATOM 13533 O O . ASN D 1 52 ? 120.139 141.990 150.861 1.00 50.00 52 ASN C O 1
ATOM 13538 N N . LEU D 1 53 ? 120.990 142.490 148.854 1.00 49.16 53 LEU C N 1
ATOM 13539 C CA . LEU D 1 53 ? 120.306 143.768 148.752 1.00 49.16 53 LEU C CA 1
ATOM 13540 C C . LEU D 1 53 ? 118.977 143.637 148.023 1.00 49.16 53 LEU C C 1
ATOM 13541 O O . LEU D 1 53 ? 118.756 142.720 147.231 1.00 49.16 53 LEU C O 1
ATOM 13546 N N . ARG D 1 54 ? 118.085 144.582 148.306 1.00 57.64 54 ARG C N 1
ATOM 13547 C CA . ARG D 1 54 ? 116.772 144.655 147.685 1.00 57.64 54 ARG C CA 1
ATOM 13548 C C . ARG D 1 54 ? 116.731 145.845 146.742 1.00 57.64 54 ARG C C 1
ATOM 13549 O O . ARG D 1 54 ? 117.073 146.962 147.138 1.00 57.64 54 ARG C O 1
ATOM 13557 N N . PHE D 1 55 ? 116.308 145.606 145.505 1.00 53.69 55 PHE C N 1
ATOM 13558 C CA . PHE D 1 55 ? 116.295 146.657 144.500 1.00 53.69 55 PHE C CA 1
ATOM 13559 C C . PHE D 1 55 ? 115.195 147.683 144.720 1.00 53.69 55 PHE C C 1
ATOM 13560 O O . PHE D 1 55 ? 115.336 148.819 144.262 1.00 53.69 55 PHE C O 1
ATOM 13568 N N . LYS D 1 56 ? 114.110 147.312 145.401 1.00 54.93 56 LYS C N 1
ATOM 13569 C CA . LYS D 1 56 ? 113.026 148.259 145.640 1.00 54.93 56 LYS C CA 1
ATOM 13570 C C . LYS D 1 56 ? 113.518 149.471 146.416 1.00 54.93 56 LYS C C 1
ATOM 13571 O O . LYS D 1 56 ? 113.028 150.588 146.216 1.00 54.93 56 LYS C O 1
ATOM 13577 N N . GLU D 1 57 ? 114.492 149.272 147.300 1.00 57.48 57 GLU C N 1
ATOM 13578 C CA . GLU D 1 57 ? 115.061 150.329 148.122 1.00 57.48 57 GLU C CA 1
ATOM 13579 C C . GLU D 1 57 ? 116.341 150.892 147.526 1.00 57.48 57 GLU C C 1
ATOM 13580 O O . GLU D 1 57 ? 117.252 151.271 148.267 1.00 57.48 57 GLU C O 1
ATOM 13586 N N . LYS D 1 58 ? 116.421 150.952 146.197 1.00 57.21 58 LYS C N 1
ATOM 13587 C CA . LYS D 1 58 ? 117.641 151.378 145.525 1.00 57.21 58 LYS C CA 1
ATOM 13588 C C . LYS D 1 58 ? 118.045 152.792 145.910 1.00 57.21 58 LYS C C 1
ATOM 13589 O O . LYS D 1 58 ? 119.223 153.061 146.163 1.00 57.21 58 LYS C O 1
ATOM 13595 N N . ASN D 1 59 ? 117.084 153.708 145.957 1.00 59.93 59 ASN C N 1
ATOM 13596 C CA . ASN D 1 59 ? 117.412 155.124 146.013 1.00 59.93 59 ASN C CA 1
ATOM 13597 C C . ASN D 1 59 ? 117.632 155.645 147.426 1.00 59.93 59 ASN C C 1
ATOM 13598 O O . ASN D 1 59 ? 118.160 156.749 147.582 1.00 59.93 59 ASN C O 1
ATOM 13603 N N . THR D 1 60 ? 117.254 154.890 148.452 1.00 58.86 60 THR C N 1
ATOM 13604 C CA . THR D 1 60 ? 117.308 155.388 149.820 1.00 58.86 60 THR C CA 1
ATOM 13605 C C . THR D 1 60 ? 118.322 154.664 150.690 1.00 58.86 60 THR C C 1
ATOM 13606 O O . THR D 1 60 ? 119.069 155.308 151.430 1.00 58.86 60 THR C O 1
ATOM 13610 N N . LYS D 1 61 ? 118.368 153.338 150.632 1.00 56.14 61 LYS C N 1
ATOM 13611 C CA . LYS D 1 61 ? 119.177 152.557 151.554 1.00 56.14 61 LYS C CA 1
ATOM 13612 C C . LYS D 1 61 ? 120.487 152.078 150.949 1.00 56.14 61 LYS C C 1
ATOM 13613 O O . LYS D 1 61 ? 121.153 151.229 151.545 1.00 56.14 61 LYS C O 1
ATOM 13619 N N . TRP D 1 62 ? 120.873 152.587 149.780 1.00 50.93 62 TRP C N 1
ATOM 13620 C CA . TRP D 1 62 ? 122.145 152.224 149.171 1.00 50.93 62 TRP C CA 1
ATOM 13621 C C . TRP D 1 62 ? 123.146 153.370 149.207 1.00 50.93 62 TRP C C 1
ATOM 13622 O O . TRP D 1 62 ? 124.139 153.343 148.477 1.00 50.93 62 TRP C O 1
ATOM 13633 N N . LYS D 1 63 ? 122.902 154.383 150.035 1.00 52.05 63 LYS C N 1
ATOM 13634 C CA . LYS D 1 63 ? 123.805 155.522 150.102 1.00 52.05 63 LYS C CA 1
ATOM 13635 C C . LYS D 1 63 ? 125.197 155.137 150.579 1.00 52.05 63 LYS C C 1
ATOM 13636 O O . LYS D 1 63 ? 126.163 155.820 150.235 1.00 52.05 63 LYS C O 1
ATOM 13642 N N . ILE D 1 64 ? 125.324 154.055 151.342 1.00 47.67 64 ILE C N 1
ATOM 13643 C CA . ILE D 1 64 ? 126.628 153.660 151.856 1.00 47.67 64 ILE C CA 1
ATOM 13644 C C . ILE D 1 64 ? 127.503 153.007 150.792 1.00 47.67 64 ILE C C 1
ATOM 13645 O O . ILE D 1 64 ? 128.734 153.029 150.920 1.00 47.67 64 ILE C O 1
ATOM 13650 N N . LEU D 1 65 ? 126.913 152.449 149.738 1.00 44.86 65 LEU C N 1
ATOM 13651 C CA . LEU D 1 65 ? 127.690 151.798 148.693 1.00 44.86 65 LEU C CA 1
ATOM 13652 C C . LEU D 1 65 ? 128.271 152.762 147.676 1.00 44.86 65 LEU C C 1
ATOM 13653 O O . LEU D 1 65 ? 129.008 152.323 146.792 1.00 44.86 65 LEU C O 1
ATOM 13658 N N . GLU D 1 66 ? 127.947 154.049 147.757 1.00 48.73 66 GLU C N 1
ATOM 13659 C CA . GLU D 1 66 ? 128.360 154.974 146.711 1.00 48.73 66 GLU C CA 1
ATOM 13660 C C . GLU D 1 66 ? 129.877 155.080 146.632 1.00 48.73 66 GLU C C 1
ATOM 13661 O O . GLU D 1 66 ? 130.466 154.935 145.556 1.00 48.73 66 GLU C O 1
ATOM 13667 N N . GLN D 1 67 ? 130.534 155.310 147.765 1.00 48.34 67 GLN C N 1
ATOM 13668 C CA . GLN D 1 67 ? 131.964 155.597 147.723 1.00 48.34 67 GLN C CA 1
ATOM 13669 C C . GLN D 1 67 ? 132.842 154.365 147.530 1.00 48.34 67 GLN C C 1
ATOM 13670 O O . GLN D 1 67 ? 133.829 154.466 146.782 1.00 48.34 67 GLN C O 1
ATOM 13676 N N . PRO D 1 68 ? 132.600 153.223 148.178 1.00 44.08 68 PRO C N 1
ATOM 13677 C CA . PRO D 1 68 ? 133.401 152.039 147.835 1.00 44.08 68 PRO C CA 1
ATOM 13678 C C . PRO D 1 68 ? 133.287 151.650 146.374 1.00 44.08 68 PRO C C 1
ATOM 13679 O O . PRO D 1 68 ? 134.286 151.276 145.742 1.00 44.08 68 PRO C O 1
ATOM 13683 N N . LEU D 1 69 ? 132.086 151.755 145.808 1.00 42.80 69 LEU C N 1
ATOM 13684 C CA . LEU D 1 69 ? 131.922 151.452 144.395 1.00 42.80 69 LEU C CA 1
ATOM 13685 C C . LEU D 1 69 ? 132.599 152.506 143.533 1.00 42.80 69 LEU C C 1
ATOM 13686 O O . LEU D 1 69 ? 133.119 152.190 142.463 1.00 42.80 69 LEU C O 1
ATOM 13691 N N . ARG D 1 70 ? 132.618 153.761 143.985 1.00 44.90 70 ARG C N 1
ATOM 13692 C CA . ARG D 1 70 ? 133.395 154.767 143.270 1.00 44.90 70 ARG C CA 1
ATOM 13693 C C . ARG D 1 70 ? 134.868 154.410 143.245 1.00 44.90 70 ARG C C 1
ATOM 13694 O O . ARG D 1 70 ? 135.532 154.565 142.215 1.00 44.90 70 ARG C O 1
ATOM 13702 N N . GLU D 1 71 ? 135.403 153.953 144.371 1.00 46.55 71 GLU C N 1
ATOM 13703 C CA . GLU D 1 71 ? 136.818 153.607 144.414 1.00 46.55 71 GLU C CA 1
ATOM 13704 C C . GLU D 1 71 ? 137.132 152.411 143.530 1.00 46.55 71 GLU C C 1
ATOM 13705 O O . GLU D 1 71 ? 138.158 152.405 142.839 1.00 46.55 71 GLU C O 1
ATOM 13711 N N . LEU D 1 72 ? 136.261 151.404 143.517 1.00 40.47 72 LEU C N 1
ATOM 13712 C CA . LEU D 1 72 ? 136.443 150.309 142.573 1.00 40.47 72 LEU C CA 1
ATOM 13713 C C . LEU D 1 72 ? 136.319 150.761 141.129 1.00 40.47 72 LEU C C 1
ATOM 13714 O O . LEU D 1 72 ? 137.051 150.264 140.267 1.00 40.47 72 LEU C O 1
ATOM 13719 N N . LEU D 1 73 ? 135.417 151.698 140.855 1.00 41.52 73 LEU C N 1
ATOM 13720 C CA . LEU D 1 73 ? 135.329 152.295 139.531 1.00 41.52 73 LEU C CA 1
ATOM 13721 C C . LEU D 1 73 ? 136.647 152.934 139.140 1.00 41.52 73 LEU C C 1
ATOM 13722 O O . LEU D 1 73 ? 137.105 152.777 138.008 1.00 41.52 73 LEU C O 1
ATOM 13727 N N . TRP D 1 74 ? 137.260 153.674 140.058 1.00 46.21 74 TRP C N 1
ATOM 13728 C CA . TRP D 1 74 ? 138.544 154.296 139.775 1.00 46.21 74 TRP C CA 1
ATOM 13729 C C . TRP D 1 74 ? 139.624 153.262 139.504 1.00 46.21 74 TRP C C 1
ATOM 13730 O O . TRP D 1 74 ? 140.440 153.444 138.593 1.00 46.21 74 TRP C O 1
ATOM 13741 N N . VAL D 1 75 ? 139.639 152.179 140.274 1.00 40.24 75 VAL C N 1
ATOM 13742 C CA . VAL D 1 75 ? 140.629 151.134 140.044 1.00 40.24 75 VAL C CA 1
ATOM 13743 C C . VAL D 1 75 ? 140.451 150.522 138.660 1.00 40.24 75 VAL C C 1
ATOM 13744 O O . VAL D 1 75 ? 141.425 150.307 137.928 1.00 40.24 75 VAL C O 1
ATOM 13748 N N . VAL D 1 76 ? 139.210 150.230 138.277 1.00 40.07 76 VAL C N 1
ATOM 13749 C CA . VAL D 1 76 ? 138.984 149.645 136.958 1.00 40.07 76 VAL C CA 1
ATOM 13750 C C . VAL D 1 76 ? 139.310 150.647 135.858 1.00 40.07 76 VAL C C 1
ATOM 13751 O O . VAL D 1 76 ? 139.825 150.269 134.800 1.00 40.07 76 VAL C O 1
ATOM 13755 N N . ARG D 1 77 ? 139.033 151.929 136.077 1.00 44.32 77 ARG C N 1
ATOM 13756 C CA . ARG D 1 77 ? 139.375 152.939 135.086 1.00 44.32 77 ARG C CA 1
ATOM 13757 C C . ARG D 1 77 ? 140.874 153.096 134.922 1.00 44.32 77 ARG C C 1
ATOM 13758 O O . ARG D 1 77 ? 141.329 153.463 133.835 1.00 44.32 77 ARG C O 1
ATOM 13766 N N . GLU D 1 78 ? 141.648 152.857 135.975 1.00 47.30 78 GLU C N 1
ATOM 13767 C CA . GLU D 1 78 ? 143.094 152.816 135.825 1.00 47.30 78 GLU C CA 1
ATOM 13768 C C . GLU D 1 78 ? 143.572 151.554 135.128 1.00 47.30 78 GLU C C 1
ATOM 13769 O O . GLU D 1 78 ? 144.533 151.614 134.354 1.00 47.30 78 GLU C O 1
ATOM 13775 N N . GLY D 1 79 ? 142.925 150.419 135.379 1.00 41.65 79 GLY C N 1
ATOM 13776 C CA . GLY D 1 79 ? 143.232 149.229 134.608 1.00 41.65 79 GLY C CA 1
ATOM 13777 C C . GLY D 1 79 ? 142.990 149.419 133.125 1.00 41.65 79 GLY C C 1
ATOM 13778 O O . GLY D 1 79 ? 143.766 148.936 132.296 1.00 41.65 79 GLY C O 1
ATOM 13779 N N . GLU D 1 80 ? 141.919 150.129 132.773 1.00 42.17 80 GLU C N 1
ATOM 13780 C CA . GLU D 1 80 ? 141.641 150.409 131.368 1.00 42.17 80 GLU C CA 1
ATOM 13781 C C . GLU D 1 80 ? 142.731 151.270 130.748 1.00 42.17 80 GLU C C 1
ATOM 13782 O O . GLU D 1 80 ? 143.143 151.035 129.606 1.00 42.17 80 GLU C O 1
ATOM 13788 N N . ALA D 1 81 ? 143.192 152.285 131.473 1.00 41.46 81 ALA C N 1
ATOM 13789 C CA . ALA D 1 81 ? 144.299 153.091 130.984 1.00 41.46 81 ALA C CA 1
ATOM 13790 C C . ALA D 1 81 ? 145.561 152.266 130.818 1.00 41.46 81 ALA C C 1
ATOM 13791 O O . ALA D 1 81 ? 146.297 152.471 129.851 1.00 41.46 81 ALA C O 1
ATOM 13793 N N . TYR D 1 82 ? 145.821 151.337 131.733 1.00 42.59 82 TYR C N 1
ATOM 13794 C CA . TYR D 1 82 ? 146.962 150.444 131.573 1.00 42.59 82 TYR C CA 1
ATOM 13795 C C . TYR D 1 82 ? 146.837 149.612 130.307 1.00 42.59 82 TYR C C 1
ATOM 13796 O O . TYR D 1 82 ? 147.820 149.425 129.581 1.00 42.59 82 TYR C O 1
ATOM 13805 N N . VAL D 1 83 ? 145.641 149.094 130.027 1.00 40.64 83 VAL C N 1
ATOM 13806 C CA . VAL D 1 83 ? 145.463 148.292 128.819 1.00 40.64 83 VAL C CA 1
ATOM 13807 C C . VAL D 1 83 ? 145.678 149.138 127.571 1.00 40.64 83 VAL C C 1
ATOM 13808 O O . VAL D 1 83 ? 146.380 148.725 126.643 1.00 40.64 83 VAL C O 1
ATOM 13812 N N . ARG D 1 84 ? 145.085 150.333 127.521 1.00 45.50 84 ARG C N 1
ATOM 13813 C CA . ARG D 1 84 ? 145.317 151.200 126.368 1.00 45.50 84 ARG C CA 1
ATOM 13814 C C . ARG D 1 84 ? 146.778 151.593 126.223 1.00 45.50 84 ARG C C 1
ATOM 13815 O O . ARG D 1 84 ? 147.250 151.755 125.097 1.00 45.50 84 ARG C O 1
ATOM 13823 N N . MET D 1 85 ? 147.497 151.755 127.329 1.00 47.58 85 MET C N 1
ATOM 13824 C CA . MET D 1 85 ? 148.928 152.012 127.240 1.00 47.58 85 MET C CA 1
ATOM 13825 C C . MET D 1 85 ? 149.661 150.817 126.653 1.00 47.58 85 MET C C 1
ATOM 13826 O O . MET D 1 85 ? 150.558 150.978 125.823 1.00 47.58 85 MET C O 1
ATOM 13831 N N . SER D 1 86 ? 149.297 149.610 127.075 1.00 45.50 86 SER C N 1
ATOM 13832 C CA . SER D 1 86 ? 150.004 148.424 126.612 1.00 45.50 86 SER C CA 1
ATOM 13833 C C . SER D 1 86 ? 149.599 148.004 125.211 1.00 45.50 86 SER C C 1
ATOM 13834 O O . SER D 1 86 ? 150.275 147.164 124.614 1.00 45.50 86 SER C O 1
ATOM 13837 N N . LEU D 1 87 ? 148.518 148.561 124.675 1.00 47.43 87 LEU C N 1
ATOM 13838 C CA . LEU D 1 87 ? 147.978 148.113 123.401 1.00 47.43 87 LEU C CA 1
ATOM 13839 C C . LEU D 1 87 ? 148.056 149.157 122.299 1.00 47.43 87 LEU C C 1
ATOM 13840 O O . LEU D 1 87 ? 147.979 148.792 121.123 1.00 47.43 87 LEU C O 1
ATOM 13845 N N . GLU D 1 88 ? 148.228 150.428 122.637 1.00 58.82 88 GLU C N 1
ATOM 13846 C CA . GLU D 1 88 ? 148.248 151.467 121.624 1.00 58.82 88 GLU C CA 1
ATOM 13847 C C . GLU D 1 88 ? 149.440 151.279 120.689 1.00 58.82 88 GLU C C 1
ATOM 13848 O O . GLU D 1 88 ? 150.491 150.782 121.098 1.00 58.82 88 GLU C O 1
ATOM 13854 N N . PRO D 1 89 ? 149.294 151.655 119.419 1.00 65.02 89 PRO C N 1
ATOM 13855 C CA . PRO D 1 89 ? 150.418 151.606 118.480 1.00 65.02 89 PRO C CA 1
ATOM 13856 C C . PRO D 1 89 ? 151.210 152.900 118.377 1.00 65.02 89 PRO C C 1
ATOM 13857 O O . PRO D 1 89 ? 152.016 153.030 117.451 1.00 65.02 89 PRO C O 1
ATOM 13861 N N . LYS D 1 90 ? 150.989 153.847 119.289 1.00 69.22 90 LYS C N 1
ATOM 13862 C CA . LYS D 1 90 ? 151.669 155.135 119.209 1.00 69.22 90 LYS C CA 1
ATOM 13863 C C . LYS D 1 90 ? 153.180 154.967 119.301 1.00 69.22 90 LYS C C 1
ATOM 13864 O O . LYS D 1 90 ? 153.933 155.629 118.575 1.00 69.22 90 LYS C O 1
ATOM 13870 N N . LEU D 1 91 ? 153.641 154.089 120.183 1.00 69.05 91 LEU C N 1
ATOM 13871 C CA . LEU D 1 91 ? 155.064 153.850 120.379 1.00 69.05 91 LEU C CA 1
ATOM 13872 C C . LEU D 1 91 ? 155.489 152.587 119.647 1.00 69.05 91 LEU C C 1
ATOM 13873 O O . LEU D 1 91 ? 154.694 151.662 119.467 1.00 69.05 91 LEU C O 1
ATOM 13878 N N . GLY D 1 92 ? 156.750 152.555 119.228 1.00 66.85 92 GLY C N 1
ATOM 13879 C CA . GLY D 1 92 ? 157.263 151.396 118.531 1.00 66.85 92 GLY C CA 1
ATOM 13880 C C . GLY D 1 92 ? 157.504 150.226 119.460 1.00 66.85 92 GLY C C 1
ATOM 13881 O O . GLY D 1 92 ? 157.385 150.324 120.680 1.00 66.85 92 GLY C O 1
ATOM 13882 N N . PHE D 1 93 ? 157.850 149.085 118.860 1.00 63.80 93 PHE C N 1
ATOM 13883 C CA . PHE D 1 93 ? 158.090 147.885 119.651 1.00 63.80 93 PHE C CA 1
ATOM 13884 C C . PHE D 1 93 ? 159.273 148.062 120.590 1.00 63.80 93 PHE C C 1
ATOM 13885 O O . PHE D 1 93 ? 159.241 147.594 121.731 1.00 63.80 93 PHE C O 1
ATOM 13893 N N . TRP D 1 94 ? 160.341 148.707 120.123 1.00 69.04 94 TRP C N 1
ATOM 13894 C CA . TRP D 1 94 ? 161.521 148.871 120.963 1.00 69.04 94 TRP C CA 1
ATOM 13895 C C . TRP D 1 94 ? 161.265 149.857 122.094 1.00 69.04 94 TRP C C 1
ATOM 13896 O O . TRP D 1 94 ? 161.677 149.626 123.237 1.00 69.04 94 TRP C O 1
ATOM 13907 N N . ALA D 1 95 ? 160.603 150.974 121.789 1.00 66.63 95 ALA C N 1
ATOM 13908 C CA . ALA D 1 95 ? 160.274 151.939 122.830 1.00 66.63 95 ALA C CA 1
ATOM 13909 C C . ALA D 1 95 ? 159.359 151.319 123.870 1.00 66.63 95 ALA C C 1
ATOM 13910 O O . ALA D 1 95 ? 159.404 151.688 125.048 1.00 66.63 95 ALA C O 1
ATOM 13912 N N . LYS D 1 96 ? 158.514 150.381 123.450 1.00 62.81 96 LYS C N 1
ATOM 13913 C CA . LYS D 1 96 ? 157.651 149.690 124.397 1.00 62.81 96 LYS C CA 1
ATOM 13914 C C . LYS D 1 96 ? 158.436 148.665 125.201 1.00 62.81 96 LYS C C 1
ATOM 13915 O O . LYS D 1 96 ? 158.181 148.475 126.393 1.00 62.81 96 LYS C O 1
ATOM 13921 N N . ALA D 1 97 ? 159.401 147.996 124.566 1.00 61.34 97 ALA C N 1
ATOM 13922 C CA . ALA D 1 97 ? 160.144 146.944 125.246 1.00 61.34 97 ALA C CA 1
ATOM 13923 C C . ALA D 1 97 ? 161.083 147.515 126.291 1.00 61.34 97 ALA C C 1
ATOM 13924 O O . ALA D 1 97 ? 161.331 146.885 127.323 1.00 61.34 97 ALA C O 1
ATOM 13926 N N . ILE D 1 98 ? 161.629 148.703 126.037 1.00 64.74 98 ILE C N 1
ATOM 13927 C CA . ILE D 1 98 ? 162.506 149.316 127.027 1.00 64.74 98 ILE C CA 1
ATOM 13928 C C . ILE D 1 98 ? 161.728 149.679 128.282 1.00 64.74 98 ILE C C 1
ATOM 13929 O O . ILE D 1 98 ? 162.253 149.585 129.397 1.00 64.74 98 ILE C O 1
ATOM 13934 N N . VAL D 1 99 ? 160.468 150.084 128.133 1.00 60.27 99 VAL C N 1
ATOM 13935 C CA . VAL D 1 99 ? 159.709 150.568 129.280 1.00 60.27 99 VAL C CA 1
ATOM 13936 C C . VAL D 1 99 ? 159.007 149.430 130.010 1.00 60.27 99 VAL C C 1
ATOM 13937 O O . VAL D 1 99 ? 158.989 149.392 131.243 1.00 60.27 99 VAL C O 1
ATOM 13941 N N . LEU D 1 100 ? 158.418 148.489 129.277 1.00 55.65 100 LEU C N 1
ATOM 13942 C CA . LEU D 1 100 ? 157.503 147.520 129.864 1.00 55.65 100 LEU C CA 1
ATOM 13943 C C . LEU D 1 100 ? 158.110 146.136 130.048 1.00 55.65 100 LEU C C 1
ATOM 13944 O O . LEU D 1 100 ? 157.380 145.198 130.378 1.00 55.65 100 LEU C O 1
ATOM 13949 N N . HIS D 1 101 ? 159.414 145.974 129.844 1.00 60.80 101 HIS C N 1
ATOM 13950 C CA . HIS D 1 101 ? 160.000 144.652 130.016 1.00 60.80 101 HIS C CA 1
ATOM 13951 C C . HIS D 1 101 ? 160.054 144.223 131.473 1.00 60.80 101 HIS C C 1
ATOM 13952 O O . HIS D 1 101 ? 160.100 143.021 131.750 1.00 60.80 101 HIS C O 1
ATOM 13959 N N . SER D 1 102 ? 160.057 145.172 132.402 1.00 57.02 102 SER C N 1
ATOM 13960 C CA . SER D 1 102 ? 160.127 144.885 133.830 1.00 57.02 102 SER C CA 1
ATOM 13961 C C . SER D 1 102 ? 159.161 145.790 134.578 1.00 57.02 102 SER C C 1
ATOM 13962 O O . SER D 1 102 ? 159.510 146.427 135.572 1.00 57.02 102 SER C O 1
ATOM 13965 N N . ASN D 1 103 ? 157.930 145.876 134.086 1.00 54.21 103 ASN C N 1
ATOM 13966 C CA . ASN D 1 103 ? 156.999 146.875 134.588 1.00 54.21 103 ASN C CA 1
ATOM 13967 C C . ASN D 1 103 ? 156.561 146.594 136.016 1.00 54.21 103 ASN C C 1
ATOM 13968 O O . ASN D 1 103 ? 156.795 147.414 136.909 1.00 54.21 103 ASN C O 1
ATOM 13973 N N . ARG D 1 104 ? 155.921 145.451 136.239 1.00 52.96 104 ARG C N 1
ATOM 13974 C CA . ARG D 1 104 ? 155.273 145.094 137.498 1.00 52.96 104 ARG C CA 1
ATOM 13975 C C . ARG D 1 104 ? 154.180 146.073 137.896 1.00 52.96 104 ARG C C 1
ATOM 13976 O O . ARG D 1 104 ? 153.761 146.075 139.054 1.00 52.96 104 ARG C O 1
ATOM 13984 N N . ASP D 1 105 ? 153.711 146.917 136.976 1.00 49.96 105 ASP C N 1
ATOM 13985 C CA . ASP D 1 105 ? 152.617 147.821 137.312 1.00 49.96 105 ASP C CA 1
ATOM 13986 C C . ASP D 1 105 ? 151.343 147.056 137.609 1.00 49.96 105 ASP C C 1
ATOM 13987 O O . ASP D 1 105 ? 150.539 147.495 138.435 1.00 49.96 105 ASP C O 1
ATOM 13992 N N . CYS D 1 106 ? 151.139 145.919 136.953 1.00 48.71 106 CYS C N 1
ATOM 13993 C CA . CYS D 1 106 ? 149.919 145.147 137.135 1.00 48.71 106 CYS C CA 1
ATOM 13994 C C . CYS D 1 106 ? 149.705 144.768 138.592 1.00 48.71 106 CYS C C 1
ATOM 13995 O O . CYS D 1 106 ? 148.807 145.305 139.246 1.00 48.71 106 CYS C O 1
ATOM 13998 N N . THR D 1 107 ? 150.569 143.907 139.127 1.00 47.10 107 THR C N 1
ATOM 13999 C CA . THR D 1 107 ? 150.298 143.321 140.434 1.00 47.10 107 THR C CA 1
ATOM 14000 C C . THR D 1 107 ? 150.558 144.301 141.567 1.00 47.10 107 THR C C 1
ATOM 14001 O O . THR D 1 107 ? 150.046 144.107 142.674 1.00 47.10 107 THR C O 1
ATOM 14005 N N . GLU D 1 108 ? 151.354 145.337 141.337 1.00 47.35 108 GLU C N 1
ATOM 14006 C CA . GLU D 1 108 ? 151.662 146.258 142.422 1.00 47.35 108 GLU C CA 1
ATOM 14007 C C . GLU D 1 108 ? 150.760 147.483 142.432 1.00 47.35 108 GLU C C 1
ATOM 14008 O O . GLU D 1 108 ? 150.409 147.975 143.506 1.00 47.35 108 GLU C O 1
ATOM 14014 N N . LEU D 1 109 ? 150.414 148.026 141.268 1.00 45.10 109 LEU C N 1
ATOM 14015 C CA . LEU D 1 109 ? 149.400 149.075 141.260 1.00 45.10 109 LEU C CA 1
ATOM 14016 C C . LEU D 1 109 ? 147.994 148.500 141.196 1.00 45.10 109 LEU C C 1
ATOM 14017 O O . LEU D 1 109 ? 147.222 148.615 142.150 1.00 45.10 109 LEU C O 1
ATOM 14022 N N . HIS D 1 110 ? 147.657 147.839 140.092 1.00 44.56 110 HIS C N 1
ATOM 14023 C CA . HIS D 1 110 ? 146.257 147.604 139.782 1.00 44.56 110 HIS C CA 1
ATOM 14024 C C . HIS D 1 110 ? 145.688 146.454 140.592 1.00 44.56 110 HIS C C 1
ATOM 14025 O O . HIS D 1 110 ? 144.624 146.586 141.197 1.00 44.56 110 HIS C O 1
ATOM 14032 N N . ILE D 1 111 ? 146.386 145.324 140.623 1.00 42.50 111 ILE C N 1
ATOM 14033 C CA . ILE D 1 111 ? 145.892 144.197 141.403 1.00 42.50 111 ILE C CA 1
ATOM 14034 C C . ILE D 1 111 ? 145.889 144.543 142.884 1.00 42.50 111 ILE C C 1
ATOM 14035 O O . ILE D 1 111 ? 144.975 144.162 143.622 1.00 42.50 111 ILE C O 1
ATOM 14040 N N . HIS D 1 112 ? 146.903 145.274 143.339 1.00 42.36 112 HIS C N 1
ATOM 14041 C CA . HIS D 1 112 ? 146.950 145.678 144.738 1.00 42.36 112 HIS C CA 1
ATOM 14042 C C . HIS D 1 112 ? 145.787 146.592 145.091 1.00 42.36 112 HIS C C 1
ATOM 14043 O O . HIS D 1 112 ? 145.140 146.408 146.126 1.00 42.36 112 HIS C O 1
ATOM 14050 N N . ASN D 1 113 ? 145.501 147.582 144.245 1.00 40.14 113 ASN C N 1
ATOM 14051 C CA . ASN D 1 113 ? 144.372 148.464 144.510 1.00 40.14 113 ASN C CA 1
ATOM 14052 C C . ASN D 1 113 ? 143.061 147.693 144.487 1.00 40.14 113 ASN C C 1
ATOM 14053 O O . ASN D 1 113 ? 142.189 147.917 145.331 1.00 40.14 113 ASN C O 1
ATOM 14058 N N . LEU D 1 114 ? 142.908 146.772 143.537 1.00 38.69 114 LEU C N 1
ATOM 14059 C CA . LEU D 1 114 ? 141.690 145.975 143.472 1.00 38.69 114 LEU C CA 1
ATOM 14060 C C . LEU D 1 114 ? 141.508 145.141 144.733 1.00 38.69 114 LEU C C 1
ATOM 14061 O O . LEU D 1 114 ? 140.404 145.054 145.283 1.00 38.69 114 LEU C O 1
ATOM 14066 N N . LEU D 1 115 ? 142.583 144.511 145.204 1.00 39.24 115 LEU C N 1
ATOM 14067 C CA . LEU D 1 115 ? 142.459 143.616 146.347 1.00 39.24 115 LEU C CA 1
ATOM 14068 C C . LEU D 1 115 ? 142.364 144.387 147.651 1.00 39.24 115 LEU C C 1
ATOM 14069 O O . LEU D 1 115 ? 141.944 143.837 148.672 1.00 39.24 115 LEU C O 1
ATOM 14074 N N . SER D 1 116 ? 142.768 145.656 147.650 1.00 40.19 116 SER C N 1
ATOM 14075 C CA . SER D 1 116 ? 142.542 146.470 148.838 1.00 40.19 116 SER C CA 1
ATOM 14076 C C . SER D 1 116 ? 141.200 147.181 148.766 1.00 40.19 116 SER C C 1
ATOM 14077 O O . SER D 1 116 ? 140.752 147.771 149.754 1.00 40.19 116 SER C O 1
ATOM 14080 N N . CYS D 1 117 ? 140.551 147.157 147.600 1.00 42.52 117 CYS C N 1
ATOM 14081 C CA . CYS D 1 117 ? 139.269 147.840 147.473 1.00 42.52 117 CYS C CA 1
ATOM 14082 C C . CYS D 1 117 ? 138.099 146.875 147.602 1.00 42.52 117 CYS C C 1
ATOM 14083 O O . CYS D 1 117 ? 137.000 147.281 147.988 1.00 42.52 117 CYS C O 1
ATOM 14086 N N . LEU D 1 118 ? 138.300 145.603 147.266 1.00 41.27 118 LEU C N 1
ATOM 14087 C CA . LEU D 1 118 ? 137.222 144.634 147.463 1.00 41.27 118 LEU C CA 1
ATOM 14088 C C . LEU D 1 118 ? 136.774 144.489 148.911 1.00 41.27 118 LEU C C 1
ATOM 14089 O O . LEU D 1 118 ? 135.554 144.405 149.134 1.00 41.27 118 LEU C O 1
ATOM 14094 N N . PRO D 1 119 ? 137.654 144.402 149.912 1.00 41.44 119 PRO C N 1
ATOM 14095 C CA . PRO D 1 119 ? 137.149 144.305 151.289 1.00 41.44 119 PRO C CA 1
ATOM 14096 C C . PRO D 1 119 ? 136.245 145.455 151.677 1.00 41.44 119 PRO C C 1
ATOM 14097 O O . PRO D 1 119 ? 135.245 145.241 152.375 1.00 41.44 119 PRO C O 1
ATOM 14101 N N . ILE D 1 120 ? 136.558 146.667 151.230 1.00 41.68 120 ILE C N 1
ATOM 14102 C CA . ILE D 1 120 ? 135.709 147.811 151.538 1.00 41.68 120 ILE C CA 1
ATOM 14103 C C . ILE D 1 120 ? 134.318 147.605 150.968 1.00 41.68 120 ILE C C 1
ATOM 14104 O O . ILE D 1 120 ? 133.312 147.830 151.650 1.00 41.68 120 ILE C O 1
ATOM 14109 N N . ILE D 1 121 ? 134.236 147.162 149.714 1.00 41.15 121 ILE C N 1
ATOM 14110 C CA . ILE D 1 121 ? 132.941 146.953 149.077 1.00 41.15 121 ILE C CA 1
ATOM 14111 C C . ILE D 1 121 ? 132.172 145.845 149.775 1.00 41.15 121 ILE C C 1
ATOM 14112 O O . ILE D 1 121 ? 130.969 145.971 150.022 1.00 41.15 121 ILE C O 1
ATOM 14117 N N . VAL D 1 122 ? 132.843 144.741 150.090 1.00 43.54 122 VAL C N 1
ATOM 14118 C CA . VAL D 1 122 ? 132.157 143.628 150.738 1.00 43.54 122 VAL C CA 1
ATOM 14119 C C . VAL D 1 122 ? 131.595 144.063 152.080 1.00 43.54 122 VAL C C 1
ATOM 14120 O O . VAL D 1 122 ? 130.427 143.803 152.395 1.00 43.54 122 VAL C O 1
ATOM 14124 N N . GLU D 1 123 ? 132.404 144.751 152.883 1.00 47.47 123 GLU C N 1
ATOM 14125 C CA . GLU D 1 123 ? 131.948 145.170 154.200 1.00 47.47 123 GLU C CA 1
ATOM 14126 C C . GLU D 1 123 ? 130.816 146.185 154.084 1.00 47.47 123 GLU C C 1
ATOM 14127 O O . GLU D 1 123 ? 129.851 146.146 154.856 1.00 47.47 123 GLU C O 1
ATOM 14133 N N . ALA D 1 124 ? 130.904 147.090 153.106 1.00 43.60 124 ALA C N 1
ATOM 14134 C CA . ALA D 1 124 ? 129.828 148.050 152.899 1.00 43.60 124 ALA C CA 1
ATOM 14135 C C . ALA D 1 124 ? 128.540 147.354 152.492 1.00 43.60 124 ALA C C 1
ATOM 14136 O O . ALA D 1 124 ? 127.453 147.751 152.919 1.00 43.60 124 ALA C O 1
ATOM 14138 N N . ILE D 1 125 ? 128.640 146.320 151.658 1.00 43.74 125 ILE C N 1
ATOM 14139 C CA . ILE D 1 125 ? 127.452 145.577 151.253 1.00 43.74 125 ILE C CA 1
ATOM 14140 C C . ILE D 1 125 ? 126.825 144.879 152.448 1.00 43.74 125 ILE C C 1
ATOM 14141 O O . ILE D 1 125 ? 125.598 144.865 152.598 1.00 43.74 125 ILE C O 1
ATOM 14146 N N . GLU D 1 126 ? 127.645 144.282 153.317 1.00 49.43 126 GLU C N 1
ATOM 14147 C CA . GLU D 1 126 ? 127.081 143.682 154.523 1.00 49.43 126 GLU C CA 1
ATOM 14148 C C . GLU D 1 126 ? 126.358 144.719 155.371 1.00 49.43 126 GLU C C 1
ATOM 14149 O O . GLU D 1 126 ? 125.234 144.481 155.831 1.00 49.43 126 GLU C O 1
ATOM 14155 N N . THR D 1 127 ? 126.974 145.882 155.580 1.00 48.76 127 THR C N 1
ATOM 14156 C CA . THR D 1 127 ? 126.323 146.899 156.401 1.00 48.76 127 THR C CA 1
ATOM 14157 C C . THR D 1 127 ? 125.051 147.419 155.747 1.00 48.76 127 THR C C 1
ATOM 14158 O O . THR D 1 127 ? 124.113 147.825 156.439 1.00 48.76 127 THR C O 1
ATOM 14162 N N . ALA D 1 128 ? 125.005 147.436 154.416 1.00 48.29 128 ALA C N 1
ATOM 14163 C CA . ALA D 1 128 ? 123.792 147.870 153.734 1.00 48.29 128 ALA C CA 1
ATOM 14164 C C . ALA D 1 128 ? 122.717 146.798 153.799 1.00 48.29 128 ALA C C 1
ATOM 14165 O O . ALA D 1 128 ? 121.521 147.104 153.763 1.00 48.29 128 ALA C O 1
ATOM 14167 N N . SER D 1 129 ? 123.124 145.530 153.877 1.00 50.27 129 SER C N 1
ATOM 14168 C CA . SER D 1 129 ? 122.152 144.448 153.960 1.00 50.27 129 SER C CA 1
ATOM 14169 C C . SER D 1 129 ? 121.476 144.419 155.322 1.00 50.27 129 SER C C 1
ATOM 14170 O O . SER D 1 129 ? 120.278 144.133 155.420 1.00 50.27 129 SER C O 1
ATOM 14173 N N . GLU D 1 130 ? 122.227 144.708 156.387 1.00 54.92 130 GLU C N 1
ATOM 14174 C CA . GLU D 1 130 ? 121.643 144.670 157.723 1.00 54.92 130 GLU C CA 1
ATOM 14175 C C . GLU D 1 130 ? 120.494 145.658 157.856 1.00 54.92 130 GLU C C 1
ATOM 14176 O O . GLU D 1 130 ? 119.468 145.346 158.465 1.00 54.92 130 GLU C O 1
ATOM 14182 N N . VAL D 1 131 ? 120.646 146.859 157.300 1.00 55.29 131 VAL C N 1
ATOM 14183 C CA . VAL D 1 131 ? 119.592 147.862 157.422 1.00 55.29 131 VAL C CA 1
ATOM 14184 C C . VAL D 1 131 ? 118.544 147.669 156.332 1.00 55.29 131 VAL C C 1
ATOM 14185 O O . VAL D 1 131 ? 117.505 148.339 156.321 1.00 55.29 131 VAL C O 1
ATOM 14189 N N . SER D 1 132 ? 118.799 146.761 155.397 1.00 58.16 132 SER C N 1
ATOM 14190 C CA . SER D 1 132 ? 117.851 146.531 154.313 1.00 58.16 132 SER C CA 1
ATOM 14191 C C . SER D 1 132 ? 116.597 145.841 154.831 1.00 58.16 132 SER C C 1
ATOM 14192 O O . SER D 1 132 ? 116.636 145.101 155.816 1.00 58.16 132 SER C O 1
ATOM 14195 N N . GLY D 1 133 ? 115.482 146.089 154.159 1.00 65.30 133 GLY C N 1
ATOM 14196 C CA . GLY D 1 133 ? 114.229 145.455 154.505 1.00 65.30 133 GLY C CA 1
ATOM 14197 C C . GLY D 1 133 ? 113.438 146.239 155.536 1.00 65.30 133 GLY C C 1
ATOM 14198 O O . GLY D 1 133 ? 113.834 147.311 155.991 1.00 65.30 133 GLY C O 1
ATOM 14199 N N . TRP D 1 134 ? 112.283 145.689 155.895 1.00 77.19 134 TRP C N 1
ATOM 14200 C CA . TRP D 1 134 ? 111.428 146.263 156.921 1.00 77.19 134 TRP C CA 1
ATOM 14201 C C . TRP D 1 134 ? 111.172 145.300 158.070 1.00 77.19 134 TRP C C 1
ATOM 14202 O O . TRP D 1 134 ? 110.468 145.657 159.018 1.00 77.19 134 TRP C O 1
ATOM 14213 N N . ASP D 1 135 ? 111.724 144.092 158.008 1.00 73.59 135 ASP C N 1
ATOM 14214 C CA . ASP D 1 135 ? 111.511 143.066 159.021 1.00 73.59 135 ASP C CA 1
ATOM 14215 C C . ASP D 1 135 ? 112.705 143.061 159.966 1.00 73.59 135 ASP C C 1
ATOM 14216 O O . ASP D 1 135 ? 113.841 142.847 159.536 1.00 73.59 135 ASP C O 1
ATOM 14221 N N . GLU D 1 136 ? 112.440 143.292 161.252 1.00 70.37 136 GLU C N 1
ATOM 14222 C CA . GLU D 1 136 ? 113.525 143.361 162.226 1.00 70.37 136 GLU C CA 1
ATOM 14223 C C . GLU D 1 136 ? 114.165 141.997 162.440 1.00 70.37 136 GLU C C 1
ATOM 14224 O O . GLU D 1 136 ? 115.338 141.905 162.817 1.00 70.37 136 GLU C O 1
ATOM 14230 N N . GLU D 1 137 ? 113.407 140.923 162.218 1.00 68.27 137 GLU C N 1
ATOM 14231 C CA . GLU D 1 137 ? 113.987 139.592 162.331 1.00 68.27 137 GLU C CA 1
ATOM 14232 C C . GLU D 1 137 ? 115.061 139.374 161.277 1.00 68.27 137 GLU C C 1
ATOM 14233 O O . GLU D 1 137 ? 116.120 138.805 161.566 1.00 68.27 137 GLU C O 1
ATOM 14239 N N . GLU D 1 138 ? 114.815 139.838 160.051 1.00 64.76 138 GLU C N 1
ATOM 14240 C CA . GLU D 1 138 ? 115.833 139.760 159.009 1.00 64.76 138 GLU C CA 1
ATOM 14241 C C . GLU D 1 138 ? 117.077 140.534 159.408 1.00 64.76 138 GLU C C 1
ATOM 14242 O O . GLU D 1 138 ? 118.203 140.065 159.210 1.00 64.76 138 GLU C O 1
ATOM 14248 N N . MET D 1 139 ? 116.887 141.729 159.963 1.00 62.48 139 MET C N 1
ATOM 14249 C CA . MET D 1 139 ? 118.016 142.550 160.370 1.00 62.48 139 MET C CA 1
ATOM 14250 C C . MET D 1 139 ? 118.830 141.851 161.449 1.00 62.48 139 MET C C 1
ATOM 14251 O O . MET D 1 139 ? 120.064 141.815 161.382 1.00 62.48 139 MET C O 1
ATOM 14256 N N . SER D 1 140 ? 118.155 141.276 162.443 1.00 59.63 140 SER C N 1
ATOM 14257 C CA . SER D 1 140 ? 118.860 140.585 163.514 1.00 59.63 140 SER C CA 1
ATOM 14258 C C . SER D 1 140 ? 119.615 139.375 162.984 1.00 59.63 140 SER C C 1
ATOM 14259 O O . SER D 1 140 ? 120.757 139.120 163.383 1.00 59.63 140 SER C O 1
ATOM 14262 N N . LYS D 1 141 ? 118.994 138.616 162.084 1.00 56.59 141 LYS C N 1
ATOM 14263 C CA . LYS D 1 141 ? 119.654 137.441 161.527 1.00 56.59 141 LYS C CA 1
ATOM 14264 C C . LYS D 1 141 ? 120.882 137.825 160.712 1.00 56.59 141 LYS C C 1
ATOM 14265 O O . LYS D 1 141 ? 121.934 137.181 160.816 1.00 56.59 141 LYS C O 1
ATOM 14271 N N . LYS D 1 142 ? 120.779 138.879 159.902 1.00 55.55 142 LYS C N 1
ATOM 14272 C CA . LYS D 1 142 ? 121.943 139.328 159.147 1.00 55.55 142 LYS C CA 1
ATOM 14273 C C . LYS D 1 142 ? 123.042 139.829 160.068 1.00 55.55 142 LYS C C 1
ATOM 14274 O O . LYS D 1 142 ? 124.228 139.576 159.815 1.00 55.55 142 LYS C O 1
ATOM 14280 N N . ARG D 1 143 ? 122.675 140.545 161.131 1.00 54.26 143 ARG C N 1
ATOM 14281 C CA . ARG D 1 143 ? 123.672 140.963 162.104 1.00 54.26 143 ARG C CA 1
ATOM 14282 C C . ARG D 1 143 ? 124.369 139.766 162.723 1.00 54.26 143 ARG C C 1
ATOM 14283 O O . ARG D 1 143 ? 125.585 139.795 162.920 1.00 54.26 143 ARG C O 1
ATOM 14291 N N . LEU D 1 144 ? 123.621 138.708 163.027 1.00 51.17 144 LEU C N 1
ATOM 14292 C CA . LEU D 1 144 ? 124.238 137.497 163.549 1.00 51.17 144 LEU C CA 1
ATOM 14293 C C . LEU D 1 144 ? 125.214 136.886 162.556 1.00 51.17 144 LEU C C 1
ATOM 14294 O O . LEU D 1 144 ? 126.315 136.480 162.944 1.00 51.17 144 LEU C O 1
ATOM 14299 N N . VAL D 1 145 ? 124.836 136.817 161.279 1.00 50.30 145 VAL C N 1
ATOM 14300 C CA . VAL D 1 145 ? 125.728 136.239 160.276 1.00 50.30 145 VAL C CA 1
ATOM 14301 C C . VAL D 1 145 ? 127.026 137.030 160.200 1.00 50.30 145 VAL C C 1
ATOM 14302 O O . VAL D 1 145 ? 128.128 136.465 160.239 1.00 50.30 145 VAL C O 1
ATOM 14306 N N . HIS D 1 146 ? 126.917 138.353 160.102 1.00 51.61 146 HIS C N 1
ATOM 14307 C CA . HIS D 1 146 ? 128.117 139.167 159.965 1.00 51.61 146 HIS C CA 1
ATOM 14308 C C . HIS D 1 146 ? 128.944 139.206 161.240 1.00 51.61 146 HIS C C 1
ATOM 14309 O O . HIS D 1 146 ? 130.166 139.358 161.169 1.00 51.61 146 HIS C O 1
ATOM 14316 N N . SER D 1 147 ? 128.316 139.069 162.406 1.00 52.07 147 SER C N 1
ATOM 14317 C CA . SER D 1 147 ? 129.089 139.003 163.636 1.00 52.07 147 SER C CA 1
ATOM 14318 C C . SER D 1 147 ? 129.800 137.673 163.787 1.00 52.07 147 SER C C 1
ATOM 14319 O O . SER D 1 147 ? 130.871 137.627 164.395 1.00 52.07 147 SER C O 1
ATOM 14322 N N . ASN D 1 148 ? 129.235 136.595 163.259 1.00 50.33 148 ASN C N 1
ATOM 14323 C CA . ASN D 1 148 ? 129.934 135.321 163.272 1.00 50.33 148 ASN C CA 1
ATOM 14324 C C . ASN D 1 148 ? 130.967 135.206 162.167 1.00 50.33 148 ASN C C 1
ATOM 14325 O O . ASN D 1 148 ? 131.807 134.304 162.221 1.00 50.33 148 ASN C O 1
ATOM 14330 N N . LYS D 1 149 ? 130.925 136.083 161.165 1.00 47.67 149 LYS C N 1
ATOM 14331 C CA . LYS D 1 149 ? 132.003 136.095 160.182 1.00 47.67 149 LYS C CA 1
ATOM 14332 C C . LYS D 1 149 ? 133.291 136.652 160.774 1.00 47.67 149 LYS C C 1
ATOM 14333 O O . LYS D 1 149 ? 134.367 136.080 160.576 1.00 47.67 149 LYS C O 1
ATOM 14339 N N . TYR D 1 150 ? 133.203 137.752 161.517 1.00 49.52 150 TYR C N 1
ATOM 14340 C CA . TYR D 1 150 ? 134.367 138.474 162.027 1.00 49.52 150 TYR C CA 1
ATOM 14341 C C . TYR D 1 150 ? 134.749 138.065 163.440 1.00 49.52 150 TYR C C 1
ATOM 14342 O O . TYR D 1 150 ? 135.318 138.863 164.184 1.00 49.52 150 TYR C O 1
ATOM 14351 N N . MET D 1 151 ? 134.448 136.843 163.848 1.00 53.37 151 MET C N 1
ATOM 14352 C CA . MET D 1 151 ? 134.828 136.415 165.182 1.00 53.37 151 MET C CA 1
ATOM 14353 C C . MET D 1 151 ? 136.261 135.892 165.195 1.00 53.37 151 MET C C 1
ATOM 14354 O O . MET D 1 151 ? 136.832 135.529 164.165 1.00 53.37 151 MET C O 1
ATOM 14359 N N . LYS D 1 152 ? 136.842 135.870 166.394 1.00 55.11 152 LYS C N 1
ATOM 14360 C CA . LYS D 1 152 ? 138.291 135.806 166.548 1.00 55.11 152 LYS C CA 1
ATOM 14361 C C . LYS D 1 152 ? 138.911 134.523 166.019 1.00 55.11 152 LYS C C 1
ATOM 14362 O O . LYS D 1 152 ? 140.056 134.557 165.567 1.00 55.11 152 LYS C O 1
ATOM 14368 N N . GLN D 1 153 ? 138.209 133.393 166.073 1.00 53.49 153 GLN C N 1
ATOM 14369 C CA . GLN D 1 153 ? 138.867 132.146 165.708 1.00 53.49 153 GLN C CA 1
ATOM 14370 C C . GLN D 1 153 ? 139.236 132.086 164.234 1.00 53.49 153 GLN C C 1
ATOM 14371 O O . GLN D 1 153 ? 140.047 131.239 163.851 1.00 53.49 153 GLN C O 1
ATOM 14377 N N . TRP D 1 154 ? 138.680 132.963 163.405 1.00 49.73 154 TRP C N 1
ATOM 14378 C CA . TRP D 1 154 ? 139.105 133.048 162.009 1.00 49.73 154 TRP C CA 1
ATOM 14379 C C . TRP D 1 154 ? 140.267 134.016 161.841 1.00 49.73 154 TRP C C 1
ATOM 14380 O O . TRP D 1 154 ? 140.234 134.907 161.001 1.00 49.73 154 TRP C O 1
ATOM 14391 N N . ASN D 1 155 ? 141.318 133.852 162.636 1.00 52.99 155 ASN C N 1
ATOM 14392 C CA . ASN D 1 155 ? 142.524 134.664 162.496 1.00 52.99 155 ASN C CA 1
ATOM 14393 C C . ASN D 1 155 ? 143.658 133.730 162.108 1.00 52.99 155 ASN C C 1
ATOM 14394 O O . ASN D 1 155 ? 144.433 133.270 162.948 1.00 52.99 155 ASN C O 1
ATOM 14399 N N . ASP D 1 156 ? 143.748 133.459 160.814 1.00 52.84 156 ASP C N 1
ATOM 14400 C CA . ASP D 1 156 ? 144.868 132.753 160.223 1.00 52.84 156 ASP C CA 1
ATOM 14401 C C . ASP D 1 156 ? 144.743 132.901 158.722 1.00 52.84 156 ASP C C 1
ATOM 14402 O O . ASP D 1 156 ? 143.637 132.865 158.179 1.00 52.84 156 ASP C O 1
ATOM 14407 N N . SER D 1 157 ? 145.882 133.086 158.059 1.00 50.29 157 SER C N 1
ATOM 14408 C CA . SER D 1 157 ? 145.858 133.228 156.611 1.00 50.29 157 SER C CA 1
ATOM 14409 C C . SER D 1 157 ? 145.194 132.032 155.950 1.00 50.29 157 SER C C 1
ATOM 14410 O O . SER D 1 157 ? 144.397 132.200 155.022 1.00 50.29 157 SER C O 1
ATOM 14413 N N . GLN D 1 158 ? 145.478 130.827 156.431 1.00 53.43 158 GLN C N 1
ATOM 14414 C CA . GLN D 1 158 ? 144.895 129.650 155.810 1.00 53.43 158 GLN C CA 1
ATOM 14415 C C . GLN D 1 158 ? 143.427 129.484 156.175 1.00 53.43 158 GLN C C 1
ATOM 14416 O O . GLN D 1 158 ? 142.621 129.104 155.320 1.00 53.43 158 GLN C O 1
ATOM 14422 N N . MET D 1 159 ? 143.062 129.784 157.420 1.00 50.56 159 MET C N 1
ATOM 14423 C CA . MET D 1 159 ? 141.653 129.802 157.799 1.00 50.56 159 MET C CA 1
ATOM 14424 C C . MET D 1 159 ? 140.863 130.757 156.918 1.00 50.56 159 MET C C 1
ATOM 14425 O O . MET D 1 159 ? 139.790 130.406 156.407 1.00 50.56 159 MET C O 1
ATOM 14430 N N . PHE D 1 160 ? 141.381 131.968 156.734 1.00 45.47 160 PHE C N 1
ATOM 14431 C CA . PHE D 1 160 ? 140.681 132.974 155.950 1.00 45.47 160 PHE C CA 1
ATOM 14432 C C . PHE D 1 160 ? 140.604 132.576 154.484 1.00 45.47 160 PHE C C 1
ATOM 14433 O O . PHE D 1 160 ? 139.561 132.751 153.847 1.00 45.47 160 PHE C O 1
ATOM 14441 N N . THR D 1 161 ? 141.694 132.047 153.926 1.00 47.93 161 THR C N 1
ATOM 14442 C CA . THR D 1 161 ? 141.649 131.599 152.540 1.00 47.93 161 THR C CA 1
ATOM 14443 C C . THR D 1 161 ? 140.701 130.430 152.348 1.00 47.93 161 THR C C 1
ATOM 14444 O O . THR D 1 161 ? 140.158 130.265 151.254 1.00 47.93 161 THR C O 1
ATOM 14448 N N . TRP D 1 162 ? 140.498 129.608 153.376 1.00 50.34 162 TRP C N 1
ATOM 14449 C CA . TRP D 1 162 ? 139.503 128.551 153.265 1.00 50.34 162 TRP C CA 1
ATOM 14450 C C . TRP D 1 162 ? 138.096 129.119 153.285 1.00 50.34 162 TRP C C 1
ATOM 14451 O O . TRP D 1 162 ? 137.326 128.926 152.341 1.00 50.34 162 TRP C O 1
ATOM 14462 N N . LYS D 1 163 ? 137.741 129.823 154.357 1.00 46.41 163 LYS C N 1
ATOM 14463 C CA . LYS D 1 163 ? 136.360 130.267 154.506 1.00 46.41 163 LYS C CA 1
ATOM 14464 C C . LYS D 1 163 ? 136.005 131.359 153.508 1.00 46.41 163 LYS C C 1
ATOM 14465 O O . LYS D 1 163 ? 134.967 131.293 152.844 1.00 46.41 163 LYS C O 1
ATOM 14471 N N . PHE D 1 164 ? 136.862 132.369 153.375 1.00 45.87 164 PHE C N 1
ATOM 14472 C CA . PHE D 1 164 ? 136.514 133.595 152.668 1.00 45.87 164 PHE C CA 1
ATOM 14473 C C . PHE D 1 164 ? 137.382 133.823 151.440 1.00 45.87 164 PHE C C 1
ATOM 14474 O O . PHE D 1 164 ? 137.498 134.952 150.963 1.00 45.87 164 PHE C O 1
ATOM 14482 N N . GLY D 1 165 ? 138.007 132.768 150.923 1.00 47.81 165 GLY C N 1
ATOM 14483 C CA . GLY D 1 165 ? 138.920 132.948 149.807 1.00 47.81 165 GLY C CA 1
ATOM 14484 C C . GLY D 1 165 ? 138.231 133.472 148.563 1.00 47.81 165 GLY C C 1
ATOM 14485 O O . GLY D 1 165 ? 138.644 134.481 147.989 1.00 47.81 165 GLY C O 1
ATOM 14486 N N . ARG D 1 166 ? 137.151 132.810 148.147 1.00 48.38 166 ARG C N 1
ATOM 14487 C CA . ARG D 1 166 ? 136.484 133.175 146.904 1.00 48.38 166 ARG C CA 1
ATOM 14488 C C . ARG D 1 166 ? 135.863 134.561 146.958 1.00 48.38 166 ARG C C 1
ATOM 14489 O O . ARG D 1 166 ? 135.721 135.202 145.915 1.00 48.38 166 ARG C O 1
ATOM 14497 N N . GLU D 1 167 ? 135.485 135.032 148.144 1.00 52.26 167 GLU C N 1
ATOM 14498 C CA . GLU D 1 167 ? 134.840 136.335 148.249 1.00 52.26 167 GLU C CA 1
ATOM 14499 C C . GLU D 1 167 ? 135.806 137.464 147.919 1.00 52.26 167 GLU C C 1
ATOM 14500 O O . GLU D 1 167 ? 135.416 138.459 147.299 1.00 52.26 167 GLU C O 1
ATOM 14506 N N . TYR D 1 168 ? 137.068 137.332 148.323 1.00 47.01 168 TYR C N 1
ATOM 14507 C CA . TYR D 1 168 ? 138.051 138.399 148.192 1.00 47.01 168 TYR C CA 1
ATOM 14508 C C . TYR D 1 168 ? 139.087 138.107 147.114 1.00 47.01 168 TYR C C 1
ATOM 14509 O O . TYR D 1 168 ? 140.165 138.703 147.113 1.00 47.01 168 TYR C O 1
ATOM 14518 N N . LEU D 1 169 ? 138.779 137.192 146.198 1.00 45.61 169 LEU C N 1
ATOM 14519 C CA . LEU D 1 169 ? 139.650 136.875 145.068 1.00 45.61 169 LEU C CA 1
ATOM 14520 C C . LEU D 1 169 ? 141.031 136.420 145.510 1.00 45.61 169 LEU C C 1
ATOM 14521 O O . LEU D 1 169 ? 142.036 136.775 144.895 1.00 45.61 169 LEU C O 1
ATOM 14526 N N . VAL D 1 170 ? 141.103 135.636 146.571 1.00 48.35 170 VAL C N 1
ATOM 14527 C CA . VAL D 1 170 ? 142.340 134.991 146.976 1.00 48.35 170 VAL C CA 1
ATOM 14528 C C . VAL D 1 170 ? 142.050 133.500 147.000 1.00 48.35 170 VAL C C 1
ATOM 14529 O O . VAL D 1 170 ? 141.541 132.959 147.989 1.00 48.35 170 VAL C O 1
ATOM 14533 N N . THR D 1 171 ? 142.396 132.864 145.900 1.00 53.45 171 THR C N 1
ATOM 14534 C CA . THR D 1 171 ? 142.231 131.442 145.694 1.00 53.45 171 THR C CA 1
ATOM 14535 C C . THR D 1 171 ? 143.567 130.907 145.187 1.00 53.45 171 THR C C 1
ATOM 14536 O O . THR D 1 171 ? 144.445 131.672 144.777 1.00 53.45 171 THR C O 1
ATOM 14540 N N . GLU D 1 172 ? 143.744 129.594 145.207 1.00 55.25 172 GLU C N 1
ATOM 14541 C CA . GLU D 1 172 ? 145.016 129.046 144.759 1.00 55.25 172 GLU C CA 1
ATOM 14542 C C . GLU D 1 172 ? 145.302 129.411 143.300 1.00 55.25 172 GLU C C 1
ATOM 14543 O O . GLU D 1 172 ? 146.436 129.742 142.962 1.00 55.25 172 GLU C O 1
ATOM 14549 N N . ASP D 1 173 ? 144.292 129.355 142.439 1.00 55.38 173 ASP C N 1
ATOM 14550 C CA . ASP D 1 173 ? 144.501 129.729 141.051 1.00 55.38 173 ASP C CA 1
ATOM 14551 C C . ASP D 1 173 ? 144.881 131.204 140.889 1.00 55.38 173 ASP C C 1
ATOM 14552 O O . ASP D 1 173 ? 145.796 131.526 140.138 1.00 55.38 173 ASP C O 1
ATOM 14557 N N . PHE D 1 174 ? 144.182 132.102 141.583 1.00 50.28 174 PHE C N 1
ATOM 14558 C CA . PHE D 1 174 ? 144.487 133.535 141.492 1.00 50.28 174 PHE C CA 1
ATOM 14559 C C . PHE D 1 174 ? 145.852 133.911 142.057 1.00 50.28 174 PHE C C 1
ATOM 14560 O O . PHE D 1 174 ? 146.569 134.722 141.480 1.00 50.28 174 PHE C O 1
ATOM 14568 N N . CYS D 1 175 ? 146.188 133.327 143.199 1.00 52.67 175 CYS C N 1
ATOM 14569 C CA . CYS D 1 175 ? 147.477 133.526 143.851 1.00 52.67 175 CYS C CA 1
ATOM 14570 C C . CYS D 1 175 ? 148.618 132.993 142.996 1.00 52.67 175 CYS C C 1
ATOM 14571 O O . CYS D 1 175 ? 149.704 133.582 142.969 1.00 52.67 175 CYS C O 1
ATOM 14574 N N . ASN D 1 176 ? 148.397 131.883 142.290 1.00 52.79 176 ASN C N 1
ATOM 14575 C CA . ASN D 1 176 ? 149.414 131.403 141.363 1.00 52.79 176 ASN C CA 1
ATOM 14576 C C . ASN D 1 176 ? 149.568 132.330 140.169 1.00 52.79 176 ASN C C 1
ATOM 14577 O O . ASN D 1 176 ? 150.689 132.551 139.700 1.00 52.79 176 ASN C O 1
ATOM 14582 N N . ARG D 1 177 ? 148.470 132.873 139.658 1.00 48.97 177 ARG C N 1
ATOM 14583 C CA . ARG D 1 177 ? 148.545 133.732 138.487 1.00 48.97 177 ARG C CA 1
ATOM 14584 C C . ARG D 1 177 ? 149.072 135.123 138.798 1.00 48.97 177 ARG C C 1
ATOM 14585 O O . ARG D 1 177 ? 149.490 135.823 137.875 1.00 48.97 177 ARG C O 1
ATOM 14593 N N . PHE D 1 178 ? 149.055 135.548 140.062 1.00 47.97 178 PHE C N 1
ATOM 14594 C CA . PHE D 1 178 ? 149.654 136.835 140.395 1.00 47.97 178 PHE C CA 1
ATOM 14595 C C . PHE D 1 178 ? 151.142 136.846 140.092 1.00 47.97 178 PHE C C 1
ATOM 14596 O O . PHE D 1 178 ? 151.693 137.892 139.733 1.00 47.97 178 PHE C O 1
ATOM 14604 N N . GLU D 1 179 ? 151.809 135.706 140.238 1.00 54.54 179 GLU C N 1
ATOM 14605 C CA . GLU D 1 179 ? 153.244 135.617 140.016 1.00 54.54 179 GLU C CA 1
ATOM 14606 C C . GLU D 1 179 ? 153.602 135.042 138.655 1.00 54.54 179 GLU C C 1
ATOM 14607 O O . GLU D 1 179 ? 154.492 135.568 137.985 1.00 54.54 179 GLU C O 1
ATOM 14613 N N . SER D 1 180 ? 152.920 133.984 138.217 1.00 52.16 180 SER C N 1
ATOM 14614 C CA . SER D 1 180 ? 153.259 133.309 136.972 1.00 52.16 180 SER C CA 1
ATOM 14615 C C . SER D 1 180 ? 152.619 133.960 135.759 1.00 52.16 180 SER C C 1
ATOM 14616 O O . SER D 1 180 ? 152.515 133.324 134.704 1.00 52.16 180 SER C O 1
ATOM 14619 N N . ALA D 1 181 ? 152.168 135.204 135.878 1.00 51.00 181 ALA C N 1
ATOM 14620 C CA . ALA D 1 181 ? 151.729 135.970 134.727 1.00 51.00 181 ALA C CA 1
ATOM 14621 C C . ALA D 1 181 ? 152.704 137.064 134.349 1.00 51.00 181 ALA C C 1
ATOM 14622 O O . ALA D 1 181 ? 152.500 137.725 133.328 1.00 51.00 181 ALA C O 1
ATOM 14624 N N . TRP D 1 182 ? 153.739 137.288 135.150 1.00 52.40 182 TRP C N 1
ATOM 14625 C CA . TRP D 1 182 ? 154.833 138.165 134.773 1.00 52.40 182 TRP C CA 1
ATOM 14626 C C . TRP D 1 182 ? 156.055 137.403 134.297 1.00 52.40 182 TRP C C 1
ATOM 14627 O O . TRP D 1 182 ? 156.856 137.948 133.539 1.00 52.40 182 TRP C O 1
ATOM 14638 N N . THR D 1 183 ? 156.219 136.155 134.725 1.00 51.47 183 THR C N 1
ATOM 14639 C CA . THR D 1 183 ? 157.265 135.329 134.147 1.00 51.47 183 THR C CA 1
ATOM 14640 C C . THR D 1 183 ? 156.891 134.829 132.763 1.00 51.47 183 THR C C 1
ATOM 14641 O O . THR D 1 183 ? 157.778 134.634 131.927 1.00 51.47 183 THR C O 1
ATOM 14645 N N . GLU D 1 184 ? 155.589 134.615 132.537 1.00 53.69 184 GLU C N 1
ATOM 14646 C CA . GLU D 1 184 ? 155.055 134.117 131.262 1.00 53.69 184 GLU C CA 1
ATOM 14647 C C . GLU D 1 184 ? 155.274 135.046 130.077 1.00 53.69 184 GLU C C 1
ATOM 14648 O O . GLU D 1 184 ? 155.671 134.601 129.006 1.00 53.69 184 GLU C O 1
ATOM 14654 N N . ASP D 1 185 ? 155.000 136.332 130.261 1.00 53.34 185 ASP C N 1
ATOM 14655 C CA . ASP D 1 185 ? 155.263 137.322 129.230 1.00 53.34 185 ASP C CA 1
ATOM 14656 C C . ASP D 1 185 ? 156.733 137.688 129.140 1.00 53.34 185 ASP C C 1
ATOM 14657 O O . ASP D 1 185 ? 157.193 138.076 128.066 1.00 53.34 185 ASP C O 1
ATOM 14662 N N . ARG D 1 186 ? 157.479 137.562 130.235 1.00 53.75 186 ARG C N 1
ATOM 14663 C CA . ARG D 1 186 ? 158.929 137.674 130.158 1.00 53.75 186 ARG C CA 1
ATOM 14664 C C . ARG D 1 186 ? 159.511 136.600 129.248 1.00 53.75 186 ARG C C 1
ATOM 14665 O O . ARG D 1 186 ? 160.341 136.899 128.382 1.00 53.75 186 ARG C O 1
ATOM 14673 N N . TRP D 1 187 ? 159.080 135.350 129.418 1.00 50.74 187 TRP C N 1
ATOM 14674 C CA . TRP D 1 187 ? 159.540 134.288 128.531 1.00 50.74 187 TRP C CA 1
ATOM 14675 C C . TRP D 1 187 ? 159.150 134.563 127.089 1.00 50.74 187 TRP C C 1
ATOM 14676 O O . TRP D 1 187 ? 159.944 134.340 126.169 1.00 50.74 187 TRP C O 1
ATOM 14687 N N . ILE D 1 188 ? 157.918 135.025 126.870 1.00 50.77 188 ILE C N 1
ATOM 14688 C CA . ILE D 1 188 ? 157.467 135.316 125.515 1.00 50.77 188 ILE C CA 1
ATOM 14689 C C . ILE D 1 188 ? 158.308 136.422 124.899 1.00 50.77 188 ILE C C 1
ATOM 14690 O O . ILE D 1 188 ? 158.663 136.364 123.717 1.00 50.77 188 ILE C O 1
ATOM 14695 N N . LEU D 1 189 ? 158.626 137.450 125.679 1.00 52.17 189 LEU C N 1
ATOM 14696 C CA . LEU D 1 189 ? 159.475 138.522 125.184 1.00 52.17 189 LEU C CA 1
ATOM 14697 C C . LEU D 1 189 ? 160.866 138.010 124.850 1.00 52.17 189 LEU C C 1
ATOM 14698 O O . LEU D 1 189 ? 161.447 138.422 123.842 1.00 52.17 189 LEU C O 1
ATOM 14703 N N . ILE D 1 190 ? 161.416 137.121 125.675 1.00 55.78 190 ILE C N 1
ATOM 14704 C CA . ILE D 1 190 ? 162.718 136.541 125.361 1.00 55.78 190 ILE C CA 1
ATOM 14705 C C . ILE D 1 190 ? 162.660 135.780 124.046 1.00 55.78 190 ILE C C 1
ATOM 14706 O O . ILE D 1 190 ? 163.577 135.865 123.223 1.00 55.78 190 ILE C O 1
ATOM 14711 N N . LYS D 1 191 ? 161.591 135.014 123.831 1.00 56.22 191 LYS C N 1
ATOM 14712 C CA . LYS D 1 191 ? 161.472 134.271 122.580 1.00 56.22 191 LYS C CA 1
ATOM 14713 C C . LYS D 1 191 ? 161.360 135.212 121.388 1.00 56.22 191 LYS C C 1
ATOM 14714 O O . LYS D 1 191 ? 162.024 135.013 120.363 1.00 56.22 191 LYS C O 1
ATOM 14720 N N . GLU D 1 192 ? 160.534 136.247 121.505 1.00 62.31 192 GLU C N 1
ATOM 14721 C CA . GLU D 1 192 ? 160.386 137.216 120.427 1.00 62.31 192 GLU C CA 1
ATOM 14722 C C . GLU D 1 192 ? 161.669 137.979 120.151 1.00 62.31 192 GLU C C 1
ATOM 14723 O O . GLU D 1 192 ? 161.899 138.382 119.007 1.00 62.31 192 GLU C O 1
ATOM 14729 N N . LEU D 1 193 ? 162.507 138.185 121.162 1.00 61.65 193 LEU C N 1
ATOM 14730 C CA . LEU D 1 193 ? 163.810 138.797 120.964 1.00 61.65 193 LEU C CA 1
ATOM 14731 C C . LEU D 1 193 ? 164.816 137.862 120.324 1.00 61.65 193 LEU C C 1
ATOM 14732 O O . LEU D 1 193 ? 165.604 138.305 119.489 1.00 61.65 193 LEU C O 1
ATOM 14737 N N . GLN D 1 194 ? 164.826 136.586 120.707 1.00 62.71 194 GLN C N 1
ATOM 14738 C CA . GLN D 1 194 ? 165.712 135.639 120.046 1.00 62.71 194 GLN C CA 1
ATOM 14739 C C . GLN D 1 194 ? 165.389 135.525 118.567 1.00 62.71 194 GLN C C 1
ATOM 14740 O O . GLN D 1 194 ? 166.295 135.341 117.748 1.00 62.71 194 GLN C O 1
ATOM 14746 N N . GLU D 1 195 ? 164.109 135.621 118.208 1.00 68.51 195 GLU C N 1
ATOM 14747 C CA . GLU D 1 195 ? 163.749 135.627 116.796 1.00 68.51 195 GLU C CA 1
ATOM 14748 C C . GLU D 1 195 ? 164.334 136.831 116.075 1.00 68.51 195 GLU C C 1
ATOM 14749 O O . GLU D 1 195 ? 164.877 136.692 114.974 1.00 68.51 195 GLU C O 1
ATOM 14755 N N . LYS D 1 196 ? 164.246 138.015 116.676 1.00 68.93 196 LYS C N 1
ATOM 14756 C CA . LYS D 1 196 ? 164.819 139.215 116.091 1.00 68.93 196 LYS C CA 1
ATOM 14757 C C . LYS D 1 196 ? 166.333 139.270 116.225 1.00 68.93 196 LYS C C 1
ATOM 14758 O O . LYS D 1 196 ? 166.968 140.095 115.564 1.00 68.93 196 LYS C O 1
ATOM 14764 N N . LYS D 1 197 ? 166.916 138.422 117.072 1.00 72.00 197 LYS C N 1
ATOM 14765 C CA . LYS D 1 197 ? 168.365 138.389 117.216 1.00 72.00 197 LYS C CA 1
ATOM 14766 C C . LYS D 1 197 ? 169.035 137.977 115.919 1.00 72.00 197 LYS C C 1
ATOM 14767 O O . LYS D 1 197 ? 170.098 138.500 115.570 1.00 72.00 197 LYS C O 1
ATOM 14773 N N . GLN D 1 198 ? 168.443 137.024 115.204 1.00 73.44 198 GLN C N 1
ATOM 14774 C CA . GLN D 1 198 ? 169.022 136.519 113.974 1.00 73.44 198 GLN C CA 1
ATOM 14775 C C . GLN D 1 198 ? 168.213 136.846 112.729 1.00 73.44 198 GLN C C 1
ATOM 14776 O O . GLN D 1 198 ? 168.769 136.802 111.628 1.00 73.44 198 GLN C O 1
ATOM 14782 N N . SER D 1 199 ? 166.931 137.180 112.866 1.00 74.42 199 SER C N 1
ATOM 14783 C CA . SER D 1 199 ? 166.099 137.503 111.715 1.00 74.42 199 SER C CA 1
ATOM 14784 C C . SER D 1 199 ? 165.672 138.964 111.691 1.00 74.42 199 SER C C 1
ATOM 14785 O O . SER D 1 199 ? 164.697 139.304 111.013 1.00 74.42 199 SER C O 1
ATOM 14788 N N . GLY D 1 200 ? 166.373 139.834 112.408 1.00 82.54 200 GLY C N 1
ATOM 14789 C CA . GLY D 1 200 ? 166.044 141.245 112.387 1.00 82.54 200 GLY C CA 1
ATOM 14790 C C . GLY D 1 200 ? 166.361 141.885 111.052 1.00 82.54 200 GLY C C 1
ATOM 14791 O O . GLY D 1 200 ? 167.136 141.334 110.264 1.00 82.54 200 GLY C O 1
ATOM 14792 N N . SER D 1 201 ? 165.765 143.045 110.783 1.00 91.03 201 SER C N 1
ATOM 14793 C CA . SER D 1 201 ? 165.978 143.700 109.498 1.00 91.03 201 SER C CA 1
ATOM 14794 C C . SER D 1 201 ? 167.352 144.357 109.418 1.00 91.03 201 SER C C 1
ATOM 14795 O O . SER D 1 201 ? 168.041 144.242 108.399 1.00 91.03 201 SER C O 1
ATOM 14798 N N . SER D 1 202 ? 167.771 145.043 110.478 1.00 92.03 202 SER C N 1
ATOM 14799 C CA . SER D 1 202 ? 168.950 145.898 110.441 1.00 92.03 202 SER C CA 1
ATOM 14800 C C . SER D 1 202 ? 169.990 145.421 111.441 1.00 92.03 202 SER C C 1
ATOM 14801 O O . SER D 1 202 ? 169.668 144.687 112.380 1.00 92.03 202 SER C O 1
ATOM 14804 N N . LYS D 1 203 ? 171.237 145.840 111.229 1.00 91.97 203 LYS C N 1
ATOM 14805 C CA . LYS D 1 203 ? 172.328 145.551 112.148 1.00 91.97 203 LYS C CA 1
ATOM 14806 C C . LYS D 1 203 ? 172.112 146.247 113.482 1.00 91.97 203 LYS C C 1
ATOM 14807 O O . LYS D 1 203 ? 172.462 145.708 114.540 1.00 91.97 203 LYS C O 1
ATOM 14813 N N . HIS D 1 204 ? 171.550 147.455 113.447 1.00 93.63 204 HIS C N 1
ATOM 14814 C CA . HIS D 1 204 ? 171.251 148.142 114.698 1.00 93.63 204 HIS C CA 1
ATOM 14815 C C . HIS D 1 204 ? 170.255 147.349 115.530 1.00 93.63 204 HIS C C 1
ATOM 14816 O O . HIS D 1 204 ? 170.429 147.201 116.744 1.00 93.63 204 HIS C O 1
ATOM 14823 N N . GLU D 1 205 ? 169.204 146.828 114.898 1.00 87.04 205 GLU C N 1
ATOM 14824 C CA . GLU D 1 205 ? 168.296 145.944 115.614 1.00 87.04 205 GLU C CA 1
ATOM 14825 C C . GLU D 1 205 ? 168.967 144.636 116.002 1.00 87.04 205 GLU C C 1
ATOM 14826 O O . GLU D 1 205 ? 168.613 144.057 117.033 1.00 87.04 205 GLU C O 1
ATOM 14832 N N . ARG D 1 206 ? 169.925 144.162 115.203 1.00 85.34 206 ARG C N 1
ATOM 14833 C CA . ARG D 1 206 ? 170.714 143.004 115.607 1.00 85.34 206 ARG C CA 1
ATOM 14834 C C . ARG D 1 206 ? 171.372 143.247 116.956 1.00 85.34 206 ARG C C 1
ATOM 14835 O O . ARG D 1 206 ? 171.358 142.373 117.831 1.00 85.34 206 ARG C O 1
ATOM 14843 N N . LYS D 1 207 ? 171.957 144.428 117.143 1.00 86.52 207 LYS C N 1
ATOM 14844 C CA . LYS D 1 207 ? 172.567 144.762 118.421 1.00 86.52 207 LYS C CA 1
ATOM 14845 C C . LYS D 1 207 ? 171.544 145.059 119.507 1.00 86.52 207 LYS C C 1
ATOM 14846 O O . LYS D 1 207 ? 171.800 144.755 120.675 1.00 86.52 207 LYS C O 1
ATOM 14852 N N . MET D 1 208 ? 170.399 145.640 119.150 1.00 81.63 208 MET C N 1
ATOM 14853 C CA . MET D 1 208 ? 169.350 145.903 120.131 1.00 81.63 208 MET C CA 1
ATOM 14854 C C . MET D 1 208 ? 168.832 144.614 120.750 1.00 81.63 208 MET C C 1
ATOM 14855 O O . MET D 1 208 ? 168.607 144.542 121.965 1.00 81.63 208 MET C O 1
ATOM 14860 N N . ALA D 1 209 ? 168.615 143.591 119.923 1.00 79.05 209 ALA C N 1
ATOM 14861 C CA . ALA D 1 209 ? 168.141 142.314 120.440 1.00 79.05 209 ALA C CA 1
ATOM 14862 C C . ALA D 1 209 ? 169.156 141.696 121.391 1.00 79.05 209 ALA C C 1
ATOM 14863 O O . ALA D 1 209 ? 168.783 141.166 122.442 1.00 79.05 209 ALA C O 1
ATOM 14865 N N . ASP D 1 210 ? 170.443 141.746 121.038 1.00 82.36 210 ASP C N 1
ATOM 14866 C CA . ASP D 1 210 ? 171.473 141.240 121.939 1.00 82.36 210 ASP C CA 1
ATOM 14867 C C . ASP D 1 210 ? 171.476 142.019 123.243 1.00 82.36 210 ASP C C 1
ATOM 14868 O O . ASP D 1 210 ? 171.587 141.439 124.330 1.00 82.36 210 ASP C O 1
ATOM 14873 N N . PHE D 1 211 ? 171.352 143.342 123.143 1.00 79.96 211 PHE C N 1
ATOM 14874 C CA . PHE D 1 211 ? 171.250 144.194 124.319 1.00 79.96 211 PHE C CA 1
ATOM 14875 C C . PHE D 1 211 ? 170.150 143.737 125.253 1.00 79.96 211 PHE C C 1
ATOM 14876 O O . PHE D 1 211 ? 170.391 143.502 126.440 1.00 79.96 211 PHE C O 1
ATOM 14884 N N . LEU D 1 212 ? 168.942 143.588 124.736 1.00 75.24 212 LEU C N 1
ATOM 14885 C CA . LEU D 1 212 ? 167.834 143.261 125.615 1.00 75.24 212 LEU C CA 1
ATOM 14886 C C . LEU D 1 212 ? 167.876 141.821 126.103 1.00 75.24 212 LEU C C 1
ATOM 14887 O O . LEU D 1 212 ? 167.498 141.564 127.250 1.00 75.24 212 LEU C O 1
ATOM 14892 N N . LEU D 1 213 ? 168.349 140.883 125.282 1.00 74.44 213 LEU C N 1
ATOM 14893 C CA . LEU D 1 213 ? 168.503 139.511 125.748 1.00 74.44 213 LEU C CA 1
ATOM 14894 C C . LEU D 1 213 ? 169.490 139.430 126.902 1.00 74.44 213 LEU C C 1
ATOM 14895 O O . LEU D 1 213 ? 169.222 138.773 127.913 1.00 74.44 213 LEU C O 1
ATOM 14900 N N . LYS D 1 214 ? 170.644 140.089 126.774 1.00 80.20 214 LYS C N 1
ATOM 14901 C CA . LYS D 1 214 ? 171.588 140.096 127.883 1.00 80.20 214 LYS C CA 1
ATOM 14902 C C . LYS D 1 214 ? 171.036 140.884 129.061 1.00 80.20 214 LYS C C 1
ATOM 14903 O O . LYS D 1 214 ? 171.376 140.609 130.217 1.00 80.20 214 LYS C O 1
ATOM 14909 N N . HIS D 1 215 ? 170.179 141.867 128.788 1.00 76.95 215 HIS C N 1
ATOM 14910 C CA . HIS D 1 215 ? 169.603 142.661 129.861 1.00 76.95 215 HIS C CA 1
ATOM 14911 C C . HIS D 1 215 ? 168.583 141.875 130.662 1.00 76.95 215 HIS C C 1
ATOM 14912 O O . HIS D 1 215 ? 168.326 142.199 131.825 1.00 76.95 215 HIS C O 1
ATOM 14919 N N . LEU D 1 216 ? 167.982 140.852 130.066 1.00 72.37 216 LEU C N 1
ATOM 14920 C CA . LEU D 1 216 ? 166.913 140.103 130.721 1.00 72.37 216 LEU C CA 1
ATOM 14921 C C . LEU D 1 216 ? 167.408 138.701 131.050 1.00 72.37 216 LEU C C 1
ATOM 14922 O O . LEU D 1 216 ? 167.165 137.762 130.289 1.00 72.37 216 LEU C O 1
ATOM 14927 N N . GLY D 1 217 ? 168.093 138.573 132.182 1.00 89.47 217 GLY C N 1
ATOM 14928 C CA . GLY D 1 217 ? 168.306 137.266 132.795 1.00 89.47 217 GLY C CA 1
ATOM 14929 C C . GLY D 1 217 ? 168.832 136.194 131.868 1.00 89.47 217 GLY C C 1
ATOM 14930 O O . GLY D 1 217 ? 168.305 135.075 131.856 1.00 89.47 217 GLY C O 1
ATOM 14931 N N . ASP D 1 218 ? 169.856 136.509 131.080 1.00 98.58 218 ASP C N 1
ATOM 14932 C CA . ASP D 1 218 ? 170.476 135.518 130.202 1.00 98.58 218 ASP C CA 1
ATOM 14933 C C . ASP D 1 218 ? 171.645 134.890 130.952 1.00 98.58 218 ASP C C 1
ATOM 14934 O O . ASP D 1 218 ? 172.684 135.524 131.153 1.00 98.58 218 ASP C O 1
ATOM 14939 N N . GLY D 1 219 ? 171.474 133.639 131.373 1.00 104.83 219 GLY C N 1
ATOM 14940 C CA . GLY D 1 219 ? 172.490 132.991 132.176 1.00 104.83 219 GLY C CA 1
ATOM 14941 C C . GLY D 1 219 ? 172.502 133.422 133.623 1.00 104.83 219 GLY C C 1
ATOM 14942 O O . GLY D 1 219 ? 173.487 133.179 134.324 1.00 104.83 219 GLY C O 1
ATOM 14943 N N . ASN D 1 220 ? 171.429 134.071 134.084 1.00 108.34 220 ASN C N 1
ATOM 14944 C CA . ASN D 1 220 ? 171.330 134.605 135.445 1.00 108.34 220 ASN C CA 1
ATOM 14945 C C . ASN D 1 220 ? 172.470 135.578 135.737 1.00 108.34 220 ASN C C 1
ATOM 14946 O O . ASN D 1 220 ? 172.908 135.741 136.878 1.00 108.34 220 ASN C O 1
ATOM 14951 N N . GLU D 1 221 ? 172.953 136.239 134.689 1.00 108.63 221 GLU C N 1
ATOM 14952 C CA . GLU D 1 221 ? 173.971 137.273 134.798 1.00 108.63 221 GLU C CA 1
ATOM 14953 C C . GLU D 1 221 ? 173.367 138.666 134.858 1.00 108.63 221 GLU C C 1
ATOM 14954 O O . GLU D 1 221 ? 173.974 139.609 134.344 1.00 108.63 221 GLU C O 1
ATOM 14960 N N . SER D 1 222 ? 172.351 138.861 135.685 1.00 105.93 222 SER C N 1
ATOM 14961 C CA . SER D 1 222 ? 171.592 140.118 135.687 1.00 105.93 222 SER C CA 1
ATOM 14962 C C . SER D 1 222 ? 172.299 141.467 135.899 1.00 105.93 222 SER C C 1
ATOM 14963 O O . SER D 1 222 ? 171.936 142.443 135.240 1.00 105.93 222 SER C O 1
ATOM 14966 N N . PRO D 1 223 ? 173.298 141.546 136.792 1.00 101.00 223 PRO C N 1
ATOM 14967 C CA . PRO D 1 223 ? 173.888 142.883 136.953 1.00 101.00 223 PRO C CA 1
ATOM 14968 C C . PRO D 1 223 ? 175.045 143.188 135.995 1.00 101.00 223 PRO C C 1
ATOM 14969 O O . PRO D 1 223 ? 176.141 142.656 136.164 1.00 101.00 223 PRO C O 1
ATOM 14973 N N . LYS D 1 224 ? 174.791 144.050 135.010 1.00 95.90 224 LYS C N 1
ATOM 14974 C CA . LYS D 1 224 ? 175.806 144.454 134.033 1.00 95.90 224 LYS C CA 1
ATOM 14975 C C . LYS D 1 224 ? 175.453 145.759 133.308 1.00 95.90 224 LYS C C 1
ATOM 14976 O O . LYS D 1 224 ? 174.303 146.188 133.314 1.00 95.90 224 LYS C O 1
ATOM 14982 N N . LEU D 1 225 ? 176.452 146.379 132.685 1.00 92.66 225 LEU C N 1
ATOM 14983 C CA . LEU D 1 225 ? 176.265 147.610 131.930 1.00 92.66 225 LEU C CA 1
ATOM 14984 C C . LEU D 1 225 ? 176.813 147.440 130.520 1.00 92.66 225 LEU C C 1
ATOM 14985 O O . LEU D 1 225 ? 177.902 146.887 130.328 1.00 92.66 225 LEU C O 1
ATOM 14990 N N . PHE D 1 226 ? 176.057 147.915 129.542 1.00 89.71 226 PHE C N 1
ATOM 14991 C CA . PHE D 1 226 ? 176.327 147.664 128.140 1.00 89.71 226 PHE C CA 1
ATOM 14992 C C . PHE D 1 226 ? 176.944 148.890 127.479 1.00 89.71 226 PHE C C 1
ATOM 14993 O O . PHE D 1 226 ? 176.814 150.007 127.985 1.00 89.71 226 PHE C O 1
ATOM 15001 N N . PRO D 1 227 ? 177.635 148.709 126.354 1.00 90.66 227 PRO C N 1
ATOM 15002 C CA . PRO D 1 227 ? 178.276 149.850 125.695 1.00 90.66 227 PRO C CA 1
ATOM 15003 C C . PRO D 1 227 ? 177.268 150.924 125.318 1.00 90.66 227 PRO C C 1
ATOM 15004 O O . PRO D 1 227 ? 176.159 150.638 124.868 1.00 90.66 227 PRO C O 1
ATOM 15008 N N . SER D 1 228 ? 177.676 152.178 125.507 1.00 92.61 228 SER C N 1
ATOM 15009 C CA . SER D 1 228 ? 176.801 153.313 125.247 1.00 92.61 228 SER C CA 1
ATOM 15010 C C . SER D 1 228 ? 176.593 153.570 123.765 1.00 92.61 228 SER C C 1
ATOM 15011 O O . SER D 1 228 ? 175.788 154.439 123.414 1.00 92.61 228 SER C O 1
ATOM 15014 N N . SER D 1 229 ? 177.299 152.848 122.893 1.00 92.81 229 SER C N 1
ATOM 15015 C CA . SER D 1 229 ? 177.148 153.061 121.460 1.00 92.81 229 SER C CA 1
ATOM 15016 C C . SER D 1 229 ? 175.715 152.814 121.011 1.00 92.81 229 SER C C 1
ATOM 15017 O O . SER D 1 229 ? 175.264 153.384 120.012 1.00 92.81 229 SER C O 1
ATOM 15020 N N . LEU D 1 230 ? 174.983 151.969 121.740 1.00 90.94 230 LEU C N 1
ATOM 15021 C CA . LEU D 1 230 ? 173.603 151.679 121.368 1.00 90.94 230 LEU C CA 1
ATOM 15022 C C . LEU D 1 230 ? 172.741 152.928 121.429 1.00 90.94 230 LEU C C 1
ATOM 15023 O O . LEU D 1 230 ? 171.739 153.036 120.715 1.00 90.94 230 LEU C O 1
ATOM 15028 N N . LEU D 1 231 ? 173.049 153.839 122.347 1.00 93.18 231 LEU C N 1
ATOM 15029 C CA . LEU D 1 231 ? 172.294 155.083 122.403 1.00 93.18 231 LEU C CA 1
ATOM 15030 C C . LEU D 1 231 ? 172.556 155.929 121.156 1.00 93.18 231 LEU C C 1
ATOM 15031 O O . LEU D 1 231 ? 171.636 156.471 120.545 1.00 93.18 231 LEU C O 1
ATOM 15036 N N . ASP D 1 232 ? 173.832 156.029 120.796 1.00 96.32 232 ASP C N 1
ATOM 15037 C CA . ASP D 1 232 ? 174.296 156.793 119.637 1.00 96.32 232 ASP C CA 1
ATOM 15038 C C . ASP D 1 232 ? 173.875 156.236 118.281 1.00 96.32 232 ASP C C 1
ATOM 15039 O O . ASP D 1 232 ? 173.531 156.978 117.363 1.00 96.32 232 ASP C O 1
ATOM 15044 N N . ASN D 1 233 ? 173.934 154.921 118.149 1.00 96.99 233 ASN C N 1
ATOM 15045 C CA . ASN D 1 233 ? 173.616 154.280 116.883 1.00 96.99 233 ASN C CA 1
ATOM 15046 C C . ASN D 1 233 ? 172.190 154.469 116.382 1.00 96.99 233 ASN C C 1
ATOM 15047 O O . ASN D 1 233 ? 171.974 154.659 115.186 1.00 96.99 233 ASN C O 1
ATOM 15052 N N . THR D 1 234 ? 171.213 154.433 117.280 1.00 30.00 234 THR C N 1
ATOM 15053 C CA . THR D 1 234 ? 169.835 154.509 116.822 1.00 30.00 234 THR C CA 1
ATOM 15054 C C . THR D 1 234 ? 169.559 155.686 115.894 1.00 30.00 234 THR C C 1
ATOM 15055 O O . THR D 1 234 ? 169.976 156.818 116.137 1.00 30.00 234 THR C O 1
ATOM 15059 N N . LYS D 1 235 ? 168.838 155.377 114.822 1.00 100.77 235 LYS C N 1
ATOM 15060 C CA . LYS D 1 235 ? 168.431 156.330 113.800 1.00 100.77 235 LYS C CA 1
ATOM 15061 C C . LYS D 1 235 ? 168.196 157.703 114.417 1.00 100.77 235 LYS C C 1
ATOM 15062 O O . LYS D 1 235 ? 168.641 158.711 113.872 1.00 100.77 235 LYS C O 1
ATOM 15068 N N . ASP D 1 236 ? 167.516 157.746 115.558 1.00 103.92 236 ASP C N 1
ATOM 15069 C CA . ASP D 1 236 ? 167.281 159.015 116.234 1.00 103.92 236 ASP C CA 1
ATOM 15070 C C . ASP D 1 236 ? 167.676 158.961 117.706 1.00 103.92 236 ASP C C 1
ATOM 15071 O O . ASP D 1 236 ? 167.123 158.180 118.476 1.00 103.92 236 ASP C O 1
ATOM 15076 N N . TYR D 1 237 ? 168.636 159.797 118.088 1.00 98.57 237 TYR C N 1
ATOM 15077 C CA . TYR D 1 237 ? 169.075 159.879 119.477 1.00 98.57 237 TYR C CA 1
ATOM 15078 C C . TYR D 1 237 ? 169.431 161.308 119.867 1.00 98.57 237 TYR C C 1
ATOM 15079 O O . TYR D 1 237 ? 170.604 161.630 120.043 1.00 98.57 237 TYR C O 1
ATOM 15088 N N . GLN D 1 238 ? 168.432 162.167 120.006 1.00 99.09 238 GLN C N 1
ATOM 15089 C CA . GLN D 1 238 ? 168.710 163.545 120.374 1.00 99.09 238 GLN C CA 1
ATOM 15090 C C . GLN D 1 238 ? 168.652 163.661 121.883 1.00 99.09 238 GLN C C 1
ATOM 15091 O O . GLN D 1 238 ? 167.656 163.283 122.495 1.00 99.09 238 GLN C O 1
ATOM 15097 N N . VAL D 1 239 ? 169.711 164.182 122.492 1.00 99.12 239 VAL C N 1
ATOM 15098 C CA . VAL D 1 239 ? 169.708 164.313 123.945 1.00 99.12 239 VAL C CA 1
ATOM 15099 C C . VAL D 1 239 ? 169.282 165.741 124.275 1.00 99.12 239 VAL C C 1
ATOM 15100 O O . VAL D 1 239 ? 169.907 166.714 123.853 1.00 99.12 239 VAL C O 1
ATOM 15104 N N . LYS D 1 240 ? 168.175 165.866 124.995 1.00 99.63 240 LYS C N 1
ATOM 15105 C CA . LYS D 1 240 ? 167.611 167.178 125.266 1.00 99.63 240 LYS C CA 1
ATOM 15106 C C . LYS D 1 240 ? 168.299 167.816 126.468 1.00 99.63 240 LYS C C 1
ATOM 15107 O O . LYS D 1 240 ? 168.948 167.144 127.272 1.00 99.63 240 LYS C O 1
ATOM 15113 N N . LYS D 1 241 ? 168.160 169.135 126.573 1.00 103.94 241 LYS C N 1
ATOM 15114 C CA . LYS D 1 241 ? 168.840 169.885 127.621 1.00 103.94 241 LYS C CA 1
ATOM 15115 C C . LYS D 1 241 ? 168.200 169.630 128.979 1.00 103.94 241 LYS C C 1
ATOM 15116 O O . LYS D 1 241 ? 166.977 169.513 129.097 1.00 103.94 241 LYS C O 1
ATOM 15122 N N . ARG D 1 242 ? 169.041 169.553 130.006 1.00 105.36 242 ARG C N 1
ATOM 15123 C CA . ARG D 1 242 ? 168.590 169.128 131.323 1.00 105.36 242 ARG C CA 1
ATOM 15124 C C . ARG D 1 242 ? 167.907 170.267 132.066 1.00 105.36 242 ARG C C 1
ATOM 15125 O O . ARG D 1 242 ? 168.293 171.433 131.947 1.00 105.36 242 ARG C O 1
ATOM 15133 N N . LEU D 1 243 ? 166.884 169.919 132.841 1.00 103.18 243 LEU C N 1
ATOM 15134 C CA . LEU D 1 243 ? 166.143 170.895 133.626 1.00 103.18 243 LEU C CA 1
ATOM 15135 C C . LEU D 1 243 ? 165.557 170.255 134.881 1.00 103.18 243 LEU C C 1
ATOM 15136 O O . LEU D 1 243 ? 165.609 169.038 135.050 1.00 103.18 243 LEU C O 1
ATOM 15138 N N . GLN D 1 248 ? 172.146 166.941 136.350 1.00 97.22 248 GLN C N 1
ATOM 15139 C CA . GLN D 1 248 ? 172.622 165.570 136.212 1.00 97.22 248 GLN C CA 1
ATOM 15140 C C . GLN D 1 248 ? 171.560 164.687 135.569 1.00 97.22 248 GLN C C 1
ATOM 15141 O O . GLN D 1 248 ? 171.815 163.527 135.260 1.00 97.22 248 GLN C O 1
ATOM 15147 N N . TYR D 1 249 ? 170.384 165.255 135.348 1.00 94.33 249 TYR C N 1
ATOM 15148 C CA . TYR D 1 249 ? 169.312 164.528 134.697 1.00 94.33 249 TYR C CA 1
ATOM 15149 C C . TYR D 1 249 ? 169.023 165.219 133.371 1.00 94.33 249 TYR C C 1
ATOM 15150 O O . TYR D 1 249 ? 168.808 166.430 133.324 1.00 94.33 249 TYR C O 1
ATOM 15159 N N . LYS D 1 250 ? 169.017 164.441 132.296 1.00 91.79 250 LYS C N 1
ATOM 15160 C CA . LYS D 1 250 ? 168.777 164.984 130.968 1.00 91.79 250 LYS C CA 1
ATOM 15161 C C . LYS D 1 250 ? 167.639 164.237 130.301 1.00 91.79 250 LYS C C 1
ATOM 15162 O O . LYS D 1 250 ? 167.386 163.075 130.608 1.00 91.79 250 LYS C O 1
ATOM 15168 N N . GLU D 1 251 ? 166.957 164.910 129.386 1.00 93.72 251 GLU C N 1
ATOM 15169 C CA . GLU D 1 251 ? 165.784 164.325 128.730 1.00 93.72 251 GLU C CA 1
ATOM 15170 C C . GLU D 1 251 ? 166.129 163.600 127.433 1.00 93.72 251 GLU C C 1
ATOM 15171 O O . GLU D 1 251 ? 165.799 164.055 126.341 1.00 93.72 251 GLU C O 1
ATOM 15177 N N . ILE D 1 252 ? 166.779 162.442 127.541 1.00 88.03 252 ILE C N 1
ATOM 15178 C CA . ILE D 1 252 ? 167.006 161.611 126.366 1.00 88.03 252 ILE C CA 1
ATOM 15179 C C . ILE D 1 252 ? 165.669 161.137 125.811 1.00 88.03 252 ILE C C 1
ATOM 15180 O O . ILE D 1 252 ? 164.712 160.900 126.558 1.00 88.03 252 ILE C O 1
ATOM 15185 N N . THR D 1 253 ? 165.582 161.033 124.479 1.00 88.66 253 THR C N 1
ATOM 15186 C CA . THR D 1 253 ? 164.352 160.635 123.782 1.00 88.66 253 THR C CA 1
ATOM 15187 C C . THR D 1 253 ? 164.713 159.587 122.726 1.00 88.66 253 THR C C 1
ATOM 15188 O O . THR D 1 253 ? 164.314 159.689 121.568 1.00 88.66 253 THR C O 1
ATOM 15192 N N . TRP D 1 254 ? 165.472 158.571 123.133 1.00 86.03 254 TRP C N 1
ATOM 15193 C CA . TRP D 1 254 ? 166.293 157.860 122.158 1.00 86.03 254 TRP C CA 1
ATOM 15194 C C . TRP D 1 254 ? 165.497 156.832 121.359 1.00 86.03 254 TRP C C 1
ATOM 15195 O O . TRP D 1 254 ? 165.957 156.382 120.306 1.00 86.03 254 TRP C O 1
ATOM 15206 N N . LEU D 1 255 ? 164.303 156.461 121.810 1.00 83.13 255 LEU C N 1
ATOM 15207 C CA . LEU D 1 255 ? 163.401 155.667 120.980 1.00 83.13 255 LEU C CA 1
ATOM 15208 C C . LEU D 1 255 ? 162.171 156.436 120.531 1.00 83.13 255 LEU C C 1
ATOM 15209 O O . LEU D 1 255 ? 161.177 155.817 120.143 1.00 83.13 255 LEU C O 1
ATOM 15214 N N . GLY D 1 256 ? 162.208 157.759 120.573 1.00 87.04 256 GLY C N 1
ATOM 15215 C CA . GLY D 1 256 ? 161.035 158.558 120.311 1.00 87.04 256 GLY C CA 1
ATOM 15216 C C . GLY D 1 256 ? 160.165 158.775 121.527 1.00 87.04 256 GLY C C 1
ATOM 15217 O O . GLY D 1 256 ? 159.286 159.642 121.497 1.00 87.04 256 GLY C O 1
ATOM 15218 N N . GLU D 1 257 ? 160.390 158.011 122.589 1.00 86.02 257 GLU C N 1
ATOM 15219 C CA . GLU D 1 257 ? 159.735 158.217 123.870 1.00 86.02 257 GLU C CA 1
ATOM 15220 C C . GLU D 1 257 ? 160.733 158.863 124.816 1.00 86.02 257 GLU C C 1
ATOM 15221 O O . GLU D 1 257 ? 161.826 158.330 125.030 1.00 86.02 257 GLU C O 1
ATOM 15227 N N . SER D 1 258 ? 160.361 160.012 125.371 1.00 81.42 258 SER C N 1
ATOM 15228 C CA . SER D 1 258 ? 161.280 160.778 126.196 1.00 81.42 258 SER C CA 1
ATOM 15229 C C . SER D 1 258 ? 161.604 160.044 127.492 1.00 81.42 258 SER C C 1
ATOM 15230 O O . SER D 1 258 ? 160.719 159.507 128.160 1.00 81.42 258 SER C O 1
ATOM 15233 N N . PHE D 1 259 ? 162.886 160.030 127.846 1.00 78.62 259 PHE C N 1
ATOM 15234 C CA . PHE D 1 259 ? 163.368 159.403 129.066 1.00 78.62 259 PHE C CA 1
ATOM 15235 C C . PHE D 1 259 ? 164.246 160.382 129.824 1.00 78.62 259 PHE C C 1
ATOM 15236 O O . PHE D 1 259 ? 164.847 161.282 129.237 1.00 78.62 259 PHE C O 1
ATOM 15244 N N . ALA D 1 260 ? 164.327 160.196 131.135 1.00 79.43 260 ALA C N 1
ATOM 15245 C CA . ALA D 1 260 ? 165.259 160.968 131.940 1.00 79.43 260 ALA C CA 1
ATOM 15246 C C . ALA D 1 260 ? 166.597 160.248 131.987 1.00 79.43 260 ALA C C 1
ATOM 15247 O O . ALA D 1 260 ? 166.652 159.037 132.213 1.00 79.43 260 ALA C O 1
ATOM 15249 N N . LEU D 1 261 ? 167.675 160.990 131.764 1.00 87.40 261 LEU C N 1
ATOM 15250 C CA . LEU D 1 261 ? 169.012 160.421 131.677 1.00 87.40 261 LEU C CA 1
ATOM 15251 C C . LEU D 1 261 ? 169.879 160.971 132.794 1.00 87.40 261 LEU C C 1
ATOM 15252 O O . LEU D 1 261 ? 170.079 162.185 132.887 1.00 87.40 261 LEU C O 1
ATOM 15257 N N . ARG D 1 262 ? 170.411 160.080 133.622 1.00 90.75 262 ARG C N 1
ATOM 15258 C CA . ARG D 1 262 ? 171.382 160.446 134.642 1.00 90.75 262 ARG C CA 1
ATOM 15259 C C . ARG D 1 262 ? 172.747 159.939 134.211 1.00 90.75 262 ARG C C 1
ATOM 15260 O O . ARG D 1 262 ? 172.928 158.734 134.009 1.00 90.75 262 ARG C O 1
ATOM 15268 N N . HIS D 1 263 ? 173.700 160.853 134.076 1.00 96.35 263 HIS C N 1
ATOM 15269 C CA . HIS D 1 263 ? 175.044 160.503 133.649 1.00 96.35 263 HIS C CA 1
ATOM 15270 C C . HIS D 1 263 ? 176.049 161.186 134.560 1.00 96.35 263 HIS C C 1
ATOM 15271 O O . HIS D 1 263 ? 175.909 162.365 134.893 1.00 96.35 263 HIS C O 1
ATOM 15278 N N . PHE D 1 264 ? 177.064 160.427 134.958 1.00 96.56 264 PHE C N 1
ATOM 15279 C CA . PHE D 1 264 ? 178.031 160.868 135.949 1.00 96.56 264 PHE C CA 1
ATOM 15280 C C . PHE D 1 264 ? 179.395 160.304 135.588 1.00 96.56 264 PHE C C 1
ATOM 15281 O O . PHE D 1 264 ? 179.501 159.315 134.859 1.00 96.56 264 PHE C O 1
ATOM 15289 N N . PHE D 1 265 ? 180.439 160.941 136.106 1.00 98.87 265 PHE C N 1
ATOM 15290 C CA . PHE D 1 265 ? 181.815 160.560 135.816 1.00 98.87 265 PHE C CA 1
ATOM 15291 C C . PHE D 1 265 ? 182.476 160.035 137.081 1.00 98.87 265 PHE C C 1
ATOM 15292 O O . PHE D 1 265 ? 182.401 160.671 138.137 1.00 98.87 265 PHE C O 1
ATOM 15300 N N . GLY D 1 266 ? 183.115 158.876 136.966 1.00 101.93 266 GLY C N 1
ATOM 15301 C CA . GLY D 1 266 ? 183.835 158.263 138.066 1.00 101.93 266 GLY C CA 1
ATOM 15302 C C . GLY D 1 266 ? 184.409 156.946 137.599 1.00 101.93 266 GLY C C 1
ATOM 15303 O O . GLY D 1 266 ? 184.164 156.501 136.476 1.00 101.93 266 GLY C O 1
ATOM 15304 N N . ASP D 1 267 ? 185.181 156.316 138.481 1.00 104.83 267 ASP C N 1
ATOM 15305 C CA . ASP D 1 267 ? 185.768 155.015 138.168 1.00 104.83 267 ASP C CA 1
ATOM 15306 C C . ASP D 1 267 ? 184.654 153.970 138.257 1.00 104.83 267 ASP C C 1
ATOM 15307 O O . ASP D 1 267 ? 184.431 153.322 139.279 1.00 104.83 267 ASP C O 1
ATOM 15312 N N . ILE D 1 268 ? 183.947 153.825 137.138 1.00 104.51 268 ILE C N 1
ATOM 15313 C CA . ILE D 1 268 ? 182.712 153.055 137.070 1.00 104.51 268 ILE C CA 1
ATOM 15314 C C . ILE D 1 268 ? 182.991 151.605 137.429 1.00 104.51 268 ILE C C 1
ATOM 15315 O O . ILE D 1 268 ? 182.173 150.947 138.080 1.00 104.51 268 ILE C O 1
ATOM 15320 N N . ASP D 1 269 ? 184.150 151.098 137.011 1.00 106.15 269 ASP C N 1
ATOM 15321 C CA . ASP D 1 269 ? 184.532 149.742 137.388 1.00 106.15 269 ASP C CA 1
ATOM 15322 C C . ASP D 1 269 ? 184.633 149.609 138.903 1.00 106.15 269 ASP C C 1
ATOM 15323 O O . ASP D 1 269 ? 184.286 148.564 139.466 1.00 106.15 269 ASP C O 1
ATOM 15328 N N . ALA D 1 270 ? 185.095 150.661 139.581 1.00 101.31 270 ALA C N 1
ATOM 15329 C CA . ALA D 1 270 ? 185.158 150.625 141.039 1.00 101.31 270 ALA C CA 1
ATOM 15330 C C . ALA D 1 270 ? 183.778 150.806 141.659 1.00 101.31 270 ALA C C 1
ATOM 15331 O O . ALA D 1 270 ? 183.480 150.223 142.706 1.00 101.31 270 ALA C O 1
ATOM 15333 N N . LEU D 1 271 ? 182.929 151.617 141.034 1.00 96.51 271 LEU C N 1
ATOM 15334 C CA . LEU D 1 271 ? 181.571 151.845 141.511 1.00 96.51 271 LEU C CA 1
ATOM 15335 C C . LEU D 1 271 ? 180.599 150.779 141.032 1.00 96.51 271 LEU C C 1
ATOM 15336 O O . LEU D 1 271 ? 179.419 150.827 141.390 1.00 96.51 271 LEU C O 1
ATOM 15341 N N . LEU D 1 272 ? 181.070 149.828 140.230 1.00 94.14 272 LEU C N 1
ATOM 15342 C CA . LEU D 1 272 ? 180.195 148.775 139.725 1.00 94.14 272 LEU C CA 1
ATOM 15343 C C . LEU D 1 272 ? 179.503 147.961 140.813 1.00 94.14 272 LEU C C 1
ATOM 15344 O O . LEU D 1 272 ? 178.284 147.745 140.693 1.00 94.14 272 LEU C O 1
ATOM 15349 N N . PRO D 1 273 ? 180.175 147.482 141.868 1.00 94.35 273 PRO C N 1
ATOM 15350 C CA . PRO D 1 273 ? 179.482 146.572 142.796 1.00 94.35 273 PRO C CA 1
ATOM 15351 C C . PRO D 1 273 ? 178.350 147.220 143.573 1.00 94.35 273 PRO C C 1
ATOM 15352 O O . PRO D 1 273 ? 177.548 146.501 144.181 1.00 94.35 273 PRO C O 1
ATOM 15356 N N . GLN D 1 274 ? 178.261 148.550 143.595 1.00 92.13 274 GLN C N 1
ATOM 15357 C CA . GLN D 1 274 ? 177.169 149.176 144.333 1.00 92.13 274 GLN C CA 1
ATOM 15358 C C . GLN D 1 274 ? 176.053 149.631 143.400 1.00 92.13 274 GLN C C 1
ATOM 15359 O O . GLN D 1 274 ? 174.931 149.889 143.850 1.00 92.13 274 GLN C O 1
ATOM 15365 N N . ILE D 1 275 ? 176.335 149.738 142.101 1.00 86.54 275 ILE C N 1
ATOM 15366 C CA . ILE D 1 275 ? 175.278 150.048 141.141 1.00 86.54 275 ILE C CA 1
ATOM 15367 C C . ILE D 1 275 ? 174.640 148.762 140.634 1.00 86.54 275 ILE C C 1
ATOM 15368 O O . ILE D 1 275 ? 173.503 148.756 140.141 1.00 86.54 275 ILE C O 1
ATOM 15373 N N . THR D 1 276 ? 175.359 147.654 140.758 1.00 87.05 276 THR C N 1
ATOM 15374 C CA . THR D 1 276 ? 174.899 146.319 140.408 1.00 87.05 276 THR C CA 1
ATOM 15375 C C . THR D 1 276 ? 173.605 145.954 141.133 1.00 87.05 276 THR C C 1
ATOM 15376 O O . THR D 1 276 ? 172.671 145.463 140.489 1.00 87.05 276 THR C O 1
ATOM 15380 N N . PRO D 1 277 ? 173.492 146.158 142.452 1.00 82.16 277 PRO C N 1
ATOM 15381 C CA . PRO D 1 277 ? 172.184 145.936 143.085 1.00 82.16 277 PRO C CA 1
ATOM 15382 C C . PRO D 1 277 ? 171.120 146.885 142.577 1.00 82.16 277 PRO C C 1
ATOM 15383 O O . PRO D 1 277 ? 169.937 146.533 142.535 1.00 82.16 277 PRO C O 1
ATOM 15387 N N . LEU D 1 278 ? 171.525 148.091 142.178 1.00 75.13 278 LEU C N 1
ATOM 15388 C CA . LEU D 1 278 ? 170.562 149.139 141.867 1.00 75.13 278 LEU C CA 1
ATOM 15389 C C . LEU D 1 278 ? 169.814 148.855 140.575 1.00 75.13 278 LEU C C 1
ATOM 15390 O O . LEU D 1 278 ? 168.647 149.230 140.429 1.00 75.13 278 LEU C O 1
ATOM 15395 N N . LEU D 1 279 ? 170.471 148.207 139.615 1.00 75.38 279 LEU C N 1
ATOM 15396 C CA . LEU D 1 279 ? 169.851 148.035 138.305 1.00 75.38 279 LEU C CA 1
ATOM 15397 C C . LEU D 1 279 ? 168.752 146.978 138.330 1.00 75.38 279 LEU C C 1
ATOM 15398 O O . LEU D 1 279 ? 168.037 146.797 137.340 1.00 75.38 279 LEU C O 1
ATOM 15403 N N . SER D 1 280 ? 168.611 146.258 139.443 1.00 70.73 280 SER C N 1
ATOM 15404 C CA . SER D 1 280 ? 167.671 145.141 139.472 1.00 70.73 280 SER C CA 1
ATOM 15405 C C . SER D 1 280 ? 166.270 145.579 139.889 1.00 70.73 280 SER C C 1
ATOM 15406 O O . SER D 1 280 ? 165.299 144.845 139.675 1.00 70.73 280 SER C O 1
ATOM 15409 N N . LEU D 1 281 ? 166.140 146.763 140.485 1.00 63.83 281 LEU C N 1
ATOM 15410 C CA . LEU D 1 281 ? 164.875 147.194 141.073 1.00 63.83 281 LEU C CA 1
ATOM 15411 C C . LEU D 1 281 ? 163.780 147.436 140.044 1.00 63.83 281 LEU C C 1
ATOM 15412 O O . LEU D 1 281 ? 164.061 147.840 138.913 1.00 63.83 281 LEU C O 1
ATOM 15417 N N . SER D 1 282 ? 162.526 147.203 140.438 1.00 58.68 282 SER C N 1
ATOM 15418 C CA . SER D 1 282 ? 161.376 147.497 139.584 1.00 58.68 282 SER C CA 1
ATOM 15419 C C . SER D 1 282 ? 160.142 147.573 140.478 1.00 58.68 282 SER C C 1
ATOM 15420 O O . SER D 1 282 ? 159.720 146.560 141.037 1.00 58.68 282 SER C O 1
ATOM 15423 N N . HIS D 1 283 ? 159.570 148.765 140.601 1.00 52.46 283 HIS C N 1
ATOM 15424 C CA . HIS D 1 283 ? 158.356 148.970 141.371 1.00 52.46 283 HIS C CA 1
ATOM 15425 C C . HIS D 1 283 ? 157.606 150.167 140.808 1.00 52.46 283 HIS C C 1
ATOM 15426 O O . HIS D 1 283 ? 158.229 151.132 140.353 1.00 52.46 283 HIS C O 1
ATOM 15433 N N . PRO D 1 284 ? 156.274 150.128 140.818 1.00 51.57 284 PRO C N 1
ATOM 15434 C CA . PRO D 1 284 ? 155.510 151.261 140.284 1.00 51.57 284 PRO C CA 1
ATOM 15435 C C . PRO D 1 284 ? 155.768 152.567 141.001 1.00 51.57 284 PRO C C 1
ATOM 15436 O O . PRO D 1 284 ? 155.673 153.627 140.375 1.00 51.57 284 PRO C O 1
ATOM 15440 N N . ASN D 1 285 ? 156.078 152.534 142.294 1.00 51.58 285 ASN C N 1
ATOM 15441 C CA . ASN D 1 285 ? 156.327 153.746 143.057 1.00 51.58 285 ASN C CA 1
ATOM 15442 C C . ASN D 1 285 ? 157.812 154.048 143.187 1.00 51.58 285 ASN C C 1
ATOM 15443 O O . ASN D 1 285 ? 158.223 154.742 144.119 1.00 51.58 285 ASN C O 1
ATOM 15448 N N . ILE D 1 286 ? 158.618 153.541 142.262 1.00 53.71 286 ILE C N 1
ATOM 15449 C CA . ILE D 1 286 ? 160.053 153.757 142.246 1.00 53.71 286 ILE C CA 1
ATOM 15450 C C . ILE D 1 286 ? 160.442 154.220 140.852 1.00 53.71 286 ILE C C 1
ATOM 15451 O O . ILE D 1 286 ? 160.077 153.610 139.848 1.00 53.71 286 ILE C O 1
ATOM 15456 N N . VAL D 1 287 ? 161.189 155.314 140.794 1.00 55.20 287 VAL C N 1
ATOM 15457 C CA . VAL D 1 287 ? 161.773 155.779 139.542 1.00 55.20 287 VAL C CA 1
ATOM 15458 C C . VAL D 1 287 ? 163.080 155.012 139.401 1.00 55.20 287 VAL C C 1
ATOM 15459 O O . VAL D 1 287 ? 164.140 155.461 139.831 1.00 55.20 287 VAL C O 1
ATOM 15463 N N . TYR D 1 288 ? 162.998 153.831 138.805 1.00 59.09 288 TYR C N 1
ATOM 15464 C CA . TYR D 1 288 ? 164.130 152.925 138.724 1.00 59.09 288 TYR C CA 1
ATOM 15465 C C . TYR D 1 288 ? 164.830 153.053 137.383 1.00 59.09 288 TYR C C 1
ATOM 15466 O O . TYR D 1 288 ? 164.332 153.683 136.449 1.00 59.09 288 TYR C O 1
ATOM 15475 N N . TYR D 1 289 ? 166.001 152.439 137.299 1.00 69.64 289 TYR C N 1
ATOM 15476 C CA . TYR D 1 289 ? 166.872 152.558 136.140 1.00 69.64 289 TYR C CA 1
ATOM 15477 C C . TYR D 1 289 ? 166.566 151.421 135.178 1.00 69.64 289 TYR C C 1
ATOM 15478 O O . TYR D 1 289 ? 166.748 150.248 135.512 1.00 69.64 289 TYR C O 1
ATOM 15487 N N . LEU D 1 290 ? 166.099 151.776 133.983 1.00 71.96 290 LEU C N 1
ATOM 15488 C CA . LEU D 1 290 ? 165.735 150.769 132.996 1.00 71.96 290 LEU C CA 1
ATOM 15489 C C . LEU D 1 290 ? 166.965 150.060 132.445 1.00 71.96 290 LEU C C 1
ATOM 15490 O O . LEU D 1 290 ? 166.991 148.827 132.357 1.00 71.96 290 LEU C O 1
ATOM 15495 N N . CYS D 1 291 ? 167.993 150.818 132.075 1.00 80.92 291 CYS C N 1
ATOM 15496 C CA . CYS D 1 291 ? 169.174 150.269 131.429 1.00 80.92 291 CYS C CA 1
ATOM 15497 C C . CYS D 1 291 ? 170.402 151.045 131.877 1.00 80.92 291 CYS C C 1
ATOM 15498 O O . CYS D 1 291 ? 170.310 152.210 132.270 1.00 80.92 291 CYS C O 1
ATOM 15501 N N . GLY D 1 292 ? 171.556 150.390 131.806 1.00 87.27 292 GLY C N 1
ATOM 15502 C CA . GLY D 1 292 ? 172.807 151.030 132.166 1.00 87.27 292 GLY C CA 1
ATOM 15503 C C . GLY D 1 292 ? 173.805 151.036 131.029 1.00 87.27 292 GLY C C 1
ATOM 15504 O O . GLY D 1 292 ? 173.929 150.046 130.305 1.00 87.27 292 GLY C O 1
ATOM 15505 N N . PHE D 1 293 ? 174.526 152.139 130.855 1.00 90.74 293 PHE C N 1
ATOM 15506 C CA . PHE D 1 293 ? 175.460 152.291 129.749 1.00 90.74 293 PHE C CA 1
ATOM 15507 C C . PHE D 1 293 ? 176.790 152.846 130.235 1.00 90.74 293 PHE C C 1
ATOM 15508 O O . PHE D 1 293 ? 176.823 153.847 130.959 1.00 90.74 293 PHE C O 1
ATOM 15516 N N . THR D 1 294 ? 177.877 152.197 129.826 1.00 98.86 294 THR C N 1
ATOM 15517 C CA . THR D 1 294 ? 179.231 152.723 129.953 1.00 98.86 294 THR C CA 1
ATOM 15518 C C . THR D 1 294 ? 179.869 152.670 128.577 1.00 98.86 294 THR C C 1
ATOM 15519 O O . THR D 1 294 ? 179.552 151.777 127.786 1.00 98.86 294 THR C O 1
ATOM 15523 N N . ASP D 1 295 ? 180.755 153.623 128.282 1.00 103.65 295 ASP C N 1
ATOM 15524 C CA . ASP D 1 295 ? 181.349 153.674 126.950 1.00 103.65 295 ASP C CA 1
ATOM 15525 C C . ASP D 1 295 ? 182.191 152.434 126.668 1.00 103.65 295 ASP C C 1
ATOM 15526 O O . ASP D 1 295 ? 181.811 151.583 125.854 1.00 103.65 295 ASP C O 1
ATOM 15531 N N . GLU D 1 296 ? 183.338 152.316 127.331 1.00 108.81 296 GLU C N 1
ATOM 15532 C CA . GLU D 1 296 ? 184.196 151.142 127.215 1.00 108.81 296 GLU C CA 1
ATOM 15533 C C . GLU D 1 296 ? 184.737 150.762 128.584 1.00 108.81 296 GLU C C 1
ATOM 15534 O O . GLU D 1 296 ? 185.944 150.543 128.738 1.00 108.81 296 GLU C O 1
ATOM 15540 N N . GLU D 1 297 ? 183.855 150.704 129.584 1.00 110.95 297 GLU C N 1
ATOM 15541 C CA . GLU D 1 297 ? 184.220 150.645 130.995 1.00 110.95 297 GLU C CA 1
ATOM 15542 C C . GLU D 1 297 ? 185.045 151.851 131.406 1.00 110.95 297 GLU C C 1
ATOM 15543 O O . GLU D 1 297 ? 185.932 151.739 132.258 1.00 110.95 297 GLU C O 1
ATOM 15549 N N . LYS D 1 298 ? 184.761 153.003 130.809 1.00 106.72 298 LYS C N 1
ATOM 15550 C CA . LYS D 1 298 ? 185.576 154.202 130.912 1.00 106.72 298 LYS C CA 1
ATOM 15551 C C . LYS D 1 298 ? 184.866 155.237 131.765 1.00 106.72 298 LYS C C 1
ATOM 15552 O O . LYS D 1 298 ? 183.910 154.915 132.478 1.00 106.72 298 LYS C O 1
ATOM 15558 N N . LYS D 1 299 ? 185.372 156.465 131.704 1.00 105.31 299 LYS C N 1
ATOM 15559 C CA . LYS D 1 299 ? 185.013 157.614 132.538 1.00 105.31 299 LYS C CA 1
ATOM 15560 C C . LYS D 1 299 ? 183.515 157.603 132.839 1.00 105.31 299 LYS C C 1
ATOM 15561 O O . LYS D 1 299 ? 183.136 157.520 134.018 1.00 105.31 299 LYS C O 1
ATOM 15567 N N . GLU D 1 300 ? 182.638 157.646 131.838 1.00 100.46 300 GLU C N 1
ATOM 15568 C CA . GLU D 1 300 ? 181.265 158.047 132.104 1.00 100.46 300 GLU C CA 1
ATOM 15569 C C . GLU D 1 300 ? 180.318 156.851 132.063 1.00 100.46 300 GLU C C 1
ATOM 15570 O O . GLU D 1 300 ? 180.534 155.868 131.350 1.00 100.46 300 GLU C O 1
ATOM 15576 N N . CYS D 1 301 ? 179.251 156.954 132.852 1.00 96.44 301 CYS C N 1
ATOM 15577 C CA . CYS D 1 301 ? 178.166 155.986 132.864 1.00 96.44 301 CYS C CA 1
ATOM 15578 C C . CYS D 1 301 ? 176.859 156.684 132.522 1.00 96.44 301 CYS C C 1
ATOM 15579 O O . CYS D 1 301 ? 176.613 157.811 132.962 1.00 96.44 301 CYS C O 1
ATOM 15582 N N . PHE D 1 302 ? 176.027 156.010 131.738 1.00 92.07 302 PHE C N 1
ATOM 15583 C CA . PHE D 1 302 ? 174.745 156.546 131.309 1.00 92.07 302 PHE C CA 1
ATOM 15584 C C . PHE D 1 302 ? 173.636 155.708 131.923 1.00 92.07 302 PHE C C 1
ATOM 15585 O O . PHE D 1 302 ? 173.522 154.513 131.628 1.00 92.07 302 PHE C O 1
ATOM 15593 N N . LEU D 1 303 ? 172.823 156.333 132.765 1.00 83.74 303 LEU C N 1
ATOM 15594 C CA . LEU D 1 303 ? 171.721 155.666 133.443 1.00 83.74 303 LEU C CA 1
ATOM 15595 C C . LEU D 1 303 ? 170.419 156.259 132.931 1.00 83.74 303 LEU C C 1
ATOM 15596 O O . LEU D 1 303 ? 170.207 157.471 133.028 1.00 83.74 303 LEU C O 1
ATOM 15601 N N . VAL D 1 304 ? 169.552 155.411 132.397 1.00 77.62 304 VAL C N 1
ATOM 15602 C CA . VAL D 1 304 ? 168.313 155.853 131.778 1.00 77.62 304 VAL C CA 1
ATOM 15603 C C . VAL D 1 304 ? 167.153 155.556 132.715 1.00 77.62 304 VAL C C 1
ATOM 15604 O O . VAL D 1 304 ? 167.086 154.481 133.326 1.00 77.62 304 VAL C O 1
ATOM 15608 N N . MET D 1 305 ? 166.257 156.525 132.856 1.00 74.97 305 MET C N 1
ATOM 15609 C CA . MET D 1 305 ? 165.146 156.466 133.791 1.00 74.97 305 MET C CA 1
ATOM 15610 C C . MET D 1 305 ? 163.858 156.757 133.043 1.00 74.97 305 MET C C 1
ATOM 15611 O O . MET D 1 305 ? 163.872 157.166 131.879 1.00 74.97 305 MET C O 1
ATOM 15616 N N . GLU D 1 306 ? 162.731 156.549 133.713 1.00 74.54 306 GLU C N 1
ATOM 15617 C CA . GLU D 1 306 ? 161.466 157.029 133.186 1.00 74.54 306 GLU C CA 1
ATOM 15618 C C . GLU D 1 306 ? 161.308 158.508 133.505 1.00 74.54 306 GLU C C 1
ATOM 15619 O O . GLU D 1 306 ? 161.698 158.976 134.578 1.00 74.54 306 GLU C O 1
ATOM 15625 N N . LEU D 1 307 ? 160.736 159.248 132.562 1.00 75.81 307 LEU C N 1
ATOM 15626 C CA . LEU D 1 307 ? 160.710 160.702 132.647 1.00 75.81 307 LEU C CA 1
ATOM 15627 C C . LEU D 1 307 ? 159.473 161.169 133.397 1.00 75.81 307 LEU C C 1
ATOM 15628 O O . LEU D 1 307 ? 158.344 160.915 132.968 1.00 75.81 307 LEU C O 1
ATOM 15633 N N . MET D 1 308 ? 159.693 161.851 134.516 1.00 74.08 308 MET C N 1
ATOM 15634 C CA . MET D 1 308 ? 158.658 162.591 135.218 1.00 74.08 308 MET C CA 1
ATOM 15635 C C . MET D 1 308 ? 159.218 163.950 135.590 1.00 74.08 308 MET C C 1
ATOM 15636 O O . MET D 1 308 ? 160.406 164.077 135.895 1.00 74.08 308 MET C O 1
ATOM 15641 N N . ARG D 1 309 ? 158.362 164.966 135.564 1.00 77.26 309 ARG C N 1
ATOM 15642 C CA . ARG D 1 309 ? 158.814 166.345 135.671 1.00 77.26 309 ARG C CA 1
ATOM 15643 C C . ARG D 1 309 ? 158.423 166.995 136.989 1.00 77.26 309 ARG C C 1
ATOM 15644 O O . ARG D 1 309 ? 159.289 167.482 137.717 1.00 77.26 309 ARG C O 1
ATOM 15652 N N . LYS D 1 310 ? 157.136 167.008 137.314 1.00 72.40 310 LYS C N 1
ATOM 15653 C CA . LYS D 1 310 ? 156.640 167.734 138.473 1.00 72.40 310 LYS C CA 1
ATOM 15654 C C . LYS D 1 310 ? 156.846 166.908 139.732 1.00 72.40 310 LYS C C 1
ATOM 15655 O O . LYS D 1 310 ? 156.517 165.718 139.760 1.00 72.40 310 LYS C O 1
ATOM 15661 N N . THR D 1 311 ? 157.395 167.536 140.766 1.00 69.89 311 THR C N 1
ATOM 15662 C CA . THR D 1 311 ? 157.562 166.873 142.046 1.00 69.89 311 THR C CA 1
ATOM 15663 C C . THR D 1 311 ? 156.416 167.239 142.979 1.00 69.89 311 THR C C 1
ATOM 15664 O O . THR D 1 311 ? 155.671 168.194 142.755 1.00 69.89 311 THR C O 1
ATOM 15668 N N . LEU D 1 312 ? 156.284 166.467 144.050 1.00 67.45 312 LEU C N 1
ATOM 15669 C CA . LEU D 1 312 ? 155.292 166.764 145.072 1.00 67.45 312 LEU C CA 1
ATOM 15670 C C . LEU D 1 312 ? 155.550 168.114 145.725 1.00 67.45 312 LEU C C 1
ATOM 15671 O O . LEU D 1 312 ? 154.599 168.853 146.014 1.00 67.45 312 LEU C O 1
ATOM 15676 N N . GLY D 1 313 ? 156.821 168.454 145.943 1.00 71.72 313 GLY C N 1
ATOM 15677 C CA . GLY D 1 313 ? 157.142 169.717 146.581 1.00 71.72 313 GLY C CA 1
ATOM 15678 C C . GLY D 1 313 ? 156.673 170.917 145.783 1.00 71.72 313 GLY C C 1
ATOM 15679 O O . GLY D 1 313 ? 156.069 171.838 146.335 1.00 71.72 313 GLY C O 1
ATOM 15680 N N . MET D 1 314 ? 156.934 170.925 144.476 1.00 75.42 314 MET C N 1
ATOM 15681 C CA . MET D 1 314 ? 156.475 172.051 143.676 1.00 75.42 314 MET C CA 1
ATOM 15682 C C . MET D 1 314 ? 155.084 171.836 143.103 1.00 75.42 314 MET C C 1
ATOM 15683 O O . MET D 1 314 ? 154.608 172.685 142.344 1.00 75.42 314 MET C O 1
ATOM 15688 N N . HIS D 1 315 ? 154.431 170.727 143.433 1.00 72.97 315 HIS C N 1
ATOM 15689 C CA . HIS D 1 315 ? 153.021 170.570 143.112 1.00 72.97 315 HIS C CA 1
ATOM 15690 C C . HIS D 1 315 ? 152.119 171.105 144.210 1.00 72.97 315 HIS C C 1
ATOM 15691 O O . HIS D 1 315 ? 151.119 171.774 143.916 1.00 72.97 315 HIS C O 1
ATOM 15698 N N . ILE D 1 316 ? 152.448 170.822 145.471 1.00 76.13 316 ILE C N 1
ATOM 15699 C CA . ILE D 1 316 ? 151.644 171.360 146.559 1.00 76.13 316 ILE C CA 1
ATOM 15700 C C . ILE D 1 316 ? 151.687 172.880 146.554 1.00 76.13 316 ILE C C 1
ATOM 15701 O O . ILE D 1 316 ? 150.654 173.539 146.717 1.00 76.13 316 ILE C O 1
ATOM 15706 N N . LYS D 1 317 ? 152.867 173.466 146.352 1.00 79.69 317 LYS C N 1
ATOM 15707 C CA . LYS D 1 317 ? 152.912 174.918 146.253 1.00 79.69 317 LYS C CA 1
ATOM 15708 C C . LYS D 1 317 ? 152.247 175.433 144.985 1.00 79.69 317 LYS C C 1
ATOM 15709 O O . LYS D 1 317 ? 151.956 176.630 144.906 1.00 79.69 317 LYS C O 1
ATOM 15715 N N . GLU D 1 318 ? 152.008 174.570 143.995 1.00 81.60 318 GLU C N 1
ATOM 15716 C CA . GLU D 1 318 ? 151.238 174.993 142.831 1.00 81.60 318 GLU C CA 1
ATOM 15717 C C . GLU D 1 318 ? 149.767 175.177 143.181 1.00 81.60 318 GLU C C 1
ATOM 15718 O O . GLU D 1 318 ? 149.159 176.195 142.831 1.00 81.60 318 GLU C O 1
ATOM 15724 N N . VAL D 1 319 ? 149.175 174.202 143.883 1.00 81.10 319 VAL C N 1
ATOM 15725 C CA . VAL D 1 319 ? 147.739 174.262 144.166 1.00 81.10 319 VAL C CA 1
ATOM 15726 C C . VAL D 1 319 ? 147.405 175.084 145.398 1.00 81.10 319 VAL C C 1
ATOM 15727 O O . VAL D 1 319 ? 146.234 175.132 145.797 1.00 81.10 319 VAL C O 1
ATOM 15731 N N . CYS D 1 320 ? 148.385 175.737 146.011 1.00 83.03 320 CYS C N 1
ATOM 15732 C CA . CYS D 1 320 ? 148.124 176.564 147.180 1.00 83.03 320 CYS C CA 1
ATOM 15733 C C . CYS D 1 320 ? 148.715 177.957 147.008 1.00 83.03 320 CYS C C 1
ATOM 15734 O O . CYS D 1 320 ? 148.571 178.813 147.880 1.00 83.03 320 CYS C O 1
ATOM 15737 N N . THR D 1 327 ? 144.013 172.281 151.843 1.00 73.76 327 THR C N 1
ATOM 15738 C CA . THR D 1 327 ? 144.815 171.979 150.664 1.00 73.76 327 THR C CA 1
ATOM 15739 C C . THR D 1 327 ? 144.330 170.692 150.011 1.00 73.76 327 THR C C 1
ATOM 15740 O O . THR D 1 327 ? 143.173 170.594 149.611 1.00 73.76 327 THR C O 1
ATOM 15744 N N . LEU D 1 328 ? 145.222 169.711 149.899 1.00 67.27 328 LEU C N 1
ATOM 15745 C CA . LEU D 1 328 ? 144.828 168.408 149.390 1.00 67.27 328 LEU C CA 1
ATOM 15746 C C . LEU D 1 328 ? 143.820 167.758 150.326 1.00 67.27 328 LEU C C 1
ATOM 15747 O O . LEU D 1 328 ? 143.902 167.883 151.550 1.00 67.27 328 LEU C O 1
ATOM 15752 N N . SER D 1 329 ? 142.855 167.062 149.737 1.00 61.33 329 SER C N 1
ATOM 15753 C CA . SER D 1 329 ? 141.857 166.384 150.541 1.00 61.33 329 SER C CA 1
ATOM 15754 C C . SER D 1 329 ? 142.473 165.179 151.242 1.00 61.33 329 SER C C 1
ATOM 15755 O O . SER D 1 329 ? 143.567 164.710 150.904 1.00 61.33 329 SER C O 1
ATOM 15758 N N . LEU D 1 330 ? 141.757 164.689 152.248 1.00 57.80 330 LEU C N 1
ATOM 15759 C CA . LEU D 1 330 ? 142.230 163.524 152.985 1.00 57.80 330 LEU C CA 1
ATOM 15760 C C . LEU D 1 330 ? 142.404 162.287 152.120 1.00 57.80 330 LEU C C 1
ATOM 15761 O O . LEU D 1 330 ? 143.437 161.617 152.272 1.00 57.80 330 LEU C O 1
ATOM 15766 N N . PRO D 1 331 ? 141.464 161.897 151.255 1.00 56.82 331 PRO C N 1
ATOM 15767 C CA . PRO D 1 331 ? 141.720 160.705 150.433 1.00 56.82 331 PRO C CA 1
ATOM 15768 C C . PRO D 1 331 ? 142.924 160.856 149.522 1.00 56.82 331 PRO C C 1
ATOM 15769 O O . PRO D 1 331 ? 143.673 159.891 149.329 1.00 56.82 331 PRO C O 1
ATOM 15773 N N . VAL D 1 332 ? 143.146 162.048 148.966 1.00 56.68 332 VAL C N 1
ATOM 15774 C CA . VAL D 1 332 ? 144.312 162.256 148.116 1.00 56.68 332 VAL C CA 1
ATOM 15775 C C . VAL D 1 332 ? 145.593 162.108 148.924 1.00 56.68 332 VAL C C 1
ATOM 15776 O O . VAL D 1 332 ? 146.544 161.438 148.496 1.00 56.68 332 VAL C O 1
ATOM 15780 N N . ALA D 1 333 ? 145.636 162.726 150.104 1.00 56.93 333 ALA C N 1
ATOM 15781 C CA . ALA D 1 333 ? 146.815 162.600 150.947 1.00 56.93 333 ALA C CA 1
ATOM 15782 C C . ALA D 1 333 ? 147.047 161.159 151.367 1.00 56.93 333 ALA C C 1
ATOM 15783 O O . ALA D 1 333 ? 148.190 160.699 151.384 1.00 56.93 333 ALA C O 1
ATOM 15785 N N . VAL D 1 334 ? 145.981 160.430 151.694 1.00 54.99 334 VAL C N 1
ATOM 15786 C CA . VAL D 1 334 ? 146.132 159.045 152.121 1.00 54.99 334 VAL C CA 1
ATOM 15787 C C . VAL D 1 334 ? 146.632 158.180 150.975 1.00 54.99 334 VAL C C 1
ATOM 15788 O O . VAL D 1 334 ? 147.464 157.293 151.177 1.00 54.99 334 VAL C O 1
ATOM 15792 N N . ASP D 1 335 ? 146.139 158.410 149.756 1.00 57.17 335 ASP C N 1
ATOM 15793 C CA . ASP D 1 335 ? 146.657 157.647 148.626 1.00 57.17 335 ASP C CA 1
ATOM 15794 C C . ASP D 1 335 ? 148.124 157.947 148.360 1.00 57.17 335 ASP C C 1
ATOM 15795 O O . ASP D 1 335 ? 148.898 157.024 148.075 1.00 57.17 335 ASP C O 1
ATOM 15800 N N . LEU D 1 336 ? 148.530 159.215 148.445 1.00 55.21 336 LEU C N 1
ATOM 15801 C CA . LEU D 1 336 ? 149.951 159.509 148.308 1.00 55.21 336 LEU C CA 1
ATOM 15802 C C . LEU D 1 336 ? 150.765 158.814 149.385 1.00 55.21 336 LEU C C 1
ATOM 15803 O O . LEU D 1 336 ? 151.828 158.246 149.100 1.00 55.21 336 LEU C O 1
ATOM 15808 N N . MET D 1 337 ? 150.286 158.848 150.628 1.00 55.14 337 MET C N 1
ATOM 15809 C CA . MET D 1 337 ? 151.016 158.207 151.712 1.00 55.14 337 MET C CA 1
ATOM 15810 C C . MET D 1 337 ? 151.130 156.715 151.483 1.00 55.14 337 MET C C 1
ATOM 15811 O O . MET D 1 337 ? 152.191 156.133 151.713 1.00 55.14 337 MET C O 1
ATOM 15816 N N . LEU D 1 338 ? 150.050 156.082 151.034 1.00 50.02 338 LEU C N 1
ATOM 15817 C CA . LEU D 1 338 ? 150.081 154.652 150.773 1.00 50.02 338 LEU C CA 1
ATOM 15818 C C . LEU D 1 338 ? 151.055 154.306 149.661 1.00 50.02 338 LEU C C 1
ATOM 15819 O O . LEU D 1 338 ? 151.802 153.331 149.779 1.00 50.02 338 LEU C O 1
ATOM 15824 N N . GLN D 1 339 ? 151.068 155.086 148.582 1.00 52.52 339 GLN C N 1
ATOM 15825 C CA . GLN D 1 339 ? 152.012 154.803 147.507 1.00 52.52 339 GLN C CA 1
ATOM 15826 C C . GLN D 1 339 ? 153.454 154.985 147.961 1.00 52.52 339 GLN C C 1
ATOM 15827 O O . GLN D 1 339 ? 154.314 154.157 147.641 1.00 52.52 339 GLN C O 1
ATOM 15833 N N . ILE D 1 340 ? 153.736 156.048 148.713 1.00 49.75 340 ILE C N 1
ATOM 15834 C CA . ILE D 1 340 ? 155.092 156.262 149.201 1.00 49.75 340 ILE C CA 1
ATOM 15835 C C . ILE D 1 340 ? 155.507 155.141 150.143 1.00 49.75 340 ILE C C 1
ATOM 15836 O O . ILE D 1 340 ? 156.639 154.646 150.081 1.00 49.75 340 ILE C O 1
ATOM 15841 N N . ALA D 1 341 ? 154.607 154.725 151.034 1.00 50.54 341 ALA C N 1
ATOM 15842 C CA . ALA D 1 341 ? 154.919 153.640 151.953 1.00 50.54 341 ALA C CA 1
ATOM 15843 C C . ALA D 1 341 ? 155.151 152.334 151.216 1.00 50.54 341 ALA C C 1
ATOM 15844 O O . ALA D 1 341 ? 156.029 151.556 151.602 1.00 50.54 341 ALA C O 1
ATOM 15846 N N . LEU D 1 342 ? 154.377 152.069 150.168 1.00 49.75 342 LEU C N 1
ATOM 15847 C CA . LEU D 1 342 ? 154.607 150.878 149.364 1.00 49.75 342 LEU C CA 1
ATOM 15848 C C . LEU D 1 342 ? 155.954 150.927 148.664 1.00 49.75 342 LEU C C 1
ATOM 15849 O O . LEU D 1 342 ? 156.629 149.898 148.561 1.00 49.75 342 LEU C O 1
ATOM 15854 N N . GLY D 1 343 ? 156.356 152.097 148.171 1.00 52.47 343 GLY C N 1
ATOM 15855 C CA . GLY D 1 343 ? 157.683 152.213 147.595 1.00 52.47 343 GLY C CA 1
ATOM 15856 C C . GLY D 1 343 ? 158.777 151.944 148.608 1.00 52.47 343 GLY C C 1
ATOM 15857 O O . GLY D 1 343 ? 159.699 151.161 148.353 1.00 52.47 343 GLY C O 1
ATOM 15858 N N . MET D 1 344 ? 158.677 152.563 149.783 1.00 54.74 344 MET C N 1
ATOM 15859 C CA . MET D 1 344 ? 159.721 152.380 150.780 1.00 54.74 344 MET C CA 1
ATOM 15860 C C . MET D 1 344 ? 159.773 150.972 151.345 1.00 54.74 344 MET C C 1
ATOM 15861 O O . MET D 1 344 ? 160.865 150.493 151.657 1.00 54.74 344 MET C O 1
ATOM 15866 N N . GLU D 1 345 ? 158.640 150.292 151.511 1.00 56.49 345 GLU C N 1
ATOM 15867 C CA . GLU D 1 345 ? 158.750 148.922 151.987 1.00 56.49 345 GLU C CA 1
ATOM 15868 C C . GLU D 1 345 ? 159.435 148.032 150.967 1.00 56.49 345 GLU C C 1
ATOM 15869 O O . GLU D 1 345 ? 160.126 147.085 151.354 1.00 56.49 345 GLU C O 1
ATOM 15875 N N . TYR D 1 346 ? 159.273 148.324 149.676 1.00 56.37 346 TYR C N 1
ATOM 15876 C CA . TYR D 1 346 ? 160.012 147.580 148.668 1.00 56.37 346 TYR C CA 1
ATOM 15877 C C . TYR D 1 346 ? 161.497 147.886 148.750 1.00 56.37 346 TYR C C 1
ATOM 15878 O O . TYR D 1 346 ? 162.325 146.973 148.699 1.00 56.37 346 TYR C O 1
ATOM 15887 N N . LEU D 1 347 ? 161.851 149.167 148.879 1.00 56.72 347 LEU C N 1
ATOM 15888 C CA . LEU D 1 347 ? 163.263 149.513 148.988 1.00 56.72 347 LEU C CA 1
ATOM 15889 C C . LEU D 1 347 ? 163.896 148.880 150.218 1.00 56.72 347 LEU C C 1
ATOM 15890 O O . LEU D 1 347 ? 164.987 148.308 150.135 1.00 56.72 347 LEU C O 1
ATOM 15895 N N . HIS D 1 348 ? 163.222 148.965 151.361 1.00 57.58 348 HIS C N 1
ATOM 15896 C CA . HIS D 1 348 ? 163.764 148.385 152.581 1.00 57.58 348 HIS C CA 1
ATOM 15897 C C . HIS D 1 348 ? 163.851 146.873 152.488 1.00 57.58 348 HIS C C 1
ATOM 15898 O O . HIS D 1 348 ? 164.755 146.269 153.073 1.00 57.58 348 HIS C O 1
ATOM 15905 N N . SER D 1 349 ? 162.930 146.244 151.758 1.00 61.72 349 SER C N 1
ATOM 15906 C CA . SER D 1 349 ? 163.021 144.806 151.553 1.00 61.72 349 SER C CA 1
ATOM 15907 C C . SER D 1 349 ? 164.277 144.431 150.787 1.00 61.72 349 SER C C 1
ATOM 15908 O O . SER D 1 349 ? 164.757 143.299 150.903 1.00 61.72 349 SER C O 1
ATOM 15911 N N . LYS D 1 350 ? 164.821 145.357 149.998 1.00 61.86 350 LYS C N 1
ATOM 15912 C CA . LYS D 1 350 ? 166.034 145.112 149.234 1.00 61.86 350 LYS C CA 1
ATOM 15913 C C . LYS D 1 350 ? 167.251 145.784 149.855 1.00 61.86 350 LYS C C 1
ATOM 15914 O O . LYS D 1 350 ? 168.186 146.160 149.144 1.00 61.86 350 LYS C O 1
ATOM 15920 N N . ARG D 1 351 ? 167.237 145.962 151.174 1.00 67.46 351 ARG C N 1
ATOM 15921 C CA . ARG D 1 351 ? 168.408 146.329 151.965 1.00 67.46 351 ARG C CA 1
ATOM 15922 C C . ARG D 1 351 ? 169.031 147.652 151.541 1.00 67.46 351 ARG C C 1
ATOM 15923 O O . ARG D 1 351 ? 170.193 147.916 151.856 1.00 67.46 351 ARG C O 1
ATOM 15931 N N . ILE D 1 352 ? 168.295 148.499 150.829 1.00 63.00 352 ILE C N 1
ATOM 15932 C CA . ILE D 1 352 ? 168.783 149.819 150.457 1.00 63.00 352 ILE C CA 1
ATOM 15933 C C . ILE D 1 352 ? 167.782 150.854 150.940 1.00 63.00 352 ILE C C 1
ATOM 15934 O O . ILE D 1 352 ? 166.570 150.672 150.805 1.00 63.00 352 ILE C O 1
ATOM 15939 N N . TYR D 1 353 ? 168.295 151.934 151.520 1.00 66.11 353 TYR C N 1
ATOM 15940 C CA . TYR D 1 353 ? 167.475 152.901 152.229 1.00 66.11 353 TYR C CA 1
ATOM 15941 C C . TYR D 1 353 ? 167.658 154.280 151.623 1.00 66.11 353 TYR C C 1
ATOM 15942 O O . TYR D 1 353 ? 168.772 154.687 151.286 1.00 66.11 353 TYR C O 1
ATOM 15951 N N . HIS D 1 354 ? 166.573 155.021 151.451 1.00 63.54 354 HIS C N 1
ATOM 15952 C CA . HIS D 1 354 ? 166.729 156.353 150.896 1.00 63.54 354 HIS C CA 1
ATOM 15953 C C . HIS D 1 354 ? 167.543 157.087 151.940 1.00 63.54 354 HIS C C 1
ATOM 15954 O O . HIS D 1 354 ? 167.230 157.009 153.126 1.00 63.54 354 HIS C O 1
ATOM 15961 N N . GLY D 1 355 ? 168.584 157.799 151.528 1.00 64.20 355 GLY C N 1
ATOM 15962 C CA . GLY D 1 355 ? 169.390 158.506 152.506 1.00 64.20 355 GLY C CA 1
ATOM 15963 C C . GLY D 1 355 ? 168.560 159.561 153.202 1.00 64.20 355 GLY C C 1
ATOM 15964 O O . GLY D 1 355 ? 168.588 159.694 154.423 1.00 64.20 355 GLY C O 1
ATOM 15965 N N . GLU D 1 356 ? 167.900 160.385 152.401 1.00 67.21 356 GLU C N 1
ATOM 15966 C CA . GLU D 1 356 ? 167.022 161.414 152.918 1.00 67.21 356 GLU C CA 1
ATOM 15967 C C . GLU D 1 356 ? 165.749 161.402 152.096 1.00 67.21 356 GLU C C 1
ATOM 15968 O O . GLU D 1 356 ? 165.805 161.406 150.869 1.00 67.21 356 GLU C O 1
ATOM 15974 N N . LEU D 1 357 ? 164.600 161.405 152.757 1.00 63.81 357 LEU C N 1
ATOM 15975 C CA . LEU D 1 357 ? 163.344 161.419 152.030 1.00 63.81 357 LEU C CA 1
ATOM 15976 C C . LEU D 1 357 ? 162.720 162.782 152.255 1.00 63.81 357 LEU C C 1
ATOM 15977 O O . LEU D 1 357 ? 162.464 163.184 153.385 1.00 63.81 357 LEU C O 1
ATOM 15982 N N . ASN D 1 358 ? 162.460 163.480 151.161 1.00 67.37 358 ASN C N 1
ATOM 15983 C CA . ASN D 1 358 ? 161.911 164.823 151.207 1.00 67.37 358 ASN C CA 1
ATOM 15984 C C . ASN D 1 358 ? 160.755 164.915 150.245 1.00 67.37 358 ASN C C 1
ATOM 15985 O O . ASN D 1 358 ? 160.576 164.045 149.401 1.00 67.37 358 ASN C O 1
ATOM 15990 N N . PRO D 1 359 ? 159.948 165.977 150.371 1.00 67.47 359 PRO C N 1
ATOM 15991 C CA . PRO D 1 359 ? 158.820 166.205 149.466 1.00 67.47 359 PRO C CA 1
ATOM 15992 C C . PRO D 1 359 ? 159.327 166.391 148.038 1.00 67.47 359 PRO C C 1
ATOM 15993 O O . PRO D 1 359 ? 158.714 165.889 147.104 1.00 67.47 359 PRO C O 1
ATOM 15997 N N . SER D 1 360 ? 160.444 167.094 147.879 1.00 64.52 360 SER C N 1
ATOM 15998 C CA . SER D 1 360 ? 161.034 167.326 146.574 1.00 64.52 360 SER C CA 1
ATOM 15999 C C . SER D 1 360 ? 161.424 166.009 145.914 1.00 64.52 360 SER C C 1
ATOM 16000 O O . SER D 1 360 ? 161.280 165.857 144.705 1.00 64.52 360 SER C O 1
ATOM 16003 N N . ASN D 1 361 ? 161.931 165.063 146.698 1.00 63.46 361 ASN C N 1
ATOM 16004 C CA . ASN D 1 361 ? 162.356 163.788 146.138 1.00 63.46 361 ASN C CA 1
ATOM 16005 C C . ASN D 1 361 ? 161.195 162.834 145.901 1.00 63.46 361 ASN C C 1
ATOM 16006 O O . ASN D 1 361 ? 161.374 161.617 145.982 1.00 63.46 361 ASN C O 1
ATOM 16011 N N . ILE D 1 362 ? 160.008 163.356 145.621 1.00 61.88 362 ILE C N 1
ATOM 16012 C CA . ILE D 1 362 ? 158.847 162.536 145.317 1.00 61.88 362 ILE C CA 1
ATOM 16013 C C . ILE D 1 362 ? 158.213 163.094 144.053 1.00 61.88 362 ILE C C 1
ATOM 16014 O O . ILE D 1 362 ? 157.503 164.105 144.102 1.00 61.88 362 ILE C O 1
ATOM 16019 N N . LEU D 1 363 ? 158.466 162.441 142.925 1.00 61.40 363 LEU C N 1
ATOM 16020 C CA . LEU D 1 363 ? 157.873 162.838 141.657 1.00 61.40 363 LEU C CA 1
ATOM 16021 C C . LEU D 1 363 ? 156.429 162.372 141.610 1.00 61.40 363 LEU C C 1
ATOM 16022 O O . LEU D 1 363 ? 156.143 161.206 141.887 1.00 61.40 363 LEU C O 1
ATOM 16027 N N . VAL D 1 364 ? 155.527 163.275 141.250 1.00 60.74 364 VAL C N 1
ATOM 16028 C CA . VAL D 1 364 ? 154.116 162.947 141.159 1.00 60.74 364 VAL C CA 1
ATOM 16029 C C . VAL D 1 364 ? 153.621 163.235 139.751 1.00 60.74 364 VAL C C 1
ATOM 16030 O O . VAL D 1 364 ? 154.141 164.095 139.034 1.00 60.74 364 VAL C O 1
ATOM 16034 N N . LYS D 1 365 ? 152.600 162.491 139.356 1.00 59.62 365 LYS C N 1
ATOM 16035 C CA . LYS D 1 365 ? 151.934 162.640 138.074 1.00 59.62 365 LYS C CA 1
ATOM 16036 C C . LYS D 1 365 ? 150.455 162.352 138.270 1.00 59.62 365 LYS C C 1
ATOM 16037 O O . LYS D 1 365 ? 150.101 161.298 138.810 1.00 59.62 365 LYS C O 1
ATOM 16043 N N . PRO D 1 366 ? 149.568 163.249 137.860 1.00 57.72 366 PRO C N 1
ATOM 16044 C CA . PRO D 1 366 ? 148.141 163.029 138.095 1.00 57.72 366 PRO C CA 1
ATOM 16045 C C . PRO D 1 366 ? 147.639 161.794 137.368 1.00 57.72 366 PRO C C 1
ATOM 16046 O O . PRO D 1 366 ? 148.231 161.320 136.398 1.00 57.72 366 PRO C O 1
ATOM 16050 N N . ARG D 1 367 ? 146.521 161.278 137.859 1.00 61.36 367 ARG C N 1
ATOM 16051 C CA . ARG D 1 367 ? 145.930 160.063 137.327 1.00 61.36 367 ARG C CA 1
ATOM 16052 C C . ARG D 1 367 ? 145.274 160.342 135.982 1.00 61.36 367 ARG C C 1
ATOM 16053 O O . ARG D 1 367 ? 145.489 161.382 135.355 1.00 61.36 367 ARG C O 1
ATOM 16061 N N . SER D 1 368 ? 144.468 159.380 135.529 1.00 62.91 368 SER C N 1
ATOM 16062 C CA . SER D 1 368 ? 143.746 159.538 134.274 1.00 62.91 368 SER C CA 1
ATOM 16063 C C . SER D 1 368 ? 142.858 160.775 134.270 1.00 62.91 368 SER C C 1
ATOM 16064 O O . SER D 1 368 ? 142.531 161.286 133.193 1.00 62.91 368 SER C O 1
ATOM 16067 N N . ASN D 1 369 ? 142.449 161.248 135.447 1.00 66.56 369 ASN C N 1
ATOM 16068 C CA . ASN D 1 369 ? 141.527 162.356 135.683 1.00 66.56 369 ASN C CA 1
ATOM 16069 C C . ASN D 1 369 ? 140.097 161.981 135.332 1.00 66.56 369 ASN C C 1
ATOM 16070 O O . ASN D 1 369 ? 139.175 162.745 135.641 1.00 66.56 369 ASN C O 1
ATOM 16075 N N . GLN D 1 370 ? 139.878 160.826 134.705 1.00 62.23 370 GLN C N 1
ATOM 16076 C CA . GLN D 1 370 ? 138.537 160.275 134.598 1.00 62.23 370 GLN C CA 1
ATOM 16077 C C . GLN D 1 370 ? 138.120 159.639 135.915 1.00 62.23 370 GLN C C 1
ATOM 16078 O O . GLN D 1 370 ? 136.927 159.571 136.227 1.00 62.23 370 GLN C O 1
ATOM 16084 N N . SER D 1 371 ? 139.097 159.176 136.696 1.00 61.38 371 SER C N 1
ATOM 16085 C CA . SER D 1 371 ? 138.789 158.526 137.963 1.00 61.38 371 SER C CA 1
ATOM 16086 C C . SER D 1 371 ? 138.356 159.537 139.017 1.00 61.38 371 SER C C 1
ATOM 16087 O O . SER D 1 371 ? 137.210 159.507 139.477 1.00 61.38 371 SER C O 1
ATOM 16090 N N . GLY D 1 372 ? 139.243 160.449 139.400 1.00 65.34 372 GLY C N 1
ATOM 16091 C CA . GLY D 1 372 ? 138.906 161.376 140.462 1.00 65.34 372 GLY C CA 1
ATOM 16092 C C . GLY D 1 372 ? 139.528 162.730 140.223 1.00 65.34 372 GLY C C 1
ATOM 16093 O O . GLY D 1 372 ? 140.283 162.937 139.271 1.00 65.34 372 GLY C O 1
ATOM 16094 N N . ASP D 1 373 ? 139.194 163.660 141.112 1.00 66.22 373 ASP C N 1
ATOM 16095 C CA . ASP D 1 373 ? 139.685 165.028 141.052 1.00 66.22 373 ASP C CA 1
ATOM 16096 C C . ASP D 1 373 ? 140.752 165.226 142.114 1.00 66.22 373 ASP C C 1
ATOM 16097 O O . ASP D 1 373 ? 140.489 165.044 143.306 1.00 66.22 373 ASP C O 1
ATOM 16102 N N . GLY D 1 374 ? 141.950 165.599 141.679 1.00 62.16 374 GLY C N 1
ATOM 16103 C CA . GLY D 1 374 ? 143.053 165.815 142.582 1.00 62.16 374 GLY C CA 1
ATOM 16104 C C . GLY D 1 374 ? 143.819 164.572 142.966 1.00 62.16 374 GLY C C 1
ATOM 16105 O O . GLY D 1 374 ? 144.846 164.687 143.643 1.00 62.16 374 GLY C O 1
ATOM 16106 N N . TYR D 1 375 ? 143.362 163.392 142.557 1.00 58.30 375 TYR C N 1
ATOM 16107 C CA . TYR D 1 375 ? 144.094 162.161 142.805 1.00 58.30 375 TYR C CA 1
ATOM 16108 C C . TYR D 1 375 ? 145.328 162.125 141.926 1.00 58.30 375 TYR C C 1
ATOM 16109 O O . TYR D 1 375 ? 145.305 162.598 140.787 1.00 58.30 375 TYR C O 1
ATOM 16118 N N . LEU D 1 376 ? 146.404 161.561 142.458 1.00 55.56 376 LEU C N 1
ATOM 16119 C CA . LEU D 1 376 ? 147.664 161.558 141.738 1.00 55.56 376 LEU C CA 1
ATOM 16120 C C . LEU D 1 376 ? 148.559 160.476 142.312 1.00 55.56 376 LEU C C 1
ATOM 16121 O O . LEU D 1 376 ? 148.540 160.224 143.517 1.00 55.56 376 LEU C O 1
ATOM 16126 N N . LEU D 1 377 ? 149.325 159.835 141.441 1.00 56.01 377 LEU C N 1
ATOM 16127 C CA . LEU D 1 377 ? 150.246 158.785 141.840 1.00 56.01 377 LEU C CA 1
ATOM 16128 C C . LEU D 1 377 ? 151.669 159.313 141.784 1.00 56.01 377 LEU C C 1
ATOM 16129 O O . LEU D 1 377 ? 152.056 159.987 140.827 1.00 56.01 377 LEU C O 1
ATOM 16134 N N . GLY D 1 378 ? 152.434 159.020 142.819 1.00 53.94 378 GLY C N 1
ATOM 16135 C CA . GLY D 1 378 ? 153.771 159.565 142.972 1.00 53.94 378 GLY C CA 1
ATOM 16136 C C . GLY D 1 378 ? 154.799 158.468 143.149 1.00 53.94 378 GLY C C 1
ATOM 16137 O O . GLY D 1 378 ? 154.490 157.397 143.669 1.00 53.94 378 GLY C O 1
ATOM 16138 N N . LYS D 1 379 ? 156.021 158.746 142.719 1.00 55.59 379 LYS C N 1
ATOM 16139 C CA . LYS D 1 379 ? 157.134 157.829 142.868 1.00 55.59 379 LYS C CA 1
ATOM 16140 C C . LYS D 1 379 ? 158.266 158.538 143.591 1.00 55.59 379 LYS C C 1
ATOM 16141 O O . LYS D 1 379 ? 158.261 159.760 143.752 1.00 55.59 379 LYS C O 1
ATOM 16147 N N . ILE D 1 380 ? 159.247 157.756 144.019 1.00 54.97 380 ILE C N 1
ATOM 16148 C CA . ILE D 1 380 ? 160.390 158.249 144.775 1.00 54.97 380 ILE C CA 1
ATOM 16149 C C . ILE D 1 380 ? 161.656 157.943 143.987 1.00 54.97 380 ILE C C 1
ATOM 16150 O O . ILE D 1 380 ? 161.769 156.876 143.377 1.00 54.97 380 ILE C O 1
ATOM 16155 N N . PHE D 1 381 ? 162.592 158.886 143.978 1.00 61.18 381 PHE C N 1
ATOM 16156 C CA . PHE D 1 381 ? 163.825 158.718 143.229 1.00 61.18 381 PHE C CA 1
ATOM 16157 C C . PHE D 1 381 ? 164.990 159.308 144.009 1.00 61.18 381 PHE C C 1
ATOM 16158 O O . PHE D 1 381 ? 164.810 159.979 145.027 1.00 61.18 381 PHE C O 1
ATOM 16166 N N . GLY D 1 382 ? 166.191 159.056 143.503 1.00 64.76 382 GLY C N 1
ATOM 16167 C CA . GLY D 1 382 ? 167.399 159.551 144.122 1.00 64.76 382 GLY C CA 1
ATOM 16168 C C . GLY D 1 382 ? 167.955 158.678 145.216 1.00 64.76 382 GLY C C 1
ATOM 16169 O O . GLY D 1 382 ? 168.975 159.037 145.815 1.00 64.76 382 GLY C O 1
ATOM 16170 N N . PHE D 1 383 ? 167.320 157.542 145.494 1.00 63.75 383 PHE C N 1
ATOM 16171 C CA . PHE D 1 383 ? 167.810 156.650 146.539 1.00 63.75 383 PHE C CA 1
ATOM 16172 C C . PHE D 1 383 ? 169.185 156.092 146.207 1.00 63.75 383 PHE C C 1
ATOM 16173 O O . PHE D 1 383 ? 170.044 155.982 147.090 1.00 63.75 383 PHE C O 1
ATOM 16181 N N . GLY D 1 384 ? 169.420 155.738 144.952 1.00 77.84 384 GLY C N 1
ATOM 16182 C CA . GLY D 1 384 ? 170.663 155.091 144.604 1.00 77.84 384 GLY C CA 1
ATOM 16183 C C . GLY D 1 384 ? 171.824 156.060 144.507 1.00 77.84 384 GLY C C 1
ATOM 16184 O O . GLY D 1 384 ? 171.655 157.277 144.430 1.00 77.84 384 GLY C O 1
ATOM 16185 N N . LEU D 1 385 ? 173.028 155.489 144.498 1.00 90.19 385 LEU C N 1
ATOM 16186 C CA . LEU D 1 385 ? 174.271 156.252 144.404 1.00 90.19 385 LEU C CA 1
ATOM 16187 C C . LEU D 1 385 ? 174.296 157.396 145.411 1.00 90.19 385 LEU C C 1
ATOM 16188 O O . LEU D 1 385 ? 174.370 158.573 145.054 1.00 90.19 385 LEU C O 1
ATOM 16193 N N . ASN D 1 386 ? 174.217 157.035 146.691 1.00 92.59 386 ASN C N 1
ATOM 16194 C CA . ASN D 1 386 ? 174.344 158.032 147.746 1.00 92.59 386 ASN C CA 1
ATOM 16195 C C . ASN D 1 386 ? 175.676 158.767 147.644 1.00 92.59 386 ASN C C 1
ATOM 16196 O O . ASN D 1 386 ? 175.728 159.996 147.760 1.00 92.59 386 ASN C O 1
ATOM 16201 N N . SER D 1 387 ? 176.760 158.031 147.416 1.00 96.30 387 SER C N 1
ATOM 16202 C CA . SER D 1 387 ? 178.044 158.661 147.147 1.00 96.30 387 SER C CA 1
ATOM 16203 C C . SER D 1 387 ? 178.059 159.250 145.743 1.00 96.30 387 SER C C 1
ATOM 16204 O O . SER D 1 387 ? 177.509 158.666 144.805 1.00 96.30 387 SER C O 1
ATOM 16207 N N . VAL D 1 388 ? 178.696 160.411 145.606 1.00 96.98 388 VAL C N 1
ATOM 16208 C CA . VAL D 1 388 ? 178.797 161.126 144.335 1.00 96.98 388 VAL C CA 1
ATOM 16209 C C . VAL D 1 388 ? 177.415 161.420 143.765 1.00 96.98 388 VAL C C 1
ATOM 16210 O O . VAL D 1 388 ? 176.967 160.761 142.826 1.00 96.98 388 VAL C O 1
ATOM 16214 N N . PRO D 1 406 ? 166.197 172.511 154.634 1.00 91.89 406 PRO C N 1
ATOM 16215 C CA . PRO D 1 406 ? 167.473 172.093 155.222 1.00 91.89 406 PRO C CA 1
ATOM 16216 C C . PRO D 1 406 ? 167.325 171.029 156.308 1.00 91.89 406 PRO C C 1
ATOM 16217 O O . PRO D 1 406 ? 166.853 169.929 156.031 1.00 91.89 406 PRO C O 1
ATOM 16221 N N . PHE D 1 407 ? 167.725 171.363 157.535 1.00 93.73 407 PHE C N 1
ATOM 16222 C CA . PHE D 1 407 ? 167.771 170.395 158.633 1.00 93.73 407 PHE C CA 1
ATOM 16223 C C . PHE D 1 407 ? 166.383 170.254 159.264 1.00 93.73 407 PHE C C 1
ATOM 16224 O O . PHE D 1 407 ? 166.105 170.704 160.375 1.00 93.73 407 PHE C O 1
ATOM 16232 N N . ILE D 1 408 ? 165.495 169.604 158.523 1.00 82.40 408 ILE C N 1
ATOM 16233 C CA . ILE D 1 408 ? 164.148 169.307 158.989 1.00 82.40 408 ILE C CA 1
ATOM 16234 C C . ILE D 1 408 ? 163.817 167.830 158.835 1.00 82.40 408 ILE C C 1
ATOM 16235 O O . ILE D 1 408 ? 163.462 167.159 159.801 1.00 82.40 408 ILE C O 1
ATOM 16240 N N . TRP D 1 409 ? 163.942 167.306 157.617 1.00 77.08 409 TRP C N 1
ATOM 16241 C CA . TRP D 1 409 ? 163.494 165.946 157.346 1.00 77.08 409 TRP C CA 1
ATOM 16242 C C . TRP D 1 409 ? 164.427 164.916 157.965 1.00 77.08 409 TRP C C 1
ATOM 16243 O O . TRP D 1 409 ? 164.111 163.722 157.992 1.00 77.08 409 TRP C O 1
ATOM 16254 N N . TYR D 1 410 ? 165.579 165.353 158.460 1.00 80.63 410 TYR C N 1
ATOM 16255 C CA . TYR D 1 410 ? 166.503 164.435 159.106 1.00 80.63 410 TYR C CA 1
ATOM 16256 C C . TYR D 1 410 ? 165.946 163.962 160.440 1.00 80.63 410 TYR C C 1
ATOM 16257 O O . TYR D 1 410 ? 165.310 164.722 161.176 1.00 80.63 410 TYR C O 1
ATOM 16266 N N . SER D 1 411 ? 166.200 162.697 160.759 1.00 82.80 411 SER C N 1
ATOM 16267 C CA . SER D 1 411 ? 165.823 162.167 162.053 1.00 82.80 411 SER C CA 1
ATOM 16268 C C . SER D 1 411 ? 166.683 162.802 163.144 1.00 82.80 411 SER C C 1
ATOM 16269 O O . SER D 1 411 ? 167.799 163.253 162.877 1.00 82.80 411 SER C O 1
ATOM 16272 N N . PRO D 1 412 ? 166.177 162.863 164.378 1.00 85.49 412 PRO C N 1
ATOM 16273 C CA . PRO D 1 412 ? 166.918 163.571 165.435 1.00 85.49 412 PRO C CA 1
ATOM 16274 C C . PRO D 1 412 ? 168.334 163.066 165.650 1.00 85.49 412 PRO C C 1
ATOM 16275 O O . PRO D 1 412 ? 169.276 163.867 165.659 1.00 85.49 412 PRO C O 1
ATOM 16279 N N . GLU D 1 413 ? 168.515 161.755 165.817 1.00 87.21 413 GLU C N 1
ATOM 16280 C CA . GLU D 1 413 ? 169.853 161.230 166.066 1.00 87.21 413 GLU C CA 1
ATOM 16281 C C . GLU D 1 413 ? 170.782 161.506 164.888 1.00 87.21 413 GLU C C 1
ATOM 16282 O O . GLU D 1 413 ? 171.958 161.829 165.081 1.00 87.21 413 GLU C O 1
ATOM 16288 N N . VAL D 1 414 ? 170.270 161.397 163.663 1.00 87.71 414 VAL C N 1
ATOM 16289 C CA . VAL D 1 414 ? 171.061 161.799 162.508 1.00 87.71 414 VAL C CA 1
ATOM 16290 C C . VAL D 1 414 ? 171.278 163.301 162.520 1.00 87.71 414 VAL C C 1
ATOM 16291 O O . VAL D 1 414 ? 172.348 163.787 162.135 1.00 87.71 414 VAL C O 1
ATOM 16295 N N . LEU D 1 415 ? 170.283 164.064 162.975 1.00 90.18 415 LEU C N 1
ATOM 16296 C CA . LEU D 1 415 ? 170.426 165.514 163.013 1.00 90.18 415 LEU C CA 1
ATOM 16297 C C . LEU D 1 415 ? 171.507 165.934 164.001 1.00 90.18 415 LEU C C 1
ATOM 16298 O O . LEU D 1 415 ? 172.167 166.963 163.815 1.00 90.18 415 LEU C O 1
ATOM 16303 N N . GLU D 1 416 ? 171.709 165.145 165.051 1.00 91.66 416 GLU C N 1
ATOM 16304 C CA . GLU D 1 416 ? 172.761 165.398 166.023 1.00 91.66 416 GLU C CA 1
ATOM 16305 C C . GLU D 1 416 ? 174.039 164.638 165.710 1.00 91.66 416 GLU C C 1
ATOM 16306 O O . GLU D 1 416 ? 174.733 164.210 166.636 1.00 91.66 416 GLU C O 1
ATOM 16312 N N . GLU D 1 417 ? 174.352 164.443 164.433 1.00 92.49 417 GLU C N 1
ATOM 16313 C CA . GLU D 1 417 ? 175.576 163.756 164.044 1.00 92.49 417 GLU C CA 1
ATOM 16314 C C . GLU D 1 417 ? 176.682 164.779 163.827 1.00 92.49 417 GLU C C 1
ATOM 16315 O O . GLU D 1 417 ? 176.667 165.523 162.840 1.00 92.49 417 GLU C O 1
ATOM 16321 N N . GLN D 1 418 ? 177.639 164.823 164.750 1.00 94.32 418 GLN C N 1
ATOM 16322 C CA . GLN D 1 418 ? 178.810 165.680 164.610 1.00 94.32 418 GLN C CA 1
ATOM 16323 C C . GLN D 1 418 ? 180.077 164.848 164.444 1.00 94.32 418 GLN C C 1
ATOM 16324 O O . GLN D 1 418 ? 180.366 163.970 165.257 1.00 94.32 418 GLN C O 1
ATOM 16330 N N . LYS D 1 428 ? 172.738 156.846 160.119 1.00 77.56 428 LYS C N 1
ATOM 16331 C CA . LYS D 1 428 ? 173.375 156.755 158.810 1.00 77.56 428 LYS C CA 1
ATOM 16332 C C . LYS D 1 428 ? 172.572 155.879 157.853 1.00 77.56 428 LYS C C 1
ATOM 16333 O O . LYS D 1 428 ? 172.843 154.684 157.728 1.00 77.56 428 LYS C O 1
ATOM 16339 N N . TYR D 1 429 ? 171.589 156.482 157.184 1.00 75.44 429 TYR C N 1
ATOM 16340 C CA . TYR D 1 429 ? 170.746 155.780 156.221 1.00 75.44 429 TYR C CA 1
ATOM 16341 C C . TYR D 1 429 ? 170.067 154.571 156.843 1.00 75.44 429 TYR C C 1
ATOM 16342 O O . TYR D 1 429 ? 169.837 153.569 156.161 1.00 75.44 429 TYR C O 1
ATOM 16351 N N . SER D 1 430 ? 169.745 154.643 158.130 1.00 73.22 430 SER C N 1
ATOM 16352 C CA . SER D 1 430 ? 169.125 153.505 158.793 1.00 73.22 430 SER C CA 1
ATOM 16353 C C . SER D 1 430 ? 167.694 153.330 158.309 1.00 73.22 430 SER C C 1
ATOM 16354 O O . SER D 1 430 ? 167.074 154.281 157.825 1.00 73.22 430 SER C O 1
ATOM 16357 N N . ASP D 1 431 ? 167.166 152.112 158.431 1.00 72.12 431 ASP C N 1
ATOM 16358 C CA . ASP D 1 431 ? 165.793 151.846 158.033 1.00 72.12 431 ASP C CA 1
ATOM 16359 C C . ASP D 1 431 ? 164.783 152.668 158.818 1.00 72.12 431 ASP C C 1
ATOM 16360 O O . ASP D 1 431 ? 163.693 152.934 158.308 1.00 72.12 431 ASP C O 1
ATOM 16365 N N . LYS D 1 432 ? 165.112 153.066 160.043 1.00 70.54 432 LYS C N 1
ATOM 16366 C CA . LYS D 1 432 ? 164.215 153.878 160.850 1.00 70.54 432 LYS C CA 1
ATOM 16367 C C . LYS D 1 432 ? 164.464 155.370 160.698 1.00 70.54 432 LYS C C 1
ATOM 16368 O O . LYS D 1 432 ? 163.610 156.166 161.097 1.00 70.54 432 LYS C O 1
ATOM 16374 N N . SER D 1 433 ? 165.605 155.765 160.138 1.00 71.97 433 SER C N 1
ATOM 16375 C CA . SER D 1 433 ? 165.917 157.181 160.003 1.00 71.97 433 SER C CA 1
ATOM 16376 C C . SER D 1 433 ? 165.122 157.854 158.897 1.00 71.97 433 SER C C 1
ATOM 16377 O O . SER D 1 433 ? 165.015 159.084 158.894 1.00 71.97 433 SER C O 1
ATOM 16380 N N . ASP D 1 434 ? 164.570 157.086 157.961 1.00 67.16 434 ASP C N 1
ATOM 16381 C CA . ASP D 1 434 ? 163.707 157.650 156.934 1.00 67.16 434 ASP C CA 1
ATOM 16382 C C . ASP D 1 434 ? 162.231 157.392 157.193 1.00 67.16 434 ASP C C 1
ATOM 16383 O O . ASP D 1 434 ? 161.392 158.035 156.561 1.00 67.16 434 ASP C O 1
ATOM 16388 N N . VAL D 1 435 ? 161.892 156.462 158.088 1.00 63.54 435 VAL C N 1
ATOM 16389 C CA . VAL D 1 435 ? 160.516 156.383 158.562 1.00 63.54 435 VAL C CA 1
ATOM 16390 C C . VAL D 1 435 ? 160.143 157.677 159.265 1.00 63.54 435 VAL C C 1
ATOM 16391 O O . VAL D 1 435 ? 159.024 158.181 159.125 1.00 63.54 435 VAL C O 1
ATOM 16395 N N . TYR D 1 436 ? 161.083 158.238 160.025 1.00 70.44 436 TYR C N 1
ATOM 16396 C CA . TYR D 1 436 ? 160.893 159.578 160.561 1.00 70.44 436 TYR C CA 1
ATOM 16397 C C . TYR D 1 436 ? 160.649 160.574 159.441 1.00 70.44 436 TYR C C 1
ATOM 16398 O O . TYR D 1 436 ? 159.758 161.425 159.538 1.00 70.44 436 TYR C O 1
ATOM 16407 N N . SER D 1 437 ? 161.435 160.488 158.371 1.00 67.84 437 SER C N 1
ATOM 16408 C CA . SER D 1 437 ? 161.233 161.387 157.246 1.00 67.84 437 SER C CA 1
ATOM 16409 C C . SER D 1 437 ? 159.867 161.180 156.608 1.00 67.84 437 SER C C 1
ATOM 16410 O O . SER D 1 437 ? 159.204 162.157 156.245 1.00 67.84 437 SER C O 1
ATOM 16413 N N . PHE D 1 438 ? 159.434 159.928 156.459 1.00 62.64 438 PHE C N 1
ATOM 16414 C CA . PHE D 1 438 ? 158.132 159.678 155.858 1.00 62.64 438 PHE C CA 1
ATOM 16415 C C . PHE D 1 438 ? 157.021 160.272 156.705 1.00 62.64 438 PHE C C 1
ATOM 16416 O O . PHE D 1 438 ? 156.083 160.872 156.172 1.00 62.64 438 PHE C O 1
ATOM 16424 N N . GLY D 1 439 ? 157.102 160.105 158.024 1.00 66.54 439 GLY C N 1
ATOM 16425 C CA . GLY D 1 439 ? 156.153 160.759 158.902 1.00 66.54 439 GLY C CA 1
ATOM 16426 C C . GLY D 1 439 ? 156.212 162.264 158.826 1.00 66.54 439 GLY C C 1
ATOM 16427 O O . GLY D 1 439 ? 155.180 162.928 158.969 1.00 66.54 439 GLY C O 1
ATOM 16428 N N . MET D 1 440 ? 157.401 162.814 158.603 1.00 70.58 440 MET C N 1
ATOM 16429 C CA . MET D 1 440 ? 157.571 164.253 158.472 1.00 70.58 440 MET C CA 1
ATOM 16430 C C . MET D 1 440 ? 156.857 164.762 157.223 1.00 70.58 440 MET C C 1
ATOM 16431 O O . MET D 1 440 ? 156.110 165.750 157.276 1.00 70.58 440 MET C O 1
ATOM 16436 N N . VAL D 1 441 ? 157.058 164.068 156.100 1.00 69.32 441 VAL C N 1
ATOM 16437 C CA . VAL D 1 441 ? 156.349 164.372 154.861 1.00 69.32 441 VAL C CA 1
ATOM 16438 C C . VAL D 1 441 ? 154.858 164.126 155.025 1.00 69.32 441 VAL C C 1
ATOM 16439 O O . VAL D 1 441 ? 154.034 164.834 154.436 1.00 69.32 441 VAL C O 1
ATOM 16443 N N . SER D 1 442 ? 154.485 163.116 155.809 1.00 68.21 442 SER C N 1
ATOM 16444 C CA . SER D 1 442 ? 153.079 162.867 156.091 1.00 68.21 442 SER C CA 1
ATOM 16445 C C . SER D 1 442 ? 152.423 164.071 156.743 1.00 68.21 442 SER C C 1
ATOM 16446 O O . SER D 1 442 ? 151.314 164.459 156.358 1.00 68.21 442 SER C O 1
ATOM 16449 N N . PHE D 1 443 ? 153.097 164.679 157.720 1.00 73.19 443 PHE C N 1
ATOM 16450 C CA . PHE D 1 443 ? 152.590 165.918 158.292 1.00 73.19 443 PHE C CA 1
ATOM 16451 C C . PHE D 1 443 ? 152.450 166.986 157.222 1.00 73.19 443 PHE C C 1
ATOM 16452 O O . PHE D 1 443 ? 151.452 167.717 157.189 1.00 73.19 443 PHE C O 1
ATOM 16460 N N . GLU D 1 444 ? 153.442 167.088 156.339 1.00 74.66 444 GLU C N 1
ATOM 16461 C CA . GLU D 1 444 ? 153.390 168.091 155.283 1.00 74.66 444 GLU C CA 1
ATOM 16462 C C . GLU D 1 444 ? 152.184 167.882 154.376 1.00 74.66 444 GLU C C 1
ATOM 16463 O O . GLU D 1 444 ? 151.517 168.852 154.005 1.00 74.66 444 GLU C O 1
ATOM 16469 N N . LEU D 1 445 ? 151.892 166.632 154.010 1.00 70.61 445 LEU C N 1
ATOM 16470 C CA . LEU D 1 445 ? 150.740 166.361 153.154 1.00 70.61 445 LEU C CA 1
ATOM 16471 C C . LEU D 1 445 ? 149.436 166.746 153.837 1.00 70.61 445 LEU C C 1
ATOM 16472 O O . LEU D 1 445 ? 148.560 167.355 153.214 1.00 70.61 445 LEU C O 1
ATOM 16477 N N . LEU D 1 446 ? 149.288 166.403 155.117 1.00 70.13 446 LEU C N 1
ATOM 16478 C CA . LEU D 1 446 ? 148.037 166.681 155.815 1.00 70.13 446 LEU C CA 1
ATOM 16479 C C . LEU D 1 446 ? 147.803 168.176 155.967 1.00 70.13 446 LEU C C 1
ATOM 16480 O O . LEU D 1 446 ? 146.823 168.718 155.447 1.00 70.13 446 LEU C O 1
ATOM 16485 N N . THR D 1 447 ? 148.693 168.862 156.682 1.00 73.78 447 THR C N 1
ATOM 16486 C CA . THR D 1 447 ? 148.465 170.276 156.940 1.00 73.78 447 THR C CA 1
ATOM 16487 C C . THR D 1 447 ? 148.678 171.127 155.701 1.00 73.78 447 THR C C 1
ATOM 16488 O O . THR D 1 447 ? 148.234 172.278 155.670 1.00 73.78 447 THR C O 1
ATOM 16492 N N . GLY D 1 448 ? 149.359 170.598 154.689 1.00 78.33 448 GLY C N 1
ATOM 16493 C CA . GLY D 1 448 ? 149.600 171.345 153.478 1.00 78.33 448 GLY C CA 1
ATOM 16494 C C . GLY D 1 448 ? 150.633 172.434 153.604 1.00 78.33 448 GLY C C 1
ATOM 16495 O O . GLY D 1 448 ? 150.918 173.110 152.608 1.00 78.33 448 GLY C O 1
ATOM 16496 N N . LYS D 1 449 ? 151.207 172.628 154.786 1.00 82.84 449 LYS C N 1
ATOM 16497 C CA . LYS D 1 449 ? 152.206 173.653 155.031 1.00 82.84 449 LYS C CA 1
ATOM 16498 C C . LYS D 1 449 ? 153.556 172.994 155.254 1.00 82.84 449 LYS C C 1
ATOM 16499 O O . LYS D 1 449 ? 153.635 171.896 155.814 1.00 82.84 449 LYS C O 1
ATOM 16505 N N . VAL D 1 450 ? 154.615 173.658 154.809 1.00 86.27 450 VAL C N 1
ATOM 16506 C CA . VAL D 1 450 ? 155.952 173.181 155.171 1.00 86.27 450 VAL C CA 1
ATOM 16507 C C . VAL D 1 450 ? 156.115 173.275 156.681 1.00 86.27 450 VAL C C 1
ATOM 16508 O O . VAL D 1 450 ? 155.692 174.273 157.288 1.00 86.27 450 VAL C O 1
ATOM 16512 N N . PRO D 1 451 ? 156.664 172.262 157.331 1.00 86.96 451 PRO C N 1
ATOM 16513 C CA . PRO D 1 451 ? 156.679 172.241 158.794 1.00 86.96 451 PRO C CA 1
ATOM 16514 C C . PRO D 1 451 ? 157.595 173.303 159.376 1.00 86.96 451 PRO C C 1
ATOM 16515 O O . PRO D 1 451 ? 158.484 173.831 158.704 1.00 86.96 451 PRO C O 1
ATOM 16519 N N . PHE D 1 452 ? 157.356 173.613 160.650 1.00 95.50 452 PHE C N 1
ATOM 16520 C CA . PHE D 1 452 ? 158.118 174.626 161.375 1.00 95.50 452 PHE C CA 1
ATOM 16521 C C . PHE D 1 452 ? 158.024 175.983 160.690 1.00 95.50 452 PHE C C 1
ATOM 16522 O O . PHE D 1 452 ? 158.998 176.736 160.619 1.00 95.50 452 PHE C O 1
ATOM 16530 N N . GLU D 1 453 ? 156.840 176.287 160.161 1.00 110.09 453 GLU C N 1
ATOM 16531 C CA . GLU D 1 453 ? 156.554 177.646 159.722 1.00 110.09 453 GLU C CA 1
ATOM 16532 C C . GLU D 1 453 ? 156.575 178.612 160.900 1.00 110.09 453 GLU C C 1
ATOM 16533 O O . GLU D 1 453 ? 157.119 179.717 160.801 1.00 110.09 453 GLU C O 1
ATOM 16539 N N . ASP D 1 454 ? 155.994 178.201 162.032 1.00 116.52 454 ASP C N 1
ATOM 16540 C CA . ASP D 1 454 ? 155.934 179.068 163.204 1.00 116.52 454 ASP C CA 1
ATOM 16541 C C . ASP D 1 454 ? 157.313 179.318 163.803 1.00 116.52 454 ASP C C 1
ATOM 16542 O O . ASP D 1 454 ? 157.618 180.446 164.205 1.00 116.52 454 ASP C O 1
ATOM 16547 N N . SER D 1 455 ? 158.157 178.293 163.864 1.00 115.17 455 SER C N 1
ATOM 16548 C CA . SER D 1 455 ? 159.478 178.414 164.465 1.00 115.17 455 SER C CA 1
ATOM 16549 C C . SER D 1 455 ? 160.457 179.172 163.583 1.00 115.17 455 SER C C 1
ATOM 16550 O O . SER D 1 455 ? 161.654 179.195 163.886 1.00 115.17 455 SER C O 1
ATOM 16553 N N . HIS D 1 456 ? 159.974 179.804 162.509 1.00 119.24 456 HIS C N 1
ATOM 16554 C CA . HIS D 1 456 ? 160.860 180.509 161.589 1.00 119.24 456 HIS C CA 1
ATOM 16555 C C . HIS D 1 456 ? 161.630 181.622 162.285 1.00 119.24 456 HIS C C 1
ATOM 16556 O O . HIS D 1 456 ? 162.662 182.073 161.777 1.00 119.24 456 HIS C O 1
ATOM 16563 N N . LEU D 1 457 ? 161.139 182.088 163.436 1.00 120.46 457 LEU C N 1
ATOM 16564 C CA . LEU D 1 457 ? 161.865 183.103 164.188 1.00 120.46 457 LEU C CA 1
ATOM 16565 C C . LEU D 1 457 ? 163.225 182.587 164.632 1.00 120.46 457 LEU C C 1
ATOM 16566 O O . LEU D 1 457 ? 164.231 183.301 164.540 1.00 120.46 457 LEU C O 1
ATOM 16571 N N . GLN D 1 458 ? 163.278 181.351 165.113 1.00 118.36 458 GLN C N 1
ATOM 16572 C CA . GLN D 1 458 ? 164.541 180.773 165.549 1.00 118.36 458 GLN C CA 1
ATOM 16573 C C . GLN D 1 458 ? 165.450 180.508 164.357 1.00 118.36 458 GLN C C 1
ATOM 16574 O O . GLN D 1 458 ? 165.011 180.018 163.314 1.00 118.36 458 GLN C O 1
ATOM 16580 N N . GLY D 1 459 ? 166.726 180.844 164.516 1.00 116.21 459 GLY C N 1
ATOM 16581 C CA . GLY D 1 459 ? 167.709 180.573 163.488 1.00 116.21 459 GLY C CA 1
ATOM 16582 C C . GLY D 1 459 ? 168.699 179.515 163.924 1.00 116.21 459 GLY C C 1
ATOM 16583 O O . GLY D 1 459 ? 169.536 179.761 164.796 1.00 116.21 459 GLY C O 1
ATOM 16584 N N . ASP D 1 460 ? 168.583 178.322 163.343 1.00 110.59 460 ASP C N 1
ATOM 16585 C CA . ASP D 1 460 ? 169.432 177.164 163.610 1.00 110.59 460 ASP C CA 1
ATOM 16586 C C . ASP D 1 460 ? 169.273 176.629 165.028 1.00 110.59 460 ASP C C 1
ATOM 16587 O O . ASP D 1 460 ? 169.886 175.611 165.374 1.00 110.59 460 ASP C O 1
ATOM 16592 N N . LYS D 1 461 ? 168.458 177.273 165.859 1.00 111.80 461 LYS C N 1
ATOM 16593 C CA . LYS D 1 461 ? 168.097 176.711 167.150 1.00 111.80 461 LYS C CA 1
ATOM 16594 C C . LYS D 1 461 ? 167.158 175.527 167.016 1.00 111.80 461 LYS C C 1
ATOM 16595 O O . LYS D 1 461 ? 167.020 174.751 167.970 1.00 111.80 461 LYS C O 1
ATOM 16601 N N . MET D 1 462 ? 166.512 175.379 165.857 1.00 108.52 462 MET C N 1
ATOM 16602 C CA . MET D 1 462 ? 165.700 174.199 165.594 1.00 108.52 462 MET C CA 1
ATOM 16603 C C . MET D 1 462 ? 166.511 172.926 165.756 1.00 108.52 462 MET C C 1
ATOM 16604 O O . MET D 1 462 ? 165.993 171.923 166.249 1.00 108.52 462 MET C O 1
ATOM 16609 N N . SER D 1 463 ? 167.782 172.951 165.351 1.00 105.48 463 SER C N 1
ATOM 16610 C CA . SER D 1 463 ? 168.609 171.753 165.412 1.00 105.48 463 SER C CA 1
ATOM 16611 C C . SER D 1 463 ? 168.713 171.209 166.829 1.00 105.48 463 SER C C 1
ATOM 16612 O O . SER D 1 463 ? 168.600 169.998 167.035 1.00 105.48 463 SER C O 1
ATOM 16615 N N . ARG D 1 464 ? 168.919 172.080 167.813 1.00 106.15 464 ARG C N 1
ATOM 16616 C CA . ARG D 1 464 ? 168.880 171.654 169.205 1.00 106.15 464 ARG C CA 1
ATOM 16617 C C . ARG D 1 464 ? 167.468 171.340 169.672 1.00 106.15 464 ARG C C 1
ATOM 16618 O O . ARG D 1 464 ? 167.282 170.439 170.498 1.00 106.15 464 ARG C O 1
ATOM 16626 N N . ASN D 1 465 ? 166.471 172.058 169.152 1.00 103.71 465 ASN C N 1
ATOM 16627 C CA . ASN D 1 465 ? 165.093 171.820 169.562 1.00 103.71 465 ASN C CA 1
ATOM 16628 C C . ASN D 1 465 ? 164.620 170.425 169.180 1.00 103.71 465 ASN C C 1
ATOM 16629 O O . ASN D 1 465 ? 163.907 169.784 169.958 1.00 103.71 465 ASN C O 1
ATOM 16634 N N . ILE D 1 466 ? 164.997 169.942 167.996 1.00 100.64 466 ILE C N 1
ATOM 16635 C CA . ILE D 1 466 ? 164.559 168.621 167.556 1.00 100.64 466 ILE C CA 1
ATOM 16636 C C . ILE D 1 466 ? 165.120 167.545 168.472 1.00 100.64 466 ILE C C 1
ATOM 16637 O O . ILE D 1 466 ? 164.476 166.518 168.712 1.00 100.64 466 ILE C O 1
ATOM 16642 N N . ARG D 1 467 ? 166.335 167.752 168.984 1.00 105.35 467 ARG C N 1
ATOM 16643 C CA . ARG D 1 467 ? 166.876 166.820 169.966 1.00 105.35 467 ARG C CA 1
ATOM 16644 C C . ARG D 1 467 ? 165.968 166.729 171.180 1.00 105.35 467 ARG C C 1
ATOM 16645 O O . ARG D 1 467 ? 165.691 165.631 171.678 1.00 105.35 467 ARG C O 1
ATOM 16653 N N . ALA D 1 468 ? 165.496 167.868 171.673 1.00 104.61 468 ALA C N 1
ATOM 16654 C CA . ALA D 1 468 ? 164.452 167.857 172.684 1.00 104.61 468 ALA C CA 1
ATOM 16655 C C . ALA D 1 468 ? 163.156 167.355 172.065 1.00 104.61 468 ALA C C 1
ATOM 16656 O O . ALA D 1 468 ? 162.983 167.379 170.844 1.00 104.61 468 ALA C O 1
ATOM 16658 N N . GLY D 1 469 ? 162.242 166.896 172.906 1.00 102.56 469 GLY C N 1
ATOM 16659 C CA . GLY D 1 469 ? 161.017 166.326 172.387 1.00 102.56 469 GLY C CA 1
ATOM 16660 C C . GLY D 1 469 ? 160.060 167.364 171.842 1.00 102.56 469 GLY C C 1
ATOM 16661 O O . GLY D 1 469 ? 158.954 167.528 172.366 1.00 102.56 469 GLY C O 1
ATOM 16662 N N . GLU D 1 470 ? 160.466 168.072 170.790 1.00 93.58 470 GLU C N 1
ATOM 16663 C CA . GLU D 1 470 ? 159.617 169.063 170.147 1.00 93.58 470 GLU C CA 1
ATOM 16664 C C . GLU D 1 470 ? 159.395 168.672 168.695 1.00 93.58 470 GLU C C 1
ATOM 16665 O O . GLU D 1 470 ? 160.352 168.451 167.950 1.00 93.58 470 GLU C O 1
ATOM 16671 N N . ARG D 1 471 ? 158.128 168.607 168.302 1.00 81.21 471 ARG C N 1
ATOM 16672 C CA . ARG D 1 471 ? 157.700 168.265 166.957 1.00 81.21 471 ARG C CA 1
ATOM 16673 C C . ARG D 1 471 ? 156.637 169.254 166.508 1.00 81.21 471 ARG C C 1
ATOM 16674 O O . ARG D 1 471 ? 155.974 169.871 167.346 1.00 81.21 471 ARG C O 1
ATOM 16682 N N . PRO D 1 472 ? 156.458 169.438 165.201 1.00 79.16 472 PRO C N 1
ATOM 16683 C CA . PRO D 1 472 ? 155.449 170.394 164.732 1.00 79.16 472 PRO C CA 1
ATOM 16684 C C . PRO D 1 472 ? 154.055 169.972 165.160 1.00 79.16 472 PRO C C 1
ATOM 16685 O O . PRO D 1 472 ? 153.749 168.781 165.244 1.00 79.16 472 PRO C O 1
ATOM 16689 N N . LEU D 1 473 ? 153.211 170.958 165.438 1.00 75.95 473 LEU C N 1
ATOM 16690 C CA . LEU D 1 473 ? 151.876 170.693 165.951 1.00 75.95 473 LEU C CA 1
ATOM 16691 C C . LEU D 1 473 ? 150.837 170.773 164.839 1.00 75.95 473 LEU C C 1
ATOM 16692 O O . LEU D 1 473 ? 150.885 171.636 163.961 1.00 75.95 473 LEU C O 1
ATOM 16697 N N . PHE D 1 474 ? 149.894 169.858 164.890 1.00 74.39 474 PHE C N 1
ATOM 16698 C CA . PHE D 1 474 ? 148.827 169.767 163.915 1.00 74.39 474 PHE C CA 1
ATOM 16699 C C . PHE D 1 474 ? 147.738 170.780 164.206 1.00 74.39 474 PHE C C 1
ATOM 16700 O O . PHE D 1 474 ? 147.598 171.254 165.337 1.00 74.39 474 PHE C O 1
ATOM 16708 N N . PRO D 1 475 ? 146.957 171.159 163.201 1.00 78.36 475 PRO C N 1
ATOM 16709 C CA . PRO D 1 475 ? 145.686 171.825 163.482 1.00 78.36 475 PRO C CA 1
ATOM 16710 C C . PRO D 1 475 ? 144.716 170.846 164.118 1.00 78.36 475 PRO C C 1
ATOM 16711 O O . PRO D 1 475 ? 144.758 169.639 163.864 1.00 78.36 475 PRO C O 1
ATOM 16715 N N . PHE D 1 476 ? 143.834 171.377 164.963 1.00 82.65 476 PHE C N 1
ATOM 16716 C CA . PHE D 1 476 ? 142.922 170.513 165.705 1.00 82.65 476 PHE C CA 1
ATOM 16717 C C . PHE D 1 476 ? 141.899 169.861 164.784 1.00 82.65 476 PHE C C 1
ATOM 16718 O O . PHE D 1 476 ? 141.346 168.804 165.110 1.00 82.65 476 PHE C O 1
ATOM 16726 N N . ASN D 1 477 ? 141.633 170.472 163.627 1.00 82.83 477 ASN C N 1
ATOM 16727 C CA . ASN D 1 477 ? 140.659 169.911 162.697 1.00 82.83 477 ASN C CA 1
ATOM 16728 C C . ASN D 1 477 ? 141.081 168.555 162.147 1.00 82.83 477 ASN C C 1
ATOM 16729 O O . ASN D 1 477 ? 140.216 167.773 161.738 1.00 82.83 477 ASN C O 1
ATOM 16734 N N . SER D 1 478 ? 142.376 168.263 162.123 1.00 75.53 478 SER C N 1
ATOM 16735 C CA . SER D 1 478 ? 142.842 167.031 161.506 1.00 75.53 478 SER C CA 1
ATOM 16736 C C . SER D 1 478 ? 142.324 165.822 162.282 1.00 75.53 478 SER C C 1
ATOM 16737 O O . SER D 1 478 ? 142.327 165.827 163.516 1.00 75.53 478 SER C O 1
ATOM 16740 N N . PRO D 1 479 ? 141.880 164.779 161.591 1.00 69.22 479 PRO C N 1
ATOM 16741 C CA . PRO D 1 479 ? 141.284 163.628 162.269 1.00 69.22 479 PRO C CA 1
ATOM 16742 C C . PRO D 1 479 ? 142.311 162.870 163.097 1.00 69.22 479 PRO C C 1
ATOM 16743 O O . PRO D 1 479 ? 143.498 162.815 162.778 1.00 69.22 479 PRO C O 1
ATOM 16747 N N . LYS D 1 480 ? 141.816 162.268 164.177 1.00 66.73 480 LYS C N 1
ATOM 16748 C CA . LYS D 1 480 ? 142.706 161.622 165.133 1.00 66.73 480 LYS C CA 1
ATOM 16749 C C . LYS D 1 480 ? 143.418 160.425 164.524 1.00 66.73 480 LYS C C 1
ATOM 16750 O O . LYS D 1 480 ? 144.615 160.226 164.758 1.00 66.73 480 LYS C O 1
ATOM 16756 N N . PHE D 1 481 ? 142.706 159.616 163.745 1.00 65.45 481 PHE C N 1
ATOM 16757 C CA . PHE D 1 481 ? 143.234 158.328 163.319 1.00 65.45 481 PHE C CA 1
ATOM 16758 C C . PHE D 1 481 ? 144.460 158.491 162.429 1.00 65.45 481 PHE C C 1
ATOM 16759 O O . PHE D 1 481 ? 145.449 157.767 162.564 1.00 65.45 481 PHE C O 1
ATOM 16767 N N . ILE D 1 482 ? 144.381 159.442 161.503 1.00 65.14 482 ILE C N 1
ATOM 16768 C CA . ILE D 1 482 ? 145.471 159.666 160.563 1.00 65.14 482 ILE C CA 1
ATOM 16769 C C . ILE D 1 482 ? 146.705 160.194 161.276 1.00 65.14 482 ILE C C 1
ATOM 16770 O O . ILE D 1 482 ? 147.808 159.665 161.097 1.00 65.14 482 ILE C O 1
ATOM 16775 N N . THR D 1 483 ? 146.535 161.228 162.098 1.00 66.82 483 THR C N 1
ATOM 16776 C CA . THR D 1 483 ? 147.671 161.900 162.713 1.00 66.82 483 THR C CA 1
ATOM 16777 C C . THR D 1 483 ? 148.385 161.064 163.758 1.00 66.82 483 THR C C 1
ATOM 16778 O O . THR D 1 483 ? 149.477 161.437 164.177 1.00 66.82 483 THR C O 1
ATOM 16782 N N . ASN D 1 484 ? 147.811 159.938 164.174 1.00 66.29 484 ASN C N 1
ATOM 16783 C CA . ASN D 1 484 ? 148.501 159.086 165.134 1.00 66.29 484 ASN C CA 1
ATOM 16784 C C . ASN D 1 484 ? 149.722 158.437 164.505 1.00 66.29 484 ASN C C 1
ATOM 16785 O O . ASN D 1 484 ? 150.703 158.139 165.197 1.00 66.29 484 ASN C O 1
ATOM 16790 N N . LEU D 1 485 ? 149.677 158.196 163.194 1.00 64.82 485 LEU C N 1
ATOM 16791 C CA . LEU D 1 485 ? 150.864 157.716 162.497 1.00 64.82 485 LEU C CA 1
ATOM 16792 C C . LEU D 1 485 ? 151.986 158.735 162.570 1.00 64.82 485 LEU C C 1
ATOM 16793 O O . LEU D 1 485 ? 153.145 158.379 162.801 1.00 64.82 485 LEU C O 1
ATOM 16798 N N . THR D 1 486 ? 151.667 160.007 162.348 1.00 68.63 486 THR C N 1
ATOM 16799 C CA . THR D 1 486 ? 152.691 161.037 162.423 1.00 68.63 486 THR C CA 1
ATOM 16800 C C . THR D 1 486 ? 153.273 161.132 163.826 1.00 68.63 486 THR C C 1
ATOM 16801 O O . THR D 1 486 ? 154.494 161.244 163.984 1.00 68.63 486 THR C O 1
ATOM 16805 N N . LYS D 1 487 ? 152.429 161.064 164.861 1.00 69.79 487 LYS C N 1
ATOM 16806 C CA . LYS D 1 487 ? 152.969 161.025 166.214 1.00 69.79 487 LYS C CA 1
ATOM 16807 C C . LYS D 1 487 ? 153.826 159.792 166.457 1.00 69.79 487 LYS C C 1
ATOM 16808 O O . LYS D 1 487 ? 154.776 159.853 167.244 1.00 69.79 487 LYS C O 1
ATOM 16814 N N . ARG D 1 488 ? 153.525 158.672 165.806 1.00 69.81 488 ARG C N 1
ATOM 16815 C CA . ARG D 1 488 ? 154.279 157.465 166.118 1.00 69.81 488 ARG C CA 1
ATOM 16816 C C . ARG D 1 488 ? 155.561 157.387 165.302 1.00 69.81 488 ARG C C 1
ATOM 16817 O O . ARG D 1 488 ? 156.545 156.776 165.734 1.00 69.81 488 ARG C O 1
ATOM 16825 N N . CYS D 1 489 ? 155.574 157.996 164.117 1.00 70.40 489 CYS C N 1
ATOM 16826 C CA . CYS D 1 489 ? 156.811 158.090 163.355 1.00 70.40 489 CYS C CA 1
ATOM 16827 C C . CYS D 1 489 ? 157.723 159.166 163.929 1.00 70.40 489 CYS C C 1
ATOM 16828 O O . CYS D 1 489 ? 158.949 159.091 163.795 1.00 70.40 489 CYS C O 1
ATOM 16831 N N . TRP D 1 490 ? 157.142 160.171 164.581 1.00 74.36 490 TRP C N 1
ATOM 16832 C CA . TRP D 1 490 ? 157.925 161.218 165.220 1.00 74.36 490 TRP C CA 1
ATOM 16833 C C . TRP D 1 490 ? 158.636 160.747 166.473 1.00 74.36 490 TRP C C 1
ATOM 16834 O O . TRP D 1 490 ? 159.466 161.493 167.001 1.00 74.36 490 TRP C O 1
ATOM 16845 N N . HIS D 1 491 ? 158.330 159.550 166.960 1.00 76.57 491 HIS C N 1
ATOM 16846 C CA . HIS D 1 491 ? 158.744 159.152 168.298 1.00 76.57 491 HIS C CA 1
ATOM 16847 C C . HIS D 1 491 ? 160.255 159.240 168.446 1.00 76.57 491 HIS C C 1
ATOM 16848 O O . HIS D 1 491 ? 161.005 158.859 167.544 1.00 76.57 491 HIS C O 1
ATOM 16855 N N . ALA D 1 492 ? 160.699 159.766 169.589 1.00 78.48 492 ALA C N 1
ATOM 16856 C CA . ALA D 1 492 ? 162.125 159.982 169.799 1.00 78.48 492 ALA C CA 1
ATOM 16857 C C . ALA D 1 492 ? 162.895 158.669 169.775 1.00 78.48 492 ALA C C 1
ATOM 16858 O O . ALA D 1 492 ? 163.987 158.594 169.202 1.00 78.48 492 ALA C O 1
ATOM 16860 N N . ASP D 1 493 ? 162.345 157.629 170.389 1.00 78.90 493 ASP C N 1
ATOM 16861 C CA . ASP D 1 493 ? 163.032 156.348 170.416 1.00 78.90 493 ASP C CA 1
ATOM 16862 C C . ASP D 1 493 ? 163.053 155.748 169.013 1.00 78.90 493 ASP C C 1
ATOM 16863 O O . ASP D 1 493 ? 161.995 155.520 168.420 1.00 78.90 493 ASP C O 1
ATOM 16868 N N . PRO D 1 494 ? 164.237 155.486 168.453 1.00 77.75 494 PRO C N 1
ATOM 16869 C CA . PRO D 1 494 ? 164.283 154.923 167.093 1.00 77.75 494 PRO C CA 1
ATOM 16870 C C . PRO D 1 494 ? 163.574 153.591 166.965 1.00 77.75 494 PRO C C 1
ATOM 16871 O O . PRO D 1 494 ? 163.009 153.297 165.905 1.00 77.75 494 PRO C O 1
ATOM 16875 N N . ASN D 1 495 ? 163.589 152.771 168.015 1.00 79.26 495 ASN C N 1
ATOM 16876 C CA . ASN D 1 495 ? 163.005 151.438 167.917 1.00 79.26 495 ASN C CA 1
ATOM 16877 C C . ASN D 1 495 ? 161.494 151.499 167.757 1.00 79.26 495 ASN C C 1
ATOM 16878 O O . ASN D 1 495 ? 160.905 150.683 167.040 1.00 79.26 495 ASN C O 1
ATOM 16883 N N . GLN D 1 496 ? 160.844 152.457 168.418 1.00 77.31 496 GLN C N 1
ATOM 16884 C CA . GLN D 1 496 ? 159.389 152.417 168.504 1.00 77.31 496 GLN C CA 1
ATOM 16885 C C . GLN D 1 496 ? 158.729 152.868 167.209 1.00 77.31 496 GLN C C 1
ATOM 16886 O O . GLN D 1 496 ? 157.522 152.677 167.025 1.00 77.31 496 GLN C O 1
ATOM 16892 N N . ARG D 1 497 ? 159.486 153.478 166.304 1.00 72.21 497 ARG C N 1
ATOM 16893 C CA . ARG D 1 497 ? 158.908 153.849 165.023 1.00 72.21 497 ARG C CA 1
ATOM 16894 C C . ARG D 1 497 ? 158.499 152.594 164.260 1.00 72.21 497 ARG C C 1
ATOM 16895 O O . ARG D 1 497 ? 159.290 151.651 164.144 1.00 72.21 497 ARG C O 1
ATOM 16903 N N . PRO D 1 498 ? 157.280 152.539 163.736 1.00 64.87 498 PRO C N 1
ATOM 16904 C CA . PRO D 1 498 ? 156.837 151.346 163.017 1.00 64.87 498 PRO C CA 1
ATOM 16905 C C . PRO D 1 498 ? 157.564 151.188 161.696 1.00 64.87 498 PRO C C 1
ATOM 16906 O O . PRO D 1 498 ? 157.973 152.161 161.059 1.00 64.87 498 PRO C O 1
ATOM 16910 N N . THR D 1 499 ? 157.716 149.935 161.282 1.00 59.28 499 THR C N 1
ATOM 16911 C CA . THR D 1 499 ? 158.315 149.664 159.988 1.00 59.28 499 THR C CA 1
ATOM 16912 C C . THR D 1 499 ? 157.359 150.066 158.874 1.00 59.28 499 THR C C 1
ATOM 16913 O O . THR D 1 499 ? 156.181 150.348 159.099 1.00 59.28 499 THR C O 1
ATOM 16917 N N . PHE D 1 500 ? 157.886 150.101 157.653 1.00 55.12 500 PHE C N 1
ATOM 16918 C CA . PHE D 1 500 ? 157.048 150.478 156.526 1.00 55.12 500 PHE C CA 1
ATOM 16919 C C . PHE D 1 500 ? 156.039 149.400 156.175 1.00 55.12 500 PHE C C 1
ATOM 16920 O O . PHE D 1 500 ? 154.930 149.727 155.741 1.00 55.12 500 PHE C O 1
ATOM 16928 N N . SER D 1 501 ? 156.383 148.128 156.361 1.00 57.04 501 SER C N 1
ATOM 16929 C CA . SER D 1 501 ? 155.406 147.073 156.133 1.00 57.04 501 SER C CA 1
ATOM 16930 C C . SER D 1 501 ? 154.242 147.160 157.103 1.00 57.04 501 SER C C 1
ATOM 16931 O O . SER D 1 501 ? 153.183 146.588 156.830 1.00 57.04 501 SER C O 1
ATOM 16934 N N . SER D 1 502 ? 154.410 147.853 158.228 1.00 56.37 502 SER C N 1
ATOM 16935 C CA . SER D 1 502 ? 153.308 148.093 159.148 1.00 56.37 502 SER C CA 1
ATOM 16936 C C . SER D 1 502 ? 152.594 149.400 158.865 1.00 56.37 502 SER C C 1
ATOM 16937 O O . SER D 1 502 ? 151.368 149.470 158.995 1.00 56.37 502 SER C O 1
ATOM 16940 N N . ILE D 1 503 ? 153.333 150.440 158.480 1.00 53.02 503 ILE C N 1
ATOM 16941 C CA . ILE D 1 503 ? 152.687 151.691 158.120 1.00 53.02 503 ILE C CA 1
ATOM 16942 C C . ILE D 1 503 ? 151.785 151.520 156.914 1.00 53.02 503 ILE C C 1
ATOM 16943 O O . ILE D 1 503 ? 150.694 152.098 156.873 1.00 53.02 503 ILE C O 1
ATOM 16948 N N . SER D 1 504 ? 152.202 150.728 155.926 1.00 51.95 504 SER C N 1
ATOM 16949 C CA . SER D 1 504 ? 151.369 150.532 154.745 1.00 51.95 504 SER C CA 1
ATOM 16950 C C . SER D 1 504 ? 150.045 149.880 155.110 1.00 51.95 504 SER C C 1
ATOM 16951 O O . SER D 1 504 ? 148.979 150.342 154.692 1.00 51.95 504 SER C O 1
ATOM 16954 N N . ARG D 1 505 ? 150.086 148.807 155.898 1.00 53.17 505 ARG C N 1
ATOM 16955 C CA . ARG D 1 505 ? 148.851 148.111 156.225 1.00 53.17 505 ARG C CA 1
ATOM 16956 C C . ARG D 1 505 ? 148.005 148.855 157.243 1.00 53.17 505 ARG C C 1
ATOM 16957 O O . ARG D 1 505 ? 146.815 148.559 157.364 1.00 53.17 505 ARG C O 1
ATOM 16965 N N . ILE D 1 506 ? 148.577 149.804 157.980 1.00 50.41 506 ILE C N 1
ATOM 16966 C CA . ILE D 1 506 ? 147.742 150.748 158.712 1.00 50.41 506 ILE C CA 1
ATOM 16967 C C . ILE D 1 506 ? 147.049 151.690 157.740 1.00 50.41 506 ILE C C 1
ATOM 16968 O O . ILE D 1 506 ? 145.842 151.932 157.838 1.00 50.41 506 ILE C O 1
ATOM 16973 N N . LEU D 1 507 ? 147.804 152.222 156.778 1.00 49.00 507 LEU C N 1
ATOM 16974 C CA . LEU D 1 507 ? 147.264 153.228 155.873 1.00 49.00 507 LEU C CA 1
ATOM 16975 C C . LEU D 1 507 ? 146.135 152.687 155.014 1.00 49.00 507 LEU C C 1
ATOM 16976 O O . LEU D 1 507 ? 145.136 153.383 154.810 1.00 49.00 507 LEU C O 1
ATOM 16981 N N . ARG D 1 508 ? 146.266 151.473 154.487 1.00 47.72 508 ARG C N 1
ATOM 16982 C CA . ARG D 1 508 ? 145.187 150.973 153.650 1.00 47.72 508 ARG C CA 1
ATOM 16983 C C . ARG D 1 508 ? 143.926 150.687 154.449 1.00 47.72 508 ARG C C 1
ATOM 16984 O O . ARG D 1 508 ? 142.825 150.799 153.901 1.00 47.72 508 ARG C O 1
ATOM 16992 N N . TYR D 1 509 ? 144.047 150.368 155.734 1.00 49.40 509 TYR C N 1
ATOM 16993 C CA . TYR D 1 509 ? 142.862 150.246 156.568 1.00 49.40 509 TYR C CA 1
ATOM 16994 C C . TYR D 1 509 ? 142.238 151.590 156.899 1.00 49.40 509 TYR C C 1
ATOM 16995 O O . TYR D 1 509 ? 141.008 151.693 156.968 1.00 49.40 509 TYR C O 1
ATOM 17004 N N . ILE D 1 510 ? 143.051 152.623 157.109 1.00 49.00 510 ILE C N 1
ATOM 17005 C CA . ILE D 1 510 ? 142.482 153.957 157.237 1.00 49.00 510 ILE C CA 1
ATOM 17006 C C . ILE D 1 510 ? 141.803 154.391 155.953 1.00 49.00 510 ILE C C 1
ATOM 17007 O O . ILE D 1 510 ? 140.786 155.091 156.002 1.00 49.00 510 ILE C O 1
ATOM 17012 N N . LYS D 1 511 ? 142.340 153.995 154.804 1.00 48.48 511 LYS C N 1
ATOM 17013 C CA . LYS D 1 511 ? 141.660 154.258 153.545 1.00 48.48 511 LYS C CA 1
ATOM 17014 C C . LYS D 1 511 ? 140.314 153.553 153.493 1.00 48.48 511 LYS C C 1
ATOM 17015 O O . LYS D 1 511 ? 139.344 154.115 152.976 1.00 48.48 511 LYS C O 1
ATOM 17021 N N . ARG D 1 512 ? 140.231 152.333 154.029 1.00 49.65 512 ARG C N 1
ATOM 17022 C CA . ARG D 1 512 ? 138.949 151.638 154.096 1.00 49.65 512 ARG C CA 1
ATOM 17023 C C . ARG D 1 512 ? 137.938 152.422 154.917 1.00 49.65 512 ARG C C 1
ATOM 17024 O O . ARG D 1 512 ? 136.809 152.660 154.470 1.00 49.65 512 ARG C O 1
ATOM 17032 N N . PHE D 1 513 ? 138.324 152.830 156.123 1.00 54.58 513 PHE C N 1
ATOM 17033 C CA . PHE D 1 513 ? 137.411 153.612 156.947 1.00 54.58 513 PHE C CA 1
ATOM 17034 C C . PHE D 1 513 ? 137.030 154.911 156.257 1.00 54.58 513 PHE C C 1
ATOM 17035 O O . PHE D 1 513 ? 135.865 155.316 156.274 1.00 54.58 513 PHE C O 1
ATOM 17043 N N . LEU D 1 514 ? 138.002 155.575 155.636 1.00 51.49 514 LEU C N 1
ATOM 17044 C CA . LEU D 1 514 ? 137.722 156.833 154.961 1.00 51.49 514 LEU C CA 1
ATOM 17045 C C . LEU D 1 514 ? 136.825 156.619 153.748 1.00 51.49 514 LEU C C 1
ATOM 17046 O O . LEU D 1 514 ? 136.233 157.570 153.228 1.00 51.49 514 LEU C O 1
ATOM 17051 N N . ALA D 1 515 ? 136.722 155.376 153.276 1.00 51.06 515 ALA C N 1
ATOM 17052 C CA . ALA D 1 515 ? 135.854 155.092 152.139 1.00 51.06 515 ALA C CA 1
ATOM 17053 C C . ALA D 1 515 ? 134.421 154.840 152.580 1.00 51.06 515 ALA C C 1
ATOM 17054 O O . ALA D 1 515 ? 133.475 155.188 151.866 1.00 51.06 515 ALA C O 1
ATOM 17056 N N . LEU D 1 516 ? 134.235 154.226 153.748 1.00 50.53 516 LEU C N 1
ATOM 17057 C CA . LEU D 1 516 ? 132.886 153.895 154.197 1.00 50.53 516 LEU C CA 1
ATOM 17058 C C . LEU D 1 516 ? 132.057 155.145 154.452 1.00 50.53 516 LEU C C 1
ATOM 17059 O O . LEU D 1 516 ? 130.914 155.247 153.994 1.00 50.53 516 LEU C O 1
ATOM 17064 N N . ASN D 1 517 ? 132.610 156.110 155.180 1.00 60.07 517 ASN C N 1
ATOM 17065 C CA . ASN D 1 517 ? 131.878 157.323 155.525 1.00 60.07 517 ASN C CA 1
ATOM 17066 C C . ASN D 1 517 ? 132.545 158.549 154.917 1.00 60.07 517 ASN C C 1
ATOM 17067 O O . ASN D 1 517 ? 133.479 159.110 155.513 1.00 60.07 517 ASN C O 1
ATOM 17072 N N . PRO D 1 518 ? 132.109 158.988 153.735 1.00 64.40 518 PRO C N 1
ATOM 17073 C CA . PRO D 1 518 ? 132.733 160.166 153.119 1.00 64.40 518 PRO C CA 1
ATOM 17074 C C . PRO D 1 518 ? 132.663 161.416 153.973 1.00 64.40 518 PRO C C 1
ATOM 17075 O O . PRO D 1 518 ? 133.546 162.276 153.870 1.00 64.40 518 PRO C O 1
ATOM 17079 N N . GLU D 1 519 ? 131.635 161.548 154.812 1.00 69.66 519 GLU C N 1
ATOM 17080 C CA . GLU D 1 519 ? 131.431 162.793 155.549 1.00 69.66 519 GLU C CA 1
ATOM 17081 C C . GLU D 1 519 ? 132.592 163.084 156.491 1.00 69.66 519 GLU C C 1
ATOM 17082 O O . GLU D 1 519 ? 132.750 164.216 156.959 1.00 69.66 519 GLU C O 1
ATOM 17088 N N . CYS D 1 520 ? 133.408 162.073 156.787 1.00 70.68 520 CYS C N 1
ATOM 17089 C CA . CYS D 1 520 ? 134.550 162.276 157.668 1.00 70.68 520 CYS C CA 1
ATOM 17090 C C . CYS D 1 520 ? 135.528 163.292 157.095 1.00 70.68 520 CYS C C 1
ATOM 17091 O O . CYS D 1 520 ? 136.037 164.151 157.823 1.00 70.68 520 CYS C O 1
ATOM 17094 N N . TYR D 1 521 ? 135.813 163.207 155.793 1.00 67.74 521 TYR C N 1
ATOM 17095 C CA . TYR D 1 521 ? 136.838 164.074 155.222 1.00 67.74 521 TYR C CA 1
ATOM 17096 C C . TYR D 1 521 ? 136.241 165.341 154.624 1.00 67.74 521 TYR C C 1
ATOM 17097 O O . TYR D 1 521 ? 136.911 166.378 154.565 1.00 67.74 521 TYR C O 1
ATOM 17106 N N . SER D 1 522 ? 134.993 165.284 154.175 1.00 72.89 522 SER C N 1
ATOM 17107 C CA . SER D 1 522 ? 134.366 166.446 153.556 1.00 72.89 522 SER C CA 1
ATOM 17108 C C . SER D 1 522 ? 133.559 167.250 154.569 1.00 72.89 522 SER C C 1
ATOM 17109 O O . SER D 1 522 ? 133.066 168.334 154.261 1.00 72.89 522 SER C O 1
ATOM 17112 N N . SER D 1 529 ? 132.460 164.366 165.806 1.00 79.38 529 SER C N 1
ATOM 17113 C CA . SER D 1 529 ? 133.499 163.345 165.769 1.00 79.38 529 SER C CA 1
ATOM 17114 C C . SER D 1 529 ? 133.047 162.139 164.955 1.00 79.38 529 SER C C 1
ATOM 17115 O O . SER D 1 529 ? 132.140 161.411 165.354 1.00 79.38 529 SER C O 1
ATOM 17118 N N . ILE D 1 530 ? 133.689 161.939 163.807 1.00 74.43 530 ILE C N 1
ATOM 17119 C CA . ILE D 1 530 ? 133.314 160.879 162.881 1.00 74.43 530 ILE C CA 1
ATOM 17120 C C . ILE D 1 530 ? 134.370 159.780 162.950 1.00 74.43 530 ILE C C 1
ATOM 17121 O O . ILE D 1 530 ? 134.201 158.696 162.382 1.00 74.43 530 ILE C O 1
ATOM 17126 N N . ALA D 1 531 ? 135.451 160.041 163.683 1.00 70.25 531 ALA C N 1
ATOM 17127 C CA . ALA D 1 531 ? 136.583 159.139 163.819 1.00 70.25 531 ALA C CA 1
ATOM 17128 C C . ALA D 1 531 ? 136.167 157.836 164.492 1.00 70.25 531 ALA C C 1
ATOM 17129 O O . ALA D 1 531 ? 135.201 157.813 165.261 1.00 70.25 531 ALA C O 1
ATOM 17131 N N . PRO D 1 532 ? 136.870 156.738 164.223 1.00 68.48 532 PRO C N 1
ATOM 17132 C CA . PRO D 1 532 ? 136.515 155.464 164.850 1.00 68.48 532 PRO C CA 1
ATOM 17133 C C . PRO D 1 532 ? 136.866 155.444 166.327 1.00 68.48 532 PRO C C 1
ATOM 17134 O O . PRO D 1 532 ? 137.332 156.426 166.907 1.00 68.48 532 PRO C O 1
ATOM 17138 N N . THR D 1 533 ? 136.635 154.282 166.934 1.00 69.86 533 THR C N 1
ATOM 17139 C CA . THR D 1 533 ? 136.867 154.120 168.362 1.00 69.86 533 THR C CA 1
ATOM 17140 C C . THR D 1 533 ? 138.310 153.723 168.651 1.00 69.86 533 THR C C 1
ATOM 17141 O O . THR D 1 533 ? 139.017 154.404 169.400 1.00 69.86 533 THR C O 1
ATOM 17145 N N . VAL D 1 534 ? 138.760 152.619 168.059 1.00 68.34 534 VAL C N 1
ATOM 17146 C CA . VAL D 1 534 ? 140.056 152.052 168.405 1.00 68.34 534 VAL C CA 1
ATOM 17147 C C . VAL D 1 534 ? 141.165 152.815 167.691 1.00 68.34 534 VAL C C 1
ATOM 17148 O O . VAL D 1 534 ? 140.981 153.323 166.579 1.00 68.34 534 VAL C O 1
ATOM 17152 N N . ASP D 1 535 ? 142.322 152.913 168.340 1.00 67.80 535 ASP C N 1
ATOM 17153 C CA . ASP D 1 535 ? 143.516 153.422 167.683 1.00 67.80 535 ASP C CA 1
ATOM 17154 C C . ASP D 1 535 ? 144.106 152.325 166.811 1.00 67.80 535 ASP C C 1
ATOM 17155 O O . ASP D 1 535 ? 144.338 151.207 167.278 1.00 67.80 535 ASP C O 1
ATOM 17160 N N . TYR D 1 536 ? 144.362 152.650 165.544 1.00 63.23 536 TYR C N 1
ATOM 17161 C CA . TYR D 1 536 ? 144.818 151.634 164.603 1.00 63.23 536 TYR C CA 1
ATOM 17162 C C . TYR D 1 536 ? 146.225 151.159 164.934 1.00 63.23 536 TYR C C 1
ATOM 17163 O O . TYR D 1 536 ? 146.557 149.986 164.728 1.00 63.23 536 TYR C O 1
ATOM 17172 N N . CYS D 1 537 ? 147.070 152.056 165.440 1.00 68.94 537 CYS C N 1
ATOM 17173 C CA . CYS D 1 537 ? 148.428 151.664 165.794 1.00 68.94 537 CYS C CA 1
ATOM 17174 C C . CYS D 1 537 ? 148.430 150.593 166.875 1.00 68.94 537 CYS C C 1
ATOM 17175 O O . CYS D 1 537 ? 149.256 149.674 166.837 1.00 68.94 537 CYS C O 1
ATOM 17178 N N . GLU D 1 538 ? 147.487 150.698 167.803 1.00 69.21 538 GLU C N 1
ATOM 17179 C CA . GLU D 1 538 ? 147.350 149.728 168.876 1.00 69.21 538 GLU C CA 1
ATOM 17180 C C . GLU D 1 538 ? 147.027 148.381 168.256 1.00 69.21 538 GLU C C 1
ATOM 17181 O O . GLU D 1 538 ? 147.512 147.346 168.703 1.00 69.21 538 GLU C O 1
ATOM 17187 N N . ILE D 1 539 ? 146.187 148.399 167.226 1.00 64.41 539 ILE C N 1
ATOM 17188 C CA . ILE D 1 539 ? 145.817 147.174 166.538 1.00 64.41 539 ILE C CA 1
ATOM 17189 C C . ILE D 1 539 ? 147.039 146.540 165.895 1.00 64.41 539 ILE C C 1
ATOM 17190 O O . ILE D 1 539 ? 147.216 145.327 165.947 1.00 64.41 539 ILE C O 1
ATOM 17195 N N . GLU D 1 540 ? 147.887 147.367 165.294 1.00 63.19 540 GLU C N 1
ATOM 17196 C CA . GLU D 1 540 ? 149.092 146.864 164.649 1.00 63.19 540 GLU C CA 1
ATOM 17197 C C . GLU D 1 540 ? 150.019 146.214 165.659 1.00 63.19 540 GLU C C 1
ATOM 17198 O O . GLU D 1 540 ? 150.596 145.165 165.393 1.00 63.19 540 GLU C O 1
ATOM 17204 N N . THR D 1 541 ? 150.155 146.835 166.824 1.00 66.31 541 THR C N 1
ATOM 17205 C CA . THR D 1 541 ? 151.011 146.281 167.856 1.00 66.31 541 THR C CA 1
ATOM 17206 C C . THR D 1 541 ? 150.466 144.928 168.294 1.00 66.31 541 THR C C 1
ATOM 17207 O O . THR D 1 541 ? 151.227 143.994 168.530 1.00 66.31 541 THR C O 1
ATOM 17211 N N . LYS D 1 542 ? 149.145 144.821 168.404 1.00 67.43 542 LYS C N 1
ATOM 17212 C CA . LYS D 1 542 ? 148.539 143.552 168.790 1.00 67.43 542 LYS C CA 1
ATOM 17213 C C . LYS D 1 542 ? 148.781 142.474 167.745 1.00 67.43 542 LYS C C 1
ATOM 17214 O O . LYS D 1 542 ? 149.164 141.346 168.081 1.00 67.43 542 LYS C O 1
ATOM 17220 N N . LEU D 1 543 ? 148.575 142.807 166.474 1.00 65.47 543 LEU C N 1
ATOM 17221 C CA . LEU D 1 543 ? 148.641 141.813 165.415 1.00 65.47 543 LEU C CA 1
ATOM 17222 C C . LEU D 1 543 ? 150.062 141.402 165.074 1.00 65.47 543 LEU C C 1
ATOM 17223 O O . LEU D 1 543 ? 150.266 140.283 164.596 1.00 65.47 543 LEU C O 1
ATOM 17228 N N . LEU D 1 544 ? 151.045 142.276 165.296 1.00 68.66 544 LEU C N 1
ATOM 17229 C CA . LEU D 1 544 ? 152.424 141.887 165.030 1.00 68.66 544 LEU C CA 1
ATOM 17230 C C . LEU D 1 544 ? 152.855 140.718 165.901 1.00 68.66 544 LEU C C 1
ATOM 17231 O O . LEU D 1 544 ? 153.472 139.772 165.401 1.00 68.66 544 LEU C O 1
ATOM 17236 N N . GLN D 1 545 ? 152.544 140.756 167.195 1.00 70.95 545 GLN C N 1
ATOM 17237 C CA . GLN D 1 545 ? 152.906 139.632 168.047 1.00 70.95 545 GLN C CA 1
ATOM 17238 C C . GLN D 1 545 ? 151.960 138.453 167.851 1.00 70.95 545 GLN C C 1
ATOM 17239 O O . GLN D 1 545 ? 152.395 137.297 167.888 1.00 70.95 545 GLN C O 1
ATOM 17245 N N . LYS D 1 546 ? 150.670 138.719 167.633 1.00 67.46 546 LYS C N 1
ATOM 17246 C CA . LYS D 1 546 ? 149.714 137.623 167.518 1.00 67.46 546 LYS C CA 1
ATOM 17247 C C . LYS D 1 546 ? 149.933 136.819 166.246 1.00 67.46 546 LYS C C 1
ATOM 17248 O O . LYS D 1 546 ? 149.865 135.585 166.266 1.00 67.46 546 LYS C O 1
ATOM 17254 N N . LEU D 1 547 ? 150.202 137.492 165.129 1.00 67.05 547 LEU C N 1
ATOM 17255 C CA . LEU D 1 547 ? 150.271 136.835 163.834 1.00 67.05 547 LEU C CA 1
ATOM 17256 C C . LEU D 1 547 ? 151.683 136.710 163.285 1.00 67.05 547 LEU C C 1
ATOM 17257 O O . LEU D 1 547 ? 151.867 136.056 162.253 1.00 67.05 547 LEU C O 1
ATOM 17262 N N . SER D 1 548 ? 152.674 137.311 163.940 1.00 70.27 548 SER C N 1
ATOM 17263 C CA . SER D 1 548 ? 154.067 137.264 163.498 1.00 70.27 548 SER C CA 1
ATOM 17264 C C . SER D 1 548 ? 154.213 137.831 162.085 1.00 70.27 548 SER C C 1
ATOM 17265 O O . SER D 1 548 ? 154.788 137.214 161.187 1.00 70.27 548 SER C O 1
ATOM 17268 N N . TRP D 1 549 ? 153.673 139.035 161.902 1.00 64.50 549 TRP C N 1
ATOM 17269 C CA . TRP D 1 549 ? 153.808 139.733 160.632 1.00 64.50 549 TRP C CA 1
ATOM 17270 C C . TRP D 1 549 ? 155.192 140.327 160.427 1.00 64.50 549 TRP C C 1
ATOM 17271 O O . TRP D 1 549 ? 155.545 140.654 159.289 1.00 64.50 549 TRP C O 1
ATOM 17282 N N . GLU D 1 550 ? 155.979 140.474 161.491 1.00 75.32 550 GLU C N 1
ATOM 17283 C CA . GLU D 1 550 ? 157.327 141.012 161.363 1.00 75.32 550 GLU C CA 1
ATOM 17284 C C . GLU D 1 550 ? 158.296 140.023 160.732 1.00 75.32 550 GLU C C 1
ATOM 17285 O O . GLU D 1 550 ? 159.437 140.400 160.445 1.00 75.32 550 GLU C O 1
ATOM 17291 N N . SER D 1 551 ? 157.877 138.774 160.521 1.00 76.94 551 SER C N 1
ATOM 17292 C CA . SER D 1 551 ? 158.766 137.793 159.911 1.00 76.94 551 SER C CA 1
ATOM 17293 C C . SER D 1 551 ? 159.104 138.170 158.477 1.00 76.94 551 SER C C 1
ATOM 17294 O O . SER D 1 551 ? 160.217 137.911 158.004 1.00 76.94 551 SER C O 1
ATOM 17297 N N . THR D 1 552 ? 158.160 138.779 157.766 1.00 76.56 552 THR C N 1
ATOM 17298 C CA . THR D 1 552 ? 158.337 139.146 156.369 1.00 76.56 552 THR C CA 1
ATOM 17299 C C . THR D 1 552 ? 158.565 140.646 156.258 1.00 76.56 552 THR C C 1
ATOM 17300 O O . THR D 1 552 ? 157.766 141.437 156.771 1.00 76.56 552 THR C O 1
ATOM 17304 N N . GLU D 1 553 ? 159.653 141.031 155.590 1.00 76.76 553 GLU C N 1
ATOM 17305 C CA . GLU D 1 553 ? 159.911 142.448 155.355 1.00 76.76 553 GLU C CA 1
ATOM 17306 C C . GLU D 1 553 ? 158.910 143.036 154.370 1.00 76.76 553 GLU C C 1
ATOM 17307 O O . GLU D 1 553 ? 158.421 144.153 154.561 1.00 76.76 553 GLU C O 1
ATOM 17313 N N . LEU D 1 554 ? 158.596 142.301 153.306 1.00 66.90 554 LEU C N 1
ATOM 17314 C CA . LEU D 1 554 ? 157.683 142.760 152.269 1.00 66.90 554 LEU C CA 1
ATOM 17315 C C . LEU D 1 554 ? 156.470 141.844 152.224 1.00 66.90 554 LEU C C 1
ATOM 17316 O O . LEU D 1 554 ? 156.596 140.629 152.409 1.00 66.90 554 LEU C O 1
ATOM 17321 N N . THR D 1 555 ? 155.302 142.429 151.973 1.00 62.01 555 THR C N 1
ATOM 17322 C CA . THR D 1 555 ? 154.044 141.695 151.943 1.00 62.01 555 THR C CA 1
ATOM 17323 C C . THR D 1 555 ? 153.607 141.496 150.499 1.00 62.01 555 THR C C 1
ATOM 17324 O O . THR D 1 555 ? 153.405 142.470 149.768 1.00 62.01 555 THR C O 1
ATOM 17328 N N . LYS D 1 556 ? 153.453 140.238 150.099 1.00 53.58 556 LYS C N 1
ATOM 17329 C CA . LYS D 1 556 ? 152.950 139.928 148.772 1.00 53.58 556 LYS C CA 1
ATOM 17330 C C . LYS D 1 556 ? 151.468 140.268 148.672 1.00 53.58 556 LYS C C 1
ATOM 17331 O O . LYS D 1 556 ? 150.749 140.317 149.672 1.00 53.58 556 LYS C O 1
ATOM 17337 N N . VAL D 1 557 ? 151.015 140.514 147.441 1.00 47.66 557 VAL C N 1
ATOM 17338 C CA . VAL D 1 557 ? 149.699 141.111 147.224 1.00 47.66 557 VAL C CA 1
ATOM 17339 C C . VAL D 1 557 ? 148.590 140.144 147.612 1.00 47.66 557 VAL C C 1
ATOM 17340 O O . VAL D 1 557 ? 147.497 140.560 148.011 1.00 47.66 557 VAL C O 1
ATOM 17344 N N . SER D 1 558 ? 148.850 138.842 147.515 1.00 49.07 558 SER C N 1
ATOM 17345 C CA . SER D 1 558 ? 147.821 137.871 147.860 1.00 49.07 558 SER C CA 1
ATOM 17346 C C . SER D 1 558 ? 147.463 137.911 149.338 1.00 49.07 558 SER C C 1
ATOM 17347 O O . SER D 1 558 ? 146.456 137.318 149.735 1.00 49.07 558 SER C O 1
ATOM 17350 N N . GLN D 1 559 ? 148.264 138.584 150.159 1.00 47.94 559 GLN C N 1
ATOM 17351 C CA . GLN D 1 559 ? 148.011 138.687 151.587 1.00 47.94 559 GLN C CA 1
ATOM 17352 C C . GLN D 1 559 ? 147.233 139.934 151.977 1.00 47.94 559 GLN C C 1
ATOM 17353 O O . GLN D 1 559 ? 146.897 140.083 153.153 1.00 47.94 559 GLN C O 1
ATOM 17359 N N . VAL D 1 560 ? 146.952 140.833 151.035 1.00 43.31 560 VAL C N 1
ATOM 17360 C CA . VAL D 1 560 ? 146.319 142.106 151.394 1.00 43.31 560 VAL C CA 1
ATOM 17361 C C . VAL D 1 560 ? 144.932 141.925 151.988 1.00 43.31 560 VAL C C 1
ATOM 17362 O O . VAL D 1 560 ? 144.660 142.502 153.052 1.00 43.31 560 VAL C O 1
ATOM 17366 N N . PRO D 1 561 ? 144.003 141.178 151.378 1.00 43.88 561 PRO C N 1
ATOM 17367 C CA . PRO D 1 561 ? 142.667 141.079 151.982 1.00 43.88 561 PRO C CA 1
ATOM 17368 C C . PRO D 1 561 ? 142.675 140.429 153.347 1.00 43.88 561 PRO C C 1
ATOM 17369 O O . PRO D 1 561 ? 141.861 140.798 154.201 1.00 43.88 561 PRO C O 1
ATOM 17373 N N . PHE D 1 562 ? 143.572 139.473 153.586 1.00 45.62 562 PHE C N 1
ATOM 17374 C CA . PHE D 1 562 ? 143.629 138.859 154.905 1.00 45.62 562 PHE C CA 1
ATOM 17375 C C . PHE D 1 562 ? 144.035 139.867 155.963 1.00 45.62 562 PHE C C 1
ATOM 17376 O O . PHE D 1 562 ? 143.498 139.862 157.072 1.00 45.62 562 PHE C O 1
ATOM 17384 N N . GLN D 1 563 ? 144.997 140.731 155.647 1.00 48.82 563 GLN C N 1
ATOM 17385 C CA . GLN D 1 563 ? 145.409 141.739 156.612 1.00 48.82 563 GLN C CA 1
ATOM 17386 C C . GLN D 1 563 ? 144.287 142.721 156.913 1.00 48.82 563 GLN C C 1
ATOM 17387 O O . GLN D 1 563 ? 144.043 143.035 158.083 1.00 48.82 563 GLN C O 1
ATOM 17393 N N . MET D 1 564 ? 143.585 143.200 155.885 1.00 45.83 564 MET C N 1
ATOM 17394 C CA . MET D 1 564 ? 142.454 144.083 156.147 1.00 45.83 564 MET C CA 1
ATOM 17395 C C . MET D 1 564 ? 141.339 143.356 156.880 1.00 45.83 564 MET C C 1
ATOM 17396 O O . MET D 1 564 ? 140.533 143.993 157.563 1.00 45.83 564 MET C O 1
ATOM 17401 N N . PHE D 1 565 ? 141.268 142.035 156.740 1.00 46.31 565 PHE C N 1
ATOM 17402 C CA . PHE D 1 565 ? 140.287 141.252 157.481 1.00 46.31 565 PHE C CA 1
ATOM 17403 C C . PHE D 1 565 ? 140.688 141.096 158.940 1.00 46.31 565 PHE C C 1
ATOM 17404 O O . PHE D 1 565 ? 139.842 141.196 159.835 1.00 46.31 565 PHE C O 1
ATOM 17412 N N . ALA D 1 566 ? 141.972 140.853 159.197 1.00 49.29 566 ALA C N 1
ATOM 17413 C CA . ALA D 1 566 ? 142.442 140.717 160.569 1.00 49.29 566 ALA C CA 1
ATOM 17414 C C . ALA D 1 566 ? 142.250 142.004 161.349 1.00 49.29 566 ALA C C 1
ATOM 17415 O O . ALA D 1 566 ? 141.909 141.959 162.534 1.00 49.29 566 ALA C O 1
ATOM 17417 N N . TYR D 1 567 ? 142.465 143.151 160.712 1.00 54.00 567 TYR C N 1
ATOM 17418 C CA . TYR D 1 567 ? 142.226 144.414 161.399 1.00 54.00 567 TYR C CA 1
ATOM 17419 C C . TYR D 1 567 ? 140.774 144.531 161.835 1.00 54.00 567 TYR C C 1
ATOM 17420 O O . TYR D 1 567 ? 140.488 144.941 162.967 1.00 54.00 567 TYR C O 1
ATOM 17429 N N . ARG D 1 568 ? 139.843 144.178 160.949 1.00 52.60 568 ARG C N 1
ATOM 17430 C CA . ARG D 1 568 ? 138.429 144.274 161.282 1.00 52.60 568 ARG C CA 1
ATOM 17431 C C . ARG D 1 568 ? 138.058 143.329 162.412 1.00 52.60 568 ARG C C 1
ATOM 17432 O O . ARG D 1 568 ? 137.207 143.662 163.244 1.00 52.60 568 ARG C O 1
ATOM 17440 N N . VAL D 1 569 ? 138.680 142.153 162.459 1.00 52.38 569 VAL C N 1
ATOM 17441 C CA . VAL D 1 569 ? 138.417 141.229 163.556 1.00 52.38 569 VAL C CA 1
ATOM 17442 C C . VAL D 1 569 ? 138.819 141.853 164.884 1.00 52.38 569 VAL C C 1
ATOM 17443 O O . VAL D 1 569 ? 138.088 141.757 165.877 1.00 52.38 569 VAL C O 1
ATOM 17447 N N . VAL D 1 570 ? 139.978 142.511 164.927 1.00 56.37 570 VAL C N 1
ATOM 17448 C CA . VAL D 1 570 ? 140.434 143.105 166.176 1.00 56.37 570 VAL C CA 1
ATOM 17449 C C . VAL D 1 570 ? 139.533 144.255 166.603 1.00 56.37 570 VAL C C 1
ATOM 17450 O O . VAL D 1 570 ? 139.280 144.432 167.799 1.00 56.37 570 VAL C O 1
ATOM 17454 N N . GLU D 1 571 ? 139.039 145.060 165.661 1.00 58.29 571 GLU C N 1
ATOM 17455 C CA . GLU D 1 571 ? 138.064 146.078 166.047 1.00 58.29 571 GLU C CA 1
ATOM 17456 C C . GLU D 1 571 ? 136.812 145.449 166.636 1.00 58.29 571 GLU C C 1
ATOM 17457 O O . GLU D 1 571 ? 136.331 145.873 167.693 1.00 58.29 571 GLU C O 1
ATOM 17463 N N . ARG D 1 572 ? 136.265 144.439 165.960 1.00 59.36 572 ARG C N 1
ATOM 17464 C CA . ARG D 1 572 ? 135.024 143.837 166.429 1.00 59.36 572 ARG C CA 1
ATOM 17465 C C . ARG D 1 572 ? 135.186 143.237 167.816 1.00 59.36 572 ARG C C 1
ATOM 17466 O O . ARG D 1 572 ? 134.285 143.360 168.652 1.00 59.36 572 ARG C O 1
ATOM 17474 N N . ALA D 1 573 ? 136.322 142.592 168.082 1.00 64.98 573 ALA C N 1
ATOM 17475 C CA . ALA D 1 573 ? 136.582 142.080 169.420 1.00 64.98 573 ALA C CA 1
ATOM 17476 C C . ALA D 1 573 ? 136.719 143.193 170.448 1.00 64.98 573 ALA C C 1
ATOM 17477 O O . ALA D 1 573 ? 136.562 142.936 171.645 1.00 64.98 573 ALA C O 1
ATOM 17479 N N . LYS D 1 574 ? 137.002 144.421 170.014 1.00 67.27 574 LYS C N 1
ATOM 17480 C CA . LYS D 1 574 ? 137.215 145.540 170.918 1.00 67.27 574 LYS C CA 1
ATOM 17481 C C . LYS D 1 574 ? 136.049 146.522 170.925 1.00 67.27 574 LYS C C 1
ATOM 17482 O O . LYS D 1 574 ? 136.237 147.693 171.267 1.00 67.27 574 LYS C O 1
ATOM 17488 N N . THR D 1 575 ? 134.852 146.076 170.541 1.00 72.69 575 THR C N 1
ATOM 17489 C CA . THR D 1 575 ? 133.683 146.938 170.672 1.00 72.69 575 THR C CA 1
ATOM 17490 C C . THR D 1 575 ? 133.325 147.150 172.135 1.00 72.69 575 THR C C 1
ATOM 17491 O O . THR D 1 575 ? 132.932 148.255 172.530 1.00 72.69 575 THR C O 1
ATOM 17495 N N . CYS D 1 576 ? 133.452 146.107 172.951 1.00 77.05 576 CYS C N 1
ATOM 17496 C CA . CYS D 1 576 ? 133.142 146.161 174.379 1.00 77.05 576 CYS C CA 1
ATOM 17497 C C . CYS D 1 576 ? 131.727 146.673 174.640 1.00 77.05 576 CYS C C 1
ATOM 17498 O O . CYS D 1 576 ? 131.280 146.735 175.785 1.00 77.05 576 CYS C O 1
#

Foldseek 3Di:
DVLLVLLVVLLVVLVVLCVPLVLQQQQSLLSVLLNVVSVLLNVLLVVLCVVQADVVCVPPLCPLLPQLSLQLSLLSNQSSVVSCVRRPVPFDPLVNCLDRLQALCRQFPRVLSLLLSLVLNNVSSLVSRLPHDDDPVSNVVSVVVVLVVLADVCQDPVSCCVPPVSNRVQHPVSVVSSPVSSVVSNVSVLVVLVCCCPPPDDVLSVVVSVQVNQCRCDVPPNFDAEAPVNLVPQPDWDWADDCCWTFTCSRVRTWIKNKAFDQCVVVRVQCRLQQVDHDPQAFGFSHKHDHPSHTMIITITHDFDAFQVVVLVVCVHQFPLQLLQALLSALQQQLSCVLSVFAQFFDDRRQKGKDAGPCVSDDNHIHIHGYDRGCPDVPLDLFALVRLPPCGRDQLRNLLSSLQVSLCSQQSDNFCPVVVVDDPVVSVVLNPLDDGDDDPLGQDQSCVLSVQSSDNDSVRNDGSQLVNLSSSLVSSLCSSDVVSGCVPDDDDRQVVLSVVCCVVVVPVVRSHDRSSCNNSSSSSSVSVVSVVPD/DVLLVLLVVLLVVLVVLCVPLVLQQQQSLLSVLLNVVSVLLNVLLVVLCVVQADVVCVPPLCPLLPQLSLQLSLLSNQSSVVSCVRRPVPFDPLVNCLDRLQALCRQFPRVLSLLLSLVLNNVSSLVSRLPHDDDPVSNVVSVVVVLVVLADVCQDPVSCCVPPVSNRVQHPVSVVSSPVSSVVSNVSVLVVLVCCCPPPDDVLSVVVSVQVNQCRCDVPPNFDAEAPVNLVPQPDWDWADDCCWTFTCSRVRTWIKNKAFDQCVVVRVQCRLQQVDHDPQAFGFSHKHDHPSHTMIITITHDFDAFQVVVLVVCVHQFPLQLLQALLSALQQQLSCVLSVFAQFFDDRRQKGKDAGPCVSDDNHIHIHGYDRGCPDVPLDLFALVRLPPCGRDQLRNLLSSLQVSLCSQQSDNFCPVVVVDDPVVSVVLNPLDDGDDDPLGQDQSCVLSVQSSDNDSVRNDGSQLVNLSSSLVSSLCSSDVVSGCVPDDDDRQVVLSVVCCVVVVPVVRSHDRSSCNNSSSSSSVSVVSVVPD/DVLLVLLVVLLVVLVVLCVPLVLQQQQSLLSVLLNVVSVLLNVLLVVLCVVQADVVCVPPLCPLLPQLSLQLSLLSNQSSVVSCVRRPVPFDPLVNCLDRLQALCRQFPRVLSLLLSLVLNNVSSLVSRLPHDDDPVSNVVSVVVVLVVLADVCQDPVSCCVPPVSNRVQHPVSVVSSPVSSVVSNVSVLVVLVCCCPPPDDVLSVVVSVQVNQCRCDVPPNFDAEAPVNLVPQPDWDWADDCCWTFTCSRVRTWIKNKAFDQCVVVRVQCRLQQVDHDPQAFGFSHKHDHPSHTMIITITHDFDAFQVVVLVVCVHQFPLQLLQALLSALQQQLSCVLSVFAQFFDDRRQKGKDAGPCVSDDNHIHIHGYDRGCPDVPLDLFALVRLPPCGRDQLRNLLSSLQVSLCSQQSDNFCPVVVVDDPVVSVVLNPLDDGDDDPLGQDQSCVLSVQSSDNDSVRNDGSQLVNLSSSLVSSLCSSDVVSGCVPDDDDRQVVLSVVCCVVVVPVVRSHDRSSCNNSSSSSSVSVVSVVPD/DVLLVLLVVLLVVLVVLCVPLVLQQQQSLLSVLLNVVSVLLNVLLVVLCVVQADVVCVPPLCPLLPQLSLQLSLLSNQSSVVSCVRRPVPFDPLVNCLDRLQALCRQFPRVLSLLLSLVLNNVSSLVSRLPHDDDPVSNVVSVVVVLVVLADVCQDPVSCCVPPVSNRVQHPVSVVSSPVSSVVSNVSVLVVLVCCCPPPDDVLSVVVSVQVNQCRCDVPPNFDAEAPVNLVPQPDWDWADDCCWTFTCSRVRTWIKNKAFDQCVVVRVQCRLQQVDHDPQAFGFSHKHDHPSHTMIITITHDFDAFQVVVLVVCVHQFPLQLLQALLSALQQQLSCVLSVFAQFFDDRRQKGKDAGPCVSDDNHIHIHGYDRGCPDVPLDLFALVRLPPCGRDQLRNLLSSLQVSLCSQQSDNFCPVVPVDDPVVSVVLNPLDDGDDDPLGQDQSCVLSVQSSDNDSVRNDGSQLVNLSSSLVSSLCSSDVVSGCVPDDDDRQVVLSVVCCVVVVPVVRSHDRSSCNNSSSSSSVSVVSVVPD

B-factor: mean 65.84, std 19.32, range [30.0, 120.46]

InterPro domains:
  IPR000719 Protein kinase domain [PS50011] (561-838)
  IPR001245 Serine-threonine/tyrosine-protein kinase, catalytic domain [PF07714] (595-830)
  IPR010632 Domain of unknown function DUF1221 [PF06760] (345-555)
  IPR011009 Protein kinase-like domain superfamily [SSF56112] (551-839)
  IPR051681 Serine/Threonine Kinases and Pseudokinases [PTHR44329] (484-834)

Sequence (2136 aa):
MDQFREIGEVLGSIRALMVFKDSIQINQRQCSLLLDLFTAAYESISVSMRSNLRFKEKNTKWKILEQPLRELLWVVREGEAYVRMSLEPKLGFWAKAIVLHSNRDCTELHIHNLLSCLPIIVEAIETASEVSGWDEEEMSKKRLVHSNKYMKQWNDSQMFTWKFGREYLVTEDFCNRFESAWTEDRWILIKELQEKKQSGSSKHERKMADFLLKHLGDGNESPKLFPSSLLDNTKDYQVKKRLQYKEITWLGESFALRHFFGDIDALLPQITPLLSLSHPNIVYYLCGFTDEEKKECFLVMELMRKTLGMHIKEVCTLSLPVAVDLMLQIALGMEYLHSKRIYHGELNPSNILVKPRSNQSGDGYLLGKIFGFGLNSVPFIWYSPEVLEEQKYSDKSDVYSFGMVSFELLTGKVPFEDSHLQGDKMSRNIRAGERPLFPFNSPKFITNLTKRCWHADPNQRPTFSSISRILRYIKRFLALNPECYSSIAPTVDYCEIETKLLQKLSWESTELTKVSQVPFQMFAYRVVERAKTCMDQFREIGEVLGSIRALMVFKDSIQINQRQCSLLLDLFTAAYESISVSMRSNLRFKEKNTKWKILEQPLRELLWVVREGEAYVRMSLEPKLGFWAKAIVLHSNRDCTELHIHNLLSCLPIIVEAIETASEVSGWDEEEMSKKRLVHSNKYMKQWNDSQMFTWKFGREYLVTEDFCNRFESAWTEDRWILIKELQEKKQSGSSKHERKMADFLLKHLGDGNESPKLFPSSLLDNTKDYQVKKRLQYKEITWLGESFALRHFFGDIDALLPQITPLLSLSHPNIVYYLCGFTDEEKKECFLVMELMRKTLGMHIKEVCTLSLPVAVDLMLQIALGMEYLHSKRIYHGELNPSNILVKPRSNQSGDGYLLGKIFGFGLNSVPFIWYSPEVLEEQKYSDKSDVYSFGMVSFELLTGKVPFEDSHLQGDKMSRNIRAGERPLFPFNSPKFITNLTKRCWHADPNQRPTFSSISRILRYIKRFLALNPECYSSIAPTVDYCEIETKLLQKLSWESTELTKVSQVPFQMFAYRVVERAKTCMDQFREIGEVLGSIRALMVFKDSIQINQRQCSLLLDLFTAAYESISVSMRSNLRFKEKNTKWKILEQPLRELLWVVREGEAYVRMSLEPKLGFWAKAIVLHSNRDCTELHIHNLLSCLPIIVEAIETASEVSGWDEEEMSKKRLVHSNKYMKQWNDSQMFTWKFGREYLVTEDFCNRFESAWTEDRWILIKELQEKKQSGSSKHERKMADFLLKHLGDGNESPKLFPSSLLDNTKDYQVKKRLQYKEITWLGESFALRHFFGDIDALLPQITPLLSLSHPNIVYYLCGFTDEEKKECFLVMELMRKTLGMHIKEVCTLSLPVAVDLMLQIALGMEYLHSKRIYHGELNPSNILVKPRSNQSGDGYLLGKIFGFGLNSVPFIWYSPEVLEEQKYSDKSDVYSFGMVSFELLTGKVPFEDSHLQGDKMSRNIRAGERPLFPFNSPKFITNLTKRCWHADPNQRPTFSSISRILRYIKRFLALNPECYSSIAPTVDYCEIETKLLQKLSWESTELTKVSQVPFQMFAYRVVERAKTCMDQFREIGEVLGSIRALMVFKDSIQINQRQCSLLLDLFTAAYESISVSMRSNLRFKEKNTKWKILEQPLRELLWVVREGEAYVRMSLEPKLGFWAKAIVLHSNRDCTELHIHNLLSCLPIIVEAIETASEVSGWDEEEMSKKRLVHSNKYMKQWNDSQMFTWKFGREYLVTEDFCNRFESAWTEDRWILIKELQEKKQSGSSKHERKMADFLLKHLGDGNESPKLFPSSLLDNTKDYQVKKRLQYKEITWLGESFALRHFFGDIDALLPQITPLLSLSHPNIVYYLCGFTDEEKKECFLVMELMRKTLGMHIKEVCTLSLPVAVDLMLQIALGMEYLHSKRIYHGELNPSNILVKPRSNQSGDGYLLGKIFGFGLNSVPFIWYSPEVLEEQKYSDKSDVYSFGMVSFELLTGKVPFEDSHLQGDKMSRNIRAGERPLFPFNSPKFITNLTKRCWHADPNQRPTFSSISRILRYIKRFLALNPECYSSIAPTVDYCEIETKLLQKLSWESTELTKVSQVPFQMFAYRVVERAKTC